Protein 7E7L (pdb70)

Sequence (1536 aa):
WSRLNPLRHTAKMSMARAQLITDGYKEYEGYSLYRKRGLSVRKIMREIPIFIDDDQLLVGDFSATQMSPEWYPDLAASWVEDYIDKYEFTGPEQAEQARAIAQYWHNIGGKEMWIKYMGPEQEEYLTNTVSEMYAEKAWNVPDCARMITTGARGFIEEIDNKLANLTVLTDEDYRAHEFYLALRYELEGVIDYAHRYAALAREKAAVERDPQRKVELEEIARVCDRVPEYPAETFQEALQSFFFAVLMVYWDTRTYGMGMGRMDQFLYPTFKKDIERGYIDEKYAQDLLECFRCKIMEKRQFWPDVMVPSVSAESHFHNVVLGGVDPKTGKDATNRLSYLFLDAATKVRTPHPTLSVRWHANIDEKFMDRALEVVAMGMGFPAFFGDDTTIQYLLERGYTLEEARNYAIGGCVLHQVPGKQSSVWPIVQNYGKMLEMTLNNGFNWYSQEQIGPKTGNFLEMKTYDEFIEAYRKQCEYWAQIAANSNRQCRIEHLESFPDIAMSCFVDDCIDRGKVCSLGGAAHNDNTQYIVPVGVQDLGNNLYVLKNQIFVDNPICSKETLLDAIHKNWEGYEDLQAKMIAMPKFGNDIPEVDELVNWGYKFIEDIWFKIPSAYGSHFEVAPHSIGFHAGTGAKCSALPDGRVAWTAMSDGAVSPRQGTDTNGPAAVMCSAGCVDQVDLFGVLFNMRFTPQSLADKSGRDKLKALIETYFHDMGGKHVQFNVMSKKQMIEAKEHPLEHQDLIVRVAGYSAYWADLSTTIQDELIARSELTRLNPLRHTAKMSMARAQLITDGYKEYEGYSLYRKRGLSVRKIMREIPIFIDDDQLLVGDFSATQMSPEWYPDLAASWVEDYIDKFTGPEQAEQARAIAQYWHNIGGKEMWIKYMGPEQEEFYLTNTVSEMYAEKAWNVPDCARMITTGARGFIEEIDNKLANLTVLTDEDYRAHEFYLALRYELEGVIDYAHRYAALAREKAAVERDPQRKVELEEIARVCDRVPEYPAETFQEALQSFFFAVLMVYWDTRTYGMGMGRMDQFLYPTFKKDIERGYIDEKYAQDLLECFRCKIMEKRQFWPDVMVPSVSAESHFHNVVLGGVDPKTGKDATNRLSYLFLDAATKVRTPHPTLSVRWHANIDEKFMDRALEVVAMMGFPAFFGDDTTIQYLLERGYTLEEARNYAIGGCVLHQVPGKQSSVWPIVQNYGKMLEMTLNNGFNWYSQEQIGPKTGNFLEMKTYDEFIEAYRKQCEYWAQIAANSNRQCRIEHLESFPDIAMSCFVDDCIDRGKVCSLGGAAHNDNTQYIVPVGVQDLGNNLYVLKNQIFVDNPICSKETLLDAIHKNWEGYEDLQAKMIAMPKFGNDIPEVDELVNWGYKFIEDIWFKIPSAYGSHFEVAPHSIGFHAGTGAKCSALPDGRVAWTAMSDGAVSPRQGTDTNGPAAVMCSAGCVDQVDLFGVLFNMRFTPQSLADKSGRDKLKALIETYFHDMGGKHVQFNVMSKKQMIEAKEHPLEHQDLIVRVAGYSAYWADLSTTIQDELIARSELT

Radius of gyration: 36.06 Å; Cα contacts (8 Å, |Δi|>4): 3265; chains: 2; bounding box: 91×74×110 Å

InterPro domains:
  IPR001150 Glycine radical domain [PF01228] (687-787)
  IPR001150 Glycine radical domain [PS51149] (686-806)
  IPR004184 Pyruvate formate lyase domain [PF02901] (26-666)
  IPR004184 Pyruvate formate lyase domain [PS51554] (11-678)
  IPR019777 Formate C-acetyltransferase glycine radical, conserved site [PS00850] (777-785)
  IPR051215 Glycyl Radical Enzyme [PTHR43641] (25-804)

Secondary structure (DSSP, 8-state):
--S------------TTHHHHHHHHHHTTTS-HHHHHHHHHHHHHHHS-----SS------SSSSTT-----TTT--TT--S-S-------SSTHHHHHHHHHHSTTSSHHHHHHHHHSS------S-SHHHHSSPP-----STTTS-SSHHHHHHHHHHHHHTTS---SSS-HHHHHHHHHHHHTTTHHHHHHHHHHHHHHHHHHT---HHHHHHHHHHHHHHTTTTTSPP-SHHHHHHHHHHHHHHHHHHS---S-----HHHHSHHHHHHHTTTTSS-HHHHHHHHHHHHHHTTT------GGGHHHH-SS------EES-B-TTT-SB---HHHHHHHHHHHHS--SSS--EEEE-TT--SHHHHHHHHHHHSSS----EEETTHHHHHHHTTT--HHHHHT-EEETTTEEE-TTTS---B--B--HHHHHHHHHTTS--TTT-S--S-----GGG--SHHHHHHHHHHHHHHHHHTTHHHHHHHHHHTTSS---SGGGGGSTTHHHHT--TTTT--S--STTB--B----HHHHHHHHHHHTTTSSS--TT-HHHHHHHHHTTTTT-HHHHHHHTTS--TTSS-HHHHSHHHHHHHHHHHHHHTSB-TTSSB-------SSHHHHHHTTS---TTT--SS----SSTTS--SS---S-HHHHHHHHHSS-TTSSS----EEEE-HHHHTSTTIIIIIHHHHHHHTTTS---EEEEEE--HHHHHHHHS-TTT-SS-EEE-SSSEEEGGGS-HHHHHHHHHS--B-/-----------B-HHHHHHHHHHHHSTTS-HHHHHHHHHHHHHHHSPP---SSSS----SSTTSS-PBP-TTS-SSTT--SS------S-SSHHHHHTTTSTTTSHHHHH--SSBTB-S----S-THHHHS-----S-----HHHHTHHHHHHHHHHHHHTT--SSTTTTTTTHHHHHHHHHHHHHHHHHHHHHHHHHHHHHTT---HHHHHHHHHHHHHTTSSSSSPP-SHHHHHHHHHHHHHHHHHHS---S-----HHHHSTTHHHHHHTTTS--HHHHHHHHHHHHHHGGG------TTSHHHHTSS----S-EEE-B-TTT-SB---HHHHHHHHHHHHS---S---EEEE-TT--HHHHHHHHHHHT-----EEEEHHHHHHHHHHHT--HHHHSS-B--SSS--B-GGG-------EE-HHHHHHHHHTTTB-SSS-SB-S-----TTS---HHHHHHHHHHHHHHHHHHHHHHHHHHHHHTTTS---TTGGGGSSSSTTTTS-GGGS--S-GGGS-EEEE---HHHHHHHHHHHSSSSSSS-SS-HHHHHHHHHTTTTT-HHHHHHHHSSS-TTS--HHHHHHHHHHHHHHHHHHTTSB-TTSSB-EE----TTHHHHHHTTS---TTT--SSS-----TTPPPTT---S-HHHHHHHHHTS-GGG-S----EEEB-GGGSSSHHHHHTHHHHHHHHHHTS---EEEEE-S-HHHHHHHHH-TTGGGG-EE-TTTS-EESTTS-HHHHHHHHHS--B-

B-factor: mean 53.83, std 13.01, range [18.46, 118.5]

Foldseek 3Di:
DLLDDFDDDPAAAAALQLVQLLVLCVVPPPQAPLQSLLLSLLSSLLPGAWDADPPFLATDFQGNDQQYAYDDPLLPQLQLDDDQADPPHGHDRVSVVSVVSSVRSACRHQLNVQVVVPPPDDDDPFKPPVCQSFPFFALAAFPLQVQPLAALQNLLVLLVVPLPVPCPPPCLPPPLNSLSVSLNSCSVSLLSNLQVLLVVLLVVQVVDDPNVVSVSSPVSSVLSNDQHGGRDQALSSVVSNSVSLVNSLCSLTVRAQHEHEDCLPRSVVRVVVCVVVVNADLVRLLSVLLSVLRSVQSNFDDTDPLCCLAQFRGFGHHEYEAKFAQLVPGHTSRDVNLVSNLVSCVSDVHFHHQQAYEDDDRYDLVVVLVVLVSQLDAFFHHWYWYQPLQLLQAVVLPDDSSQSRQWDGTGFFFIGGHAFAFGAREMEGQLQLLVVCLLPQCQLLLVRHNNFHRLDHNLPQLALVSSVVSSLVRVLVCVCVRQVSSQVSLVVCVSTRDRSSSLSRHPQCSVSSHHNSAPRGNRNAARYAYANQFLQLVLLQSLVVHPCAPDDPCVCHSVVQSVCLSVFVVVPVVQLVVLLVPQGFQAADCSRLVSSQVSVVSVCVSFQPDAGNPGGTHAYAQFGNSNQQVNQQSRQGGRSSDGTRAGRALTFLQGRFLSHPDAPLRRLNSSLSHSCSRHSGTFYEAEEASVCSVDVNVSPVVCVRVVCSPPVSPDTIYIYHHDDLVVLVVCVVPVVPQQPHFDDRTSITDGPNSGDPSSSVRVSRGDYHD/DLDFDDDLEAADCQLVVLLVVLCVVLPPAALLLSLLLSLLSCLQPRAFDADDDAFFGDFPDSDLAHAYDDQLAPLCLLVDDDCPVHHPPPSVCSVVSCVVSQCQHQLSVLPPPPPPQDDPLPFKVSVPLRDDQFFLEFFQLQQQLPAFLQSLLVLLCVQVVDDDDPCCPSVFSPSLSNSLNSLSVRLLSSLLVLLVVLQVVLVPDPPVVVSVSSNVSNVLSNPQRHHHDQALCSRVSNSSSLVVSQCSFRNYAQFEHFACLASSPVRNVCCVVVPHADLVRVLVVLLVVLSRVVSHWDDDDPSCCLQQLQTAGEYHAEYWFAQQPPRHTSHDVSSLSNLVSCLSHVSQWHAYEYEDEPPGDVVSVLSVLVSCLRNFHHWYFDLVLQLLQACVQPNPRSQSRRWDGRGFQFIGGHQFEFIEQEMEGELLQLVLCLAVLCWFDFPTGRDFHRLDHLQPDAAVVSSVVSSLVRVLVSPCVSQVSSLVSLVSCVSRRASSSSLSRNVQRSVFRHGRSADRGHRNQRHYAYAYFALLVVLLQVLLVHPLCNDPRNPQDSVRLSVCLVVQNVVPVVVLVVLLADDGLLFLDCSRLVSSLVSQVSVCVRFQVDAHHPGHTHAYAHQSNSNQLVCQCRGWSGSSNTGSRASHALIFLEGRQQHNPDAPLRSLSSCLVRPCSRHGGRFYEEEAESVCDPDSVSVVVVVVSVVCSCPVSPHTIYGYWHYDLVVLVVCVVPVPVQQSPWTCLRRITDGPVSGDPSSSVRVSRHDHHD

Structure (mmCIF, N/CA/C/O backbone):
data_7E7L
#
_entry.id   7E7L
#
_cell.length_a   85.946
_cell.length_b   225.548
_cell.length_c   234.679
_cell.angle_alpha   90.000
_cell.angle_beta   90.000
_cell.angle_gamma   90.000
#
_symmetry.space_group_name_H-M   'C 2 2 21'
#
loop_
_entity.id
_entity.type
_entity.pdbx_description
1 polymer 'Hydroxyphenylacetic acid decarboxylase'
2 non-polymer 4-HYDROXYPHENYLACETATE
#
loop_
_atom_site.group_PDB
_atom_site.id
_atom_site.type_symbol
_atom_site.label_atom_id
_atom_site.label_alt_id
_atom_site.label_comp_id
_atom_site.label_asym_id
_atom_site.label_entity_id
_atom_site.label_seq_id
_atom_site.pdbx_PDB_ins_code
_atom_site.Cartn_x
_atom_site.Cartn_y
_atom_site.Cartn_z
_atom_site.occupancy
_atom_site.B_iso_or_equiv
_atom_site.auth_seq_id
_atom_site.auth_comp_id
_atom_site.auth_asym_id
_atom_site.auth_atom_id
_atom_site.pdbx_PDB_model_num
ATOM 1 N N . TRP A 1 19 ? 47.344 57.045 -30.502 1.00 52.28 17 TRP A N 1
ATOM 2 C CA . TRP A 1 19 ? 48.588 57.300 -29.784 1.00 66.77 17 TRP A CA 1
ATOM 3 C C . TRP A 1 19 ? 48.539 56.732 -28.369 1.00 67.23 17 TRP A C 1
ATOM 4 O O . TRP A 1 19 ? 49.568 56.344 -27.814 1.00 64.81 17 TRP A O 1
ATOM 15 N N . SER A 1 20 ? 47.338 56.682 -27.792 1.00 69.29 18 SER A N 1
ATOM 16 C CA . SER A 1 20 ? 47.165 56.247 -26.410 1.00 70.86 18 SER A CA 1
ATOM 17 C C . SER A 1 20 ? 47.628 54.808 -26.211 1.00 71.56 18 SER A C 1
ATOM 18 O O . SER A 1 20 ? 46.807 53.908 -26.008 1.00 65.02 18 SER A O 1
ATOM 21 N N . ARG A 1 21 ? 48.944 54.592 -26.274 1.00 70.80 19 ARG A N 1
ATOM 22 C CA . ARG A 1 21 ? 49.571 53.297 -26.022 1.00 61.31 19 ARG A CA 1
ATOM 23 C C . ARG A 1 21 ? 49.108 52.220 -26.998 1.00 48.58 19 ARG A C 1
ATOM 24 O O . ARG A 1 21 ? 49.892 51.753 -27.830 1.00 30.64 19 ARG A O 1
ATOM 26 N N . LEU A 1 22 ? 47.846 51.815 -26.903 1.00 52.24 20 LEU A N 1
ATOM 27 C CA . LEU A 1 22 ? 47.312 50.706 -27.681 1.00 41.74 20 LEU A CA 1
ATOM 28 C C . LEU A 1 22 ? 46.453 51.219 -28.830 1.00 47.80 20 LEU A C 1
ATOM 29 O O . LEU A 1 22 ? 46.101 52.400 -28.904 1.00 40.84 20 LEU A O 1
ATOM 31 N N . ASN A 1 23 ? 46.111 50.302 -29.734 1.00 58.95 21 ASN A N 1
ATOM 32 C CA . ASN A 1 23 ? 45.338 50.644 -30.927 1.00 56.34 21 ASN A CA 1
ATOM 33 C C . ASN A 1 23 ? 44.510 49.443 -31.359 1.00 55.41 21 ASN A C 1
ATOM 34 O O . ASN A 1 23 ? 44.950 48.626 -32.179 1.00 55.10 21 ASN A O 1
ATOM 36 N N . PRO A 1 24 ? 43.299 49.301 -30.825 1.00 55.28 22 PRO A N 1
ATOM 37 C CA . PRO A 1 24 ? 42.354 48.332 -31.388 1.00 51.79 22 PRO A CA 1
ATOM 38 C C . PRO A 1 24 ? 41.802 48.843 -32.710 1.00 46.38 22 PRO A C 1
ATOM 39 O O . PRO A 1 24 ? 41.942 50.016 -33.063 1.00 41.38 22 PRO A O 1
ATOM 43 N N . LEU A 1 25 ? 41.172 47.945 -33.460 1.00 47.56 23 LEU A N 1
ATOM 44 C CA . LEU A 1 25 ? 40.722 48.278 -34.807 1.00 48.05 23 LEU A CA 1
ATOM 45 C C . LEU A 1 25 ? 39.291 47.796 -35.040 1.00 50.86 23 LEU A C 1
ATOM 46 O O . LEU A 1 25 ? 38.510 47.577 -34.105 1.00 41.80 23 LEU A O 1
ATOM 51 N N . ARG A 1 26 ? 38.938 47.624 -36.311 1.00 52.45 24 ARG A N 1
ATOM 52 C CA . ARG A 1 26 ? 37.553 47.539 -36.747 1.00 48.66 24 ARG A CA 1
ATOM 53 C C . ARG A 1 26 ? 37.126 46.104 -37.036 1.00 57.55 24 ARG A C 1
ATOM 54 O O . ARG A 1 26 ? 37.944 45.188 -37.159 1.00 55.03 24 ARG A O 1
ATOM 56 N N . HIS A 1 27 ? 35.813 45.933 -37.158 1.00 55.52 25 HIS A N 1
ATOM 57 C CA . HIS A 1 27 ? 35.168 44.642 -37.392 1.00 45.62 25 HIS A CA 1
ATOM 58 C C . HIS A 1 27 ? 34.981 44.359 -38.881 1.00 57.15 25 HIS A C 1
ATOM 59 O O . HIS A 1 27 ? 33.894 43.999 -39.334 1.00 57.02 25 HIS A O 1
ATOM 66 N N . THR A 1 28 ? 36.049 44.513 -39.661 1.00 60.28 26 THR A N 1
ATOM 67 C CA . THR A 1 28 ? 35.984 44.228 -41.089 1.00 59.88 26 THR A CA 1
ATOM 68 C C . THR A 1 28 ? 36.158 42.728 -41.301 1.00 67.40 26 THR A C 1
ATOM 69 O O . THR A 1 28 ? 37.002 42.290 -42.091 1.00 68.53 26 THR A O 1
ATOM 73 N N . ALA A 1 29 ? 35.361 41.934 -40.595 1.00 67.70 27 ALA A N 1
ATOM 74 C CA . ALA A 1 29 ? 35.555 40.496 -40.499 1.00 53.61 27 ALA A CA 1
ATOM 75 C C . ALA A 1 29 ? 34.642 39.743 -41.459 1.00 46.88 27 ALA A C 1
ATOM 76 O O . ALA A 1 29 ? 33.585 40.228 -41.868 1.00 49.46 27 ALA A O 1
ATOM 78 N N . LYS A 1 30 ? 35.072 38.534 -41.808 1.00 46.49 28 LYS A N 1
ATOM 79 C CA . LYS A 1 30 ? 34.306 37.623 -42.641 1.00 50.21 28 LYS A CA 1
ATOM 80 C C . LYS A 1 30 ? 34.314 36.244 -41.995 1.00 56.44 28 LYS A C 1
ATOM 81 O O . LYS A 1 30 ? 35.073 35.981 -41.061 1.00 63.35 28 LYS A O 1
ATOM 83 N N . MET A 1 31 ? 33.453 35.358 -42.487 1.00 50.98 29 MET A N 1
ATOM 84 C CA . MET A 1 31 ? 33.435 33.994 -41.973 1.00 50.88 29 MET A CA 1
ATOM 85 C C . MET A 1 31 ? 34.764 33.307 -42.262 1.00 60.42 29 MET A C 1
ATOM 86 O O . MET A 1 31 ? 35.371 33.512 -43.316 1.00 59.34 29 MET A O 1
ATOM 91 N N . SER A 1 32 ? 35.221 32.494 -41.313 1.00 58.70 30 SER A N 1
ATOM 92 C CA . SER A 1 32 ? 36.491 31.793 -41.431 1.00 58.82 30 SER A CA 1
ATOM 93 C C . SER A 1 32 ? 36.266 30.291 -41.324 1.00 60.18 30 SER A C 1
ATOM 94 O O . SER A 1 32 ? 35.465 29.830 -40.505 1.00 54.94 30 SER A O 1
ATOM 97 N N . MET A 1 33 ? 36.983 29.536 -42.152 1.00 61.68 31 MET A N 1
ATOM 98 C CA . MET A 1 33 ? 36.864 28.085 -42.223 1.00 60.46 31 MET A CA 1
ATOM 99 C C . MET A 1 33 ? 38.201 27.415 -41.929 1.00 53.18 31 MET A C 1
ATOM 100 O O . MET A 1 33 ? 38.589 26.445 -42.583 1.00 44.70 31 MET A O 1
ATOM 105 N N . ALA A 1 34 ? 38.927 27.931 -40.938 1.00 56.89 32 ALA A N 1
ATOM 106 C CA . ALA A 1 34 ? 40.246 27.410 -40.604 1.00 58.60 32 ALA A CA 1
ATOM 107 C C . ALA A 1 34 ? 40.213 26.327 -39.538 1.00 57.10 32 ALA A C 1
ATOM 108 O O . ALA A 1 34 ? 41.231 25.662 -39.324 1.00 58.75 32 ALA A O 1
ATOM 110 N N . ARG A 1 35 ? 39.088 26.154 -38.849 1.00 49.32 33 ARG A N 1
ATOM 111 C CA . ARG A 1 35 ? 38.875 24.997 -37.993 1.00 49.22 33 ARG A CA 1
ATOM 112 C C . ARG A 1 35 ? 37.928 23.996 -38.638 1.00 53.40 33 ARG A C 1
ATOM 113 O O . ARG A 1 35 ? 38.228 22.801 -38.687 1.00 54.66 33 ARG A O 1
ATOM 115 N N . ALA A 1 36 ? 36.798 24.478 -39.163 1.00 50.58 34 ALA A N 1
ATOM 116 C CA . ALA A 1 36 ? 35.819 23.601 -39.796 1.00 50.16 34 ALA A CA 1
ATOM 117 C C . ALA A 1 36 ? 36.454 22.755 -40.889 1.00 51.05 34 ALA A C 1
ATOM 118 O O . ALA A 1 36 ? 36.331 21.526 -40.891 1.00 47.56 34 ALA A O 1
ATOM 120 N N . GLN A 1 37 ? 37.146 23.401 -41.830 1.00 58.65 35 GLN A N 1
ATOM 121 C CA . GLN A 1 37 ? 37.828 22.649 -42.876 1.00 59.02 35 GLN A CA 1
ATOM 122 C C . GLN A 1 37 ? 39.004 21.858 -42.319 1.00 51.64 35 GLN A C 1
ATOM 123 O O . GLN A 1 37 ? 39.334 20.791 -42.845 1.00 53.21 35 GLN A O 1
ATOM 129 N N . LEU A 1 38 ? 39.635 22.351 -41.250 1.00 44.25 36 LEU A N 1
ATOM 130 C CA . LEU A 1 38 ? 40.794 21.666 -40.688 1.00 46.53 36 LEU A CA 1
ATOM 131 C C . LEU A 1 38 ? 40.392 20.528 -39.757 1.00 49.99 36 LEU A C 1
ATOM 132 O O . LEU A 1 38 ? 41.160 19.574 -39.587 1.00 47.60 36 LEU A O 1
ATOM 137 N N . ILE A 1 39 ? 39.212 20.610 -39.142 1.00 50.00 37 ILE A N 1
ATOM 138 C CA . ILE A 1 39 ? 38.709 19.478 -38.371 1.00 47.54 37 ILE A CA 1
ATOM 139 C C . ILE A 1 39 ? 38.078 18.446 -39.297 1.00 44.08 37 ILE A C 1
ATOM 140 O O . ILE A 1 39 ? 38.151 17.240 -39.032 1.00 42.59 37 ILE A O 1
ATOM 145 N N . THR A 1 40 ? 37.471 18.899 -40.397 1.00 48.59 38 THR A N 1
ATOM 146 C CA . THR A 1 40 ? 36.821 17.987 -41.333 1.00 45.12 38 THR A CA 1
ATOM 147 C C . THR A 1 40 ? 37.801 16.954 -41.874 1.00 46.68 38 THR A C 1
ATOM 148 O O . THR A 1 40 ? 37.528 15.749 -41.846 1.00 53.87 38 THR A O 1
ATOM 152 N N . ASP A 1 41 ? 38.953 17.405 -42.374 1.00 46.47 39 ASP A N 1
ATOM 153 C CA . ASP A 1 41 ? 39.956 16.466 -42.860 1.00 54.30 39 ASP A CA 1
ATOM 154 C C . ASP A 1 41 ? 40.754 15.825 -41.734 1.00 50.86 39 ASP A C 1
ATOM 155 O O . ASP A 1 41 ? 41.482 14.858 -41.986 1.00 45.39 39 ASP A O 1
ATOM 160 N N . GLY A 1 42 ? 40.645 16.337 -40.508 1.00 49.60 40 GLY A N 1
ATOM 161 C CA . GLY A 1 42 ? 41.206 15.623 -39.374 1.00 47.35 40 GLY A CA 1
ATOM 162 C C . GLY A 1 42 ? 40.381 14.404 -39.010 1.00 42.12 40 GLY A C 1
ATOM 163 O O . GLY A 1 42 ? 40.927 13.340 -38.708 1.00 40.56 40 GLY A O 1
ATOM 164 N N . TYR A 1 43 ? 39.054 14.541 -39.042 1.00 45.48 41 TYR A N 1
ATOM 165 C CA . TYR A 1 43 ? 38.174 13.402 -38.808 1.00 44.22 41 TYR A CA 1
ATOM 166 C C . TYR A 1 43 ? 38.308 12.355 -39.906 1.00 43.45 41 TYR A C 1
ATOM 167 O O . TYR A 1 43 ? 38.098 11.163 -39.654 1.00 43.98 41 TYR A O 1
ATOM 176 N N . LYS A 1 44 ? 38.660 12.777 -41.122 1.00 39.15 42 LYS A N 1
ATOM 177 C CA . LYS A 1 44 ? 38.760 11.841 -42.236 1.00 41.34 42 LYS A CA 1
ATOM 178 C C . LYS A 1 44 ? 40.129 11.173 -42.290 1.00 43.65 42 LYS A C 1
ATOM 179 O O . LYS A 1 44 ? 40.224 9.971 -42.562 1.00 39.95 42 LYS A O 1
ATOM 181 N N . GLU A 1 45 ? 41.199 11.933 -42.044 1.00 45.43 43 GLU A N 1
ATOM 182 C CA . GLU A 1 45 ? 42.534 11.343 -42.040 1.00 44.66 43 GLU A CA 1
ATOM 183 C C . GLU A 1 45 ? 42.754 10.476 -40.807 1.00 43.77 43 GLU A C 1
ATOM 184 O O . GLU A 1 45 ? 43.454 9.459 -40.880 1.00 45.90 43 GLU A O 1
ATOM 190 N N . TYR A 1 46 ? 42.157 10.848 -39.676 1.00 42.05 44 TYR A N 1
ATOM 191 C CA . TYR A 1 46 ? 42.258 10.074 -38.440 1.00 33.82 44 TYR A CA 1
ATOM 192 C C . TYR A 1 46 ? 40.998 9.261 -38.184 1.00 35.03 44 TYR A C 1
ATOM 193 O O . TYR A 1 46 ? 40.571 9.100 -37.037 1.00 35.48 44 TYR A O 1
ATOM 202 N N . GLU A 1 47 ? 40.378 8.746 -39.241 1.00 40.97 45 GLU A N 1
ATOM 203 C CA . GLU A 1 47 ? 39.174 7.945 -39.086 1.00 42.03 45 GLU A CA 1
ATOM 204 C C . GLU A 1 47 ? 39.521 6.585 -38.493 1.00 45.73 45 GLU A C 1
ATOM 205 O O . GLU A 1 47 ? 40.561 6.000 -38.808 1.00 47.91 45 GLU A O 1
ATOM 211 N N . GLY A 1 48 ? 38.650 6.087 -37.621 1.00 41.07 46 GLY A N 1
ATOM 212 C CA . GLY A 1 48 ? 38.880 4.802 -36.991 1.00 41.82 46 GLY A CA 1
ATOM 213 C C . GLY A 1 48 ? 39.374 4.910 -35.564 1.00 39.80 46 GLY A C 1
ATOM 214 O O . GLY A 1 48 ? 38.936 4.154 -34.691 1.00 36.17 46 GLY A O 1
ATOM 215 N N . TYR A 1 49 ? 40.303 5.833 -35.320 1.00 34.43 47 TYR A N 1
ATOM 216 C CA . TYR A 1 49 ? 40.702 6.139 -33.954 1.00 32.04 47 TYR A CA 1
ATOM 217 C C . TYR A 1 49 ? 39.480 6.571 -33.155 1.00 41.36 47 TYR A C 1
ATOM 218 O O . TYR A 1 49 ? 38.576 7.225 -33.683 1.00 44.15 47 TYR A O 1
ATOM 227 N N . SER A 1 50 ? 39.445 6.191 -31.879 1.00 37.66 48 SER A N 1
ATOM 228 C CA . SER A 1 50 ? 38.302 6.530 -31.043 1.00 34.11 48 SER A CA 1
ATOM 229 C C . SER A 1 50 ? 38.133 8.045 -30.966 1.00 36.29 48 SER A C 1
ATOM 230 O O . SER A 1 50 ? 39.068 8.814 -31.206 1.00 39.19 48 SER A O 1
ATOM 232 N N . LEU A 1 51 ? 36.908 8.468 -30.637 1.00 37.06 49 LEU A N 1
ATOM 233 C CA . LEU A 1 51 ? 36.585 9.892 -30.655 1.00 33.58 49 LEU A CA 1
ATOM 234 C C . LEU A 1 51 ? 37.529 10.693 -29.772 1.00 32.55 49 LEU A C 1
ATOM 235 O O . LEU A 1 51 ? 37.949 11.795 -30.142 1.00 30.26 49 LEU A O 1
ATOM 240 N N . TYR A 1 52 ? 37.869 10.161 -28.596 1.00 37.06 50 TYR A N 1
ATOM 241 C CA . TYR A 1 52 ? 38.822 10.848 -27.733 1.00 44.57 50 TYR A CA 1
ATOM 242 C C . TYR A 1 52 ? 40.147 11.077 -28.448 1.00 42.10 50 TYR A C 1
ATOM 243 O O . TYR A 1 52 ? 40.785 12.116 -28.254 1.00 43.47 50 TYR A O 1
ATOM 252 N N . ARG A 1 53 ? 40.554 10.143 -29.307 1.00 38.86 51 ARG A N 1
ATOM 253 C CA . ARG A 1 53 ? 41.807 10.262 -30.041 1.00 37.38 51 ARG A CA 1
ATOM 254 C C . ARG A 1 53 ? 41.625 10.945 -31.390 1.00 36.56 51 ARG A C 1
ATOM 255 O O . ARG A 1 53 ? 42.476 11.741 -31.797 1.00 40.15 51 ARG A O 1
ATOM 263 N N . LYS A 1 54 ? 40.531 10.645 -32.095 1.00 37.22 52 LYS A N 1
ATOM 264 C CA . LYS A 1 54 ? 40.268 11.314 -33.365 1.00 41.46 52 LYS A CA 1
ATOM 265 C C . LYS A 1 54 ? 40.087 12.815 -33.169 1.00 44.03 52 LYS A C 1
ATOM 266 O O . LYS A 1 54 ? 40.361 13.602 -34.083 1.00 47.02 52 LYS A O 1
ATOM 272 N N . ARG A 1 55 ? 39.659 13.232 -31.976 1.00 40.02 53 ARG A N 1
ATOM 273 C CA . ARG A 1 55 ? 39.635 14.652 -31.639 1.00 43.87 53 ARG A CA 1
ATOM 274 C C . ARG A 1 55 ? 41.034 15.170 -31.324 1.00 42.95 53 ARG A C 1
ATOM 275 O O . ARG A 1 55 ? 41.516 16.112 -31.962 1.00 50.27 53 ARG A O 1
ATOM 283 N N . GLY A 1 56 ? 41.700 14.561 -30.338 1.00 33.16 54 GLY A N 1
ATOM 284 C CA . GLY A 1 56 ? 43.013 15.042 -29.934 1.00 39.81 54 GLY A CA 1
ATOM 285 C C . GLY A 1 56 ? 44.020 15.041 -31.069 1.00 46.24 54 GLY A C 1
ATOM 286 O O . GLY A 1 56 ? 44.861 15.937 -31.167 1.00 46.60 54 GLY A O 1
ATOM 287 N N . LEU A 1 57 ? 43.946 14.035 -31.943 1.00 42.51 55 LEU A N 1
ATOM 288 C CA . LEU A 1 57 ? 44.826 13.995 -33.105 1.00 37.05 55 LEU A CA 1
ATOM 289 C C . LEU A 1 57 ? 44.487 15.095 -34.102 1.00 34.56 55 LEU A C 1
ATOM 290 O O . LEU A 1 57 ? 45.382 15.610 -34.783 1.00 33.83 55 LEU A O 1
ATOM 295 N N . SER A 1 58 ? 43.213 15.481 -34.189 1.00 31.32 56 SER A N 1
ATOM 296 C CA . SER A 1 58 ? 42.813 16.530 -35.119 1.00 35.48 56 SER A CA 1
ATOM 297 C C . SER A 1 58 ? 43.142 17.923 -34.596 1.00 36.65 56 SER A C 1
ATOM 298 O O . SER A 1 58 ? 43.449 18.818 -35.391 1.00 40.32 56 SER A O 1
ATOM 301 N N . VAL A 1 59 ? 43.086 18.129 -33.278 1.00 33.24 57 VAL A N 1
ATOM 302 C CA . VAL A 1 59 ? 43.320 19.462 -32.731 1.00 38.01 57 VAL A CA 1
ATOM 303 C C . VAL A 1 59 ? 44.792 19.840 -32.841 1.00 42.57 57 VAL A C 1
ATOM 304 O O . VAL A 1 59 ? 45.127 20.984 -33.172 1.00 45.59 57 VAL A O 1
ATOM 308 N N . ARG A 1 60 ? 45.697 18.898 -32.563 1.00 41.31 58 ARG A N 1
ATOM 309 C CA . ARG A 1 60 ? 47.110 19.185 -32.785 1.00 45.24 58 ARG A CA 1
ATOM 310 C C . ARG A 1 60 ? 47.397 19.392 -34.264 1.00 41.45 58 ARG A C 1
ATOM 311 O O . ARG A 1 60 ? 48.327 20.125 -34.620 1.00 41.18 58 ARG A O 1
ATOM 319 N N . LYS A 1 61 ? 46.610 18.760 -35.138 1.00 34.49 59 LYS A N 1
ATOM 320 C CA . LYS A 1 61 ? 46.699 19.072 -36.557 1.00 40.52 59 LYS A CA 1
ATOM 321 C C . LYS A 1 61 ? 46.305 20.518 -36.814 1.00 42.61 59 LYS A C 1
ATOM 322 O O . LYS A 1 61 ? 46.899 21.188 -37.662 1.00 51.55 59 LYS A O 1
ATOM 328 N N . ILE A 1 62 ? 45.315 21.022 -36.079 1.00 33.94 60 ILE A N 1
ATOM 329 C CA . ILE A 1 62 ? 44.903 22.416 -36.197 1.00 32.11 60 ILE A CA 1
ATOM 330 C C . ILE A 1 62 ? 46.062 23.324 -35.813 1.00 38.11 60 ILE A C 1
ATOM 331 O O . ILE A 1 62 ? 46.608 24.045 -36.654 1.00 48.85 60 ILE A O 1
ATOM 336 N N . MET A 1 63 ? 46.449 23.278 -34.535 1.00 36.38 61 MET A N 1
ATOM 337 C CA . MET A 1 63 ? 47.383 24.263 -34.000 1.00 41.69 61 MET A CA 1
ATOM 338 C C . MET A 1 63 ? 48.742 24.196 -34.684 1.00 44.70 61 MET A C 1
ATOM 339 O O . MET A 1 63 ? 49.414 25.224 -34.827 1.00 52.65 61 MET A O 1
ATOM 344 N N . ARG A 1 64 ? 49.163 23.010 -35.123 1.00 40.75 62 ARG A N 1
ATOM 345 C CA . ARG A 1 64 ? 50.441 22.884 -35.811 1.00 46.43 62 ARG A CA 1
ATOM 346 C C . ARG A 1 64 ? 50.360 23.234 -37.291 1.00 50.67 62 ARG A C 1
ATOM 347 O O . ARG A 1 64 ? 51.402 23.282 -37.955 1.00 62.11 62 ARG A O 1
ATOM 349 N N . GLU A 1 65 ? 49.162 23.492 -37.819 1.00 46.15 63 GLU A N 1
ATOM 350 C CA . GLU A 1 65 ? 48.971 23.703 -39.248 1.00 41.75 63 GLU A CA 1
ATOM 351 C C . GLU A 1 65 ? 48.117 24.921 -39.578 1.00 42.10 63 GLU A C 1
ATOM 352 O O . GLU A 1 65 ? 48.140 25.369 -40.730 1.00 46.48 63 GLU A O 1
ATOM 358 N N . ILE A 1 66 ? 47.386 25.476 -38.616 1.00 43.80 64 ILE A N 1
ATOM 359 C CA . ILE A 1 66 ? 46.470 26.587 -38.866 1.00 45.68 64 ILE A CA 1
ATOM 360 C C . ILE A 1 66 ? 47.269 27.821 -39.275 1.00 52.14 64 ILE A C 1
ATOM 361 O O . ILE A 1 66 ? 48.458 27.927 -38.934 1.00 51.20 64 ILE A O 1
ATOM 366 N N . PRO A 1 67 ? 46.683 28.749 -40.034 1.00 45.37 65 PRO A N 1
ATOM 367 C CA . PRO A 1 67 ? 47.388 29.998 -40.345 1.00 43.14 65 PRO A CA 1
ATOM 368 C C . PRO A 1 67 ? 47.820 30.737 -39.088 1.00 50.11 65 PRO A C 1
ATOM 369 O O . PRO A 1 67 ? 47.082 30.822 -38.104 1.00 53.77 65 PRO A O 1
ATOM 373 N N . ILE A 1 68 ? 49.036 31.273 -39.133 1.00 52.90 66 ILE A N 1
ATOM 374 C CA . ILE A 1 68 ? 49.594 32.056 -38.043 1.00 48.48 66 ILE A CA 1
ATOM 375 C C . ILE A 1 68 ? 50.093 33.378 -38.603 1.00 50.96 66 ILE A C 1
ATOM 376 O O . ILE A 1 68 ? 50.506 33.469 -39.764 1.00 52.66 66 ILE A O 1
ATOM 378 N N . PHE A 1 69 ? 50.041 34.412 -37.769 1.00 51.98 67 PHE A N 1
ATOM 379 C CA . PHE A 1 69 ? 50.586 35.714 -38.122 1.00 46.24 67 PHE A CA 1
ATOM 380 C C . PHE A 1 69 ? 50.790 36.505 -36.841 1.00 43.27 67 PHE A C 1
ATOM 381 O O . PHE A 1 69 ? 50.141 36.254 -35.823 1.00 47.09 67 PHE A O 1
ATOM 389 N N . ILE A 1 70 ? 51.704 37.466 -36.907 1.00 42.74 68 ILE A N 1
ATOM 390 C CA . ILE A 1 70 ? 51.955 38.394 -35.813 1.00 46.17 68 ILE A CA 1
ATOM 391 C C . ILE A 1 70 ? 51.553 39.784 -36.280 1.00 44.56 68 ILE A C 1
ATOM 392 O O . ILE A 1 70 ? 52.018 40.253 -37.326 1.00 48.81 68 ILE A O 1
ATOM 397 N N . ASP A 1 71 ? 50.687 40.435 -35.512 1.00 45.54 69 ASP A N 1
ATOM 398 C CA . ASP A 1 71 ? 50.191 41.758 -35.867 1.00 50.14 69 ASP A CA 1
ATOM 399 C C . ASP A 1 71 ? 51.324 42.778 -35.740 1.00 53.33 69 ASP A C 1
ATOM 400 O O . ASP A 1 71 ? 52.481 42.443 -35.471 1.00 53.15 69 ASP A O 1
ATOM 405 N N . ASP A 1 72 ? 50.993 44.049 -35.935 1.00 51.01 70 ASP A N 1
ATOM 406 C CA . ASP A 1 72 ? 51.981 45.116 -35.936 1.00 53.46 70 ASP A CA 1
ATOM 407 C C . ASP A 1 72 ? 51.975 45.840 -34.597 1.00 53.56 70 ASP A C 1
ATOM 408 O O . ASP A 1 72 ? 50.912 46.139 -34.045 1.00 55.31 70 ASP A O 1
ATOM 413 N N . ASP A 1 73 ? 53.173 46.107 -34.078 1.00 57.96 71 ASP A N 1
ATOM 414 C CA . ASP A 1 73 ? 53.402 46.780 -32.801 1.00 52.09 71 ASP A CA 1
ATOM 415 C C . ASP A 1 73 ? 52.832 46.011 -31.615 1.00 48.47 71 ASP A C 1
ATOM 416 O O . ASP A 1 73 ? 52.704 46.573 -30.521 1.00 47.66 71 ASP A O 1
ATOM 421 N N . GLN A 1 74 ? 52.488 44.741 -31.802 1.00 53.91 72 GLN A N 1
ATOM 422 C CA . GLN A 1 74 ? 52.051 43.867 -30.725 1.00 60.68 72 GLN A CA 1
ATOM 423 C C . GLN A 1 74 ? 53.199 42.954 -30.315 1.00 59.48 72 GLN A C 1
ATOM 424 O O . GLN A 1 74 ? 54.065 42.615 -31.126 1.00 48.64 72 GLN A O 1
ATOM 430 N N . LEU A 1 75 ? 53.206 42.562 -29.042 1.00 59.21 73 LEU A N 1
ATOM 431 C CA . LEU A 1 75 ? 54.206 41.634 -28.528 1.00 57.00 73 LEU A CA 1
ATOM 432 C C . LEU A 1 75 ? 53.560 40.387 -27.929 1.00 57.54 73 LEU A C 1
ATOM 433 O O . LEU A 1 75 ? 54.125 39.751 -27.039 1.00 51.40 73 LEU A O 1
ATOM 438 N N . LEU A 1 76 ? 52.369 40.035 -28.409 1.00 56.33 74 LEU A N 1
ATOM 439 C CA . LEU A 1 76 ? 51.763 38.730 -28.179 1.00 48.03 74 LEU A CA 1
ATOM 440 C C . LEU A 1 76 ? 51.437 38.106 -29.529 1.00 52.69 74 LEU A C 1
ATOM 441 O O . LEU A 1 76 ? 51.018 38.803 -30.459 1.00 46.06 74 LEU A O 1
ATOM 446 N N . VAL A 1 77 ? 51.628 36.791 -29.632 1.00 55.56 75 VAL A N 1
ATOM 447 C CA . VAL A 1 77 ? 51.705 36.133 -30.933 1.00 50.77 75 VAL A CA 1
ATOM 448 C C . VAL A 1 77 ? 50.429 35.369 -31.262 1.00 46.86 75 VAL A C 1
ATOM 449 O O . VAL A 1 77 ? 49.821 35.585 -32.316 1.00 43.69 75 VAL A O 1
ATOM 451 N N . GLY A 1 78 ? 50.022 34.465 -30.375 1.00 41.31 76 GLY A N 1
ATOM 452 C CA . GLY A 1 78 ? 48.889 33.601 -30.670 1.00 40.24 76 GLY A CA 1
ATOM 453 C C . GLY A 1 78 ? 47.593 34.388 -30.720 1.00 44.12 76 GLY A C 1
ATOM 454 O O . GLY A 1 78 ? 47.324 35.227 -29.853 1.00 53.68 76 GLY A O 1
ATOM 455 N N . ASP A 1 79 ? 46.780 34.119 -31.737 1.00 40.29 77 ASP A N 1
ATOM 456 C CA . ASP A 1 79 ? 45.513 34.804 -31.933 1.00 45.88 77 ASP A CA 1
ATOM 457 C C . ASP A 1 79 ? 44.379 33.788 -32.006 1.00 44.22 77 ASP A C 1
ATOM 458 O O . ASP A 1 79 ? 44.599 32.578 -32.109 1.00 40.62 77 ASP A O 1
ATOM 463 N N . PHE A 1 80 ? 43.150 34.299 -31.958 1.00 46.42 78 PHE A N 1
ATOM 464 C CA . PHE A 1 80 ? 41.955 33.472 -31.861 1.00 43.06 78 PHE A CA 1
ATOM 465 C C . PHE A 1 80 ? 41.323 33.164 -33.212 1.00 46.08 78 PHE A C 1
ATOM 466 O O . PHE A 1 80 ? 40.183 32.690 -33.251 1.00 40.70 78 PHE A O 1
ATOM 474 N N . SER A 1 81 ? 42.022 33.420 -34.312 1.00 57.66 79 SER A N 1
ATOM 475 C CA . SER A 1 81 ? 41.454 33.220 -35.639 1.00 55.69 79 SER A CA 1
ATOM 476 C C . SER A 1 81 ? 42.593 33.063 -36.636 1.00 55.34 79 SER A C 1
ATOM 477 O O . SER A 1 81 ? 43.772 33.159 -36.284 1.00 55.17 79 SER A O 1
ATOM 479 N N . ALA A 1 82 ? 42.229 32.821 -37.895 1.00 56.02 80 ALA A N 1
ATOM 480 C CA . ALA A 1 82 ? 43.202 32.712 -38.972 1.00 58.17 80 ALA A CA 1
ATOM 481 C C . ALA A 1 82 ? 43.276 33.957 -39.841 1.00 67.40 80 ALA A C 1
ATOM 482 O O . ALA A 1 82 ? 44.138 34.018 -40.724 1.00 63.17 80 ALA A O 1
ATOM 484 N N . THR A 1 83 ? 42.388 34.932 -39.630 1.00 63.23 81 THR A N 1
ATOM 485 C CA . THR A 1 83 ? 42.433 36.213 -40.341 1.00 53.83 81 THR A CA 1
ATOM 486 C C . THR A 1 83 ? 41.909 37.285 -39.389 1.00 50.17 81 THR A C 1
ATOM 487 O O . THR A 1 83 ? 40.693 37.458 -39.260 1.00 46.41 81 THR A O 1
ATOM 491 N N . GLN A 1 84 ? 42.833 37.992 -38.730 1.00 55.58 82 GLN A N 1
ATOM 492 C CA . GLN A 1 84 ? 42.540 39.130 -37.859 1.00 47.83 82 GLN A CA 1
ATOM 493 C C . GLN A 1 84 ? 41.350 38.892 -36.934 1.00 49.35 82 GLN A C 1
ATOM 494 O O . GLN A 1 84 ? 41.490 38.258 -35.884 1.00 53.16 82 GLN A O 1
ATOM 496 N N . MET A 1 85 ? 40.176 39.398 -37.316 1.00 48.72 83 MET A N 1
ATOM 497 C CA . MET A 1 85 ? 38.978 39.329 -36.487 1.00 49.65 83 MET A CA 1
ATOM 498 C C . MET A 1 85 ? 37.920 38.383 -37.046 1.00 54.23 83 MET A C 1
ATOM 499 O O . MET A 1 85 ? 36.748 38.489 -36.674 1.00 49.95 83 MET A O 1
ATOM 504 N N . SER A 1 86 ? 38.300 37.459 -37.921 1.00 57.95 84 SER A N 1
ATOM 505 C CA . SER A 1 86 ? 37.312 36.587 -38.544 1.00 54.64 84 SER A CA 1
ATOM 506 C C . SER A 1 86 ? 36.977 35.410 -37.638 1.00 56.12 84 SER A C 1
ATOM 507 O O . SER A 1 86 ? 37.812 34.517 -37.449 1.00 53.45 84 SER A O 1
ATOM 509 N N . PRO A 1 87 ? 35.763 35.356 -37.089 1.00 54.43 85 PRO A N 1
ATOM 510 C CA . PRO A 1 87 ? 35.439 34.313 -36.104 1.00 56.25 85 PRO A CA 1
ATOM 511 C C . PRO A 1 87 ? 35.428 32.929 -36.738 1.00 51.21 85 PRO A C 1
ATOM 512 O O . PRO A 1 87 ? 34.754 32.693 -37.744 1.00 42.69 85 PRO A O 1
ATOM 516 N N . GLU A 1 88 ? 36.187 32.014 -36.139 1.00 53.12 86 GLU A N 1
ATOM 517 C CA . GLU A 1 88 ? 36.228 30.638 -36.607 1.00 46.52 86 GLU A CA 1
ATOM 518 C C . GLU A 1 88 ? 34.888 29.948 -36.367 1.00 45.64 86 GLU A C 1
ATOM 519 O O . GLU A 1 88 ? 34.059 30.395 -35.569 1.00 44.08 86 GLU A O 1
ATOM 525 N N . TRP A 1 89 ? 34.685 28.838 -37.072 1.00 51.52 87 TRP A N 1
ATOM 526 C CA . TRP A 1 89 ? 33.460 28.054 -36.985 1.00 49.98 87 TRP A CA 1
ATOM 527 C C . TRP A 1 89 ? 33.801 26.639 -36.543 1.00 46.35 87 TRP A C 1
ATOM 528 O O . TRP A 1 89 ? 34.669 25.991 -37.138 1.00 50.04 87 TRP A O 1
ATOM 539 N N . TYR A 1 90 ? 33.116 26.161 -35.504 1.00 38.16 88 TYR A N 1
ATOM 540 C CA . TYR A 1 90 ? 33.323 24.807 -35.018 1.00 37.59 88 TYR A CA 1
ATOM 541 C C . TYR A 1 90 ? 32.164 23.924 -35.450 1.00 42.56 88 TYR A C 1
ATOM 542 O O . TYR A 1 90 ? 31.053 24.073 -34.920 1.00 45.17 88 TYR A O 1
ATOM 551 N N . PRO A 1 91 ? 32.364 23.008 -36.402 1.00 43.59 89 PRO A N 1
ATOM 552 C CA . PRO A 1 91 ? 31.280 22.104 -36.806 1.00 46.59 89 PRO A CA 1
ATOM 553 C C . PRO A 1 91 ? 31.121 20.895 -35.901 1.00 47.02 89 PRO A C 1
ATOM 554 O O . PRO A 1 91 ? 30.120 20.177 -36.030 1.00 44.05 89 PRO A O 1
ATOM 558 N N . ASP A 1 92 ? 32.079 20.645 -35.004 1.00 40.58 90 ASP A N 1
ATOM 559 C CA . ASP A 1 92 ? 31.975 19.510 -34.093 1.00 38.38 90 ASP A CA 1
ATOM 560 C C . ASP A 1 92 ? 30.741 19.619 -33.212 1.00 42.71 90 ASP A C 1
ATOM 561 O O . ASP A 1 92 ? 30.159 18.599 -32.824 1.00 44.38 90 ASP A O 1
ATOM 566 N N . LEU A 1 93 ? 30.328 20.843 -32.894 1.00 39.88 91 LEU A N 1
ATOM 567 C CA . LEU A 1 93 ? 29.194 21.088 -32.017 1.00 37.19 91 LEU A CA 1
ATOM 568 C C . LEU A 1 93 ? 27.876 21.224 -32.771 1.00 42.34 91 LEU A C 1
ATOM 569 O O . LEU A 1 93 ? 26.830 20.823 -32.247 1.00 40.33 91 LEU A O 1
ATOM 574 N N . ALA A 1 94 ? 27.899 21.777 -33.983 1.00 41.06 92 ALA A N 1
ATOM 575 C CA . ALA A 1 94 ? 26.713 21.918 -34.823 1.00 40.58 92 ALA A CA 1
ATOM 576 C C . ALA A 1 94 ? 27.162 22.388 -36.198 1.00 44.05 92 ALA A C 1
ATOM 577 O O . ALA A 1 94 ? 28.236 22.977 -36.343 1.00 47.01 92 ALA A O 1
ATOM 579 N N . ALA A 1 95 ? 26.325 22.132 -37.209 1.00 49.64 93 ALA A N 1
ATOM 580 C CA . ALA A 1 95 ? 26.733 22.461 -38.572 1.00 52.77 93 ALA A CA 1
ATOM 581 C C . ALA A 1 95 ? 25.582 22.677 -39.552 1.00 56.14 93 ALA A C 1
ATOM 582 O O . ALA A 1 95 ? 25.779 23.305 -40.598 1.00 56.44 93 ALA A O 1
ATOM 584 N N . SER A 1 96 ? 24.385 22.169 -39.252 1.00 59.11 94 SER A N 1
ATOM 585 C CA . SER A 1 96 ? 23.264 22.267 -40.183 1.00 53.04 94 SER A CA 1
ATOM 586 C C . SER A 1 96 ? 22.464 23.554 -40.017 1.00 57.98 94 SER A C 1
ATOM 587 O O . SER A 1 96 ? 21.263 23.573 -40.317 1.00 68.28 94 SER A O 1
ATOM 589 N N . TRP A 1 97 ? 23.092 24.632 -39.553 1.00 57.35 95 TRP A N 1
ATOM 590 C CA . TRP A 1 97 ? 22.415 25.912 -39.401 1.00 62.59 95 TRP A CA 1
ATOM 591 C C . TRP A 1 97 ? 22.837 26.934 -40.448 1.00 59.69 95 TRP A C 1
ATOM 592 O O . TRP A 1 97 ? 22.369 28.077 -40.401 1.00 60.95 95 TRP A O 1
ATOM 603 N N . VAL A 1 98 ? 23.698 26.559 -41.388 1.00 57.12 96 VAL A N 1
ATOM 604 C CA . VAL A 1 98 ? 24.152 27.449 -42.451 1.00 59.78 96 VAL A CA 1
ATOM 605 C C . VAL A 1 98 ? 23.322 27.148 -43.696 1.00 62.93 96 VAL A C 1
ATOM 606 O O . VAL A 1 98 ? 23.406 26.053 -44.263 1.00 49.14 96 VAL A O 1
ATOM 610 N N . GLU A 1 99 ? 22.514 28.120 -44.126 1.00 61.91 97 GLU A N 1
ATOM 611 C CA . GLU A 1 99 ? 21.518 27.861 -45.162 1.00 60.91 97 GLU A CA 1
ATOM 612 C C . GLU A 1 99 ? 21.641 28.797 -46.361 1.00 57.13 97 GLU A C 1
ATOM 613 O O . GLU A 1 99 ? 22.741 29.010 -46.882 1.00 41.84 97 GLU A O 1
ATOM 619 N N . ASP A 1 100 ? 20.515 29.358 -46.806 1.00 61.63 98 ASP A N 1
ATOM 620 C CA . ASP A 1 100 ? 20.407 30.011 -48.108 1.00 58.08 98 ASP A CA 1
ATOM 621 C C . ASP A 1 100 ? 20.357 31.526 -47.942 1.00 71.92 98 ASP A C 1
ATOM 622 O O . ASP A 1 100 ? 19.375 32.069 -47.423 1.00 59.09 98 ASP A O 1
ATOM 624 N N . TYR A 1 101 ? 21.413 32.200 -48.404 1.00 76.79 99 TYR A N 1
ATOM 625 C CA . TYR A 1 101 ? 21.490 33.656 -48.476 1.00 61.11 99 TYR A CA 1
ATOM 626 C C . TYR A 1 101 ? 22.760 34.050 -49.220 1.00 67.23 99 TYR A C 1
ATOM 627 O O . TYR A 1 101 ? 22.795 35.078 -49.906 1.00 70.27 99 TYR A O 1
ATOM 629 N N . ILE A 1 102 ? 23.810 33.240 -49.053 1.00 64.57 100 ILE A N 1
ATOM 630 C CA . ILE A 1 102 ? 25.072 33.316 -49.790 1.00 55.87 100 ILE A CA 1
ATOM 631 C C . ILE A 1 102 ? 25.939 34.478 -49.315 1.00 63.20 100 ILE A C 1
ATOM 632 O O . ILE A 1 102 ? 27.136 34.527 -49.620 1.00 60.78 100 ILE A O 1
ATOM 634 N N . ASP A 1 103 ? 25.355 35.414 -48.565 1.00 70.30 101 ASP A N 1
ATOM 635 C CA . ASP A 1 103 ? 26.113 36.550 -48.052 1.00 62.15 101 ASP A CA 1
ATOM 636 C C . ASP A 1 103 ? 25.353 37.282 -46.953 1.00 58.08 101 ASP A C 1
ATOM 637 O O . ASP A 1 103 ? 25.957 37.985 -46.136 1.00 57.98 101 ASP A O 1
ATOM 639 N N . LYS A 1 104 ? 24.034 37.128 -46.925 1.00 62.30 102 LYS A N 1
ATOM 640 C CA . LYS A 1 104 ? 23.203 37.842 -45.963 1.00 69.34 102 LYS A CA 1
ATOM 641 C C . LYS A 1 104 ? 22.586 36.897 -44.938 1.00 67.85 102 LYS A C 1
ATOM 642 O O . LYS A 1 104 ? 21.760 37.307 -44.121 1.00 65.53 102 LYS A O 1
ATOM 644 N N . TYR A 1 114 ? 22.245 41.493 -39.407 1.00 43.05 112 TYR A N 1
ATOM 645 C CA . TYR A 1 114 ? 22.550 40.251 -40.106 1.00 65.10 112 TYR A CA 1
ATOM 646 C C . TYR A 1 114 ? 24.030 39.902 -39.988 1.00 66.51 112 TYR A C 1
ATOM 647 O O . TYR A 1 114 ? 24.544 39.102 -40.767 1.00 68.48 112 TYR A O 1
ATOM 649 N N . GLU A 1 115 ? 24.692 40.503 -38.995 1.00 62.37 113 GLU A N 1
ATOM 650 C CA . GLU A 1 115 ? 26.138 40.413 -38.797 1.00 67.41 113 GLU A CA 1
ATOM 651 C C . GLU A 1 115 ? 26.686 39.003 -38.991 1.00 69.15 113 GLU A C 1
ATOM 652 O O . GLU A 1 115 ? 26.831 38.241 -38.028 1.00 73.60 113 GLU A O 1
ATOM 654 N N . PHE A 1 116 ? 27.012 38.676 -40.244 1.00 62.89 114 PHE A N 1
ATOM 655 C CA . PHE A 1 116 ? 27.462 37.363 -40.690 1.00 59.30 114 PHE A CA 1
ATOM 656 C C . PHE A 1 116 ? 27.872 37.565 -42.146 1.00 65.48 114 PHE A C 1
ATOM 657 O O . PHE A 1 116 ? 27.049 38.060 -42.923 1.00 75.76 114 PHE A O 1
ATOM 665 N N . THR A 1 117 ? 29.091 37.212 -42.564 1.00 63.49 115 THR A N 1
ATOM 666 C CA . THR A 1 117 ? 29.457 37.515 -43.949 1.00 65.56 115 THR A CA 1
ATOM 667 C C . THR A 1 117 ? 30.630 36.674 -44.438 1.00 60.87 115 THR A C 1
ATOM 668 O O . THR A 1 117 ? 31.634 36.538 -43.734 1.00 62.50 115 THR A O 1
ATOM 670 N N . GLY A 1 118 ? 30.514 36.153 -45.665 1.00 50.73 116 GLY A N 1
ATOM 671 C CA . GLY A 1 118 ? 31.600 35.461 -46.329 1.00 47.30 116 GLY A CA 1
ATOM 672 C C . GLY A 1 118 ? 31.942 36.089 -47.670 1.00 56.18 116 GLY A C 1
ATOM 673 O O . GLY A 1 118 ? 31.282 37.028 -48.122 1.00 68.39 116 GLY A O 1
ATOM 674 N N . PRO A 1 119 ? 33.000 35.595 -48.324 1.00 52.26 117 PRO A N 1
ATOM 675 C CA . PRO A 1 119 ? 33.411 36.165 -49.618 1.00 56.40 117 PRO A CA 1
ATOM 676 C C . PRO A 1 119 ? 32.623 35.614 -50.798 1.00 57.12 117 PRO A C 1
ATOM 677 O O . PRO A 1 119 ? 31.949 36.365 -51.511 1.00 64.90 117 PRO A O 1
ATOM 681 N N . GLU A 1 120 ? 32.722 34.302 -51.018 1.00 48.09 118 GLU A N 1
ATOM 682 C CA . GLU A 1 120 ? 32.036 33.617 -52.109 1.00 44.96 118 GLU A CA 1
ATOM 683 C C . GLU A 1 120 ? 32.155 32.113 -51.907 1.00 60.71 118 GLU A C 1
ATOM 684 O O . GLU A 1 120 ? 31.763 31.323 -52.773 1.00 52.33 118 GLU A O 1
ATOM 686 N N . GLN A 1 121 ? 32.693 31.717 -50.754 1.00 70.79 119 GLN A N 1
ATOM 687 C CA . GLN A 1 121 ? 33.010 30.331 -50.443 1.00 56.26 119 GLN A CA 1
ATOM 688 C C . GLN A 1 121 ? 31.828 29.568 -49.857 1.00 55.55 119 GLN A C 1
ATOM 689 O O . GLN A 1 121 ? 32.038 28.547 -49.191 1.00 51.49 119 GLN A O 1
ATOM 695 N N . ALA A 1 122 ? 30.597 30.037 -50.083 1.00 63.24 120 ALA A N 1
ATOM 696 C CA . ALA A 1 122 ? 29.431 29.368 -49.513 1.00 57.20 120 ALA A CA 1
ATOM 697 C C . ALA A 1 122 ? 29.373 27.898 -49.904 1.00 62.77 120 ALA A C 1
ATOM 698 O O . ALA A 1 122 ? 28.857 27.071 -49.142 1.00 61.87 120 ALA A O 1
ATOM 700 N N . GLU A 1 123 ? 29.907 27.550 -51.077 1.00 71.27 121 GLU A N 1
ATOM 701 C CA . GLU A 1 123 ? 29.991 26.155 -51.492 1.00 70.11 121 GLU A CA 1
ATOM 702 C C . GLU A 1 123 ? 30.959 25.343 -50.640 1.00 61.78 121 GLU A C 1
ATOM 703 O O . GLU A 1 123 ? 30.971 24.113 -50.752 1.00 63.95 121 GLU A O 1
ATOM 705 N N . GLN A 1 124 ? 31.771 25.994 -49.806 1.00 55.77 122 GLN A N 1
ATOM 706 C CA . GLN A 1 124 ? 32.630 25.290 -48.862 1.00 56.37 122 GLN A CA 1
ATOM 707 C C . GLN A 1 124 ? 31.914 24.998 -47.550 1.00 58.54 122 GLN A C 1
ATOM 708 O O . GLN A 1 124 ? 32.080 23.913 -46.983 1.00 60.69 122 GLN A O 1
ATOM 714 N N . ALA A 1 125 ? 31.122 25.953 -47.055 1.00 56.58 123 ALA A N 1
ATOM 715 C CA . ALA A 1 125 ? 30.328 25.707 -45.856 1.00 54.48 123 ALA A CA 1
ATOM 716 C C . ALA A 1 125 ? 29.300 24.610 -46.100 1.00 60.69 123 ALA A C 1
ATOM 717 O O . ALA A 1 125 ? 29.089 23.744 -45.243 1.00 58.52 123 ALA A O 1
ATOM 719 N N . ARG A 1 126 ? 28.653 24.630 -47.268 1.00 58.69 124 ARG A N 1
ATOM 720 C CA . ARG A 1 126 ? 27.714 23.572 -47.620 1.00 57.58 124 ARG A CA 1
ATOM 721 C C . ARG A 1 126 ? 28.410 22.237 -47.841 1.00 57.76 124 ARG A C 1
ATOM 722 O O . ARG A 1 126 ? 27.755 21.192 -47.764 1.00 61.73 124 ARG A O 1
ATOM 724 N N . ALA A 1 127 ? 29.715 22.247 -48.118 1.00 54.67 125 ALA A N 1
ATOM 725 C CA . ALA A 1 127 ? 30.469 21.002 -48.209 1.00 53.43 125 ALA A CA 1
ATOM 726 C C . ALA A 1 127 ? 30.743 20.428 -46.825 1.00 53.80 125 ALA A C 1
ATOM 727 O O . ALA A 1 127 ? 30.570 19.226 -46.596 1.00 49.32 125 ALA A O 1
ATOM 729 N N . ILE A 1 128 ? 31.174 21.279 -45.891 1.00 56.23 126 ILE A N 1
ATOM 730 C CA . ILE A 1 128 ? 31.375 20.839 -44.515 1.00 47.81 126 ILE A CA 1
ATOM 731 C C . ILE A 1 128 ? 30.045 20.459 -43.877 1.00 47.29 126 ILE A C 1
ATOM 732 O O . ILE A 1 128 ? 29.938 19.433 -43.194 1.00 47.94 126 ILE A O 1
ATOM 737 N N . ALA A 1 129 ? 29.007 21.272 -44.098 1.00 47.88 127 ALA A N 1
ATOM 738 C CA . ALA A 1 129 ? 27.685 20.938 -43.578 1.00 50.04 127 ALA A CA 1
ATOM 739 C C . ALA A 1 129 ? 27.157 19.646 -44.186 1.00 48.85 127 ALA A C 1
ATOM 740 O O . ALA A 1 129 ? 26.384 18.929 -43.541 1.00 49.97 127 ALA A O 1
ATOM 742 N N . GLN A 1 130 ? 27.554 19.334 -45.422 1.00 51.89 128 GLN A N 1
ATOM 743 C CA . GLN A 1 130 ? 27.199 18.043 -46.001 1.00 51.24 128 GLN A CA 1
ATOM 744 C C . GLN A 1 130 ? 27.971 16.915 -45.331 1.00 47.67 128 GLN A C 1
ATOM 745 O O . GLN A 1 130 ? 27.419 15.836 -45.084 1.00 46.50 128 GLN A O 1
ATOM 747 N N . TYR A 1 131 ? 29.250 17.145 -45.030 1.00 46.15 129 TYR A N 1
ATOM 748 C CA . TYR A 1 131 ? 30.029 16.147 -44.307 1.00 42.64 129 TYR A CA 1
ATOM 749 C C . TYR A 1 131 ? 29.590 16.065 -42.852 1.00 46.40 129 TYR A C 1
ATOM 750 O O . TYR A 1 131 ? 29.231 14.989 -42.360 1.00 44.56 129 TYR A O 1
ATOM 759 N N . TRP A 1 132 ? 29.598 17.197 -42.150 1.00 49.87 130 TRP A N 1
ATOM 760 C CA . TRP A 1 132 ? 29.307 17.220 -40.723 1.00 47.95 130 TRP A CA 1
ATOM 761 C C . TRP A 1 132 ? 27.825 17.104 -40.402 1.00 51.97 130 TRP A C 1
ATOM 762 O O . TRP A 1 132 ? 27.458 17.213 -39.227 1.00 52.45 130 TRP A O 1
ATOM 773 N N . HIS A 1 133 ? 26.968 16.889 -41.396 1.00 51.83 131 HIS A N 1
ATOM 774 C CA . HIS A 1 133 ? 25.592 16.538 -41.090 1.00 49.59 131 HIS A CA 1
ATOM 775 C C . HIS A 1 133 ? 25.559 15.177 -40.406 1.00 48.29 131 HIS A C 1
ATOM 776 O O . HIS A 1 133 ? 26.457 14.351 -40.583 1.00 45.93 131 HIS A O 1
ATOM 783 N N . ASN A 1 134 ? 24.514 14.967 -39.604 1.00 50.89 132 ASN A N 1
ATOM 784 C CA . ASN A 1 134 ? 24.323 13.827 -38.708 1.00 50.06 132 ASN A CA 1
ATOM 785 C C . ASN A 1 134 ? 25.614 13.264 -38.114 1.00 48.12 132 ASN A C 1
ATOM 786 O O . ASN A 1 134 ? 25.706 12.054 -37.888 1.00 53.99 132 ASN A O 1
ATOM 791 N N . ILE A 1 135 ? 26.608 14.119 -37.852 1.00 44.15 133 ILE A N 1
ATOM 792 C CA . ILE A 1 135 ? 27.758 13.754 -37.025 1.00 46.19 133 ILE A CA 1
ATOM 793 C C . ILE A 1 135 ? 28.216 14.966 -36.222 1.00 46.94 133 ILE A C 1
ATOM 794 O O . ILE A 1 135 ? 29.378 15.045 -35.808 1.00 51.24 133 ILE A O 1
ATOM 799 N N . GLY A 1 136 ? 27.316 15.919 -36.000 1.00 45.73 134 GLY A N 1
ATOM 800 C CA . GLY A 1 136 ? 27.642 17.087 -35.202 1.00 43.46 134 GLY A CA 1
ATOM 801 C C . GLY A 1 136 ? 26.947 17.058 -33.858 1.00 41.50 134 GLY A C 1
ATOM 802 O O . GLY A 1 136 ? 25.974 16.322 -33.692 1.00 43.01 134 GLY A O 1
ATOM 803 N N . GLY A 1 137 ? 27.432 17.845 -32.896 1.00 42.14 135 GLY A N 1
ATOM 804 C CA . GLY A 1 137 ? 26.874 17.869 -31.555 1.00 42.17 135 GLY A CA 1
ATOM 805 C C . GLY A 1 137 ? 25.363 17.921 -31.523 1.00 40.90 135 GLY A C 1
ATOM 806 O O . GLY A 1 137 ? 24.709 16.927 -31.192 1.00 44.45 135 GLY A O 1
ATOM 807 N N . LYS A 1 138 ? 24.798 19.072 -31.882 1.00 36.51 136 LYS A N 1
ATOM 808 C CA . LYS A 1 138 ? 23.352 19.155 -32.031 1.00 43.50 136 LYS A CA 1
ATOM 809 C C . LYS A 1 138 ? 22.860 18.152 -33.059 1.00 45.97 136 LYS A C 1
ATOM 810 O O . LYS A 1 138 ? 21.770 17.586 -32.917 1.00 46.01 136 LYS A O 1
ATOM 812 N N . GLU A 1 139 ? 23.661 17.916 -34.099 1.00 43.75 137 GLU A N 1
ATOM 813 C CA . GLU A 1 139 ? 23.247 17.023 -35.172 1.00 45.98 137 GLU A CA 1
ATOM 814 C C . GLU A 1 139 ? 23.100 15.599 -34.654 1.00 47.48 137 GLU A C 1
ATOM 815 O O . GLU A 1 139 ? 22.129 14.902 -34.979 1.00 50.86 137 GLU A O 1
ATOM 821 N N . MET A 1 140 ? 24.063 15.145 -33.842 1.00 48.92 138 MET A N 1
ATOM 822 C CA . MET A 1 140 ? 23.885 13.875 -33.148 1.00 42.24 138 MET A CA 1
ATOM 823 C C . MET A 1 140 ? 22.857 14.009 -32.034 1.00 45.37 138 MET A C 1
ATOM 824 O O . MET A 1 140 ? 22.079 13.079 -31.789 1.00 47.68 138 MET A O 1
ATOM 829 N N . TRP A 1 141 ? 22.838 15.163 -31.354 1.00 46.53 139 TRP A N 1
ATOM 830 C CA . TRP A 1 141 ? 21.943 15.338 -30.213 1.00 43.57 139 TRP A CA 1
ATOM 831 C C . TRP A 1 141 ? 20.482 15.236 -30.632 1.00 48.37 139 TRP A C 1
ATOM 832 O O . TRP A 1 141 ? 19.694 14.531 -29.991 1.00 52.75 139 TRP A O 1
ATOM 843 N N . ILE A 1 142 ? 20.104 15.918 -31.717 1.00 41.48 140 ILE A N 1
ATOM 844 C CA . ILE A 1 142 ? 18.698 16.021 -32.098 1.00 36.77 140 ILE A CA 1
ATOM 845 C C . ILE A 1 142 ? 18.110 14.712 -32.600 1.00 43.81 140 ILE A C 1
ATOM 846 O O . ILE A 1 142 ? 16.885 14.600 -32.709 1.00 47.72 140 ILE A O 1
ATOM 848 N N . LYS A 1 143 ? 18.944 13.727 -32.932 1.00 45.40 141 LYS A N 1
ATOM 849 C CA . LYS A 1 143 ? 18.420 12.406 -33.256 1.00 39.00 141 LYS A CA 1
ATOM 850 C C . LYS A 1 143 ? 18.081 11.638 -31.989 1.00 41.16 141 LYS A C 1
ATOM 851 O O . LYS A 1 143 ? 16.977 11.102 -31.855 1.00 44.33 141 LYS A O 1
ATOM 853 N N . TYR A 1 144 ? 19.040 11.571 -31.062 1.00 47.17 142 TYR A N 1
ATOM 854 C CA . TYR A 1 144 ? 18.941 10.915 -29.761 1.00 49.66 142 TYR A CA 1
ATOM 855 C C . TYR A 1 144 ? 17.557 10.986 -29.123 1.00 49.32 142 TYR A C 1
ATOM 856 O O . TYR A 1 144 ? 17.016 9.958 -28.702 1.00 43.22 142 TYR A O 1
ATOM 865 N N . MET A 1 145 ? 16.995 12.188 -29.016 1.00 49.71 143 MET A N 1
ATOM 866 C CA . MET A 1 145 ? 15.697 12.371 -28.376 1.00 53.56 143 MET A CA 1
ATOM 867 C C . MET A 1 145 ? 14.629 11.511 -29.035 1.00 54.68 143 MET A C 1
ATOM 868 O O . MET A 1 145 ? 14.150 10.536 -28.447 1.00 50.90 143 MET A O 1
ATOM 873 N N . GLY A 1 146 ? 14.248 11.879 -30.257 1.00 60.42 144 GLY A N 1
ATOM 874 C CA . GLY A 1 146 ? 13.165 11.227 -30.950 1.00 63.72 144 GLY A CA 1
ATOM 875 C C . GLY A 1 146 ? 12.111 12.198 -31.450 1.00 61.41 144 GLY A C 1
ATOM 876 O O . GLY A 1 146 ? 11.929 12.380 -32.659 1.00 34.38 144 GLY A O 1
ATOM 877 N N . PRO A 1 147 ? 11.384 12.842 -30.523 1.00 73.25 145 PRO A N 1
ATOM 878 C CA . PRO A 1 147 ? 10.270 13.707 -30.932 1.00 62.71 145 PRO A CA 1
ATOM 879 C C . PRO A 1 147 ? 10.641 15.170 -31.133 1.00 72.12 145 PRO A C 1
ATOM 880 O O . PRO A 1 147 ? 10.107 15.816 -32.039 1.00 72.31 145 PRO A O 1
ATOM 884 N N . GLU A 1 148 ? 11.536 15.698 -30.292 1.00 63.24 146 GLU A N 1
ATOM 885 C CA . GLU A 1 148 ? 12.005 17.082 -30.349 1.00 50.69 146 GLU A CA 1
ATOM 886 C C . GLU A 1 148 ? 10.886 18.083 -30.082 1.00 56.72 146 GLU A C 1
ATOM 887 O O . GLU A 1 148 ? 10.137 18.460 -30.991 1.00 42.07 146 GLU A O 1
ATOM 889 N N . GLN A 1 149 ? 10.774 18.521 -28.831 1.00 64.12 147 GLN A N 1
ATOM 890 C CA . GLN A 1 149 ? 9.847 19.580 -28.447 1.00 51.77 147 GLN A CA 1
ATOM 891 C C . GLN A 1 149 ? 10.570 20.918 -28.549 1.00 49.44 147 GLN A C 1
ATOM 892 O O . GLN A 1 149 ? 11.433 21.226 -27.719 1.00 28.04 147 GLN A O 1
ATOM 898 N N . GLU A 1 150 ? 10.216 21.714 -29.552 1.00 50.61 148 GLU A N 1
ATOM 899 C CA . GLU A 1 150 ? 10.759 23.057 -29.666 1.00 44.10 148 GLU A CA 1
ATOM 900 C C . GLU A 1 150 ? 10.050 23.969 -28.677 1.00 47.98 148 GLU A C 1
ATOM 901 O O . GLU A 1 150 ? 8.825 23.919 -28.537 1.00 34.84 148 GLU A O 1
ATOM 903 N N . GLU A 1 151 ? 10.829 24.783 -27.973 1.00 56.35 149 GLU A N 1
ATOM 904 C CA . GLU A 1 151 ? 10.277 25.672 -26.960 1.00 54.07 149 GLU A CA 1
ATOM 905 C C . GLU A 1 151 ? 10.557 27.133 -27.287 1.00 58.06 149 GLU A C 1
ATOM 906 O O . GLU A 1 151 ? 11.700 27.589 -27.221 1.00 39.81 149 GLU A O 1
ATOM 912 N N . TYR A 1 162 ? 8.679 29.224 -25.379 1.00 47.47 160 TYR A N 1
ATOM 913 C CA . TYR A 1 162 ? 9.762 29.598 -24.475 1.00 46.26 160 TYR A CA 1
ATOM 914 C C . TYR A 1 162 ? 9.433 29.395 -23.002 1.00 42.95 160 TYR A C 1
ATOM 915 O O . TYR A 1 162 ? 8.595 30.093 -22.430 1.00 56.25 160 TYR A O 1
ATOM 924 N N . LEU A 1 163 ? 10.124 28.432 -22.398 1.00 38.38 161 LEU A N 1
ATOM 925 C CA . LEU A 1 163 ? 10.098 28.230 -20.956 1.00 38.74 161 LEU A CA 1
ATOM 926 C C . LEU A 1 163 ? 11.439 27.655 -20.521 1.00 45.53 161 LEU A C 1
ATOM 927 O O . LEU A 1 163 ? 11.797 27.711 -19.341 1.00 53.24 161 LEU A O 1
ATOM 929 N N . THR A 1 164 ? 12.185 27.106 -21.479 1.00 43.63 162 THR A N 1
ATOM 930 C CA . THR A 1 164 ? 13.492 26.517 -21.227 1.00 47.12 162 THR A CA 1
ATOM 931 C C . THR A 1 164 ? 14.356 26.698 -22.468 1.00 47.05 162 THR A C 1
ATOM 932 O O . THR A 1 164 ? 13.852 26.700 -23.594 1.00 50.84 162 THR A O 1
ATOM 936 N N . ASN A 1 165 ? 15.665 26.850 -22.254 1.00 47.68 163 ASN A N 1
ATOM 937 C CA . ASN A 1 165 ? 16.616 27.034 -23.354 1.00 45.82 163 ASN A CA 1
ATOM 938 C C . ASN A 1 165 ? 17.047 25.679 -23.917 1.00 45.49 163 ASN A C 1
ATOM 939 O O . ASN A 1 165 ? 18.172 25.208 -23.742 1.00 44.72 163 ASN A O 1
ATOM 944 N N . THR A 1 166 ? 16.111 25.051 -24.629 1.00 39.65 164 THR A N 1
ATOM 945 C CA . THR A 1 166 ? 16.452 23.833 -25.354 1.00 39.62 164 THR A CA 1
ATOM 946 C C . THR A 1 166 ? 17.276 24.152 -26.595 1.00 38.23 164 THR A C 1
ATOM 947 O O . THR A 1 166 ? 18.173 23.386 -26.965 1.00 38.50 164 THR A O 1
ATOM 951 N N . VAL A 1 167 ? 16.993 25.284 -27.244 1.00 39.27 165 VAL A N 1
ATOM 952 C CA . VAL A 1 167 ? 17.749 25.670 -28.431 1.00 39.26 165 VAL A CA 1
ATOM 953 C C . VAL A 1 167 ? 19.175 26.055 -28.057 1.00 42.13 165 VAL A C 1
ATOM 954 O O . VAL A 1 167 ? 20.123 25.785 -28.805 1.00 42.16 165 VAL A O 1
ATOM 958 N N . SER A 1 168 ? 19.353 26.680 -26.896 1.00 46.67 166 SER A N 1
ATOM 959 C CA . SER A 1 168 ? 20.668 27.119 -26.452 1.00 44.94 166 SER A CA 1
ATOM 960 C C . SER A 1 168 ? 21.462 26.020 -25.762 1.00 46.72 166 SER A C 1
ATOM 961 O O . SER A 1 168 ? 22.558 26.295 -25.270 1.00 47.85 166 SER A O 1
ATOM 964 N N . GLU A 1 169 ? 20.949 24.790 -25.710 1.00 51.33 167 GLU A N 1
ATOM 965 C CA . GLU A 1 169 ? 21.663 23.703 -25.057 1.00 55.15 167 GLU A CA 1
ATOM 966 C C . GLU A 1 169 ? 22.248 22.688 -26.028 1.00 52.42 167 GLU A C 1
ATOM 967 O O . GLU A 1 169 ? 23.191 21.982 -25.659 1.00 48.12 167 GLU A O 1
ATOM 973 N N . MET A 1 170 ? 21.724 22.601 -27.249 1.00 44.66 168 MET A N 1
ATOM 974 C CA . MET A 1 170 ? 22.369 21.828 -28.299 1.00 41.31 168 MET A CA 1
ATOM 975 C C . MET A 1 170 ? 23.262 22.683 -29.187 1.00 47.11 168 MET A C 1
ATOM 976 O O . MET A 1 170 ? 24.066 22.131 -29.946 1.00 47.88 168 MET A O 1
ATOM 981 N N . TYR A 1 171 ? 23.151 24.010 -29.099 1.00 48.13 169 TYR A N 1
ATOM 982 C CA . TYR A 1 171 ? 23.862 24.931 -29.977 1.00 49.59 169 TYR A CA 1
ATOM 983 C C . TYR A 1 171 ? 24.963 25.733 -29.305 1.00 57.21 169 TYR A C 1
ATOM 984 O O . TYR A 1 171 ? 25.889 26.167 -29.990 1.00 64.54 169 TYR A O 1
ATOM 993 N N . ALA A 1 172 ? 24.879 25.982 -28.005 1.00 56.56 170 ALA A N 1
ATOM 994 C CA . ALA A 1 172 ? 25.826 26.879 -27.361 1.00 49.32 170 ALA A CA 1
ATOM 995 C C . ALA A 1 172 ? 26.996 26.100 -26.779 1.00 45.38 170 ALA A C 1
ATOM 996 O O . ALA A 1 172 ? 26.816 25.034 -26.185 1.00 49.81 170 ALA A O 1
ATOM 998 N N . GLU A 1 173 ? 28.197 26.639 -26.962 1.00 48.66 171 GLU A N 1
ATOM 999 C CA . GLU A 1 173 ? 29.387 26.016 -26.407 1.00 48.52 171 GLU A CA 1
ATOM 1000 C C . GLU A 1 173 ? 29.409 26.189 -24.894 1.00 51.58 171 GLU A C 1
ATOM 1001 O O . GLU A 1 173 ? 28.993 27.223 -24.367 1.00 52.95 171 GLU A O 1
ATOM 1003 N N . LYS A 1 174 ? 29.916 25.171 -24.195 1.00 51.06 172 LYS A N 1
ATOM 1004 C CA . LYS A 1 174 ? 29.920 25.147 -22.736 1.00 48.36 172 LYS A CA 1
ATOM 1005 C C . LYS A 1 174 ? 31.282 25.579 -22.211 1.00 50.05 172 LYS A C 1
ATOM 1006 O O . LYS A 1 174 ? 32.321 25.122 -22.699 1.00 44.87 172 LYS A O 1
ATOM 1008 N N . ALA A 1 175 ? 31.262 26.484 -21.238 1.00 51.74 173 ALA A N 1
ATOM 1009 C CA . ALA A 1 175 ? 32.423 26.800 -20.422 1.00 47.48 173 ALA A CA 1
ATOM 1010 C C . ALA A 1 175 ? 31.929 27.358 -19.099 1.00 50.75 173 ALA A C 1
ATOM 1011 O O . ALA A 1 175 ? 31.556 26.593 -18.203 1.00 49.79 173 ALA A O 1
ATOM 1013 N N . TRP A 1 176 ? 31.921 28.685 -18.966 1.00 47.92 174 TRP A N 1
ATOM 1014 C CA . TRP A 1 176 ? 31.393 29.341 -17.774 1.00 43.26 174 TRP A CA 1
ATOM 1015 C C . TRP A 1 176 ? 32.129 28.891 -16.515 1.00 42.05 174 TRP A C 1
ATOM 1016 O O . TRP A 1 176 ? 31.567 28.897 -15.417 1.00 36.08 174 TRP A O 1
ATOM 1027 N N . ASN A 1 177 ? 33.383 28.482 -16.667 1.00 42.73 175 ASN A N 1
ATOM 1028 C CA . ASN A 1 177 ? 34.209 28.081 -15.540 1.00 34.42 175 ASN A CA 1
ATOM 1029 C C . ASN A 1 177 ? 35.413 29.007 -15.435 1.00 35.02 175 ASN A C 1
ATOM 1030 O O . ASN A 1 177 ? 35.507 30.036 -16.110 1.00 38.42 175 ASN A O 1
ATOM 1035 N N . VAL A 1 178 ? 36.339 28.615 -14.571 1.00 34.11 176 VAL A N 1
ATOM 1036 C CA . VAL A 1 178 ? 37.677 29.187 -14.512 1.00 34.75 176 VAL A CA 1
ATOM 1037 C C . VAL A 1 178 ? 38.619 28.041 -14.164 1.00 33.29 176 VAL A C 1
ATOM 1038 O O . VAL A 1 178 ? 38.774 27.694 -12.986 1.00 33.79 176 VAL A O 1
ATOM 1042 N N . PRO A 1 179 ? 39.211 27.376 -15.149 1.00 27.90 177 PRO A N 1
ATOM 1043 C CA . PRO A 1 179 ? 40.163 26.304 -14.846 1.00 25.45 177 PRO A CA 1
ATOM 1044 C C . PRO A 1 179 ? 41.475 26.869 -14.323 1.00 26.10 177 PRO A C 1
ATOM 1045 O O . PRO A 1 179 ? 41.720 28.077 -14.327 1.00 31.22 177 PRO A O 1
ATOM 1049 N N . ASP A 1 180 ? 42.332 25.962 -13.860 1.00 28.66 178 ASP A N 1
ATOM 1050 C CA . ASP A 1 180 ? 43.622 26.340 -13.283 1.00 41.29 178 ASP A CA 1
ATOM 1051 C C . ASP A 1 180 ? 44.706 26.508 -14.337 1.00 49.63 178 ASP A C 1
ATOM 1052 O O . ASP A 1 180 ? 45.863 26.149 -14.101 1.00 54.32 178 ASP A O 1
ATOM 1054 N N . CYS A 1 181 ? 44.377 27.080 -15.498 1.00 44.79 179 CYS A N 1
ATOM 1055 C CA . CYS A 1 181 ? 45.364 27.327 -16.545 1.00 35.01 179 CYS A CA 1
ATOM 1056 C C . CYS A 1 181 ? 46.331 28.431 -16.136 1.00 38.18 179 CYS A C 1
ATOM 1057 O O . CYS A 1 181 ? 47.016 29.019 -16.979 1.00 43.44 179 CYS A O 1
ATOM 1060 N N . ALA A 1 182 ? 46.382 28.706 -14.835 1.00 44.61 180 ALA A N 1
ATOM 1061 C CA . ALA A 1 182 ? 47.262 29.687 -14.222 1.00 49.73 180 ALA A CA 1
ATOM 1062 C C . ALA A 1 182 ? 47.144 29.525 -12.714 1.00 70.29 180 ALA A C 1
ATOM 1063 O O . ALA A 1 182 ? 46.539 30.353 -12.027 1.00 75.08 180 ALA A O 1
ATOM 1065 N N . ARG A 1 183 ? 47.737 28.442 -12.216 1.00 77.67 181 ARG A N 1
ATOM 1066 C CA . ARG A 1 183 ? 47.546 27.851 -10.897 1.00 67.85 181 ARG A CA 1
ATOM 1067 C C . ARG A 1 183 ? 47.949 26.400 -11.086 1.00 74.28 181 ARG A C 1
ATOM 1068 O O . ARG A 1 183 ? 48.224 25.673 -10.127 1.00 87.25 181 ARG A O 1
ATOM 1070 N N . MET A 1 184 ? 47.968 25.992 -12.357 1.00 64.37 182 MET A N 1
ATOM 1071 C CA . MET A 1 184 ? 48.493 24.701 -12.779 1.00 62.15 182 MET A CA 1
ATOM 1072 C C . MET A 1 184 ? 49.166 24.846 -14.144 1.00 54.23 182 MET A C 1
ATOM 1073 O O . MET A 1 184 ? 48.965 24.027 -15.046 1.00 54.75 182 MET A O 1
ATOM 1075 N N . ILE A 1 185 ? 49.955 25.909 -14.314 1.00 50.58 183 ILE A N 1
ATOM 1076 C CA . ILE A 1 185 ? 50.730 26.106 -15.536 1.00 47.59 183 ILE A CA 1
ATOM 1077 C C . ILE A 1 185 ? 52.099 26.656 -15.152 1.00 51.14 183 ILE A C 1
ATOM 1078 O O . ILE A 1 185 ? 52.877 27.093 -16.009 1.00 43.07 183 ILE A O 1
ATOM 1083 N N . THR A 1 186 ? 52.405 26.638 -13.857 1.00 51.32 184 THR A N 1
ATOM 1084 C CA . THR A 1 186 ? 53.785 26.786 -13.417 1.00 43.28 184 THR A CA 1
ATOM 1085 C C . THR A 1 186 ? 54.581 25.505 -13.609 1.00 49.70 184 THR A C 1
ATOM 1086 O O . THR A 1 186 ? 55.755 25.454 -13.228 1.00 53.06 184 THR A O 1
ATOM 1090 N N . THR A 1 187 ? 53.961 24.475 -14.184 1.00 49.27 185 THR A N 1
ATOM 1091 C CA . THR A 1 187 ? 54.597 23.204 -14.502 1.00 41.69 185 THR A CA 1
ATOM 1092 C C . THR A 1 187 ? 54.994 23.098 -15.968 1.00 42.35 185 THR A C 1
ATOM 1093 O O . THR A 1 187 ? 56.020 22.489 -16.285 1.00 36.50 185 THR A O 1
ATOM 1097 N N . GLY A 1 188 ? 54.204 23.677 -16.866 1.00 49.01 186 GLY A N 1
ATOM 1098 C CA . GLY A 1 188 ? 54.475 23.619 -18.286 1.00 48.44 186 GLY A CA 1
ATOM 1099 C C . GLY A 1 188 ? 53.845 22.405 -18.949 1.00 36.63 186 GLY A C 1
ATOM 1100 O O . GLY A 1 188 ? 53.441 21.440 -18.302 1.00 37.98 186 GLY A O 1
ATOM 1101 N N . ALA A 1 189 ? 53.759 22.470 -20.280 1.00 39.51 187 ALA A N 1
ATOM 1102 C CA . ALA A 1 189 ? 53.220 21.344 -21.035 1.00 40.71 187 ALA A CA 1
ATOM 1103 C C . ALA A 1 189 ? 54.098 20.108 -20.898 1.00 44.74 187 ALA A C 1
ATOM 1104 O O . ALA A 1 189 ? 53.584 18.985 -20.868 1.00 46.95 187 ALA A O 1
ATOM 1106 N N . ARG A 1 190 ? 55.416 20.293 -20.805 1.00 45.05 188 ARG A N 1
ATOM 1107 C CA . ARG A 1 190 ? 56.315 19.154 -20.655 1.00 42.97 188 ARG A CA 1
ATOM 1108 C C . ARG A 1 190 ? 56.047 18.412 -19.352 1.00 37.93 188 ARG A C 1
ATOM 1109 O O . ARG A 1 190 ? 55.968 17.178 -19.333 1.00 40.15 188 ARG A O 1
ATOM 1117 N N . GLY A 1 191 ? 55.897 19.150 -18.249 1.00 36.08 189 GLY A N 1
ATOM 1118 C CA . GLY A 1 191 ? 55.567 18.515 -16.985 1.00 37.13 189 GLY A CA 1
ATOM 1119 C C . GLY A 1 191 ? 54.247 17.772 -17.025 1.00 32.69 189 GLY A C 1
ATOM 1120 O O . GLY A 1 191 ? 54.033 16.832 -16.254 1.00 38.25 189 GLY A O 1
ATOM 1121 N N . PHE A 1 192 ? 53.347 18.177 -17.922 1.00 27.65 190 PHE A N 1
ATOM 1122 C CA . PHE A 1 192 ? 52.090 17.459 -18.096 1.00 33.38 190 PHE A CA 1
ATOM 1123 C C . PHE A 1 192 ? 52.307 16.149 -18.840 1.00 35.17 190 PHE A C 1
ATOM 1124 O O . PHE A 1 192 ? 51.876 15.083 -18.384 1.00 40.73 190 PHE A O 1
ATOM 1132 N N . ILE A 1 193 ? 52.971 16.215 -19.998 1.00 35.64 191 ILE A N 1
ATOM 1133 C CA . ILE A 1 193 ? 53.189 15.030 -20.823 1.00 34.72 191 ILE A CA 1
ATOM 1134 C C . ILE A 1 193 ? 53.959 13.960 -20.061 1.00 38.82 191 ILE A C 1
ATOM 1135 O O . ILE A 1 193 ? 53.829 12.765 -20.353 1.00 42.70 191 ILE A O 1
ATOM 1140 N N . GLU A 1 194 ? 54.757 14.359 -19.069 1.00 38.56 192 GLU A N 1
ATOM 1141 C CA . GLU A 1 194 ? 55.431 13.376 -18.228 1.00 35.22 192 GLU A CA 1
ATOM 1142 C C . GLU A 1 194 ? 54.435 12.640 -17.340 1.00 39.58 192 GLU A C 1
ATOM 1143 O O . GLU A 1 194 ? 54.446 11.405 -17.271 1.00 42.47 192 GLU A O 1
ATOM 1149 N N . GLU A 1 195 ? 53.562 13.384 -16.653 1.00 45.76 193 GLU A N 1
ATOM 1150 C CA . GLU A 1 195 ? 52.553 12.752 -15.806 1.00 46.75 193 GLU A CA 1
ATOM 1151 C C . GLU A 1 195 ? 51.658 11.824 -16.616 1.00 36.93 193 GLU A C 1
ATOM 1152 O O . GLU A 1 195 ? 51.277 10.748 -16.143 1.00 39.17 193 GLU A O 1
ATOM 1158 N N . ILE A 1 196 ? 51.311 12.226 -17.841 1.00 36.10 194 ILE A N 1
ATOM 1159 C CA . ILE A 1 196 ? 50.569 11.339 -18.732 1.00 38.66 194 ILE A CA 1
ATOM 1160 C C . ILE A 1 196 ? 51.406 10.111 -19.069 1.00 40.89 194 ILE A C 1
ATOM 1161 O O . ILE A 1 196 ? 50.916 8.976 -19.042 1.00 39.40 194 ILE A O 1
ATOM 1166 N N . ASP A 1 197 ? 52.684 10.323 -19.390 1.00 42.84 195 ASP A N 1
ATOM 1167 C CA . ASP A 1 197 ? 53.568 9.200 -19.683 1.00 44.74 195 ASP A CA 1
ATOM 1168 C C . ASP A 1 197 ? 53.826 8.365 -18.436 1.00 44.18 195 ASP A C 1
ATOM 1169 O O . ASP A 1 197 ? 53.927 7.135 -18.515 1.00 46.44 195 ASP A O 1
ATOM 1174 N N . ASN A 1 198 ? 53.932 9.013 -17.273 1.00 44.83 196 ASN A N 1
ATOM 1175 C CA . ASN A 1 198 ? 54.025 8.283 -16.016 1.00 48.67 196 ASN A CA 1
ATOM 1176 C C . ASN A 1 198 ? 52.719 7.594 -15.648 1.00 49.23 196 ASN A C 1
ATOM 1177 O O . ASN A 1 198 ? 52.687 6.850 -14.662 1.00 55.12 196 ASN A O 1
ATOM 1179 N N . LYS A 1 199 ? 51.653 7.820 -16.413 1.00 49.48 197 LYS A N 1
ATOM 1180 C CA . LYS A 1 199 ? 50.343 7.240 -16.152 1.00 53.68 197 LYS A CA 1
ATOM 1181 C C . LYS A 1 199 ? 50.009 6.106 -17.113 1.00 53.53 197 LYS A C 1
ATOM 1182 O O . LYS A 1 199 ? 49.552 5.042 -16.684 1.00 49.55 197 LYS A O 1
ATOM 1188 N N . LEU A 1 200 ? 50.228 6.318 -18.413 1.00 47.77 198 LEU A N 1
ATOM 1189 C CA . LEU A 1 200 ? 49.983 5.271 -19.398 1.00 47.51 198 LEU A CA 1
ATOM 1190 C C . LEU A 1 200 ? 50.890 4.065 -19.204 1.00 51.33 198 LEU A C 1
ATOM 1191 O O . LEU A 1 200 ? 50.596 2.991 -19.738 1.00 67.88 198 LEU A O 1
ATOM 1196 N N . ALA A 1 201 ? 51.980 4.214 -18.457 1.00 42.17 199 ALA A N 1
ATOM 1197 C CA . ALA A 1 201 ? 52.982 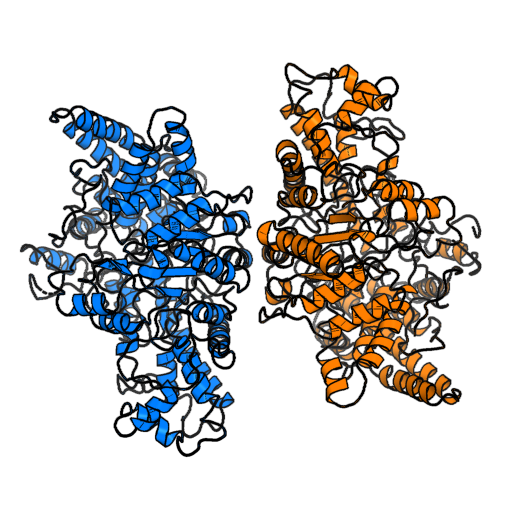3.165 -18.321 1.00 58.93 199 ALA A CA 1
ATOM 1198 C C . ALA A 1 201 ? 52.969 2.473 -16.968 1.00 60.61 199 ALA A C 1
ATOM 1199 O O . ALA A 1 201 ? 53.039 1.243 -16.913 1.00 59.24 199 ALA A O 1
ATOM 1201 N N . ASN A 1 202 ? 52.874 3.224 -15.873 1.00 62.48 200 ASN A N 1
ATOM 1202 C CA . ASN A 1 202 ? 53.026 2.668 -14.535 1.00 60.28 200 ASN A CA 1
ATOM 1203 C C . ASN A 1 202 ? 51.704 2.501 -13.798 1.00 55.84 200 ASN A C 1
ATOM 1204 O O . ASN A 1 202 ? 51.712 2.296 -12.580 1.00 62.73 200 ASN A O 1
ATOM 1206 N N . LEU A 1 203 ? 50.571 2.574 -14.497 1.00 55.18 201 LEU A N 1
ATOM 1207 C CA . LEU A 1 203 ? 49.284 2.477 -13.818 1.00 62.45 201 LEU A CA 1
ATOM 1208 C C . LEU A 1 203 ? 48.153 2.072 -14.757 1.00 69.57 201 LEU A C 1
ATOM 1209 O O . LEU A 1 203 ? 47.000 1.965 -14.328 1.00 86.65 201 LEU A O 1
ATOM 1211 N N . THR A 1 204 ? 48.465 1.837 -16.032 1.00 57.74 202 THR A N 1
ATOM 1212 C CA . THR A 1 204 ? 47.441 1.494 -17.013 1.00 56.83 202 THR A CA 1
ATOM 1213 C C . THR A 1 204 ? 46.799 0.146 -16.705 1.00 55.19 202 THR A C 1
ATOM 1214 O O . THR A 1 204 ? 45.686 0.096 -16.168 1.00 54.63 202 THR A O 1
ATOM 1216 N N . VAL A 1 205 ? 47.514 -0.941 -17.018 1.00 51.13 203 VAL A N 1
ATOM 1217 C CA . VAL A 1 205 ? 47.043 -2.325 -16.912 1.00 43.31 203 VAL A CA 1
ATOM 1218 C C . VAL A 1 205 ? 45.556 -2.425 -17.241 1.00 40.75 203 VAL A C 1
ATOM 1219 O O . VAL A 1 205 ? 44.715 -2.651 -16.363 1.00 40.57 203 VAL A O 1
ATOM 1223 N N . LEU A 1 206 ? 45.229 -2.281 -18.525 1.00 41.04 204 LEU A N 1
ATOM 1224 C CA . LEU A 1 206 ? 43.849 -2.114 -18.966 1.00 37.05 204 LEU A CA 1
ATOM 1225 C C . LEU A 1 206 ? 43.000 -3.349 -18.680 1.00 39.75 204 LEU A C 1
ATOM 1226 O O . LEU A 1 206 ? 42.931 -4.272 -19.499 1.00 36.24 204 LEU A O 1
ATOM 1231 N N . THR A 1 207 ? 42.349 -3.364 -17.516 1.00 38.47 205 THR A N 1
ATOM 1232 C CA . THR A 1 207 ? 41.393 -4.401 -17.146 1.00 41.56 205 THR A CA 1
ATOM 1233 C C . THR A 1 207 ? 39.992 -3.818 -17.283 1.00 40.98 205 THR A C 1
ATOM 1234 O O . THR A 1 207 ? 39.216 -3.789 -16.321 1.00 46.35 205 THR A O 1
ATOM 1238 N N . ASP A 1 208 ? 39.661 -3.377 -18.498 1.00 42.26 206 ASP A N 1
ATOM 1239 C CA . ASP A 1 208 ? 38.678 -2.323 -18.728 1.00 46.16 206 ASP A CA 1
ATOM 1240 C C . ASP A 1 208 ? 38.713 -1.304 -17.600 1.00 50.02 206 ASP A C 1
ATOM 1241 O O . ASP A 1 208 ? 37.683 -1.015 -16.980 1.00 43.19 206 ASP A O 1
ATOM 1246 N N . GLU A 1 209 ? 39.896 -0.761 -17.319 1.00 49.82 207 GLU A N 1
ATOM 1247 C CA . GLU A 1 209 ? 40.003 0.462 -16.530 1.00 42.68 207 GLU A CA 1
ATOM 1248 C C . GLU A 1 209 ? 39.667 1.652 -17.429 1.00 40.25 207 GLU A C 1
ATOM 1249 O O . GLU A 1 209 ? 40.450 2.581 -17.623 1.00 38.36 207 GLU A O 1
ATOM 1255 N N . ASP A 1 210 ? 38.458 1.580 -17.991 1.00 34.53 208 ASP A N 1
ATOM 1256 C CA . ASP A 1 210 ? 37.955 2.513 -18.988 1.00 39.60 208 ASP A CA 1
ATOM 1257 C C . ASP A 1 210 ? 38.908 2.631 -20.171 1.00 51.64 208 ASP A C 1
ATOM 1258 O O . ASP A 1 210 ? 39.877 3.396 -20.123 1.00 49.73 208 ASP A O 1
ATOM 1260 N N . TYR A 1 211 ? 38.646 1.867 -21.236 1.00 50.63 209 TYR A N 1
ATOM 1261 C CA . TYR A 1 211 ? 39.284 2.156 -22.516 1.00 41.96 209 TYR A CA 1
ATOM 1262 C C . TYR A 1 211 ? 39.073 3.614 -22.897 1.00 40.14 209 TYR A C 1
ATOM 1263 O O . TYR A 1 211 ? 39.908 4.207 -23.590 1.00 40.87 209 TYR A O 1
ATOM 1272 N N . ARG A 1 212 ? 37.965 4.205 -22.443 1.00 38.18 210 ARG A N 1
ATOM 1273 C CA . ARG A 1 212 ? 37.770 5.643 -22.576 1.00 52.30 210 ARG A CA 1
ATOM 1274 C C . ARG A 1 212 ? 38.870 6.419 -21.859 1.00 51.02 210 ARG A C 1
ATOM 1275 O O . ARG A 1 212 ? 39.297 7.480 -22.329 1.00 50.62 210 ARG A O 1
ATOM 1277 N N . ALA A 1 213 ? 39.345 5.906 -20.720 1.00 43.42 211 ALA A N 1
ATOM 1278 C CA . ALA A 1 213 ? 40.384 6.608 -19.972 1.00 38.41 211 ALA A CA 1
ATOM 1279 C C . ALA A 1 213 ? 41.751 6.461 -20.628 1.00 36.68 211 ALA A C 1
ATOM 1280 O O . ALA A 1 213 ? 42.530 7.421 -20.658 1.00 38.54 211 ALA A O 1
ATOM 1282 N N . HIS A 1 214 ? 42.066 5.271 -21.147 1.00 36.93 212 HIS A N 1
ATOM 1283 C CA . HIS A 1 214 ? 43.337 5.090 -21.841 1.00 41.69 212 HIS A CA 1
ATOM 1284 C C . HIS A 1 214 ? 43.427 5.972 -23.078 1.00 48.71 212 HIS A C 1
ATOM 1285 O O . HIS A 1 214 ? 44.519 6.429 -23.438 1.00 44.53 212 HIS A O 1
ATOM 1292 N N . GLU A 1 215 ? 42.296 6.228 -23.737 1.00 46.31 213 GLU A N 1
ATOM 1293 C CA . GLU A 1 215 ? 42.303 7.080 -24.918 1.00 36.50 213 GLU A CA 1
ATOM 1294 C C . GLU A 1 215 ? 42.292 8.558 -24.553 1.00 41.95 213 GLU A C 1
ATOM 1295 O O . GLU A 1 215 ? 42.840 9.378 -25.299 1.00 42.41 213 GLU A O 1
ATOM 1301 N N . PHE A 1 216 ? 41.677 8.917 -23.423 1.00 39.89 214 PHE A N 1
ATOM 1302 C CA . PHE A 1 216 ? 41.748 10.295 -22.949 1.00 31.92 214 PHE A CA 1
ATOM 1303 C C . PHE A 1 216 ? 43.183 10.693 -22.636 1.00 30.77 214 PHE A C 1
ATOM 1304 O O . PHE A 1 216 ? 43.610 11.810 -22.954 1.00 32.33 214 PHE A O 1
ATOM 1312 N N . TYR A 1 217 ? 43.941 9.790 -22.010 1.00 33.76 215 TYR A N 1
ATOM 1313 C CA . TYR A 1 217 ? 45.320 10.092 -21.642 1.00 38.60 215 TYR A CA 1
ATOM 1314 C C . TYR A 1 217 ? 46.161 10.394 -22.875 1.00 36.07 215 TYR A C 1
ATOM 1315 O O . TYR A 1 217 ? 46.842 11.425 -22.940 1.00 32.58 215 TYR A O 1
ATOM 1324 N N . LEU A 1 218 ? 46.126 9.500 -23.866 1.00 35.79 216 LEU A N 1
ATOM 1325 C CA . LEU A 1 218 ? 46.855 9.735 -25.108 1.00 35.23 216 LEU A CA 1
ATOM 1326 C C . LEU A 1 218 ? 46.395 11.021 -25.779 1.00 34.33 216 LEU A C 1
ATOM 1327 O O . LEU A 1 218 ? 47.216 11.796 -26.284 1.00 33.96 216 LEU A O 1
ATOM 1332 N N . ALA A 1 219 ? 45.082 11.261 -25.792 1.00 33.41 217 ALA A N 1
ATOM 1333 C CA . ALA A 1 219 ? 44.547 12.484 -26.379 1.00 28.61 217 ALA A CA 1
ATOM 1334 C C . ALA A 1 219 ? 45.128 13.717 -25.704 1.00 27.44 217 ALA A C 1
ATOM 1335 O O . ALA A 1 219 ? 45.533 14.675 -26.373 1.00 25.92 217 ALA A O 1
ATOM 1337 N N . LEU A 1 220 ? 45.179 13.706 -24.370 1.00 36.33 218 LEU A N 1
ATOM 1338 C CA . LEU A 1 220 ? 45.633 14.884 -23.642 1.00 39.10 218 LEU A CA 1
ATOM 1339 C C . LEU A 1 220 ? 47.078 15.220 -23.986 1.00 40.56 218 LEU A C 1
ATOM 1340 O O . LEU A 1 220 ? 47.438 16.398 -24.090 1.00 44.33 218 LEU A O 1
ATOM 1345 N N . ARG A 1 221 ? 47.922 14.201 -24.172 1.00 37.86 219 ARG A N 1
ATOM 1346 C CA . ARG A 1 221 ? 49.263 14.460 -24.683 1.00 37.54 219 ARG A CA 1
ATOM 1347 C C . ARG A 1 221 ? 49.213 15.049 -26.085 1.00 40.71 219 ARG A C 1
ATOM 1348 O O . ARG A 1 221 ? 49.947 15.994 -26.398 1.00 42.69 219 ARG A O 1
ATOM 1356 N N . TYR A 1 222 ? 48.345 14.503 -26.940 1.00 37.85 220 TYR A N 1
ATOM 1357 C CA . TYR A 1 222 ? 48.425 14.788 -28.368 1.00 37.40 220 TYR A CA 1
ATOM 1358 C C . TYR A 1 222 ? 48.218 16.264 -28.676 1.00 41.88 220 TYR A C 1
ATOM 1359 O O . TYR A 1 222 ? 48.804 16.778 -29.633 1.00 41.16 220 TYR A O 1
ATOM 1368 N N . GLU A 1 223 ? 47.426 16.971 -27.875 1.00 42.86 221 GLU A N 1
ATOM 1369 C CA . GLU A 1 223 ? 47.282 18.409 -28.047 1.00 46.79 221 GLU A CA 1
ATOM 1370 C C . GLU A 1 223 ? 48.110 19.214 -27.053 1.00 45.74 221 GLU A C 1
ATOM 1371 O O . GLU A 1 223 ? 48.081 20.448 -27.100 1.00 49.04 221 GLU A O 1
ATOM 1377 N N . LEU A 1 224 ? 48.845 18.552 -26.156 1.00 40.03 222 LEU A N 1
ATOM 1378 C CA . LEU A 1 224 ? 49.832 19.265 -25.353 1.00 38.28 222 LEU A CA 1
ATOM 1379 C C . LEU A 1 224 ? 51.087 19.555 -26.165 1.00 40.70 222 LEU A C 1
ATOM 1380 O O . LEU A 1 224 ? 51.719 20.601 -25.984 1.00 41.92 222 LEU A O 1
ATOM 1385 N N . GLU A 1 225 ? 51.466 18.642 -27.060 1.00 43.22 223 GLU A N 1
ATOM 1386 C CA . GLU A 1 225 ? 52.429 18.997 -28.092 1.00 42.19 223 GLU A CA 1
ATOM 1387 C C . GLU A 1 225 ? 51.813 19.929 -29.124 1.00 41.23 223 GLU A C 1
ATOM 1388 O O . GLU A 1 225 ? 52.547 20.621 -29.837 1.00 41.85 223 GLU A O 1
ATOM 1394 N N . GLY A 1 226 ? 50.481 19.959 -29.213 1.00 38.76 224 GLY A N 1
ATOM 1395 C CA . GLY A 1 226 ? 49.828 20.916 -30.091 1.00 40.88 224 GLY A CA 1
ATOM 1396 C C . GLY A 1 226 ? 50.085 22.349 -29.669 1.00 44.72 224 GLY A C 1
ATOM 1397 O O . GLY A 1 226 ? 50.408 23.205 -30.496 1.00 54.32 224 GLY A O 1
ATOM 1398 N N . VAL A 1 227 ? 49.951 22.631 -28.370 1.00 34.14 225 VAL A N 1
ATOM 1399 C CA . VAL A 1 227 ? 50.290 23.953 -27.855 1.00 37.42 225 VAL A CA 1
ATOM 1400 C C . VAL A 1 227 ? 51.791 24.193 -27.865 1.00 39.20 225 VAL A C 1
ATOM 1401 O O . VAL A 1 227 ? 52.235 25.331 -27.672 1.00 43.25 225 VAL A O 1
ATOM 1405 N N . ILE A 1 228 ? 52.585 23.147 -28.096 1.00 37.02 226 ILE A N 1
ATOM 1406 C CA . ILE A 1 228 ? 54.021 23.322 -28.283 1.00 39.52 226 ILE A CA 1
ATOM 1407 C C . ILE A 1 228 ? 54.324 23.719 -29.721 1.00 44.61 226 ILE A C 1
ATOM 1408 O O . ILE A 1 228 ? 55.039 24.696 -29.974 1.00 49.71 226 ILE A O 1
ATOM 1413 N N . ASP A 1 229 ? 53.781 22.966 -30.684 1.00 43.05 227 ASP A N 1
ATOM 1414 C CA . ASP A 1 229 ? 53.960 23.307 -32.092 1.00 41.07 227 ASP A CA 1
ATOM 1415 C C . ASP A 1 229 ? 53.388 24.684 -32.399 1.00 43.07 227 ASP A C 1
ATOM 1416 O O . ASP A 1 229 ? 53.981 25.456 -33.162 1.00 45.12 227 ASP A O 1
ATOM 1421 N N . TYR A 1 230 ? 52.226 24.999 -31.819 1.00 42.74 228 TYR A N 1
ATOM 1422 C CA . TYR A 1 230 ? 51.604 26.306 -32.004 1.00 42.16 228 TYR A CA 1
ATOM 1423 C C . TYR A 1 230 ? 52.576 27.435 -31.688 1.00 45.99 228 TYR A C 1
ATOM 1424 O O . TYR A 1 230 ? 52.703 28.397 -32.453 1.00 49.41 228 TYR A O 1
ATOM 1433 N N . ALA A 1 231 ? 53.279 27.329 -30.562 1.00 38.81 229 ALA A N 1
ATOM 1434 C CA . ALA A 1 231 ? 54.222 28.363 -30.163 1.00 35.39 229 ALA A CA 1
ATOM 1435 C C . ALA A 1 231 ? 55.616 28.157 -30.735 1.00 37.12 229 ALA A C 1
ATOM 1436 O O . ALA A 1 231 ? 56.419 29.095 -30.719 1.00 41.62 229 ALA A O 1
ATOM 1438 N N . HIS A 1 232 ? 55.931 26.960 -31.227 1.00 40.29 230 HIS A N 1
ATOM 1439 C CA . HIS A 1 232 ? 57.174 26.782 -31.963 1.00 43.55 230 HIS A CA 1
ATOM 1440 C C . HIS A 1 232 ? 57.043 27.217 -33.415 1.00 40.17 230 HIS A C 1
ATOM 1441 O O . HIS A 1 232 ? 58.062 27.412 -34.086 1.00 44.42 230 HIS A O 1
ATOM 1448 N N . ARG A 1 233 ? 55.813 27.375 -33.909 1.00 40.84 231 ARG A N 1
ATOM 1449 C CA . ARG A 1 233 ? 55.619 27.948 -35.236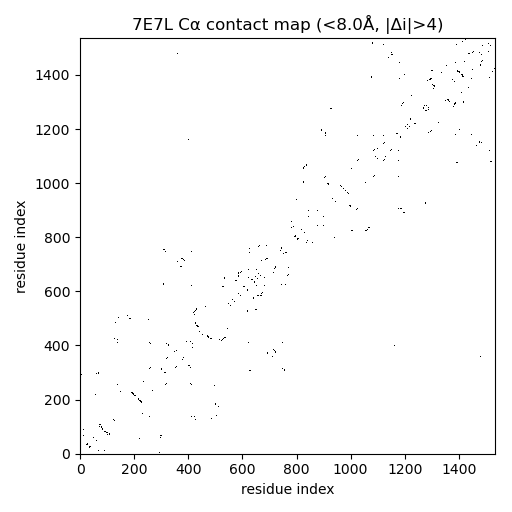 1.00 44.98 231 ARG A CA 1
ATOM 1450 C C . ARG A 1 233 ? 55.860 29.451 -35.219 1.00 45.92 231 ARG A C 1
ATOM 1451 O O . ARG A 1 233 ? 56.442 30.003 -36.161 1.00 47.49 231 ARG A O 1
ATOM 1453 N N . TYR A 1 234 ? 55.421 30.131 -34.156 1.00 41.20 232 TYR A N 1
ATOM 1454 C CA . TYR A 1 234 ? 55.668 31.565 -34.047 1.00 41.11 232 TYR A CA 1
ATOM 1455 C C . TYR A 1 234 ? 57.150 31.857 -33.857 1.00 44.86 232 TYR A C 1
ATOM 1456 O O . TYR A 1 234 ? 57.668 32.836 -34.405 1.00 49.53 232 TYR A O 1
ATOM 1465 N N . ALA A 1 235 ? 57.847 31.020 -33.081 1.00 45.90 233 ALA A N 1
ATOM 1466 C CA . ALA A 1 235 ? 59.276 31.226 -32.864 1.00 48.24 233 ALA A CA 1
ATOM 1467 C C . ALA A 1 235 ? 60.038 31.231 -34.183 1.00 53.27 233 ALA A C 1
ATOM 1468 O O . ALA A 1 235 ? 60.916 32.074 -34.398 1.00 60.47 233 ALA A O 1
ATOM 1470 N N . ALA A 1 236 ? 59.710 30.301 -35.082 1.00 53.19 234 ALA A N 1
ATOM 1471 C CA . ALA A 1 236 ? 60.343 30.295 -36.395 1.00 59.27 234 ALA A CA 1
ATOM 1472 C C . ALA A 1 236 ? 59.852 31.450 -37.259 1.00 61.78 234 ALA A C 1
ATOM 1473 O O . ALA A 1 236 ? 60.589 31.926 -38.130 1.00 64.50 234 ALA A O 1
ATOM 1475 N N . LEU A 1 237 ? 58.622 31.914 -37.035 1.00 56.76 235 LEU A N 1
ATOM 1476 C CA . LEU A 1 237 ? 58.080 33.023 -37.810 1.00 59.03 235 LEU A CA 1
ATOM 1477 C C . LEU A 1 237 ? 58.480 34.378 -37.238 1.00 56.68 235 LEU A C 1
ATOM 1478 O O . LEU A 1 237 ? 58.770 35.307 -37.999 1.00 62.79 235 LEU A O 1
ATOM 1483 N N . ALA A 1 238 ? 58.500 34.512 -35.909 1.00 54.04 236 ALA A N 1
ATOM 1484 C CA . ALA A 1 238 ? 58.963 35.757 -35.305 1.00 55.46 236 ALA A CA 1
ATOM 1485 C C . ALA A 1 238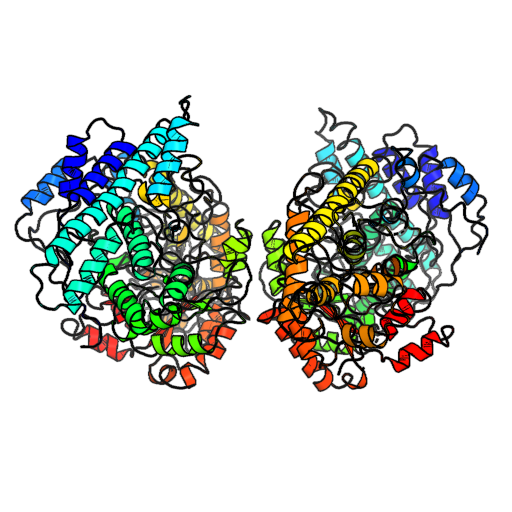 ? 60.440 35.989 -35.590 1.00 56.83 236 ALA A C 1
ATOM 1486 O O . ALA A 1 238 ? 60.848 37.111 -35.914 1.00 61.10 236 ALA A O 1
ATOM 1488 N N . ARG A 1 239 ? 61.258 34.939 -35.476 1.00 53.77 237 ARG A N 1
ATOM 1489 C CA . ARG A 1 239 ? 62.668 35.062 -35.830 1.00 54.49 237 ARG A CA 1
ATOM 1490 C C . ARG A 1 239 ? 62.842 35.393 -37.305 1.00 58.28 237 ARG A C 1
ATOM 1491 O O . ARG A 1 239 ? 63.821 36.045 -37.684 1.00 55.11 237 ARG A O 1
ATOM 1493 N N . GLU A 1 240 ? 61.908 34.952 -38.151 1.00 57.02 238 GLU A N 1
ATOM 1494 C CA . GLU A 1 240 ? 61.942 35.343 -39.556 1.00 58.55 238 GLU A CA 1
ATOM 1495 C C . GLU A 1 240 ? 61.539 36.802 -39.727 1.00 65.07 238 GLU A C 1
ATOM 1496 O O . GLU A 1 240 ? 62.072 37.503 -40.595 1.00 74.65 238 GLU A O 1
ATOM 1498 N N . LYS A 1 241 ? 60.607 37.278 -38.903 1.00 56.99 239 LYS A N 1
ATOM 1499 C CA . LYS A 1 241 ? 60.159 38.669 -38.902 1.00 56.78 239 LYS A CA 1
ATOM 1500 C C . LYS A 1 241 ? 61.185 39.622 -38.294 1.00 58.95 239 LYS A C 1
ATOM 1501 O O . LYS A 1 241 ? 60.881 40.813 -38.142 1.00 61.97 239 LYS A O 1
ATOM 1507 N N . ALA A 1 242 ? 62.378 39.137 -37.950 1.00 60.63 240 ALA A N 1
ATOM 1508 C CA . ALA A 1 242 ? 63.392 39.930 -37.264 1.00 62.96 240 ALA A CA 1
ATOM 1509 C C . ALA A 1 242 ? 64.432 40.515 -38.211 1.00 71.73 240 ALA A C 1
ATOM 1510 O O . ALA A 1 242 ? 64.736 41.709 -38.133 1.00 74.76 240 ALA A O 1
ATOM 1512 N N . ALA A 1 243 ? 64.991 39.693 -39.102 1.00 72.72 241 ALA A N 1
ATOM 1513 C CA . ALA A 1 243 ? 66.044 40.174 -39.991 1.00 69.91 241 ALA A CA 1
ATOM 1514 C C . ALA A 1 243 ? 65.519 41.228 -40.956 1.00 71.58 241 ALA A C 1
ATOM 1515 O O . ALA A 1 243 ? 66.222 42.194 -41.276 1.00 71.03 241 ALA A O 1
ATOM 1517 N N . VAL A 1 244 ? 64.280 41.070 -41.420 1.00 65.60 242 VAL A N 1
ATOM 1518 C CA . VAL A 1 244 ? 63.706 41.967 -42.416 1.00 62.86 242 VAL A CA 1
ATOM 1519 C C . VAL A 1 244 ? 63.138 43.211 -41.745 1.00 58.32 242 VAL A C 1
ATOM 1520 O O . VAL A 1 244 ? 62.509 44.049 -42.400 1.00 51.46 242 VAL A O 1
ATOM 1522 N N . GLU A 1 245 ? 63.356 43.345 -40.440 1.00 59.73 243 GLU A N 1
ATOM 1523 C CA . GLU A 1 245 ? 62.848 44.476 -39.675 1.00 60.07 243 GLU A CA 1
ATOM 1524 C C . GLU A 1 245 ? 63.930 45.539 -39.546 1.00 63.83 243 GLU A C 1
ATOM 1525 O O . GLU A 1 245 ? 65.086 45.224 -39.245 1.00 59.61 243 GLU A O 1
ATOM 1531 N N . ARG A 1 246 ? 63.548 46.796 -39.772 1.00 62.94 244 ARG A N 1
ATOM 1532 C CA . ARG A 1 246 ? 64.472 47.924 -39.723 1.00 59.73 244 ARG A CA 1
ATOM 1533 C C . ARG A 1 246 ? 64.491 48.622 -38.370 1.00 56.89 244 ARG A C 1
ATOM 1534 O O . ARG A 1 246 ? 65.557 49.051 -37.918 1.00 52.91 244 ARG A O 1
ATOM 1536 N N . ASP A 1 247 ? 63.344 48.756 -37.721 1.00 53.26 245 ASP A N 1
ATOM 1537 C CA . ASP A 1 247 ? 63.283 49.357 -36.395 1.00 53.40 245 ASP A CA 1
ATOM 1538 C C . ASP A 1 247 ? 63.952 48.427 -35.392 1.00 58.02 245 ASP A C 1
ATOM 1539 O O . ASP A 1 247 ? 63.394 47.364 -35.089 1.00 63.34 245 ASP A O 1
ATOM 1544 N N . PRO A 1 248 ? 65.126 48.772 -34.853 1.00 56.96 246 PRO A N 1
ATOM 1545 C CA . PRO A 1 248 ? 65.832 47.816 -33.987 1.00 52.57 246 PRO A CA 1
ATOM 1546 C C . PRO A 1 248 ? 65.122 47.552 -32.673 1.00 56.18 246 PRO A C 1
ATOM 1547 O O . PRO A 1 248 ? 65.292 46.469 -32.099 1.00 55.47 246 PRO A O 1
ATOM 1551 N N . GLN A 1 249 ? 64.330 48.505 -32.176 1.00 60.43 247 GLN A N 1
ATOM 1552 C CA . GLN A 1 249 ? 63.574 48.268 -30.951 1.00 63.72 247 GLN A CA 1
ATOM 1553 C C . GLN A 1 249 ? 62.416 47.311 -31.199 1.00 59.82 247 GLN A C 1
ATOM 1554 O O . GLN A 1 249 ? 62.147 46.426 -30.377 1.00 62.58 247 GLN A O 1
ATOM 1556 N N . ARG A 1 250 ? 61.713 47.473 -32.322 1.00 57.60 248 ARG A N 1
ATOM 1557 C CA . ARG A 1 250 ? 60.693 46.499 -32.693 1.00 57.41 248 ARG A CA 1
ATOM 1558 C C . ARG A 1 250 ? 61.320 45.178 -33.113 1.00 56.88 248 ARG A C 1
ATOM 1559 O O . ARG A 1 250 ? 60.687 44.123 -32.986 1.00 55.97 248 ARG A O 1
ATOM 1561 N N . LYS A 1 251 ? 62.558 45.214 -33.612 1.00 58.50 249 LYS A N 1
ATOM 1562 C CA . LYS A 1 251 ? 63.268 43.980 -33.926 1.00 59.11 249 LYS A CA 1
ATOM 1563 C C . LYS A 1 251 ? 63.578 43.196 -32.657 1.00 58.55 249 LYS A C 1
ATOM 1564 O O . LYS A 1 251 ? 63.298 41.995 -32.573 1.00 61.80 249 LYS A O 1
ATOM 1566 N N . VAL A 1 252 ? 64.149 43.865 -31.651 1.00 56.32 250 VAL A N 1
ATOM 1567 C CA . VAL A 1 252 ? 64.449 43.197 -30.391 1.00 62.89 250 VAL A CA 1
ATOM 1568 C C . VAL A 1 252 ? 63.179 42.854 -29.624 1.00 58.63 250 VAL A C 1
ATOM 1569 O O . VAL A 1 252 ? 63.202 41.972 -28.757 1.00 59.85 250 VAL A O 1
ATOM 1573 N N . GLU A 1 253 ? 62.063 43.521 -29.928 1.00 59.72 251 GLU A N 1
ATOM 1574 C CA . GLU A 1 253 ? 60.811 43.228 -29.237 1.00 68.71 251 GLU A CA 1
ATOM 1575 C C . GLU A 1 253 ? 60.319 41.825 -29.567 1.00 69.89 251 GLU A C 1
ATOM 1576 O O . GLU A 1 253 ? 59.923 41.068 -28.672 1.00 62.42 251 GLU A O 1
ATOM 1578 N N . LEU A 1 254 ? 60.337 41.458 -30.848 1.00 65.51 252 LEU A N 1
ATOM 1579 C CA . LEU A 1 254 ? 59.927 40.123 -31.261 1.00 63.91 252 LEU A CA 1
ATOM 1580 C C . LEU A 1 254 ? 61.068 39.116 -31.226 1.00 64.64 252 LEU A C 1
ATOM 1581 O O . LEU A 1 254 ? 60.808 37.914 -31.100 1.00 57.79 252 LEU A O 1
ATOM 1586 N N . GLU A 1 255 ? 62.319 39.573 -31.337 1.00 65.03 253 GLU A N 1
ATOM 1587 C CA . GLU A 1 255 ? 63.452 38.672 -31.168 1.00 64.46 253 GLU A CA 1
ATOM 1588 C C . GLU A 1 255 ? 63.483 38.062 -29.775 1.00 63.52 253 GLU A C 1
ATOM 1589 O O . GLU A 1 255 ? 64.047 36.977 -29.596 1.00 62.18 253 GLU A O 1
ATOM 1591 N N . GLU A 1 256 ? 62.896 38.738 -28.785 1.00 64.07 254 GLU A N 1
ATOM 1592 C CA . GLU A 1 256 ? 62.711 38.133 -27.473 1.00 63.61 254 GLU A CA 1
ATOM 1593 C C . GLU A 1 256 ? 61.458 37.269 -27.427 1.00 57.77 254 GLU A C 1
ATOM 1594 O O . GLU A 1 256 ? 61.419 36.283 -26.683 1.00 58.65 254 GLU A O 1
ATOM 1596 N N . ILE A 1 257 ? 60.438 37.617 -28.215 1.00 58.16 255 ILE A N 1
ATOM 1597 C CA . ILE A 1 257 ? 59.214 36.822 -28.246 1.00 62.90 255 ILE A CA 1
ATOM 1598 C C . ILE A 1 257 ? 59.492 35.437 -28.814 1.00 59.91 255 ILE A C 1
ATOM 1599 O O . ILE A 1 257 ? 58.997 34.428 -28.297 1.00 58.74 255 ILE A O 1
ATOM 1604 N N . ALA A 1 258 ? 60.289 35.362 -29.883 1.00 58.65 256 ALA A N 1
ATOM 1605 C CA . ALA A 1 258 ? 60.716 34.061 -30.386 1.00 57.94 256 ALA A CA 1
ATOM 1606 C C . ALA A 1 258 ? 61.513 33.299 -29.336 1.00 58.38 256 ALA A C 1
ATOM 1607 O O . ALA A 1 258 ? 61.427 32.068 -29.262 1.00 60.83 256 ALA A O 1
ATOM 1609 N N . ARG A 1 259 ? 62.284 34.012 -28.511 1.00 56.49 257 ARG A N 1
ATOM 1610 C CA . ARG A 1 259 ? 62.978 33.366 -27.403 1.00 56.35 257 ARG A CA 1
ATOM 1611 C C . ARG A 1 259 ? 62.013 33.011 -26.279 1.00 55.29 257 ARG A C 1
ATOM 1612 O O . ARG A 1 259 ? 62.276 32.083 -25.507 1.00 69.32 257 ARG A O 1
ATOM 1620 N N . VAL A 1 260 ? 60.899 33.737 -26.172 1.00 50.20 258 VAL A N 1
ATOM 1621 C CA . VAL A 1 260 ? 59.849 33.368 -25.226 1.00 51.26 258 VAL A CA 1
ATOM 1622 C C . VAL A 1 260 ? 59.143 32.100 -25.690 1.00 47.69 258 VAL A C 1
ATOM 1623 O O . VAL A 1 260 ? 59.142 31.078 -24.995 1.00 48.74 258 VAL A O 1
ATOM 1627 N N . CYS A 1 261 ? 58.545 32.146 -26.884 1.00 45.95 259 CYS A N 1
ATOM 1628 C CA . CYS A 1 261 ? 57.812 31.003 -27.415 1.00 44.77 259 CYS A CA 1
ATOM 1629 C C . CYS A 1 261 ? 58.691 29.775 -27.618 1.00 51.71 259 CYS A C 1
ATOM 1630 O O . CYS A 1 261 ? 58.158 28.691 -27.882 1.00 58.72 259 CYS A O 1
ATOM 1633 N N . ASP A 1 262 ? 60.011 29.913 -27.507 1.00 49.15 260 ASP A N 1
ATOM 1634 C CA . ASP A 1 262 ? 60.906 28.764 -27.515 1.00 50.42 260 ASP A CA 1
ATOM 1635 C C . ASP A 1 262 ? 60.960 28.051 -26.170 1.00 49.57 260 ASP A C 1
ATOM 1636 O O . ASP A 1 262 ? 61.620 27.011 -26.067 1.00 56.79 260 ASP A O 1
ATOM 1641 N N . ARG A 1 263 ? 60.285 28.573 -25.145 1.00 48.34 261 ARG A N 1
ATOM 1642 C CA . ARG A 1 263 ? 60.345 27.974 -23.817 1.00 54.09 261 ARG A CA 1
ATOM 1643 C C . ARG A 1 263 ? 59.076 28.238 -23.015 1.00 53.40 261 ARG A C 1
ATOM 1644 O O . ARG A 1 263 ? 58.892 27.671 -21.933 1.00 57.06 261 ARG A O 1
ATOM 1646 N N . VAL A 1 264 ? 58.196 29.089 -23.534 1.00 46.19 262 VAL A N 1
ATOM 1647 C CA . VAL A 1 264 ? 56.991 29.496 -22.811 1.00 40.43 262 VAL A CA 1
ATOM 1648 C C . VAL A 1 264 ? 56.001 28.342 -22.664 1.00 43.25 262 VAL A C 1
ATOM 1649 O O . VAL A 1 264 ? 55.614 28.023 -21.530 1.00 51.87 262 VAL A O 1
ATOM 1651 N N . PRO A 1 265 ? 55.549 27.683 -23.752 1.00 41.07 263 PRO A N 1
ATOM 1652 C CA . PRO A 1 265 ? 54.451 26.719 -23.598 1.00 38.65 263 PRO A CA 1
ATOM 1653 C C . PRO A 1 265 ? 54.893 25.365 -23.066 1.00 36.00 263 PRO A C 1
ATOM 1654 O O . PRO A 1 265 ? 54.117 24.678 -22.396 1.00 34.15 263 PRO A O 1
ATOM 1658 N N . GLU A 1 266 ? 56.134 24.972 -23.356 1.00 40.95 264 GLU A N 1
ATOM 1659 C CA . GLU A 1 266 ? 56.602 23.634 -23.010 1.00 44.67 264 GLU A CA 1
ATOM 1660 C C . GLU A 1 266 ? 57.107 23.575 -21.573 1.00 42.26 264 GLU A C 1
ATOM 1661 O O . GLU A 1 266 ? 56.576 22.827 -20.744 1.00 41.34 264 GLU A O 1
ATOM 1667 N N . TYR A 1 267 ? 58.130 24.353 -21.265 1.00 41.93 265 TYR A N 1
ATOM 1668 C CA . TYR A 1 267 ? 58.729 24.367 -19.942 1.00 44.41 265 TYR A CA 1
ATOM 1669 C C . TYR A 1 267 ? 58.059 25.417 -19.067 1.00 46.30 265 TYR A C 1
ATOM 1670 O O . TYR A 1 267 ? 57.396 26.329 -19.570 1.00 41.65 265 TYR A O 1
ATOM 1679 N N . PRO A 1 268 ? 58.193 25.302 -17.743 1.00 50.03 266 PRO A N 1
ATOM 1680 C CA . PRO A 1 268 ? 57.622 26.324 -16.858 1.00 46.60 266 PRO A CA 1
ATOM 1681 C C . PRO A 1 268 ? 58.188 27.703 -17.160 1.00 53.94 266 PRO A C 1
ATOM 1682 O O . PRO A 1 268 ? 59.357 27.858 -17.521 1.00 57.10 266 PRO A O 1
ATOM 1686 N N . ALA A 1 269 ? 57.334 28.710 -17.010 1.00 49.49 267 ALA A N 1
ATOM 1687 C CA . ALA A 1 269 ? 57.729 30.077 -17.301 1.00 40.69 267 ALA A CA 1
ATOM 1688 C C . ALA A 1 269 ? 58.627 30.627 -16.197 1.00 41.01 267 ALA A C 1
ATOM 1689 O O . ALA A 1 269 ? 58.638 30.141 -15.062 1.00 43.49 267 ALA A O 1
ATOM 1691 N N . GLU A 1 270 ? 59.389 31.663 -16.547 1.00 43.58 268 GLU A N 1
ATOM 1692 C CA . GLU A 1 270 ? 60.322 32.284 -15.616 1.00 47.19 268 GLU A CA 1
ATOM 1693 C C . GLU A 1 270 ? 60.220 33.799 -15.538 1.00 41.85 268 GLU A C 1
ATOM 1694 O O . GLU A 1 270 ? 60.639 34.368 -14.523 1.00 51.97 268 GLU A O 1
ATOM 1700 N N . THR A 1 271 ? 59.690 34.472 -16.557 1.00 40.48 269 THR A N 1
ATOM 1701 C CA . THR A 1 271 ? 59.622 35.926 -16.578 1.00 49.66 269 THR A CA 1
ATOM 1702 C C . THR A 1 271 ? 58.185 36.374 -16.809 1.00 50.05 269 THR A C 1
ATOM 1703 O O . THR A 1 271 ? 57.325 35.591 -17.218 1.00 47.77 269 THR A O 1
ATOM 1707 N N . PHE A 1 272 ? 57.938 37.659 -16.536 1.00 50.99 270 PHE A N 1
ATOM 1708 C CA . PHE A 1 272 ? 56.593 38.207 -16.680 1.00 46.76 270 PHE A CA 1
ATOM 1709 C C . PHE A 1 272 ? 56.134 38.194 -18.132 1.00 45.95 270 PHE A C 1
ATOM 1710 O O . PHE A 1 272 ? 54.938 38.027 -18.400 1.00 46.91 270 PHE A O 1
ATOM 1718 N N . GLN A 1 273 ? 57.059 38.366 -19.077 1.00 46.73 271 GLN A N 1
ATOM 1719 C CA . GLN A 1 273 ? 56.704 38.330 -20.489 1.00 55.68 271 GLN A CA 1
ATOM 1720 C C . GLN A 1 273 ? 56.468 36.915 -20.998 1.00 46.32 271 GLN A C 1
ATOM 1721 O O . GLN A 1 273 ? 55.750 36.740 -21.988 1.00 44.49 271 GLN A O 1
ATOM 1723 N N . GLU A 1 274 ? 57.049 35.907 -20.350 1.00 41.22 272 GLU A N 1
ATOM 1724 C CA . GLU A 1 274 ? 56.861 34.521 -20.751 1.00 40.01 272 GLU A CA 1
ATOM 1725 C C . GLU A 1 274 ? 55.938 33.753 -19.815 1.00 43.65 272 GLU A C 1
ATOM 1726 O O . GLU A 1 274 ? 55.623 32.592 -20.096 1.00 50.72 272 GLU A O 1
ATOM 1732 N N . ALA A 1 275 ? 55.491 34.367 -18.717 1.00 41.18 273 ALA A N 1
ATOM 1733 C CA . ALA A 1 275 ? 54.436 33.765 -17.909 1.00 35.85 273 ALA A CA 1
ATOM 1734 C C . ALA A 1 275 ? 53.060 34.101 -18.467 1.00 42.38 273 ALA A C 1
ATOM 1735 O O . ALA A 1 275 ? 52.166 33.248 -18.480 1.00 41.69 273 ALA A O 1
ATOM 1737 N N . LEU A 1 276 ? 52.879 35.339 -18.930 1.00 45.21 274 LEU A N 1
ATOM 1738 C CA . LEU A 1 276 ? 51.625 35.724 -19.570 1.00 37.07 274 LEU A CA 1
ATOM 1739 C C . LEU A 1 276 ? 51.403 34.938 -20.855 1.00 42.67 274 LEU A C 1
ATOM 1740 O O . LEU A 1 276 ? 50.326 34.370 -21.071 1.00 43.27 274 LEU A O 1
ATOM 1745 N N . GLN A 1 277 ? 52.417 34.896 -21.724 1.00 46.68 275 GLN A N 1
ATOM 1746 C CA . GLN A 1 277 ? 52.294 34.154 -22.975 1.00 45.00 275 GLN A CA 1
ATOM 1747 C C . GLN A 1 277 ? 52.073 32.668 -22.716 1.00 43.92 275 GLN A C 1
ATOM 1748 O O . GLN A 1 277 ? 51.353 32.000 -23.467 1.00 39.72 275 GLN A O 1
ATOM 1754 N N . SER A 1 278 ? 52.684 32.134 -21.655 1.00 41.08 276 SER A N 1
ATOM 1755 C CA . SER A 1 278 ? 52.445 30.743 -21.284 1.00 34.73 276 SER A CA 1
ATOM 1756 C C . SER A 1 278 ? 50.986 30.526 -20.905 1.00 36.24 276 SER A C 1
ATOM 1757 O O . SER A 1 278 ? 50.326 29.616 -21.421 1.00 37.89 276 SER A O 1
ATOM 1760 N N . PHE A 1 279 ? 50.470 31.356 -19.995 1.00 38.15 277 PHE A N 1
ATOM 1761 C CA . PHE A 1 279 ? 49.067 31.260 -19.603 1.00 38.12 277 PHE A CA 1
ATOM 1762 C C . PHE A 1 279 ? 48.141 31.416 -20.801 1.00 35.29 277 PHE A C 1
ATOM 1763 O O . PHE A 1 279 ? 47.150 30.688 -20.927 1.00 31.99 277 PHE A O 1
ATOM 1771 N N . PHE A 1 280 ? 48.446 32.365 -21.688 1.00 37.71 278 PHE A N 1
ATOM 1772 C CA . PHE A 1 280 ? 47.571 32.625 -22.826 1.00 38.53 278 PHE A CA 1
ATOM 1773 C C . PHE A 1 280 ? 47.479 31.415 -23.746 1.00 38.56 278 PHE A C 1
ATOM 1774 O O . PHE A 1 280 ? 46.388 31.061 -24.210 1.00 37.32 278 PHE A O 1
ATOM 1782 N N . PHE A 1 281 ? 48.614 30.770 -24.024 1.00 35.49 279 PHE A N 1
ATOM 1783 C CA . PHE A 1 281 ? 48.602 29.588 -24.879 1.00 33.57 279 PHE A CA 1
ATOM 1784 C C . PHE A 1 281 ? 47.752 28.475 -24.281 1.00 33.40 279 PHE A C 1
ATOM 1785 O O . PHE A 1 281 ? 47.226 27.632 -25.016 1.00 32.89 279 PHE A O 1
ATOM 1793 N N . ALA A 1 282 ? 47.601 28.458 -22.954 1.00 34.90 280 ALA A N 1
ATOM 1794 C CA . ALA A 1 282 ? 46.690 27.509 -22.327 1.00 34.23 280 ALA A CA 1
ATOM 1795 C C . ALA A 1 282 ? 45.235 27.912 -22.534 1.00 37.24 280 ALA A C 1
ATOM 1796 O O . ALA A 1 282 ? 44.353 27.047 -22.567 1.00 43.30 280 ALA A O 1
ATOM 1798 N N . VAL A 1 283 ? 44.965 29.212 -22.668 1.00 37.23 281 VAL A N 1
ATOM 1799 C CA . VAL A 1 283 ? 43.612 29.657 -22.983 1.00 37.68 281 VAL A CA 1
ATOM 1800 C C . VAL A 1 283 ? 43.257 29.304 -24.420 1.00 37.34 281 VAL A C 1
ATOM 1801 O O . VAL A 1 283 ? 42.083 29.082 -24.744 1.00 37.93 281 VAL A O 1
ATOM 1805 N N . LEU A 1 284 ? 44.257 29.236 -25.300 1.00 33.66 282 LEU A N 1
ATOM 1806 C CA . LEU A 1 284 ? 44.006 28.985 -26.714 1.00 33.59 282 LEU A CA 1
ATOM 1807 C C . LEU A 1 284 ? 43.871 27.496 -27.007 1.00 34.71 282 LEU A C 1
ATOM 1808 O O . LEU A 1 284 ? 42.986 27.091 -27.770 1.00 38.62 282 LEU A O 1
ATOM 1813 N N . MET A 1 285 ? 44.740 26.672 -26.414 1.00 32.79 283 MET A N 1
ATOM 1814 C CA . MET A 1 285 ? 44.627 25.223 -26.558 1.00 38.56 283 MET A CA 1
ATOM 1815 C C . MET A 1 285 ? 43.233 24.733 -26.186 1.00 35.51 283 MET A C 1
ATOM 1816 O O . MET A 1 285 ? 42.720 23.786 -26.796 1.00 38.20 283 MET A O 1
ATOM 1821 N N . VAL A 1 286 ? 42.599 25.375 -25.203 1.00 31.68 284 VAL A N 1
ATOM 1822 C CA . VAL A 1 286 ? 41.197 25.093 -24.911 1.00 33.98 284 VAL A CA 1
ATOM 1823 C C . VAL A 1 286 ? 40.312 25.574 -26.053 1.00 40.30 284 VAL A C 1
ATOM 1824 O O . VAL A 1 286 ? 39.424 24.851 -26.520 1.00 46.53 284 VAL A O 1
ATOM 1828 N N . TYR A 1 287 ? 40.546 26.804 -26.523 1.00 39.36 285 TYR A N 1
ATOM 1829 C CA . TYR A 1 287 ? 39.733 27.365 -27.597 1.00 42.15 285 TYR A CA 1
ATOM 1830 C C . TYR A 1 287 ? 39.803 26.519 -28.861 1.00 43.09 285 TYR A C 1
ATOM 1831 O O . TYR A 1 287 ? 38.849 26.501 -29.646 1.00 46.57 285 TYR A O 1
ATOM 1840 N N . TRP A 1 288 ? 40.910 25.803 -29.071 1.00 38.90 286 TRP A N 1
ATOM 1841 C CA . TRP A 1 288 ? 41.033 24.980 -30.266 1.00 37.77 286 TRP A CA 1
ATOM 1842 C C . TRP A 1 288 ? 40.306 23.648 -30.140 1.00 43.92 286 TRP A C 1
ATOM 1843 O O . TRP A 1 288 ? 39.990 23.032 -31.164 1.00 48.13 286 TRP A O 1
ATOM 1854 N N . ASP A 1 289 ? 40.030 23.193 -28.918 1.00 41.95 287 ASP A N 1
ATOM 1855 C CA . ASP A 1 289 ? 39.241 21.985 -28.717 1.00 42.66 287 ASP A CA 1
ATOM 1856 C C . ASP A 1 289 ? 37.761 22.293 -28.540 1.00 42.34 287 ASP A C 1
ATOM 1857 O O . ASP A 1 289 ? 36.912 21.496 -28.955 1.00 48.78 287 ASP A O 1
ATOM 1862 N N . THR A 1 290 ? 37.439 23.436 -27.941 1.00 39.01 288 THR A N 1
ATOM 1863 C CA . THR A 1 290 ? 36.058 23.869 -27.781 1.00 45.01 288 THR A CA 1
ATOM 1864 C C . THR A 1 290 ? 36.042 25.383 -27.657 1.00 46.10 288 THR A C 1
ATOM 1865 O O . THR A 1 290 ? 36.831 25.951 -26.896 1.00 45.33 288 THR A O 1
ATOM 1869 N N . ARG A 1 291 ? 35.158 26.032 -28.414 1.00 45.00 289 ARG A N 1
ATOM 1870 C CA . ARG A 1 291 ? 35.007 27.478 -28.315 1.00 44.73 289 ARG A CA 1
ATOM 1871 C C . ARG A 1 291 ? 34.606 27.850 -26.894 1.00 46.80 289 ARG A C 1
ATOM 1872 O O . ARG A 1 291 ? 33.436 28.146 -26.632 1.00 51.37 289 ARG A O 1
ATOM 1874 N N . THR A 1 292 ? 35.576 27.821 -25.976 1.00 40.23 290 THR A N 1
ATOM 1875 C CA . THR A 1 292 ? 35.332 28.040 -24.555 1.00 36.07 290 THR A CA 1
ATOM 1876 C C . THR A 1 292 ? 34.542 29.321 -24.330 1.00 40.96 290 THR A C 1
ATOM 1877 O O . THR A 1 292 ? 35.066 30.424 -24.516 1.00 46.44 290 THR A O 1
ATOM 1879 N N . TYR A 1 293 ? 33.276 29.173 -23.944 1.00 46.48 291 TYR A N 1
ATOM 1880 C CA . TYR A 1 293 ? 32.374 30.301 -23.757 1.00 50.98 291 TYR A CA 1
ATOM 1881 C C . TYR A 1 293 ? 32.802 31.187 -22.593 1.00 55.01 291 TYR A C 1
ATOM 1882 O O . TYR A 1 293 ? 33.771 31.946 -22.698 1.00 56.75 291 TYR A O 1
ATOM 1891 N N . GLY A 1 294 ? 32.076 31.102 -21.481 1.00 48.47 292 GLY A N 1
ATOM 1892 C CA . GLY A 1 294 ? 32.305 31.990 -20.360 1.00 50.21 292 GLY A CA 1
ATOM 1893 C C . GLY A 1 294 ? 33.487 31.610 -19.494 1.00 46.83 292 GLY A C 1
ATOM 1894 O O . GLY A 1 294 ? 33.426 31.739 -18.268 1.00 42.74 292 GLY A O 1
ATOM 1895 N N . MET A 1 295 ? 34.568 31.145 -20.116 1.00 41.55 293 MET A N 1
ATOM 1896 C CA . MET A 1 295 ? 35.767 30.796 -19.367 1.00 40.71 293 MET A CA 1
ATOM 1897 C C . MET A 1 295 ? 36.324 32.019 -18.657 1.00 39.48 293 MET A C 1
ATOM 1898 O O . MET A 1 295 ? 36.632 33.033 -19.292 1.00 42.81 293 MET A O 1
ATOM 1903 N N . GLY A 1 296 ? 36.445 31.923 -17.338 1.00 38.14 294 GLY A N 1
ATOM 1904 C CA . GLY A 1 296 ? 37.104 32.950 -16.565 1.00 34.97 294 GLY A CA 1
ATOM 1905 C C . GLY A 1 296 ? 38.593 32.680 -16.444 1.00 36.66 294 GLY A C 1
ATOM 1906 O O . GLY A 1 296 ? 39.045 31.540 -16.502 1.00 40.93 294 GLY A O 1
ATOM 1907 N N . MET A 1 297 ? 39.356 33.756 -16.288 1.00 30.77 295 MET A N 1
ATOM 1908 C CA . MET A 1 297 ? 40.807 33.699 -16.156 1.00 34.65 295 MET A CA 1
ATOM 1909 C C . MET A 1 297 ? 41.238 34.457 -14.912 1.00 37.56 295 MET A C 1
ATOM 1910 O O . MET A 1 297 ? 42.163 35.273 -14.929 1.00 43.41 295 MET A O 1
ATOM 1915 N N . GLY A 1 298 ? 40.558 34.180 -13.803 1.00 35.28 296 GLY A N 1
ATOM 1916 C CA . GLY A 1 298 ? 40.669 35.028 -12.637 1.00 38.35 296 GLY A CA 1
ATOM 1917 C C . GLY A 1 298 ? 42.031 34.971 -11.976 1.00 34.90 296 GLY A C 1
ATOM 1918 O O . GLY A 1 298 ? 42.796 34.018 -12.124 1.00 35.87 296 GLY A O 1
ATOM 1919 N N . ARG A 1 299 ? 42.329 36.057 -11.257 1.00 39.90 297 ARG A N 1
ATOM 1920 C CA . ARG A 1 299 ? 43.457 36.169 -10.333 1.00 40.88 297 ARG A CA 1
ATOM 1921 C C . ARG A 1 299 ? 44.790 36.352 -11.052 1.00 43.43 297 ARG A C 1
ATOM 1922 O O . ARG A 1 299 ? 45.833 35.931 -10.547 1.00 44.89 297 ARG A O 1
ATOM 1930 N N . MET A 1 300 ? 44.779 36.996 -12.224 1.00 40.47 298 MET A N 1
ATOM 1931 C CA . MET A 1 300 ? 46.033 37.323 -12.896 1.00 40.59 298 MET A CA 1
ATOM 1932 C C . MET A 1 300 ? 46.898 38.266 -12.075 1.00 46.62 298 MET A C 1
ATOM 1933 O O . MET A 1 300 ? 48.117 38.305 -12.276 1.00 40.76 298 MET A O 1
ATOM 1938 N N . ASP A 1 301 ? 46.302 39.020 -11.151 1.00 48.84 299 ASP A N 1
ATOM 1939 C CA . ASP A 1 301 ? 47.087 39.824 -10.226 1.00 43.29 299 ASP A CA 1
ATOM 1940 C C . ASP A 1 301 ? 47.744 38.985 -9.138 1.00 41.76 299 ASP A C 1
ATOM 1941 O O . ASP A 1 301 ? 48.563 39.517 -8.381 1.00 41.82 299 ASP A O 1
ATOM 1943 N N . GLN A 1 302 ? 47.411 37.698 -9.044 1.00 43.53 300 GLN A N 1
ATOM 1944 C CA . GLN A 1 302 ? 47.931 36.827 -7.996 1.00 47.15 300 GLN A CA 1
ATOM 1945 C C . GLN A 1 302 ? 49.016 35.873 -8.481 1.00 49.50 300 GLN A C 1
ATOM 1946 O O . GLN A 1 302 ? 49.974 35.617 -7.746 1.00 50.94 300 GLN A O 1
ATOM 1952 N N . PHE A 1 303 ? 48.895 35.333 -9.696 1.00 43.63 301 PHE A N 1
ATOM 1953 C CA . PHE A 1 303 ? 49.830 34.320 -10.170 1.00 45.54 301 PHE A CA 1
ATOM 1954 C C . PHE A 1 303 ? 50.842 34.812 -11.197 1.00 46.20 301 PHE A C 1
ATOM 1955 O O . PHE A 1 303 ? 51.845 34.127 -11.419 1.00 48.21 301 PHE A O 1
ATOM 1963 N N . LEU A 1 304 ? 50.618 35.966 -11.825 1.00 47.86 302 LEU A N 1
ATOM 1964 C CA . LEU A 1 304 ? 51.659 36.651 -12.586 1.00 52.09 302 LEU A CA 1
ATOM 1965 C C . LEU A 1 304 ? 52.522 37.569 -11.730 1.00 51.49 302 LEU A C 1
ATOM 1966 O O . LEU A 1 304 ? 53.351 38.302 -12.278 1.00 44.50 302 LEU A O 1
ATOM 1971 N N . TYR A 1 305 ? 52.357 37.545 -10.408 1.00 53.01 303 TYR A N 1
ATOM 1972 C CA . TYR A 1 305 ? 53.146 38.389 -9.515 1.00 49.37 303 TYR A CA 1
ATOM 1973 C C . TYR A 1 305 ? 54.579 37.901 -9.295 1.00 45.96 303 TYR A C 1
ATOM 1974 O O . TYR A 1 305 ? 55.499 38.729 -9.306 1.00 47.15 303 TYR A O 1
ATOM 1983 N N . PRO A 1 306 ? 54.828 36.600 -9.071 1.00 41.87 304 PRO A N 1
ATOM 1984 C CA . PRO A 1 306 ? 56.219 36.181 -8.810 1.00 40.91 304 PRO A CA 1
ATOM 1985 C C . PRO A 1 306 ? 57.180 36.544 -9.928 1.00 43.98 304 PRO A C 1
ATOM 1986 O O . PRO A 1 306 ? 58.331 36.904 -9.655 1.00 43.26 304 PRO A O 1
ATOM 1990 N N . THR A 1 307 ? 56.736 36.466 -11.183 1.00 50.36 305 THR A N 1
ATOM 1991 C CA . THR A 1 307 ? 57.568 36.915 -12.293 1.00 48.31 305 THR A CA 1
ATOM 1992 C C . THR A 1 307 ? 57.539 38.433 -12.425 1.00 43.79 305 THR A C 1
ATOM 1993 O O . THR A 1 307 ? 58.550 39.049 -12.779 1.00 44.46 305 THR A O 1
ATOM 1997 N N . PHE A 1 308 ? 56.382 39.043 -12.156 1.00 41.09 306 PHE A N 1
ATOM 1998 C CA . PHE A 1 308 ? 56.298 40.498 -12.060 1.00 40.61 306 PHE A CA 1
ATOM 1999 C C . PHE A 1 308 ? 57.284 41.030 -11.029 1.00 42.85 306 PHE A C 1
ATOM 2000 O O . PHE A 1 308 ? 58.062 41.949 -11.308 1.00 43.97 306 PHE A O 1
ATOM 2008 N N . LYS A 1 309 ? 57.271 40.452 -9.826 1.00 42.46 307 LYS A N 1
ATOM 2009 C CA . LYS A 1 309 ? 58.241 40.813 -8.802 1.00 40.83 307 LYS A CA 1
ATOM 2010 C C . LYS A 1 309 ? 59.649 40.341 -9.137 1.00 43.70 307 LYS A C 1
ATOM 2011 O O . LYS A 1 309 ? 60.603 40.795 -8.497 1.00 49.90 307 LYS A O 1
ATOM 2013 N N . LYS A 1 310 ? 59.802 39.449 -10.117 1.00 46.29 308 LYS A N 1
ATOM 2014 C CA . LYS A 1 310 ? 61.131 38.983 -10.497 1.00 48.75 308 LYS A CA 1
ATOM 2015 C C . LYS A 1 310 ? 61.817 39.966 -11.437 1.00 54.83 308 LYS A C 1
ATOM 2016 O O . LYS A 1 310 ? 62.944 40.399 -11.177 1.00 59.38 308 LYS A O 1
ATOM 2018 N N . ASP A 1 311 ? 61.146 40.339 -12.529 1.00 58.55 309 ASP A N 1
ATOM 2019 C CA . ASP A 1 311 ? 61.793 41.159 -13.549 1.00 55.90 309 ASP A CA 1
ATOM 2020 C C . ASP A 1 311 ? 61.961 42.604 -13.093 1.00 56.48 309 ASP A C 1
ATOM 2021 O O . ASP A 1 311 ? 62.984 43.234 -13.388 1.00 64.03 309 ASP A O 1
ATOM 2026 N N . ILE A 1 312 ? 60.972 43.149 -12.381 1.00 49.85 310 ILE A N 1
ATOM 2027 C CA . ILE A 1 312 ? 61.023 44.560 -11.994 1.00 56.02 310 ILE A CA 1
ATOM 2028 C C . ILE A 1 312 ? 62.190 44.814 -11.050 1.00 55.90 310 ILE A C 1
ATOM 2029 O O . ILE A 1 312 ? 63.096 45.601 -11.349 1.00 59.74 310 ILE A O 1
ATOM 2034 N N . GLU A 1 313 ? 62.185 44.151 -9.891 1.00 53.29 311 GLU A N 1
ATOM 2035 C CA . GLU A 1 313 ? 63.276 44.307 -8.935 1.00 58.31 311 GLU A CA 1
ATOM 2036 C C . GLU A 1 313 ? 64.620 43.870 -9.504 1.00 55.90 311 GLU A C 1
ATOM 2037 O O . GLU A 1 313 ? 65.656 44.180 -8.905 1.00 56.98 311 GLU A O 1
ATOM 2039 N N . ARG A 1 314 ? 64.629 43.158 -10.629 1.00 59.03 312 ARG A N 1
ATOM 2040 C CA . ARG A 1 314 ? 65.848 42.853 -11.363 1.00 61.36 312 ARG A CA 1
ATOM 2041 C C . ARG A 1 314 ? 66.042 43.767 -12.566 1.00 62.09 312 ARG A C 1
ATOM 2042 O O . ARG A 1 314 ? 66.878 43.474 -13.427 1.00 61.57 312 ARG A O 1
ATOM 2044 N N . GLY A 1 315 ? 65.278 44.855 -12.652 1.00 62.47 313 GLY A N 1
ATOM 2045 C CA . GLY A 1 315 ? 65.447 45.847 -13.698 1.00 61.20 313 GLY A CA 1
ATOM 2046 C C . GLY A 1 315 ? 65.185 45.360 -15.110 1.00 65.60 313 GLY A C 1
ATOM 2047 O O . GLY A 1 315 ? 65.368 46.114 -16.071 1.00 75.43 313 GLY A O 1
ATOM 2048 N N . TYR A 1 316 ? 64.745 44.108 -15.253 1.00 59.08 314 TYR A N 1
ATOM 2049 C CA . TYR A 1 316 ? 64.581 43.536 -16.585 1.00 55.12 314 TYR A CA 1
ATOM 2050 C C . TYR A 1 316 ? 63.376 44.129 -17.304 1.00 57.66 314 TYR A C 1
ATOM 2051 O O . TYR A 1 316 ? 63.410 44.325 -18.525 1.00 63.46 314 TYR A O 1
ATOM 2060 N N . ILE A 1 317 ? 62.304 44.421 -16.572 1.00 53.75 315 ILE A N 1
ATOM 2061 C CA . ILE A 1 317 ? 61.090 44.979 -17.152 1.00 51.80 315 ILE A CA 1
ATOM 2062 C C . ILE A 1 317 ? 60.649 46.175 -16.321 1.00 56.60 315 ILE A C 1
ATOM 2063 O O . ILE A 1 317 ? 60.826 46.209 -15.099 1.00 52.91 315 ILE A O 1
ATOM 2065 N N . ASP A 1 318 ? 60.071 47.162 -16.996 1.00 55.97 316 ASP A N 1
ATOM 2066 C CA . ASP A 1 318 ? 59.565 48.364 -16.354 1.00 52.92 316 ASP A CA 1
ATOM 2067 C C . ASP A 1 318 ? 58.057 48.264 -16.155 1.00 51.64 316 ASP A C 1
ATOM 2068 O O . ASP A 1 318 ? 57.376 47.452 -16.787 1.00 54.08 316 ASP A O 1
ATOM 2073 N N . GLU A 1 319 ? 57.542 49.106 -15.255 1.00 51.76 317 GLU A N 1
ATOM 2074 C CA . GLU A 1 319 ? 56.106 49.115 -14.990 1.00 51.20 317 GLU A CA 1
ATOM 2075 C C . GLU A 1 319 ? 55.318 49.480 -16.242 1.00 59.34 317 GLU A C 1
ATOM 2076 O O . GLU A 1 319 ? 54.256 48.905 -16.506 1.00 53.79 317 GLU A O 1
ATOM 2078 N N . LYS A 1 320 ? 55.824 50.436 -17.026 1.00 68.46 318 LYS A N 1
ATOM 2079 C CA . LYS A 1 320 ? 55.178 50.770 -18.291 1.00 61.10 318 LYS A CA 1
ATOM 2080 C C . LYS A 1 320 ? 55.219 49.591 -19.253 1.00 52.00 318 LYS A C 1
ATOM 2081 O O . LYS A 1 320 ? 54.242 49.325 -19.963 1.00 53.12 318 LYS A O 1
ATOM 2083 N N . TYR A 1 321 ? 56.344 48.872 -19.289 1.00 51.06 319 TYR A N 1
ATOM 2084 C CA . TYR A 1 321 ? 56.437 47.674 -20.117 1.00 52.12 319 TYR A CA 1
ATOM 2085 C C . TYR A 1 321 ? 55.401 46.640 -19.694 1.00 52.94 319 TYR A C 1
ATOM 2086 O O . TYR A 1 321 ? 54.707 46.061 -20.536 1.00 51.54 319 TYR A O 1
ATOM 2095 N N . ALA A 1 322 ? 55.278 46.400 -18.387 1.00 57.02 320 ALA A N 1
ATOM 2096 C CA . ALA A 1 322 ? 54.242 45.494 -17.904 1.00 52.47 320 ALA A CA 1
ATOM 2097 C C . ALA A 1 322 ? 52.850 46.021 -18.222 1.00 51.81 320 ALA A C 1
ATOM 2098 O O . ALA A 1 322 ? 51.934 45.236 -18.492 1.00 48.45 320 ALA A O 1
ATOM 2100 N N . GLN A 1 323 ? 52.672 47.344 -18.199 1.00 51.95 321 GLN A N 1
ATOM 2101 C CA . GLN A 1 323 ? 51.408 47.933 -18.623 1.00 55.67 321 GLN A CA 1
ATOM 2102 C C . GLN A 1 323 ? 51.201 47.806 -20.127 1.00 59.72 321 GLN A C 1
ATOM 2103 O O . GLN A 1 323 ? 50.061 47.894 -20.596 1.00 55.24 321 GLN A O 1
ATOM 2109 N N . ASP A 1 324 ? 52.275 47.589 -20.891 1.00 65.02 322 ASP A N 1
ATOM 2110 C CA . ASP A 1 324 ? 52.132 47.356 -22.324 1.00 61.69 322 ASP A CA 1
ATOM 2111 C C . ASP A 1 324 ? 51.524 45.986 -22.596 1.00 59.56 322 ASP A C 1
ATOM 2112 O O . ASP A 1 324 ? 50.608 45.855 -23.417 1.00 59.82 322 ASP A O 1
ATOM 2117 N N . LEU A 1 325 ? 52.017 44.949 -21.912 1.00 57.16 323 LEU A N 1
ATOM 2118 C CA . LEU A 1 325 ? 51.512 43.598 -22.149 1.00 63.44 323 LEU A CA 1
ATOM 2119 C C . LEU A 1 325 ? 50.058 43.469 -21.717 1.00 61.63 323 LEU A C 1
ATOM 2120 O O . LEU A 1 325 ? 49.235 42.895 -22.441 1.00 58.29 323 LEU A O 1
ATOM 2125 N N . LEU A 1 326 ? 49.723 43.986 -20.532 1.00 54.54 324 LEU A N 1
ATOM 2126 C CA . LEU A 1 326 ? 48.330 43.973 -20.098 1.00 52.01 324 LEU A CA 1
ATOM 2127 C C . LEU A 1 326 ? 47.446 44.756 -21.057 1.00 56.02 324 LEU A C 1
ATOM 2128 O O . LEU A 1 326 ? 46.282 44.394 -21.263 1.00 53.69 324 LEU A O 1
ATOM 2133 N N . GLU A 1 327 ? 47.980 45.822 -21.657 1.00 61.28 325 GLU A N 1
ATOM 2134 C CA . GLU A 1 327 ? 47.261 46.503 -22.729 1.00 66.49 325 GLU A CA 1
ATOM 2135 C C . GLU A 1 327 ? 47.147 45.606 -23.955 1.00 61.72 325 GLU A C 1
ATOM 2136 O O . GLU A 1 327 ? 46.053 45.416 -24.498 1.00 53.55 325 GLU A O 1
ATOM 2138 N N . CYS A 1 328 ? 48.269 45.031 -24.398 1.00 57.93 326 CYS A N 1
ATOM 2139 C CA . CYS A 1 328 ? 48.244 44.075 -25.500 1.00 59.14 326 CYS A CA 1
ATOM 2140 C C . CYS A 1 328 ? 47.482 42.803 -25.156 1.00 55.66 326 CYS A C 1
ATOM 2141 O O . CYS A 1 328 ? 47.245 41.983 -26.050 1.00 49.56 326 CYS A O 1
ATOM 2144 N N . PHE A 1 329 ? 47.101 42.616 -23.893 1.00 53.39 327 PHE A N 1
ATOM 2145 C CA . PHE A 1 329 ? 46.295 41.469 -23.500 1.00 49.69 327 PHE A CA 1
ATOM 2146 C C . PHE A 1 329 ? 44.807 41.722 -23.705 1.00 52.03 327 PHE A C 1
ATOM 2147 O O . PHE A 1 329 ? 44.074 40.812 -24.108 1.00 59.29 327 PHE A O 1
ATOM 2155 N N . ARG A 1 330 ? 44.345 42.947 -23.433 1.00 48.81 328 ARG A N 1
ATOM 2156 C CA . ARG A 1 330 ? 42.940 43.276 -23.647 1.00 49.86 328 ARG A CA 1
ATOM 2157 C C . ARG A 1 330 ? 42.569 43.216 -25.123 1.00 55.37 328 ARG A C 1
ATOM 2158 O O . ARG A 1 330 ? 41.431 42.873 -25.463 1.00 51.73 328 ARG A O 1
ATOM 2166 N N . CYS A 1 331 ? 43.511 43.541 -26.010 1.00 62.66 329 CYS A N 1
ATOM 2167 C CA . CYS A 1 331 ? 43.220 43.563 -27.440 1.00 59.28 329 CYS A CA 1
ATOM 2168 C C . CYS A 1 331 ? 43.172 42.155 -28.024 1.00 57.77 329 CYS A C 1
ATOM 2169 O O . CYS A 1 331 ? 42.181 41.766 -28.652 1.00 69.04 329 CYS A O 1
ATOM 2172 N N . LYS A 1 332 ? 44.240 41.376 -27.825 1.00 58.24 330 LYS A N 1
ATOM 2173 C CA . LYS A 1 332 ? 44.345 40.077 -28.483 1.00 56.50 330 LYS A CA 1
ATOM 2174 C C . LYS A 1 332 ? 43.250 39.119 -28.033 1.00 51.97 330 LYS A C 1
ATOM 2175 O O . LYS A 1 332 ? 42.892 38.195 -28.772 1.00 53.20 330 LYS A O 1
ATOM 2177 N N . ILE A 1 333 ? 42.709 39.319 -26.829 1.00 42.04 331 ILE A N 1
ATOM 2178 C CA . ILE A 1 333 ? 41.648 38.459 -26.319 1.00 49.68 331 ILE A CA 1
ATOM 2179 C C . ILE A 1 333 ? 40.311 38.707 -27.002 1.00 51.76 331 ILE A C 1
ATOM 2180 O O . ILE A 1 333 ? 39.385 37.900 -26.851 1.00 52.67 331 ILE A O 1
ATOM 2185 N N . MET A 1 334 ? 40.199 39.792 -27.771 1.00 47.33 332 MET A N 1
ATOM 2186 C CA . MET A 1 334 ? 38.914 40.192 -28.336 1.00 48.71 332 MET A CA 1
ATOM 2187 C C . MET A 1 334 ? 38.494 39.296 -29.492 1.00 49.92 332 MET A C 1
ATOM 2188 O O . MET A 1 334 ? 37.323 38.908 -29.588 1.00 52.45 332 MET A O 1
ATOM 2193 N N . GLU A 1 335 ? 39.434 38.966 -30.378 1.00 48.34 333 GLU A N 1
ATOM 2194 C CA . GLU A 1 335 ? 39.183 38.271 -31.639 1.00 54.20 333 GLU A CA 1
ATOM 2195 C C . GLU A 1 335 ? 38.241 37.079 -31.509 1.00 54.40 333 GLU A C 1
ATOM 2196 O O . GLU A 1 335 ? 37.599 36.681 -32.488 1.00 55.51 333 GLU A O 1
ATOM 2202 N N . LYS A 1 336 ? 38.144 36.509 -30.310 1.00 49.52 334 LYS A N 1
ATOM 2203 C CA . LYS A 1 336 ? 37.228 35.404 -30.058 1.00 52.40 334 LYS A CA 1
ATOM 2204 C C . LYS A 1 336 ? 35.777 35.868 -30.072 1.00 51.20 334 LYS A C 1
ATOM 2205 O O . LYS A 1 336 ? 35.117 35.870 -29.029 1.00 54.41 334 LYS A O 1
ATOM 2207 N N . ARG A 1 337 ? 35.270 36.263 -31.237 1.00 56.74 335 ARG A N 1
ATOM 2208 C CA . ARG A 1 337 ? 33.864 36.616 -31.333 1.00 61.98 335 ARG A CA 1
ATOM 2209 C C . ARG A 1 337 ? 33.003 35.354 -31.363 1.00 63.57 335 ARG A C 1
ATOM 2210 O O . ARG A 1 337 ? 33.492 34.236 -31.546 1.00 54.73 335 ARG A O 1
ATOM 2218 N N . GLN A 1 338 ? 31.701 35.543 -31.169 1.00 70.33 336 GLN A N 1
ATOM 2219 C CA . GLN A 1 338 ? 30.762 34.432 -31.174 1.00 63.69 336 GLN A CA 1
ATOM 2220 C C . GLN A 1 338 ? 30.156 34.255 -32.560 1.00 48.42 336 GLN A C 1
ATOM 2221 O O . GLN A 1 338 ? 30.039 35.206 -33.337 1.00 52.59 336 GLN A O 1
ATOM 2227 N N . PHE A 1 339 ? 29.778 33.006 -32.869 1.00 37.31 337 PHE A N 1
ATOM 2228 C CA . PHE A 1 339 ? 29.187 32.654 -34.162 1.00 46.28 337 PHE A CA 1
ATOM 2229 C C . PHE A 1 339 ? 28.138 31.567 -33.911 1.00 47.33 337 PHE A C 1
ATOM 2230 O O . PHE A 1 339 ? 28.387 30.373 -34.088 1.00 50.33 337 PHE A O 1
ATOM 2232 N N . TRP A 1 340 ? 26.955 31.996 -33.490 1.00 51.46 338 TRP A N 1
ATOM 2233 C CA . TRP A 1 340 ? 25.811 31.137 -33.239 1.00 51.66 338 TRP A CA 1
ATOM 2234 C C . TRP A 1 340 ? 24.637 31.575 -34.105 1.00 55.55 338 TRP A C 1
ATOM 2235 O O . TRP A 1 340 ? 24.604 32.714 -34.586 1.00 53.71 338 TRP A O 1
ATOM 2246 N N . PRO A 1 341 ? 23.656 30.698 -34.331 1.00 58.70 339 PRO A N 1
ATOM 2247 C CA . PRO A 1 341 ? 22.506 31.084 -35.157 1.00 60.77 339 PRO A CA 1
ATOM 2248 C C . PRO A 1 341 ? 21.741 32.257 -34.561 1.00 62.40 339 PRO A C 1
ATOM 2249 O O . PRO A 1 341 ? 21.745 32.483 -33.348 1.00 50.84 339 PRO A O 1
ATOM 2253 N N . ASP A 1 342 ? 21.077 33.007 -35.445 1.00 72.76 340 ASP A N 1
ATOM 2254 C CA . ASP A 1 342 ? 20.323 34.186 -35.035 1.00 64.40 340 ASP A CA 1
ATOM 2255 C C . ASP A 1 342 ? 19.186 33.849 -34.079 1.00 60.71 340 ASP A C 1
ATOM 2256 O O . ASP A 1 342 ? 18.752 34.722 -33.319 1.00 60.07 340 ASP A O 1
ATOM 2261 N N . VAL A 1 343 ? 18.711 32.601 -34.078 1.00 56.67 341 VAL A N 1
ATOM 2262 C CA . VAL A 1 343 ? 17.601 32.191 -33.227 1.00 53.50 341 VAL A CA 1
ATOM 2263 C C . VAL A 1 343 ? 17.897 32.347 -31.740 1.00 46.95 341 VAL A C 1
ATOM 2264 O O . VAL A 1 343 ? 17.004 32.139 -30.916 1.00 41.26 341 VAL A O 1
ATOM 2266 N N . MET A 1 344 ? 19.127 32.713 -31.376 1.00 49.20 342 MET A N 1
ATOM 2267 C CA . MET A 1 344 ? 19.502 32.898 -29.983 1.00 48.86 342 MET A CA 1
ATOM 2268 C C . MET A 1 344 ? 19.952 34.313 -29.661 1.00 51.57 342 MET A C 1
ATOM 2269 O O . MET A 1 344 ? 20.068 34.650 -28.477 1.00 51.81 342 MET A O 1
ATOM 2274 N N . VAL A 1 345 ? 20.204 35.142 -30.670 1.00 53.61 343 VAL A N 1
ATOM 2275 C CA . VAL A 1 345 ? 20.584 36.543 -30.497 1.00 44.01 343 VAL A CA 1
ATOM 2276 C C . VAL A 1 345 ? 19.573 37.292 -29.631 1.00 46.87 343 VAL A C 1
ATOM 2277 O O . VAL A 1 345 ? 19.975 38.198 -28.886 1.00 44.52 343 VAL A O 1
ATOM 2279 N N . PRO A 1 346 ? 18.267 36.993 -29.699 1.00 51.55 344 PRO A N 1
ATOM 2280 C CA . PRO A 1 346 ? 17.356 37.586 -28.704 1.00 48.64 344 PRO A CA 1
ATOM 2281 C C . PRO A 1 346 ? 17.744 37.290 -27.264 1.00 46.49 344 PRO A C 1
ATOM 2282 O O . PRO A 1 346 ? 17.552 38.146 -26.391 1.00 50.55 344 PRO A O 1
ATOM 2286 N N . SER A 1 347 ? 18.294 36.106 -26.989 1.00 48.04 345 SER A N 1
ATOM 2287 C CA . SER A 1 347 ? 18.573 35.695 -25.619 1.00 47.30 345 SER A CA 1
ATOM 2288 C C . SER A 1 347 ? 20.046 35.763 -25.239 1.00 46.69 345 SER A C 1
ATOM 2289 O O . SER A 1 347 ? 20.354 35.863 -24.047 1.00 45.71 345 SER A O 1
ATOM 2292 N N . VAL A 1 348 ? 20.960 35.705 -26.205 1.00 47.48 346 VAL A N 1
ATOM 2293 C CA . VAL A 1 348 ? 22.387 35.726 -25.917 1.00 44.76 346 VAL A CA 1
ATOM 2294 C C . VAL A 1 348 ? 23.065 36.954 -26.524 1.00 50.33 346 VAL A C 1
ATOM 2295 O O . VAL A 1 348 ? 24.288 37.002 -26.623 1.00 54.49 346 VAL A O 1
ATOM 2299 N N . SER A 1 349 ? 22.274 37.957 -26.918 1.00 50.39 347 SER A N 1
ATOM 2300 C CA . SER A 1 349 ? 22.770 39.124 -27.644 1.00 47.53 347 SER A CA 1
ATOM 2301 C C . SER A 1 349 ? 23.496 38.682 -28.910 1.00 53.18 347 SER A C 1
ATOM 2302 O O . SER A 1 349 ? 23.333 37.543 -29.358 1.00 54.66 347 SER A O 1
ATOM 2305 N N . ALA A 1 350 ? 24.292 39.568 -29.502 1.00 47.98 348 ALA A N 1
ATOM 2306 C CA . ALA A 1 350 ? 25.056 39.230 -30.695 1.00 45.21 348 ALA A CA 1
ATOM 2307 C C . ALA A 1 350 ? 26.552 39.146 -30.435 1.00 45.27 348 ALA A C 1
ATOM 2308 O O . ALA A 1 350 ? 27.312 38.845 -31.362 1.00 54.95 348 ALA A O 1
ATOM 2310 N N . GLU A 1 351 ? 26.993 39.400 -29.203 1.00 43.21 349 GLU A N 1
ATOM 2311 C CA . GLU A 1 351 ? 28.400 39.305 -28.834 1.00 48.00 349 GLU A CA 1
ATOM 2312 C C . GLU A 1 351 ? 28.538 39.324 -27.317 1.00 56.93 349 GLU A C 1
ATOM 2313 O O . GLU A 1 351 ? 29.024 40.305 -26.744 1.00 59.49 349 GLU A O 1
ATOM 2315 N N . SER A 1 352 ? 28.109 38.248 -26.660 1.00 57.40 350 SER A N 1
ATOM 2316 C CA . SER A 1 352 ? 28.092 38.164 -25.200 1.00 55.11 350 SER A CA 1
ATOM 2317 C C . SER A 1 352 ? 29.273 37.308 -24.758 1.00 51.17 350 SER A C 1
ATOM 2318 O O . SER A 1 352 ? 29.185 36.083 -24.686 1.00 55.90 350 SER A O 1
ATOM 2321 N N . HIS A 1 353 ? 30.386 37.964 -24.447 1.00 47.41 351 HIS A N 1
ATOM 2322 C CA . HIS A 1 353 ? 31.602 37.284 -24.031 1.00 53.22 351 HIS A CA 1
ATOM 2323 C C . HIS A 1 353 ? 31.951 37.637 -22.594 1.00 51.30 351 HIS A C 1
ATOM 2324 O O . HIS A 1 353 ? 31.898 38.805 -22.195 1.00 52.21 351 HIS A O 1
ATOM 2331 N N . PHE A 1 354 ? 32.310 36.613 -21.826 1.00 49.75 352 PHE A N 1
ATOM 2332 C CA . PHE A 1 354 ? 32.628 36.733 -20.408 1.00 54.15 352 PHE A CA 1
ATOM 2333 C C . PHE A 1 354 ? 34.065 36.263 -20.221 1.00 51.11 352 PHE A C 1
ATOM 2334 O O . PHE A 1 354 ? 34.312 35.102 -19.885 1.00 56.30 352 PHE A O 1
ATOM 2342 N N . HIS A 1 355 ? 35.009 37.164 -20.452 1.00 43.85 353 HIS A N 1
ATOM 2343 C CA . HIS A 1 355 ? 36.425 36.882 -20.219 1.00 43.17 353 HIS A CA 1
ATOM 2344 C C . HIS A 1 355 ? 36.883 37.515 -18.914 1.00 38.00 353 HIS A C 1
ATOM 2345 O O . HIS A 1 355 ? 37.851 38.273 -18.867 1.00 37.97 353 HIS A O 1
ATOM 2352 N N . ASN A 1 356 ? 36.172 37.202 -17.835 1.00 42.81 354 ASN A N 1
ATOM 2353 C CA . ASN A 1 356 ? 36.371 37.902 -16.576 1.00 42.76 354 ASN A CA 1
ATOM 2354 C C . ASN A 1 356 ? 37.712 37.552 -15.945 1.00 40.20 354 ASN A C 1
ATOM 2355 O O . ASN A 1 356 ? 38.211 36.428 -16.052 1.00 47.59 354 ASN A O 1
ATOM 2360 N N . VAL A 1 357 ? 38.290 38.545 -15.279 1.00 35.38 355 VAL A N 1
ATOM 2361 C CA . VAL A 1 357 ? 39.497 38.393 -14.478 1.00 36.62 355 VAL A CA 1
ATOM 2362 C C . VAL A 1 357 ? 39.287 39.139 -13.169 1.00 40.01 355 VAL A C 1
ATOM 2363 O O . VAL A 1 357 ? 38.829 40.287 -13.168 1.00 42.75 355 VAL A O 1
ATOM 2367 N N . VAL A 1 358 ? 39.589 38.484 -12.054 1.00 38.25 356 VAL A N 1
ATOM 2368 C CA . VAL A 1 358 ? 39.399 39.078 -10.738 1.00 44.15 356 VAL A CA 1
ATOM 2369 C C . VAL A 1 358 ? 40.724 39.686 -10.289 1.00 49.56 356 VAL A C 1
ATOM 2370 O O . VAL A 1 358 ? 41.720 38.981 -10.091 1.00 46.10 356 VAL A O 1
ATOM 2374 N N . LEU A 1 359 ? 40.740 41.008 -10.167 1.00 56.60 357 LEU A N 1
ATOM 2375 C CA . LEU A 1 359 ? 41.850 41.721 -9.561 1.00 53.65 357 LEU A CA 1
ATOM 2376 C C . LEU A 1 359 ? 41.598 41.873 -8.065 1.00 49.72 357 LEU A C 1
ATOM 2377 O O . LEU A 1 359 ? 40.463 41.793 -7.591 1.00 39.49 357 LEU A O 1
ATOM 2379 N N . GLY A 1 360 ? 42.678 42.086 -7.322 1.00 45.39 358 GLY A N 1
ATOM 2380 C CA . GLY A 1 360 ? 42.565 42.126 -5.882 1.00 41.20 358 GLY A CA 1
ATOM 2381 C C . GLY A 1 360 ? 42.200 40.760 -5.319 1.00 49.14 358 GLY A C 1
ATOM 2382 O O . GLY A 1 360 ? 42.226 39.735 -6.002 1.00 60.02 358 GLY A O 1
ATOM 2383 N N . GLY A 1 361 ? 41.849 40.767 -4.037 1.00 45.47 359 GLY A N 1
ATOM 2384 C CA . GLY A 1 361 ? 41.474 39.541 -3.362 1.00 45.56 359 GLY A CA 1
ATOM 2385 C C . GLY A 1 361 ? 42.140 39.370 -2.013 1.00 49.02 359 GLY A C 1
ATOM 2386 O O . GLY A 1 361 ? 42.294 40.338 -1.263 1.00 49.68 359 GLY A O 1
ATOM 2387 N N . VAL A 1 362 ? 42.540 38.140 -1.698 1.00 57.58 360 VAL A N 1
ATOM 2388 C CA . VAL A 1 362 ? 43.139 37.804 -0.409 1.00 53.24 360 VAL A CA 1
ATOM 2389 C C . VAL A 1 362 ? 44.136 36.674 -0.626 1.00 50.04 360 VAL A C 1
ATOM 2390 O O . VAL A 1 362 ? 43.842 35.707 -1.335 1.00 54.39 360 VAL A O 1
ATOM 2394 N N . ASP A 1 363 ? 45.318 36.797 -0.028 1.00 46.17 361 ASP A N 1
ATOM 2395 C CA . ASP A 1 363 ? 46.281 35.705 -0.055 1.00 48.00 361 ASP A CA 1
ATOM 2396 C C . ASP A 1 363 ? 45.704 34.502 0.682 1.00 50.55 361 ASP A C 1
ATOM 2397 O O . ASP A 1 363 ? 45.371 34.616 1.871 1.00 49.92 361 ASP A O 1
ATOM 2402 N N . PRO A 1 364 ? 45.568 33.348 0.031 1.00 49.63 362 PRO A N 1
ATOM 2403 C CA . PRO A 1 364 ? 44.888 32.211 0.667 1.00 45.04 362 PRO A CA 1
ATOM 2404 C C . PRO A 1 364 ? 45.656 31.633 1.845 1.00 48.95 362 PRO A C 1
ATOM 2405 O O . PRO A 1 364 ? 45.072 31.352 2.896 1.00 52.96 362 PRO A O 1
ATOM 2409 N N . LYS A 1 365 ? 46.968 31.453 1.680 1.00 51.13 363 LYS A N 1
ATOM 2410 C CA . LYS A 1 365 ? 47.765 30.798 2.710 1.00 50.26 363 LYS A CA 1
ATOM 2411 C C . LYS A 1 365 ? 47.938 31.655 3.958 1.00 53.78 363 LYS A C 1
ATOM 2412 O O . LYS A 1 365 ? 48.242 31.112 5.025 1.00 64.26 363 LYS A O 1
ATOM 2414 N N . THR A 1 366 ? 47.749 32.972 3.856 1.00 47.10 364 THR A N 1
ATOM 2415 C CA . THR A 1 366 ? 47.983 33.868 4.980 1.00 49.53 364 THR A CA 1
ATOM 2416 C C . THR A 1 366 ? 46.778 34.706 5.380 1.00 53.03 364 THR A C 1
ATOM 2417 O O . THR A 1 366 ? 46.710 35.133 6.537 1.00 53.26 364 THR A O 1
ATOM 2421 N N . GLY A 1 367 ? 45.836 34.959 4.472 1.00 53.34 365 GLY A N 1
ATOM 2422 C CA . GLY A 1 367 ? 44.649 35.720 4.785 1.00 50.17 365 GLY A CA 1
ATOM 2423 C C . GLY A 1 367 ? 44.767 37.215 4.576 1.00 46.35 365 GLY A C 1
ATOM 2424 O O . GLY A 1 367 ? 43.740 37.902 4.540 1.00 42.93 365 GLY A O 1
ATOM 2425 N N . LYS A 1 368 ? 45.982 37.739 4.438 1.00 45.34 366 LYS A N 1
ATOM 2426 C CA . LYS A 1 368 ? 46.170 39.166 4.225 1.00 48.39 366 LYS A CA 1
ATOM 2427 C C . LYS A 1 368 ? 45.734 39.550 2.811 1.00 52.36 366 LYS A C 1
ATOM 2428 O O . LYS A 1 368 ? 45.312 38.715 2.006 1.00 60.14 366 LYS A O 1
ATOM 2430 N N . ASP A 1 369 ? 45.840 40.840 2.505 1.00 45.65 367 ASP A N 1
ATOM 2431 C CA . ASP A 1 369 ? 45.431 41.339 1.202 1.00 44.49 367 ASP A CA 1
ATOM 2432 C C . ASP A 1 369 ? 46.478 40.998 0.148 1.00 46.94 367 ASP A C 1
ATOM 2433 O O . ASP A 1 369 ? 47.683 40.976 0.417 1.00 45.76 367 ASP A O 1
ATOM 2438 N N . ALA A 1 370 ? 46.000 40.732 -1.067 1.00 49.99 368 ALA A N 1
ATOM 2439 C CA . ALA A 1 370 ? 46.858 40.485 -2.217 1.00 51.05 368 ALA A CA 1
ATOM 2440 C C . ALA A 1 370 ? 46.722 41.565 -3.283 1.00 50.69 368 ALA A C 1
ATOM 2441 O O . ALA A 1 370 ? 47.279 41.416 -4.376 1.00 55.16 368 ALA A O 1
ATOM 2443 N N . THR A 1 371 ? 45.984 42.639 -2.997 1.00 49.02 369 THR A N 1
ATOM 2444 C CA . THR A 1 371 ? 45.896 43.772 -3.910 1.00 46.73 369 THR A CA 1
ATOM 2445 C C . THR A 1 371 ? 47.278 44.377 -4.103 1.00 47.09 369 THR A C 1
ATOM 2446 O O . THR A 1 371 ? 47.833 44.982 -3.180 1.00 51.01 369 THR A O 1
ATOM 2450 N N . ASN A 1 372 ? 47.843 44.214 -5.294 1.00 46.95 370 ASN A N 1
ATOM 2451 C CA . ASN A 1 372 ? 49.216 44.605 -5.570 1.00 47.20 370 ASN A CA 1
ATOM 2452 C C . ASN A 1 372 ? 49.261 45.468 -6.827 1.00 49.14 370 ASN A C 1
ATOM 2453 O O . ASN A 1 372 ? 48.232 45.784 -7.431 1.00 51.96 370 ASN A O 1
ATOM 2458 N N . ARG A 1 373 ? 50.481 45.851 -7.217 1.00 52.64 371 ARG A N 1
ATOM 2459 C CA . ARG A 1 373 ? 50.653 46.765 -8.342 1.00 46.12 371 ARG A CA 1
ATOM 2460 C C . ARG A 1 373 ? 50.161 46.160 -9.649 1.00 43.21 371 ARG A C 1
ATOM 2461 O O . ARG A 1 373 ? 49.679 46.888 -10.525 1.00 44.27 371 ARG A O 1
ATOM 2463 N N . LEU A 1 374 ? 50.274 44.839 -9.805 1.00 40.53 372 LEU A N 1
ATOM 2464 C CA . LEU A 1 374 ? 49.780 44.198 -11.018 1.00 39.29 372 LEU A CA 1
ATOM 2465 C C . LEU A 1 374 ? 48.271 44.351 -11.155 1.00 40.71 372 LEU A C 1
ATOM 2466 O O . LEU A 1 374 ? 47.754 44.329 -12.277 1.00 46.06 372 LEU A O 1
ATOM 2471 N N . SER A 1 375 ? 47.555 44.517 -10.041 1.00 38.34 373 SER A N 1
ATOM 2472 C CA . SER A 1 375 ? 46.152 44.904 -10.123 1.00 38.58 373 SER A CA 1
ATOM 2473 C C . SER A 1 375 ? 46.016 46.352 -10.573 1.00 43.23 373 SER A C 1
ATOM 2474 O O . SER A 1 375 ? 45.108 46.686 -11.342 1.00 44.48 373 SER A O 1
ATOM 2477 N N . TYR A 1 376 ? 46.915 47.223 -10.105 1.00 46.70 374 TYR A N 1
ATOM 2478 C CA . TYR A 1 376 ? 46.866 48.629 -10.492 1.00 44.38 374 TYR A CA 1
ATOM 2479 C C . TYR A 1 376 ? 47.083 48.801 -11.989 1.00 46.68 374 TYR A C 1
ATOM 2480 O O . TYR A 1 376 ? 46.435 49.640 -12.624 1.00 41.82 374 TYR A O 1
ATOM 2482 N N . LEU A 1 377 ? 47.994 48.020 -12.571 1.00 43.72 375 LEU A N 1
ATOM 2483 C CA . LEU A 1 377 ? 48.233 48.116 -14.005 1.00 45.16 375 LEU A CA 1
ATOM 2484 C C . LEU A 1 377 ? 47.087 47.538 -14.825 1.00 47.51 375 LEU A C 1
ATOM 2485 O O . LEU A 1 377 ? 46.928 47.914 -15.992 1.00 51.63 375 LEU A O 1
ATOM 2490 N N . PHE A 1 378 ? 46.289 46.635 -14.250 1.00 40.51 376 PHE A N 1
ATOM 2491 C CA . PHE A 1 378 ? 45.175 46.051 -14.990 1.00 40.23 376 PHE A CA 1
ATOM 2492 C C . PHE A 1 378 ? 44.110 47.096 -15.298 1.00 43.88 376 PHE A C 1
ATOM 2493 O O . PHE A 1 378 ? 43.762 47.322 -16.463 1.00 45.12 376 PHE A O 1
ATOM 2501 N N . LEU A 1 379 ? 43.568 47.738 -14.264 1.00 46.84 377 LEU A N 1
ATOM 2502 C CA . LEU A 1 379 ? 42.600 48.800 -14.496 1.00 46.78 377 LEU A CA 1
ATOM 2503 C C . LEU A 1 379 ? 43.256 50.088 -14.977 1.00 51.06 377 LEU A C 1
ATOM 2504 O O . LEU A 1 379 ? 42.552 50.976 -15.470 1.00 54.32 377 LEU A O 1
ATOM 2509 N N . ASP A 1 380 ? 44.582 50.205 -14.856 1.00 49.72 378 ASP A N 1
ATOM 2510 C CA . ASP A 1 380 ? 45.299 51.231 -15.604 1.00 50.98 378 ASP A CA 1
ATOM 2511 C C . ASP A 1 380 ? 45.269 50.939 -17.097 1.00 48.15 378 ASP A C 1
ATOM 2512 O O . ASP A 1 380 ? 45.278 51.868 -17.912 1.00 48.72 378 ASP A O 1
ATOM 2517 N N . ALA A 1 381 ? 45.237 49.657 -17.471 1.00 44.98 379 ALA A N 1
ATOM 2518 C CA . ALA A 1 381 ? 45.165 49.300 -18.882 1.00 48.63 379 ALA A CA 1
ATOM 2519 C C . ALA A 1 381 ? 43.791 49.610 -19.458 1.00 48.15 379 ALA A C 1
ATOM 2520 O O . ALA A 1 381 ? 43.682 50.064 -20.602 1.00 46.49 379 ALA A O 1
ATOM 2522 N N . ALA A 1 382 ? 42.730 49.392 -18.676 1.00 50.08 380 ALA A N 1
ATOM 2523 C CA . ALA A 1 382 ? 41.382 49.723 -19.124 1.00 57.20 380 ALA A CA 1
ATOM 2524 C C . ALA A 1 382 ? 41.222 51.199 -19.466 1.00 63.58 380 ALA A C 1
ATOM 2525 O O . ALA A 1 382 ? 40.210 51.572 -20.070 1.00 66.74 380 ALA A O 1
ATOM 2527 N N . THR A 1 383 ? 42.189 52.041 -19.100 1.00 57.03 381 THR A N 1
ATOM 2528 C CA . THR A 1 383 ? 42.146 53.450 -19.470 1.00 54.96 381 THR A CA 1
ATOM 2529 C C . THR A 1 383 ? 42.580 53.655 -20.918 1.00 57.10 381 THR A C 1
ATOM 2530 O O . THR A 1 383 ? 41.802 54.134 -21.750 1.00 59.18 381 THR A O 1
ATOM 2532 N N . LYS A 1 384 ? 43.822 53.281 -21.240 1.00 52.33 382 LYS A N 1
ATOM 2533 C CA . LYS A 1 384 ? 44.371 53.604 -22.555 1.00 60.64 382 LYS A CA 1
ATOM 2534 C C . LYS A 1 384 ? 43.757 52.753 -23.662 1.00 56.86 382 LYS A C 1
ATOM 2535 O O . LYS A 1 384 ? 43.706 53.193 -24.816 1.00 48.39 382 LYS A O 1
ATOM 2541 N N . VAL A 1 385 ? 43.298 51.545 -23.347 1.00 60.49 383 VAL A N 1
ATOM 2542 C CA . VAL A 1 385 ? 42.509 50.738 -24.272 1.00 58.90 383 VAL A CA 1
ATOM 2543 C C . VAL A 1 385 ? 41.128 50.547 -23.660 1.00 62.00 383 VAL A C 1
ATOM 2544 O O . VAL A 1 385 ? 41.008 50.189 -22.482 1.00 56.99 383 VAL A O 1
ATOM 2548 N N . ARG A 1 386 ? 40.090 50.803 -24.455 1.00 63.23 384 ARG A N 1
ATOM 2549 C CA . ARG A 1 386 ? 38.727 50.837 -23.941 1.00 59.85 384 ARG A CA 1
ATOM 2550 C C . ARG A 1 386 ? 37.895 49.683 -24.487 1.00 59.96 384 ARG A C 1
ATOM 2551 O O . ARG A 1 386 ? 36.814 49.898 -25.045 1.00 62.87 384 ARG A O 1
ATOM 2559 N N . THR A 1 387 ? 38.389 48.456 -24.325 1.00 50.31 385 THR A N 1
ATOM 2560 C CA . THR A 1 387 ? 37.657 47.278 -24.771 1.00 47.28 385 THR A CA 1
ATOM 2561 C C . THR A 1 387 ? 36.631 46.861 -23.716 1.00 53.18 385 THR A C 1
ATOM 2562 O O . THR A 1 387 ? 36.892 46.978 -22.516 1.00 53.09 385 THR A O 1
ATOM 2564 N N . PRO A 1 388 ? 35.455 46.394 -24.132 1.00 57.75 386 PRO A N 1
ATOM 2565 C CA . PRO A 1 388 ? 34.407 46.010 -23.169 1.00 55.99 386 PRO A CA 1
ATOM 2566 C C . PRO A 1 388 ? 34.288 44.530 -22.814 1.00 58.93 386 PRO A C 1
ATOM 2567 O O . PRO A 1 388 ? 33.442 44.205 -21.975 1.00 60.78 386 PRO A O 1
ATOM 2571 N N . HIS A 1 389 ? 35.082 43.628 -23.397 1.00 62.12 387 HIS A N 1
ATOM 2572 C CA . HIS A 1 389 ? 34.871 42.214 -23.085 1.00 60.03 387 HIS A CA 1
ATOM 2573 C C . HIS A 1 389 ? 35.598 41.781 -21.812 1.00 63.60 387 HIS A C 1
ATOM 2574 O O . HIS A 1 389 ? 34.943 41.270 -20.894 1.00 68.93 387 HIS A O 1
ATOM 2576 N N . PRO A 1 390 ? 36.944 41.948 -21.697 1.00 59.65 388 PRO A N 1
ATOM 2577 C CA . PRO A 1 390 ? 37.615 41.502 -20.466 1.00 57.86 388 PRO A CA 1
ATOM 2578 C C . PRO A 1 390 ? 37.069 42.226 -19.247 1.00 51.23 388 PRO A C 1
ATOM 2579 O O . PRO A 1 390 ? 37.362 43.405 -19.024 1.00 52.56 388 PRO A O 1
ATOM 2583 N N . THR A 1 391 ? 36.272 41.509 -18.451 1.00 43.31 389 THR A N 1
ATOM 2584 C CA . THR A 1 391 ? 35.405 42.160 -17.474 1.00 45.04 389 THR A CA 1
ATOM 2585 C C . THR A 1 391 ? 36.200 42.937 -16.432 1.00 55.81 389 THR A C 1
ATOM 2586 O O . THR A 1 391 ? 35.797 44.038 -16.038 1.00 68.62 389 THR A O 1
ATOM 2588 N N . LEU A 1 392 ? 37.327 42.384 -15.974 1.00 49.04 390 LEU A N 1
ATOM 2589 C CA . LEU A 1 392 ? 38.161 43.032 -14.964 1.00 45.68 390 LEU A CA 1
ATOM 2590 C C . LEU A 1 392 ? 37.364 43.318 -13.696 1.00 47.95 390 LEU A C 1
ATOM 2591 O O . LEU A 1 392 ? 36.847 44.426 -13.521 1.00 43.79 390 LEU A O 1
ATOM 2596 N N . SER A 1 393 ? 37.265 42.337 -12.805 1.00 51.27 391 SER A N 1
ATOM 2597 C CA . SER A 1 393 ? 36.421 42.428 -11.622 1.00 51.80 391 SER A CA 1
ATOM 2598 C C . SER A 1 393 ? 37.273 42.526 -10.362 1.00 50.06 391 SER A C 1
ATOM 2599 O O . SER A 1 393 ? 38.298 41.851 -10.240 1.00 48.51 391 SER A O 1
ATOM 2602 N N . VAL A 1 394 ? 36.848 43.371 -9.428 1.00 45.98 392 VAL A N 1
ATOM 2603 C CA . VAL A 1 394 ? 37.536 43.535 -8.153 1.00 41.32 392 VAL A CA 1
ATOM 2604 C C . VAL A 1 394 ? 36.817 42.710 -7.097 1.00 42.97 392 VAL A C 1
ATOM 2605 O O . VAL A 1 394 ? 35.617 42.433 -7.203 1.00 47.38 392 VAL A O 1
ATOM 2607 N N . ARG A 1 395 ? 37.558 42.311 -6.066 1.00 38.42 393 ARG A N 1
ATOM 2608 C CA . ARG A 1 395 ? 37.029 41.493 -4.974 1.00 34.29 393 ARG A CA 1
ATOM 2609 C C . ARG A 1 395 ? 37.292 42.222 -3.660 1.00 35.88 393 ARG A C 1
ATOM 2610 O O . ARG A 1 395 ? 38.419 42.219 -3.155 1.00 42.98 393 ARG A O 1
ATOM 2612 N N . TRP A 1 396 ? 36.251 42.838 -3.105 1.00 36.04 394 TRP A N 1
ATOM 2613 C CA . TRP A 1 396 ? 36.385 43.602 -1.875 1.00 45.80 394 TRP A CA 1
ATOM 2614 C C . TRP A 1 396 ? 36.460 42.672 -0.666 1.00 49.36 394 TRP A C 1
ATOM 2615 O O . TRP A 1 396 ? 35.998 41.528 -0.696 1.00 50.98 394 TRP A O 1
ATOM 2626 N N . HIS A 1 397 ? 37.054 43.186 0.410 1.00 45.25 395 HIS A N 1
ATOM 2627 C CA . HIS A 1 397 ? 37.162 42.466 1.672 1.00 40.19 395 HIS A CA 1
ATOM 2628 C C . HIS A 1 397 ? 37.586 43.439 2.762 1.00 43.05 395 HIS A C 1
ATOM 2629 O O . HIS A 1 397 ? 38.403 44.328 2.516 1.00 42.98 395 HIS A O 1
ATOM 2636 N N . ALA A 1 398 ? 37.018 43.253 3.959 1.00 43.52 396 ALA A N 1
ATOM 2637 C CA . ALA A 1 398 ? 37.204 44.086 5.147 1.00 45.07 396 ALA A CA 1
ATOM 2638 C C . ALA A 1 398 ? 38.458 44.955 5.143 1.00 44.82 396 ALA A C 1
ATOM 2639 O O . ALA A 1 398 ? 38.365 46.186 5.209 1.00 54.80 396 ALA A O 1
ATOM 2641 N N . ASN A 1 399 ? 39.632 44.331 5.068 1.00 45.24 397 ASN A N 1
ATOM 2642 C CA . ASN A 1 399 ? 40.910 45.037 5.149 1.00 46.85 397 ASN A CA 1
ATOM 2643 C C . ASN A 1 399 ? 41.552 45.226 3.781 1.00 50.29 397 ASN A C 1
ATOM 2644 O O . ASN A 1 399 ? 42.771 45.089 3.637 1.00 48.24 397 ASN A O 1
ATOM 2646 N N . ILE A 1 400 ? 40.760 45.555 2.761 1.00 44.88 398 ILE A N 1
ATOM 2647 C CA . ILE A 1 400 ? 41.280 45.723 1.407 1.00 42.72 398 ILE A CA 1
ATOM 2648 C C . ILE A 1 400 ? 42.092 47.007 1.318 1.00 52.70 398 ILE A C 1
ATOM 2649 O O . ILE A 1 400 ? 42.107 47.816 2.253 1.00 61.05 398 ILE A O 1
ATOM 2651 N N . ASP A 1 401 ? 42.770 47.199 0.191 1.00 48.19 399 ASP A N 1
ATOM 2652 C CA . ASP A 1 401 ? 43.548 48.409 -0.046 1.00 44.69 399 ASP A CA 1
ATOM 2653 C C . ASP A 1 401 ? 42.586 49.515 -0.463 1.00 51.97 399 ASP A C 1
ATOM 2654 O O . ASP A 1 401 ? 42.039 49.488 -1.570 1.00 49.56 399 ASP A O 1
ATOM 2659 N N . GLU A 1 402 ? 42.374 50.489 0.427 1.00 56.45 400 GLU A N 1
ATOM 2660 C CA . GLU A 1 402 ? 41.462 51.589 0.134 1.00 49.74 400 GLU A CA 1
ATOM 2661 C C . GLU A 1 402 ? 41.940 52.452 -1.027 1.00 47.49 400 GLU A C 1
ATOM 2662 O O . GLU A 1 402 ? 41.112 53.084 -1.691 1.00 44.75 400 GLU A O 1
ATOM 2664 N N . LYS A 1 403 ? 43.248 52.488 -1.293 1.00 50.31 401 LYS A N 1
ATOM 2665 C CA . LYS A 1 403 ? 43.756 53.318 -2.381 1.00 48.32 401 LYS A CA 1
ATOM 2666 C C . LYS A 1 403 ? 43.421 52.713 -3.738 1.00 46.42 401 LYS A C 1
ATOM 2667 O O . LYS A 1 403 ? 42.946 53.413 -4.640 1.00 39.64 401 LYS A O 1
ATOM 2669 N N . PHE A 1 404 ? 43.668 51.416 -3.908 1.00 50.18 402 PHE A N 1
ATOM 2670 C CA . PHE A 1 404 ? 43.366 50.735 -5.159 1.00 52.30 402 PHE A CA 1
ATOM 2671 C C . PHE A 1 404 ? 41.926 50.246 -5.228 1.00 48.53 402 PHE A C 1
ATOM 2672 O O . PHE A 1 404 ? 41.595 49.441 -6.105 1.00 45.18 402 PHE A O 1
ATOM 2680 N N . MET A 1 405 ? 41.072 50.705 -4.317 1.00 46.24 403 MET A N 1
ATOM 2681 C CA . MET A 1 405 ? 39.625 50.616 -4.463 1.00 45.53 403 MET A CA 1
ATOM 2682 C C . MET A 1 405 ? 39.000 51.956 -4.810 1.00 46.07 403 MET A C 1
ATOM 2683 O O . MET A 1 405 ? 38.056 52.007 -5.602 1.00 43.87 403 MET A O 1
ATOM 2688 N N . ASP A 1 406 ? 39.513 53.047 -4.234 1.00 52.07 404 ASP A N 1
ATOM 2689 C CA . ASP A 1 406 ? 39.188 54.376 -4.741 1.00 52.75 404 ASP A CA 1
ATOM 2690 C C . ASP A 1 406 ? 39.543 54.485 -6.218 1.00 47.58 404 ASP A C 1
ATOM 2691 O O . ASP A 1 406 ? 38.720 54.905 -7.040 1.00 45.39 404 ASP A O 1
ATOM 2696 N N . ARG A 1 407 ? 40.772 54.096 -6.572 1.00 46.45 405 ARG A N 1
ATOM 2697 C CA . ARG A 1 407 ? 41.190 54.088 -7.969 1.00 49.68 405 ARG A CA 1
ATOM 2698 C C . ARG A 1 407 ? 40.355 53.135 -8.811 1.00 48.08 405 ARG A C 1
ATOM 2699 O O . ARG A 1 407 ? 40.309 53.285 -10.036 1.00 46.09 405 ARG A O 1
ATOM 2701 N N . ALA A 1 408 ? 39.701 52.155 -8.184 1.00 46.81 406 ALA A N 1
ATOM 2702 C CA . ALA A 1 408 ? 38.771 51.301 -8.912 1.00 45.96 406 ALA A CA 1
ATOM 2703 C C . ALA A 1 408 ? 37.457 52.014 -9.196 1.00 54.19 406 ALA A C 1
ATOM 2704 O O . ALA A 1 408 ? 36.806 51.726 -10.206 1.00 57.34 406 ALA A O 1
ATOM 2706 N N . LEU A 1 409 ? 37.059 52.945 -8.329 1.00 52.20 407 LEU A N 1
ATOM 2707 C CA . LEU A 1 409 ? 35.808 53.665 -8.520 1.00 53.38 407 LEU A CA 1
ATOM 2708 C C . LEU A 1 409 ? 35.899 54.715 -9.618 1.00 55.20 407 LEU A C 1
ATOM 2709 O O . LEU A 1 409 ? 34.862 55.122 -10.152 1.00 55.63 407 LEU A O 1
ATOM 2714 N N . GLU A 1 410 ? 37.107 55.162 -9.965 1.00 51.98 408 GLU A N 1
ATOM 2715 C CA . GLU A 1 410 ? 37.268 56.037 -11.119 1.00 46.10 408 GLU A CA 1
ATOM 2716 C C . GLU A 1 410 ? 37.179 55.262 -12.426 1.00 50.24 408 GLU A C 1
ATOM 2717 O O . GLU A 1 410 ? 36.800 55.830 -13.457 1.00 51.24 408 GLU A O 1
ATOM 2719 N N . VAL A 1 411 ? 37.515 53.970 -12.399 1.00 49.97 409 VAL A N 1
ATOM 2720 C CA . VAL A 1 411 ? 37.483 53.159 -13.611 1.00 52.90 409 VAL A CA 1
ATOM 2721 C C . VAL A 1 411 ? 36.051 52.950 -14.085 1.00 59.55 409 VAL A C 1
ATOM 2722 O O . VAL A 1 411 ? 35.793 52.879 -15.294 1.00 70.37 409 VAL A O 1
ATOM 2726 N N . VAL A 1 412 ? 35.094 52.864 -13.157 1.00 53.92 410 VAL A N 1
ATOM 2727 C CA . VAL A 1 412 ? 33.685 52.872 -13.542 1.00 61.68 410 VAL A CA 1
ATOM 2728 C C . VAL A 1 412 ? 33.117 54.283 -13.583 1.00 69.00 410 VAL A C 1
ATOM 2729 O O . VAL A 1 412 ? 32.021 54.483 -14.129 1.00 69.77 410 VAL A O 1
ATOM 2733 N N . ALA A 1 413 ? 33.828 55.272 -13.033 1.00 66.21 411 ALA A N 1
ATOM 2734 C CA . ALA A 1 413 ? 33.362 56.653 -13.116 1.00 63.84 411 ALA A CA 1
ATOM 2735 C C . ALA A 1 413 ? 33.449 57.188 -14.537 1.00 63.09 411 ALA A C 1
ATOM 2736 O O . ALA A 1 413 ? 32.610 57.998 -14.946 1.00 63.28 411 ALA A O 1
ATOM 2738 N N . MET A 1 414 ? 34.451 56.754 -15.302 1.00 62.13 412 MET A N 1
ATOM 2739 C CA . MET A 1 414 ? 34.505 57.068 -16.724 1.00 66.86 412 MET A CA 1
ATOM 2740 C C . MET A 1 414 ? 33.491 56.207 -17.468 1.00 60.58 412 MET A C 1
ATOM 2741 O O . MET A 1 414 ? 32.558 55.677 -16.856 1.00 58.84 412 MET A O 1
ATOM 2746 N N . GLY A 1 415 ? 33.655 56.058 -18.779 1.00 58.29 413 GLY A N 1
ATOM 2747 C CA . GLY A 1 415 ? 32.785 55.177 -19.534 1.00 64.56 413 GLY A CA 1
ATOM 2748 C C . GLY A 1 415 ? 32.892 53.736 -19.077 1.00 69.05 413 GLY A C 1
ATOM 2749 O O . GLY A 1 415 ? 33.656 53.437 -18.156 1.00 67.42 413 GLY A O 1
ATOM 2750 N N . MET A 1 416 ? 32.119 52.850 -19.710 1.00 68.16 414 MET A N 1
ATOM 2751 C CA . MET A 1 416 ? 32.111 51.404 -19.482 1.00 57.66 414 MET A CA 1
ATOM 2752 C C . MET A 1 416 ? 31.720 51.038 -18.050 1.00 61.42 414 MET A C 1
ATOM 2753 O O . MET A 1 416 ? 32.305 51.525 -17.078 1.00 61.92 414 MET A O 1
ATOM 2758 N N . GLY A 1 417 ? 30.704 50.192 -17.913 1.00 60.12 415 GLY A N 1
ATOM 2759 C CA . GLY A 1 417 ? 30.271 49.755 -16.601 1.00 62.93 415 GLY A CA 1
ATOM 2760 C C . GLY A 1 417 ? 31.061 48.557 -16.119 1.00 65.16 415 GLY A C 1
ATOM 2761 O O . GLY A 1 417 ? 30.616 47.415 -16.267 1.00 72.25 415 GLY A O 1
ATOM 2762 N N . PHE A 1 418 ? 32.230 48.802 -15.528 1.00 63.99 416 PHE A N 1
ATOM 2763 C CA . PHE A 1 418 ? 33.179 47.711 -15.354 1.00 53.61 416 PHE A CA 1
ATOM 2764 C C . PHE A 1 418 ? 33.339 47.238 -13.912 1.00 55.65 416 PHE A C 1
ATOM 2765 O O . PHE A 1 418 ? 32.431 46.574 -13.397 1.00 70.17 416 PHE A O 1
ATOM 2773 N N . PRO A 1 419 ? 34.440 47.597 -13.205 1.00 52.49 417 PRO A N 1
ATOM 2774 C CA . PRO A 1 419 ? 35.043 46.641 -12.261 1.00 49.56 417 PRO A CA 1
ATOM 2775 C C . PRO A 1 419 ? 34.062 46.038 -11.269 1.00 51.04 417 PRO A C 1
ATOM 2776 O O . PRO A 1 419 ? 34.024 46.419 -10.094 1.00 56.14 417 PRO A O 1
ATOM 2780 N N . ALA A 1 420 ? 33.269 45.082 -11.762 1.00 49.87 418 ALA A N 1
ATOM 2781 C CA . ALA A 1 420 ? 32.204 44.437 -11.003 1.00 45.62 418 ALA A CA 1
ATOM 2782 C C . ALA A 1 420 ? 32.699 43.980 -9.641 1.00 48.46 418 ALA A C 1
ATOM 2783 O O . ALA A 1 420 ? 33.279 42.898 -9.508 1.00 56.27 418 ALA A O 1
ATOM 2785 N N . PHE A 1 421 ? 32.483 44.814 -8.629 1.00 48.25 419 PHE A N 1
ATOM 2786 C CA . PHE A 1 421 ? 32.946 44.512 -7.283 1.00 42.15 419 PHE A CA 1
ATOM 2787 C C . PHE A 1 421 ? 32.208 43.295 -6.743 1.00 43.63 419 PHE A C 1
ATOM 2788 O O . PHE A 1 421 ? 30.977 43.299 -6.641 1.00 40.32 419 PHE A O 1
ATOM 2796 N N . PHE A 1 422 ? 32.958 42.251 -6.414 1.00 43.37 420 PHE A N 1
ATOM 2797 C CA . PHE A 1 422 ? 32.424 41.099 -5.708 1.00 40.04 420 PHE A CA 1
ATOM 2798 C C . PHE A 1 422 ? 32.783 41.193 -4.235 1.00 41.41 420 PHE A C 1
ATOM 2799 O O . PHE A 1 422 ? 33.908 41.554 -3.878 1.00 40.57 420 PHE A O 1
ATOM 2807 N N . GLY A 1 423 ? 31.813 40.872 -3.380 1.00 44.63 421 GLY A N 1
ATOM 2808 C CA . GLY A 1 423 ? 32.055 40.800 -1.957 1.00 48.68 421 GLY A CA 1
ATOM 2809 C C . GLY A 1 423 ? 32.370 39.375 -1.551 1.00 48.42 421 GLY A C 1
ATOM 2810 O O . GLY A 1 423 ? 31.618 38.451 -1.867 1.00 52.06 421 GLY A O 1
ATOM 2811 N N . ASP A 1 424 ? 33.498 39.201 -0.863 1.00 50.58 422 ASP A N 1
ATOM 2812 C CA . ASP A 1 424 ? 33.884 37.893 -0.348 1.00 53.31 422 ASP A CA 1
ATOM 2813 C C . ASP A 1 424 ? 32.976 37.499 0.812 1.00 53.23 422 ASP A C 1
ATOM 2814 O O . ASP A 1 424 ? 31.767 37.349 0.617 1.00 59.59 422 ASP A O 1
ATOM 2819 N N . ASP A 1 425 ? 33.548 37.345 2.014 1.00 55.62 423 ASP A N 1
ATOM 2820 C CA . ASP A 1 425 ? 32.854 37.017 3.265 1.00 61.01 423 ASP A CA 1
ATOM 2821 C C . ASP A 1 425 ? 31.596 36.163 3.104 1.00 55.20 423 ASP A C 1
ATOM 2822 O O . ASP A 1 425 ? 31.480 35.104 3.728 1.00 55.52 423 ASP A O 1
ATOM 2827 N N . THR A 1 426 ? 30.634 36.628 2.301 1.00 54.03 424 THR A N 1
ATOM 2828 C CA . THR A 1 426 ? 29.439 35.836 2.024 1.00 48.68 424 THR A CA 1
ATOM 2829 C C . THR A 1 426 ? 29.718 34.736 1.004 1.00 42.71 424 THR A C 1
ATOM 2830 O O . THR A 1 426 ? 29.250 33.604 1.170 1.00 44.22 424 THR A O 1
ATOM 2834 N N . THR A 1 427 ? 30.469 35.048 -0.058 1.00 44.51 425 THR A N 1
ATOM 2835 C CA . THR A 1 427 ? 30.805 34.025 -1.046 1.00 47.46 425 THR A CA 1
ATOM 2836 C C . THR A 1 427 ? 31.662 32.922 -0.442 1.00 42.83 425 THR A C 1
ATOM 2837 O O . THR A 1 427 ? 31.583 31.767 -0.877 1.00 40.09 425 THR A O 1
ATOM 2841 N N . ILE A 1 428 ? 32.488 33.258 0.551 1.00 40.65 426 ILE A N 1
ATOM 2842 C CA . ILE A 1 428 ? 33.320 32.250 1.201 1.00 40.38 426 ILE A CA 1
ATOM 2843 C C . ILE A 1 428 ? 32.450 31.224 1.914 1.00 35.97 426 ILE A C 1
ATOM 2844 O O . ILE A 1 428 ? 32.697 30.014 1.834 1.00 33.94 426 ILE A O 1
ATOM 2849 N N . GLN A 1 429 ? 31.414 31.691 2.617 1.00 39.32 427 GLN A N 1
ATOM 2850 C CA . GLN A 1 429 ? 30.511 30.779 3.312 1.00 46.09 427 GLN A CA 1
ATOM 2851 C C . GLN A 1 429 ? 29.845 29.806 2.349 1.00 43.45 427 GLN A C 1
ATOM 2852 O O . GLN A 1 429 ? 29.576 28.655 2.714 1.00 41.86 427 GLN A O 1
ATOM 2858 N N . TYR A 1 430 ? 29.575 30.246 1.120 1.00 41.30 428 TYR A N 1
ATOM 2859 C CA . TYR A 1 430 ? 28.961 29.365 0.134 1.00 34.12 428 TYR A CA 1
ATOM 2860 C C . TYR A 1 430 ? 29.935 28.293 -0.335 1.00 38.01 428 TYR A C 1
ATOM 2861 O O . TYR A 1 430 ? 29.556 27.126 -0.490 1.00 46.43 428 TYR A O 1
ATOM 2870 N N . LEU A 1 431 ? 31.193 28.669 -0.576 1.00 38.94 429 LEU A N 1
ATOM 2871 C CA . LEU A 1 431 ? 32.182 27.691 -1.016 1.00 36.91 429 LEU A CA 1
ATOM 2872 C C . LEU A 1 431 ? 32.574 26.752 0.117 1.00 35.79 429 LEU A C 1
ATOM 2873 O O . LEU A 1 431 ? 32.717 25.542 -0.094 1.00 34.92 429 LEU A O 1
ATOM 2878 N N . LEU A 1 432 ? 32.757 27.292 1.325 1.00 32.63 430 LEU A N 1
ATOM 2879 C CA . LEU A 1 432 ? 33.136 26.456 2.458 1.00 33.14 430 LEU A CA 1
ATOM 2880 C C . LEU A 1 432 ? 32.073 25.415 2.775 1.00 32.34 430 LEU A C 1
ATOM 2881 O O . LEU A 1 432 ? 32.400 24.316 3.237 1.00 33.70 430 LEU A O 1
ATOM 2886 N N . GLU A 1 433 ? 30.804 25.731 2.536 1.00 29.58 431 GLU A N 1
ATOM 2887 C CA . GLU A 1 433 ? 29.739 24.781 2.817 1.00 30.91 431 GLU A CA 1
ATOM 2888 C C . GLU A 1 433 ? 29.500 23.821 1.661 1.00 34.91 431 GLU A C 1
ATOM 2889 O O . GLU A 1 433 ? 28.653 22.929 1.778 1.00 37.51 431 GLU A O 1
ATOM 2895 N N . ARG A 1 434 ? 30.221 23.986 0.549 1.00 39.95 432 ARG A N 1
ATOM 2896 C CA . ARG A 1 434 ? 30.210 22.975 -0.502 1.00 37.97 432 ARG A CA 1
ATOM 2897 C C . ARG A 1 434 ? 31.177 21.843 -0.181 1.00 31.34 432 ARG A C 1
ATOM 2898 O O . ARG A 1 434 ? 30.862 20.671 -0.408 1.00 30.08 432 ARG A O 1
ATOM 2900 N N . GLY A 1 435 ? 32.350 22.175 0.356 1.00 26.41 433 GLY A N 1
ATOM 2901 C CA . GLY A 1 435 ? 33.324 21.170 0.731 1.00 27.83 433 GLY A CA 1
ATOM 2902 C C . GLY A 1 435 ? 34.759 21.617 0.539 1.00 33.79 433 GLY A C 1
ATOM 2903 O O . GLY A 1 435 ? 35.680 21.023 1.107 1.00 41.45 433 GLY A O 1
ATOM 2904 N N . TYR A 1 436 ? 34.957 22.662 -0.263 1.00 35.95 434 TYR A N 1
ATOM 2905 C CA . TYR A 1 436 ? 36.295 23.175 -0.527 1.00 34.38 434 TYR A CA 1
ATOM 2906 C C . TYR A 1 436 ? 36.969 23.607 0.771 1.00 30.47 434 TYR A C 1
ATOM 2907 O O . TYR A 1 436 ? 36.316 24.050 1.719 1.00 26.82 434 TYR A O 1
ATOM 2916 N N . THR A 1 437 ? 38.292 23.472 0.812 1.00 28.69 435 THR A N 1
ATOM 2917 C CA . THR A 1 437 ? 39.022 23.914 1.988 1.00 30.12 435 THR A CA 1
ATOM 2918 C C . THR A 1 437 ? 39.125 25.436 2.002 1.00 33.86 435 THR A C 1
ATOM 2919 O O . THR A 1 437 ? 38.938 26.109 0.983 1.00 36.20 435 THR A O 1
ATOM 2923 N N . LEU A 1 438 ? 39.423 25.975 3.187 1.00 34.04 436 LEU A N 1
ATOM 2924 C CA . LEU A 1 438 ? 39.465 27.424 3.357 1.00 32.15 436 LEU A CA 1
ATOM 2925 C C . LEU A 1 438 ? 40.472 28.065 2.411 1.00 33.22 436 LEU A C 1
ATOM 2926 O O . LEU A 1 438 ? 40.245 29.171 1.908 1.00 36.82 436 LEU A O 1
ATOM 2931 N N . GLU A 1 439 ? 41.591 27.385 2.152 1.00 35.09 437 GLU A N 1
ATOM 2932 C CA . GLU A 1 439 ? 42.541 27.891 1.169 1.00 33.79 437 GLU A CA 1
ATOM 2933 C C . GLU A 1 439 ? 41.943 27.867 -0.232 1.00 37.93 437 GLU A C 1
ATOM 2934 O O . GLU A 1 439 ? 42.115 28.819 -1.002 1.00 46.33 437 GLU A O 1
ATOM 2940 N N . GLU A 1 440 ? 41.231 26.790 -0.579 1.00 38.84 438 GLU A N 1
ATOM 2941 C CA . GLU A 1 440 ? 40.539 26.747 -1.863 1.00 37.88 438 GLU A CA 1
ATOM 2942 C C . GLU A 1 440 ? 39.476 27.835 -1.948 1.00 39.40 438 GLU A C 1
ATOM 2943 O O . GLU A 1 440 ? 39.266 28.427 -3.013 1.00 43.83 438 GLU A O 1
ATOM 2949 N N . ALA A 1 441 ? 38.803 28.121 -0.831 1.00 36.86 439 ALA A N 1
ATOM 2950 C CA . ALA A 1 441 ? 37.750 29.131 -0.836 1.00 34.35 439 ALA A CA 1
ATOM 2951 C C . ALA A 1 441 ? 38.332 30.537 -0.926 1.00 34.24 439 ALA A C 1
ATOM 2952 O O . ALA A 1 441 ? 37.862 31.361 -1.719 1.00 33.57 439 ALA A O 1
ATOM 2954 N N . ARG A 1 442 ? 39.350 30.833 -0.110 1.00 34.80 440 ARG A N 1
ATOM 2955 C CA . ARG A 1 442 ? 40.030 32.123 -0.205 1.00 31.23 440 ARG A CA 1
ATOM 2956 C C . ARG A 1 442 ? 40.548 32.370 -1.615 1.00 32.70 440 ARG A C 1
ATOM 2957 O O . ARG A 1 442 ? 40.484 33.495 -2.124 1.00 37.63 440 ARG A O 1
ATOM 2965 N N . ASN A 1 443 ? 41.061 31.325 -2.262 1.00 33.53 441 ASN A N 1
ATOM 2966 C CA . ASN A 1 443 ? 41.662 31.409 -3.586 1.00 40.34 441 ASN A CA 1
ATOM 2967 C C . ASN A 1 443 ? 40.624 31.388 -4.708 1.00 37.51 441 ASN A C 1
ATOM 2968 O O . ASN A 1 443 ? 40.967 31.074 -5.854 1.00 39.02 441 ASN A O 1
ATOM 2973 N N . TYR A 1 444 ? 39.366 31.711 -4.424 1.00 34.45 442 TYR A N 1
ATOM 2974 C CA . TYR A 1 444 ? 38.356 31.583 -5.459 1.00 34.08 442 TYR A CA 1
ATOM 2975 C C . TYR A 1 444 ? 38.516 32.690 -6.494 1.00 31.97 442 TYR A C 1
ATOM 2976 O O . TYR A 1 444 ? 39.089 33.752 -6.235 1.00 29.20 442 TYR A O 1
ATOM 2985 N N . ALA A 1 445 ? 38.007 32.413 -7.691 1.00 40.17 443 ALA A N 1
ATOM 2986 C CA . ALA A 1 445 ? 37.822 33.427 -8.717 1.00 36.96 443 ALA A CA 1
ATOM 2987 C C . ALA A 1 445 ? 36.379 33.347 -9.187 1.00 40.01 443 ALA A C 1
ATOM 2988 O O . ALA A 1 445 ? 35.554 32.693 -8.540 1.00 41.70 443 ALA A O 1
ATOM 2990 N N . ILE A 1 446 ? 36.047 33.995 -10.298 1.00 38.57 444 ILE A N 1
ATOM 2991 C CA . ILE A 1 446 ? 34.712 33.847 -10.854 1.00 35.25 444 ILE A CA 1
ATOM 2992 C C . ILE A 1 446 ? 34.834 33.375 -12.295 1.00 33.62 444 ILE A C 1
ATOM 2993 O O . ILE A 1 446 ? 35.849 33.581 -12.966 1.00 34.42 444 ILE A O 1
ATOM 2998 N N . GLY A 1 447 ? 33.779 32.714 -12.760 1.00 31.50 445 GLY A N 1
ATOM 2999 C CA . GLY A 1 447 ? 33.714 32.244 -14.126 1.00 34.49 445 GLY A CA 1
ATOM 3000 C C . GLY A 1 447 ? 32.477 32.754 -14.831 1.00 36.88 445 GLY A C 1
ATOM 3001 O O . GLY A 1 447 ? 31.354 32.532 -14.367 1.00 32.98 445 GLY A O 1
ATOM 3002 N N . GLY A 1 448 ? 32.666 33.449 -15.942 1.00 43.89 446 GLY A N 1
ATOM 3003 C CA . GLY A 1 448 ? 31.531 33.985 -16.672 1.00 39.63 446 GLY A CA 1
ATOM 3004 C C . GLY A 1 448 ? 31.039 35.273 -16.052 1.00 45.48 446 GLY A C 1
ATOM 3005 O O . GLY A 1 448 ? 31.823 36.182 -15.765 1.00 46.81 446 GLY A O 1
ATOM 3006 N N . CYS A 1 449 ? 29.727 35.350 -15.840 1.00 47.88 447 CYS A N 1
ATOM 3007 C CA . CYS A 1 449 ? 29.068 36.543 -15.321 1.00 53.11 447 CYS A CA 1
ATOM 3008 C C . CYS A 1 449 ? 29.381 36.760 -13.847 1.00 51.98 447 CYS A C 1
ATOM 3009 O O . CYS A 1 449 ? 30.239 37.578 -13.502 1.00 51.92 447 CYS A O 1
ATOM 3012 N N . VAL A 1 450 ? 28.677 36.041 -12.971 1.00 50.55 448 VAL A N 1
ATOM 3013 C CA . VAL A 1 450 ? 28.842 36.185 -11.531 1.00 52.96 448 VAL A CA 1
ATOM 3014 C C . VAL A 1 450 ? 29.134 34.865 -10.835 1.00 53.91 448 VAL A C 1
ATOM 3015 O O . VAL A 1 450 ? 29.283 34.846 -9.612 1.00 52.56 448 VAL A O 1
ATOM 3019 N N . LEU A 1 451 ? 29.214 33.756 -11.572 1.00 45.77 449 LEU A N 1
ATOM 3020 C CA . LEU A 1 451 ? 29.487 32.454 -10.975 1.00 31.89 449 LEU A CA 1
ATOM 3021 C C . LEU A 1 451 ? 30.838 32.449 -10.275 1.00 36.20 449 LEU A C 1
ATOM 3022 O O . LEU A 1 451 ? 31.881 32.526 -10.932 1.00 40.28 449 LEU A O 1
ATOM 3027 N N . HIS A 1 452 ? 30.832 32.359 -8.949 1.00 38.94 450 HIS A N 1
ATOM 3028 C CA . HIS A 1 452 ? 32.055 32.310 -8.161 1.00 40.18 450 HIS A CA 1
ATOM 3029 C C . HIS A 1 452 ? 32.380 30.862 -7.822 1.00 41.60 450 HIS A C 1
ATOM 3030 O O . HIS A 1 452 ? 31.499 30.104 -7.402 1.00 43.05 450 HIS A O 1
ATOM 3037 N N . GLN A 1 453 ? 33.641 30.484 -8.008 1.00 36.01 451 GLN A N 1
ATOM 3038 C CA . GLN A 1 453 ? 34.069 29.105 -7.823 1.00 32.83 451 GLN A CA 1
ATOM 3039 C C . GLN A 1 453 ? 35.589 29.075 -7.791 1.00 36.40 451 GLN A C 1
ATOM 3040 O O . GLN A 1 453 ? 36.254 29.993 -8.278 1.00 42.41 451 GLN A O 1
ATOM 3046 N N . VAL A 1 454 ? 36.129 28.011 -7.205 1.00 35.16 452 VAL A N 1
ATOM 3047 C CA . VAL A 1 454 ? 37.576 27.825 -7.144 1.00 36.90 452 VAL A CA 1
ATOM 3048 C C . VAL A 1 454 ? 38.053 27.462 -8.545 1.00 39.36 452 VAL A C 1
ATOM 3049 O O . VAL A 1 454 ? 37.235 27.053 -9.382 1.00 44.40 452 VAL A O 1
ATOM 3053 N N . PRO A 1 455 ? 39.346 27.620 -8.859 1.00 33.63 453 PRO A N 1
ATOM 3054 C CA . PRO A 1 455 ? 39.823 27.304 -10.213 1.00 34.76 453 PRO A CA 1
ATOM 3055 C C . PRO A 1 455 ? 39.605 25.862 -10.656 1.00 35.58 453 PRO A C 1
ATOM 3056 O O . PRO A 1 455 ? 38.521 25.507 -11.130 1.00 37.99 453 PRO A O 1
ATOM 3060 N N . GLY A 1 456 ? 40.631 25.027 -10.529 1.00 31.23 454 GLY A N 1
ATOM 3061 C CA . GLY A 1 456 ? 40.585 23.703 -11.118 1.00 34.00 454 GLY A CA 1
ATOM 3062 C C . GLY A 1 456 ? 39.797 22.666 -10.344 1.00 40.92 454 GLY A C 1
ATOM 3063 O O . GLY A 1 456 ? 40.378 21.706 -9.832 1.00 44.65 454 GLY A O 1
ATOM 3064 N N . LYS A 1 457 ? 38.477 22.830 -10.257 1.00 36.67 455 LYS A N 1
ATOM 3065 C CA . LYS A 1 457 ? 37.649 21.837 -9.582 1.00 31.39 455 LYS A CA 1
ATOM 3066 C C . LYS A 1 457 ? 36.322 21.631 -10.302 1.00 28.98 455 LYS A C 1
ATOM 3067 O O . LYS A 1 457 ? 35.962 20.496 -10.631 1.00 38.12 455 LYS A O 1
ATOM 3069 N N . GLN A 1 458 ? 35.583 22.712 -10.541 1.00 30.98 456 GLN A N 1
ATOM 3070 C CA . GLN A 1 458 ? 34.328 22.594 -11.266 1.00 34.14 456 GLN A CA 1
ATOM 3071 C C . GLN A 1 458 ? 34.598 22.253 -12.730 1.00 30.04 456 GLN A C 1
ATOM 3072 O O . GLN A 1 458 ? 35.720 22.375 -13.231 1.00 25.09 456 GLN A O 1
ATOM 3074 N N . SER A 1 459 ? 33.543 21.831 -13.429 1.00 35.82 457 SER A N 1
ATOM 3075 C CA . SER A 1 459 ? 33.710 21.085 -14.679 1.00 42.94 457 SER A CA 1
ATOM 3076 C C . SER A 1 459 ? 32.629 21.455 -15.694 1.00 41.37 457 SER A C 1
ATOM 3077 O O . SER A 1 459 ? 31.601 20.779 -15.778 1.00 37.63 457 SER A O 1
ATOM 3080 N N . SER A 1 460 ? 32.887 22.510 -16.474 1.00 43.02 458 SER A N 1
ATOM 3081 C CA . SER A 1 460 ? 32.099 22.850 -17.658 1.00 47.36 458 SER A CA 1
ATOM 3082 C C . SER A 1 460 ? 30.599 22.838 -17.389 1.00 44.59 458 SER A C 1
ATOM 3083 O O . SER A 1 460 ? 29.937 21.820 -17.612 1.00 44.99 458 SER A O 1
ATOM 3086 N N . VAL A 1 461 ? 30.047 23.964 -16.936 1.00 42.57 459 VAL A N 1
ATOM 3087 C CA . VAL A 1 461 ? 28.680 23.949 -16.436 1.00 50.50 459 VAL A CA 1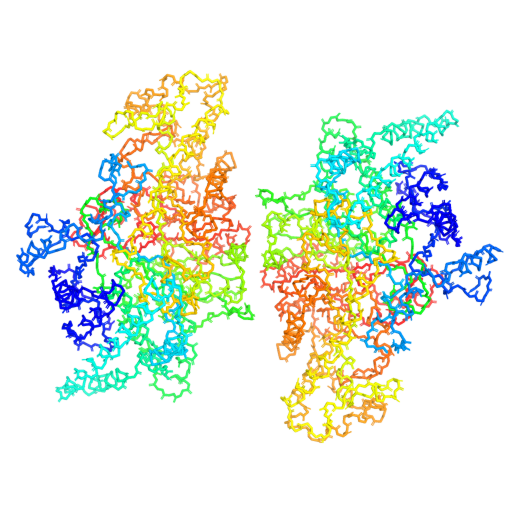
ATOM 3088 C C . VAL A 1 461 ? 27.691 23.836 -17.592 1.00 50.25 459 VAL A C 1
ATOM 3089 O O . VAL A 1 461 ? 27.971 24.231 -18.733 1.00 53.64 459 VAL A O 1
ATOM 3093 N N . TRP A 1 462 ? 26.524 23.276 -17.286 1.00 51.28 460 TRP A N 1
ATOM 3094 C CA . TRP A 1 462 ? 25.405 23.159 -18.222 1.00 50.61 460 TRP A CA 1
ATOM 3095 C C . TRP A 1 462 ? 24.191 23.832 -17.600 1.00 49.29 460 TRP A C 1
ATOM 3096 O O . TRP A 1 462 ? 23.549 23.257 -16.702 1.00 47.06 460 TRP A O 1
ATOM 3107 N N . PRO A 1 463 ? 23.839 25.037 -18.031 1.00 43.43 461 PRO A N 1
ATOM 3108 C CA . PRO A 1 463 ? 22.798 25.812 -17.357 1.00 40.84 461 PRO A CA 1
ATOM 3109 C C . PRO A 1 463 ? 21.400 25.564 -17.915 1.00 39.09 461 PRO A C 1
ATOM 3110 O O . PRO A 1 463 ? 21.210 24.920 -18.948 1.00 42.56 461 PRO A O 1
ATOM 3114 N N . ILE A 1 464 ? 20.418 26.109 -17.199 1.00 36.76 462 ILE A N 1
ATOM 3115 C CA . ILE A 1 464 ? 19.003 25.984 -17.533 1.00 35.13 462 ILE A CA 1
ATOM 3116 C C . ILE A 1 464 ? 18.332 27.315 -17.228 1.00 42.27 462 ILE A C 1
ATOM 3117 O O . ILE A 1 464 ? 18.495 27.855 -16.129 1.00 43.58 462 ILE A O 1
ATOM 3122 N N . VAL A 1 465 ? 17.578 27.848 -18.189 1.00 42.85 463 VAL A N 1
ATOM 3123 C CA . VAL A 1 465 ? 16.862 29.103 -18.001 1.00 40.35 463 VAL A CA 1
ATOM 3124 C C . VAL A 1 465 ? 15.385 28.770 -17.842 1.00 40.54 463 VAL A C 1
ATOM 3125 O O . VAL A 1 465 ? 14.848 27.926 -18.569 1.00 38.97 463 VAL A O 1
ATOM 3129 N N . GLN A 1 466 ? 14.738 29.415 -16.875 1.00 38.11 464 GLN A N 1
ATOM 3130 C CA . GLN A 1 466 ? 13.290 29.315 -16.709 1.00 41.62 464 GLN A CA 1
ATOM 3131 C C . GLN A 1 466 ? 12.798 30.605 -16.078 1.00 46.78 464 GLN A C 1
ATOM 3132 O O . GLN A 1 466 ? 13.152 30.910 -14.935 1.00 53.87 464 GLN A O 1
ATOM 3138 N N . ASN A 1 467 ? 11.992 31.360 -16.820 1.00 50.77 465 ASN A N 1
ATOM 3139 C CA . ASN A 1 467 ? 11.447 32.621 -16.324 1.00 52.62 465 ASN A CA 1
ATOM 3140 C C . ASN A 1 467 ? 10.353 32.297 -15.318 1.00 54.37 465 ASN A C 1
ATOM 3141 O O . ASN A 1 467 ? 9.227 31.964 -15.693 1.00 50.03 465 ASN A O 1
ATOM 3146 N N . TYR A 1 468 ? 10.680 32.393 -14.031 1.00 55.62 466 TYR A N 1
ATOM 3147 C CA . TYR A 1 468 ? 9.691 32.085 -13.006 1.00 54.27 466 TYR A CA 1
ATOM 3148 C C . TYR A 1 468 ? 8.582 33.123 -12.926 1.00 50.37 466 TYR A C 1
ATOM 3149 O O . TYR A 1 468 ? 7.660 32.960 -12.120 1.00 52.69 466 TYR A O 1
ATOM 3158 N N . GLY A 1 469 ? 8.651 34.182 -13.736 1.00 48.76 467 GLY A N 1
ATOM 3159 C CA . GLY A 1 469 ? 7.471 34.984 -13.996 1.00 57.52 467 GLY A CA 1
ATOM 3160 C C . GLY A 1 469 ? 6.610 34.402 -15.094 1.00 59.10 467 GLY A C 1
ATOM 3161 O O . GLY A 1 469 ? 5.385 34.550 -15.067 1.00 61.29 467 GLY A O 1
ATOM 3162 N N . LYS A 1 470 ? 7.230 33.730 -16.070 1.00 57.72 468 LYS A N 1
ATOM 3163 C CA . LYS A 1 470 ? 6.460 33.041 -17.101 1.00 56.26 468 LYS A CA 1
ATOM 3164 C C . LYS A 1 470 ? 5.730 31.836 -16.524 1.00 55.42 468 LYS A C 1
ATOM 3165 O O . LYS A 1 470 ? 4.622 31.507 -16.963 1.00 55.41 468 LYS A O 1
ATOM 3167 N N . MET A 1 471 ? 6.340 31.159 -15.548 1.00 53.85 469 MET A N 1
ATOM 3168 C CA . MET A 1 471 ? 5.631 30.113 -14.819 1.00 52.25 469 MET A CA 1
ATOM 3169 C C . MET A 1 471 ? 4.373 30.670 -14.171 1.00 55.35 469 MET A C 1
ATOM 3170 O O . MET A 1 471 ? 3.292 30.079 -14.272 1.00 59.36 469 MET A O 1
ATOM 3175 N N . LEU A 1 472 ? 4.502 31.819 -13.502 1.00 52.43 470 LEU A N 1
ATOM 3176 C CA . LEU A 1 472 ? 3.343 32.505 -12.944 1.00 53.62 470 LEU A CA 1
ATOM 3177 C C . LEU A 1 472 ? 2.275 32.740 -14.002 1.00 56.45 470 LEU A C 1
ATOM 3178 O O . LEU A 1 472 ? 1.079 32.581 -13.735 1.00 54.27 470 LEU A O 1
ATOM 3183 N N . GLU A 1 473 ? 2.690 33.122 -15.213 1.00 58.91 471 GLU A N 1
ATOM 3184 C CA . GLU A 1 473 ? 1.741 33.264 -16.312 1.00 57.13 471 GLU A CA 1
ATOM 3185 C C . GLU A 1 473 ? 1.037 31.944 -16.603 1.00 57.02 471 GLU A C 1
ATOM 3186 O O . GLU A 1 473 ? -0.171 31.920 -16.865 1.00 58.37 471 GLU A O 1
ATOM 3192 N N . MET A 1 474 ? 1.772 30.833 -16.538 1.00 51.48 472 MET A N 1
ATOM 3193 C CA . MET A 1 474 ? 1.207 29.545 -16.923 1.00 51.13 472 MET A CA 1
ATOM 3194 C C . MET A 1 474 ? 0.257 28.999 -15.863 1.00 53.55 472 MET A C 1
ATOM 3195 O O . MET A 1 474 ? -0.758 28.381 -16.202 1.00 61.94 472 MET A O 1
ATOM 3200 N N . THR A 1 475 ? 0.557 29.216 -14.579 1.00 51.66 473 THR A N 1
ATOM 3201 C CA . THR A 1 475 ? -0.329 28.713 -13.534 1.00 56.32 473 THR A CA 1
ATOM 3202 C C . THR A 1 475 ? -1.486 29.665 -13.258 1.00 54.75 473 THR A C 1
ATOM 3203 O O . THR A 1 475 ? -2.589 29.208 -12.940 1.00 51.21 473 THR A O 1
ATOM 3207 N N . LEU A 1 476 ? -1.260 30.980 -13.361 1.00 58.96 474 LEU A N 1
ATOM 3208 C CA . LEU A 1 476 ? -2.382 31.913 -13.329 1.00 57.70 474 LEU A CA 1
ATOM 3209 C C . LEU A 1 476 ? -3.343 31.636 -14.475 1.00 66.54 474 LEU A C 1
ATOM 3210 O O . LEU A 1 476 ? -4.559 31.801 -14.323 1.00 70.82 474 LEU A O 1
ATOM 3212 N N . ASN A 1 477 ? -2.815 31.218 -15.624 1.00 60.37 475 ASN A N 1
ATOM 3213 C CA . ASN A 1 477 ? -3.630 30.591 -16.655 1.00 54.41 475 ASN A CA 1
ATOM 3214 C C . ASN A 1 477 ? -3.997 29.192 -16.178 1.00 62.85 475 ASN A C 1
ATOM 3215 O O . ASN A 1 477 ? -4.714 29.040 -15.183 1.00 70.80 475 ASN A O 1
ATOM 3220 N N . ASN A 1 478 ? -3.497 28.167 -16.869 1.00 55.71 476 ASN A N 1
ATOM 3221 C CA . ASN A 1 478 ? -3.628 26.787 -16.414 1.00 56.55 476 ASN A CA 1
ATOM 3222 C C . ASN A 1 478 ? -2.725 25.883 -17.241 1.00 56.42 476 ASN A C 1
ATOM 3223 O O . ASN A 1 478 ? -3.159 24.831 -17.721 1.00 53.70 476 ASN A O 1
ATOM 3228 N N . GLY A 1 479 ? -1.468 26.280 -17.407 1.00 61.02 477 GLY A N 1
ATOM 3229 C CA . GLY A 1 479 ? -0.591 25.578 -18.326 1.00 57.56 477 GLY A CA 1
ATOM 3230 C C . GLY A 1 479 ? -0.971 25.807 -19.772 1.00 62.89 477 GLY A C 1
ATOM 3231 O O . GLY A 1 479 ? -0.980 24.858 -20.566 1.00 61.45 477 GLY A O 1
ATOM 3232 N N . PHE A 1 480 ? -1.295 27.051 -20.132 1.00 61.46 478 PHE A N 1
ATOM 3233 C CA . PHE A 1 480 ? -1.787 27.374 -21.462 1.00 64.06 478 PHE A CA 1
ATOM 3234 C C . PHE A 1 480 ? -0.761 28.065 -22.346 1.00 65.17 478 PHE A C 1
ATOM 3235 O O . PHE A 1 480 ? -0.926 28.056 -23.570 1.00 68.00 478 PHE A O 1
ATOM 3243 N N . ASN A 1 481 ? 0.286 28.652 -21.765 1.00 58.64 479 ASN A N 1
ATOM 3244 C CA . ASN A 1 481 ? 1.328 29.357 -22.511 1.00 59.43 479 ASN A CA 1
ATOM 3245 C C . ASN A 1 481 ? 0.703 30.361 -23.484 1.00 59.18 479 ASN A C 1
ATOM 3246 O O . ASN A 1 481 ? 0.674 30.166 -24.699 1.00 60.68 479 ASN A O 1
ATOM 3251 N N . TRP A 1 482 ? 0.193 31.445 -22.887 1.00 63.19 480 TRP A N 1
ATOM 3252 C CA . TRP A 1 482 ? -0.586 32.453 -23.604 1.00 61.46 480 TRP A CA 1
ATOM 3253 C C . TRP A 1 482 ? -0.010 32.813 -24.967 1.00 62.47 480 TRP A C 1
ATOM 3254 O O . TRP A 1 482 ? -0.735 32.864 -25.966 1.00 64.10 480 TRP A O 1
ATOM 3265 N N . TYR A 1 483 ? 1.298 33.074 -25.023 1.00 65.38 481 TYR A N 1
ATOM 3266 C CA . TYR A 1 483 ? 1.926 33.447 -26.287 1.00 68.72 481 TYR A CA 1
ATOM 3267 C C . TYR A 1 483 ? 1.743 32.363 -27.342 1.00 63.96 481 TYR A C 1
ATOM 3268 O O . TYR A 1 483 ? 1.551 32.664 -28.526 1.00 61.84 481 TYR A O 1
ATOM 3277 N N . SER A 1 484 ? 1.793 31.096 -26.933 1.00 62.21 482 SER A N 1
ATOM 3278 C CA . SER A 1 484 ? 1.650 29.989 -27.867 1.00 53.54 482 SER A CA 1
ATOM 3279 C C . SER A 1 484 ? 0.210 29.522 -28.033 1.00 48.40 482 SER A C 1
ATOM 3280 O O . SER A 1 484 ? -0.115 28.934 -29.071 1.00 56.29 482 SER A O 1
ATOM 3282 N N . GLN A 1 485 ? -0.650 29.773 -27.047 1.00 50.61 483 GLN A N 1
ATOM 3283 C CA . GLN A 1 485 ? -2.046 29.331 -27.063 1.00 57.25 483 GLN A CA 1
ATOM 3284 C C . GLN A 1 485 ? -2.146 27.821 -27.285 1.00 65.80 483 GLN A C 1
ATOM 3285 O O . GLN A 1 485 ? -2.821 27.339 -28.195 1.00 69.06 483 GLN A O 1
ATOM 3291 N N . GLU A 1 486 ? -1.456 27.074 -26.424 1.00 68.90 484 GLU A N 1
ATOM 3292 C CA . GLU A 1 486 ? -1.467 25.619 -26.495 1.00 66.27 484 GLU A CA 1
ATOM 3293 C C . GLU A 1 486 ? -1.386 25.046 -25.090 1.00 60.87 484 GLU A C 1
ATOM 3294 O O . GLU A 1 486 ? -0.541 25.468 -24.296 1.00 60.06 484 GLU A O 1
ATOM 3300 N N . GLN A 1 487 ? -2.253 24.079 -24.792 1.00 63.07 485 GLN A N 1
ATOM 3301 C CA . GLN A 1 487 ? -2.205 23.399 -23.503 1.00 62.11 485 GLN A CA 1
ATOM 3302 C C . GLN A 1 487 ? -0.943 22.551 -23.414 1.00 59.93 485 GLN A C 1
ATOM 3303 O O . GLN A 1 487 ? -1.004 21.317 -23.458 1.00 61.62 485 GLN A O 1
ATOM 3309 N N . ILE A 1 488 ? 0.212 23.214 -23.297 1.00 54.31 486 ILE A N 1
ATOM 3310 C CA . ILE A 1 488 ? 1.498 22.525 -23.245 1.00 47.46 486 ILE A CA 1
ATOM 3311 C C . ILE A 1 488 ? 1.922 22.186 -21.823 1.00 50.16 486 ILE A C 1
ATOM 3312 O O . ILE A 1 488 ? 2.920 21.472 -21.636 1.00 56.44 486 ILE A O 1
ATOM 3317 N N . GLY A 1 489 ? 1.194 22.660 -20.816 1.00 49.41 487 GLY A N 1
ATOM 3318 C CA . GLY A 1 489 ? 1.567 22.435 -19.441 1.00 51.90 487 GLY A CA 1
ATOM 3319 C C . GLY A 1 489 ? 0.603 21.528 -18.704 1.00 53.83 487 GLY A C 1
ATOM 3320 O O . GLY A 1 489 ? -0.299 20.923 -19.292 1.00 47.11 487 GLY A O 1
ATOM 3321 N N . PRO A 1 490 ? 0.792 21.406 -17.389 1.00 51.38 488 PRO A N 1
ATOM 3322 C CA . PRO A 1 490 ? -0.115 20.580 -16.584 1.00 46.70 488 PRO A CA 1
ATOM 3323 C C . PRO A 1 490 ? -1.255 21.382 -15.975 1.00 44.35 488 PRO A C 1
ATOM 3324 O O . PRO A 1 490 ? -1.029 22.417 -15.340 1.00 43.54 488 PRO A O 1
ATOM 3328 N N . LYS A 1 491 ? -2.489 20.911 -16.164 1.00 46.77 489 LYS A N 1
ATOM 3329 C CA . LYS A 1 491 ? -3.668 21.563 -15.593 1.00 44.28 489 LYS A CA 1
ATOM 3330 C C . LYS A 1 491 ? -3.617 21.405 -14.075 1.00 43.35 489 LYS A C 1
ATOM 3331 O O . LYS A 1 491 ? -4.289 20.563 -13.475 1.00 45.75 489 LYS A O 1
ATOM 3333 N N . THR A 1 492 ? -2.794 22.245 -13.444 1.00 44.05 490 THR A N 1
ATOM 3334 C CA . THR A 1 492 ? -2.582 22.131 -12.005 1.00 44.70 490 THR A CA 1
ATOM 3335 C C . THR A 1 492 ? -3.810 22.582 -11.222 1.00 50.74 490 THR A C 1
ATOM 3336 O O . THR A 1 492 ? -4.132 22.004 -10.177 1.00 53.55 490 THR A O 1
ATOM 3340 N N . GLY A 1 493 ? -4.507 23.605 -11.708 1.00 49.93 491 GLY A N 1
ATOM 3341 C CA . GLY A 1 493 ? -5.679 24.107 -11.020 1.00 56.80 491 GLY A CA 1
ATOM 3342 C C . GLY A 1 493 ? -6.294 25.317 -11.690 1.00 64.08 491 GLY A C 1
ATOM 3343 O O . GLY A 1 493 ? -5.596 26.099 -12.342 1.00 62.34 491 GLY A O 1
ATOM 3344 N N . ASN A 1 494 ? -7.605 25.480 -11.535 1.00 66.81 492 ASN A N 1
ATOM 3345 C CA . ASN A 1 494 ? -8.316 26.603 -12.132 1.00 60.23 492 ASN A CA 1
ATOM 3346 C C . ASN A 1 494 ? -8.145 27.832 -11.246 1.00 57.07 492 ASN A C 1
ATOM 3347 O O . ASN A 1 494 ? -8.449 27.787 -10.049 1.00 53.73 492 ASN A O 1
ATOM 3352 N N . PHE A 1 495 ? -7.657 28.929 -11.833 1.00 55.29 493 PHE A N 1
ATOM 3353 C CA . PHE A 1 495 ? -7.418 30.138 -11.050 1.00 51.61 493 PHE A CA 1
ATOM 3354 C C . PHE A 1 495 ? -8.716 30.703 -10.489 1.00 51.67 493 PHE A C 1
ATOM 3355 O O . PHE A 1 495 ? -8.746 31.209 -9.361 1.00 55.55 493 PHE A O 1
ATOM 3363 N N . LEU A 1 496 ? -9.800 30.622 -11.255 1.00 52.81 494 LEU A N 1
ATOM 3364 C CA . LEU A 1 496 ? -11.102 31.059 -10.756 1.00 55.76 494 LEU A CA 1
ATOM 3365 C C . LEU A 1 496 ? -11.677 30.117 -9.697 1.00 57.72 494 LEU A C 1
ATOM 3366 O O . LEU A 1 496 ? -12.841 30.279 -9.305 1.00 58.18 494 LEU A O 1
ATOM 3368 N N . GLU A 1 497 ? -10.884 29.143 -9.236 1.00 50.22 495 GLU A N 1
ATOM 3369 C CA . GLU A 1 497 ? -11.313 28.222 -8.191 1.00 51.46 495 GLU A CA 1
ATOM 3370 C C . GLU A 1 497 ? -10.223 28.002 -7.144 1.00 58.00 495 GLU A C 1
ATOM 3371 O O . GLU A 1 497 ? -10.219 26.959 -6.478 1.00 73.29 495 GLU A O 1
ATOM 3373 N N . MET A 1 498 ? -9.304 28.958 -6.979 1.00 53.86 496 MET A N 1
ATOM 3374 C CA . MET A 1 498 ? -8.175 28.764 -6.073 1.00 60.82 496 MET A CA 1
ATOM 3375 C C . MET A 1 498 ? -8.617 28.756 -4.615 1.00 65.60 496 MET A C 1
ATOM 3376 O O . MET A 1 498 ? -8.116 27.954 -3.817 1.00 56.84 496 MET A O 1
ATOM 3381 N N . LYS A 1 499 ? -9.528 29.664 -4.251 1.00 63.65 497 LYS A N 1
ATOM 3382 C CA . LYS A 1 499 ? -10.090 29.821 -2.910 1.00 58.37 497 LYS A CA 1
ATOM 3383 C C . LYS A 1 499 ? -9.139 30.529 -1.946 1.00 56.74 497 LYS A C 1
ATOM 3384 O O . LYS A 1 499 ? -9.589 31.343 -1.134 1.00 62.46 497 LYS A O 1
ATOM 3386 N N . THR A 1 500 ? -7.838 30.248 -2.014 1.00 59.03 498 THR A N 1
ATOM 3387 C CA . THR A 1 500 ? -6.921 30.860 -1.059 1.00 59.58 498 THR A CA 1
ATOM 3388 C C . THR A 1 500 ? -5.509 30.911 -1.629 1.00 58.39 498 THR A C 1
ATOM 3389 O O . THR A 1 500 ? -5.165 30.184 -2.565 1.00 58.47 498 THR A O 1
ATOM 3393 N N . TYR A 1 501 ? -4.696 31.788 -1.030 1.00 59.42 499 TYR A N 1
ATOM 3394 C CA . TYR A 1 501 ? -3.314 31.975 -1.469 1.00 54.27 499 TYR A CA 1
ATOM 3395 C C . TYR A 1 501 ? -2.481 30.718 -1.252 1.00 57.92 499 TYR A C 1
ATOM 3396 O O . TYR A 1 501 ? -1.638 30.373 -2.088 1.00 56.28 499 TYR A O 1
ATOM 3405 N N . ASP A 1 502 ? -2.695 30.025 -0.131 1.00 63.93 500 ASP A N 1
ATOM 3406 C CA . ASP A 1 502 ? -1.974 28.782 0.118 1.00 66.64 500 ASP A CA 1
ATOM 3407 C C . ASP A 1 502 ? -2.332 27.700 -0.891 1.00 64.97 500 ASP A C 1
ATOM 3408 O O . ASP A 1 502 ? -1.556 26.755 -1.073 1.00 65.55 500 ASP A O 1
ATOM 3413 N N . GLU A 1 503 ? -3.487 27.815 -1.550 1.00 60.63 501 GLU A N 1
ATOM 3414 C CA . GLU A 1 503 ? -3.826 26.881 -2.617 1.00 58.22 501 GLU A CA 1
ATOM 3415 C C . GLU A 1 503 ? -3.120 27.247 -3.917 1.00 61.30 501 GLU A C 1
ATOM 3416 O O . GLU A 1 503 ? -2.731 26.360 -4.685 1.00 70.54 501 GLU A O 1
ATOM 3418 N N . PHE A 1 504 ? -2.950 28.545 -4.178 1.00 57.31 502 PHE A N 1
ATOM 3419 C CA . PHE A 1 504 ? -2.216 28.975 -5.365 1.00 59.35 502 PHE A CA 1
ATOM 3420 C C . PHE A 1 504 ? -0.764 28.521 -5.310 1.00 60.58 502 PHE A C 1
ATOM 3421 O O . PHE A 1 504 ? -0.236 27.971 -6.283 1.00 57.92 502 PHE A O 1
ATOM 3429 N N . ILE A 1 505 ? -0.099 28.751 -4.176 1.00 64.14 503 ILE A N 1
ATOM 3430 C CA . ILE A 1 505 ? 1.336 28.516 -4.102 1.00 60.62 503 ILE A CA 1
ATOM 3431 C C . ILE A 1 505 ? 1.680 27.035 -4.194 1.00 58.75 503 ILE A C 1
ATOM 3432 O O . ILE A 1 505 ? 2.832 26.688 -4.478 1.00 62.22 503 ILE A O 1
ATOM 3437 N N . GLU A 1 506 ? 0.711 26.147 -3.966 1.00 57.26 504 GLU A N 1
ATOM 3438 C CA . GLU A 1 506 ? 0.922 24.742 -4.288 1.00 54.81 504 GLU A CA 1
ATOM 3439 C C . GLU A 1 506 ? 0.671 24.470 -5.764 1.00 56.96 504 GLU A C 1
ATOM 3440 O O . GLU A 1 506 ? 1.336 23.611 -6.355 1.00 60.82 504 GLU A O 1
ATOM 3446 N N . ALA A 1 507 ? -0.274 25.191 -6.373 1.00 53.67 505 ALA A N 1
ATOM 3447 C CA . ALA A 1 507 ? -0.449 25.125 -7.818 1.00 54.56 505 ALA A CA 1
ATOM 3448 C C . ALA A 1 507 ? 0.689 25.811 -8.559 1.00 55.81 505 ALA A C 1
ATOM 3449 O O . ALA A 1 507 ? 0.898 25.535 -9.746 1.00 55.92 505 ALA A O 1
ATOM 3451 N N . TYR A 1 508 ? 1.418 26.707 -7.891 1.00 61.11 506 TYR A N 1
ATOM 3452 C CA . TYR A 1 508 ? 2.649 27.242 -8.458 1.00 64.46 506 TYR A CA 1
ATOM 3453 C C . TYR A 1 508 ? 3.819 26.296 -8.233 1.00 65.69 506 TYR A C 1
ATOM 3454 O O . TYR A 1 508 ? 4.733 26.237 -9.063 1.00 64.75 506 TYR A O 1
ATOM 3463 N N . ARG A 1 509 ? 3.807 25.553 -7.123 1.00 62.29 507 ARG A N 1
ATOM 3464 C CA . ARG A 1 509 ? 4.848 24.559 -6.887 1.00 55.75 507 ARG A CA 1
ATOM 3465 C C . ARG A 1 509 ? 4.679 23.359 -7.808 1.00 57.25 507 ARG A C 1
ATOM 3466 O O . ARG A 1 509 ? 5.659 22.862 -8.374 1.00 59.56 507 ARG A O 1
ATOM 3468 N N . LYS A 1 510 ? 3.442 22.885 -7.978 1.00 57.83 508 LYS A N 1
ATOM 3469 C CA . LYS A 1 510 ? 3.201 21.742 -8.852 1.00 63.18 508 LYS A CA 1
ATOM 3470 C C . LYS A 1 510 ? 3.528 22.065 -10.305 1.00 57.89 508 LYS A C 1
ATOM 3471 O O . LYS A 1 510 ? 3.952 21.178 -11.054 1.00 51.40 508 LYS A O 1
ATOM 3473 N N . GLN A 1 511 ? 3.342 23.320 -10.719 1.00 56.74 509 GLN A N 1
ATOM 3474 C CA . GLN A 1 511 ? 3.677 23.704 -12.086 1.00 57.60 509 GLN A CA 1
ATOM 3475 C C . GLN A 1 511 ? 5.178 23.895 -12.261 1.00 56.26 509 GLN A C 1
ATOM 3476 O O . GLN A 1 511 ? 5.743 23.490 -13.284 1.00 57.16 509 GLN A O 1
ATOM 3482 N N . CYS A 1 512 ? 5.840 24.506 -11.274 1.00 54.03 510 CYS A N 1
ATOM 3483 C CA . CYS A 1 512 ? 7.282 24.710 -11.367 1.00 54.55 510 CYS A CA 1
ATOM 3484 C C . CYS A 1 512 ? 8.031 23.383 -11.370 1.00 52.62 510 CYS A C 1
ATOM 3485 O O . CYS A 1 512 ? 9.003 23.212 -12.115 1.00 45.63 510 CYS A O 1
ATOM 3488 N N . GLU A 1 513 ? 7.590 22.429 -10.544 1.00 51.39 511 GLU A N 1
ATOM 3489 C CA . GLU A 1 513 ? 8.286 21.149 -10.448 1.00 52.67 511 GLU A CA 1
ATOM 3490 C C . GLU A 1 513 ? 8.222 20.368 -11.753 1.00 55.72 511 GLU A C 1
ATOM 3491 O O . GLU A 1 513 ? 9.138 19.593 -12.055 1.00 51.02 511 GLU A O 1
ATOM 3497 N N . TYR A 1 514 ? 7.151 20.542 -12.531 1.00 59.43 512 TYR A N 1
ATOM 3498 C CA . TYR A 1 514 ? 7.061 19.866 -13.821 1.00 51.87 512 TYR A CA 1
ATOM 3499 C C . TYR A 1 514 ? 8.193 20.298 -14.741 1.00 45.64 512 TYR A C 1
ATOM 3500 O O . TYR A 1 514 ? 8.927 19.463 -15.281 1.00 46.64 512 TYR A O 1
ATOM 3509 N N . TRP A 1 515 ? 8.355 21.607 -14.924 1.00 47.64 513 TRP A N 1
ATOM 3510 C CA . TRP A 1 515 ? 9.434 22.124 -15.751 1.00 51.28 513 TRP A CA 1
ATOM 3511 C C . TRP A 1 515 ? 10.800 21.962 -15.102 1.00 47.58 513 TRP A C 1
ATOM 3512 O O . TRP A 1 515 ? 11.790 22.449 -15.656 1.00 47.83 513 TRP A O 1
ATOM 3523 N N . ALA A 1 516 ? 10.878 21.298 -13.950 1.00 46.60 514 ALA A N 1
ATOM 3524 C CA . ALA A 1 516 ? 12.167 20.975 -13.330 1.00 49.05 514 ALA A CA 1
ATOM 3525 C C . ALA A 1 516 ? 12.664 19.630 -13.849 1.00 48.44 514 ALA A C 1
ATOM 3526 O O . ALA A 1 516 ? 13.652 19.563 -14.585 1.00 51.62 514 ALA A O 1
ATOM 3528 N N . GLN A 1 517 ? 11.973 18.553 -13.484 1.00 44.21 515 GLN A N 1
ATOM 3529 C CA . GLN A 1 517 ? 12.322 17.207 -13.930 1.00 46.20 515 GLN A CA 1
ATOM 3530 C C . GLN A 1 517 ? 12.077 16.990 -15.425 1.00 49.31 515 GLN A C 1
ATOM 3531 O O . GLN A 1 517 ? 12.222 15.857 -15.904 1.00 62.10 515 GLN A O 1
ATOM 3537 N N . ILE A 1 518 ? 11.704 18.039 -16.158 1.00 45.19 516 ILE A N 1
ATOM 3538 C CA . ILE A 1 518 ? 11.633 17.993 -17.614 1.00 41.16 516 ILE A CA 1
ATOM 3539 C C . ILE A 1 518 ? 12.661 18.896 -18.275 1.00 35.59 516 ILE A C 1
ATOM 3540 O O . ILE A 1 518 ? 12.876 18.777 -19.492 1.00 31.11 516 ILE A O 1
ATOM 3542 N N . ALA A 1 519 ? 13.295 19.797 -17.524 1.00 45.73 517 ALA A N 1
ATOM 3543 C CA . ALA A 1 519 ? 14.392 20.616 -18.026 1.00 48.37 517 ALA A CA 1
ATOM 3544 C C . ALA A 1 519 ? 15.750 20.046 -17.644 1.00 44.00 517 ALA A C 1
ATOM 3545 O O . ALA A 1 519 ? 16.629 19.908 -18.500 1.00 42.65 517 ALA A O 1
ATOM 3547 N N . ALA A 1 520 ? 15.938 19.726 -16.361 1.00 45.10 518 ALA A N 1
ATOM 3548 C CA . ALA A 1 520 ? 17.150 19.036 -15.933 1.00 44.57 518 ALA A CA 1
ATOM 3549 C C . ALA A 1 520 ? 17.339 17.748 -16.718 1.00 48.51 518 ALA A C 1
ATOM 3550 O O . ALA A 1 520 ? 18.401 17.511 -17.300 1.00 50.49 518 ALA A O 1
ATOM 3552 N N . ASN A 1 521 ? 16.289 16.926 -16.780 1.00 44.76 519 ASN A N 1
ATOM 3553 C CA . ASN A 1 521 ? 16.339 15.648 -17.481 1.00 42.24 519 ASN A CA 1
ATOM 3554 C C . ASN A 1 521 ? 16.805 15.784 -18.927 1.00 41.67 519 ASN A C 1
ATOM 3555 O O . ASN A 1 521 ? 17.215 14.787 -19.531 1.00 40.68 519 ASN A O 1
ATOM 3560 N N . SER A 1 522 ? 16.768 16.991 -19.492 1.00 44.21 520 SER A N 1
ATOM 3561 C CA . SER A 1 522 ? 17.199 17.206 -20.870 1.00 43.57 520 SER A CA 1
ATOM 3562 C C . SER A 1 522 ? 18.708 17.426 -20.966 1.00 43.36 520 SER A C 1
ATOM 3563 O O . SER A 1 522 ? 19.414 16.641 -21.605 1.00 51.86 520 SER A O 1
ATOM 3566 N N . ASN A 1 523 ? 19.214 18.491 -20.341 1.00 46.63 521 ASN A N 1
ATOM 3567 C CA . ASN A 1 523 ? 20.637 18.797 -20.434 1.00 53.86 521 ASN A CA 1
ATOM 3568 C C . ASN A 1 523 ? 21.483 18.015 -19.438 1.00 47.16 521 ASN A C 1
ATOM 3569 O O . ASN A 1 523 ? 22.715 18.072 -19.520 1.00 47.50 521 ASN A O 1
ATOM 3574 N N . ARG A 1 524 ? 20.861 17.300 -18.498 1.00 42.26 522 ARG A N 1
ATOM 3575 C CA . ARG A 1 524 ? 21.600 16.331 -17.695 1.00 38.89 522 ARG A CA 1
ATOM 3576 C C . ARG A 1 524 ? 22.165 15.231 -18.583 1.00 42.30 522 ARG A C 1
ATOM 3577 O O . ARG A 1 524 ? 23.381 15.013 -18.633 1.00 40.93 522 ARG A O 1
ATOM 3585 N N . GLN A 1 525 ? 21.290 14.537 -19.307 1.00 40.80 523 GLN A N 1
ATOM 3586 C CA . GLN A 1 525 ? 21.703 13.502 -20.243 1.00 33.74 523 GLN A CA 1
ATOM 3587 C C . GLN A 1 525 ? 22.201 14.069 -21.565 1.00 36.38 523 GLN A C 1
ATOM 3588 O O . GLN A 1 525 ? 22.454 13.297 -22.494 1.00 46.93 523 GLN A O 1
ATOM 3594 N N . CYS A 1 526 ? 22.331 15.391 -21.678 1.00 38.82 524 CYS A N 1
ATOM 3595 C CA . CYS A 1 526 ? 22.990 15.990 -22.832 1.00 42.87 524 CYS A CA 1
ATOM 3596 C C . CYS A 1 526 ? 24.471 16.223 -22.566 1.00 42.78 524 CYS A C 1
ATOM 3597 O O . CYS A 1 526 ? 25.296 16.064 -23.473 1.00 41.05 524 CYS A O 1
ATOM 3600 N N . ARG A 1 527 ? 24.820 16.604 -21.335 1.00 39.55 525 ARG A N 1
ATOM 3601 C CA . ARG A 1 527 ? 26.223 16.609 -20.936 1.00 34.58 525 ARG A CA 1
ATOM 3602 C C . ARG A 1 527 ? 26.817 15.213 -21.049 1.00 35.61 525 ARG A C 1
ATOM 3603 O O . ARG A 1 527 ? 27.941 15.042 -21.536 1.00 31.43 525 ARG A O 1
ATOM 3605 N N . ILE A 1 528 ? 26.067 14.200 -20.611 1.00 36.22 526 ILE A N 1
ATOM 3606 C CA . ILE A 1 528 ? 26.518 12.823 -20.759 1.00 36.38 526 ILE A CA 1
ATOM 3607 C C . ILE A 1 528 ? 26.572 12.435 -22.231 1.00 37.22 526 ILE A C 1
ATOM 3608 O O . ILE A 1 528 ? 27.515 11.771 -22.674 1.00 40.30 526 ILE A O 1
ATOM 3610 N N . GLU A 1 529 ? 25.573 12.854 -23.015 1.00 30.90 527 GLU A N 1
ATOM 3611 C CA . GLU A 1 529 ? 25.545 12.497 -24.431 1.00 31.50 527 GLU A CA 1
ATOM 3612 C C . GLU A 1 529 ? 26.718 13.107 -25.185 1.00 35.24 527 GLU A C 1
ATOM 3613 O O . GLU A 1 529 ? 27.209 12.514 -26.152 1.00 37.40 527 GLU A O 1
ATOM 3619 N N . HIS A 1 530 ? 27.197 14.273 -24.751 1.00 34.58 528 HIS A N 1
ATOM 3620 C CA . HIS A 1 530 ? 28.301 14.940 -25.430 1.00 32.12 528 HIS A CA 1
ATOM 3621 C C . HIS A 1 530 ? 29.623 14.211 -25.208 1.00 33.40 528 HIS A C 1
ATOM 3622 O O . HIS A 1 530 ? 30.694 14.824 -25.267 1.00 29.86 528 HIS A O 1
ATOM 3629 N N . LEU A 1 531 ? 29.558 12.906 -24.943 1.00 32.75 529 LEU A N 1
ATOM 3630 C CA . LEU A 1 531 ? 30.746 12.067 -24.909 1.00 31.37 529 LEU A CA 1
ATOM 3631 C C . LEU A 1 531 ? 31.014 11.400 -26.250 1.00 27.46 529 LEU A C 1
ATOM 3632 O O . LEU A 1 531 ? 32.125 10.907 -26.473 1.00 25.42 529 LEU A O 1
ATOM 3637 N N . GLU A 1 532 ? 30.017 11.366 -27.134 1.00 29.91 530 GLU A N 1
ATOM 3638 C CA . GLU A 1 532 ? 30.192 10.944 -28.516 1.00 35.35 530 GLU A CA 1
ATOM 3639 C C . GLU A 1 532 ? 30.571 12.095 -29.435 1.00 37.77 530 GLU A C 1
ATOM 3640 O O . GLU A 1 532 ? 30.854 11.859 -30.615 1.00 35.21 530 GLU A O 1
ATOM 3646 N N . SER A 1 533 ? 30.590 13.324 -28.923 1.00 42.41 531 SER A N 1
ATOM 3647 C CA . SER A 1 533 ? 30.906 14.498 -29.723 1.00 35.54 531 SER A CA 1
ATOM 3648 C C . SER A 1 533 ? 31.169 15.670 -28.793 1.00 35.60 531 SER A C 1
ATOM 3649 O O . SER A 1 533 ? 30.446 15.860 -27.812 1.00 43.31 531 SER A O 1
ATOM 3652 N N . PHE A 1 534 ? 32.205 16.443 -29.107 1.00 31.43 532 PHE A N 1
ATOM 3653 C CA . PHE A 1 534 ? 32.514 17.691 -28.418 1.00 34.23 532 PHE A CA 1
ATOM 3654 C C . PHE A 1 534 ? 32.710 17.551 -26.908 1.00 34.26 532 PHE A C 1
ATOM 3655 O O . PHE A 1 534 ? 32.036 18.252 -26.143 1.00 33.32 532 PHE A O 1
ATOM 3663 N N . PRO A 1 535 ? 33.602 16.685 -26.428 1.00 36.86 533 PRO A N 1
ATOM 3664 C CA . PRO A 1 535 ? 34.069 16.813 -25.046 1.00 38.65 533 PRO A CA 1
ATOM 3665 C C . PRO A 1 535 ? 35.205 17.826 -24.975 1.00 43.71 533 PRO A C 1
ATOM 3666 O O . PRO A 1 535 ? 35.800 18.208 -25.983 1.00 41.99 533 PRO A O 1
ATOM 3670 N N . ASP A 1 536 ? 35.497 18.263 -23.757 1.00 40.87 534 ASP A N 1
ATOM 3671 C CA . ASP A 1 536 ? 36.567 19.227 -23.513 1.00 44.24 534 ASP A CA 1
ATOM 3672 C C . ASP A 1 536 ? 37.753 18.469 -22.918 1.00 40.88 534 ASP A C 1
ATOM 3673 O O . ASP A 1 536 ? 37.863 18.301 -21.703 1.00 42.34 534 ASP A O 1
ATOM 3678 N N . ILE A 1 537 ? 38.639 18.007 -23.800 1.00 36.45 535 ILE A N 1
ATOM 3679 C CA . ILE A 1 537 ? 39.812 17.253 -23.374 1.00 26.68 535 ILE A CA 1
ATOM 3680 C C . ILE A 1 537 ? 40.905 18.193 -22.885 1.00 33.53 535 ILE A C 1
ATOM 3681 O O . ILE A 1 537 ? 41.493 17.984 -21.818 1.00 36.13 535 ILE A O 1
ATOM 3686 N N . ALA A 1 538 ? 41.193 19.243 -23.661 1.00 39.60 536 ALA A N 1
ATOM 3687 C CA . ALA A 1 538 ? 42.254 20.175 -23.294 1.00 40.85 536 ALA A CA 1
ATOM 3688 C C . ALA A 1 538 ? 41.943 20.904 -21.996 1.00 43.66 536 ALA A C 1
ATOM 3689 O O . ALA A 1 538 ? 42.855 21.198 -21.215 1.00 46.66 536 ALA A O 1
ATOM 3691 N N . MET A 1 539 ? 40.668 21.211 -21.752 1.00 40.08 537 MET A N 1
ATOM 3692 C CA . MET A 1 539 ? 40.286 21.876 -20.515 1.00 35.80 537 MET A CA 1
ATOM 3693 C C . MET A 1 539 ? 40.534 20.997 -19.294 1.00 37.53 537 MET A C 1
ATOM 3694 O O . MET A 1 539 ? 40.681 21.520 -18.184 1.00 40.64 537 MET A O 1
ATOM 3699 N N . SER A 1 540 ? 40.609 19.675 -19.479 1.00 37.24 538 SER A N 1
ATOM 3700 C CA . SER A 1 540 ? 40.872 18.775 -18.362 1.00 37.43 538 SER A CA 1
ATOM 3701 C C . SER A 1 540 ? 42.307 18.872 -17.861 1.00 39.61 538 SER A C 1
ATOM 3702 O O . SER A 1 540 ? 42.596 18.397 -16.758 1.00 46.16 538 SER A O 1
ATOM 3705 N N . CYS A 1 541 ? 43.211 19.472 -18.641 1.00 33.56 539 CYS A N 1
ATOM 3706 C CA . CYS A 1 541 ? 44.541 19.795 -18.139 1.00 32.13 539 CYS A CA 1
ATOM 3707 C C . CYS A 1 541 ? 44.500 20.716 -16.931 1.00 34.67 539 CYS A C 1
ATOM 3708 O O . CYS A 1 541 ? 45.514 20.854 -16.239 1.00 33.89 539 CYS A O 1
ATOM 3711 N N . PHE A 1 542 ? 43.362 21.349 -16.659 1.00 37.74 540 PHE A N 1
ATOM 3712 C CA . PHE A 1 542 ? 43.283 22.377 -15.633 1.00 38.36 540 PHE A CA 1
ATOM 3713 C C . PHE A 1 542 ? 42.086 22.144 -14.719 1.00 35.14 540 PHE A C 1
ATOM 3714 O O . PHE A 1 542 ? 41.491 23.094 -14.203 1.00 39.31 540 PHE A O 1
ATOM 3722 N N . VAL A 1 543 ? 41.719 20.880 -14.524 1.00 31.02 541 VAL A N 1
ATOM 3723 C CA . VAL A 1 543 ? 40.717 20.473 -13.548 1.00 36.27 541 VAL A CA 1
ATOM 3724 C C . VAL A 1 543 ? 41.340 19.382 -12.690 1.00 42.72 541 VAL A C 1
ATOM 3725 O O . VAL A 1 543 ? 41.963 18.454 -13.218 1.00 43.40 541 VAL A O 1
ATOM 3729 N N . ASP A 1 544 ? 41.188 19.499 -11.373 1.00 41.08 542 ASP A N 1
ATOM 3730 C CA . ASP A 1 544 ? 41.844 18.566 -10.469 1.00 47.18 542 ASP A CA 1
ATOM 3731 C C . ASP A 1 544 ? 41.219 17.179 -10.571 1.00 55.27 542 ASP A C 1
ATOM 3732 O O . ASP A 1 544 ? 40.042 17.025 -10.911 1.00 44.20 542 ASP A O 1
ATOM 3737 N N . ASP A 1 545 ? 42.043 16.163 -10.302 1.00 54.47 543 ASP A N 1
ATOM 3738 C CA . ASP A 1 545 ? 41.651 14.755 -10.328 1.00 46.78 543 ASP A CA 1
ATOM 3739 C C . ASP A 1 545 ? 41.275 14.272 -11.727 1.00 44.14 543 ASP A C 1
ATOM 3740 O O . ASP A 1 545 ? 41.180 13.062 -11.957 1.00 43.23 543 ASP A O 1
ATOM 3745 N N . CYS A 1 546 ? 41.061 15.198 -12.666 1.00 36.93 544 CYS A N 1
ATOM 3746 C CA . CYS A 1 546 ? 40.842 14.814 -14.057 1.00 37.93 544 CYS A CA 1
ATOM 3747 C C . CYS A 1 546 ? 41.990 13.958 -14.571 1.00 38.01 544 CYS A C 1
ATOM 3748 O O . CYS A 1 546 ? 41.777 12.898 -15.171 1.00 39.46 544 CYS A O 1
ATOM 3751 N N . ILE A 1 547 ? 43.222 14.409 -14.338 1.00 40.58 545 ILE A N 1
ATOM 3752 C CA . ILE A 1 547 ? 44.388 13.644 -14.762 1.00 44.97 545 ILE A CA 1
ATOM 3753 C C . ILE A 1 547 ? 44.477 12.337 -13.986 1.00 45.14 545 ILE A C 1
ATOM 3754 O O . ILE A 1 547 ? 44.879 11.302 -14.530 1.00 43.76 545 ILE A O 1
ATOM 3759 N N . ASP A 1 548 ? 44.083 12.353 -12.712 1.00 46.91 546 ASP A N 1
ATOM 3760 C CA . ASP A 1 548 ? 44.311 11.195 -11.854 1.00 47.18 546 ASP A CA 1
ATOM 3761 C C . ASP A 1 548 ? 43.337 10.061 -12.157 1.00 44.98 546 ASP A C 1
ATOM 3762 O O . ASP A 1 548 ? 43.762 8.932 -12.427 1.00 54.58 546 ASP A O 1
ATOM 3767 N N . ARG A 1 549 ? 42.031 10.330 -12.121 1.00 36.62 547 ARG A N 1
ATOM 3768 C CA . ARG A 1 549 ? 41.084 9.298 -12.530 1.00 37.05 547 ARG A CA 1
ATOM 3769 C C . ARG A 1 549 ? 41.026 9.119 -14.041 1.00 37.50 547 ARG A C 1
ATOM 3770 O O . ARG A 1 549 ? 40.335 8.209 -14.512 1.00 36.15 547 ARG A O 1
ATOM 3778 N N . GLY A 1 550 ? 41.730 9.951 -14.805 1.00 38.97 548 GLY A N 1
ATOM 3779 C CA . GLY A 1 550 ? 41.803 9.774 -16.243 1.00 35.35 548 GLY A CA 1
ATOM 3780 C C . GLY A 1 550 ? 40.495 9.961 -16.975 1.00 30.61 548 GLY A C 1
ATOM 3781 O O . GLY A 1 550 ? 40.264 9.300 -17.992 1.00 30.09 548 GLY A O 1
ATOM 3782 N N . LYS A 1 551 ? 39.629 10.844 -16.487 1.00 29.07 549 LYS A N 1
ATOM 3783 C CA . LYS A 1 551 ? 38.348 11.111 -17.121 1.00 27.30 549 LYS A CA 1
ATOM 3784 C C . LYS A 1 551 ? 38.163 12.613 -17.270 1.00 24.88 549 LYS A C 1
ATOM 3785 O O . LYS A 1 551 ? 38.603 13.395 -16.423 1.00 23.83 549 LYS A O 1
ATOM 3791 N N . VAL A 1 552 ? 37.510 13.009 -18.365 1.00 34.75 550 VAL A N 1
ATOM 3792 C CA . VAL A 1 552 ? 37.337 14.429 -18.648 1.00 39.66 550 VAL A CA 1
ATOM 3793 C C . VAL A 1 552 ? 36.452 15.073 -17.585 1.00 40.34 550 VAL A C 1
ATOM 3794 O O . VAL A 1 552 ? 35.735 14.406 -16.830 1.00 38.68 550 VAL A O 1
ATOM 3798 N N . CYS A 1 553 ? 36.509 16.404 -17.532 1.00 41.63 551 CYS A N 1
ATOM 3799 C CA . CYS A 1 553 ? 35.744 17.135 -16.529 1.00 45.95 551 CYS A CA 1
ATOM 3800 C C . CYS A 1 553 ? 34.248 17.070 -16.813 1.00 40.96 551 CYS A C 1
ATOM 3801 O O . CYS A 1 553 ? 33.441 16.947 -15.884 1.00 35.79 551 CYS A O 1
ATOM 3804 N N . SER A 1 554 ? 33.861 17.131 -18.089 1.00 41.42 552 SER A N 1
ATOM 3805 C CA . SER A 1 554 ? 32.443 17.089 -18.438 1.00 44.59 552 SER A CA 1
ATOM 3806 C C . SER A 1 554 ? 31.787 15.811 -17.932 1.00 47.41 552 SER A C 1
ATOM 3807 O O . SER A 1 554 ? 30.732 15.853 -17.287 1.00 46.83 552 SER A O 1
ATOM 3810 N N . LEU A 1 555 ? 32.403 14.664 -18.204 1.00 43.37 553 LEU A N 1
ATOM 3811 C CA . LEU A 1 555 ? 31.809 13.360 -17.924 1.00 39.75 553 LEU A CA 1
ATOM 3812 C C . LEU A 1 555 ? 32.747 12.555 -17.027 1.00 39.20 553 LEU A C 1
ATOM 3813 O O . LEU A 1 555 ? 33.555 11.760 -17.512 1.00 43.68 553 LEU A O 1
ATOM 3815 N N . GLY A 1 556 ? 32.636 12.761 -15.716 1.00 33.96 554 GLY A N 1
ATOM 3816 C CA . GLY A 1 556 ? 33.328 11.909 -14.769 1.00 35.83 554 GLY A CA 1
ATOM 3817 C C . GLY A 1 556 ? 34.397 12.570 -13.924 1.00 32.01 554 GLY A C 1
ATOM 3818 O O . GLY A 1 556 ? 34.133 12.990 -12.793 1.00 28.51 554 GLY A O 1
ATOM 3819 N N . GLY A 1 557 ? 35.609 12.679 -14.468 1.00 36.32 555 GLY A N 1
ATOM 3820 C CA . GLY A 1 557 ? 36.786 13.053 -13.702 1.00 37.89 555 GLY A CA 1
ATOM 3821 C C . GLY A 1 557 ? 36.783 14.417 -13.040 1.00 38.93 555 GLY A C 1
ATOM 3822 O O . GLY A 1 557 ? 37.849 14.962 -12.739 1.00 41.92 555 GLY A O 1
ATOM 3823 N N . ALA A 1 558 ? 35.603 14.978 -12.799 1.00 35.96 556 ALA A N 1
ATOM 3824 C CA . ALA A 1 558 ? 35.512 16.228 -12.060 1.00 33.76 556 ALA A CA 1
ATOM 3825 C C . ALA A 1 558 ? 35.887 16.001 -10.602 1.00 39.12 556 ALA A C 1
ATOM 3826 O O . ALA A 1 558 ? 35.429 15.041 -9.974 1.00 47.13 556 ALA A O 1
ATOM 3828 N N . ALA A 1 559 ? 36.733 16.881 -10.063 1.00 34.96 557 ALA A N 1
ATOM 3829 C CA . ALA A 1 559 ? 37.074 16.787 -8.648 1.00 40.30 557 ALA A CA 1
ATOM 3830 C C . ALA A 1 559 ? 35.878 17.141 -7.775 1.00 32.53 557 ALA A C 1
ATOM 3831 O O . ALA A 1 559 ? 35.679 16.546 -6.710 1.00 30.39 557 ALA A O 1
ATOM 3833 N N . HIS A 1 560 ? 35.070 18.104 -8.215 1.00 33.84 558 HIS A N 1
ATOM 3834 C CA . HIS A 1 560 ? 33.877 18.529 -7.485 1.00 35.90 558 HIS A CA 1
ATOM 3835 C C . HIS A 1 560 ? 32.742 18.668 -8.493 1.00 40.10 558 HIS A C 1
ATOM 3836 O O . HIS A 1 560 ? 32.698 19.636 -9.257 1.00 39.89 558 HIS A O 1
ATOM 3843 N N . ASN A 1 561 ? 31.825 17.702 -8.488 1.00 40.47 559 ASN A N 1
ATOM 3844 C CA . ASN A 1 561 ? 30.612 17.809 -9.287 1.00 39.40 559 ASN A CA 1
ATOM 3845 C C . ASN A 1 561 ? 29.573 18.649 -8.553 1.00 42.08 559 ASN A C 1
ATOM 3846 O O . ASN A 1 561 ? 28.367 18.445 -8.720 1.00 41.12 559 ASN A O 1
ATOM 3851 N N . ASP A 1 562 ? 30.039 19.596 -7.738 1.00 46.58 560 ASP A N 1
ATOM 3852 C CA . ASP A 1 562 ? 29.161 20.475 -6.978 1.00 36.35 560 ASP A CA 1
ATOM 3853 C C . ASP A 1 562 ? 28.593 21.566 -7.875 1.00 36.72 560 ASP A C 1
ATOM 3854 O O . ASP A 1 562 ? 27.711 21.303 -8.699 1.00 40.19 560 ASP A O 1
ATOM 3856 N N . ASN A 1 563 ? 29.098 22.792 -7.729 1.00 36.97 561 ASN A N 1
ATOM 3857 C CA . ASN A 1 563 ? 28.636 23.914 -8.537 1.00 33.01 561 ASN A CA 1
ATOM 3858 C C . ASN A 1 563 ? 28.982 23.708 -10.007 1.00 40.12 561 ASN A C 1
ATOM 3859 O O . ASN A 1 563 ? 29.792 24.450 -10.572 1.00 40.90 561 ASN A O 1
ATOM 3861 N N . THR A 1 564 ? 28.370 22.699 -10.631 1.00 39.55 562 THR A N 1
ATOM 3862 C CA . THR A 1 564 ? 28.617 22.374 -12.027 1.00 31.74 562 THR A CA 1
ATOM 3863 C C . THR A 1 564 ? 27.368 22.392 -12.892 1.00 32.01 562 THR A C 1
ATOM 3864 O O . THR A 1 564 ? 27.495 22.416 -14.119 1.00 36.33 562 THR A O 1
ATOM 3866 N N . GLN A 1 565 ? 26.177 22.350 -12.301 1.00 35.03 563 GLN A N 1
ATOM 3867 C CA . GLN A 1 565 ? 24.929 22.536 -13.027 1.00 35.08 563 GLN A CA 1
ATOM 3868 C C . GLN A 1 565 ? 24.006 23.377 -12.160 1.00 38.14 563 GLN A C 1
ATOM 3869 O O . GLN A 1 565 ? 24.013 23.257 -10.932 1.00 40.50 563 GLN A O 1
ATOM 3875 N N . TYR A 1 566 ? 23.218 24.235 -12.797 1.00 41.02 564 TYR A N 1
ATOM 3876 C CA . TYR A 1 566 ? 22.465 25.230 -12.045 1.00 38.51 564 TYR A CA 1
ATOM 3877 C C . TYR A 1 566 ? 21.241 25.658 -12.847 1.00 35.20 564 TYR A C 1
ATOM 3878 O O . TYR A 1 566 ? 20.938 25.100 -13.907 1.00 35.53 564 TYR A O 1
ATOM 3887 N N . ILE A 1 567 ? 20.531 26.653 -12.318 1.00 34.84 565 ILE A N 1
ATOM 3888 C CA . ILE A 1 567 ? 19.351 27.239 -12.937 1.00 34.62 565 ILE A CA 1
ATOM 3889 C C . ILE A 1 567 ? 19.505 28.748 -12.844 1.00 36.41 565 ILE A C 1
ATOM 3890 O O . ILE A 1 567 ? 20.129 29.269 -11.914 1.00 40.80 565 ILE A O 1
ATOM 3895 N N . VAL A 1 568 ? 18.947 29.451 -13.819 1.00 33.68 566 VAL A N 1
ATOM 3896 C CA . VAL A 1 568 ? 18.896 30.906 -13.751 1.00 41.53 566 VAL A CA 1
ATOM 3897 C C . VAL A 1 568 ? 17.442 31.369 -13.798 1.00 41.73 566 VAL A C 1
ATOM 3898 O O . VAL A 1 568 ? 16.743 31.176 -14.804 1.00 45.22 566 VAL A O 1
ATOM 3902 N N . PRO A 1 569 ? 16.931 31.931 -12.704 1.00 40.71 567 PRO A N 1
ATOM 3903 C CA . PRO A 1 569 ? 15.541 32.400 -12.666 1.00 48.39 567 PRO A CA 1
ATOM 3904 C C . PRO A 1 569 ? 15.334 33.813 -13.191 1.00 53.22 567 PRO A C 1
ATOM 3905 O O . PRO A 1 569 ? 14.183 34.262 -13.250 1.00 49.05 567 PRO A O 1
ATOM 3909 N N . VAL A 1 570 ? 16.414 34.491 -13.592 1.00 65.04 568 VAL A N 1
ATOM 3910 C CA . VAL A 1 570 ? 16.454 35.884 -14.043 1.00 75.02 568 VAL A CA 1
ATOM 3911 C C . VAL A 1 570 ? 15.408 36.759 -13.353 1.00 72.33 568 VAL A C 1
ATOM 3912 O O . VAL A 1 570 ? 15.744 37.553 -12.466 1.00 61.16 568 VAL A O 1
ATOM 3916 N N . GLY A 1 571 ? 14.140 36.619 -13.736 1.00 68.40 569 GLY A N 1
ATOM 3917 C CA . GLY A 1 571 ? 13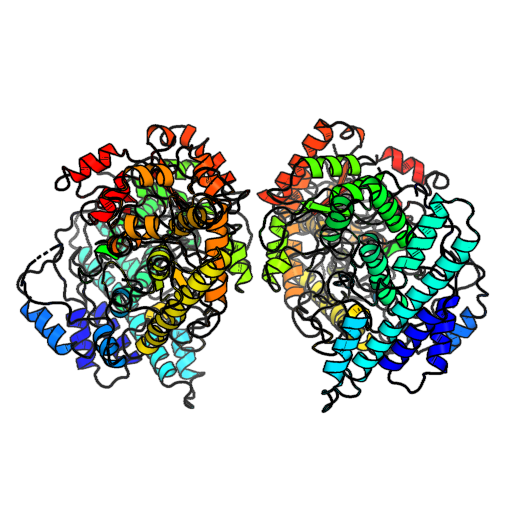.111 37.525 -13.266 1.00 52.23 569 GLY A CA 1
ATOM 3918 C C . GLY A 1 571 ? 12.276 36.999 -12.118 1.00 55.00 569 GLY A C 1
ATOM 3919 O O . GLY A 1 571 ? 11.102 36.663 -12.300 1.00 58.98 569 GLY A O 1
ATOM 3920 N N . VAL A 1 572 ? 12.870 36.925 -10.925 1.00 54.49 570 VAL A N 1
ATOM 3921 C CA . VAL A 1 572 ? 12.130 36.550 -9.723 1.00 55.14 570 VAL A CA 1
ATOM 3922 C C . VAL A 1 572 ? 11.715 37.749 -8.886 1.00 53.92 570 VAL A C 1
ATOM 3923 O O . VAL A 1 572 ? 10.942 37.580 -7.929 1.00 59.59 570 VAL A O 1
ATOM 3927 N N . GLN A 1 573 ? 12.210 38.948 -9.197 1.00 43.60 571 GLN A N 1
ATOM 3928 C CA . GLN A 1 573 ? 11.628 40.148 -8.609 1.00 42.83 571 GLN A CA 1
ATOM 3929 C C . GLN A 1 573 ? 10.169 40.276 -9.015 1.00 48.37 571 GLN A C 1
ATOM 3930 O O . GLN A 1 573 ? 9.289 40.487 -8.172 1.00 51.64 571 GLN A O 1
ATOM 3936 N N . ASP A 1 574 ? 9.896 40.136 -10.316 1.00 51.88 572 ASP A N 1
ATOM 3937 C CA . ASP A 1 574 ? 8.525 40.147 -10.810 1.00 53.39 572 ASP A CA 1
ATOM 3938 C C . ASP A 1 574 ? 7.684 39.047 -10.182 1.00 51.89 572 ASP A C 1
ATOM 3939 O O . ASP A 1 574 ? 6.456 39.165 -10.148 1.00 51.78 572 ASP A O 1
ATOM 3944 N N . LEU A 1 575 ? 8.314 37.979 -9.690 1.00 48.35 573 LEU A N 1
ATOM 3945 C CA . LEU A 1 575 ? 7.576 36.988 -8.918 1.00 45.18 573 LEU A CA 1
ATOM 3946 C C . LEU A 1 575 ? 7.103 37.577 -7.596 1.00 47.14 573 LEU A C 1
ATOM 3947 O O . LEU A 1 575 ? 5.918 37.489 -7.255 1.00 46.52 573 LEU A O 1
ATOM 3952 N N . GLY A 1 576 ? 8.014 38.201 -6.846 1.00 50.55 574 GLY A N 1
ATOM 3953 C CA . GLY A 1 576 ? 7.636 38.782 -5.568 1.00 53.18 574 GLY A CA 1
ATOM 3954 C C . GLY A 1 576 ? 6.681 39.953 -5.709 1.00 56.47 574 GLY A C 1
ATOM 3955 O O . GLY A 1 576 ? 5.751 40.104 -4.911 1.00 60.36 574 GLY A O 1
ATOM 3956 N N . ASN A 1 577 ? 6.899 40.800 -6.719 1.00 53.48 575 ASN A N 1
ATOM 3957 C CA . ASN A 1 577 ? 5.991 41.919 -6.953 1.00 55.26 575 ASN A CA 1
ATOM 3958 C C . ASN A 1 577 ? 4.581 41.429 -7.257 1.00 60.70 575 ASN A C 1
ATOM 3959 O O . ASN A 1 577 ? 3.598 42.000 -6.772 1.00 66.98 575 ASN A O 1
ATOM 3964 N N . ASN A 1 578 ? 4.463 40.367 -8.056 1.00 57.73 576 ASN A N 1
ATOM 3965 C CA . ASN A 1 578 ? 3.151 39.805 -8.351 1.00 55.08 576 ASN A CA 1
ATOM 3966 C C . ASN A 1 578 ? 2.624 38.967 -7.193 1.00 48.43 576 ASN A C 1
ATOM 3967 O O . ASN A 1 578 ? 1.430 39.029 -6.878 1.00 49.10 576 ASN A O 1
ATOM 3972 N N . LEU A 1 579 ? 3.493 38.175 -6.553 1.00 52.42 577 LEU A N 1
ATOM 3973 C CA . LEU A 1 579 ? 3.076 37.420 -5.374 1.00 58.35 577 LEU A CA 1
ATOM 3974 C C . LEU A 1 579 ? 2.485 38.338 -4.316 1.00 59.31 577 LEU A C 1
ATOM 3975 O O . LEU A 1 579 ? 1.542 37.962 -3.611 1.00 63.51 577 LEU A O 1
ATOM 3980 N N . TYR A 1 580 ? 3.029 39.551 -4.192 1.00 55.70 578 TYR A N 1
ATOM 3981 C CA . TYR A 1 580 ? 2.442 40.533 -3.287 1.00 57.33 578 TYR A CA 1
ATOM 3982 C C . TYR A 1 580 ? 1.016 40.866 -3.700 1.00 59.11 578 TYR A C 1
ATOM 3983 O O . TYR A 1 580 ? 0.105 40.890 -2.865 1.00 61.61 578 TYR A O 1
ATOM 3992 N N . VAL A 1 581 ? 0.805 41.131 -4.992 1.00 60.31 579 VAL A N 1
ATOM 3993 C CA . VAL A 1 581 ? -0.545 41.378 -5.489 1.00 54.73 579 VAL A CA 1
ATOM 3994 C C . VAL A 1 581 ? -1.432 40.168 -5.230 1.00 60.26 579 VAL A C 1
ATOM 3995 O O . VAL A 1 581 ? -2.605 40.304 -4.861 1.00 63.39 579 VAL A O 1
ATOM 3999 N N . LEU A 1 582 ? -0.884 38.963 -5.400 1.00 59.01 580 LEU A N 1
ATOM 4000 C CA . LEU A 1 582 ? -1.633 37.758 -5.061 1.00 54.79 580 LEU A CA 1
ATOM 4001 C C . LEU A 1 582 ? -1.892 37.678 -3.561 1.00 58.04 580 LEU A C 1
ATOM 4002 O O . LEU A 1 582 ? -3.032 37.483 -3.128 1.00 60.24 580 LEU A O 1
ATOM 4007 N N . LYS A 1 583 ? -0.843 37.836 -2.751 1.00 58.81 581 LYS A N 1
ATOM 4008 C CA . LYS A 1 583 ? -1.010 37.759 -1.303 1.00 59.40 581 LYS A CA 1
ATOM 4009 C C . LYS A 1 583 ? -1.835 38.929 -0.779 1.00 61.53 581 LYS A C 1
ATOM 4010 O O . LYS A 1 583 ? -2.810 38.735 -0.044 1.00 57.86 581 LYS A O 1
ATOM 4012 N N . ASN A 1 584 ? -1.463 40.151 -1.150 1.00 66.08 582 ASN A N 1
ATOM 4013 C CA . ASN A 1 584 ? -2.124 41.357 -0.671 1.00 69.31 582 ASN A CA 1
ATOM 4014 C C . ASN A 1 584 ? -2.941 41.983 -1.793 1.00 73.72 582 ASN A C 1
ATOM 4015 O O . ASN A 1 584 ? -2.421 42.210 -2.891 1.00 75.67 582 ASN A O 1
ATOM 4017 N N . GLN A 1 585 ? -4.223 42.239 -1.511 1.00 68.59 583 GLN A N 1
ATOM 4018 C CA . GLN A 1 585 ? -5.150 43.016 -2.337 1.00 69.44 583 GLN A CA 1
ATOM 4019 C C . GLN A 1 585 ? -5.754 42.232 -3.498 1.00 74.36 583 GLN A C 1
ATOM 4020 O O . GLN A 1 585 ? -6.181 42.837 -4.487 1.00 71.52 583 GLN A O 1
ATOM 4022 N N . ILE A 1 586 ? -5.808 40.903 -3.415 1.00 72.21 584 ILE A N 1
ATOM 4023 C CA . ILE A 1 586 ? -6.660 40.112 -4.299 1.00 65.63 584 ILE A CA 1
ATOM 4024 C C . ILE A 1 586 ? -7.480 39.171 -3.427 1.00 68.35 584 ILE A C 1
ATOM 4025 O O . ILE A 1 586 ? -8.699 39.334 -3.297 1.00 75.18 584 ILE A O 1
ATOM 4030 N N . PHE A 1 587 ? -6.821 38.185 -2.823 1.00 70.76 585 PHE A N 1
ATOM 4031 C CA . PHE A 1 587 ? -7.461 37.408 -1.773 1.00 70.02 585 PHE A CA 1
ATOM 4032 C C . PHE A 1 587 ? -7.607 38.269 -0.526 1.00 73.29 585 PHE A C 1
ATOM 4033 O O . PHE A 1 587 ? -6.673 38.974 -0.132 1.00 66.88 585 PHE A O 1
ATOM 4041 N N . VAL A 1 588 ? -8.792 38.208 0.088 1.00 82.29 586 VAL A N 1
ATOM 4042 C CA . VAL A 1 588 ? -9.187 39.072 1.200 1.00 79.38 586 VAL A CA 1
ATOM 4043 C C . VAL A 1 588 ? -9.257 40.515 0.713 1.00 78.18 586 VAL A C 1
ATOM 4044 O O . VAL A 1 588 ? -8.243 41.098 0.311 1.00 77.25 586 VAL A O 1
ATOM 4046 N N . ASP A 1 589 ? -10.462 41.090 0.742 1.00 78.38 587 ASP A N 1
ATOM 4047 C CA . ASP A 1 589 ? -10.744 42.428 0.228 1.00 85.81 587 ASP A CA 1
ATOM 4048 C C . ASP A 1 589 ? -10.532 42.500 -1.281 1.00 83.25 587 ASP A C 1
ATOM 4049 O O . ASP A 1 589 ? -9.976 41.577 -1.885 1.00 83.23 587 ASP A O 1
ATOM 4051 N N . ASN A 1 590 ? -10.981 43.596 -1.892 1.00 78.06 588 ASN A N 1
ATOM 4052 C CA . ASN A 1 590 ? -10.949 43.801 -3.337 1.00 82.48 588 ASN A CA 1
ATOM 4053 C C . ASN A 1 590 ? -11.588 42.641 -4.093 1.00 87.63 588 ASN A C 1
ATOM 4054 O O . ASN A 1 590 ? -10.880 41.874 -4.760 1.00 78.39 588 ASN A O 1
ATOM 4059 N N . PRO A 1 591 ? -12.911 42.468 -4.015 1.00 101.10 589 PRO A N 1
ATOM 4060 C CA . PRO A 1 591 ? -13.590 41.543 -4.928 1.00 93.93 589 PRO A CA 1
ATOM 4061 C C . PRO A 1 591 ? -13.955 42.172 -6.262 1.00 85.62 589 PRO A C 1
ATOM 4062 O O . PRO A 1 591 ? -14.349 41.443 -7.183 1.00 81.26 589 PRO A O 1
ATOM 4066 N N . ILE A 1 592 ? -13.844 43.498 -6.384 1.00 83.37 590 ILE A N 1
ATOM 4067 C CA . ILE A 1 592 ? -14.037 44.149 -7.677 1.00 75.51 590 ILE A CA 1
ATOM 4068 C C . ILE A 1 592 ? -12.960 43.699 -8.654 1.00 83.80 590 ILE A C 1
ATOM 4069 O O . ILE A 1 592 ? -13.249 43.293 -9.786 1.00 87.30 590 ILE A O 1
ATOM 4071 N N . CYS A 1 593 ? -11.698 43.756 -8.225 1.00 77.21 591 CYS A N 1
ATOM 4072 C CA . CYS A 1 593 ? -10.595 43.161 -8.978 1.00 70.91 591 CYS A CA 1
ATOM 4073 C C . CYS A 1 593 ? -10.586 41.646 -8.756 1.00 73.42 591 CYS A C 1
ATOM 4074 O O . CYS A 1 593 ? -9.633 41.056 -8.249 1.00 75.81 591 CYS A O 1
ATOM 4077 N N . SER A 1 594 ? -11.697 41.024 -9.143 1.00 76.30 592 SER A N 1
ATOM 4078 C CA . SER A 1 594 ? -11.879 39.596 -8.954 1.00 78.05 592 SER A CA 1
ATOM 4079 C C . SER A 1 594 ? -10.881 38.813 -9.803 1.00 80.07 592 SER A C 1
ATOM 4080 O O . SER A 1 594 ? -10.212 39.351 -10.690 1.00 81.75 592 SER A O 1
ATOM 4083 N N . LYS A 1 595 ? -10.786 37.513 -9.512 1.00 84.07 593 LYS A N 1
ATOM 4084 C CA . LYS A 1 595 ? -9.958 36.633 -10.328 1.00 79.64 593 LYS A CA 1
ATOM 4085 C C . LYS A 1 595 ? -10.406 36.643 -11.783 1.00 71.73 593 LYS A C 1
ATOM 4086 O O . LYS A 1 595 ? -9.596 36.402 -12.685 1.00 62.62 593 LYS A O 1
ATOM 4088 N N . GLU A 1 596 ? -11.687 36.924 -12.029 1.00 73.97 594 GLU A N 1
ATOM 4089 C CA . GLU A 1 596 ? -12.184 37.044 -13.395 1.00 70.86 594 GLU A CA 1
ATOM 4090 C C . GLU A 1 596 ? -11.768 38.371 -14.020 1.00 67.29 594 GLU A C 1
ATOM 4091 O O . GLU A 1 596 ? -11.293 38.405 -15.161 1.00 64.56 594 GLU A O 1
ATOM 4093 N N . THR A 1 597 ? -11.937 39.475 -13.286 1.00 72.51 595 THR A N 1
ATOM 4094 C CA . THR A 1 597 ? -11.558 40.780 -13.819 1.00 72.34 595 THR A CA 1
ATOM 4095 C C . THR A 1 597 ? -10.049 40.903 -13.988 1.00 67.72 595 THR A C 1
ATOM 4096 O O . THR A 1 597 ? -9.584 41.692 -14.819 1.00 67.00 595 THR A O 1
ATOM 4100 N N . LEU A 1 598 ? -9.273 40.139 -13.218 1.00 69.82 596 LEU A N 1
ATOM 4101 C CA . LEU A 1 598 ? -7.820 40.193 -13.338 1.00 69.50 596 LEU A CA 1
ATOM 4102 C C . LEU A 1 598 ? -7.341 39.474 -14.592 1.00 67.46 596 LEU A C 1
ATOM 4103 O O . LEU A 1 598 ? -6.749 40.088 -15.486 1.00 66.51 596 LEU A O 1
ATOM 4108 N N . LEU A 1 599 ? -7.588 38.161 -14.666 1.00 67.87 597 LEU A N 1
ATOM 4109 C CA . LEU A 1 599 ? -7.035 37.349 -15.746 1.00 61.05 597 LEU A CA 1
ATOM 4110 C C . LEU A 1 599 ? -7.424 37.882 -17.118 1.00 60.46 597 LEU A C 1
ATOM 4111 O O . LEU A 1 599 ? -6.628 37.805 -18.059 1.00 60.26 597 LEU A O 1
ATOM 4113 N N . ASP A 1 600 ? -8.631 38.437 -17.252 1.00 56.67 598 ASP A N 1
ATOM 4114 C CA . ASP A 1 600 ? -9.038 38.999 -18.535 1.00 57.59 598 ASP A CA 1
ATOM 4115 C C . ASP A 1 600 ? -8.329 40.318 -18.814 1.00 55.87 598 ASP A C 1
ATOM 4116 O O . ASP A 1 600 ? -8.016 40.619 -19.972 1.00 61.32 598 ASP A O 1
ATOM 4121 N N . ALA A 1 601 ? -8.062 41.112 -17.772 1.00 56.71 599 ALA A N 1
ATOM 4122 C CA . ALA A 1 601 ? -7.340 42.365 -17.964 1.00 61.67 599 ALA A CA 1
ATOM 4123 C C . ALA A 1 601 ? -5.949 42.118 -18.533 1.00 59.80 599 ALA A C 1
ATOM 4124 O O . ALA A 1 601 ? -5.499 42.840 -19.430 1.00 61.85 599 ALA A O 1
ATOM 4126 N N . ILE A 1 602 ? -5.252 41.102 -18.022 1.00 63.77 600 ILE A N 1
ATOM 4127 C CA . ILE A 1 602 ? -3.944 40.761 -18.570 1.00 67.42 600 ILE A CA 1
ATOM 4128 C C . ILE A 1 602 ? -4.087 39.967 -19.863 1.00 60.39 600 ILE A C 1
ATOM 4129 O O . ILE A 1 602 ? -3.207 40.030 -20.731 1.00 60.50 600 ILE A O 1
ATOM 4134 N N . HIS A 1 603 ? -5.176 39.205 -20.010 1.00 53.53 601 HIS A N 1
ATOM 4135 C CA . HIS A 1 603 ? -5.465 38.542 -21.278 1.00 52.97 601 HIS A CA 1
ATOM 4136 C C . HIS A 1 603 ? -5.478 39.549 -22.421 1.00 58.63 601 HIS A C 1
ATOM 4137 O O . HIS A 1 603 ? -4.889 39.316 -23.483 1.00 62.69 601 HIS A O 1
ATOM 4144 N N . LYS A 1 604 ? -6.143 40.684 -22.212 1.00 64.95 602 LYS A N 1
ATOM 4145 C CA . LYS A 1 604 ? -6.177 41.773 -23.177 1.00 59.49 602 LYS A CA 1
ATOM 4146 C C . LYS A 1 604 ? -5.130 42.841 -22.887 1.00 53.59 602 LYS A C 1
ATOM 4147 O O . LYS A 1 604 ? -5.141 43.895 -23.531 1.00 58.93 602 LYS A O 1
ATOM 4149 N N . ASN A 1 605 ? -4.237 42.594 -21.926 1.00 50.79 603 ASN A N 1
ATOM 4150 C CA . ASN A 1 605 ? -3.116 43.480 -21.610 1.00 50.14 603 ASN A CA 1
ATOM 4151 C C . ASN A 1 605 ? -3.610 44.883 -21.243 1.00 56.42 603 ASN A C 1
ATOM 4152 O O . ASN A 1 605 ? -3.310 45.879 -21.906 1.00 51.00 603 ASN A O 1
ATOM 4157 N N . TRP A 1 606 ? -4.410 44.934 -20.175 1.00 65.54 604 TRP A N 1
ATOM 4158 C CA . TRP A 1 606 ? -4.898 46.176 -19.579 1.00 63.87 604 TRP A CA 1
ATOM 4159 C C . TRP A 1 606 ? -5.753 47.019 -20.519 1.00 63.46 604 TRP A C 1
ATOM 4160 O O . TRP A 1 606 ? -6.297 48.044 -20.098 1.00 70.89 604 TRP A O 1
ATOM 4171 N N . GLU A 1 607 ? -5.879 46.617 -21.783 1.00 58.72 605 GLU A N 1
ATOM 4172 C CA . GLU A 1 607 ? -6.731 47.345 -22.715 1.00 59.57 605 GLU A CA 1
ATOM 4173 C C . GLU A 1 607 ? -8.174 47.302 -22.230 1.00 71.58 605 GLU A C 1
ATOM 4174 O O . GLU A 1 607 ? -8.774 46.228 -22.132 1.00 73.52 605 GLU A O 1
ATOM 4176 N N . GLY A 1 608 ? -8.728 48.474 -21.923 1.00 70.89 606 GLY A N 1
ATOM 4177 C CA . GLY A 1 608 ? -9.998 48.562 -21.240 1.00 64.93 606 GLY A CA 1
ATOM 4178 C C . GLY A 1 608 ? -9.896 48.525 -19.732 1.00 64.63 606 GLY A C 1
ATOM 4179 O O . GLY A 1 608 ? -10.911 48.722 -19.051 1.00 60.76 606 GLY A O 1
ATOM 4180 N N . TYR A 1 609 ? -8.701 48.268 -19.191 1.00 68.49 607 TYR A N 1
ATOM 4181 C CA . TYR A 1 609 ? -8.447 48.309 -17.756 1.00 67.90 607 TYR A CA 1
ATOM 4182 C C . TYR A 1 609 ? -7.261 49.209 -17.430 1.00 67.83 607 TYR A C 1
ATOM 4183 O O . TYR A 1 609 ? -6.664 49.067 -16.357 1.00 59.55 607 TYR A O 1
ATOM 4192 N N . GLU A 1 610 ? -6.906 50.126 -18.337 1.00 72.54 608 GLU A N 1
ATOM 4193 C CA . GLU A 1 610 ? -5.729 50.969 -18.146 1.00 64.64 608 GLU A CA 1
ATOM 4194 C C . GLU A 1 610 ? -5.783 51.745 -16.838 1.00 70.40 608 GLU A C 1
ATOM 4195 O O . GLU A 1 610 ? -4.743 52.216 -16.365 1.00 70.03 608 GLU A O 1
ATOM 4201 N N . ASP A 1 611 ? -6.971 51.887 -16.248 1.00 79.42 609 ASP A N 1
ATOM 4202 C CA . ASP A 1 611 ? -7.082 52.478 -14.922 1.00 80.32 609 ASP A CA 1
ATOM 4203 C C . ASP A 1 611 ? -6.490 51.567 -13.854 1.00 74.74 609 ASP A C 1
ATOM 4204 O O . ASP A 1 611 ? -5.925 52.055 -12.869 1.00 70.16 609 ASP A O 1
ATOM 4209 N N . LEU A 1 612 ? -6.603 50.249 -14.035 1.00 70.09 610 LEU A N 1
ATOM 4210 C CA . LEU A 1 612 ? -6.194 49.306 -12.999 1.00 61.89 610 LEU A CA 1
ATOM 4211 C C . LEU A 1 612 ? -4.679 49.162 -12.927 1.00 60.90 610 LEU A C 1
ATOM 4212 O O . LEU A 1 612 ? -4.099 49.200 -11.836 1.00 56.19 610 LEU A O 1
ATOM 4217 N N . GLN A 1 613 ? -4.025 48.979 -14.079 1.00 65.06 611 GLN A N 1
ATOM 4218 C CA . GLN A 1 613 ? -2.582 48.748 -14.094 1.00 59.63 611 GLN A CA 1
ATOM 4219 C C . GLN A 1 613 ? -1.831 49.865 -13.383 1.00 58.34 611 GLN A C 1
ATOM 4220 O O . GLN A 1 613 ? -0.823 49.616 -12.710 1.00 58.28 611 GLN A O 1
ATOM 4222 N N . ALA A 1 614 ? -2.312 51.104 -13.514 1.00 56.91 612 ALA A N 1
ATOM 4223 C CA . ALA A 1 614 ? -1.690 52.220 -12.812 1.00 59.91 612 ALA A CA 1
ATOM 4224 C C . ALA A 1 614 ? -1.739 52.030 -11.301 1.00 61.49 612 ALA A C 1
ATOM 4225 O O . ALA A 1 614 ? -0.835 52.483 -10.589 1.00 64.50 612 ALA A O 1
ATOM 4227 N N . LYS A 1 615 ? -2.778 51.365 -10.794 1.00 55.52 613 LYS A N 1
ATOM 4228 C CA . LYS A 1 615 ? -2.848 51.089 -9.364 1.00 57.60 613 LYS A CA 1
ATOM 4229 C C . LYS A 1 615 ? -1.897 49.965 -8.970 1.00 60.12 613 LYS A C 1
ATOM 4230 O O . LYS A 1 615 ? -1.238 50.043 -7.927 1.00 60.45 613 LYS A O 1
ATOM 4236 N N . MET A 1 616 ? -1.811 48.915 -9.792 1.00 59.47 614 MET A N 1
ATOM 4237 C CA . MET A 1 616 ? -0.876 47.830 -9.513 1.00 55.04 614 MET A CA 1
ATOM 4238 C C . MET A 1 616 ? 0.566 48.289 -9.680 1.00 54.15 614 MET A C 1
ATOM 4239 O O . MET A 1 616 ? 1.439 47.913 -8.888 1.00 51.89 614 MET A O 1
ATOM 4244 N N . ILE A 1 617 ? 0.838 49.103 -10.704 1.00 57.29 615 ILE A N 1
ATOM 4245 C CA . ILE A 1 617 ? 2.167 49.676 -10.879 1.00 55.27 615 ILE A CA 1
ATOM 4246 C C . ILE A 1 617 ? 2.520 50.654 -9.770 1.00 54.46 615 ILE A C 1
ATOM 4247 O O . ILE A 1 617 ? 3.693 51.016 -9.621 1.00 52.43 615 ILE A O 1
ATOM 4252 N N . ALA A 1 618 ? 1.533 51.088 -8.986 1.00 59.65 616 ALA A N 1
ATOM 4253 C CA . ALA A 1 618 ? 1.764 51.913 -7.810 1.00 64.85 616 ALA A CA 1
ATOM 4254 C C . ALA A 1 618 ? 1.809 51.105 -6.520 1.00 63.66 616 ALA A C 1
ATOM 4255 O O . ALA A 1 618 ? 2.181 51.654 -5.477 1.00 69.07 616 ALA A O 1
ATOM 4257 N N . MET A 1 619 ? 1.440 49.828 -6.566 1.00 61.70 617 MET A N 1
ATOM 4258 C CA . MET A 1 619 ? 1.492 48.980 -5.391 1.00 58.07 617 MET A CA 1
ATOM 4259 C C . MET A 1 619 ? 2.946 48.758 -4.976 1.00 60.67 617 MET A C 1
ATOM 4260 O O . MET A 1 619 ? 3.863 48.951 -5.779 1.00 55.66 617 MET A O 1
ATOM 4265 N N . PRO A 1 620 ? 3.183 48.379 -3.719 1.00 68.13 618 PRO A N 1
ATOM 4266 C CA . PRO A 1 620 ? 4.563 48.177 -3.253 1.00 68.02 618 PRO A CA 1
ATOM 4267 C C . PRO A 1 620 ? 5.347 47.242 -4.162 1.00 72.57 618 PRO A C 1
ATOM 4268 O O . PRO A 1 620 ? 4.933 46.112 -4.432 1.00 71.05 618 PRO A O 1
ATOM 4272 N N . LYS A 1 621 ? 6.490 47.728 -4.640 1.00 75.72 619 LYS A N 1
ATOM 4273 C CA . LYS A 1 621 ? 7.329 46.989 -5.569 1.00 68.28 619 LYS A CA 1
ATOM 4274 C C . LYS A 1 621 ? 8.743 46.883 -5.018 1.00 66.72 619 LYS A C 1
ATOM 4275 O O . LYS A 1 621 ? 9.214 47.763 -4.292 1.00 72.53 619 LYS A O 1
ATOM 4277 N N . PHE A 1 622 ? 9.411 45.788 -5.375 1.00 63.31 620 PHE A N 1
ATOM 4278 C CA . PHE A 1 622 ? 10.789 45.564 -4.961 1.00 60.67 620 PHE A CA 1
ATOM 4279 C C . PHE A 1 622 ? 11.687 46.685 -5.474 1.00 62.74 620 PHE A C 1
ATOM 4280 O O . PHE A 1 622 ? 11.434 47.289 -6.519 1.00 60.65 620 PHE A O 1
ATOM 4288 N N . GLY A 1 623 ? 12.744 46.969 -4.715 1.00 62.78 621 GLY A N 1
ATOM 4289 C CA . GLY A 1 623 ? 13.741 47.947 -5.090 1.00 67.36 621 GLY A CA 1
ATOM 4290 C C . GLY A 1 623 ? 13.799 49.159 -4.187 1.00 68.76 621 GLY A C 1
ATOM 4291 O O . GLY A 1 623 ? 14.847 49.812 -4.116 1.00 71.28 621 GLY A O 1
ATOM 4292 N N . ASN A 1 624 ? 12.705 49.484 -3.501 1.00 67.64 622 ASN A N 1
ATOM 4293 C CA . ASN A 1 624 ? 12.707 50.608 -2.576 1.00 72.49 622 ASN A CA 1
ATOM 4294 C C . ASN A 1 624 ? 13.231 50.158 -1.219 1.00 69.52 622 ASN A C 1
ATOM 4295 O O . ASN A 1 624 ? 14.433 49.928 -1.057 1.00 71.90 622 ASN A O 1
ATOM 4300 N N . ASP A 1 625 ? 12.337 50.021 -0.243 1.00 65.92 623 ASP A N 1
ATOM 4301 C CA . ASP A 1 625 ? 12.714 49.515 1.070 1.00 70.65 623 ASP A CA 1
ATOM 4302 C C . ASP A 1 625 ? 11.459 49.044 1.793 1.00 67.72 623 ASP A C 1
ATOM 4303 O O . ASP A 1 625 ? 11.224 49.410 2.949 1.00 65.61 623 ASP A O 1
ATOM 4308 N N . ILE A 1 626 ? 10.644 48.245 1.111 1.00 67.06 624 ILE A N 1
ATOM 4309 C CA . ILE A 1 626 ? 9.376 47.770 1.658 1.00 66.29 624 ILE A CA 1
ATOM 4310 C C . ILE A 1 626 ? 9.529 46.315 2.082 1.00 62.15 624 ILE A C 1
ATOM 4311 O O . ILE A 1 626 ? 9.498 45.417 1.227 1.00 64.62 624 ILE A O 1
ATOM 4313 N N . PRO A 1 627 ? 9.697 46.034 3.377 1.00 59.27 625 PRO A N 1
ATOM 4314 C CA . PRO A 1 627 ? 9.814 44.632 3.812 1.00 58.05 625 PRO A CA 1
ATOM 4315 C C . PRO A 1 627 ? 8.618 43.783 3.426 1.00 56.75 625 PRO A C 1
ATOM 4316 O O . PRO A 1 627 ? 8.769 42.575 3.212 1.00 51.48 625 PRO A O 1
ATOM 4320 N N . GLU A 1 628 ? 7.429 44.382 3.324 1.00 55.28 626 GLU A N 1
ATOM 4321 C CA . GLU A 1 628 ? 6.252 43.635 2.899 1.00 56.40 626 GLU A CA 1
ATOM 4322 C C . GLU A 1 628 ? 6.317 43.244 1.429 1.00 64.59 626 GLU A C 1
ATOM 4323 O O . GLU A 1 628 ? 5.562 42.365 1.001 1.00 69.75 626 GLU A O 1
ATOM 4329 N N . VAL A 1 629 ? 7.196 43.872 0.651 1.00 68.22 627 VAL A N 1
ATOM 4330 C CA . VAL A 1 629 ? 7.364 43.525 -0.754 1.00 67.68 627 VAL A CA 1
ATOM 4331 C C . VAL A 1 629 ? 8.773 43.057 -1.087 1.00 59.16 627 VAL A C 1
ATOM 4332 O O . VAL A 1 629 ? 8.956 42.375 -2.109 1.00 56.99 627 VAL A O 1
ATOM 4334 N N . ASP A 1 630 ? 9.778 43.389 -0.278 1.00 58.36 628 ASP A N 1
ATOM 4335 C CA . ASP A 1 630 ? 11.139 42.931 -0.513 1.00 54.42 628 ASP A CA 1
ATOM 4336 C C . ASP A 1 630 ? 11.436 41.587 0.139 1.00 54.80 628 ASP A C 1
ATOM 4337 O O . ASP A 1 630 ? 12.496 41.010 -0.125 1.00 56.71 628 ASP A O 1
ATOM 4342 N N . GLU A 1 631 ? 10.536 41.080 0.981 1.00 55.24 629 GLU A N 1
ATOM 4343 C CA . GLU A 1 631 ? 10.725 39.775 1.599 1.00 55.92 629 GLU A CA 1
ATOM 4344 C C . GLU A 1 631 ? 10.129 38.640 0.780 1.00 50.93 629 GLU A C 1
ATOM 4345 O O . GLU A 1 631 ? 10.517 37.483 0.977 1.00 49.37 629 GLU A O 1
ATOM 4347 N N . LEU A 1 632 ? 9.198 38.939 -0.129 1.00 49.95 630 LEU A N 1
ATOM 4348 C CA . LEU A 1 632 ? 8.625 37.888 -0.963 1.00 55.99 630 LEU A CA 1
ATOM 4349 C C . LEU A 1 632 ? 9.599 37.435 -2.042 1.00 52.53 630 LEU A C 1
ATOM 4350 O O . LEU A 1 632 ? 9.519 36.291 -2.504 1.00 53.79 630 LEU A O 1
ATOM 4355 N N . VAL A 1 633 ? 10.518 38.308 -2.459 1.00 51.96 631 VAL A N 1
ATOM 4356 C CA . VAL A 1 633 ? 11.570 37.873 -3.370 1.00 51.85 631 VAL A CA 1
ATOM 4357 C C . VAL A 1 633 ? 12.629 37.054 -2.643 1.00 53.70 631 VAL A C 1
ATOM 4358 O O . VAL A 1 633 ? 13.310 36.238 -3.276 1.00 50.70 631 VAL A O 1
ATOM 4362 N N . ASN A 1 634 ? 12.783 37.241 -1.329 1.00 52.66 632 ASN A N 1
ATOM 4363 C CA . ASN A 1 634 ? 13.643 36.355 -0.552 1.00 47.85 632 ASN A CA 1
ATOM 4364 C C . ASN A 1 634 ? 13.009 34.979 -0.411 1.00 44.86 632 ASN A C 1
ATOM 4365 O O . ASN A 1 634 ? 13.648 33.957 -0.686 1.00 46.34 632 ASN A O 1
ATOM 4370 N N . TRP A 1 635 ? 11.746 34.937 0.022 1.00 45.75 633 TRP A N 1
ATOM 4371 C CA . TRP A 1 635 ? 11.006 33.681 0.030 1.00 47.59 633 TRP A CA 1
ATOM 4372 C C . TRP A 1 635 ? 10.921 33.085 -1.369 1.00 41.78 633 TRP A C 1
ATOM 4373 O O . TRP A 1 635 ? 10.823 31.862 -1.519 1.00 42.42 633 TRP A O 1
ATOM 4384 N N . GLY A 1 636 ? 10.962 33.930 -2.398 1.00 40.20 634 GLY A N 1
ATOM 4385 C CA . GLY A 1 636 ? 10.993 33.472 -3.773 1.00 45.18 634 GLY A CA 1
ATOM 4386 C C . GLY A 1 636 ? 12.174 32.570 -4.059 1.00 43.53 634 GLY A C 1
ATOM 4387 O O . GLY A 1 636 ? 11.996 31.443 -4.530 1.00 40.23 634 GLY A O 1
ATOM 4388 N N . TYR A 1 637 ? 13.390 33.051 -3.778 1.00 43.29 635 TYR A N 1
ATOM 4389 C CA . TYR A 1 637 ? 14.564 32.194 -3.913 1.00 39.92 635 TYR A CA 1
ATOM 4390 C C . TYR A 1 637 ? 14.479 31.003 -2.969 1.00 42.15 635 TYR A C 1
ATOM 4391 O O . TYR A 1 637 ? 14.882 29.889 -3.323 1.00 38.58 635 TYR A O 1
ATOM 4400 N N . LYS A 1 638 ? 13.959 31.221 -1.758 1.00 45.86 636 LYS A N 1
ATOM 4401 C CA . LYS A 1 638 ? 13.772 30.125 -0.816 1.00 40.05 636 LYS A CA 1
ATOM 4402 C C . LYS A 1 638 ? 12.712 29.140 -1.288 1.00 40.72 636 LYS A C 1
ATOM 4403 O O . LYS A 1 638 ? 12.646 28.021 -0.767 1.00 50.49 636 LYS A O 1
ATOM 4405 N N . PHE A 1 639 ? 11.876 29.534 -2.251 1.00 36.54 637 PHE A N 1
ATOM 4406 C CA . PHE A 1 639 ? 10.960 28.589 -2.876 1.00 42.56 637 PHE A CA 1
ATOM 4407 C C . PHE A 1 639 ? 11.656 27.800 -3.978 1.00 38.99 637 PHE A C 1
ATOM 4408 O O . PHE A 1 639 ? 11.370 26.613 -4.174 1.00 38.91 637 PHE A O 1
ATOM 4416 N N . ILE A 1 640 ? 12.576 28.443 -4.698 1.00 40.18 638 ILE A N 1
ATOM 4417 C CA . ILE A 1 640 ? 13.332 27.763 -5.744 1.00 42.15 638 ILE A CA 1
ATOM 4418 C C . ILE A 1 640 ? 14.436 26.902 -5.143 1.00 48.32 638 ILE A C 1
ATOM 4419 O O . ILE A 1 640 ? 14.684 25.782 -5.603 1.00 52.51 638 ILE A O 1
ATOM 4424 N N . GLU A 1 641 ? 15.111 27.404 -4.106 1.00 46.02 639 GLU A N 1
ATOM 4425 C CA . GLU A 1 641 ? 16.181 26.651 -3.463 1.00 44.50 639 GLU A CA 1
ATOM 4426 C C . GLU A 1 641 ? 15.686 25.384 -2.780 1.00 51.28 639 GLU A C 1
ATOM 4427 O O . GLU A 1 641 ? 16.506 24.527 -2.439 1.00 56.55 639 GLU A O 1
ATOM 4429 N N . ASP A 1 642 ? 14.377 25.241 -2.572 1.00 50.19 640 ASP A N 1
ATOM 4430 C CA . ASP A 1 642 ? 13.868 24.037 -1.926 1.00 52.78 640 ASP A CA 1
ATOM 4431 C C . ASP A 1 642 ? 13.699 22.894 -2.918 1.00 51.08 640 ASP A C 1
ATOM 4432 O O . ASP A 1 642 ? 14.052 21.751 -2.610 1.00 51.73 640 ASP A O 1
ATOM 4437 N N . ILE A 1 643 ? 13.176 23.178 -4.111 1.00 44.78 641 ILE A N 1
ATOM 4438 C CA . ILE A 1 643 ? 12.891 22.113 -5.067 1.00 46.58 641 ILE A CA 1
ATOM 4439 C C . ILE A 1 643 ? 14.161 21.656 -5.775 1.00 47.48 641 ILE A C 1
ATOM 4440 O O . ILE A 1 643 ? 14.412 20.453 -5.912 1.00 50.77 641 ILE A O 1
ATOM 4445 N N . TRP A 1 644 ? 14.983 22.598 -6.237 1.00 44.98 642 TRP A N 1
ATOM 4446 C CA . TRP A 1 644 ? 16.127 22.217 -7.057 1.00 45.81 642 TRP A CA 1
ATOM 4447 C C . TRP A 1 644 ? 17.272 21.640 -6.235 1.00 46.19 642 TRP A C 1
ATOM 4448 O O . TRP A 1 644 ? 18.001 20.772 -6.729 1.00 45.10 642 TRP A O 1
ATOM 4459 N N . PHE A 1 645 ? 17.458 22.103 -4.996 1.00 44.96 643 PHE A N 1
ATOM 4460 C CA . PHE A 1 645 ? 18.546 21.579 -4.178 1.00 40.87 643 PHE A CA 1
ATOM 4461 C C . PHE A 1 645 ? 18.333 20.121 -3.794 1.00 40.63 643 PHE A C 1
ATOM 4462 O O . PHE A 1 645 ? 19.302 19.440 -3.445 1.00 43.22 643 PHE A O 1
ATOM 4470 N N . LYS A 1 646 ? 17.096 19.626 -3.843 1.00 40.88 644 LYS A N 1
ATOM 4471 C CA . LYS A 1 646 ? 16.825 18.209 -3.641 1.00 49.29 644 LYS A CA 1
ATOM 4472 C C . LYS A 1 646 ? 16.701 17.456 -4.961 1.00 47.65 644 LYS A C 1
ATOM 4473 O O . LYS A 1 646 ? 16.083 16.387 -5.004 1.00 56.36 644 LYS A O 1
ATOM 4479 N N . ILE A 1 647 ? 17.272 17.992 -6.031 1.00 37.92 645 ILE A N 1
ATOM 4480 C CA . ILE A 1 647 ? 17.290 17.360 -7.346 1.00 32.87 645 ILE A CA 1
ATOM 4481 C C . ILE A 1 647 ? 18.732 16.962 -7.651 1.00 34.14 645 ILE A C 1
ATOM 4482 O O . ILE A 1 647 ? 19.613 17.831 -7.672 1.00 32.92 645 ILE A O 1
ATOM 4487 N N . PRO A 1 648 ? 19.018 15.684 -7.886 1.00 33.21 646 PRO A N 1
ATOM 4488 C CA . PRO A 1 648 ? 20.397 15.276 -8.174 1.00 27.61 646 PRO A CA 1
ATOM 4489 C C . PRO A 1 648 ? 20.871 15.820 -9.513 1.00 31.36 646 PRO A C 1
ATOM 4490 O O . PRO A 1 648 ? 20.079 16.193 -10.382 1.00 29.13 646 PRO A O 1
ATOM 4494 N N . SER A 1 649 ? 22.193 15.859 -9.673 1.00 39.61 647 SER A N 1
ATOM 4495 C CA . SER A 1 649 ? 22.801 16.517 -10.820 1.00 37.78 647 SER A CA 1
ATOM 4496 C C . SER A 1 649 ? 23.983 15.718 -11.340 1.00 36.69 647 SER A C 1
ATOM 4497 O O . SER A 1 649 ? 24.706 15.078 -10.573 1.00 36.85 647 SER A O 1
ATOM 4500 N N . ALA A 1 650 ? 24.169 15.784 -12.662 1.00 37.42 648 ALA A N 1
ATOM 4501 C CA . ALA A 1 650 ? 25.352 15.281 -13.352 1.00 36.03 648 ALA A CA 1
ATOM 4502 C C . ALA A 1 650 ? 25.807 13.929 -12.823 1.00 34.99 648 ALA A C 1
ATOM 4503 O O . ALA A 1 650 ? 25.255 12.888 -13.190 1.00 40.75 648 ALA A O 1
ATOM 4505 N N . TYR A 1 651 ? 26.824 13.944 -11.963 1.00 33.90 649 TYR A N 1
ATOM 4506 C CA . TYR A 1 651 ? 27.361 12.731 -11.369 1.00 42.26 649 TYR A CA 1
ATOM 4507 C C . TYR A 1 651 ? 27.234 12.733 -9.853 1.00 38.51 649 TYR A C 1
ATOM 4508 O O . TYR A 1 651 ? 27.612 11.747 -9.209 1.00 36.37 649 TYR A O 1
ATOM 4517 N N . GLY A 1 652 ? 26.710 13.806 -9.274 1.00 41.73 650 GLY A N 1
ATOM 4518 C CA . GLY A 1 652 ? 26.532 13.887 -7.840 1.00 51.17 650 GLY A CA 1
ATOM 4519 C C . GLY A 1 652 ? 26.098 15.284 -7.447 1.00 45.14 650 GLY A C 1
ATOM 4520 O O . GLY A 1 652 ? 25.864 16.144 -8.301 1.00 41.97 650 GLY A O 1
ATOM 4521 N N . SER A 1 653 ? 26.003 15.493 -6.138 1.00 52.43 651 SER A N 1
ATOM 4522 C CA . SER A 1 653 ? 25.588 16.781 -5.566 1.00 47.49 651 SER A CA 1
ATOM 4523 C C . SER A 1 653 ? 24.198 17.123 -6.115 1.00 41.29 651 SER A C 1
ATOM 4524 O O . SER A 1 653 ? 23.398 16.227 -6.415 1.00 37.65 651 SER A O 1
ATOM 4527 N N . HIS A 1 654 ? 23.897 18.412 -6.263 1.00 41.13 652 HIS A N 1
ATOM 4528 C CA . HIS A 1 654 ? 22.576 18.849 -6.687 1.00 36.20 652 HIS A CA 1
ATOM 4529 C C . HIS A 1 654 ? 22.705 20.055 -7.605 1.00 36.38 652 HIS A C 1
ATOM 4530 O O . HIS A 1 654 ? 23.780 20.642 -7.754 1.00 34.23 652 HIS A O 1
ATOM 4537 N N . PHE A 1 655 ? 21.586 20.417 -8.228 1.00 37.89 653 PHE A N 1
ATOM 4538 C CA . PHE A 1 655 ? 21.526 21.651 -8.995 1.00 39.93 653 PHE A CA 1
ATOM 4539 C C . PHE A 1 655 ? 21.666 22.853 -8.071 1.00 42.80 653 PHE A C 1
ATOM 4540 O O . PHE A 1 655 ? 21.246 22.828 -6.911 1.00 44.97 653 PHE A O 1
ATOM 4548 N N . GLU A 1 656 ? 22.265 23.911 -8.597 1.00 40.48 654 GLU A N 1
ATOM 4549 C CA . GLU A 1 656 ? 22.422 25.149 -7.860 1.00 41.68 654 GLU A CA 1
ATOM 4550 C C . GLU A 1 656 ? 21.309 26.113 -8.259 1.00 43.41 654 GLU A C 1
ATOM 4551 O O . GLU A 1 656 ? 20.346 25.741 -8.933 1.00 39.73 654 GLU A O 1
ATOM 4557 N N . VAL A 1 657 ? 21.428 27.364 -7.827 1.00 47.12 655 VAL A N 1
ATOM 4558 C CA . VAL A 1 657 ? 20.528 28.431 -8.248 1.00 42.46 655 VAL A CA 1
ATOM 4559 C C . VAL A 1 657 ? 21.400 29.648 -8.523 1.00 46.04 655 VAL A C 1
ATOM 4560 O O . VAL A 1 657 ? 21.905 30.276 -7.586 1.00 47.61 655 VAL A O 1
ATOM 4564 N N . ALA A 1 658 ? 21.602 29.966 -9.804 1.00 41.44 656 ALA A N 1
ATOM 4565 C CA . ALA A 1 658 ? 22.422 31.103 -10.196 1.00 40.66 656 ALA A CA 1
ATOM 4566 C C . ALA A 1 658 ? 21.515 32.234 -10.656 1.00 44.28 656 ALA A C 1
ATOM 4567 O O . ALA A 1 658 ? 21.070 32.234 -11.813 1.00 47.29 656 ALA A O 1
ATOM 4569 N N . PRO A 1 659 ? 21.218 33.217 -9.807 1.00 50.11 657 PRO A N 1
ATOM 4570 C CA . PRO A 1 659 ? 20.240 34.250 -10.174 1.00 53.87 657 PRO A CA 1
ATOM 4571 C C . PRO A 1 659 ? 20.723 35.229 -11.233 1.00 59.89 657 PRO A C 1
ATOM 4572 O O . PRO A 1 659 ? 20.044 36.226 -11.490 1.00 75.00 657 PRO A O 1
ATOM 4576 N N . HIS A 1 660 ? 21.872 34.967 -11.858 1.00 55.06 658 HIS A N 1
ATOM 4577 C CA . HIS A 1 660 ? 22.466 35.912 -12.800 1.00 58.98 658 HIS A CA 1
ATOM 4578 C C . HIS A 1 660 ? 21.613 36.125 -14.046 1.00 57.93 658 HIS A C 1
ATOM 4579 O O . HIS A 1 660 ? 20.426 35.789 -14.065 1.00 54.99 658 HIS A O 1
ATOM 4586 N N . SER A 1 661 ? 22.199 36.730 -15.073 1.00 59.26 659 SER A N 1
ATOM 4587 C CA . SER A 1 661 ? 21.590 36.778 -16.395 1.00 64.31 659 SER A CA 1
ATOM 4588 C C . SER A 1 661 ? 22.652 37.258 -17.372 1.00 67.64 659 SER A C 1
ATOM 4589 O O . SER A 1 661 ? 23.734 37.703 -16.981 1.00 61.35 659 SER A O 1
ATOM 4592 N N . ILE A 1 662 ? 22.316 37.167 -18.653 1.00 66.57 660 ILE A N 1
ATOM 4593 C CA . ILE A 1 662 ? 23.251 37.391 -19.747 1.00 64.81 660 ILE A CA 1
ATOM 4594 C C . ILE A 1 662 ? 22.514 38.123 -20.858 1.00 62.53 660 ILE A C 1
ATOM 4595 O O . ILE A 1 662 ? 23.108 38.891 -21.623 1.00 62.08 660 ILE A O 1
ATOM 4600 N N . GLY A 1 663 ? 21.207 37.908 -20.926 1.00 54.26 661 GLY A N 1
ATOM 4601 C CA . GLY A 1 663 ? 20.368 38.504 -21.942 1.00 47.33 661 GLY A CA 1
ATOM 4602 C C . GLY A 1 663 ? 19.101 37.694 -22.096 1.00 47.35 661 GLY A C 1
ATOM 4603 O O . GLY A 1 663 ? 18.342 37.878 -23.051 1.00 47.47 661 GLY A O 1
ATOM 4604 N N . PHE A 1 664 ? 18.873 36.782 -21.152 1.00 46.86 662 PHE A N 1
ATOM 4605 C CA . PHE A 1 664 ? 17.721 35.893 -21.202 1.00 51.00 662 PHE A CA 1
ATOM 4606 C C . PHE A 1 664 ? 16.448 36.531 -20.668 1.00 51.80 662 PHE A C 1
ATOM 4607 O O . PHE A 1 664 ? 15.393 35.896 -20.725 1.00 53.33 662 PHE A O 1
ATOM 4615 N N . HIS A 1 665 ? 16.511 37.756 -20.142 1.00 46.57 663 HIS A N 1
ATOM 4616 C CA . HIS A 1 665 ? 15.278 38.431 -19.753 1.00 49.09 663 HIS A CA 1
ATOM 4617 C C . HIS A 1 665 ? 14.497 38.883 -20.980 1.00 56.12 663 HIS A C 1
ATOM 4618 O O . HIS A 1 665 ? 13.261 38.851 -20.985 1.00 61.66 663 HIS A O 1
ATOM 4625 N N . ALA A 1 666 ? 15.203 39.297 -22.031 1.00 49.79 664 ALA A N 1
ATOM 4626 C CA . ALA A 1 666 ? 14.567 39.782 -23.249 1.00 46.80 664 ALA A CA 1
ATOM 4627 C C . ALA A 1 666 ? 13.937 38.641 -24.035 1.00 49.90 664 ALA A C 1
ATOM 4628 O O . ALA A 1 666 ? 12.711 38.587 -24.185 1.00 52.19 664 ALA A O 1
ATOM 4630 N N . GLY A 1 667 ? 14.768 37.721 -24.533 1.00 48.66 665 GLY A N 1
ATOM 4631 C CA . GLY A 1 667 ? 14.280 36.615 -25.341 1.00 47.09 665 GLY A CA 1
ATOM 4632 C C . GLY A 1 667 ? 13.241 35.756 -24.652 1.00 44.17 665 GLY A C 1
ATOM 4633 O O . GLY A 1 667 ? 12.514 35.017 -25.325 1.00 52.05 665 GLY A O 1
ATOM 4634 N N . THR A 1 668 ? 13.152 35.833 -23.327 1.00 41.93 666 THR A N 1
ATOM 4635 C CA . THR A 1 668 ? 12.131 35.119 -22.572 1.00 43.29 666 THR A CA 1
ATOM 4636 C C . THR A 1 668 ? 10.966 36.012 -22.176 1.00 46.08 666 THR A C 1
ATOM 4637 O O . THR A 1 668 ? 9.815 35.569 -22.202 1.00 48.56 666 THR A O 1
ATOM 4641 N N . GLY A 1 669 ? 11.243 37.264 -21.806 1.00 45.13 667 GLY A N 1
ATOM 4642 C CA . GLY A 1 669 ? 10.168 38.170 -21.441 1.00 50.10 667 GLY A CA 1
ATOM 4643 C C . GLY A 1 669 ? 9.335 38.598 -22.633 1.00 51.63 667 GLY A C 1
ATOM 4644 O O . GLY A 1 669 ? 8.116 38.757 -22.523 1.00 52.99 667 GLY A O 1
ATOM 4645 N N . ALA A 1 670 ? 9.979 38.797 -23.787 1.00 51.98 668 ALA A N 1
ATOM 4646 C CA . ALA A 1 670 ? 9.247 39.134 -25.003 1.00 53.27 668 ALA A CA 1
ATOM 4647 C C . ALA A 1 670 ? 8.236 38.061 -25.379 1.00 54.44 668 ALA A C 1
ATOM 4648 O O . ALA A 1 670 ? 7.250 38.365 -26.059 1.00 62.98 668 ALA A O 1
ATOM 4650 N N . LYS A 1 671 ? 8.456 36.818 -24.954 1.00 54.73 669 LYS A N 1
ATOM 4651 C CA . LYS A 1 671 ? 7.497 35.739 -25.135 1.00 51.78 669 LYS A CA 1
ATOM 4652 C C . LYS A 1 671 ? 6.720 35.434 -23.861 1.00 50.64 669 LYS A C 1
ATOM 4653 O O . LYS A 1 671 ? 5.953 34.467 -23.831 1.00 46.68 669 LYS A O 1
ATOM 4655 N N . CYS A 1 672 ? 6.905 36.233 -22.809 1.00 55.12 670 CYS A N 1
ATOM 4656 C CA . CYS A 1 672 ? 6.167 36.090 -21.558 1.00 57.43 670 CYS A CA 1
ATOM 4657 C C . CYS A 1 672 ? 5.108 37.186 -21.511 1.00 58.19 670 CYS A C 1
ATOM 4658 O O . CYS A 1 672 ? 5.425 38.356 -21.276 1.00 53.25 670 CYS A O 1
ATOM 4661 N N . SER A 1 673 ? 3.852 36.803 -21.728 1.00 64.28 671 SER A N 1
ATOM 4662 C CA . SER A 1 673 ? 2.772 37.753 -21.978 1.00 68.39 671 SER A CA 1
ATOM 4663 C C . SER A 1 673 ? 2.126 38.179 -20.663 1.00 55.36 671 SER A C 1
ATOM 4664 O O . SER A 1 673 ? 1.428 37.386 -20.023 1.00 46.03 671 SER A O 1
ATOM 4667 N N . ALA A 1 674 ? 2.364 39.433 -20.269 1.00 54.41 672 ALA A N 1
ATOM 4668 C CA . ALA A 1 674 ? 1.609 40.131 -19.229 1.00 51.50 672 ALA A CA 1
ATOM 4669 C C . ALA A 1 674 ? 1.822 39.573 -17.825 1.00 53.90 672 ALA A C 1
ATOM 4670 O O . ALA A 1 674 ? 1.995 38.364 -17.638 1.00 56.75 672 ALA A O 1
ATOM 4672 N N . LEU A 1 675 ? 1.800 40.456 -16.832 1.00 57.28 673 LEU A N 1
ATOM 4673 C CA . LEU A 1 675 ? 1.935 40.100 -15.428 1.00 58.36 673 LEU A CA 1
ATOM 4674 C C . LEU A 1 675 ? 1.031 41.001 -14.603 1.00 56.53 673 LEU A C 1
ATOM 4675 O O . LEU A 1 675 ? 0.728 42.127 -15.017 1.00 62.18 673 LEU A O 1
ATOM 4677 N N . PRO A 1 676 ? 0.575 40.533 -13.438 1.00 51.51 674 PRO A N 1
ATOM 4678 C CA . PRO A 1 676 ? -0.357 41.345 -12.636 1.00 54.35 674 PRO A CA 1
ATOM 4679 C C . PRO A 1 676 ? 0.221 42.657 -12.123 1.00 60.35 674 PRO A C 1
ATOM 4680 O O . PRO A 1 676 ? -0.534 43.625 -11.972 1.00 60.19 674 PRO A O 1
ATOM 4684 N N . ASP A 1 677 ? 1.525 42.732 -11.850 1.00 61.72 675 ASP A N 1
ATOM 4685 C CA . ASP A 1 677 ? 2.099 43.944 -11.270 1.00 52.07 675 ASP A CA 1
ATOM 4686 C C . ASP A 1 677 ? 2.170 45.089 -12.278 1.00 58.63 675 ASP A C 1
ATOM 4687 O O . ASP A 1 677 ? 3.219 45.722 -12.438 1.00 60.44 675 ASP A O 1
ATOM 4692 N N . GLY A 1 678 ? 1.055 45.377 -12.949 1.00 61.49 676 GLY A N 1
ATOM 4693 C CA . GLY A 1 678 ? 1.004 46.452 -13.920 1.00 67.42 676 GLY A CA 1
ATOM 4694 C C . GLY A 1 678 ? 1.893 46.278 -15.130 1.00 71.15 676 GLY A C 1
ATOM 4695 O O . GLY A 1 678 ? 2.041 47.224 -15.908 1.00 78.46 676 GLY A O 1
ATOM 4696 N N . ARG A 1 679 ? 2.489 45.103 -15.313 1.00 60.43 677 ARG A N 1
ATOM 4697 C CA . ARG A 1 679 ? 3.380 44.870 -16.438 1.00 64.95 677 ARG A CA 1
ATOM 4698 C C . ARG A 1 679 ? 2.622 44.925 -17.761 1.00 67.54 677 ARG A C 1
ATOM 4699 O O . ARG A 1 679 ? 1.403 44.748 -17.822 1.00 63.88 677 ARG A O 1
ATOM 4707 N N . VAL A 1 680 ? 3.369 45.167 -18.837 1.00 66.01 678 VAL A N 1
ATOM 4708 C CA . VAL A 1 680 ? 2.810 45.087 -20.180 1.00 61.25 678 VAL A CA 1
ATOM 4709 C C . VAL A 1 680 ? 3.048 43.678 -20.705 1.00 56.80 678 VAL A C 1
ATOM 4710 O O . VAL A 1 680 ? 3.720 42.871 -20.054 1.00 60.70 678 VAL A O 1
ATOM 4714 N N . ALA A 1 681 ? 2.501 43.373 -21.881 1.00 58.81 679 ALA A N 1
ATOM 4715 C CA . ALA A 1 681 ? 2.540 42.014 -22.410 1.00 60.03 679 ALA A CA 1
ATOM 4716 C C . ALA A 1 681 ? 3.958 41.562 -22.736 1.00 58.43 679 ALA A C 1
ATOM 4717 O O . ALA A 1 681 ? 4.596 40.875 -21.933 1.00 63.96 679 ALA A O 1
ATOM 4719 N N . TRP A 1 682 ? 4.462 41.948 -23.906 1.00 52.66 680 TRP A N 1
ATOM 4720 C CA . TRP A 1 682 ? 5.718 41.406 -24.423 1.00 49.72 680 TRP A CA 1
ATOM 4721 C C . TRP A 1 682 ? 6.871 42.366 -24.129 1.00 57.90 680 TRP A C 1
ATOM 4722 O O . TRP A 1 682 ? 7.383 43.070 -24.999 1.00 63.08 680 TRP A O 1
ATOM 4733 N N . THR A 1 683 ? 7.282 42.371 -22.863 1.00 59.49 681 THR A N 1
ATOM 4734 C CA . THR A 1 683 ? 8.440 43.130 -22.416 1.00 56.13 681 THR A CA 1
ATOM 4735 C C . THR A 1 683 ? 9.349 42.224 -21.598 1.00 54.44 681 THR A C 1
ATOM 4736 O O . THR A 1 683 ? 8.958 41.133 -21.175 1.00 50.68 681 THR A O 1
ATOM 4738 N N . ALA A 1 684 ? 10.569 42.700 -21.364 1.00 54.99 682 ALA A N 1
ATOM 4739 C CA . ALA A 1 684 ? 11.575 41.912 -20.670 1.00 55.19 682 ALA A CA 1
ATOM 4740 C C . ALA A 1 684 ? 11.126 41.583 -19.245 1.00 55.17 682 ALA A C 1
ATOM 4741 O O . ALA A 1 684 ? 10.180 42.162 -18.705 1.00 55.09 682 ALA A O 1
ATOM 4743 N N . MET A 1 685 ? 11.825 40.624 -18.639 1.00 48.20 683 MET A N 1
ATOM 4744 C CA . MET A 1 685 ? 11.561 40.244 -17.258 1.00 47.26 683 MET A CA 1
ATOM 4745 C C . MET A 1 685 ? 12.120 41.298 -16.311 1.00 61.13 683 MET A C 1
ATOM 4746 O O . MET A 1 685 ? 11.536 42.375 -16.156 1.00 72.99 683 MET A O 1
ATOM 4748 N N . SER A 1 686 ? 13.250 40.996 -15.676 1.00 58.08 684 SER A N 1
ATOM 4749 C CA . SER A 1 686 ? 13.949 41.944 -14.823 1.00 49.58 684 SER A CA 1
ATOM 4750 C C . SER A 1 686 ? 15.438 41.897 -15.130 1.00 54.87 684 SER A C 1
ATOM 4751 O O . SER A 1 686 ? 15.937 40.951 -15.746 1.00 67.27 684 SER A O 1
ATOM 4754 N N . ASP A 1 687 ? 16.148 42.930 -14.682 1.00 49.36 685 ASP A N 1
ATOM 4755 C CA . ASP A 1 687 ? 17.582 43.061 -14.939 1.00 48.70 685 ASP A CA 1
ATOM 4756 C C . ASP A 1 687 ? 18.433 42.143 -14.069 1.00 59.40 685 ASP A C 1
ATOM 4757 O O . ASP A 1 687 ? 19.476 42.558 -13.558 1.00 55.61 685 ASP A O 1
ATOM 4759 N N . GLY A 1 688 ? 18.005 40.898 -13.876 1.00 66.84 686 GLY A N 1
ATOM 4760 C CA . GLY A 1 688 ? 18.829 39.896 -13.230 1.00 57.57 686 GLY A CA 1
ATOM 4761 C C . GLY A 1 688 ? 18.836 39.909 -11.714 1.00 56.86 686 GLY A C 1
ATOM 4762 O O . GLY A 1 688 ? 19.024 40.957 -11.089 1.00 61.33 686 GLY A O 1
ATOM 4763 N N . ALA A 1 689 ? 18.619 38.732 -11.123 1.00 57.89 687 ALA A N 1
ATOM 4764 C CA . ALA A 1 689 ? 18.825 38.476 -9.700 1.00 53.69 687 ALA A CA 1
ATOM 4765 C C . ALA A 1 689 ? 18.042 39.407 -8.784 1.00 54.74 687 ALA A C 1
ATOM 4766 O O . ALA A 1 689 ? 16.828 39.254 -8.621 1.00 49.47 687 ALA A O 1
ATOM 4768 N N . VAL A 1 690 ? 18.739 40.356 -8.162 1.00 56.82 688 VAL A N 1
ATOM 4769 C CA . VAL A 1 690 ? 18.166 41.217 -7.137 1.00 52.76 688 VAL A CA 1
ATOM 4770 C C . VAL A 1 690 ? 18.194 42.688 -7.553 1.00 55.07 688 VAL A C 1
ATOM 4771 O O . VAL A 1 690 ? 18.009 43.572 -6.723 1.00 57.78 688 VAL A O 1
ATOM 4775 N N . SER A 1 691 ? 18.416 42.960 -8.834 1.00 52.38 689 SER A N 1
ATOM 4776 C CA . SER A 1 691 ? 18.344 44.330 -9.314 1.00 46.99 689 SER A CA 1
ATOM 4777 C C . SER A 1 691 ? 16.887 44.785 -9.361 1.00 51.73 689 SER A C 1
ATOM 4778 O O . SER A 1 691 ? 16.007 44.008 -9.744 1.00 49.94 689 SER A O 1
ATOM 4780 N N . PRO A 1 692 ? 16.598 46.024 -8.959 1.00 54.74 690 PRO A N 1
ATOM 4781 C CA . PRO A 1 692 ? 15.221 46.523 -9.045 1.00 49.02 690 PRO A CA 1
ATOM 4782 C C . PRO A 1 692 ? 14.701 46.446 -10.472 1.00 49.80 690 PRO A C 1
ATOM 4783 O O . PRO A 1 692 ? 15.435 46.697 -11.430 1.00 52.38 690 PRO A O 1
ATOM 4787 N N . ARG A 1 693 ? 13.420 46.088 -10.598 1.00 47.55 691 ARG A N 1
ATOM 4788 C CA . ARG A 1 693 ? 12.778 45.777 -11.874 1.00 51.75 691 ARG A CA 1
ATOM 4789 C C . ARG A 1 693 ? 13.105 46.788 -12.969 1.00 60.67 691 ARG A C 1
ATOM 4790 O O . ARG A 1 693 ? 14.025 46.568 -13.763 1.00 57.24 691 ARG A O 1
ATOM 4792 N N . GLN A 1 694 ? 12.354 47.888 -13.023 1.00 67.60 692 GLN A N 1
ATOM 4793 C CA . GLN A 1 694 ? 12.585 48.942 -14.006 1.00 74.32 692 GLN A CA 1
ATOM 4794 C C . GLN A 1 694 ? 11.747 50.165 -13.660 1.00 73.90 692 GLN A C 1
ATOM 4795 O O . GLN A 1 694 ? 10.517 50.126 -13.764 1.00 73.83 692 GLN A O 1
ATOM 4797 N N . GLY A 1 695 ? 12.395 51.251 -13.247 1.00 73.95 693 GLY A N 1
ATOM 4798 C CA . GLY A 1 695 ? 11.661 52.409 -12.781 1.00 68.28 693 GLY A CA 1
ATOM 4799 C C . GLY A 1 695 ? 10.853 52.188 -11.524 1.00 63.47 693 GLY A C 1
ATOM 4800 O O . GLY A 1 695 ? 10.021 53.035 -11.189 1.00 73.06 693 GLY A O 1
ATOM 4801 N N . THR A 1 696 ? 11.065 51.072 -10.820 1.00 54.34 694 THR A N 1
ATOM 4802 C CA . THR A 1 696 ? 10.331 50.794 -9.592 1.00 56.99 694 THR A CA 1
ATOM 4803 C C . THR A 1 696 ? 10.951 51.455 -8.370 1.00 56.89 694 THR A C 1
ATOM 4804 O O . THR A 1 696 ? 10.292 51.535 -7.329 1.00 54.80 694 THR A O 1
ATOM 4806 N N . ASP A 1 697 ? 12.195 51.921 -8.469 1.00 59.15 695 ASP A N 1
ATOM 4807 C CA . ASP A 1 697 ? 12.887 52.536 -7.338 1.00 60.28 695 ASP A CA 1
ATOM 4808 C C . ASP A 1 697 ? 12.564 54.023 -7.324 1.00 66.01 695 ASP A C 1
ATOM 4809 O O . ASP A 1 697 ? 13.284 54.847 -7.891 1.00 62.92 695 ASP A O 1
ATOM 4814 N N . THR A 1 698 ? 11.457 54.371 -6.672 1.00 65.28 696 THR A N 1
ATOM 4815 C CA . THR A 1 698 ? 11.140 55.761 -6.377 1.00 57.53 696 THR A CA 1
ATOM 4816 C C . THR A 1 698 ? 11.981 56.314 -5.235 1.00 57.22 696 THR A C 1
ATOM 4817 O O . THR A 1 698 ? 11.718 57.426 -4.765 1.00 64.79 696 THR A O 1
ATOM 4821 N N . ASN A 1 699 ? 12.979 55.558 -4.783 1.00 53.35 697 ASN A N 1
ATOM 4822 C CA . ASN A 1 699 ? 13.844 55.945 -3.682 1.00 55.26 697 ASN A CA 1
ATOM 4823 C C . ASN A 1 699 ? 15.297 55.826 -4.127 1.00 54.31 697 ASN A C 1
ATOM 4824 O O . ASN A 1 699 ? 15.611 55.213 -5.151 1.00 45.92 697 ASN A O 1
ATOM 4829 N N . GLY A 1 700 ? 16.189 56.415 -3.333 1.00 61.49 698 GLY A N 1
ATOM 4830 C CA . GLY A 1 700 ? 17.574 56.578 -3.710 1.00 65.22 698 GLY A CA 1
ATOM 4831 C C . GLY A 1 700 ? 18.357 55.287 -3.845 1.00 53.48 698 GLY A C 1
ATOM 4832 O O . GLY A 1 700 ? 17.818 54.181 -3.736 1.00 53.12 698 GLY A O 1
ATOM 4833 N N . PRO A 1 701 ? 19.667 55.414 -4.086 1.00 53.58 699 PRO A N 1
ATOM 4834 C CA . PRO A 1 701 ? 20.486 54.207 -4.288 1.00 58.48 699 PRO A CA 1
ATOM 4835 C C . PRO A 1 701 ? 20.666 53.386 -3.025 1.00 59.49 699 PRO A C 1
ATOM 4836 O O . PRO A 1 701 ? 20.736 52.152 -3.102 1.00 61.91 699 PRO A O 1
ATOM 4840 N N . ALA A 1 702 ? 20.751 54.036 -1.861 1.00 53.60 700 ALA A N 1
ATOM 4841 C CA . ALA A 1 702 ? 20.913 53.299 -0.611 1.00 47.17 700 ALA A CA 1
ATOM 4842 C C . ALA A 1 702 ? 19.742 52.354 -0.374 1.00 52.96 700 ALA A C 1
ATOM 4843 O O . ALA A 1 702 ? 19.919 51.257 0.167 1.00 56.26 700 ALA A O 1
ATOM 4845 N N . ALA A 1 703 ? 18.538 52.762 -0.778 1.00 50.03 701 ALA A N 1
ATOM 4846 C CA . ALA A 1 703 ? 17.382 51.883 -0.648 1.00 52.13 701 ALA A CA 1
ATOM 4847 C C . ALA A 1 703 ? 17.468 50.712 -1.618 1.00 57.27 701 ALA A C 1
ATOM 4848 O O . ALA A 1 703 ? 17.140 49.575 -1.257 1.00 58.58 701 ALA A O 1
ATOM 4850 N N . VAL A 1 704 ? 17.922 50.967 -2.849 1.00 60.92 702 VAL A N 1
ATOM 4851 C CA . VAL A 1 704 ? 17.998 49.922 -3.864 1.00 66.10 702 VAL A CA 1
ATOM 4852 C C . VAL A 1 704 ? 18.937 48.797 -3.456 1.00 67.48 702 VAL A C 1
ATOM 4853 O O . VAL A 1 704 ? 18.788 47.666 -3.930 1.00 74.33 702 VAL A O 1
ATOM 4855 N N . MET A 1 705 ? 19.906 49.077 -2.586 1.00 58.66 703 MET A N 1
ATOM 4856 C CA . MET A 1 705 ? 20.791 48.047 -2.057 1.00 57.21 703 MET A CA 1
ATOM 4857 C C . MET A 1 705 ? 20.328 47.513 -0.710 1.00 65.14 703 MET A C 1
ATOM 4858 O O . MET A 1 705 ? 20.506 46.324 -0.428 1.00 74.05 703 MET A O 1
ATOM 4863 N N . CYS A 1 706 ? 19.742 48.370 0.132 1.00 58.57 704 CYS A N 1
ATOM 4864 C CA . CYS A 1 706 ? 19.146 47.890 1.375 1.00 58.08 704 CYS A CA 1
ATOM 4865 C C . CYS A 1 706 ? 18.043 46.881 1.090 1.00 63.05 704 CYS A C 1
ATOM 4866 O O . CYS A 1 706 ? 17.915 45.871 1.793 1.00 69.09 704 CYS A O 1
ATOM 4868 N N . SER A 1 707 ? 17.236 47.140 0.060 1.00 59.79 705 SER A N 1
ATOM 4869 C CA . SER A 1 707 ? 16.265 46.154 -0.403 1.00 58.30 705 SER A CA 1
ATOM 4870 C C . SER A 1 707 ? 16.961 44.877 -0.853 1.00 56.96 705 SER A C 1
ATOM 4871 O O . SER A 1 707 ? 16.702 43.789 -0.324 1.00 55.02 705 SER A O 1
ATOM 4874 N N . ALA A 1 708 ? 17.864 44.997 -1.829 1.00 61.81 706 ALA A N 1
ATOM 4875 C CA . ALA A 1 708 ? 18.606 43.849 -2.335 1.00 64.94 706 ALA A CA 1
ATOM 4876 C C . ALA A 1 708 ? 19.442 43.166 -1.262 1.00 61.51 706 ALA A C 1
ATOM 4877 O O . ALA A 1 708 ? 19.912 42.045 -1.488 1.00 66.61 706 ALA A O 1
ATOM 4879 N N . GLY A 1 709 ? 19.648 43.811 -0.111 1.00 58.87 707 GLY A N 1
ATOM 4880 C CA . GLY A 1 709 ? 20.314 43.155 0.999 1.00 61.65 707 GLY A CA 1
ATOM 4881 C C . GLY A 1 709 ? 19.426 42.227 1.795 1.00 57.04 707 GLY A C 1
ATOM 4882 O O . GLY A 1 709 ? 19.936 41.322 2.464 1.00 59.99 707 GLY A O 1
ATOM 4883 N N . CYS A 1 710 ? 18.107 42.415 1.725 1.00 52.03 708 CYS A N 1
ATOM 4884 C CA . CYS A 1 710 ? 17.165 41.591 2.474 1.00 58.20 708 CYS A CA 1
ATOM 4885 C C . CYS A 1 710 ? 16.963 40.233 1.812 1.00 58.37 708 CYS A C 1
ATOM 4886 O O . CYS A 1 710 ? 15.867 39.666 1.864 1.00 61.21 708 CYS A O 1
ATOM 4888 N N . VAL A 1 711 ? 18.014 39.707 1.189 1.00 58.31 709 VAL A N 1
ATOM 4889 C CA . VAL A 1 711 ? 17.988 38.405 0.537 1.00 57.77 709 VAL A CA 1
ATOM 4890 C C . VAL A 1 711 ? 19.063 37.545 1.184 1.00 58.95 709 VAL A C 1
ATOM 4891 O O . VAL A 1 711 ? 20.239 37.930 1.210 1.00 56.38 709 VAL A O 1
ATOM 4895 N N . ASP A 1 712 ? 18.663 36.390 1.713 1.00 54.73 710 ASP A N 1
ATOM 4896 C CA . ASP A 1 712 ? 19.623 35.447 2.274 1.00 50.77 710 ASP A CA 1
ATOM 4897 C C . ASP A 1 712 ? 20.461 34.846 1.153 1.00 53.80 710 ASP A C 1
ATOM 4898 O O . ASP A 1 712 ? 20.351 33.653 0.855 1.00 56.70 710 ASP A O 1
ATOM 4903 N N . GLN A 1 713 ? 21.300 35.670 0.527 1.00 52.29 711 GLN A N 1
ATOM 4904 C CA . GLN A 1 713 ? 22.050 35.273 -0.664 1.00 53.53 711 GLN A CA 1
ATOM 4905 C C . GLN A 1 713 ? 23.337 34.531 -0.339 1.00 54.25 711 GLN A C 1
ATOM 4906 O O . GLN A 1 713 ? 24.367 34.774 -0.969 1.00 60.75 711 GLN A O 1
ATOM 4912 N N . VAL A 1 714 ? 23.313 33.628 0.640 1.00 50.15 712 VAL A N 1
ATOM 4913 C CA . VAL A 1 714 ? 24.494 32.819 0.914 1.00 45.59 712 VAL A CA 1
ATOM 4914 C C . VAL A 1 714 ? 24.530 31.599 0.003 1.00 50.30 712 VAL A C 1
ATOM 4915 O O . VAL A 1 714 ? 25.585 31.243 -0.532 1.00 49.06 712 VAL A O 1
ATOM 4919 N N . ASP A 1 715 ? 23.383 30.949 -0.199 1.00 53.22 713 ASP A N 1
ATOM 4920 C CA . ASP A 1 715 ? 23.285 29.756 -1.032 1.00 49.44 713 ASP A CA 1
ATOM 4921 C C . ASP A 1 715 ? 22.814 30.062 -2.448 1.00 46.96 713 ASP A C 1
ATOM 4922 O O . ASP A 1 715 ? 22.220 29.200 -3.104 1.00 56.50 713 ASP A O 1
ATOM 4927 N N . LEU A 1 716 ? 23.079 31.265 -2.939 1.00 52.62 714 LEU A N 1
ATOM 4928 C CA . LEU A 1 716 ? 22.690 31.668 -4.284 1.00 51.24 714 LEU A CA 1
ATOM 4929 C C . LEU A 1 716 ? 23.953 31.755 -5.132 1.00 48.24 714 LEU A C 1
ATOM 4930 O O . LEU A 1 716 ? 24.813 32.610 -4.889 1.00 47.02 714 LEU A O 1
ATOM 4935 N N . PHE A 1 717 ? 24.064 30.864 -6.116 1.00 45.39 715 PHE A N 1
ATOM 4936 C CA . PHE A 1 717 ? 25.247 30.778 -6.965 1.00 46.79 715 PHE A CA 1
ATOM 4937 C C . PHE A 1 717 ? 25.482 32.074 -7.733 1.00 48.29 715 PHE A C 1
ATOM 4938 O O . PHE A 1 717 ? 25.237 32.141 -8.942 1.00 44.40 715 PHE A O 1
ATOM 4946 N N . GLY A 1 718 ? 25.960 33.103 -7.038 1.00 52.16 716 GLY A N 1
ATOM 4947 C CA . GLY A 1 718 ? 26.265 34.376 -7.661 1.00 52.41 716 GLY A CA 1
ATOM 4948 C C . GLY A 1 718 ? 25.040 35.184 -8.037 1.00 54.53 716 GLY A C 1
ATOM 4949 O O . GLY A 1 718 ? 24.213 34.736 -8.834 1.00 47.58 716 GLY A O 1
ATOM 4950 N N . VAL A 1 719 ? 24.926 36.391 -7.489 1.00 61.42 717 VAL A N 1
ATOM 4951 C CA . VAL A 1 719 ? 23.802 37.282 -7.754 1.00 59.64 717 VAL A CA 1
ATOM 4952 C C . VAL A 1 719 ? 24.269 38.383 -8.696 1.00 60.59 717 VAL A C 1
ATOM 4953 O O . VAL A 1 719 ? 25.324 38.992 -8.479 1.00 64.44 717 VAL A O 1
ATOM 4957 N N . LEU A 1 720 ? 23.491 38.631 -9.747 1.00 58.51 718 LEU A N 1
ATOM 4958 C CA . LEU A 1 720 ? 23.792 39.693 -10.706 1.00 58.88 718 LEU A CA 1
ATOM 4959 C C . LEU A 1 720 ? 23.029 40.944 -10.288 1.00 61.16 718 LEU A C 1
ATOM 4960 O O . LEU A 1 720 ? 21.826 41.066 -10.529 1.00 64.85 718 LEU A O 1
ATOM 4965 N N . PHE A 1 721 ? 23.737 41.880 -9.666 1.00 56.33 719 PHE A N 1
ATOM 4966 C CA . PHE A 1 721 ? 23.160 43.124 -9.170 1.00 58.28 719 PHE A CA 1
ATOM 4967 C C . PHE A 1 721 ? 23.852 44.295 -9.854 1.00 59.96 719 PHE A C 1
ATOM 4968 O O . PHE A 1 721 ? 25.012 44.597 -9.554 1.00 63.86 719 PHE A O 1
ATOM 4976 N N . ASN A 1 722 ? 23.144 44.954 -10.768 1.00 58.13 720 ASN A N 1
ATOM 4977 C CA . ASN A 1 722 ? 23.660 46.141 -11.430 1.00 58.00 720 ASN A CA 1
ATOM 4978 C C . ASN A 1 722 ? 22.658 47.281 -11.311 1.00 50.89 720 ASN A C 1
ATOM 4979 O O . ASN A 1 722 ? 21.449 47.063 -11.199 1.00 50.54 720 ASN A O 1
ATOM 4984 N N . MET A 1 723 ? 23.183 48.503 -11.324 1.00 49.04 721 MET A N 1
ATOM 4985 C CA . MET A 1 723 ? 22.361 49.702 -11.251 1.00 51.05 721 MET A CA 1
ATOM 4986 C C . MET A 1 723 ? 23.136 50.855 -11.869 1.00 51.26 721 MET A C 1
ATOM 4987 O O . MET A 1 723 ? 24.366 50.820 -11.962 1.00 50.30 721 MET A O 1
ATOM 4992 N N . ARG A 1 724 ? 22.400 51.881 -12.283 1.00 51.16 722 ARG A N 1
ATOM 4993 C CA . ARG A 1 724 ? 22.940 52.971 -13.084 1.00 55.99 722 ARG A CA 1
ATOM 4994 C C . ARG A 1 724 ? 23.038 54.242 -12.252 1.00 60.77 722 ARG A C 1
ATOM 4995 O O . ARG A 1 724 ? 22.075 54.625 -11.579 1.00 64.22 722 ARG A O 1
ATOM 5003 N N . PHE A 1 725 ? 24.197 54.892 -12.305 1.00 59.83 723 PHE A N 1
ATOM 5004 C CA . PHE A 1 725 ? 24.420 56.189 -11.685 1.00 56.83 723 PHE A CA 1
ATOM 5005 C C . PHE A 1 725 ? 24.594 57.255 -12.760 1.00 62.42 723 PHE A C 1
ATOM 5006 O O . PHE A 1 725 ? 24.770 56.958 -13.944 1.00 63.74 723 PHE A O 1
ATOM 5014 N N . THR A 1 726 ? 24.540 58.514 -12.330 1.00 74.65 724 THR A N 1
ATOM 5015 C CA . THR A 1 726 ? 24.799 59.588 -13.279 1.00 67.64 724 THR A CA 1
ATOM 5016 C C . THR A 1 726 ? 26.222 60.112 -13.111 1.00 64.82 724 THR A C 1
ATOM 5017 O O . THR A 1 726 ? 26.714 60.221 -11.980 1.00 65.86 724 THR A O 1
ATOM 5021 N N . PRO A 1 727 ? 26.910 60.423 -14.215 1.00 58.38 725 PRO A N 1
ATOM 5022 C CA . PRO A 1 727 ? 28.352 60.718 -14.128 1.00 58.49 725 PRO A CA 1
ATOM 5023 C C . PRO A 1 727 ? 28.707 61.888 -13.225 1.00 63.14 725 PRO A C 1
ATOM 5024 O O . PRO A 1 727 ? 29.868 61.991 -12.810 1.00 63.83 725 PRO A O 1
ATOM 5028 N N . GLN A 1 728 ? 27.761 62.773 -12.905 1.00 62.81 726 GLN A N 1
ATOM 5029 C CA . GLN A 1 728 ? 28.050 63.838 -11.952 1.00 68.39 726 GLN A CA 1
ATOM 5030 C C . GLN A 1 728 ? 28.307 63.298 -10.550 1.00 72.54 726 GLN A C 1
ATOM 5031 O O . GLN A 1 728 ? 29.002 63.950 -9.763 1.00 76.42 726 GLN A O 1
ATOM 5037 N N . SER A 1 729 ? 27.782 62.114 -10.230 1.00 71.38 727 SER A N 1
ATOM 5038 C CA . SER A 1 729 ? 27.922 61.565 -8.886 1.00 64.27 727 SER A CA 1
ATOM 5039 C C . SER A 1 729 ? 29.250 60.837 -8.708 1.00 62.84 727 SER A C 1
ATOM 5040 O O . SER A 1 729 ? 29.933 61.018 -7.694 1.00 64.47 727 SER A O 1
ATOM 5043 N N . LEU A 1 730 ? 29.632 60.012 -9.682 1.00 61.25 728 LEU A N 1
ATOM 5044 C CA . LEU A 1 730 ? 30.807 59.160 -9.545 1.00 55.31 728 LEU A CA 1
ATOM 5045 C C . LEU A 1 730 ? 32.108 59.843 -9.945 1.00 65.18 728 LEU A C 1
ATOM 5046 O O . LEU A 1 730 ? 33.176 59.417 -9.488 1.00 60.91 728 LEU A O 1
ATOM 5048 N N . ALA A 1 731 ? 32.054 60.883 -10.781 1.00 71.87 729 ALA A N 1
ATOM 5049 C CA . ALA A 1 731 ? 33.253 61.573 -11.243 1.00 70.80 729 ALA A CA 1
ATOM 5050 C C . ALA A 1 731 ? 33.696 62.685 -10.300 1.00 73.01 729 ALA A C 1
ATOM 5051 O O . ALA A 1 731 ? 34.285 63.677 -10.748 1.00 69.54 729 ALA A O 1
ATOM 5053 N N . ASP A 1 732 ? 33.427 62.548 -9.005 1.00 73.75 730 ASP A N 1
ATOM 5054 C CA . ASP A 1 732 ? 33.863 63.517 -8.011 1.00 62.23 730 ASP A CA 1
ATOM 5055 C C . ASP A 1 732 ? 34.303 62.748 -6.771 1.00 63.13 730 ASP A C 1
ATOM 5056 O O . ASP A 1 732 ? 34.355 61.514 -6.768 1.00 64.24 730 ASP A O 1
ATOM 5058 N N . LYS A 1 733 ? 34.630 63.485 -5.706 1.00 69.30 731 LYS A N 1
ATOM 5059 C CA . LYS A 1 733 ? 34.946 62.835 -4.439 1.00 65.84 731 LYS A CA 1
ATOM 5060 C C . LYS A 1 733 ? 33.745 62.078 -3.893 1.00 66.07 731 LYS A C 1
ATOM 5061 O O . LYS A 1 733 ? 33.911 61.088 -3.171 1.00 69.96 731 LYS A O 1
ATOM 5063 N N . SER A 1 734 ? 32.531 62.523 -4.232 1.00 68.14 732 SER A N 1
ATOM 5064 C CA . SER A 1 734 ? 31.325 61.823 -3.800 1.00 69.39 732 SER A CA 1
ATOM 5065 C C . SER A 1 734 ? 31.300 60.384 -4.297 1.00 61.72 732 SER A C 1
ATOM 5066 O O . SER A 1 734 ? 30.772 59.501 -3.612 1.00 56.59 732 SER A O 1
ATOM 5069 N N . GLY A 1 735 ? 31.861 60.129 -5.481 1.00 59.23 733 GLY A N 1
ATOM 5070 C CA . GLY A 1 735 ? 31.926 58.764 -5.975 1.00 59.83 733 GLY A CA 1
ATOM 5071 C C . GLY A 1 735 ? 32.786 57.874 -5.099 1.00 58.27 733 GLY A C 1
ATOM 5072 O O . GLY A 1 735 ? 32.412 56.744 -4.780 1.00 56.61 733 GLY A O 1
ATOM 5073 N N . ARG A 1 736 ? 33.954 58.375 -4.694 1.00 64.36 734 ARG A N 1
ATOM 5074 C CA . ARG A 1 736 ? 34.845 57.651 -3.796 1.00 69.33 734 ARG A CA 1
ATOM 5075 C C . ARG A 1 736 ? 34.628 58.021 -2.333 1.00 67.10 734 ARG A C 1
ATOM 5076 O O . ARG A 1 736 ? 35.586 58.032 -1.549 1.00 69.75 734 ARG A O 1
ATOM 5078 N N . ASP A 1 737 ? 33.391 58.335 -1.947 1.00 57.87 735 ASP A N 1
ATOM 5079 C CA . ASP A 1 737 ? 33.071 58.638 -0.557 1.00 66.76 735 ASP A CA 1
ATOM 5080 C C . ASP A 1 737 ? 31.678 58.129 -0.217 1.00 64.70 735 ASP A C 1
ATOM 5081 O O . ASP A 1 737 ? 31.497 57.401 0.765 1.00 68.09 735 ASP A O 1
ATOM 5083 N N . LYS A 1 738 ? 30.685 58.507 -1.024 1.00 59.69 736 LYS A N 1
ATOM 5084 C CA . LYS A 1 738 ? 29.327 58.023 -0.801 1.00 61.14 736 LYS A CA 1
ATOM 5085 C C . LYS A 1 738 ? 29.190 56.566 -1.224 1.00 61.30 736 LYS A C 1
ATOM 5086 O O . LYS A 1 738 ? 28.675 55.735 -0.466 1.00 54.42 736 LYS A O 1
ATOM 5088 N N . LEU A 1 739 ? 29.650 56.239 -2.435 1.00 66.60 737 LEU A N 1
ATOM 5089 C CA . LEU A 1 739 ? 29.519 54.877 -2.945 1.00 61.95 737 LEU A CA 1
ATOM 5090 C C . LEU A 1 739 ? 30.256 53.882 -2.060 1.00 58.69 737 LEU A C 1
ATOM 5091 O O . LEU A 1 739 ? 29.674 52.888 -1.612 1.00 52.60 737 LEU A O 1
ATOM 5096 N N . LYS A 1 740 ? 31.544 54.135 -1.802 1.00 55.77 738 LYS A N 1
ATOM 5097 C CA . LYS A 1 740 ? 32.336 53.234 -0.970 1.00 51.41 738 LYS A CA 1
ATOM 5098 C C . LYS A 1 740 ? 31.646 52.967 0.361 1.00 58.39 738 LYS A C 1
ATOM 5099 O O . LYS A 1 740 ? 31.463 51.812 0.760 1.00 59.64 738 LYS A O 1
ATOM 5101 N N . ALA A 1 741 ? 31.224 54.029 1.050 1.00 61.39 739 ALA A N 1
ATOM 5102 C CA . ALA A 1 741 ? 30.494 53.857 2.300 1.00 62.84 739 ALA A CA 1
ATOM 5103 C C . ALA A 1 741 ? 29.177 53.117 2.103 1.00 57.00 739 ALA A C 1
ATOM 5104 O O . ALA A 1 741 ? 28.648 52.551 3.065 1.00 55.26 739 ALA A O 1
ATOM 5106 N N . LEU A 1 742 ? 28.639 53.105 0.883 1.00 55.34 740 LEU A N 1
ATOM 5107 C CA . LEU A 1 742 ? 27.390 52.414 0.592 1.00 57.38 740 LEU A CA 1
ATOM 5108 C C . LEU A 1 742 ? 27.590 51.009 0.044 1.00 56.06 740 LEU A C 1
ATOM 5109 O O . LEU A 1 742 ? 26.779 50.125 0.338 1.00 57.03 740 LEU A O 1
ATOM 5111 N N . ILE A 1 743 ? 28.642 50.776 -0.746 1.00 57.84 741 ILE A N 1
ATOM 5112 C CA . ILE A 1 743 ? 28.884 49.429 -1.254 1.00 55.43 741 ILE A CA 1
ATOM 5113 C C . ILE A 1 743 ? 29.534 48.562 -0.181 1.00 50.96 741 ILE A C 1
ATOM 5114 O O . ILE A 1 743 ? 29.216 47.375 -0.052 1.00 48.60 741 ILE A O 1
ATOM 5119 N N . GLU A 1 744 ? 30.441 49.140 0.614 1.00 48.60 742 GLU A N 1
ATOM 5120 C CA . GLU A 1 744 ? 31.019 48.400 1.732 1.00 41.34 742 GLU A CA 1
ATOM 5121 C C . GLU A 1 744 ? 29.953 48.043 2.758 1.00 41.92 742 GLU A C 1
ATOM 5122 O O . GLU A 1 744 ? 29.967 46.945 3.324 1.00 38.45 742 GLU A O 1
ATOM 5128 N N . THR A 1 745 ? 29.023 48.964 3.018 1.00 52.02 743 THR A N 1
ATOM 5129 C CA . THR A 1 745 ? 27.927 48.662 3.930 1.00 52.76 743 THR A CA 1
ATOM 5130 C C . THR A 1 745 ? 26.991 47.615 3.340 1.00 49.57 743 THR A C 1
ATOM 5131 O O . THR A 1 745 ? 26.454 46.778 4.076 1.00 50.19 743 THR A O 1
ATOM 5135 N N . TYR A 1 746 ? 26.803 47.630 2.017 1.00 51.86 744 TYR A N 1
ATOM 5136 C CA . TYR A 1 746 ? 25.948 46.632 1.383 1.00 58.90 744 TYR A CA 1
ATOM 5137 C C . TYR A 1 746 ? 26.515 45.228 1.533 1.00 57.10 744 TYR A C 1
ATOM 5138 O O . TYR A 1 746 ? 25.753 44.261 1.646 1.00 60.83 744 TYR A O 1
ATOM 5147 N N . PHE A 1 747 ? 27.838 45.090 1.532 1.00 56.13 745 PHE A N 1
ATOM 5148 C CA . PHE A 1 747 ? 28.484 43.797 1.739 1.00 58.18 745 PHE A CA 1
ATOM 5149 C C . PHE A 1 747 ? 29.336 43.877 3.003 1.00 55.58 745 PHE A C 1
ATOM 5150 O O . PHE A 1 747 ? 30.479 44.346 2.960 1.00 49.14 745 PHE A O 1
ATOM 5158 N N . HIS A 1 748 ? 28.753 43.416 4.113 1.00 57.71 746 HIS A N 1
ATOM 5159 C CA . HIS A 1 748 ? 29.355 43.277 5.437 1.00 55.48 746 HIS A CA 1
ATOM 5160 C C . HIS A 1 748 ? 28.209 43.297 6.435 1.00 55.22 746 HIS A C 1
ATOM 5161 O O . HIS A 1 748 ? 28.117 42.441 7.320 1.00 62.22 746 HIS A O 1
ATOM 5168 N N . ASP A 1 749 ? 27.326 44.282 6.277 1.00 47.74 747 ASP A N 1
ATOM 5169 C CA . ASP A 1 749 ? 26.130 44.417 7.096 1.00 56.47 747 ASP A CA 1
ATOM 5170 C C . ASP A 1 749 ? 24.947 43.651 6.518 1.00 58.21 747 ASP A C 1
ATOM 5171 O O . ASP A 1 749 ? 24.178 43.045 7.271 1.00 64.46 747 ASP A O 1
ATOM 5173 N N . MET A 1 750 ? 24.786 43.659 5.195 1.00 53.71 748 MET A N 1
ATOM 5174 C CA . MET A 1 750 ? 23.648 43.015 4.552 1.00 64.53 748 MET A CA 1
ATOM 5175 C C . MET A 1 750 ? 23.978 41.651 3.959 1.00 65.28 748 MET A C 1
ATOM 5176 O O . MET A 1 750 ? 23.054 40.908 3.610 1.00 62.43 748 MET A O 1
ATOM 5178 N N . GLY A 1 751 ? 25.256 41.306 3.834 1.00 63.15 749 GLY A N 1
ATOM 5179 C CA . GLY A 1 751 ? 25.625 40.010 3.301 1.00 66.12 749 GLY A CA 1
ATOM 5180 C C . GLY A 1 751 ? 25.462 39.864 1.806 1.00 67.10 749 GLY A C 1
ATOM 5181 O O . GLY A 1 751 ? 25.156 38.766 1.329 1.00 68.62 749 GLY A O 1
ATOM 5182 N N . GLY A 1 752 ? 25.653 40.939 1.049 1.00 63.28 750 GLY A N 1
ATOM 5183 C CA . GLY A 1 752 ? 25.588 40.867 -0.394 1.00 59.37 750 GLY A CA 1
ATOM 5184 C C . GLY A 1 752 ? 26.768 40.109 -0.975 1.00 54.89 750 GLY A C 1
ATOM 5185 O O . GLY A 1 752 ? 27.667 39.641 -0.275 1.00 58.50 750 GLY A O 1
ATOM 5186 N N . LYS A 1 753 ? 26.758 39.988 -2.302 1.00 51.37 751 LYS A N 1
ATOM 5187 C CA . LYS A 1 753 ? 27.830 39.280 -2.990 1.00 55.30 751 LYS A CA 1
ATOM 5188 C C . LYS A 1 753 ? 28.455 40.121 -4.094 1.00 52.81 751 LYS A C 1
ATOM 5189 O O . LYS A 1 753 ? 29.671 40.335 -4.103 1.00 53.27 751 LYS A O 1
ATOM 5195 N N . HIS A 1 754 ? 27.642 40.596 -5.033 1.00 51.63 752 HIS A N 1
ATOM 5196 C CA . HIS A 1 754 ? 28.147 41.257 -6.226 1.00 54.87 752 HIS A CA 1
ATOM 5197 C C . HIS A 1 754 ? 27.425 42.577 -6.439 1.00 56.77 752 HIS A C 1
ATOM 5198 O O . HIS A 1 754 ? 26.212 42.676 -6.233 1.00 63.41 752 HIS A O 1
ATOM 5205 N N . VAL A 1 755 ? 28.184 43.590 -6.848 1.00 42.52 753 VAL A N 1
ATOM 5206 C CA . VAL A 1 755 ? 27.646 44.894 -7.213 1.00 41.07 753 VAL A CA 1
ATOM 5207 C C . VAL A 1 755 ? 28.404 45.390 -8.435 1.00 52.10 753 VAL A C 1
ATOM 5208 O O . VAL A 1 755 ? 29.633 45.281 -8.503 1.00 61.12 753 VAL A O 1
ATOM 5210 N N . GLN A 1 756 ? 27.669 45.923 -9.408 1.00 54.65 754 GLN A N 1
ATOM 5211 C CA . GLN A 1 756 ? 28.264 46.414 -10.642 1.00 53.99 754 GLN A CA 1
ATOM 5212 C C . GLN A 1 756 ? 27.510 47.657 -11.086 1.00 59.21 754 GLN A C 1
ATOM 5213 O O . GLN A 1 756 ? 26.280 47.694 -11.033 1.00 59.67 754 GLN A O 1
ATOM 5215 N N . PHE A 1 757 ? 28.250 48.673 -11.520 1.00 62.45 755 PHE A N 1
ATOM 5216 C CA . PHE A 1 757 ? 27.669 49.958 -11.869 1.00 59.39 755 PHE A CA 1
ATOM 5217 C C . PHE A 1 757 ? 27.911 50.264 -13.340 1.00 60.20 755 PHE A C 1
ATOM 5218 O O . PHE A 1 757 ? 28.754 49.646 -13.994 1.00 56.35 755 PHE A O 1
ATOM 5226 N N . ASN A 1 758 ? 27.144 51.225 -13.852 1.00 67.46 756 ASN A N 1
ATOM 5227 C CA . ASN A 1 758 ? 27.414 51.854 -15.137 1.00 70.26 756 ASN A CA 1
ATOM 5228 C C . ASN A 1 758 ? 26.849 53.266 -15.086 1.00 63.68 756 ASN A C 1
ATOM 5229 O O . ASN A 1 758 ? 25.780 53.491 -14.514 1.00 64.83 756 ASN A O 1
ATOM 5234 N N . VAL A 1 759 ? 27.582 54.215 -15.660 1.00 55.42 757 VAL A N 1
ATOM 5235 C CA . VAL A 1 759 ? 27.214 55.626 -15.617 1.00 52.07 757 VAL A CA 1
ATOM 5236 C C . VAL A 1 759 ? 26.969 56.101 -17.042 1.00 62.70 757 VAL A C 1
ATOM 5237 O O . VAL A 1 759 ? 27.880 56.076 -17.880 1.00 71.72 757 VAL A O 1
ATOM 5241 N N . MET A 1 760 ? 25.738 56.530 -17.314 1.00 57.00 758 MET A N 1
ATOM 5242 C CA . MET A 1 760 ? 25.333 56.921 -18.656 1.00 53.05 758 MET A CA 1
ATOM 5243 C C . MET A 1 760 ? 23.930 57.499 -18.585 1.00 56.25 758 MET A C 1
ATOM 5244 O O . MET A 1 760 ? 23.054 56.930 -17.928 1.00 53.12 758 MET A O 1
ATOM 5249 N N . SER A 1 761 ? 23.726 58.624 -19.263 1.00 57.68 759 SER A N 1
ATOM 5250 C CA . SER A 1 761 ? 22.428 59.278 -19.254 1.00 61.22 759 SER A CA 1
ATOM 5251 C C . SER A 1 761 ? 21.417 58.494 -20.082 1.00 65.35 759 SER A C 1
ATOM 5252 O O . SER A 1 761 ? 21.759 57.839 -21.070 1.00 74.75 759 SER A O 1
ATOM 5255 N N . LYS A 1 762 ? 20.150 58.572 -19.666 1.00 55.94 760 LYS A N 1
ATOM 5256 C CA . LYS A 1 762 ? 19.085 57.918 -20.418 1.00 60.08 760 LYS A CA 1
ATOM 5257 C C . LYS A 1 762 ? 18.908 58.546 -21.794 1.00 68.63 760 LYS A C 1
ATOM 5258 O O . LYS A 1 762 ? 18.564 57.847 -22.755 1.00 67.17 760 LYS A O 1
ATOM 5260 N N . LYS A 1 763 ? 19.137 59.856 -21.909 1.00 68.43 761 LYS A N 1
ATOM 5261 C CA . LYS A 1 763 ? 19.098 60.498 -23.218 1.00 70.54 761 LYS A CA 1
ATOM 5262 C C . LYS A 1 763 ? 20.226 59.994 -24.108 1.00 71.28 761 LYS A C 1
ATOM 5263 O O . LYS A 1 763 ? 20.047 59.844 -25.321 1.00 72.72 761 LYS A O 1
ATOM 5265 N N . GLN A 1 764 ? 21.395 59.722 -23.518 1.00 68.07 762 GLN A N 1
ATOM 5266 C CA . GLN A 1 764 ? 22.519 59.200 -24.288 1.00 74.05 762 GLN A CA 1
ATOM 5267 C C . GLN A 1 764 ? 22.185 57.860 -24.930 1.00 77.09 762 GLN A C 1
ATOM 5268 O O . GLN A 1 764 ? 22.699 57.543 -26.009 1.00 79.94 762 GLN A O 1
ATOM 5274 N N . MET A 1 765 ? 21.333 57.062 -24.286 1.00 65.13 763 MET A N 1
ATOM 5275 C CA . MET A 1 765 ? 20.895 55.810 -24.892 1.00 64.48 763 MET A CA 1
ATOM 5276 C C . MET A 1 765 ? 19.837 56.056 -25.962 1.00 73.06 763 MET A C 1
ATOM 5277 O O . MET A 1 765 ? 19.870 55.425 -27.025 1.00 77.58 763 MET A O 1
ATOM 5279 N N . ILE A 1 766 ? 18.894 56.965 -25.699 1.00 69.61 764 ILE A N 1
ATOM 5280 C CA . ILE A 1 766 ? 17.959 57.383 -26.741 1.00 67.64 764 ILE A CA 1
ATOM 5281 C C . ILE A 1 766 ? 18.713 58.039 -27.890 1.00 66.72 764 ILE A C 1
ATOM 5282 O O . ILE A 1 766 ? 18.410 57.806 -29.067 1.00 73.78 764 ILE A O 1
ATOM 5287 N N . GLU A 1 767 ? 19.717 58.860 -27.569 1.00 61.24 765 GLU A N 1
ATOM 5288 C CA . GLU A 1 767 ? 20.571 59.429 -28.605 1.00 74.73 765 GLU A CA 1
ATOM 5289 C C . GLU A 1 767 ? 21.365 58.359 -29.340 1.00 74.61 765 GLU A C 1
ATOM 5290 O O . GLU A 1 767 ? 21.818 58.599 -30.465 1.00 73.92 765 GLU A O 1
ATOM 5292 N N . ALA A 1 768 ? 21.551 57.189 -28.729 1.00 68.31 766 ALA A N 1
ATOM 5293 C CA . ALA A 1 768 ? 22.159 56.056 -29.411 1.00 66.54 766 ALA A CA 1
ATOM 5294 C C . ALA A 1 768 ? 21.143 55.212 -30.166 1.00 72.96 766 ALA A C 1
ATOM 5295 O O . ALA A 1 768 ? 21.526 54.483 -31.088 1.00 76.99 766 ALA A O 1
ATOM 5297 N N . LYS A 1 769 ? 19.862 55.295 -29.799 1.00 72.01 767 LYS A N 1
ATOM 5298 C CA . LYS A 1 769 ? 18.828 54.554 -30.512 1.00 66.61 767 LYS A CA 1
ATOM 5299 C C . LYS A 1 769 ? 18.438 55.233 -31.818 1.00 70.12 767 LYS A C 1
ATOM 5300 O O . LYS A 1 769 ? 18.100 54.548 -32.790 1.00 75.48 767 LYS A O 1
ATOM 5302 N N . GLU A 1 770 ? 18.472 56.565 -31.862 1.00 66.61 768 GLU A N 1
ATOM 5303 C CA . GLU A 1 770 ? 18.180 57.305 -33.082 1.00 79.35 768 GLU A CA 1
ATOM 5304 C C . GLU A 1 770 ? 19.416 57.573 -33.928 1.00 81.65 768 GLU A C 1
ATOM 5305 O O . GLU A 1 770 ? 19.283 58.081 -35.047 1.00 88.51 768 GLU A O 1
ATOM 5311 N N . HIS A 1 771 ? 20.610 57.249 -33.428 1.00 76.96 769 HIS A N 1
ATOM 5312 C CA . HIS A 1 771 ? 21.834 57.310 -34.231 1.00 78.77 769 HIS A CA 1
ATOM 5313 C C . HIS A 1 771 ? 22.650 56.028 -34.071 1.00 74.22 769 HIS A C 1
ATOM 5314 O O . HIS A 1 771 ? 23.833 56.068 -33.732 1.00 74.82 769 HIS A O 1
ATOM 5316 N N . PRO A 1 772 ? 22.046 54.859 -34.323 1.00 71.31 770 PRO A N 1
ATOM 5317 C CA . PRO A 1 772 ? 22.791 53.608 -34.129 1.00 80.44 770 PRO A CA 1
ATOM 5318 C C . PRO A 1 772 ? 23.857 53.379 -35.182 1.00 81.06 770 PRO A C 1
ATOM 5319 O O . PRO A 1 772 ? 24.749 52.548 -34.966 1.00 84.42 770 PRO A O 1
ATOM 5323 N N . LEU A 1 773 ? 23.793 54.083 -36.314 1.00 68.31 771 LEU A N 1
ATOM 5324 C CA . LEU A 1 773 ? 24.877 54.016 -37.285 1.00 64.46 771 LEU A CA 1
ATOM 5325 C C . LEU A 1 773 ? 26.124 54.721 -36.771 1.00 70.40 771 LEU A C 1
ATOM 5326 O O . LEU A 1 773 ? 27.245 54.313 -37.095 1.00 80.60 771 LEU A O 1
ATOM 5328 N N . GLU A 1 774 ? 25.951 55.770 -35.967 1.00 70.23 772 GLU A N 1
ATOM 5329 C CA . GLU A 1 774 ? 27.079 56.491 -35.394 1.00 75.40 772 GLU A CA 1
ATOM 5330 C C . GLU A 1 774 ? 27.695 55.701 -34.247 1.00 73.23 772 GLU A C 1
ATOM 5331 O O . GLU A 1 774 ? 28.755 55.087 -34.406 1.00 68.11 772 GLU A O 1
ATOM 5333 N N . HIS A 1 775 ? 27.031 55.704 -33.090 1.00 75.43 773 HIS A N 1
ATOM 5334 C CA . HIS A 1 775 ? 27.549 55.035 -31.903 1.00 72.55 773 HIS A CA 1
ATOM 5335 C C . HIS A 1 775 ? 27.576 53.522 -32.080 1.00 79.04 773 HIS A C 1
ATOM 5336 O O . HIS A 1 775 ? 26.820 52.799 -31.422 1.00 70.09 773 HIS A O 1
ATOM 5343 N N . GLN A 1 776 ? 28.444 53.035 -32.964 1.00 84.49 774 GLN A N 1
ATOM 5344 C CA . GLN A 1 776 ? 28.639 51.607 -33.171 1.00 75.53 774 GLN A CA 1
ATOM 5345 C C . GLN A 1 776 ? 29.794 51.052 -32.347 1.00 64.70 774 GLN A C 1
ATOM 5346 O O . GLN A 1 776 ? 30.148 49.879 -32.506 1.00 58.04 774 GLN A O 1
ATOM 5348 N N . ASP A 1 777 ? 30.388 51.869 -31.477 1.00 64.95 775 ASP A N 1
ATOM 5349 C CA . ASP A 1 777 ? 31.465 51.444 -30.591 1.00 63.41 775 ASP A CA 1
ATOM 5350 C C . ASP A 1 777 ? 31.206 51.910 -29.163 1.00 67.83 775 ASP A C 1
ATOM 5351 O O . ASP A 1 777 ? 32.145 52.127 -28.392 1.00 69.51 775 ASP A O 1
ATOM 5353 N N . LEU A 1 778 ? 29.936 52.069 -28.800 1.00 65.19 776 LEU A N 1
ATOM 5354 C CA . LEU A 1 778 ? 29.573 52.542 -27.472 1.00 64.20 776 LEU A CA 1
ATOM 5355 C C . LEU A 1 778 ? 29.611 51.399 -26.468 1.00 67.80 776 LEU A C 1
ATOM 5356 O O . LEU A 1 778 ? 29.110 50.303 -26.731 1.00 60.56 776 LEU A O 1
ATOM 5361 N N . ILE A 1 779 ? 30.204 51.664 -25.308 1.00 74.77 777 ILE A N 1
ATOM 5362 C CA . ILE A 1 779 ? 30.351 50.660 -24.261 1.00 68.50 777 ILE A CA 1
ATOM 5363 C C . ILE A 1 779 ? 29.155 50.774 -23.322 1.00 67.49 777 ILE A C 1
ATOM 5364 O O . ILE A 1 779 ? 29.066 51.712 -22.525 1.00 62.51 777 ILE A O 1
ATOM 5369 N N . VAL A 1 780 ? 28.240 49.814 -23.409 1.00 60.23 778 VAL A N 1
ATOM 5370 C CA . VAL A 1 780 ? 27.054 49.770 -22.564 1.00 56.95 778 VAL A CA 1
ATOM 5371 C C . VAL A 1 780 ? 27.036 48.438 -21.830 1.00 60.37 778 VAL A C 1
ATOM 5372 O O . VAL A 1 780 ? 27.128 47.376 -22.458 1.00 60.76 778 VAL A O 1
ATOM 5374 N N . ARG A 1 781 ? 26.927 48.495 -20.506 1.00 66.05 779 ARG A N 1
ATOM 5375 C CA . ARG A 1 781 ? 26.763 47.282 -19.721 1.00 63.29 779 ARG A CA 1
ATOM 5376 C C . ARG A 1 781 ? 25.361 46.717 -19.920 1.00 70.22 779 ARG A C 1
ATOM 5377 O O . ARG A 1 781 ? 24.415 47.440 -20.243 1.00 82.54 779 ARG A O 1
ATOM 5379 N N . VAL A 1 782 ? 25.235 45.404 -19.739 1.00 58.88 780 VAL A N 1
ATOM 5380 C CA . VAL A 1 782 ? 23.946 44.737 -19.891 1.00 57.29 780 VAL A CA 1
ATOM 5381 C C . VAL A 1 782 ? 23.699 43.822 -18.701 1.00 63.74 780 VAL A C 1
ATOM 5382 O O . VAL A 1 782 ? 22.746 44.019 -17.938 1.00 67.94 780 VAL A O 1
ATOM 5386 N N . ALA A 1 783 ? 24.558 42.815 -18.532 1.00 66.91 781 ALA A N 1
ATOM 5387 C CA . ALA A 1 783 ? 24.352 41.809 -17.488 1.00 65.77 781 ALA A CA 1
ATOM 5388 C C . ALA A 1 783 ? 25.679 41.068 -17.288 1.00 64.30 781 ALA A C 1
ATOM 5389 O O . ALA A 1 783 ? 25.912 40.025 -17.899 1.00 66.89 781 ALA A O 1
ATOM 5391 N N . GLY A 1 784 ? 26.529 41.615 -16.420 1.00 62.18 782 GLY A N 1
ATOM 5392 C CA . GLY A 1 784 ? 27.830 41.024 -16.186 1.00 59.01 782 GLY A CA 1
ATOM 5393 C C . GLY A 1 784 ? 28.822 41.203 -17.309 1.00 62.26 782 GLY A C 1
ATOM 5394 O O . GLY A 1 784 ? 29.874 40.556 -17.298 1.00 62.68 782 GLY A O 1
ATOM 5395 N N . TYR A 1 785 ? 28.518 42.055 -18.285 1.00 63.35 783 TYR A N 1
ATOM 5396 C CA . TYR A 1 785 ? 29.444 42.349 -19.367 1.00 65.08 783 TYR A CA 1
ATOM 5397 C C . TYR A 1 785 ? 29.040 43.670 -19.998 1.00 68.04 783 TYR A C 1
ATOM 5398 O O . TYR A 1 785 ? 27.918 44.152 -19.817 1.00 72.25 783 TYR A O 1
ATOM 5407 N N . SER A 1 786 ? 29.975 44.250 -20.742 1.00 62.49 784 SER A N 1
ATOM 5408 C CA . SER A 1 786 ? 29.718 45.420 -21.566 1.00 61.77 784 SER A CA 1
ATOM 5409 C C . SER A 1 786 ? 29.950 45.034 -23.018 1.00 65.29 784 SER A C 1
ATOM 5410 O O . SER A 1 786 ? 30.938 44.363 -23.334 1.00 65.96 784 SER A O 1
ATOM 5413 N N . ALA A 1 787 ? 29.032 45.434 -23.892 1.00 66.31 785 ALA A N 1
ATOM 5414 C CA . ALA A 1 787 ? 29.122 45.102 -25.304 1.00 68.49 785 ALA A CA 1
ATOM 5415 C C . ALA A 1 787 ? 28.736 46.318 -26.129 1.00 63.21 785 ALA A C 1
ATOM 5416 O O . ALA A 1 787 ? 27.974 47.177 -25.677 1.00 70.62 785 ALA A O 1
ATOM 5418 N N . TYR A 1 788 ? 29.278 46.384 -27.344 1.00 53.11 786 TYR A N 1
ATOM 5419 C CA . TYR A 1 788 ? 28.985 47.496 -28.236 1.00 55.87 786 TYR A CA 1
ATOM 5420 C C . TYR A 1 788 ? 27.486 47.597 -28.489 1.00 57.65 786 TYR A C 1
ATOM 5421 O O . TYR A 1 788 ? 26.783 46.587 -28.581 1.00 54.51 786 TYR A O 1
ATOM 5430 N N . TRP A 1 789 ? 26.994 48.833 -28.586 1.00 61.43 787 TRP A N 1
ATOM 5431 C CA . TRP A 1 789 ? 25.561 49.058 -28.732 1.00 60.67 787 TRP A CA 1
ATOM 5432 C C . TRP A 1 789 ? 25.033 48.561 -30.072 1.00 61.25 787 TRP A C 1
ATOM 5433 O O . TRP A 1 789 ? 23.836 48.276 -30.185 1.00 64.06 787 TRP A O 1
ATOM 5444 N N . ALA A 1 790 ? 25.899 48.433 -31.081 1.00 72.49 788 ALA A N 1
ATOM 5445 C CA . ALA A 1 790 ? 25.447 47.986 -32.394 1.00 78.06 788 ALA A CA 1
ATOM 5446 C C . ALA A 1 790 ? 25.054 46.514 -32.392 1.00 71.78 788 ALA A C 1
ATOM 5447 O O . ALA A 1 790 ? 24.128 46.124 -33.111 1.00 75.78 788 ALA A O 1
ATOM 5449 N N . ASP A 1 791 ? 25.738 45.683 -31.603 1.00 65.51 789 ASP A N 1
ATOM 5450 C CA . ASP A 1 791 ? 25.423 44.264 -31.521 1.00 53.53 789 ASP A CA 1
ATOM 5451 C C . ASP A 1 791 ? 24.443 43.947 -30.397 1.00 52.93 789 ASP A C 1
ATOM 5452 O O . ASP A 1 791 ? 24.322 42.783 -30.000 1.00 56.58 789 ASP A O 1
ATOM 5457 N N . LEU A 1 792 ? 23.747 44.951 -29.876 1.00 53.67 790 LEU A N 1
ATOM 5458 C CA . LEU A 1 792 ? 22.764 44.757 -28.821 1.00 52.30 790 LEU A CA 1
ATOM 5459 C C . LEU A 1 792 ? 21.371 44.663 -29.428 1.00 57.15 790 LEU A C 1
ATOM 5460 O O . LEU A 1 792 ? 21.050 45.374 -30.385 1.00 61.11 790 LEU A O 1
ATOM 5465 N N . SER A 1 793 ? 20.548 43.779 -28.869 1.00 59.36 791 SER A N 1
ATOM 5466 C CA . SER A 1 793 ? 19.201 43.579 -29.376 1.00 60.43 791 SER A CA 1
ATOM 5467 C C . SER A 1 793 ? 18.345 44.819 -29.126 1.00 57.95 791 SER A C 1
ATOM 5468 O O . SER A 1 793 ? 18.691 45.705 -28.340 1.00 53.56 791 SER A O 1
ATOM 5471 N N . THR A 1 794 ? 17.201 44.872 -29.811 1.00 64.73 792 THR A N 1
ATOM 5472 C CA . THR A 1 794 ? 16.297 46.007 -29.656 1.00 67.50 792 THR A CA 1
ATOM 5473 C C . THR A 1 794 ? 15.587 45.962 -28.308 1.00 63.09 792 THR A C 1
ATOM 5474 O O . THR A 1 794 ? 15.509 46.975 -27.602 1.00 65.15 792 THR A O 1
ATOM 5478 N N . THR A 1 795 ? 15.070 44.789 -27.930 1.00 60.45 793 THR A N 1
ATOM 5479 C CA . THR A 1 795 ? 14.371 44.658 -26.655 1.00 57.43 793 THR A CA 1
ATOM 5480 C C . THR A 1 795 ? 15.286 44.958 -25.475 1.00 55.87 793 THR A C 1
ATOM 5481 O O . THR A 1 795 ? 14.809 45.350 -24.404 1.00 59.21 793 THR A O 1
ATOM 5485 N N . ILE A 1 796 ? 16.597 44.781 -25.647 1.00 52.15 794 ILE A N 1
ATOM 5486 C CA . ILE A 1 796 ? 17.529 45.113 -24.577 1.00 51.19 794 ILE A CA 1
ATOM 5487 C C . ILE A 1 796 ? 17.824 46.611 -24.564 1.00 65.31 794 ILE A C 1
ATOM 5488 O O . ILE A 1 796 ? 18.017 47.199 -23.492 1.00 61.75 794 ILE A O 1
ATOM 5493 N N . GLN A 1 797 ? 17.852 47.251 -25.737 1.00 72.15 795 GLN A N 1
ATOM 5494 C CA . GLN A 1 797 ? 18.014 48.701 -25.800 1.00 64.28 795 GLN A CA 1
ATOM 5495 C C . GLN A 1 797 ? 16.875 49.408 -25.078 1.00 64.34 795 GLN A C 1
ATOM 5496 O O . GLN A 1 797 ? 17.093 50.127 -24.096 1.00 64.22 795 GLN A O 1
ATOM 5502 N N . ASP A 1 798 ? 15.644 49.212 -25.562 1.00 65.69 796 ASP A N 1
ATOM 5503 C CA . ASP A 1 798 ? 14.491 49.900 -24.990 1.00 69.66 796 ASP A CA 1
ATOM 5504 C C . ASP A 1 798 ? 14.319 49.580 -23.512 1.00 71.28 796 ASP A C 1
ATOM 5505 O O . ASP A 1 798 ? 13.759 50.389 -22.764 1.00 80.65 796 ASP A O 1
ATOM 5510 N N . GLU A 1 799 ? 14.791 48.411 -23.072 1.00 67.04 797 GLU A N 1
ATOM 5511 C CA . GLU A 1 799 ? 14.748 48.090 -21.649 1.00 62.83 797 GLU A CA 1
ATOM 5512 C C . GLU A 1 799 ? 15.791 48.886 -20.875 1.00 63.58 797 GLU A C 1
ATOM 5513 O O . GLU A 1 799 ? 15.538 49.314 -19.743 1.00 69.34 797 GLU A O 1
ATOM 5515 N N . LEU A 1 800 ? 16.970 49.095 -21.468 1.00 65.40 798 LEU A N 1
ATOM 5516 C CA . LEU A 1 800 ? 18.001 49.896 -20.819 1.00 71.99 798 LEU A CA 1
ATOM 5517 C C . LEU A 1 800 ? 17.614 51.366 -20.729 1.00 77.12 798 LEU A C 1
ATOM 5518 O O . LEU A 1 800 ? 18.187 52.096 -19.912 1.00 70.64 798 LEU A O 1
ATOM 5520 N N . ILE A 1 801 ? 16.666 51.817 -21.554 1.00 77.27 799 ILE A N 1
ATOM 5521 C CA . ILE A 1 801 ? 16.111 53.157 -21.392 1.00 69.30 799 ILE A CA 1
ATOM 5522 C C . ILE A 1 801 ? 15.386 53.268 -20.057 1.00 75.78 799 ILE A C 1
ATOM 5523 O O . ILE A 1 801 ? 15.452 54.299 -19.377 1.00 78.64 799 ILE A O 1
ATOM 5528 N N . ALA A 1 802 ? 14.696 52.197 -19.655 1.00 76.78 800 ALA A N 1
ATOM 5529 C CA . ALA A 1 802 ? 13.776 52.242 -18.525 1.00 78.16 800 ALA A CA 1
ATOM 5530 C C . ALA A 1 802 ? 14.472 52.207 -17.172 1.00 73.54 800 ALA A C 1
ATOM 5531 O O . ALA A 1 802 ? 13.878 52.650 -16.182 1.00 70.76 800 ALA A O 1
ATOM 5533 N N . ARG A 1 803 ? 15.697 51.689 -17.099 1.00 66.12 801 ARG A N 1
ATOM 5534 C CA . ARG A 1 803 ? 16.408 51.640 -15.827 1.00 63.94 801 ARG A CA 1
ATOM 5535 C C . ARG A 1 803 ? 16.582 53.046 -15.270 1.00 73.11 801 ARG A C 1
ATOM 5536 O O . ARG A 1 803 ? 17.000 53.963 -15.983 1.00 76.58 801 ARG A O 1
ATOM 5538 N N . SER A 1 804 ? 16.263 53.208 -13.988 1.00 67.86 802 SER A N 1
ATOM 5539 C CA . SER A 1 804 ? 16.214 54.522 -13.366 1.00 65.62 802 SER A CA 1
ATOM 5540 C C . SER A 1 804 ? 17.613 55.138 -13.281 1.00 66.09 802 SER A C 1
ATOM 5541 O O . SER A 1 804 ? 18.627 54.520 -13.619 1.00 63.70 802 SER A O 1
ATOM 5544 N N . GLU A 1 805 ? 17.655 56.382 -12.811 1.00 66.18 803 GLU A N 1
ATOM 5545 C CA . GLU A 1 805 ? 18.894 57.103 -12.568 1.00 65.37 803 GLU A CA 1
ATOM 5546 C C . GLU A 1 805 ? 19.022 57.390 -11.078 1.00 71.59 803 GLU A C 1
ATOM 5547 O O . GLU A 1 805 ? 18.024 57.591 -10.381 1.00 78.63 803 GLU A O 1
ATOM 5549 N N . LEU A 1 806 ? 20.263 57.406 -10.592 1.00 57.97 804 LEU A N 1
ATOM 5550 C CA . LEU A 1 806 ? 20.537 57.508 -9.167 1.00 53.79 804 LEU A CA 1
ATOM 5551 C C . LEU A 1 806 ? 21.535 58.627 -8.899 1.00 62.27 804 LEU A C 1
ATOM 5552 O O . LEU A 1 806 ? 22.233 59.099 -9.800 1.00 71.81 804 LEU A O 1
ATOM 5557 N N . THR A 1 807 ? 21.594 59.042 -7.636 1.00 59.89 805 THR A N 1
ATOM 5558 C CA . THR A 1 807 ? 22.505 60.098 -7.201 1.00 60.58 805 THR A CA 1
ATOM 5559 C C . THR A 1 807 ? 23.044 59.821 -5.800 1.00 63.61 805 THR A C 1
ATOM 5560 O O . THR A 1 807 ? 24.214 60.068 -5.507 1.00 51.65 805 THR A O 1
ATOM 5564 N N . ARG B 1 21 ? 14.808 33.978 45.442 1.00 56.51 19 ARG B N 1
ATOM 5565 C CA . ARG B 1 21 ? 14.576 35.127 44.576 1.00 48.55 19 ARG B CA 1
ATOM 5566 C C . ARG B 1 21 ? 15.846 35.957 44.406 1.00 51.49 19 ARG B C 1
ATOM 5567 O O . ARG B 1 21 ? 16.579 35.790 43.432 1.00 47.94 19 ARG B O 1
ATOM 5569 N N . LEU B 1 22 ? 16.108 36.849 45.360 1.00 58.74 20 LEU B N 1
ATOM 5570 C CA . LEU B 1 22 ? 17.247 37.764 45.294 1.00 65.03 20 LEU B CA 1
ATOM 5571 C C . LEU B 1 22 ? 18.387 37.336 46.208 1.00 52.19 20 LEU B C 1
ATOM 5572 O O . LEU B 1 22 ? 19.061 38.190 46.793 1.00 50.84 20 LEU B O 1
ATOM 5577 N N . ASN B 1 23 ? 18.644 36.032 46.346 1.00 55.61 21 ASN B N 1
ATOM 5578 C CA . ASN B 1 23 ? 19.660 35.599 47.299 1.00 63.07 21 ASN B CA 1
ATOM 5579 C C . ASN B 1 23 ? 20.076 34.143 47.119 1.00 60.52 21 ASN B C 1
ATOM 5580 O O . ASN B 1 23 ? 19.290 33.230 47.404 1.00 55.91 21 ASN B O 1
ATOM 5585 N N . PRO B 1 24 ? 21.293 33.886 46.650 1.00 56.55 22 PRO B N 1
ATOM 5586 C CA . PRO B 1 24 ? 21.900 32.567 46.842 1.00 64.45 22 PRO B CA 1
ATOM 5587 C C . PRO B 1 24 ? 22.447 32.462 48.259 1.00 72.06 22 PRO B C 1
ATOM 5588 O O . PRO B 1 24 ? 22.616 33.459 48.961 1.00 80.73 22 PRO B O 1
ATOM 5592 N N . LEU B 1 25 ? 22.736 31.231 48.675 1.00 64.94 23 LEU B N 1
ATOM 5593 C CA . LEU B 1 25 ? 23.244 31.058 50.031 1.00 62.84 23 LEU B CA 1
ATOM 5594 C C . LEU B 1 25 ? 24.549 30.268 50.123 1.00 64.66 23 LEU B C 1
ATOM 5595 O O . LEU B 1 25 ? 25.628 30.864 50.049 1.00 58.16 23 LEU B O 1
ATOM 5600 N N . ARG B 1 26 ? 24.487 28.948 50.277 1.00 72.21 24 ARG B N 1
ATOM 5601 C CA . ARG B 1 26 ? 25.546 28.308 51.047 1.00 72.59 24 ARG B CA 1
ATOM 5602 C C . ARG B 1 26 ? 26.767 27.824 50.275 1.00 75.27 24 ARG B C 1
ATOM 5603 O O . ARG B 1 26 ? 26.761 27.590 49.065 1.00 69.01 24 ARG B O 1
ATOM 5611 N N . HIS B 1 27 ? 27.843 27.714 51.061 1.00 73.57 25 HIS B N 1
ATOM 5612 C CA . HIS B 1 27 ? 29.183 27.293 50.668 1.00 76.76 25 HIS B CA 1
ATOM 5613 C C . HIS B 1 27 ? 29.890 26.688 51.878 1.00 78.28 25 HIS B C 1
ATOM 5614 O O . HIS B 1 27 ? 31.120 26.560 51.86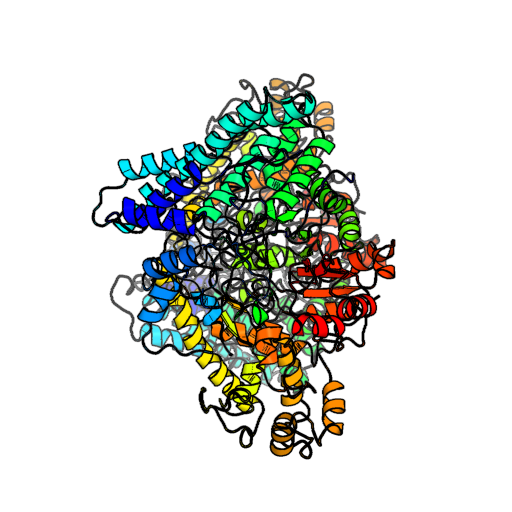7 1.00 71.64 25 HIS B O 1
ATOM 5621 N N . THR B 1 28 ? 29.137 26.337 52.924 1.00 78.73 26 THR B N 1
ATOM 5622 C CA . THR B 1 28 ? 29.632 25.654 54.114 1.00 74.63 26 THR B CA 1
ATOM 5623 C C . THR B 1 28 ? 29.126 24.216 54.122 1.00 70.43 26 THR B C 1
ATOM 5624 O O . THR B 1 28 ? 28.395 23.803 55.029 1.00 62.76 26 THR B O 1
ATOM 5628 N N . ALA B 1 29 ? 29.513 23.450 53.111 1.00 60.92 27 ALA B N 1
ATOM 5629 C CA . ALA B 1 29 ? 28.922 22.152 52.833 1.00 49.31 27 ALA B CA 1
ATOM 5630 C C . ALA B 1 29 ? 29.701 21.024 53.495 1.00 53.59 27 ALA B C 1
ATOM 5631 O O . ALA B 1 29 ? 30.871 21.163 53.860 1.00 48.26 27 ALA B O 1
ATOM 5633 N N . LYS B 1 30 ? 29.019 19.894 53.646 1.00 59.12 28 LYS B N 1
ATOM 5634 C CA . LYS B 1 30 ? 29.617 18.653 54.105 1.00 55.76 28 LYS B CA 1
ATOM 5635 C C . LYS B 1 30 ? 29.449 17.605 53.017 1.00 52.40 28 LYS B C 1
ATOM 5636 O O . LYS B 1 30 ? 28.504 17.663 52.223 1.00 48.60 28 LYS B O 1
ATOM 5638 N N . MET B 1 31 ? 30.375 16.648 52.983 1.00 50.05 29 MET B N 1
ATOM 5639 C CA . MET B 1 31 ? 30.329 15.593 51.980 1.00 53.59 29 MET B CA 1
ATOM 5640 C C . MET B 1 31 ? 28.963 14.915 51.976 1.00 55.52 29 MET B C 1
ATOM 5641 O O . MET B 1 31 ? 28.203 14.988 52.947 1.00 56.05 29 MET B O 1
ATOM 5646 N N . SER B 1 32 ? 28.638 14.268 50.862 1.00 52.47 30 SER B N 1
ATOM 5647 C CA . SER B 1 32 ? 27.378 13.553 50.727 1.00 43.01 30 SER B CA 1
ATOM 5648 C C . SER B 1 32 ? 27.648 12.203 50.088 1.00 44.12 30 SER B C 1
ATOM 5649 O O . SER B 1 32 ? 28.249 12.131 49.012 1.00 53.73 30 SER B O 1
ATOM 5652 N N . MET B 1 33 ? 27.213 11.140 50.756 1.00 39.75 31 MET B N 1
ATOM 5653 C CA . MET B 1 33 ? 27.358 9.786 50.249 1.00 39.50 31 MET B CA 1
ATOM 5654 C C . MET B 1 33 ? 26.054 9.225 49.704 1.00 44.32 31 MET B C 1
ATOM 5655 O O . MET B 1 33 ? 26.015 8.052 49.318 1.00 42.74 31 MET B O 1
ATOM 5660 N N . ALA B 1 34 ? 24.991 10.035 49.665 1.00 53.13 32 ALA B N 1
ATOM 5661 C CA . ALA B 1 34 ? 23.676 9.537 49.271 1.00 49.23 32 ALA B CA 1
ATOM 5662 C C . ALA B 1 34 ? 23.712 8.911 47.883 1.00 50.65 32 ALA B C 1
ATOM 5663 O O . ALA B 1 34 ? 23.300 7.761 47.698 1.00 55.21 32 ALA B O 1
ATOM 5665 N N . ARG B 1 35 ? 24.212 9.653 46.893 1.00 50.56 33 ARG B N 1
ATOM 5666 C CA . ARG B 1 35 ? 24.296 9.108 45.542 1.00 52.07 33 ARG B CA 1
ATOM 5667 C C . ARG B 1 35 ? 25.321 7.983 45.461 1.00 50.74 33 ARG B C 1
ATOM 5668 O O . ARG B 1 35 ? 25.127 7.013 44.719 1.00 45.96 33 ARG B O 1
ATOM 5670 N N . ALA B 1 36 ? 26.412 8.092 46.222 1.00 52.59 34 ALA B N 1
ATOM 5671 C CA . ALA B 1 36 ? 27.483 7.103 46.139 1.00 45.30 34 ALA B CA 1
ATOM 5672 C C . ALA B 1 36 ? 27.004 5.726 46.585 1.00 46.95 34 ALA B C 1
ATOM 5673 O O . ALA B 1 36 ? 27.292 4.715 45.933 1.00 45.41 34 ALA B O 1
ATOM 5675 N N . GLN B 1 37 ? 26.269 5.667 47.698 1.00 47.62 35 GLN B N 1
ATOM 5676 C CA . GLN B 1 37 ? 25.794 4.381 48.198 1.00 47.62 35 GLN B CA 1
ATOM 5677 C C . GLN B 1 37 ? 24.775 3.750 47.258 1.00 51.22 35 GLN B C 1
ATOM 5678 O O . GLN B 1 37 ? 24.698 2.520 47.167 1.00 54.76 35 GLN B O 1
ATOM 5684 N N . LEU B 1 38 ? 23.990 4.569 46.552 1.00 52.08 36 LEU B N 1
ATOM 5685 C CA . LEU B 1 38 ? 22.999 4.024 45.629 1.00 60.56 36 LEU B CA 1
ATOM 5686 C C . LEU B 1 38 ? 23.658 3.440 44.386 1.00 54.54 36 LEU B C 1
ATOM 5687 O O . LEU B 1 38 ? 23.243 2.382 43.898 1.00 48.13 36 LEU B O 1
ATOM 5692 N N . ILE B 1 39 ? 24.681 4.116 43.856 1.00 47.04 37 ILE B N 1
ATOM 5693 C CA . ILE B 1 39 ? 25.445 3.554 42.747 1.00 42.44 37 ILE B CA 1
ATOM 5694 C C . ILE B 1 39 ? 26.037 2.210 43.140 1.00 44.55 37 ILE B C 1
ATOM 5695 O O . ILE B 1 39 ? 26.168 1.309 42.302 1.00 47.60 37 ILE B O 1
ATOM 5697 N N . THR B 1 40 ? 26.393 2.047 44.415 1.00 47.23 38 THR B N 1
ATOM 5698 C CA . THR B 1 40 ? 26.853 0.752 44.902 1.00 45.11 38 THR B CA 1
ATOM 5699 C C . THR B 1 40 ? 25.704 -0.247 44.968 1.00 44.44 38 THR B C 1
ATOM 5700 O O . THR B 1 40 ? 25.809 -1.364 44.446 1.00 50.41 38 THR B O 1
ATOM 5704 N N . ASP B 1 41 ? 24.596 0.141 45.608 1.00 41.68 39 ASP B N 1
ATOM 5705 C CA . ASP B 1 41 ? 23.474 -0.776 45.790 1.00 48.86 39 ASP B CA 1
ATOM 5706 C C . ASP B 1 41 ? 22.939 -1.274 44.453 1.00 45.49 39 ASP B C 1
ATOM 5707 O O . ASP B 1 41 ? 22.640 -2.464 44.300 1.00 41.98 39 ASP B O 1
ATOM 5712 N N . GLY B 1 42 ? 22.807 -0.377 43.474 1.00 44.53 40 GLY B N 1
ATOM 5713 C CA . GLY B 1 42 ? 22.399 -0.809 42.147 1.00 48.98 40 GLY B CA 1
ATOM 5714 C C . GLY B 1 42 ? 23.408 -1.748 41.516 1.00 41.74 40 GLY B C 1
ATOM 5715 O O . GLY B 1 42 ? 23.049 -2.794 40.971 1.00 36.84 40 GLY B O 1
ATOM 5716 N N . TYR B 1 43 ? 24.692 -1.392 41.598 1.00 42.23 41 TYR B N 1
ATOM 5717 C CA . TYR B 1 43 ? 25.757 -2.258 41.105 1.00 41.23 41 TYR B CA 1
ATOM 5718 C C . TYR B 1 43 ? 25.834 -3.581 41.855 1.00 43.15 41 TYR B C 1
ATOM 5719 O O . TYR B 1 43 ? 26.553 -4.483 41.410 1.00 47.09 41 TYR B O 1
ATOM 5728 N N . LYS B 1 44 ? 25.126 -3.718 42.975 1.00 40.85 42 LYS B N 1
ATOM 5729 C CA . LYS B 1 44 ? 25.138 -4.937 43.774 1.00 42.27 42 LYS B CA 1
ATOM 5730 C C . LYS B 1 44 ? 23.994 -5.882 43.436 1.00 43.80 42 LYS B C 1
ATOM 5731 O O . LYS B 1 44 ? 24.199 -7.099 43.388 1.00 45.27 42 LYS B O 1
ATOM 5733 N N . GLU B 1 45 ? 22.792 -5.356 43.202 1.00 41.59 43 GLU B N 1
ATOM 5734 C CA . GLU B 1 45 ? 21.651 -6.186 42.843 1.00 42.69 43 GLU B CA 1
ATOM 5735 C C . GLU B 1 45 ? 21.478 -6.341 41.339 1.00 40.88 43 GLU B C 1
ATOM 5736 O O . GLU B 1 45 ? 20.709 -7.206 40.905 1.00 44.92 43 GLU B O 1
ATOM 5742 N N . TYR B 1 46 ? 22.171 -5.532 40.537 1.00 45.60 44 TYR B N 1
ATOM 5743 C CA . TYR B 1 46 ? 22.083 -5.602 39.084 1.00 42.39 44 TYR B CA 1
ATOM 5744 C C . TYR B 1 46 ? 23.380 -6.093 38.449 1.00 33.68 44 TYR B C 1
ATOM 5745 O O . TYR B 1 46 ? 23.595 -5.883 37.251 1.00 35.05 44 TYR B O 1
ATOM 5754 N N . GLU B 1 47 ? 24.254 -6.731 39.224 1.00 34.33 45 GLU B N 1
ATOM 5755 C CA . GLU B 1 47 ? 25.467 -7.281 38.644 1.00 37.03 45 GLU B CA 1
ATOM 5756 C C . GLU B 1 47 ? 25.133 -8.491 37.776 1.00 42.66 45 GLU B C 1
ATOM 5757 O O . GLU B 1 47 ? 24.090 -9.134 37.929 1.00 43.49 45 GLU B O 1
ATOM 5763 N N . GLY B 1 48 ? 26.040 -8.798 36.851 1.00 43.19 46 GLY B N 1
ATOM 5764 C CA . GLY B 1 48 ? 25.791 -9.783 35.827 1.00 38.22 46 GLY B CA 1
ATOM 5765 C C . GLY B 1 48 ? 25.098 -9.242 34.598 1.00 37.34 46 GLY B C 1
ATOM 5766 O O . GLY B 1 48 ? 25.234 -9.826 33.517 1.00 43.36 46 GLY B O 1
ATOM 5767 N N . TYR B 1 49 ? 24.352 -8.150 34.734 1.00 33.24 47 TYR B N 1
ATOM 5768 C CA . TYR B 1 49 ? 23.844 -7.441 33.576 1.00 30.78 47 TYR B CA 1
ATOM 5769 C C . TYR B 1 49 ? 25.000 -6.816 32.802 1.00 35.77 47 TYR B C 1
ATOM 5770 O O . TYR B 1 49 ? 26.081 -6.566 33.344 1.00 37.52 47 TYR B O 1
ATOM 5779 N N . SER B 1 50 ? 24.766 -6.573 31.515 1.00 32.45 48 SER B N 1
ATOM 5780 C CA . SER B 1 50 ? 25.721 -5.809 30.728 1.00 24.78 48 SER B CA 1
ATOM 5781 C C . SER B 1 50 ? 25.923 -4.438 31.361 1.00 27.69 48 SER B C 1
ATOM 5782 O O . SER B 1 50 ? 25.014 -3.882 31.982 1.00 32.53 48 SER B O 1
ATOM 5785 N N . LEU B 1 51 ? 27.134 -3.895 31.201 1.00 27.10 49 LEU B N 1
ATOM 5786 C CA . LEU B 1 51 ? 27.477 -2.644 31.874 1.00 32.83 49 LEU B CA 1
ATOM 5787 C C . LEU B 1 51 ? 26.468 -1.546 31.565 1.00 30.83 49 LEU B C 1
ATOM 5788 O O . LEU B 1 51 ? 26.081 -0.778 32.454 1.00 31.07 49 LEU B O 1
ATOM 5793 N N . TYR B 1 52 ? 26.030 -1.458 30.307 1.00 30.76 50 TYR B N 1
ATOM 5794 C CA . TYR B 1 52 ? 24.999 -0.492 29.945 1.00 32.22 50 TYR B CA 1
ATOM 5795 C C . TYR B 1 52 ? 23.747 -0.700 30.787 1.00 34.75 50 TYR B C 1
ATOM 5796 O O . TYR B 1 52 ? 23.340 0.182 31.551 1.00 36.35 50 TYR B O 1
ATOM 5805 N N . ARG B 1 53 ? 23.134 -1.881 30.669 1.00 31.72 51 ARG B N 1
ATOM 5806 C CA . ARG B 1 53 ? 21.914 -2.163 31.416 1.00 34.33 51 ARG B CA 1
ATOM 5807 C C . ARG B 1 53 ? 22.162 -2.118 32.919 1.00 33.18 51 ARG B C 1
ATOM 5808 O O . ARG B 1 53 ? 21.295 -1.682 33.685 1.00 32.49 51 ARG B O 1
ATOM 5816 N N . LYS B 1 54 ? 23.342 -2.564 33.360 1.00 28.54 52 LYS B N 1
ATOM 5817 C CA . LYS B 1 54 ? 23.685 -2.465 34.775 1.00 28.99 52 LYS B CA 1
ATOM 5818 C C . LYS B 1 54 ? 23.683 -1.015 35.239 1.00 33.53 52 LYS B C 1
ATOM 5819 O O . LYS B 1 54 ? 23.178 -0.701 36.324 1.00 33.09 52 LYS B O 1
ATOM 5825 N N . ARG B 1 55 ? 24.239 -0.114 34.427 1.00 38.19 53 ARG B N 1
ATOM 5826 C CA . ARG B 1 55 ? 24.213 1.304 34.765 1.00 37.66 53 ARG B CA 1
ATOM 5827 C C . ARG B 1 55 ? 22.806 1.873 34.630 1.00 34.10 53 ARG B C 1
ATOM 5828 O O . ARG B 1 55 ? 22.288 2.499 35.561 1.00 34.75 53 ARG B O 1
ATOM 5836 N N . GLY B 1 56 ? 22.172 1.658 33.474 1.00 30.38 54 GLY B N 1
ATOM 5837 C CA . GLY B 1 56 ? 20.847 2.215 33.246 1.00 31.69 54 GLY B CA 1
ATOM 5838 C C . GLY B 1 56 ? 19.839 1.802 34.301 1.00 36.24 54 GLY B C 1
ATOM 5839 O O . GLY B 1 56 ? 19.042 2.621 34.765 1.00 39.50 54 GLY B O 1
ATOM 5840 N N . LEU B 1 57 ? 19.859 0.526 34.696 1.00 35.13 55 LEU B N 1
ATOM 5841 C CA . LEU B 1 57 ? 19.005 0.085 35.794 1.00 36.23 55 LEU B CA 1
ATOM 5842 C C . LEU B 1 57 ? 19.370 0.787 37.094 1.00 38.82 55 LEU B C 1
ATOM 5843 O O . LEU B 1 57 ? 18.492 1.063 37.920 1.00 34.36 55 LEU B O 1
ATOM 5848 N N . SER B 1 58 ? 20.656 1.084 37.292 1.00 34.73 56 SER B N 1
ATOM 5849 C CA . SER B 1 58 ? 21.096 1.748 38.513 1.00 29.73 56 SER B CA 1
ATOM 5850 C C . SER B 1 58 ? 20.729 3.227 38.506 1.00 29.82 56 SER B C 1
ATOM 5851 O O . SER B 1 58 ? 20.087 3.714 39.441 1.00 35.07 56 SER B O 1
ATOM 5854 N N . VAL B 1 59 ? 21.123 3.955 37.455 1.00 31.22 57 VAL B N 1
ATOM 5855 C CA . VAL B 1 59 ? 20.823 5.385 37.379 1.00 37.87 57 VAL B CA 1
ATOM 5856 C C . VAL B 1 59 ? 19.324 5.639 37.485 1.00 40.85 57 VAL B C 1
ATOM 5857 O O . VAL B 1 59 ? 18.898 6.706 37.945 1.00 41.00 57 VAL B O 1
ATOM 5861 N N . ARG B 1 60 ? 18.501 4.673 37.072 1.00 37.97 58 ARG B N 1
ATOM 5862 C CA . ARG B 1 60 ? 17.076 4.752 37.368 1.00 34.32 58 ARG B CA 1
ATOM 5863 C C . ARG B 1 60 ? 16.831 4.643 38.868 1.00 38.00 58 ARG B C 1
ATOM 5864 O O . ARG B 1 60 ? 16.070 5.430 39.443 1.00 40.04 58 ARG B O 1
ATOM 5872 N N . LYS B 1 61 ? 17.478 3.670 39.518 1.00 35.48 59 LYS B N 1
ATOM 5873 C CA . LYS B 1 61 ? 17.325 3.495 40.960 1.00 35.18 59 LYS B CA 1
ATOM 5874 C C . LYS B 1 61 ? 17.733 4.750 41.722 1.00 35.61 59 LYS B C 1
ATOM 5875 O O . LYS B 1 61 ? 17.068 5.139 42.689 1.00 45.35 59 LYS B O 1
ATOM 5881 N N . ILE B 1 62 ? 18.825 5.397 41.306 1.00 35.73 60 ILE B N 1
ATOM 5882 C CA . ILE B 1 62 ? 19.265 6.614 41.982 1.00 37.81 60 ILE B CA 1
ATOM 5883 C C . ILE B 1 62 ? 18.234 7.723 41.812 1.00 32.18 60 ILE B C 1
ATOM 5884 O O . ILE B 1 62 ? 17.773 8.316 42.793 1.00 31.62 60 ILE B O 1
ATOM 5889 N N . MET B 1 63 ? 17.842 8.011 40.567 1.00 38.31 61 MET B N 1
ATOM 5890 C CA . MET B 1 63 ? 16.816 9.023 40.336 1.00 40.49 61 MET B CA 1
ATOM 5891 C C . MET B 1 63 ? 15.484 8.655 40.977 1.00 35.15 61 MET B C 1
ATOM 5892 O O . MET B 1 63 ? 14.620 9.526 41.127 1.00 34.82 61 MET B O 1
ATOM 5897 N N . ARG B 1 64 ? 15.296 7.391 41.357 1.00 30.72 62 ARG B N 1
ATOM 5898 C CA . ARG B 1 64 ? 14.056 6.956 41.983 1.00 40.78 62 ARG B CA 1
ATOM 5899 C C . ARG B 1 64 ? 14.163 6.792 43.494 1.00 41.84 62 ARG B C 1
ATOM 5900 O O . ARG B 1 64 ? 13.128 6.789 44.170 1.00 38.86 62 ARG B O 1
ATOM 5902 N N . GLU B 1 65 ? 15.373 6.657 44.041 1.00 36.49 63 GLU B N 1
ATOM 5903 C CA . GLU B 1 65 ? 15.548 6.459 45.472 1.00 34.03 63 GLU B CA 1
ATOM 5904 C C . GLU B 1 65 ? 16.368 7.538 46.163 1.00 40.02 63 GLU B C 1
ATOM 5905 O O . GLU B 1 65 ? 16.391 7.566 47.399 1.00 47.82 63 GLU B O 1
ATOM 5911 N N . ILE B 1 66 ? 17.043 8.414 45.421 1.00 41.15 64 ILE B N 1
ATOM 5912 C CA . ILE B 1 66 ? 17.813 9.476 46.080 1.00 41.97 64 ILE B CA 1
ATOM 5913 C C . ILE B 1 66 ? 16.853 10.389 46.831 1.00 43.11 64 ILE B C 1
ATOM 5914 O O . ILE B 1 66 ? 15.715 10.608 46.366 1.00 43.85 64 ILE B O 1
ATOM 5919 N N . PRO B 1 67 ? 17.211 10.903 48.006 1.00 42.52 65 PRO B N 1
ATOM 5920 C CA . PRO B 1 67 ? 16.314 11.838 48.693 1.00 42.25 65 PRO B CA 1
ATOM 5921 C C . PRO B 1 67 ? 16.148 13.128 47.905 1.00 41.02 65 PRO B C 1
ATOM 5922 O O . PRO B 1 67 ? 17.090 13.629 47.287 1.00 35.61 65 PRO B O 1
ATOM 5926 N N . ILE B 1 68 ? 14.926 13.655 47.925 1.00 45.96 66 ILE B N 1
ATOM 5927 C CA . ILE B 1 68 ? 14.578 14.885 47.226 1.00 46.59 66 ILE B CA 1
ATOM 5928 C C . ILE B 1 68 ? 14.526 16.017 48.242 1.00 53.13 66 ILE B C 1
ATOM 5929 O O . ILE B 1 68 ? 13.914 15.877 49.308 1.00 54.57 66 ILE B O 1
ATOM 5931 N N . PHE B 1 69 ? 15.162 17.140 47.911 1.00 62.18 67 PHE B N 1
ATOM 5932 C CA . PHE B 1 69 ? 15.301 18.250 48.848 1.00 60.80 67 PHE B CA 1
ATOM 5933 C C . PHE B 1 69 ? 14.101 19.191 48.830 1.00 56.46 67 PHE B C 1
ATOM 5934 O O . PHE B 1 69 ? 13.590 19.548 49.895 1.00 55.46 67 PHE B O 1
ATOM 5936 N N . ILE B 1 70 ? 13.631 19.559 47.632 1.00 62.08 68 ILE B N 1
ATOM 5937 C CA . ILE B 1 70 ? 12.693 20.653 47.360 1.00 66.48 68 ILE B CA 1
ATOM 5938 C C . ILE B 1 70 ? 12.945 21.857 48.267 1.00 65.40 68 ILE B C 1
ATOM 5939 O O . ILE B 1 70 ? 12.600 21.857 49.454 1.00 68.86 68 ILE B O 1
ATOM 5944 N N . ASP B 1 71 ? 13.534 22.907 47.695 1.00 63.42 69 ASP B N 1
ATOM 5945 C CA . ASP B 1 71 ? 13.873 24.097 48.458 1.00 66.44 69 ASP B CA 1
ATOM 5946 C C . ASP B 1 71 ? 12.615 24.741 49.044 1.00 67.68 69 ASP B C 1
ATOM 5947 O O . ASP B 1 71 ? 11.482 24.352 48.751 1.00 60.50 69 ASP B O 1
ATOM 5949 N N . ASP B 1 72 ? 12.834 25.754 49.878 1.00 73.29 70 ASP B N 1
ATOM 5950 C CA . ASP B 1 72 ? 11.778 26.304 50.717 1.00 74.89 70 ASP B CA 1
ATOM 5951 C C . ASP B 1 72 ? 11.102 27.533 50.121 1.00 74.53 70 ASP B C 1
ATOM 5952 O O . ASP B 1 72 ? 9.910 27.747 50.368 1.00 77.61 70 ASP B O 1
ATOM 5957 N N . ASP B 1 73 ? 11.806 28.324 49.313 1.00 68.28 71 ASP B N 1
ATOM 5958 C CA . ASP B 1 73 ? 11.350 29.675 49.009 1.00 74.14 71 ASP B CA 1
ATOM 5959 C C . ASP B 1 73 ? 10.644 29.812 47.663 1.00 77.31 71 ASP B C 1
ATOM 5960 O O . ASP B 1 73 ? 9.542 30.363 47.607 1.00 81.87 71 ASP B O 1
ATOM 5965 N N . GLN B 1 74 ? 11.247 29.347 46.570 1.00 81.66 72 GLN B N 1
ATOM 5966 C CA . GLN B 1 74 ? 10.807 29.776 45.247 1.00 83.58 72 GLN B CA 1
ATOM 5967 C C . GLN B 1 74 ? 10.480 28.581 44.357 1.00 76.23 72 GLN B C 1
ATOM 5968 O O . GLN B 1 74 ? 10.544 27.420 44.774 1.00 70.18 72 GLN B O 1
ATOM 5970 N N . LEU B 1 75 ? 10.141 28.894 43.109 1.00 70.65 73 LEU B N 1
ATOM 5971 C CA . LEU B 1 75 ? 9.700 27.906 42.133 1.00 64.20 73 LEU B CA 1
ATOM 5972 C C . LEU B 1 75 ? 10.884 27.036 41.710 1.00 63.66 73 LEU B C 1
ATOM 5973 O O . LEU B 1 75 ? 11.970 27.087 42.294 1.00 68.77 73 LEU B O 1
ATOM 5975 N N . LEU B 1 76 ? 10.664 26.210 40.683 1.00 56.31 74 LEU B N 1
ATOM 5976 C CA . LEU B 1 76 ? 11.700 25.401 40.045 1.00 49.47 74 LEU B CA 1
ATOM 5977 C C . LEU B 1 76 ? 12.325 24.397 41.009 1.00 49.70 74 LEU B C 1
ATOM 5978 O O . LEU B 1 76 ? 13.064 24.775 41.922 1.00 57.83 74 LEU B O 1
ATOM 5983 N N . VAL B 1 77 ? 12.054 23.108 40.807 1.00 49.10 75 VAL B N 1
ATOM 5984 C CA . VAL B 1 77 ? 12.531 22.079 41.717 1.00 50.37 75 VAL B CA 1
ATOM 5985 C C . VAL B 1 77 ? 13.324 21.037 40.937 1.00 60.90 75 VAL B C 1
ATOM 5986 O O . VAL B 1 77 ? 13.170 20.879 39.723 1.00 65.00 75 VAL B O 1
ATOM 5990 N N . GLY B 1 78 ? 14.192 20.332 41.657 1.00 57.23 76 GLY B N 1
ATOM 5991 C CA . GLY B 1 78 ? 15.154 19.434 41.051 1.00 54.86 76 GLY B CA 1
ATOM 5992 C C . GLY B 1 78 ? 16.564 19.933 41.281 1.00 54.06 76 GLY B C 1
ATOM 5993 O O . GLY B 1 78 ? 17.119 20.651 40.446 1.00 53.07 76 GLY B O 1
ATOM 5994 N N . ASP B 1 79 ? 17.153 19.563 42.413 1.00 58.33 77 ASP B N 1
ATOM 5995 C CA . ASP B 1 79 ? 18.424 20.114 42.855 1.00 53.58 77 ASP B CA 1
ATOM 5996 C C . ASP B 1 79 ? 19.590 19.218 42.451 1.00 56.70 77 ASP B C 1
ATOM 5997 O O . ASP B 1 79 ? 19.425 18.036 42.139 1.00 48.85 77 ASP B O 1
ATOM 6002 N N . PHE B 1 80 ? 20.787 19.809 42.460 1.00 61.29 78 PHE B N 1
ATOM 6003 C CA . PHE B 1 80 ? 22.012 19.103 42.107 1.00 55.03 78 PHE B CA 1
ATOM 6004 C C . PHE B 1 80 ? 22.586 18.292 43.259 1.00 53.55 78 PHE B C 1
ATOM 6005 O O . PHE B 1 80 ? 23.515 17.507 43.038 1.00 44.30 78 PHE B O 1
ATOM 6013 N N . SER B 1 81 ? 22.065 18.460 44.472 1.00 67.31 79 SER B N 1
ATOM 6014 C CA . SER B 1 81 ? 22.600 17.791 45.647 1.00 64.41 79 SER B CA 1
ATOM 6015 C C . SER B 1 81 ? 21.455 17.302 46.520 1.00 64.49 79 SER B C 1
ATOM 6016 O O . SER B 1 81 ? 20.330 17.804 46.446 1.00 64.70 79 SER B O 1
ATOM 6018 N N . ALA B 1 82 ? 21.760 16.313 47.360 1.00 54.46 80 ALA B N 1
ATOM 6019 C CA . ALA B 1 82 ? 20.786 15.794 48.310 1.00 57.56 80 ALA B CA 1
ATOM 6020 C C . ALA B 1 82 ? 20.591 16.705 49.514 1.00 58.13 80 ALA B C 1
ATOM 6021 O O . ALA B 1 82 ? 19.642 16.498 50.278 1.00 61.65 80 ALA B O 1
ATOM 6023 N N . THR B 1 83 ? 21.455 17.699 49.701 1.00 54.31 81 THR B N 1
ATOM 6024 C CA . THR B 1 83 ? 21.376 18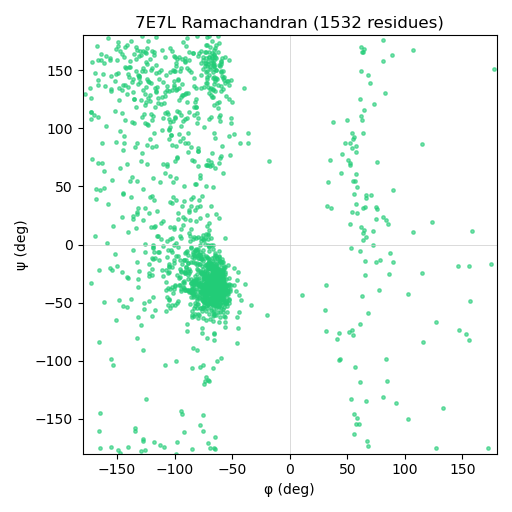.616 50.833 1.00 52.04 81 THR B CA 1
ATOM 6025 C C . THR B 1 83 ? 21.670 20.039 50.369 1.00 49.02 81 THR B C 1
ATOM 6026 O O . THR B 1 83 ? 22.553 20.720 50.893 1.00 44.85 81 THR B O 1
ATOM 6030 N N . GLN B 1 84 ? 20.914 20.498 49.368 1.00 51.29 82 GLN B N 1
ATOM 6031 C CA . GLN B 1 84 ? 21.090 21.819 48.772 1.00 46.19 82 GLN B CA 1
ATOM 6032 C C . GLN B 1 84 ? 22.524 22.022 48.300 1.00 52.47 82 GLN B C 1
ATOM 6033 O O . GLN B 1 84 ? 22.808 21.932 47.102 1.00 67.01 82 GLN B O 1
ATOM 6035 N N . MET B 1 85 ? 23.431 22.297 49.233 1.00 42.33 83 MET B N 1
ATOM 6036 C CA . MET B 1 85 ? 24.843 22.497 48.927 1.00 45.65 83 MET B CA 1
ATOM 6037 C C . MET B 1 85 ? 25.632 21.320 49.485 1.00 51.83 83 MET B C 1
ATOM 6038 O O . MET B 1 85 ? 25.778 21.184 50.705 1.00 64.94 83 MET B O 1
ATOM 6043 N N . SER B 1 86 ? 26.128 20.474 48.584 1.00 49.45 84 SER B N 1
ATOM 6044 C CA . SER B 1 86 ? 26.966 19.321 48.888 1.00 47.31 84 SER B CA 1
ATOM 6045 C C . SER B 1 86 ? 27.367 18.661 47.576 1.00 49.17 84 SER B C 1
ATOM 6046 O O . SER B 1 86 ? 26.508 18.394 46.728 1.00 56.45 84 SER B O 1
ATOM 6049 N N . PRO B 1 87 ? 28.655 18.395 47.361 1.00 46.42 85 PRO B N 1
ATOM 6050 C CA . PRO B 1 87 ? 29.088 17.771 46.101 1.00 54.37 85 PRO B CA 1
ATOM 6051 C C . PRO B 1 87 ? 28.892 16.267 46.179 1.00 55.46 85 PRO B C 1
ATOM 6052 O O . PRO B 1 87 ? 29.423 15.603 47.073 1.00 48.53 85 PRO B O 1
ATOM 6056 N N . GLU B 1 88 ? 28.129 15.725 45.243 1.00 52.24 86 GLU B N 1
ATOM 6057 C CA . GLU B 1 88 ? 27.893 14.294 45.255 1.00 45.63 86 GLU B CA 1
ATOM 6058 C C . GLU B 1 88 ? 29.137 13.564 44.761 1.00 42.49 86 GLU B C 1
ATOM 6059 O O . GLU B 1 88 ? 29.931 14.098 43.982 1.00 39.58 86 GLU B O 1
ATOM 6065 N N . TRP B 1 89 ? 29.315 12.341 45.243 1.00 44.07 87 TRP B N 1
ATOM 6066 C CA . TRP B 1 89 ? 30.461 11.525 44.877 1.00 42.10 87 TRP B CA 1
ATOM 6067 C C . TRP B 1 89 ? 30.066 10.518 43.806 1.00 46.32 87 TRP B C 1
ATOM 6068 O O . TRP B 1 89 ? 28.921 10.062 43.746 1.00 53.24 87 TRP B O 1
ATOM 6070 N N . TYR B 1 90 ? 31.031 10.174 42.955 1.00 48.97 88 TYR B N 1
ATOM 6071 C CA . TYR B 1 90 ? 30.814 9.233 41.858 1.00 57.03 88 TYR B CA 1
ATOM 6072 C C . TYR B 1 90 ? 31.942 8.212 41.841 1.00 54.94 88 TYR B C 1
ATOM 6073 O O . TYR B 1 90 ? 32.953 8.394 41.149 1.00 50.52 88 TYR B O 1
ATOM 6082 N N . PRO B 1 91 ? 31.803 7.119 42.599 1.00 51.89 89 PRO B N 1
ATOM 6083 C CA . PRO B 1 91 ? 32.794 6.034 42.521 1.00 46.06 89 PRO B CA 1
ATOM 6084 C C . PRO B 1 91 ? 32.893 5.398 41.146 1.00 49.75 89 PRO B C 1
ATOM 6085 O O . PRO B 1 91 ? 33.825 4.616 40.916 1.00 51.02 89 PRO B O 1
ATOM 6089 N N . ASP B 1 92 ? 31.959 5.701 40.238 1.00 47.10 90 ASP B N 1
ATOM 6090 C CA . ASP B 1 92 ? 32.061 5.231 38.861 1.00 43.11 90 ASP B CA 1
ATOM 6091 C C . ASP B 1 92 ? 33.408 5.584 38.253 1.00 48.89 90 ASP B C 1
ATOM 6092 O O . ASP B 1 92 ? 33.946 4.823 37.441 1.00 47.92 90 ASP B O 1
ATOM 6097 N N . LEU B 1 93 ? 33.966 6.729 38.636 1.00 49.86 91 LEU B N 1
ATOM 6098 C CA . LEU B 1 93 ? 35.236 7.217 38.110 1.00 43.01 91 LEU B CA 1
ATOM 6099 C C . LEU B 1 93 ? 36.150 7.485 39.302 1.00 52.51 91 LEU B C 1
ATOM 6100 O O . LEU B 1 93 ? 35.964 8.473 40.019 1.00 59.90 91 LEU B O 1
ATOM 6105 N N . ALA B 1 94 ? 37.119 6.592 39.516 1.00 52.04 92 ALA B N 1
ATOM 6106 C CA . ALA B 1 94 ? 38.108 6.717 40.583 1.00 53.99 92 ALA B CA 1
ATOM 6107 C C . ALA B 1 94 ? 37.463 6.859 41.957 1.00 51.53 92 ALA B C 1
ATOM 6108 O O . ALA B 1 94 ? 37.145 7.970 42.392 1.00 50.20 92 ALA B O 1
ATOM 6110 N N . ALA B 1 95 ? 37.274 5.741 42.651 1.00 49.54 93 ALA B N 1
ATOM 6111 C CA . ALA B 1 95 ? 36.762 5.755 44.013 1.00 54.10 93 ALA B CA 1
ATOM 6112 C C . ALA B 1 95 ? 37.860 5.628 45.056 1.00 51.29 93 ALA B C 1
ATOM 6113 O O . ALA B 1 95 ? 37.557 5.604 46.250 1.00 53.32 93 ALA B O 1
ATOM 6115 N N . SER B 1 96 ? 39.123 5.541 44.640 1.00 44.76 94 SER B N 1
ATOM 6116 C CA . SER B 1 96 ? 40.209 5.324 45.583 1.00 47.80 94 SER B CA 1
ATOM 6117 C C . SER B 1 96 ? 40.880 6.610 46.037 1.00 47.94 94 SER B C 1
ATOM 6118 O O . SER B 1 96 ? 41.500 6.619 47.105 1.00 59.19 94 SER B O 1
ATOM 6121 N N . TRP B 1 97 ? 40.784 7.693 45.263 1.00 48.33 95 TRP B N 1
ATOM 6122 C CA . TRP B 1 97 ? 41.376 8.946 45.714 1.00 55.42 95 TRP B CA 1
ATOM 6123 C C . TRP B 1 97 ? 40.669 9.489 46.947 1.00 53.63 95 TRP B C 1
ATOM 6124 O O . TRP B 1 97 ? 41.279 10.240 47.716 1.00 57.89 95 TRP B O 1
ATOM 6135 N N . VAL B 1 98 ? 39.398 9.127 47.153 1.00 47.28 96 VAL B N 1
ATOM 6136 C CA . VAL B 1 98 ? 38.697 9.532 48.365 1.00 42.75 96 VAL B CA 1
ATOM 6137 C C . VAL B 1 98 ? 39.241 8.812 49.585 1.00 44.86 96 VAL B C 1
ATOM 6138 O O . VAL B 1 98 ? 38.951 9.220 50.716 1.00 51.75 96 VAL B O 1
ATOM 6142 N N . GLU B 1 99 ? 40.060 7.772 49.396 1.00 40.68 97 GLU B N 1
ATOM 6143 C CA . GLU B 1 99 ? 40.905 7.296 50.486 1.00 36.89 97 GLU B CA 1
ATOM 6144 C C . GLU B 1 99 ? 41.778 8.461 50.928 1.00 40.84 97 GLU B C 1
ATOM 6145 O O . GLU B 1 99 ? 43.009 8.421 50.824 1.00 40.89 97 GLU B O 1
ATOM 6147 N N . ASP B 1 100 ? 41.114 9.508 51.397 1.00 47.98 98 ASP B N 1
ATOM 6148 C CA . ASP B 1 100 ? 41.697 10.765 51.807 1.00 48.85 98 ASP B CA 1
ATOM 6149 C C . ASP B 1 100 ? 41.797 10.754 53.320 1.00 52.73 98 ASP B C 1
ATOM 6150 O O . ASP B 1 100 ? 40.989 10.130 54.015 1.00 42.04 98 ASP B O 1
ATOM 6155 N N . TYR B 1 101 ? 42.806 11.443 53.823 1.00 61.94 99 TYR B N 1
ATOM 6156 C CA . TYR B 1 101 ? 43.150 11.359 55.234 1.00 62.28 99 TYR B CA 1
ATOM 6157 C C . TYR B 1 101 ? 42.424 12.413 56.058 1.00 68.20 99 TYR B C 1
ATOM 6158 O O . TYR B 1 101 ? 42.880 13.538 56.266 1.00 59.01 99 TYR B O 1
ATOM 6167 N N . ILE B 1 102 ? 41.224 12.006 56.477 1.00 68.25 100 ILE B N 1
ATOM 6168 C CA . ILE B 1 102 ? 40.443 12.571 57.572 1.00 58.95 100 ILE B CA 1
ATOM 6169 C C . ILE B 1 102 ? 39.892 13.953 57.266 1.00 60.54 100 ILE B C 1
ATOM 6170 O O . ILE B 1 102 ? 40.585 14.805 56.700 1.00 64.10 100 ILE B O 1
ATOM 6172 N N . ASP B 1 103 ? 38.639 14.173 57.672 1.00 49.30 101 ASP B N 1
ATOM 6173 C CA . ASP B 1 103 ? 37.893 15.412 57.475 1.00 55.68 101 ASP B CA 1
ATOM 6174 C C . ASP B 1 103 ? 38.761 16.659 57.596 1.00 56.10 101 ASP B C 1
ATOM 6175 O O . ASP B 1 103 ? 38.880 17.245 58.679 1.00 43.27 101 ASP B O 1
ATOM 6177 N N . LYS B 1 104 ? 39.366 17.065 56.485 1.00 58.40 102 LYS B N 1
ATOM 6178 C CA . LYS B 1 104 ? 40.214 18.250 56.454 1.00 50.78 102 LYS B CA 1
ATOM 6179 C C . LYS B 1 104 ? 40.276 18.860 55.061 1.00 55.16 102 LYS B C 1
ATOM 6180 O O . LYS B 1 104 ? 40.243 18.144 54.063 1.00 63.24 102 LYS B O 1
ATOM 6182 N N . PHE B 1 116 ? 38.120 20.651 51.312 1.00 32.25 114 PHE B N 1
ATOM 6183 C CA . PHE B 1 116 ? 36.832 20.817 51.953 1.00 49.51 114 PHE B CA 1
ATOM 6184 C C . PHE B 1 116 ? 36.271 19.423 52.174 1.00 53.76 114 PHE B C 1
ATOM 6185 O O . PHE B 1 116 ? 36.283 18.599 51.253 1.00 66.75 114 PHE B O 1
ATOM 6193 N N . THR B 1 117 ? 35.809 19.129 53.382 1.00 54.77 115 THR B N 1
ATOM 6194 C CA . THR B 1 117 ? 35.349 17.778 53.666 1.00 53.75 115 THR B CA 1
ATOM 6195 C C . THR B 1 117 ? 34.510 17.797 54.938 1.00 48.12 115 THR B C 1
ATOM 6196 O O . THR B 1 117 ? 34.628 18.724 55.738 1.00 50.37 115 THR B O 1
ATOM 6198 N N . GLY B 1 118 ? 33.730 16.726 55.182 1.00 44.38 116 GLY B N 1
ATOM 6199 C CA . GLY B 1 118 ? 32.893 16.728 56.363 1.00 44.15 116 GLY B CA 1
ATOM 6200 C C . GLY B 1 118 ? 32.307 15.394 56.773 1.00 49.68 116 GLY B C 1
ATOM 6201 O O . GLY B 1 118 ? 32.780 14.304 56.412 1.00 42.85 116 GLY B O 1
ATOM 6202 N N . PRO B 1 119 ? 31.285 15.465 57.561 1.00 59.74 117 PRO B N 1
ATOM 6203 C CA . PRO B 1 119 ? 30.762 14.245 58.151 1.00 59.80 117 PRO B CA 1
ATOM 6204 C C . PRO B 1 119 ? 29.566 13.685 57.400 1.00 59.94 117 PRO B C 1
ATOM 6205 O O . PRO B 1 119 ? 28.429 13.879 57.836 1.00 42.95 117 PRO B O 1
ATOM 6209 N N . GLU B 1 120 ? 29.810 13.077 56.222 1.00 61.39 118 GLU B N 1
ATOM 6210 C CA . GLU B 1 120 ? 28.951 11.987 55.718 1.00 49.20 118 GLU B CA 1
ATOM 6211 C C . GLU B 1 120 ? 29.722 10.700 55.959 1.00 52.60 118 GLU B C 1
ATOM 6212 O O . GLU B 1 120 ? 30.513 10.242 55.109 1.00 56.81 118 GLU B O 1
ATOM 6214 N N . GLN B 1 121 ? 29.400 10.098 57.104 1.00 57.74 119 GLN B N 1
ATOM 6215 C CA . GLN B 1 121 ? 30.250 9.168 57.839 1.00 62.37 119 GLN B CA 1
ATOM 6216 C C . GLN B 1 121 ? 31.698 9.026 57.413 1.00 64.94 119 GLN B C 1
ATOM 6217 O O . GLN B 1 121 ? 32.556 8.975 58.301 1.00 77.74 119 GLN B O 1
ATOM 6223 N N . ALA B 1 122 ? 32.018 8.939 56.133 1.00 59.84 120 ALA B N 1
ATOM 6224 C CA . ALA B 1 122 ? 33.419 8.721 55.766 1.00 61.55 120 ALA B CA 1
ATOM 6225 C C . ALA B 1 122 ? 33.987 7.488 56.478 1.00 60.87 120 ALA B C 1
ATOM 6226 O O . ALA B 1 122 ? 35.170 7.420 56.804 1.00 60.20 120 ALA B O 1
ATOM 6228 N N . GLU B 1 123 ? 33.097 6.523 56.788 1.00 54.78 121 GLU B N 1
ATOM 6229 C CA . GLU B 1 123 ? 33.458 5.113 56.955 1.00 54.99 121 GLU B CA 1
ATOM 6230 C C . GLU B 1 123 ? 32.693 4.192 56.014 1.00 64.59 121 GLU B C 1
ATOM 6231 O O . GLU B 1 123 ? 33.210 3.113 55.691 1.00 67.67 121 GLU B O 1
ATOM 6233 N N . GLN B 1 124 ? 31.483 4.587 55.580 1.00 67.43 122 GLN B N 1
ATOM 6234 C CA . GLN B 1 124 ? 31.002 4.259 54.240 1.00 65.14 122 GLN B CA 1
ATOM 6235 C C . GLN B 1 124 ? 32.092 4.470 53.193 1.00 59.82 122 GLN B C 1
ATOM 6236 O O . GLN B 1 124 ? 32.474 3.528 52.478 1.00 53.97 122 GLN B O 1
ATOM 6238 N N . ALA B 1 125 ? 32.617 5.701 53.106 1.00 55.61 123 ALA B N 1
ATOM 6239 C CA . ALA B 1 125 ? 33.574 6.076 52.067 1.00 53.42 123 ALA B CA 1
ATOM 6240 C C . ALA B 1 125 ? 34.675 5.037 51.874 1.00 55.63 123 ALA B C 1
ATOM 6241 O O . ALA B 1 125 ? 34.906 4.521 50.775 1.00 52.21 123 ALA B O 1
ATOM 6243 N N . ARG B 1 126 ? 35.452 4.832 52.924 1.00 51.72 124 ARG B N 1
ATOM 6244 C CA . ARG B 1 126 ? 36.479 3.789 52.948 1.00 50.06 124 ARG B CA 1
ATOM 6245 C C . ARG B 1 126 ? 35.986 2.375 52.662 1.00 54.28 124 ARG B C 1
ATOM 6246 O O . ARG B 1 126 ? 36.731 1.554 52.102 1.00 50.52 124 ARG B O 1
ATOM 6254 N N . ALA B 1 127 ? 34.795 2.048 53.114 1.00 63.20 125 ALA B N 1
ATOM 6255 C CA . ALA B 1 127 ? 34.194 0.767 52.794 1.00 60.17 125 ALA B CA 1
ATOM 6256 C C . ALA B 1 127 ? 33.478 0.779 51.445 1.00 53.07 125 ALA B C 1
ATOM 6257 O O . ALA B 1 127 ? 33.028 -0.280 50.990 1.00 52.83 125 ALA B O 1
ATOM 6259 N N . ILE B 1 128 ? 33.344 1.952 50.811 1.00 50.46 126 ILE B N 1
ATOM 6260 C CA . ILE B 1 128 ? 32.849 2.075 49.441 1.00 49.46 126 ILE B CA 1
ATOM 6261 C C . ILE B 1 128 ? 34.045 1.810 48.533 1.00 47.25 126 ILE B C 1
ATOM 6262 O O . ILE B 1 128 ? 34.056 0.874 47.722 1.00 49.65 126 ILE B O 1
ATOM 6267 N N . ALA B 1 129 ? 35.074 2.647 48.698 1.00 43.77 127 ALA B N 1
ATOM 6268 C CA . ALA B 1 129 ? 36.340 2.549 47.973 1.00 49.88 127 ALA B CA 1
ATOM 6269 C C . ALA B 1 129 ? 36.939 1.144 47.970 1.00 53.51 127 ALA B C 1
ATOM 6270 O O . ALA B 1 129 ? 37.801 0.850 47.133 1.00 55.55 127 ALA B O 1
ATOM 6272 N N . GLN B 1 130 ? 36.541 0.285 48.912 1.00 46.87 128 GLN B N 1
ATOM 6273 C CA . GLN B 1 130 ? 36.909 -1.125 48.857 1.00 40.74 128 GLN B CA 1
ATOM 6274 C C . GLN B 1 130 ? 36.049 -1.902 47.866 1.00 40.69 128 GLN B C 1
ATOM 6275 O O . GLN B 1 130 ? 36.539 -2.847 47.239 1.00 44.72 128 GLN B O 1
ATOM 6277 N N . TYR B 1 131 ? 34.766 -1.549 47.733 1.00 39.32 129 TYR B N 1
ATOM 6278 C CA . TYR B 1 131 ? 33.922 -2.190 46.727 1.00 38.65 129 TYR B CA 1
ATOM 6279 C C . TYR B 1 131 ? 34.350 -1.782 45.324 1.00 41.47 129 TYR B C 1
ATOM 6280 O O . TYR B 1 131 ? 34.514 -2.632 44.441 1.00 37.61 129 TYR B O 1
ATOM 6289 N N . TRP B 1 132 ? 34.531 -0.482 45.099 1.00 47.74 130 TRP B N 1
ATOM 6290 C CA . TRP B 1 132 ? 34.920 0.045 43.798 1.00 42.73 130 TRP B CA 1
ATOM 6291 C C . TRP B 1 132 ? 36.427 0.078 43.599 1.00 38.03 130 TRP B C 1
ATOM 6292 O O . TRP B 1 132 ? 36.900 0.689 42.634 1.00 37.59 130 TRP B O 1
ATOM 6303 N N . HIS B 1 133 ? 37.189 -0.545 44.496 1.00 40.94 131 HIS B N 1
ATOM 6304 C CA . HIS B 1 133 ? 38.604 -0.764 44.247 1.00 38.11 131 HIS B CA 1
ATOM 6305 C C . HIS B 1 133 ? 38.785 -1.495 42.924 1.00 37.97 131 HIS B C 1
ATOM 6306 O O . HIS B 1 133 ? 37.988 -2.366 42.567 1.00 42.55 131 HIS B O 1
ATOM 6313 N N . ASN B 1 134 ? 39.813 -1.091 42.178 1.00 38.25 132 ASN B N 1
ATOM 6314 C CA . ASN B 1 134 ? 40.237 -1.714 40.923 1.00 54.23 132 ASN B CA 1
ATOM 6315 C C . ASN B 1 134 ? 39.138 -1.866 39.868 1.00 52.24 132 ASN B C 1
ATOM 6316 O O . ASN B 1 134 ? 39.424 -2.315 38.755 1.00 49.03 132 ASN B O 1
ATOM 6321 N N . ILE B 1 135 ? 37.895 -1.491 40.175 1.00 42.07 133 ILE B N 1
ATOM 6322 C CA . ILE B 1 135 ? 36.833 -1.453 39.175 1.00 34.60 133 ILE B CA 1
ATOM 6323 C C . ILE B 1 135 ? 36.254 -0.060 38.984 1.00 41.62 133 ILE B C 1
ATOM 6324 O O . ILE B 1 135 ? 35.354 0.115 38.155 1.00 44.59 133 ILE B O 1
ATOM 6329 N N . GLY B 1 136 ? 36.742 0.936 39.712 1.00 44.44 134 GLY B N 1
ATOM 6330 C CA . GLY B 1 136 ? 36.396 2.310 39.408 1.00 38.43 134 GLY B CA 1
ATOM 6331 C C . GLY B 1 136 ? 36.916 2.721 38.042 1.00 37.73 134 GLY B C 1
ATOM 6332 O O . GLY B 1 136 ? 37.669 2.009 37.379 1.00 40.66 134 GLY B O 1
ATOM 6333 N N . GLY B 1 137 ? 36.492 3.908 37.615 1.00 38.85 135 GLY B N 1
ATOM 6334 C CA . GLY B 1 137 ? 36.875 4.421 36.314 1.00 43.24 135 GLY B CA 1
ATOM 6335 C C . GLY B 1 137 ? 38.373 4.489 36.103 1.00 41.72 135 GLY B C 1
ATOM 6336 O O . GLY B 1 137 ? 38.923 3.761 35.271 1.00 39.17 135 GLY B O 1
ATOM 6337 N N . LYS B 1 138 ? 39.047 5.356 36.862 1.00 46.44 136 LYS B N 1
ATOM 6338 C CA . LYS B 1 138 ? 40.490 5.506 36.710 1.00 48.63 136 LYS B CA 1
ATOM 6339 C C . LYS B 1 138 ? 41.243 4.260 37.159 1.00 44.65 136 LYS B C 1
ATOM 6340 O O . LYS B 1 138 ? 42.349 3.999 36.674 1.00 47.78 136 LYS B O 1
ATOM 6342 N N . GLU B 1 139 ? 40.667 3.481 38.078 1.00 42.48 137 GLU B N 1
ATOM 6343 C CA . GLU B 1 139 ? 41.364 2.298 38.571 1.00 46.32 137 GLU B CA 1
ATOM 6344 C C . GLU B 1 139 ? 41.400 1.189 37.527 1.00 46.74 137 GLU B C 1
ATOM 6345 O O . GLU B 1 139 ? 42.374 0.430 37.467 1.00 46.26 137 GLU B O 1
ATOM 6351 N N . MET B 1 140 ? 40.356 1.076 36.700 1.00 49.24 138 MET B N 1
ATOM 6352 C CA . MET B 1 140 ? 40.416 0.156 35.568 1.00 44.89 138 MET B CA 1
ATOM 6353 C C . MET B 1 140 ? 41.294 0.703 34.454 1.00 43.52 138 MET B C 1
ATOM 6354 O O . MET B 1 140 ? 41.900 -0.076 33.708 1.00 41.49 138 MET B O 1
ATOM 6359 N N . TRP B 1 141 ? 41.354 2.033 34.319 1.00 43.84 139 TRP B N 1
ATOM 6360 C CA . TRP B 1 141 ? 42.215 2.663 33.325 1.00 40.43 139 TRP B CA 1
ATOM 6361 C C . TRP B 1 141 ? 43.624 2.093 33.360 1.00 45.95 139 TRP B C 1
ATOM 6362 O O . TRP B 1 141 ? 44.251 1.931 32.309 1.00 53.57 139 TRP B O 1
ATOM 6373 N N . ILE B 1 142 ? 44.123 1.733 34.543 1.00 43.80 140 ILE B N 1
ATOM 6374 C CA . ILE B 1 142 ? 45.433 1.099 34.629 1.00 48.24 140 ILE B CA 1
ATOM 6375 C C . ILE B 1 142 ? 45.292 -0.314 34.068 1.00 53.28 140 ILE B C 1
ATOM 6376 O O . ILE B 1 142 ? 45.325 -1.313 34.798 1.00 46.44 140 ILE B O 1
ATOM 6381 N N . LYS B 1 143 ? 45.053 -0.388 32.761 1.00 47.96 141 LYS B N 1
ATOM 6382 C CA . LYS B 1 143 ? 45.229 -1.592 31.957 1.00 40.24 141 LYS B CA 1
ATOM 6383 C C . LYS B 1 143 ? 46.566 -1.548 31.228 1.00 46.42 141 LYS B C 1
ATOM 6384 O O . LYS B 1 143 ? 46.684 -1.938 30.065 1.00 47.75 141 LYS B O 1
ATOM 6390 N N . TYR B 1 144 ? 47.592 -1.037 31.908 1.00 49.62 142 TYR B N 1
ATOM 6391 C CA . TYR B 1 144 ? 48.936 -0.977 31.344 1.00 50.29 142 TYR B CA 1
ATOM 6392 C C . TYR B 1 144 ? 50.056 -1.288 32.334 1.00 63.87 142 TYR B C 1
ATOM 6393 O O . TYR B 1 144 ? 51.096 -1.792 31.897 1.00 69.66 142 TYR B O 1
ATOM 6402 N N . MET B 1 145 ? 49.887 -1.030 33.635 1.00 65.69 143 MET B N 1
ATOM 6403 C CA . MET B 1 145 ? 50.776 -1.530 34.685 1.00 59.97 143 MET B CA 1
ATOM 6404 C C . MET B 1 145 ? 52.262 -1.380 34.370 1.00 57.54 143 MET B C 1
ATOM 6405 O O . MET B 1 145 ? 52.925 -2.357 34.008 1.00 66.00 143 MET B O 1
ATOM 6407 N N . GLY B 1 146 ? 52.800 -0.177 34.530 1.00 55.83 144 GLY B N 1
ATOM 6408 C CA . GLY B 1 146 ? 54.178 0.085 34.191 1.00 58.30 144 GLY B CA 1
ATOM 6409 C C . GLY B 1 146 ? 54.336 1.503 33.698 1.00 63.91 144 GLY B C 1
ATOM 6410 O O . GLY B 1 146 ? 54.872 2.372 34.395 1.00 72.72 144 GLY B O 1
ATOM 6411 N N . PRO B 1 147 ? 53.872 1.769 32.481 1.00 64.39 145 PRO B N 1
ATOM 6412 C CA . PRO B 1 147 ? 53.657 3.159 32.083 1.00 70.18 145 PRO B CA 1
ATOM 6413 C C . PRO B 1 147 ? 52.733 3.828 33.085 1.00 65.52 145 PRO B C 1
ATOM 6414 O O . PRO B 1 147 ? 51.696 3.291 33.455 1.00 52.66 145 PRO B O 1
ATOM 6418 N N . GLU B 1 148 ? 53.180 4.962 33.598 1.00 69.26 146 GLU B N 1
ATOM 6419 C CA . GLU B 1 148 ? 52.456 5.801 34.539 1.00 65.42 146 GLU B CA 1
ATOM 6420 C C . GLU B 1 148 ? 53.176 7.124 34.398 1.00 71.00 146 GLU B C 1
ATOM 6421 O O . GLU B 1 148 ? 52.566 8.181 34.200 1.00 63.07 146 GLU B O 1
ATOM 6427 N N . GLN B 1 149 ? 54.504 7.026 34.472 1.00 63.62 147 GLN B N 1
ATOM 6428 C CA . GLN B 1 149 ? 55.457 8.070 34.125 1.00 60.13 147 GLN B CA 1
ATOM 6429 C C . GLN B 1 149 ? 55.309 9.296 35.014 1.00 63.17 147 GLN B C 1
ATOM 6430 O O . GLN B 1 149 ? 54.327 9.436 35.751 1.00 58.70 147 GLN B O 1
ATOM 6436 N N . GLU B 1 150 ? 56.304 10.178 34.972 1.00 56.29 148 GLU B N 1
ATOM 6437 C CA . GLU B 1 150 ? 56.357 11.331 35.864 1.00 44.06 148 GLU B CA 1
ATOM 6438 C C . GLU B 1 150 ? 55.919 12.561 35.077 1.00 43.01 148 GLU B C 1
ATOM 6439 O O . GLU B 1 150 ? 56.727 13.302 34.518 1.00 48.31 148 GLU B O 1
ATOM 6441 N N . GLU B 1 151 ? 54.598 12.773 35.036 1.00 54.51 149 GLU B N 1
ATOM 6442 C CA . GLU B 1 151 ? 54.003 13.880 34.302 1.00 57.62 149 GLU B CA 1
ATOM 6443 C C . GLU B 1 151 ? 52.831 14.428 35.123 1.00 58.14 149 GLU B C 1
ATOM 6444 O O . GLU B 1 151 ? 51.661 14.287 34.766 1.00 40.83 149 GLU B O 1
ATOM 6450 N N . PHE B 1 152 ? 53.170 15.063 36.244 1.00 64.46 150 PHE B N 1
ATOM 6451 C CA . PHE B 1 152 ? 52.201 15.657 37.162 1.00 44.80 150 PHE B CA 1
ATOM 6452 C C . PHE B 1 152 ? 51.224 16.581 36.447 1.00 39.94 150 PHE B C 1
ATOM 6453 O O . PHE B 1 152 ? 50.075 16.216 36.217 1.00 35.76 150 PHE B O 1
ATOM 6455 N N . TYR B 1 162 ? 55.041 18.139 33.821 1.00 47.93 160 TYR B N 1
ATOM 6456 C CA . TYR B 1 162 ? 53.813 18.645 33.216 1.00 51.93 160 TYR B CA 1
ATOM 6457 C C . TYR B 1 162 ? 53.932 18.762 31.709 1.00 50.82 160 TYR B C 1
ATOM 6458 O O . TYR B 1 162 ? 53.885 19.860 31.155 1.00 54.06 160 TYR B O 1
ATOM 6467 N N . LEU B 1 163 ? 54.072 17.622 31.043 1.00 45.90 161 LEU B N 1
ATOM 6468 C CA . LEU B 1 163 ? 54.244 17.610 29.600 1.00 50.70 161 LEU B CA 1
ATOM 6469 C C . LEU B 1 163 ? 52.949 17.306 28.866 1.00 53.80 161 LEU B C 1
ATOM 6470 O O . LEU B 1 163 ? 52.705 17.860 27.791 1.00 60.12 161 LEU B O 1
ATOM 6475 N N . THR B 1 164 ? 52.114 16.440 29.430 1.00 44.97 162 THR B N 1
ATOM 6476 C CA . THR B 1 164 ? 50.709 16.335 29.071 1.00 50.39 162 THR B CA 1
ATOM 6477 C C . THR B 1 164 ? 49.887 16.417 30.353 1.00 42.87 162 THR B C 1
ATOM 6478 O O . THR B 1 164 ? 50.427 16.554 31.454 1.00 38.59 162 THR B O 1
ATOM 6482 N N . ASN B 1 165 ? 48.564 16.346 30.209 1.00 44.39 163 ASN B N 1
ATOM 6483 C CA . ASN B 1 165 ? 47.700 16.459 31.380 1.00 45.75 163 ASN B CA 1
ATOM 6484 C C . ASN B 1 165 ? 47.721 15.182 32.214 1.00 50.82 163 ASN B C 1
ATOM 6485 O O . ASN B 1 165 ? 47.719 15.247 33.449 1.00 48.86 163 ASN B O 1
ATOM 6490 N N . THR B 1 166 ? 47.758 14.019 31.557 1.00 52.35 164 THR B N 1
ATOM 6491 C CA . THR B 1 166 ? 47.803 12.704 32.198 1.00 43.04 164 THR B CA 1
ATOM 6492 C C . THR B 1 166 ? 46.853 12.574 33.383 1.00 44.35 164 THR B C 1
ATOM 6493 O O . THR B 1 166 ? 45.805 11.931 33.275 1.00 47.07 164 THR B O 1
ATOM 6497 N N . VAL B 1 167 ? 47.221 13.167 34.523 1.00 48.73 165 VAL B N 1
ATOM 6498 C CA . VAL B 1 167 ? 46.421 13.000 35.734 1.00 50.13 165 VAL B CA 1
ATOM 6499 C C . VAL B 1 167 ? 45.025 13.562 35.531 1.00 53.53 165 VAL B C 1
ATOM 6500 O O . VAL B 1 167 ? 44.062 13.100 36.156 1.00 50.08 165 VAL B O 1
ATOM 6504 N N . SER B 1 168 ? 44.885 14.558 34.656 1.00 55.64 166 SER B N 1
ATOM 6505 C CA . SER B 1 168 ? 43.601 15.209 34.456 1.00 49.92 166 SER B CA 1
ATOM 6506 C C . SER B 1 168 ? 42.660 14.406 33.570 1.00 53.86 166 SER B C 1
ATOM 6507 O O . SER B 1 168 ? 41.461 14.685 33.571 1.00 55.29 166 SER B O 1
ATOM 6510 N N . GLU B 1 169 ? 43.159 13.425 32.816 1.00 54.09 167 GLU B N 1
ATOM 6511 C CA . GLU B 1 169 ? 42.279 12.592 32.008 1.00 54.53 167 GLU B CA 1
ATOM 6512 C C . GLU B 1 169 ? 41.876 11.302 32.707 1.00 59.90 167 GLU B C 1
ATOM 6513 O O . GLU B 1 169 ? 40.832 10.733 32.368 1.00 64.42 167 GLU B O 1
ATOM 6519 N N . MET B 1 170 ? 42.673 10.830 33.669 1.00 59.41 168 MET B N 1
ATOM 6520 C CA . MET B 1 170 ? 42.265 9.670 34.453 1.00 55.44 168 MET B CA 1
ATOM 6521 C C . MET B 1 170 ? 41.079 10.014 35.339 1.00 56.29 168 MET B C 1
ATOM 6522 O O . MET B 1 170 ? 40.038 9.351 35.288 1.00 49.55 168 MET B O 1
ATOM 6527 N N . TYR B 1 171 ? 41.217 11.055 36.154 1.00 59.24 169 TYR B N 1
ATOM 6528 C CA . TYR B 1 171 ? 40.171 11.504 37.066 1.00 54.97 169 TYR B CA 1
ATOM 6529 C C . TYR B 1 171 ? 39.654 12.851 36.576 1.00 61.05 169 TYR B C 1
ATOM 6530 O O . TYR B 1 171 ? 40.267 13.892 36.831 1.00 68.68 169 TYR B O 1
ATOM 6532 N N . ALA B 1 172 ? 38.529 12.819 35.862 1.00 60.06 170 ALA B N 1
ATOM 6533 C CA . ALA B 1 172 ? 37.800 14.023 35.484 1.00 62.30 170 ALA B CA 1
ATOM 6534 C C . ALA B 1 172 ? 36.474 13.664 34.835 1.00 57.51 170 ALA B C 1
ATOM 6535 O O . ALA B 1 172 ? 36.446 13.161 33.706 1.00 41.45 170 ALA B O 1
ATOM 6537 N N . GLU B 1 173 ? 35.377 13.901 35.551 1.00 64.55 171 GLU B N 1
ATOM 6538 C CA . GLU B 1 173 ? 34.070 13.905 34.916 1.00 56.61 171 GLU B CA 1
ATOM 6539 C C . GLU B 1 173 ? 34.135 14.821 33.702 1.00 51.04 171 GLU B C 1
ATOM 6540 O O . GLU B 1 173 ? 34.811 15.853 33.724 1.00 54.57 171 GLU B O 1
ATOM 6546 N N . LYS B 1 174 ? 33.472 14.433 32.619 1.00 43.85 172 LYS B N 1
ATOM 6547 C CA . LYS B 1 174 ? 33.727 15.119 31.364 1.00 51.51 172 LYS B CA 1
ATOM 6548 C C . LYS B 1 174 ? 32.444 15.341 30.581 1.00 57.08 172 LYS B C 1
ATOM 6549 O O . LYS B 1 174 ? 31.463 14.603 30.705 1.00 44.78 172 LYS B O 1
ATOM 6551 N N . ALA B 1 175 ? 32.490 16.395 29.770 1.00 63.94 173 ALA B N 1
ATOM 6552 C CA . ALA B 1 175 ? 31.490 16.742 28.774 1.00 48.72 173 ALA B CA 1
ATOM 6553 C C . ALA B 1 175 ? 32.118 17.786 27.865 1.00 47.00 173 ALA B C 1
ATOM 6554 O O . ALA B 1 175 ? 32.692 17.448 26.825 1.00 52.99 173 ALA B O 1
ATOM 6556 N N . TRP B 1 176 ? 32.059 19.052 28.283 1.00 50.64 174 TRP B N 1
ATOM 6557 C CA . TRP B 1 176 ? 32.656 20.158 27.537 1.00 53.11 174 TRP B CA 1
ATOM 6558 C C . TRP B 1 176 ? 32.119 20.210 26.111 1.00 45.21 174 TRP B C 1
ATOM 6559 O O . TRP B 1 176 ? 32.864 20.387 25.144 1.00 35.40 174 TRP B O 1
ATOM 6570 N N . ASN B 1 177 ? 30.808 20.041 25.987 1.00 46.42 175 ASN B N 1
ATOM 6571 C CA . ASN B 1 177 ? 30.117 20.109 24.712 1.00 36.73 175 ASN B CA 1
ATOM 6572 C C . ASN B 1 177 ? 28.727 20.667 24.977 1.00 40.07 175 ASN B C 1
ATOM 6573 O O . ASN B 1 177 ? 28.372 20.987 26.115 1.00 43.96 175 ASN B O 1
ATOM 6578 N N . VAL B 1 178 ? 27.936 20.792 23.918 1.00 44.85 176 VAL B N 1
ATOM 6579 C CA . VAL B 1 178 ? 26.578 21.304 24.062 1.00 43.34 176 VAL B CA 1
ATOM 6580 C C . VAL B 1 178 ? 25.603 20.250 23.552 1.00 39.08 176 VAL B C 1
ATOM 6581 O O . VAL B 1 178 ? 25.298 20.224 22.353 1.00 46.48 176 VAL B O 1
ATOM 6585 N N . PRO B 1 179 ? 25.110 19.354 24.403 1.00 32.75 177 PRO B N 1
ATOM 6586 C CA . PRO B 1 179 ? 24.049 18.443 23.968 1.00 37.52 177 PRO B CA 1
ATOM 6587 C C . PRO B 1 179 ? 22.791 19.225 23.623 1.00 39.26 177 PRO B C 1
ATOM 6588 O O . PRO B 1 179 ? 22.611 20.376 24.027 1.00 41.14 177 PRO B O 1
ATOM 6592 N N . ASP B 1 180 ? 21.910 18.588 22.852 1.00 40.09 178 ASP B N 1
ATOM 6593 C CA . ASP B 1 180 ? 20.629 19.203 22.508 1.00 49.08 178 ASP B CA 1
ATOM 6594 C C . ASP B 1 180 ? 19.627 18.849 23.601 1.00 53.02 178 ASP B C 1
ATOM 6595 O O . ASP B 1 180 ? 18.794 17.950 23.468 1.00 48.11 178 ASP B O 1
ATOM 6600 N N . CYS B 1 181 ? 19.713 19.588 24.708 1.00 57.27 179 CYS B N 1
ATOM 6601 C CA . CYS B 1 181 ? 18.818 19.376 25.839 1.00 45.45 179 CYS B CA 1
ATOM 6602 C C . CYS B 1 181 ? 17.452 19.988 25.560 1.00 48.32 179 CYS B C 1
ATOM 6603 O O . CYS B 1 181 ? 16.705 20.308 26.491 1.00 52.54 179 CYS B O 1
ATOM 6606 N N . ALA B 1 182 ? 17.119 20.160 24.281 1.00 54.87 180 ALA B N 1
ATOM 6607 C CA . ALA B 1 182 ? 15.802 20.639 23.887 1.00 54.78 180 ALA B CA 1
ATOM 6608 C C . ALA B 1 182 ? 14.805 19.486 23.896 1.00 49.46 180 ALA B C 1
ATOM 6609 O O . ALA B 1 182 ? 14.105 19.250 22.906 1.00 52.30 180 ALA B O 1
ATOM 6611 N N . ARG B 1 183 ? 14.748 18.757 25.012 1.00 48.91 181 ARG B N 1
ATOM 6612 C CA . ARG B 1 183 ? 13.823 17.635 25.133 1.00 54.96 181 ARG B CA 1
ATOM 6613 C C . ARG B 1 183 ? 12.380 18.119 25.208 1.00 57.33 181 ARG B C 1
ATOM 6614 O O . ARG B 1 183 ? 11.502 17.603 24.506 1.00 59.70 181 ARG B O 1
ATOM 6622 N N . MET B 1 184 ? 12.122 19.117 26.055 1.00 55.82 182 MET B N 1
ATOM 6623 C CA . MET B 1 184 ? 10.759 19.579 26.288 1.00 61.47 182 MET B CA 1
ATOM 6624 C C . MET B 1 184 ? 10.147 20.208 25.044 1.00 59.55 182 MET B C 1
ATOM 6625 O O . MET B 1 184 ? 8.927 20.147 24.858 1.00 58.63 182 MET B O 1
ATOM 6630 N N . ILE B 1 185 ? 10.970 20.813 24.187 1.00 60.94 183 ILE B N 1
ATOM 6631 C CA . ILE B 1 185 ? 10.437 21.570 23.061 1.00 79.57 183 ILE B CA 1
ATOM 6632 C C . ILE B 1 185 ? 9.889 20.634 21.993 1.00 71.64 183 ILE B C 1
ATOM 6633 O O . ILE B 1 185 ? 8.815 20.876 21.428 1.00 79.61 183 ILE B O 1
ATOM 6635 N N . THR B 1 186 ? 10.603 19.550 21.703 1.00 54.93 184 THR B N 1
ATOM 6636 C CA . THR B 1 186 ? 10.281 18.688 20.575 1.00 61.19 184 THR B CA 1
ATOM 6637 C C . THR B 1 186 ? 9.647 17.365 20.978 1.00 64.48 184 THR B C 1
ATOM 6638 O O . THR B 1 186 ? 8.581 17.012 20.464 1.00 77.55 184 THR B O 1
ATOM 6640 N N . THR B 1 187 ? 10.268 16.619 21.890 1.00 52.93 185 THR B N 1
ATOM 6641 C CA . THR B 1 187 ? 9.933 15.210 22.066 1.00 57.09 185 THR B CA 1
ATOM 6642 C C . THR B 1 187 ? 9.429 14.884 23.467 1.00 52.78 185 THR B C 1
ATOM 6643 O O . THR B 1 187 ? 8.290 14.429 23.611 1.00 50.98 185 THR B O 1
ATOM 6647 N N . GLY B 1 188 ? 10.238 15.083 24.498 1.00 51.24 186 GLY B N 1
ATOM 6648 C CA . GLY B 1 188 ? 9.889 14.624 25.824 1.00 51.39 186 GLY B CA 1
ATOM 6649 C C . GLY B 1 188 ? 10.179 13.144 26.010 1.00 48.23 186 GLY B C 1
ATOM 6650 O O . GLY B 1 188 ? 10.258 12.368 25.059 1.00 52.36 186 GLY B O 1
ATOM 6651 N N . ALA B 1 189 ? 10.322 12.751 27.281 1.00 49.49 187 ALA B N 1
ATOM 6652 C CA . ALA B 1 189 ? 10.797 11.406 27.603 1.00 48.67 187 ALA B CA 1
ATOM 6653 C C . ALA B 1 189 ? 9.895 10.327 27.018 1.00 50.12 187 ALA B C 1
ATOM 6654 O O . ALA B 1 189 ? 10.383 9.302 26.528 1.00 46.75 187 ALA B O 1
ATOM 6656 N N . ARG B 1 190 ? 8.576 10.533 27.063 1.00 48.35 188 ARG B N 1
ATOM 6657 C CA . ARG B 1 190 ? 7.661 9.547 26.498 1.00 47.96 188 ARG B CA 1
ATOM 6658 C C . ARG B 1 190 ? 7.884 9.388 25.000 1.00 54.64 188 ARG B C 1
ATOM 6659 O O . ARG B 1 190 ? 7.896 8.266 24.480 1.00 51.60 188 ARG B O 1
ATOM 6661 N N . GLY B 1 191 ? 8.070 10.502 24.289 1.00 59.47 189 GLY B N 1
ATOM 6662 C CA . GLY B 1 191 ? 8.379 10.434 22.873 1.00 53.49 189 GLY B CA 1
ATOM 6663 C C . GLY B 1 191 ? 9.730 9.824 22.569 1.00 50.13 189 GLY B C 1
ATOM 6664 O O . GLY B 1 191 ? 9.954 9.375 21.440 1.00 57.54 189 GLY B O 1
ATOM 6665 N N . PHE B 1 192 ? 10.639 9.804 23.547 1.00 49.29 190 PHE B N 1
ATOM 6666 C CA . PHE B 1 192 ? 11.940 9.179 23.337 1.00 49.32 190 PHE B CA 1
ATOM 6667 C C . PHE B 1 192 ? 11.869 7.671 23.545 1.00 47.49 190 PHE B C 1
ATOM 6668 O O . PHE B 1 192 ? 12.257 6.900 22.661 1.00 48.47 190 PHE B O 1
ATOM 6676 N N . ILE B 1 193 ? 11.371 7.233 24.706 1.00 46.83 191 ILE B N 1
ATOM 6677 C CA . ILE B 1 193 ? 11.211 5.805 24.962 1.00 47.54 191 ILE B CA 1
ATOM 6678 C C . ILE B 1 193 ? 10.315 5.154 23.920 1.00 53.40 191 ILE B C 1
ATOM 6679 O O . ILE B 1 193 ? 10.381 3.936 23.720 1.00 58.64 191 ILE B O 1
ATOM 6684 N N . GLU B 1 194 ? 9.471 5.940 23.248 1.00 50.47 192 GLU B N 1
ATOM 6685 C CA . GLU B 1 194 ? 8.743 5.429 22.093 1.00 57.01 192 GLU B CA 1
ATOM 6686 C C . GLU B 1 194 ? 9.697 5.130 20.944 1.00 49.59 192 GLU B C 1
ATOM 6687 O O . GLU B 1 194 ? 9.674 4.033 20.373 1.00 53.22 192 GLU B O 1
ATOM 6689 N N . GLU B 1 195 ? 10.550 6.098 20.592 1.00 42.94 193 GLU B N 1
ATOM 6690 C CA . GLU B 1 195 ? 11.558 5.864 19.562 1.00 47.19 193 GLU B CA 1
ATOM 6691 C C . GLU B 1 195 ? 12.468 4.701 19.927 1.00 45.47 193 GLU B C 1
ATOM 6692 O O . GLU B 1 195 ? 12.917 3.962 19.044 1.00 47.79 193 GLU B O 1
ATOM 6698 N N . ILE B 1 196 ? 12.754 4.526 21.220 1.00 42.89 194 ILE B N 1
ATOM 6699 C CA . ILE B 1 196 ? 13.546 3.381 21.654 1.00 41.23 194 ILE B CA 1
ATOM 6700 C C . ILE B 1 196 ? 12.812 2.080 21.365 1.00 46.47 194 ILE B C 1
ATOM 6701 O O . ILE B 1 196 ? 13.442 1.057 21.075 1.00 51.74 194 ILE B O 1
ATOM 6706 N N . ASP B 1 197 ? 11.477 2.094 21.423 1.00 43.09 195 ASP B N 1
ATOM 6707 C CA . ASP B 1 197 ? 10.711 0.891 21.111 1.00 50.45 195 ASP B CA 1
ATOM 6708 C C . ASP B 1 197 ? 10.850 0.511 19.641 1.00 48.25 195 ASP B C 1
ATOM 6709 O O . ASP B 1 197 ? 11.187 -0.633 19.317 1.00 44.48 195 ASP B O 1
ATOM 6714 N N . ASN B 1 198 ? 10.591 1.461 18.737 1.00 45.05 196 ASN B N 1
ATOM 6715 C CA . ASN B 1 198 ? 10.624 1.163 17.308 1.00 44.33 196 ASN B CA 1
ATOM 6716 C C . ASN B 1 198 ? 11.991 0.637 16.885 1.00 48.95 196 ASN B C 1
ATOM 6717 O O . ASN B 1 198 ? 12.088 -0.363 16.164 1.00 59.75 196 ASN B O 1
ATOM 6722 N N . LYS B 1 199 ? 13.062 1.302 17.324 1.00 44.75 197 LYS B N 1
ATOM 6723 C CA . LYS B 1 199 ? 14.403 0.798 17.048 1.00 47.00 197 LYS B CA 1
ATOM 6724 C C . LYS B 1 199 ? 14.610 -0.578 17.672 1.00 53.69 197 LYS B C 1
ATOM 6725 O O . LYS B 1 199 ? 15.157 -1.483 17.032 1.00 59.00 197 LYS B O 1
ATOM 6731 N N . LEU B 1 200 ? 14.167 -0.756 18.921 1.00 49.08 198 LEU B N 1
ATOM 6732 C CA . LEU B 1 200 ? 14.265 -2.061 19.568 1.00 41.98 198 LEU B CA 1
ATOM 6733 C C . LEU B 1 200 ? 13.359 -3.089 18.907 1.00 46.86 198 LEU B C 1
ATOM 6734 O O . LEU B 1 200 ? 13.665 -4.287 18.930 1.00 53.68 198 LEU B O 1
ATOM 6739 N N . ALA B 1 201 ? 12.248 -2.647 18.316 1.00 48.53 199 ALA B N 1
ATOM 6740 C CA . ALA B 1 201 ? 11.267 -3.572 17.763 1.00 55.62 199 ALA B CA 1
ATOM 6741 C C . ALA B 1 201 ? 11.800 -4.380 16.587 1.00 58.79 199 ALA B C 1
ATOM 6742 O O . ALA B 1 201 ? 11.108 -5.298 16.133 1.00 64.31 199 ALA B O 1
ATOM 6744 N N . ASN B 1 202 ? 13.002 -4.080 16.092 1.00 54.33 200 ASN B N 1
ATOM 6745 C CA . ASN B 1 202 ? 13.484 -4.737 14.884 1.00 61.83 200 ASN B CA 1
ATOM 6746 C C . ASN B 1 202 ? 14.982 -4.564 14.655 1.00 70.12 200 ASN B C 1
ATOM 6747 O O . ASN B 1 202 ? 15.399 -4.245 13.537 1.00 84.40 200 ASN B O 1
ATOM 6752 N N . LEU B 1 203 ? 15.807 -4.780 15.679 1.00 69.46 201 LEU B N 1
ATOM 6753 C CA . LEU B 1 203 ? 17.257 -4.685 15.514 1.00 81.02 201 LEU B CA 1
ATOM 6754 C C . LEU B 1 203 ? 17.944 -5.746 16.362 1.00 82.65 201 LEU B C 1
ATOM 6755 O O . LEU B 1 203 ? 18.002 -5.617 17.589 1.00 76.89 201 LEU B O 1
ATOM 6760 N N . THR B 1 204 ? 18.470 -6.783 15.699 1.00 78.87 202 THR B N 1
ATOM 6761 C CA . THR B 1 204 ? 19.317 -7.801 16.318 1.00 72.91 202 THR B CA 1
ATOM 6762 C C . THR B 1 204 ? 19.894 -8.747 15.267 1.00 70.79 202 THR B C 1
ATOM 6763 O O . THR B 1 204 ? 19.149 -9.495 14.627 1.00 77.49 202 THR B O 1
ATOM 6767 N N . VAL B 1 205 ? 21.219 -8.719 15.082 1.00 76.48 203 VAL B N 1
ATOM 6768 C CA . VAL B 1 205 ? 21.920 -9.627 14.172 1.00 76.21 203 VAL B CA 1
ATOM 6769 C C . VAL B 1 205 ? 23.353 -9.885 14.637 1.00 62.45 203 VAL B C 1
ATOM 6770 O O . VAL B 1 205 ? 23.707 -11.019 14.981 1.00 57.04 203 VAL B O 1
ATOM 6774 N N . LEU B 1 206 ? 24.188 -8.844 14.644 1.00 65.24 204 LEU B N 1
ATOM 6775 C CA . LEU B 1 206 ? 25.621 -8.988 14.893 1.00 51.51 204 LEU B CA 1
ATOM 6776 C C . LEU B 1 206 ? 25.975 -8.797 16.360 1.00 58.81 204 LEU B C 1
ATOM 6777 O O . LEU B 1 206 ? 25.203 -9.164 17.253 1.00 69.36 204 LEU B O 1
ATOM 6782 N N . THR B 1 207 ? 27.158 -8.225 16.610 1.00 56.16 205 THR B N 1
ATOM 6783 C CA . THR B 1 207 ? 27.448 -7.673 17.926 1.00 51.37 205 THR B CA 1
ATOM 6784 C C . THR B 1 207 ? 26.450 -6.590 18.305 1.00 55.38 205 THR B C 1
ATOM 6785 O O . THR B 1 207 ? 26.199 -6.387 19.496 1.00 53.55 205 THR B O 1
ATOM 6789 N N . ASP B 1 208 ? 25.823 -5.939 17.321 1.00 59.71 206 ASP B N 1
ATOM 6790 C CA . ASP B 1 208 ? 24.781 -4.949 17.577 1.00 56.58 206 ASP B CA 1
ATOM 6791 C C . ASP B 1 208 ? 23.641 -5.520 18.419 1.00 55.16 206 ASP B C 1
ATOM 6792 O O . ASP B 1 208 ? 22.617 -4.860 18.619 1.00 52.23 206 ASP B O 1
ATOM 6797 N N . GLU B 1 209 ? 23.800 -6.756 18.890 1.00 62.11 207 GLU B N 1
ATOM 6798 C CA . GLU B 1 209 ? 22.953 -7.318 19.929 1.00 66.03 207 GLU B CA 1
ATOM 6799 C C . GLU B 1 209 ? 23.420 -6.812 21.288 1.00 55.76 207 GLU B C 1
ATOM 6800 O O . GLU B 1 209 ? 22.989 -5.749 21.739 1.00 48.40 207 GLU B O 1
ATOM 6802 N N . ASP B 1 210 ? 24.324 -7.547 21.939 1.00 46.52 208 ASP B N 1
ATOM 6803 C CA . ASP B 1 210 ? 24.770 -7.145 23.270 1.00 51.24 208 ASP B CA 1
ATOM 6804 C C . ASP B 1 210 ? 25.688 -5.927 23.207 1.00 66.83 208 ASP B C 1
ATOM 6805 O O . ASP B 1 210 ? 25.479 -4.948 23.934 1.00 81.51 208 ASP B O 1
ATOM 6810 N N . TYR B 1 211 ? 26.710 -5.970 22.342 1.00 65.75 209 TYR B N 1
ATOM 6811 C CA . TYR B 1 211 ? 27.718 -4.917 22.190 1.00 59.79 209 TYR B CA 1
ATOM 6812 C C . TYR B 1 211 ? 27.194 -3.490 22.289 1.00 46.58 209 TYR B C 1
ATOM 6813 O O . TYR B 1 211 ? 27.904 -2.598 22.764 1.00 47.11 209 TYR B O 1
ATOM 6822 N N . ARG B 1 212 ? 25.972 -3.261 21.822 1.00 42.62 210 ARG B N 1
ATOM 6823 C CA . ARG B 1 212 ? 25.373 -1.935 21.860 1.00 47.42 210 ARG B CA 1
ATOM 6824 C C . ARG B 1 212 ? 23.880 -2.062 21.609 1.00 46.80 210 ARG B C 1
ATOM 6825 O O . ARG B 1 212 ? 23.263 -3.042 22.038 1.00 37.82 210 ARG B O 1
ATOM 6827 N N . ALA B 1 213 ? 23.308 -1.078 20.912 1.00 53.45 211 ALA B N 1
ATOM 6828 C CA . ALA B 1 213 ? 21.915 -1.096 20.479 1.00 51.81 211 ALA B CA 1
ATOM 6829 C C . ALA B 1 213 ? 20.984 -1.648 21.550 1.00 42.10 211 ALA B C 1
ATOM 6830 O O . ALA B 1 213 ? 20.371 -0.884 22.298 1.00 38.94 211 ALA B O 1
ATOM 6832 N N . HIS B 1 214 ? 20.901 -2.978 21.644 1.00 40.07 212 HIS B N 1
ATOM 6833 C CA . HIS B 1 214 ? 19.982 -3.623 22.579 1.00 41.12 212 HIS B CA 1
ATOM 6834 C C . HIS B 1 214 ? 20.217 -3.150 24.009 1.00 44.25 212 HIS B C 1
ATOM 6835 O O . HIS B 1 214 ? 19.334 -2.549 24.631 1.00 55.16 212 HIS B O 1
ATOM 6842 N N . GLU B 1 215 ? 21.408 -3.415 24.549 1.00 39.53 213 GLU B N 1
ATOM 6843 C CA . GLU B 1 215 ? 21.684 -3.029 25.929 1.00 35.39 213 GLU B CA 1
ATOM 6844 C C . GLU B 1 215 ? 21.725 -1.517 26.094 1.00 34.99 213 GLU B C 1
ATOM 6845 O O . GLU B 1 215 ? 21.410 -1.006 27.174 1.00 35.84 213 GLU B O 1
ATOM 6851 N N . PHE B 1 216 ? 22.098 -0.787 25.042 1.00 32.69 214 PHE B N 1
ATOM 6852 C CA . PHE B 1 216 ? 22.072 0.670 25.110 1.00 30.47 214 PHE B CA 1
ATOM 6853 C C . PHE B 1 216 ? 20.644 1.200 25.081 1.00 32.93 214 PHE B C 1
ATOM 6854 O O . PHE B 1 216 ? 20.254 1.997 25.941 1.00 36.68 214 PHE B O 1
ATOM 6862 N N . TYR B 1 217 ? 19.858 0.779 24.085 1.00 30.63 215 TYR B N 1
ATOM 6863 C CA . TYR B 1 217 ? 18.466 1.208 23.990 1.00 30.62 215 TYR B CA 1
ATOM 6864 C C . TYR B 1 217 ? 17.733 0.949 25.299 1.00 31.79 215 TYR B C 1
ATOM 6865 O O . TYR B 1 217 ? 17.043 1.827 25.829 1.00 35.37 215 TYR B O 1
ATOM 6874 N N . LEU B 1 218 ? 17.888 -0.262 25.838 1.00 32.51 216 LEU B N 1
ATOM 6875 C CA . LEU B 1 218 ? 17.209 -0.629 27.076 1.00 32.62 216 LEU B CA 1
ATOM 6876 C C . LEU B 1 218 ? 17.696 0.223 28.241 1.00 35.19 216 LEU B C 1
ATOM 6877 O O . LEU B 1 218 ? 16.892 0.797 28.984 1.00 35.56 216 LEU B O 1
ATOM 6882 N N . ALA B 1 219 ? 19.018 0.314 28.417 1.00 34.28 217 ALA B N 1
ATOM 6883 C CA . ALA B 1 219 ? 19.565 1.155 29.476 1.00 32.05 217 ALA B CA 1
ATOM 6884 C C . ALA B 1 219 ? 19.162 2.611 29.297 1.00 31.95 217 ALA B C 1
ATOM 6885 O O . ALA B 1 219 ? 18.972 3.326 30.287 1.00 39.12 217 ALA B O 1
ATOM 6887 N N . LEU B 1 220 ? 19.031 3.068 28.050 1.00 28.71 218 LEU B N 1
ATOM 6888 C CA . LEU B 1 220 ? 18.529 4.416 27.808 1.00 30.98 218 LEU B CA 1
ATOM 6889 C C . LEU B 1 220 ? 17.104 4.569 28.320 1.00 32.92 218 LEU B C 1
ATOM 6890 O O . LEU B 1 220 ? 16.766 5.572 28.959 1.00 34.76 218 LEU B O 1
ATOM 6895 N N . ARG B 1 221 ? 16.248 3.583 28.038 1.00 32.42 219 ARG B N 1
ATOM 6896 C CA . ARG B 1 221 ? 14.870 3.647 28.511 1.00 35.05 219 ARG B CA 1
ATOM 6897 C C . ARG B 1 221 ? 14.811 3.679 30.031 1.00 39.01 219 ARG B C 1
ATOM 6898 O O . ARG B 1 221 ? 13.995 4.404 30.613 1.00 46.25 219 ARG B O 1
ATOM 6906 N N . TYR B 1 222 ? 15.671 2.900 30.691 1.00 33.79 220 TYR B N 1
ATOM 6907 C CA . TYR B 1 222 ? 15.668 2.859 32.149 1.00 38.00 220 TYR B CA 1
ATOM 6908 C C . TYR B 1 222 ? 16.005 4.224 32.737 1.00 37.46 220 TYR B C 1
ATOM 6909 O O . TYR B 1 222 ? 15.336 4.696 33.663 1.00 40.76 220 TYR B O 1
ATOM 6918 N N . GLU B 1 223 ? 17.041 4.877 32.205 1.00 33.75 221 GLU B N 1
ATOM 6919 C CA . GLU B 1 223 ? 17.371 6.222 32.660 1.00 37.76 221 GLU B CA 1
ATOM 6920 C C . GLU B 1 223 ? 16.280 7.217 32.291 1.00 34.47 221 GLU B C 1
ATOM 6921 O O . GLU B 1 223 ? 16.069 8.201 33.009 1.00 34.78 221 GLU B O 1
ATOM 6927 N N . LEU B 1 224 ? 15.582 6.981 31.179 1.00 37.44 222 LEU B N 1
ATOM 6928 C CA . LEU B 1 224 ? 14.446 7.825 30.826 1.00 40.38 222 LEU B CA 1
ATOM 6929 C C . LEU B 1 224 ? 13.242 7.517 31.705 1.00 38.25 222 LEU B C 1
ATOM 6930 O O . LEU B 1 224 ? 12.499 8.426 32.092 1.00 40.90 222 LEU B O 1
ATOM 6935 N N . GLU B 1 225 ? 13.035 6.239 32.032 1.00 41.38 223 GLU B N 1
ATOM 6936 C CA . GLU B 1 225 ? 11.970 5.859 32.954 1.00 44.93 223 GLU B CA 1
ATOM 6937 C C . GLU B 1 225 ? 12.165 6.476 34.333 1.00 46.97 223 GLU B C 1
ATOM 6938 O O . GLU B 1 225 ? 11.188 6.641 35.073 1.00 47.62 223 GLU B O 1
ATOM 6944 N N . GLY B 1 226 ? 13.397 6.836 34.686 1.00 43.12 224 GLY B N 1
ATOM 6945 C CA . GLY B 1 226 ? 13.687 7.401 35.988 1.00 44.56 224 GLY B CA 1
ATOM 6946 C C . GLY B 1 226 ? 13.367 8.876 36.114 1.00 39.83 224 GLY B C 1
ATOM 6947 O O . GLY B 1 226 ? 12.675 9.282 37.053 1.00 43.83 224 GLY B O 1
ATOM 6948 N N . VAL B 1 227 ? 13.859 9.689 35.173 1.00 35.49 225 VAL B N 1
ATOM 6949 C CA . VAL B 1 227 ? 13.661 11.134 35.241 1.00 39.87 225 VAL B CA 1
ATOM 6950 C C . VAL B 1 227 ? 12.182 11.499 35.263 1.00 42.81 225 VAL B C 1
ATOM 6951 O O . VAL B 1 227 ? 11.817 12.576 35.746 1.00 47.23 225 VAL B O 1
ATOM 6955 N N . ILE B 1 228 ? 11.315 10.617 34.763 1.00 42.50 226 ILE B N 1
ATOM 6956 C CA . ILE B 1 228 ? 9.878 10.835 34.896 1.00 48.38 226 ILE B CA 1
ATOM 6957 C C . ILE B 1 228 ? 9.440 10.609 36.338 1.00 50.09 226 ILE B C 1
ATOM 6958 O O . ILE B 1 228 ? 8.745 11.443 36.931 1.00 48.36 226 ILE B O 1
ATOM 6963 N N . ASP B 1 229 ? 9.834 9.472 36.920 1.00 49.54 227 ASP B N 1
ATOM 6964 C CA . ASP B 1 229 ? 9.557 9.229 38.332 1.00 45.37 227 ASP B CA 1
ATOM 6965 C C . ASP B 1 229 ? 10.239 10.273 39.203 1.00 39.68 227 ASP B C 1
ATOM 6966 O O . ASP B 1 229 ? 9.641 10.788 40.155 1.00 38.18 227 ASP B O 1
ATOM 6971 N N . TYR B 1 230 ? 11.495 10.597 38.886 1.00 38.06 228 TYR B N 1
ATOM 6972 C CA . TYR B 1 230 ? 12.205 11.664 39.581 1.00 40.27 228 TYR B CA 1
ATOM 6973 C C . TYR B 1 230 ? 11.457 12.987 39.478 1.00 44.92 228 TYR B C 1
ATOM 6974 O O . TYR B 1 230 ? 11.545 13.824 40.383 1.00 45.96 228 TYR B O 1
ATOM 6983 N N . ALA B 1 231 ? 10.707 13.188 38.392 1.00 45.10 229 ALA B N 1
ATOM 6984 C CA . ALA B 1 231 ? 9.873 14.379 38.271 1.00 41.76 229 ALA B CA 1
ATOM 6985 C C . ALA B 1 231 ? 8.627 14.262 39.142 1.00 45.54 229 ALA B C 1
ATOM 6986 O O . ALA B 1 231 ? 8.354 15.133 39.976 1.00 48.29 229 ALA B O 1
ATOM 6988 N N . HIS B 1 232 ? 7.855 13.184 38.962 1.00 42.21 230 HIS B N 1
ATOM 6989 C CA . HIS B 1 232 ? 6.651 12.989 39.766 1.00 41.67 230 HIS B CA 1
ATOM 6990 C C . HIS B 1 232 ? 6.970 12.894 41.252 1.00 46.14 230 HIS B C 1
ATOM 6991 O O . HIS B 1 232 ? 6.132 13.252 42.088 1.00 51.63 230 HIS B O 1
ATOM 6998 N N . ARG B 1 233 ? 8.165 12.413 41.603 1.00 46.67 231 ARG B N 1
ATOM 6999 C CA . ARG B 1 233 ? 8.575 12.411 43.002 1.00 51.29 231 ARG B CA 1
ATOM 7000 C C . ARG B 1 233 ? 8.673 13.822 43.563 1.00 57.51 231 ARG B C 1
ATOM 7001 O O . ARG B 1 233 ? 8.650 13.996 44.787 1.00 72.68 231 ARG B O 1
ATOM 7009 N N . TYR B 1 234 ? 8.784 14.828 42.698 1.00 51.46 232 TYR B N 1
ATOM 7010 C CA . TYR B 1 234 ? 8.683 16.215 43.122 1.00 55.92 232 TYR B CA 1
ATOM 7011 C C . TYR B 1 234 ? 7.261 16.750 43.045 1.00 53.65 232 TYR B C 1
ATOM 7012 O O . TYR B 1 234 ? 6.932 17.702 43.761 1.00 58.09 232 TYR B O 1
ATOM 7021 N N . ALA B 1 235 ? 6.416 16.165 42.194 1.00 51.50 233 ALA B N 1
ATOM 7022 C CA . ALA B 1 235 ? 5.010 16.541 42.132 1.00 52.05 233 ALA B CA 1
ATOM 7023 C C . ALA B 1 235 ? 4.198 15.968 43.284 1.00 58.17 233 ALA B C 1
ATOM 7024 O O . ALA B 1 235 ? 3.049 16.381 43.476 1.00 60.47 233 ALA B O 1
ATOM 7026 N N . ALA B 1 236 ? 4.756 15.022 44.038 1.00 56.97 234 ALA B N 1
ATOM 7027 C CA . ALA B 1 236 ? 4.129 14.546 45.263 1.00 62.30 234 ALA B CA 1
ATOM 7028 C C . ALA B 1 236 ? 4.502 15.414 46.457 1.00 66.42 234 ALA B C 1
ATOM 7029 O O . ALA B 1 236 ? 3.648 15.715 47.298 1.00 72.91 234 ALA B O 1
ATOM 7031 N N . LEU B 1 237 ? 5.769 15.826 46.537 1.00 63.59 235 LEU B N 1
ATOM 7032 C CA . LEU B 1 237 ? 6.196 16.736 47.594 1.00 67.32 235 LEU B CA 1
ATOM 7033 C C . LEU B 1 237 ? 5.563 18.111 47.424 1.00 65.97 235 LEU B C 1
ATOM 7034 O O . LEU B 1 237 ? 5.010 18.673 48.376 1.00 70.42 235 LEU B O 1
ATOM 7039 N N . ALA B 1 238 ? 5.626 18.664 46.208 1.00 60.30 236 ALA B N 1
ATOM 7040 C CA . ALA B 1 238 ? 5.088 20.000 45.968 1.00 63.43 236 ALA B CA 1
ATOM 7041 C C . ALA B 1 238 ? 3.588 20.064 46.229 1.00 69.70 236 ALA B C 1
ATOM 7042 O O . ALA B 1 238 ? 3.058 21.138 46.534 1.00 70.82 236 ALA B O 1
ATOM 7044 N N . ARG B 1 239 ? 2.889 18.934 46.112 1.00 66.54 237 ARG B N 1
ATOM 7045 C CA . ARG B 1 239 ? 1.466 18.907 46.429 1.00 69.72 237 ARG B CA 1
ATOM 7046 C C . ARG B 1 239 ? 1.240 18.801 47.933 1.00 77.77 237 ARG B C 1
ATOM 7047 O O . ARG B 1 239 ? 0.412 19.524 48.497 1.00 85.28 237 ARG B O 1
ATOM 7049 N N . GLU B 1 240 ? 1.972 17.903 48.597 1.00 76.06 238 GLU B N 1
ATOM 7050 C CA . GLU B 1 240 ? 1.834 17.759 50.043 1.00 77.15 238 GLU B CA 1
ATOM 7051 C C . GLU B 1 240 ? 2.311 19.009 50.771 1.00 75.22 238 GLU B C 1
ATOM 7052 O O . GLU B 1 240 ? 1.688 19.439 51.750 1.00 77.46 238 GLU B O 1
ATOM 7054 N N . LYS B 1 241 ? 3.410 19.607 50.307 1.00 69.50 239 LYS B N 1
ATOM 7055 C CA . LYS B 1 241 ? 3.929 20.809 50.951 1.00 66.81 239 LYS B CA 1
ATOM 7056 C C . LYS B 1 241 ? 2.959 21.975 50.816 1.00 69.56 239 LYS B C 1
ATOM 7057 O O . LYS B 1 241 ? 2.806 22.776 51.746 1.00 70.42 239 LYS B O 1
ATOM 7063 N N . ALA B 1 242 ? 2.294 22.087 49.662 1.00 67.34 240 ALA B N 1
ATOM 7064 C CA . ALA B 1 242 ? 1.361 23.189 49.449 1.00 70.20 240 ALA B CA 1
ATOM 7065 C C . ALA B 1 242 ? 0.178 23.120 50.405 1.00 79.86 240 ALA B C 1
ATOM 7066 O O . ALA B 1 242 ? -0.361 24.161 50.799 1.00 75.55 240 ALA B O 1
ATOM 7068 N N . ALA B 1 243 ? -0.232 21.911 50.797 1.00 84.45 241 ALA B N 1
ATOM 7069 C CA . ALA B 1 243 ? -1.364 21.747 51.701 1.00 84.63 241 ALA B CA 1
ATOM 7070 C C . ALA B 1 243 ? -1.120 22.356 53.076 1.00 79.90 241 ALA B C 1
ATOM 7071 O O . ALA B 1 243 ? -2.068 22.469 53.861 1.00 85.82 241 ALA B O 1
ATOM 7073 N N . VAL B 1 244 ? 0.116 22.745 53.386 1.00 68.23 242 VAL B N 1
ATOM 7074 C CA . VAL B 1 244 ? 0.430 23.401 54.651 1.00 70.63 242 VAL B CA 1
ATOM 7075 C C . VAL B 1 244 ? 0.877 24.842 54.471 1.00 73.62 242 VAL B C 1
ATOM 7076 O O . VAL B 1 244 ? 1.048 25.550 55.478 1.00 73.72 242 VAL B O 1
ATOM 7078 N N . GLU B 1 245 ? 1.064 25.304 53.237 1.00 74.02 243 GLU B N 1
ATOM 7079 C CA . GLU B 1 245 ? 1.603 26.637 52.979 1.00 75.36 243 GLU B CA 1
ATOM 7080 C C . GLU B 1 245 ? 0.480 27.656 53.117 1.00 68.11 243 GLU B C 1
ATOM 7081 O O . GLU B 1 245 ? -0.375 27.783 52.237 1.00 60.14 243 GLU B O 1
ATOM 7087 N N . ARG B 1 246 ? 0.483 28.391 54.232 1.00 75.78 244 ARG B N 1
ATOM 7088 C CA . ARG B 1 246 ? -0.548 29.397 54.464 1.00 79.34 244 ARG B CA 1
ATOM 7089 C C . ARG B 1 246 ? -0.469 30.513 53.429 1.00 73.85 244 ARG B C 1
ATOM 7090 O O . ARG B 1 246 ? -1.493 30.945 52.888 1.00 68.19 244 ARG B O 1
ATOM 7092 N N . ASP B 1 247 ? 0.747 30.991 53.144 1.00 72.71 245 ASP B N 1
ATOM 7093 C CA . ASP B 1 247 ? 1.027 32.050 52.179 1.00 68.79 245 ASP B CA 1
ATOM 7094 C C . ASP B 1 247 ? 0.367 31.732 50.842 1.00 60.07 245 ASP B C 1
ATOM 7095 O O . ASP B 1 247 ? 0.861 30.878 50.094 1.00 61.32 245 ASP B O 1
ATOM 7100 N N . PRO B 1 248 ? -0.744 32.398 50.506 1.00 61.08 246 PRO B N 1
ATOM 7101 C CA . PRO B 1 248 ? -1.509 31.972 49.321 1.00 61.26 246 PRO B CA 1
ATOM 7102 C C . PRO B 1 248 ? -0.760 32.179 48.019 1.00 58.11 246 PRO B C 1
ATOM 7103 O O . PRO B 1 248 ? -0.907 31.369 47.095 1.00 60.04 246 PRO B O 1
ATOM 7107 N N . GLN B 1 249 ? 0.033 33.247 47.913 1.00 58.91 247 GLN B N 1
ATOM 7108 C CA . GLN B 1 249 ? 0.855 33.435 46.723 1.00 58.35 247 GLN B CA 1
ATOM 7109 C C . GLN B 1 249 ? 1.865 32.305 46.578 1.00 57.48 247 GLN B C 1
ATOM 7110 O O . GLN B 1 249 ? 2.150 31.853 45.463 1.00 59.43 247 GLN B O 1
ATOM 7112 N N . ARG B 1 250 ? 2.406 31.826 47.700 1.00 58.26 248 ARG B N 1
ATOM 7113 C CA . ARG B 1 250 ? 3.357 30.721 47.665 1.00 58.87 248 ARG B CA 1
ATOM 7114 C C . ARG B 1 250 ? 2.649 29.382 47.500 1.00 60.83 248 ARG B C 1
ATOM 7115 O O . ARG B 1 250 ? 3.177 28.476 46.846 1.00 61.40 248 ARG B O 1
ATOM 7123 N N . LYS B 1 251 ? 1.460 29.239 48.092 1.00 59.79 249 LYS B N 1
ATOM 7124 C CA . LYS B 1 251 ? 0.680 28.020 47.898 1.00 54.04 249 LYS B CA 1
ATOM 7125 C C . LYS B 1 251 ? 0.350 27.813 46.426 1.00 55.98 249 LYS B C 1
ATOM 7126 O O . LYS B 1 251 ? 0.445 26.692 45.912 1.00 55.87 249 LYS B O 1
ATOM 7128 N N . VAL B 1 252 ? -0.034 28.887 45.732 1.00 60.14 250 VAL B N 1
ATOM 7129 C CA . VAL B 1 252 ? -0.257 28.807 44.290 1.00 58.34 250 VAL B CA 1
ATOM 7130 C C . VAL B 1 252 ? 1.030 28.412 43.579 1.00 64.21 250 VAL B C 1
ATOM 7131 O O . VAL B 1 252 ? 1.050 27.483 42.762 1.00 70.09 250 VAL B O 1
ATOM 7135 N N . GLU B 1 253 ? 2.125 29.117 43.882 1.00 62.28 251 GLU B N 1
ATOM 7136 C CA . GLU B 1 253 ? 3.419 28.786 43.293 1.00 59.36 251 GLU B CA 1
ATOM 7137 C C . GLU B 1 253 ? 3.777 27.325 43.530 1.00 58.48 251 GLU B C 1
ATOM 7138 O O . GLU B 1 253 ? 4.261 26.640 42.623 1.00 63.76 251 GLU B O 1
ATOM 7144 N N . LEU B 1 254 ? 3.536 26.829 44.745 1.00 53.80 252 LEU B N 1
ATOM 7145 C CA . LEU B 1 254 ? 3.806 25.425 45.035 1.00 53.39 252 LEU B CA 1
ATOM 7146 C C . LEU B 1 254 ? 2.848 24.512 44.281 1.00 54.41 252 LEU B C 1
ATOM 7147 O O . LEU B 1 254 ? 3.262 23.477 43.745 1.00 55.08 252 LEU B O 1
ATOM 7152 N N . GLU B 1 255 ? 1.565 24.880 44.228 1.00 56.90 253 GLU B N 1
ATOM 7153 C CA . GLU B 1 255 ? 0.577 24.031 43.570 1.00 65.68 253 GLU B CA 1
ATOM 7154 C C . GLU B 1 255 ? 0.877 23.879 42.084 1.00 66.44 253 GLU B C 1
ATOM 7155 O O . GLU B 1 255 ? 0.745 22.782 41.527 1.00 63.17 253 GLU B O 1
ATOM 7157 N N . GLU B 1 256 ? 1.285 24.966 41.424 1.00 65.40 254 GLU B N 1
ATOM 7158 C CA . GLU B 1 256 ? 1.602 24.880 40.002 1.00 63.72 254 GLU B CA 1
ATOM 7159 C C . GLU B 1 256 ? 2.865 24.064 39.758 1.00 67.70 254 GLU B C 1
ATOM 7160 O O . GLU B 1 256 ? 2.978 23.395 38.724 1.00 65.29 254 GLU B O 1
ATOM 7166 N N . ILE B 1 257 ? 3.822 24.103 40.690 1.00 70.10 255 ILE B N 1
ATOM 7167 C CA . ILE B 1 257 ? 4.992 23.234 40.588 1.00 62.29 255 ILE B CA 1
ATOM 7168 C C . ILE B 1 257 ? 4.554 21.777 40.514 1.00 61.45 255 ILE B C 1
ATOM 7169 O O . ILE B 1 257 ? 5.008 21.014 39.653 1.00 63.05 255 ILE B O 1
ATOM 7174 N N . ALA B 1 258 ? 3.651 21.374 41.410 1.00 63.09 256 ALA B N 1
ATOM 7175 C CA . ALA B 1 258 ? 3.055 20.048 41.330 1.00 66.91 256 ALA B CA 1
ATOM 7176 C C . ALA B 1 258 ? 2.132 19.896 40.129 1.00 70.61 256 ALA B C 1
ATOM 7177 O O . ALA B 1 258 ? 1.788 18.763 39.774 1.00 77.49 256 ALA B O 1
ATOM 7179 N N . ARG B 1 259 ? 1.719 21.000 39.503 1.00 63.10 257 ARG B N 1
ATOM 7180 C CA . ARG B 1 259 ? 0.919 20.909 38.288 1.00 59.93 257 ARG B CA 1
ATOM 7181 C C . ARG B 1 259 ? 1.785 20.680 37.057 1.00 55.13 257 ARG B C 1
ATOM 7182 O O . ARG B 1 259 ? 1.340 20.030 36.105 1.00 63.10 257 ARG B O 1
ATOM 7184 N N . VAL B 1 260 ? 3.012 21.197 37.053 1.00 54.80 258 VAL B N 1
ATOM 7185 C CA . VAL B 1 260 ? 3.917 20.958 35.934 1.00 59.01 258 VAL B CA 1
ATOM 7186 C C . VAL B 1 260 ? 4.747 19.695 36.147 1.00 56.97 258 VAL B C 1
ATOM 7187 O O . VAL B 1 260 ? 4.946 18.919 35.212 1.00 55.24 258 VAL B O 1
ATOM 7191 N N . CYS B 1 261 ? 5.209 19.438 37.375 1.00 59.67 259 CYS B N 1
ATOM 7192 C CA . CYS B 1 261 ? 6.068 18.284 37.623 1.00 51.79 259 CYS B CA 1
ATOM 7193 C C . CYS B 1 261 ? 5.366 16.957 37.367 1.00 49.60 259 CYS B C 1
ATOM 7194 O O . CYS B 1 261 ? 6.031 15.916 37.363 1.00 52.21 259 CYS B O 1
ATOM 7197 N N . ASP B 1 262 ? 4.048 16.965 37.163 1.00 51.03 260 ASP B N 1
ATOM 7198 C CA . ASP B 1 262 ? 3.359 15.803 36.621 1.00 56.94 260 ASP B CA 1
ATOM 7199 C C . ASP B 1 262 ? 3.547 15.666 35.117 1.00 54.03 260 ASP B C 1
ATOM 7200 O O . ASP B 1 262 ? 3.164 14.635 34.553 1.00 57.42 260 ASP B O 1
ATOM 7205 N N . ARG B 1 263 ? 4.127 16.671 34.460 1.00 47.98 261 ARG B N 1
ATOM 7206 C CA . ARG B 1 263 ? 4.275 16.648 33.011 1.00 47.40 261 ARG B CA 1
ATOM 7207 C C . ARG B 1 263 ? 5.302 17.669 32.535 1.00 53.23 261 ARG B C 1
ATOM 7208 O O . ARG B 1 263 ? 4.934 18.673 31.917 1.00 50.97 261 ARG B O 1
ATOM 7210 N N . VAL B 1 264 ? 6.581 17.440 32.819 1.00 50.09 262 VAL B N 1
ATOM 7211 C CA . VAL B 1 264 ? 7.620 18.271 32.210 1.00 48.60 262 VAL B CA 1
ATOM 7212 C C . VAL B 1 264 ? 8.631 17.448 31.406 1.00 59.38 262 VAL B C 1
ATOM 7213 O O . VAL B 1 264 ? 8.876 17.807 30.244 1.00 69.11 262 VAL B O 1
ATOM 7217 N N . PRO B 1 265 ? 9.224 16.331 31.899 1.00 56.76 263 PRO B N 1
ATOM 7218 C CA . PRO B 1 265 ? 10.187 15.637 31.036 1.00 56.88 263 PRO B CA 1
ATOM 7219 C C . PRO B 1 265 ? 9.516 14.600 30.147 1.00 53.86 263 PRO B C 1
ATOM 7220 O O . PRO B 1 265 ? 10.013 14.283 29.062 1.00 53.69 263 PRO B O 1
ATOM 7224 N N . GLU B 1 266 ? 8.372 14.082 30.599 1.00 51.12 264 GLU B N 1
ATOM 7225 C CA . GLU B 1 266 ? 7.688 13.009 29.887 1.00 50.81 264 GLU B CA 1
ATOM 7226 C C . GLU B 1 266 ? 7.103 13.508 28.573 1.00 51.21 264 GLU B C 1
ATOM 7227 O O . GLU B 1 266 ? 7.497 13.060 27.490 1.00 54.51 264 GLU B O 1
ATOM 7233 N N . TYR B 1 267 ? 6.157 14.430 28.649 1.00 43.64 265 TYR B N 1
ATOM 7234 C CA . TYR B 1 267 ? 5.505 14.985 27.478 1.00 43.12 265 TYR B CA 1
ATOM 7235 C C . TYR B 1 267 ? 6.131 16.319 27.104 1.00 45.93 265 TYR B C 1
ATOM 7236 O O . TYR B 1 267 ? 6.792 16.959 27.927 1.00 49.88 265 TYR B O 1
ATOM 7245 N N . PRO B 1 268 ? 5.964 16.760 25.857 1.00 50.97 266 PRO B N 1
ATOM 7246 C CA . PRO B 1 268 ? 6.451 18.090 25.477 1.00 48.97 266 PRO B CA 1
ATOM 7247 C C . PRO B 1 268 ? 5.809 19.181 26.320 1.00 50.09 266 PRO B C 1
ATOM 7248 O O . PRO B 1 268 ? 4.756 18.999 26.937 1.00 46.53 266 PRO B O 1
ATOM 7252 N N . ALA B 1 269 ? 6.465 20.335 26.340 1.00 51.84 267 ALA B N 1
ATOM 7253 C CA . ALA B 1 269 ? 6.030 21.452 27.162 1.00 51.82 267 ALA B CA 1
ATOM 7254 C C . ALA B 1 269 ? 5.021 22.317 26.417 1.00 51.85 267 ALA B C 1
ATOM 7255 O O . ALA B 1 269 ? 5.043 22.420 25.188 1.00 47.91 267 ALA B O 1
ATOM 7257 N N . GLU B 1 270 ? 4.128 22.940 27.185 1.00 58.31 268 GLU B N 1
ATOM 7258 C CA . GLU B 1 270 ? 3.165 23.887 26.650 1.00 61.46 268 GLU B CA 1
ATOM 7259 C C . GLU B 1 270 ? 3.334 25.293 27.204 1.00 51.85 268 GLU B C 1
ATOM 7260 O O . GLU B 1 270 ? 2.730 26.227 26.663 1.00 39.04 268 GLU B O 1
ATOM 7262 N N . THR B 1 271 ? 4.136 25.476 28.252 1.00 48.93 269 THR B N 1
ATOM 7263 C CA . THR B 1 271 ? 4.255 26.771 28.902 1.00 53.50 269 THR B CA 1
ATOM 7264 C C . THR B 1 271 ? 5.681 26.975 29.402 1.00 57.42 269 THR B C 1
ATOM 7265 O O . THR B 1 271 ? 6.471 26.031 29.493 1.00 59.08 269 THR B O 1
ATOM 7269 N N . PHE B 1 272 ? 5.996 28.238 29.717 1.00 61.39 270 PHE B N 1
ATOM 7270 C CA . PHE B 1 272 ? 7.380 28.653 29.946 1.00 57.30 270 PHE B CA 1
ATOM 7271 C C . PHE B 1 272 ? 8.010 27.891 31.101 1.00 54.06 270 PHE B C 1
ATOM 7272 O O . PHE B 1 272 ? 9.156 27.435 31.008 1.00 51.68 270 PHE B O 1
ATOM 7280 N N . GLN B 1 273 ? 7.281 27.752 32.207 1.00 53.97 271 GLN B N 1
ATOM 7281 C CA . GLN B 1 273 ? 7.833 27.035 33.348 1.00 51.61 271 GLN B CA 1
ATOM 7282 C C . GLN B 1 273 ? 8.011 25.556 33.032 1.00 51.08 271 GLN B C 1
ATOM 7283 O O . GLN B 1 273 ? 8.994 24.942 33.460 1.00 54.92 271 GLN B O 1
ATOM 7289 N N . GLU B 1 274 ? 7.078 24.970 32.278 1.00 54.57 272 GLU B N 1
ATOM 7290 C CA . GLU B 1 274 ? 7.227 23.577 31.869 1.00 56.43 272 GLU B CA 1
ATOM 7291 C C . GLU B 1 274 ? 8.509 23.374 31.071 1.00 56.49 272 GLU B C 1
ATOM 7292 O O . GLU B 1 274 ? 9.259 22.425 31.315 1.00 59.11 272 GLU B O 1
ATOM 7298 N N . ALA B 1 275 ? 8.782 24.268 30.119 1.00 53.49 273 ALA B N 1
ATOM 7299 C CA . ALA B 1 275 ? 9.984 24.132 29.302 1.00 44.66 273 ALA B CA 1
ATOM 7300 C C . ALA B 1 275 ? 11.245 24.326 30.135 1.00 47.71 273 ALA B C 1
ATOM 7301 O O . ALA B 1 275 ? 12.171 23.508 30.078 1.00 50.35 273 ALA B O 1
ATOM 7303 N N . LEU B 1 276 ? 11.295 25.403 30.922 1.00 48.50 274 LEU B N 1
ATOM 7304 C CA . LEU B 1 276 ? 12.493 25.695 31.703 1.00 45.13 274 LEU B CA 1
ATOM 7305 C C . LEU B 1 276 ? 12.744 24.625 32.759 1.00 42.49 274 LEU B C 1
ATOM 7306 O O . LEU B 1 276 ? 13.887 24.196 32.958 1.00 41.78 274 LEU B O 1
ATOM 7308 N N . GLN B 1 277 ? 11.689 24.181 33.447 1.00 45.89 275 GLN B N 1
ATOM 7309 C CA . GLN B 1 277 ? 11.857 23.148 34.465 1.00 47.70 275 GLN B CA 1
ATOM 7310 C C . GLN B 1 277 ? 12.215 21.806 33.838 1.00 47.97 275 GLN B C 1
ATOM 7311 O O . GLN B 1 277 ? 13.061 21.075 34.366 1.00 46.99 275 GLN B O 1
ATOM 7317 N N . SER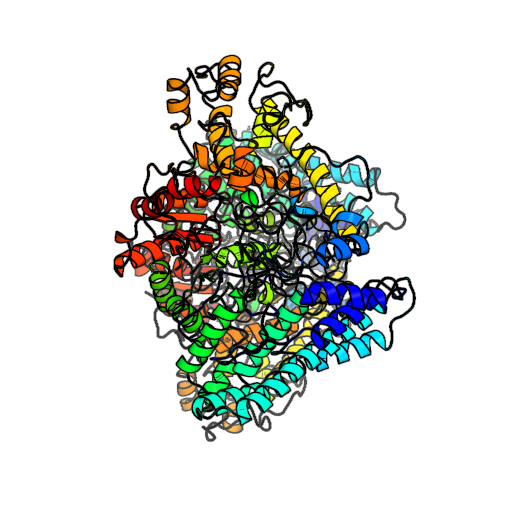 B 1 278 ? 11.585 21.465 32.710 1.00 45.84 276 SER B N 1
ATOM 7318 C CA . SER B 1 278 ? 11.920 20.218 32.031 1.00 47.84 276 SER B CA 1
ATOM 7319 C C . SER B 1 278 ? 13.338 20.241 31.483 1.00 47.20 276 SER B C 1
ATOM 7320 O O . SER B 1 278 ? 13.985 19.191 31.399 1.00 50.29 276 SER B O 1
ATOM 7323 N N . PHE B 1 279 ? 13.829 21.419 31.088 1.00 44.81 277 PHE B N 1
ATOM 7324 C CA . PHE B 1 279 ? 15.228 21.539 30.696 1.00 43.65 277 PHE B CA 1
ATOM 7325 C C . PHE B 1 279 ? 16.149 21.095 31.822 1.00 47.88 277 PHE B C 1
ATOM 7326 O O . PHE B 1 279 ? 17.133 20.382 31.586 1.00 42.74 277 PHE B O 1
ATOM 7334 N N . PHE B 1 280 ? 15.848 21.507 33.055 1.00 49.22 278 PHE B N 1
ATOM 7335 C CA . PHE B 1 280 ? 16.688 21.119 34.181 1.00 47.25 278 PHE B CA 1
ATOM 7336 C C . PHE B 1 280 ? 16.659 19.614 34.402 1.00 48.82 278 PHE B C 1
ATOM 7337 O O . PHE B 1 280 ? 17.650 19.037 34.861 1.00 47.72 278 PHE B O 1
ATOM 7345 N N . PHE B 1 281 ? 15.544 18.961 34.077 1.00 39.25 279 PHE B N 1
ATOM 7346 C CA . PHE B 1 281 ? 15.472 17.510 34.166 1.00 33.58 279 PHE B CA 1
ATOM 7347 C C . PHE B 1 281 ? 16.169 16.816 33.004 1.00 37.61 279 PHE B C 1
ATOM 7348 O O . PHE B 1 281 ? 16.358 15.596 33.056 1.00 41.49 279 PHE B O 1
ATOM 7356 N N . ALA B 1 282 ? 16.555 17.557 31.966 1.00 37.69 280 ALA B N 1
ATOM 7357 C CA . ALA B 1 282 ? 17.363 17.003 30.887 1.00 40.53 280 ALA B CA 1
ATOM 7358 C C . ALA B 1 282 ? 18.851 17.089 31.195 1.00 39.94 280 ALA B C 1
ATOM 7359 O O . ALA B 1 282 ? 19.598 16.144 30.917 1.00 37.24 280 ALA B O 1
ATOM 7361 N N . VAL B 1 283 ? 19.297 18.208 31.769 1.00 43.16 281 VAL B N 1
ATOM 7362 C CA . VAL B 1 283 ? 20.690 18.327 32.187 1.00 43.98 281 VAL B CA 1
ATOM 7363 C C . VAL B 1 283 ? 20.949 17.586 33.495 1.00 46.84 281 VAL B C 1
ATOM 7364 O O . VAL B 1 283 ? 22.109 17.315 33.829 1.00 46.18 281 VAL B O 1
ATOM 7368 N N . LEU B 1 284 ? 19.898 17.243 34.242 1.00 39.90 282 LEU B N 1
ATOM 7369 C CA . LEU B 1 284 ? 20.072 16.450 35.455 1.00 37.85 282 LEU B CA 1
ATOM 7370 C C . LEU B 1 284 ? 20.210 14.969 35.133 1.00 41.19 282 LEU B C 1
ATOM 7371 O O . LEU B 1 284 ? 21.065 14.281 35.701 1.00 43.49 282 LEU B O 1
ATOM 7376 N N . MET B 1 285 ? 19.365 14.465 34.228 1.00 43.03 283 MET B N 1
ATOM 7377 C CA . MET B 1 285 ? 19.445 13.065 33.821 1.00 45.59 283 MET B CA 1
ATOM 7378 C C . MET B 1 285 ? 20.850 12.708 33.354 1.00 48.91 283 MET B C 1
ATOM 7379 O O . MET B 1 285 ? 21.344 11.605 33.620 1.00 47.15 283 MET B O 1
ATOM 7384 N N . VAL B 1 286 ? 21.516 13.639 32.670 1.00 47.24 284 VAL B N 1
ATOM 7385 C CA . VAL B 1 286 ? 22.926 13.457 32.346 1.00 44.90 284 VAL B CA 1
ATOM 7386 C C . VAL B 1 286 ? 23.765 13.458 33.617 1.00 46.50 284 VAL B C 1
ATOM 7387 O O . VAL B 1 286 ? 24.591 12.564 33.836 1.00 44.87 284 VAL B O 1
ATOM 7391 N N . TYR B 1 287 ? 23.548 14.452 34.483 1.00 43.99 285 TYR B N 1
ATOM 7392 C CA . TYR B 1 287 ? 24.404 14.623 35.653 1.00 45.74 285 TYR B CA 1
ATOM 7393 C C . TYR B 1 287 ? 24.278 13.457 36.625 1.00 48.11 285 TYR B C 1
ATOM 7394 O O . TYR B 1 287 ? 25.240 13.135 37.332 1.00 49.11 285 TYR B O 1
ATOM 7403 N N . TRP B 1 288 ? 23.110 12.810 36.678 1.00 46.46 286 TRP B N 1
ATOM 7404 C CA . TRP B 1 288 ? 22.952 11.666 37.571 1.00 44.58 286 TRP B CA 1
ATOM 7405 C C . TRP B 1 288 ? 23.661 10.427 37.037 1.00 42.80 286 TRP B C 1
ATOM 7406 O O . TRP B 1 288 ? 24.094 9.578 37.824 1.00 43.75 286 TRP B O 1
ATOM 7417 N N . ASP B 1 289 ? 23.786 10.300 35.716 1.00 41.34 287 ASP B N 1
ATOM 7418 C CA . ASP B 1 289 ? 24.456 9.139 35.113 1.00 45.92 287 ASP B CA 1
ATOM 7419 C C . ASP B 1 289 ? 25.951 9.406 34.970 1.00 40.59 287 ASP B C 1
ATOM 7420 O O . ASP B 1 289 ? 26.765 8.859 35.719 1.00 37.05 287 ASP B O 1
ATOM 7425 N N . THR B 1 290 ? 26.321 10.234 34.000 1.00 43.07 288 THR B N 1
ATOM 7426 C CA . THR B 1 290 ? 27.696 10.688 33.839 1.00 41.93 288 THR B CA 1
ATOM 7427 C C . THR B 1 290 ? 27.794 12.101 34.404 1.00 45.36 288 THR B C 1
ATOM 7428 O O . THR B 1 290 ? 27.275 13.053 33.810 1.00 45.80 288 THR B O 1
ATOM 7432 N N . ARG B 1 291 ? 28.426 12.227 35.569 1.00 47.37 289 ARG B N 1
ATOM 7433 C CA . ARG B 1 291 ? 28.682 13.540 36.144 1.00 48.44 289 ARG B CA 1
ATOM 7434 C C . ARG B 1 291 ? 29.324 14.433 35.097 1.00 50.53 289 ARG B C 1
ATOM 7435 O O . ARG B 1 291 ? 30.353 14.083 34.516 1.00 59.57 289 ARG B O 1
ATOM 7437 N N . THR B 1 292 ? 28.686 15.560 34.819 1.00 44.96 290 THR B N 1
ATOM 7438 C CA . THR B 1 292 ? 29.106 16.435 33.738 1.00 48.21 290 THR B CA 1
ATOM 7439 C C . THR B 1 292 ? 29.759 17.689 34.301 1.00 55.26 290 THR B C 1
ATOM 7440 O O . THR B 1 292 ? 29.381 18.179 35.367 1.00 64.01 290 THR B O 1
ATOM 7444 N N . TYR B 1 293 ? 30.749 18.200 33.575 1.00 55.34 291 TYR B N 1
ATOM 7445 C CA . TYR B 1 293 ? 31.482 19.386 34.004 1.00 67.18 291 TYR B CA 1
ATOM 7446 C C . TYR B 1 293 ? 31.921 20.155 32.771 1.00 66.48 291 TYR B C 1
ATOM 7447 O O . TYR B 1 293 ? 32.585 19.594 31.894 1.00 55.37 291 TYR B O 1
ATOM 7456 N N . GLY B 1 294 ? 31.543 21.429 32.703 1.00 69.10 292 GLY B N 1
ATOM 7457 C CA . GLY B 1 294 ? 31.972 22.283 31.615 1.00 60.66 292 GLY B CA 1
ATOM 7458 C C . GLY B 1 294 ? 31.133 22.215 30.362 1.00 53.50 292 GLY B C 1
ATOM 7459 O O . GLY B 1 294 ? 31.595 22.647 29.302 1.00 53.74 292 GLY B O 1
ATOM 7460 N N . MET B 1 295 ? 29.911 21.694 30.441 1.00 46.03 293 MET B N 1
ATOM 7461 C CA . MET B 1 295 ? 29.054 21.586 29.268 1.00 43.56 293 MET B CA 1
ATOM 7462 C C . MET B 1 295 ? 28.242 22.864 29.099 1.00 43.49 293 MET B C 1
ATOM 7463 O O . MET B 1 295 ? 27.635 23.355 30.057 1.00 45.26 293 MET B O 1
ATOM 7468 N N . GLY B 1 296 ? 28.252 23.410 27.885 1.00 47.20 294 GLY B N 1
ATOM 7469 C CA . GLY B 1 296 ? 27.345 24.489 27.563 1.00 49.13 294 GLY B CA 1
ATOM 7470 C C . GLY B 1 296 ? 25.902 24.027 27.587 1.00 43.83 294 GLY B C 1
ATOM 7471 O O . GLY B 1 296 ? 25.599 22.834 27.578 1.00 39.36 294 GLY B O 1
ATOM 7472 N N . MET B 1 297 ? 24.983 24.994 27.632 1.00 43.74 295 MET B N 1
ATOM 7473 C CA . MET B 1 297 ? 23.570 24.664 27.778 1.00 49.11 295 MET B CA 1
ATOM 7474 C C . MET B 1 297 ? 22.705 25.430 26.780 1.00 38.55 295 MET B C 1
ATOM 7475 O O . MET B 1 297 ? 21.525 25.682 27.039 1.00 43.19 295 MET B O 1
ATOM 7480 N N . GLY B 1 298 ? 23.283 25.820 25.645 1.00 33.37 296 GLY B N 1
ATOM 7481 C CA . GLY B 1 298 ? 22.504 26.159 24.471 1.00 41.74 296 GLY B CA 1
ATOM 7482 C C . GLY B 1 298 ? 21.902 27.553 24.451 1.00 36.60 296 GLY B C 1
ATOM 7483 O O . GLY B 1 298 ? 21.986 28.341 25.395 1.00 36.55 296 GLY B O 1
ATOM 7484 N N . ARG B 1 299 ? 21.269 27.845 23.312 1.00 32.86 297 ARG B N 1
ATOM 7485 C CA . ARG B 1 299 ? 20.639 29.129 23.025 1.00 34.57 297 ARG B CA 1
ATOM 7486 C C . ARG B 1 299 ? 19.380 29.330 23.858 1.00 36.17 297 ARG B C 1
ATOM 7487 O O . ARG B 1 299 ? 18.267 29.273 23.325 1.00 35.97 297 ARG B O 1
ATOM 7495 N N . MET B 1 300 ? 19.544 29.575 25.161 1.00 40.07 298 MET B N 1
ATOM 7496 C CA . MET B 1 300 ? 18.387 29.690 26.044 1.00 42.42 298 MET B CA 1
ATOM 7497 C C . MET B 1 300 ? 17.464 30.823 25.614 1.00 41.90 298 MET B C 1
ATOM 7498 O O . MET B 1 300 ? 16.237 30.704 25.713 1.00 40.94 298 MET B O 1
ATOM 7503 N N . ASP B 1 301 ? 18.030 31.924 25.124 1.00 45.04 299 ASP B N 1
ATOM 7504 C CA . ASP B 1 301 ? 17.213 33.039 24.662 1.00 51.12 299 ASP B CA 1
ATOM 7505 C C . ASP B 1 301 ? 16.450 32.725 23.383 1.00 48.38 299 ASP B C 1
ATOM 7506 O O . ASP B 1 301 ? 15.706 33.589 22.903 1.00 52.85 299 ASP B O 1
ATOM 7511 N N . GLN B 1 302 ? 16.609 31.527 22.824 1.00 43.49 300 GLN B N 1
ATOM 7512 C CA . GLN B 1 302 ? 15.959 31.157 21.573 1.00 45.19 300 GLN B CA 1
ATOM 7513 C C . GLN B 1 302 ? 14.984 30.002 21.728 1.00 51.23 300 GLN B C 1
ATOM 7514 O O . GLN B 1 302 ? 13.807 30.146 21.374 1.00 57.77 300 GLN B O 1
ATOM 7520 N N . PHE B 1 303 ? 15.428 28.853 22.244 1.00 44.57 301 PHE B N 1
ATOM 7521 C CA . PHE B 1 303 ? 14.544 27.694 22.289 1.00 37.83 301 PHE B CA 1
ATOM 7522 C C . PHE B 1 303 ? 13.572 27.728 23.462 1.00 37.89 301 PHE B C 1
ATOM 7523 O O . PHE B 1 303 ? 12.599 26.966 23.457 1.00 39.64 301 PHE B O 1
ATOM 7531 N N . LEU B 1 304 ? 13.810 28.575 24.464 1.00 41.36 302 LEU B N 1
ATOM 7532 C CA . LEU B 1 304 ? 12.819 28.745 25.518 1.00 44.10 302 LEU B CA 1
ATOM 7533 C C . LEU B 1 304 ? 11.659 29.617 25.060 1.00 51.50 302 LEU B C 1
ATOM 7534 O O . LEU B 1 304 ? 10.551 29.496 25.594 1.00 52.43 302 LEU B O 1
ATOM 7539 N N . TYR B 1 305 ? 11.886 30.487 24.069 1.00 53.70 303 TYR B N 1
ATOM 7540 C CA . TYR B 1 305 ? 10.871 31.438 23.624 1.00 49.42 303 TYR B CA 1
ATOM 7541 C C . TYR B 1 305 ? 10.444 31.170 22.182 1.00 50.75 303 TYR B C 1
ATOM 7542 O O . TYR B 1 305 ? 11.092 31.628 21.233 1.00 62.51 303 TYR B O 1
ATOM 7551 N N . PRO B 1 306 ? 9.506 30.281 21.968 1.00 53.30 304 PRO B N 1
ATOM 7552 C CA . PRO B 1 306 ? 8.266 30.675 21.297 1.00 57.44 304 PRO B CA 1
ATOM 7553 C C . PRO B 1 306 ? 7.166 30.405 22.304 1.00 50.90 304 PRO B C 1
ATOM 7554 O O . PRO B 1 306 ? 5.980 30.691 22.110 1.00 55.67 304 PRO B O 1
ATOM 7558 N N . THR B 1 307 ? 7.624 29.844 23.424 1.00 50.54 305 THR B N 1
ATOM 7559 C CA . THR B 1 307 ? 6.781 29.424 24.530 1.00 58.35 305 THR B CA 1
ATOM 7560 C C . THR B 1 307 ? 6.538 30.578 25.493 1.00 55.97 305 THR B C 1
ATOM 7561 O O . THR B 1 307 ? 5.392 30.875 25.845 1.00 55.18 305 THR B O 1
ATOM 7565 N N . PHE B 1 308 ? 7.614 31.239 25.927 1.00 54.23 306 PHE B N 1
ATOM 7566 C CA . PHE B 1 308 ? 7.468 32.426 26.758 1.00 53.09 306 PHE B CA 1
ATOM 7567 C C . PHE B 1 308 ? 6.730 33.529 26.012 1.00 52.75 306 PHE B C 1
ATOM 7568 O O . PHE B 1 308 ? 6.100 34.378 26.648 1.00 50.75 306 PHE B O 1
ATOM 7576 N N . LYS B 1 309 ? 6.777 33.516 24.675 1.00 56.52 307 LYS B N 1
ATOM 7577 C CA . LYS B 1 309 ? 5.897 34.377 23.890 1.00 52.32 307 LYS B CA 1
ATOM 7578 C C . LYS B 1 309 ? 4.443 33.974 24.059 1.00 54.86 307 LYS B C 1
ATOM 7579 O O . LYS B 1 309 ? 3.561 34.834 24.132 1.00 61.61 307 LYS B O 1
ATOM 7581 N N . LYS B 1 310 ? 4.166 32.671 24.086 1.00 51.02 308 LYS B N 1
ATOM 7582 C CA . LYS B 1 310 ? 2.801 32.229 24.333 1.00 50.62 308 LYS B CA 1
ATOM 7583 C C . LYS B 1 310 ? 2.336 32.658 25.717 1.00 56.23 308 LYS B C 1
ATOM 7584 O O . LYS B 1 310 ? 1.208 33.131 25.880 1.00 58.56 308 LYS B O 1
ATOM 7586 N N . ASP B 1 311 ? 3.211 32.553 26.715 1.00 54.40 309 ASP B N 1
ATOM 7587 C CA . ASP B 1 311 ? 2.796 32.677 28.105 1.00 53.32 309 ASP B CA 1
ATOM 7588 C C . ASP B 1 311 ? 2.630 34.112 28.582 1.00 53.60 309 ASP B C 1
ATOM 7589 O O . ASP B 1 311 ? 2.184 34.312 29.715 1.00 63.14 309 ASP B O 1
ATOM 7594 N N . ILE B 1 312 ? 2.990 35.113 27.785 1.00 49.43 310 ILE B N 1
ATOM 7595 C CA . ILE B 1 312 ? 2.637 36.490 28.083 1.00 54.10 310 ILE B CA 1
ATOM 7596 C C . ILE B 1 312 ? 1.556 37.000 27.138 1.00 62.16 310 ILE B C 1
ATOM 7597 O O . ILE B 1 312 ? 0.690 37.779 27.541 1.00 62.34 310 ILE B O 1
ATOM 7602 N N . GLU B 1 313 ? 1.563 36.519 25.897 1.00 68.32 311 GLU B N 1
ATOM 7603 C CA . GLU B 1 313 ? 0.591 36.851 24.868 1.00 67.40 311 GLU B CA 1
ATOM 7604 C C . GLU B 1 313 ? -0.686 36.040 25.011 1.00 67.31 311 GLU B C 1
ATOM 7605 O O . GLU B 1 313 ? -1.564 36.105 24.144 1.00 65.29 311 GLU B O 1
ATOM 7611 N N . ARG B 1 314 ? -0.774 35.257 26.084 1.00 60.74 312 ARG B N 1
ATOM 7612 C CA . ARG B 1 314 ? -1.972 34.545 26.490 1.00 60.21 312 ARG B CA 1
ATOM 7613 C C . ARG B 1 314 ? -2.459 35.008 27.856 1.00 67.14 312 ARG B C 1
ATOM 7614 O O . ARG B 1 314 ? -3.570 34.646 28.261 1.00 72.10 312 ARG B O 1
ATOM 7622 N N . GLY B 1 315 ? -1.693 35.858 28.538 1.00 59.57 313 GLY B N 1
ATOM 7623 C CA . GLY B 1 315 ? -2.056 36.343 29.851 1.00 54.43 313 GLY B CA 1
ATOM 7624 C C . GLY B 1 315 ? -1.823 35.288 30.907 1.00 51.43 313 GLY B C 1
ATOM 7625 O O . GLY B 1 315 ? -2.777 34.724 31.451 1.00 50.87 313 GLY B O 1
ATOM 7626 N N . TYR B 1 316 ? -0.557 35.002 31.203 1.00 48.01 314 TYR B N 1
ATOM 7627 C CA . TYR B 1 316 ? -0.248 33.920 32.126 1.00 47.99 314 TYR B CA 1
ATOM 7628 C C . TYR B 1 316 ? 0.862 34.303 33.096 1.00 49.87 314 TYR B C 1
ATOM 7629 O O . TYR B 1 316 ? 0.739 34.073 34.303 1.00 64.39 314 TYR B O 1
ATOM 7638 N N . ILE B 1 317 ? 1.950 34.880 32.588 1.00 44.48 315 ILE B N 1
ATOM 7639 C CA . ILE B 1 317 ? 3.076 35.283 33.417 1.00 54.12 315 ILE B CA 1
ATOM 7640 C C . ILE B 1 317 ? 3.493 36.696 33.028 1.00 62.61 315 ILE B C 1
ATOM 7641 O O . ILE B 1 317 ? 3.026 37.257 32.037 1.00 57.48 315 ILE B O 1
ATOM 7646 N N . ASP B 1 318 ? 4.371 37.273 33.839 1.00 67.87 316 ASP B N 1
ATOM 7647 C CA . ASP B 1 318 ? 5.004 38.547 33.539 1.00 62.38 316 ASP B CA 1
ATOM 7648 C C . ASP B 1 318 ? 6.407 38.317 32.993 1.00 58.18 316 ASP B C 1
ATOM 7649 O O . ASP B 1 318 ? 6.989 37.239 33.139 1.00 55.80 316 ASP B O 1
ATOM 7654 N N . GLU B 1 319 ? 6.943 39.352 32.346 1.00 54.33 317 GLU B N 1
ATOM 7655 C CA . GLU B 1 319 ? 8.368 39.353 32.040 1.00 51.24 317 GLU B CA 1
ATOM 7656 C C . GLU B 1 319 ? 9.186 39.321 33.322 1.00 54.68 317 GLU B C 1
ATOM 7657 O O . GLU B 1 319 ? 10.183 38.595 33.418 1.00 52.10 317 GLU B O 1
ATOM 7663 N N . LYS B 1 320 ? 8.766 40.094 34.326 1.00 66.50 318 LYS B N 1
ATOM 7664 C CA . LYS B 1 320 ? 9.439 40.133 35.615 1.00 66.74 318 LYS B CA 1
ATOM 7665 C C . LYS B 1 320 ? 9.055 38.973 36.524 1.00 63.50 318 LYS B C 1
ATOM 7666 O O . LYS B 1 320 ? 9.685 38.802 37.572 1.00 59.31 318 LYS B O 1
ATOM 7668 N N . TYR B 1 321 ? 8.034 38.187 36.171 1.00 63.93 319 TYR B N 1
ATOM 7669 C CA . TYR B 1 321 ? 7.882 36.884 36.809 1.00 61.86 319 TYR B CA 1
ATOM 7670 C C . TYR B 1 321 ? 8.954 35.942 36.286 1.00 60.32 319 TYR B C 1
ATOM 7671 O O . TYR B 1 321 ? 9.751 35.391 37.055 1.00 63.06 319 TYR B O 1
ATOM 7680 N N . ALA B 1 322 ? 8.983 35.753 34.965 1.00 61.25 320 ALA B N 1
ATOM 7681 C CA . ALA B 1 322 ? 9.956 34.909 34.282 1.00 61.51 320 ALA B CA 1
ATOM 7682 C C . ALA B 1 322 ? 11.368 35.183 34.776 1.00 59.56 320 ALA B C 1
ATOM 7683 O O . ALA B 1 322 ? 12.157 34.251 34.953 1.00 60.47 320 ALA B O 1
ATOM 7685 N N . GLN B 1 323 ? 11.696 36.455 35.011 1.00 52.36 321 GLN B N 1
ATOM 7686 C CA . GLN B 1 323 ? 12.996 36.780 35.586 1.00 52.09 321 GLN B CA 1
ATOM 7687 C C . GLN B 1 323 ? 13.165 36.141 36.957 1.00 58.11 321 GLN B C 1
ATOM 7688 O O . GLN B 1 323 ? 14.170 35.472 37.222 1.00 54.45 321 GLN B O 1
ATOM 7694 N N . ASP B 1 324 ? 12.185 36.335 37.845 1.00 65.00 322 ASP B N 1
ATOM 7695 C CA . ASP B 1 324 ? 12.213 35.657 39.136 1.00 62.24 322 ASP B CA 1
ATOM 7696 C C . ASP B 1 324 ? 12.281 34.144 38.974 1.00 56.38 322 ASP B C 1
ATOM 7697 O O . ASP B 1 324 ? 12.671 33.445 39.915 1.00 66.16 322 ASP B O 1
ATOM 7702 N N . LEU B 1 325 ? 11.905 33.630 37.801 1.00 52.23 323 LEU B N 1
ATOM 7703 C CA . LEU B 1 325 ? 12.107 32.223 37.479 1.00 51.08 323 LEU B CA 1
ATOM 7704 C C . LEU B 1 325 ? 13.524 31.970 36.972 1.00 50.77 323 LEU B C 1
ATOM 7705 O O . LEU B 1 325 ? 14.126 30.941 37.299 1.00 42.95 323 LEU B O 1
ATOM 7710 N N . LEU B 1 326 ? 14.071 32.894 36.172 1.00 56.60 324 LEU B N 1
ATOM 7711 C CA . LEU B 1 326 ? 15.459 32.768 35.726 1.00 47.74 324 LEU B CA 1
ATOM 7712 C C . LEU B 1 326 ? 16.438 32.913 36.884 1.00 54.39 324 LEU B C 1
ATOM 7713 O O . LEU B 1 326 ? 17.433 32.181 36.952 1.00 50.82 324 LEU B O 1
ATOM 7718 N N . GLU B 1 327 ? 16.194 33.867 37.787 1.00 59.34 325 GLU B N 1
ATOM 7719 C CA . GLU B 1 327 ? 17.061 34.010 38.953 1.00 52.54 325 GLU B CA 1
ATOM 7720 C C . GLU B 1 327 ? 17.098 32.723 39.766 1.00 49.57 325 GLU B C 1
ATOM 7721 O O . GLU B 1 327 ? 18.169 32.285 40.201 1.00 43.33 325 GLU B O 1
ATOM 7727 N N . CYS B 1 328 ? 15.938 32.094 39.966 1.00 54.71 326 CYS B N 1
ATOM 7728 C CA . CYS B 1 328 ? 15.908 30.818 40.671 1.00 58.85 326 CYS B CA 1
ATOM 7729 C C . CYS B 1 328 ? 16.611 29.725 39.875 1.00 56.61 326 CYS B C 1
ATOM 7730 O O . CYS B 1 328 ? 17.192 28.806 40.465 1.00 55.61 326 CYS B O 1
ATOM 7733 N N . PHE B 1 329 ? 16.564 29.801 38.543 1.00 56.03 327 PHE B N 1
ATOM 7734 C CA . PHE B 1 329 ? 17.377 28.911 37.720 1.00 60.59 327 PHE B CA 1
ATOM 7735 C C . PHE B 1 329 ? 18.859 29.179 37.933 1.00 58.90 327 PHE B C 1
ATOM 7736 O O . PHE B 1 329 ? 19.654 28.249 38.117 1.00 61.37 327 PHE B O 1
ATOM 7744 N N . ARG B 1 330 ? 19.244 30.455 37.908 1.00 55.47 328 ARG B N 1
ATOM 7745 C CA . ARG B 1 330 ? 20.652 30.823 37.987 1.00 54.54 328 ARG B CA 1
ATOM 7746 C C . ARG B 1 330 ? 21.285 30.327 39.281 1.00 57.99 328 ARG B C 1
ATOM 7747 O O . ARG B 1 330 ? 22.460 29.942 39.300 1.00 53.39 328 ARG B O 1
ATOM 7755 N N . CYS B 1 331 ? 20.517 30.320 40.374 1.00 61.49 329 CYS B N 1
ATOM 7756 C CA . CYS B 1 331 ? 21.039 29.806 41.636 1.00 59.43 329 CYS B CA 1
ATOM 7757 C C . CYS B 1 331 ? 21.089 28.284 41.639 1.00 59.60 329 CYS B C 1
ATOM 7758 O O . CYS B 1 331 ? 22.016 27.691 42.202 1.00 66.04 329 CYS B O 1
ATOM 7761 N N . LYS B 1 332 ? 20.105 27.634 41.015 1.00 57.30 330 LYS B N 1
ATOM 7762 C CA . LYS B 1 332 ? 19.966 26.190 41.170 1.00 57.15 330 LYS B CA 1
ATOM 7763 C C . LYS B 1 332 ? 21.123 25.428 40.535 1.00 49.75 330 LYS B C 1
ATOM 7764 O O . LYS B 1 332 ? 21.470 24.337 41.002 1.00 56.16 330 LYS B O 1
ATOM 7770 N N . ILE B 1 333 ? 21.732 25.973 39.478 1.00 42.93 331 ILE B N 1
ATOM 7771 C CA . ILE B 1 333 ? 22.928 25.343 38.920 1.00 50.38 331 ILE B CA 1
ATOM 7772 C C . ILE B 1 333 ? 24.166 25.614 39.758 1.00 53.37 331 ILE B C 1
ATOM 7773 O O . ILE B 1 333 ? 25.197 24.962 39.550 1.00 54.44 331 ILE B O 1
ATOM 7778 N N . MET B 1 334 ? 24.096 26.558 40.698 1.00 54.85 332 MET B N 1
ATOM 7779 C CA . MET B 1 334 ? 25.187 26.790 41.635 1.00 54.90 332 MET B CA 1
ATOM 7780 C C . MET B 1 334 ? 25.204 25.776 42.774 1.00 51.95 332 MET B C 1
ATOM 7781 O O . MET B 1 334 ? 26.167 25.751 43.549 1.00 49.16 332 MET B O 1
ATOM 7786 N N . GLU B 1 335 ? 24.171 24.938 42.891 1.00 46.68 333 GLU B N 1
ATOM 7787 C CA . GLU B 1 335 ? 24.200 23.838 43.847 1.00 49.01 333 GLU B CA 1
ATOM 7788 C C . GLU B 1 335 ? 25.144 22.721 43.427 1.00 54.40 333 GLU B C 1
ATOM 7789 O O . GLU B 1 335 ? 25.402 21.817 44.229 1.00 53.37 333 GLU B O 1
ATOM 7795 N N . LYS B 1 336 ? 25.652 22.754 42.198 1.00 57.99 334 LYS B N 1
ATOM 7796 C CA . LYS B 1 336 ? 26.641 21.790 41.735 1.00 57.21 334 LYS B CA 1
ATOM 7797 C C . LYS B 1 336 ? 28.036 22.309 42.059 1.00 56.62 334 LYS B C 1
ATOM 7798 O O . LYS B 1 336 ? 28.413 23.402 41.622 1.00 61.84 334 LYS B O 1
ATOM 7804 N N . ARG B 1 337 ? 28.803 21.525 42.812 1.00 53.14 335 ARG B N 1
ATOM 7805 C CA . ARG B 1 337 ? 30.137 21.922 43.231 1.00 54.36 335 ARG B CA 1
ATOM 7806 C C . ARG B 1 337 ? 31.148 20.856 42.832 1.00 55.40 335 ARG B C 1
ATOM 7807 O O . ARG B 1 337 ? 30.797 19.724 42.490 1.00 49.32 335 ARG B O 1
ATOM 7815 N N . GLN B 1 338 ? 32.422 21.240 42.889 1.00 59.97 336 GLN B N 1
ATOM 7816 C CA . GLN B 1 338 ? 33.508 20.371 42.469 1.00 54.55 336 GLN B CA 1
ATOM 7817 C C . GLN B 1 338 ? 33.733 19.251 43.484 1.00 56.04 336 GLN B C 1
ATOM 7818 O O . GLN B 1 338 ? 33.246 19.286 44.618 1.00 67.67 336 GLN B O 1
ATOM 7824 N N . PHE B 1 339 ? 34.497 18.247 43.055 1.00 46.81 337 PHE B N 1
ATOM 7825 C CA . PHE B 1 339 ? 34.878 17.126 43.904 1.00 51.55 337 PHE B CA 1
ATOM 7826 C C . PHE B 1 339 ? 36.083 16.415 43.301 1.00 57.23 337 PHE B C 1
ATOM 7827 O O . PHE B 1 339 ? 35.998 15.242 42.922 1.00 60.77 337 PHE B O 1
ATOM 7835 N N . TRP B 1 340 ? 37.206 17.124 43.202 1.00 62.05 338 TRP B N 1
ATOM 7836 C CA . TRP B 1 340 ? 38.413 16.636 42.557 1.00 56.27 338 TRP B CA 1
ATOM 7837 C C . TRP B 1 340 ? 39.580 16.622 43.538 1.00 56.38 338 TRP B C 1
ATOM 7838 O O . TRP B 1 340 ? 39.627 17.437 44.466 1.00 66.34 338 TRP B O 1
ATOM 7849 N N . PRO B 1 341 ? 40.534 15.710 43.362 1.00 52.57 339 PRO B N 1
ATOM 7850 C CA . PRO B 1 341 ? 41.645 15.611 44.314 1.00 62.95 339 PRO B CA 1
ATOM 7851 C C . PRO B 1 341 ? 42.598 16.792 44.205 1.00 70.97 339 PRO B C 1
ATOM 7852 O O . PRO B 1 341 ? 42.718 17.448 43.168 1.00 67.64 339 PRO B O 1
ATOM 7856 N N . ASP B 1 342 ? 43.299 17.043 45.312 1.00 81.99 340 ASP B N 1
ATOM 7857 C CA . ASP B 1 342 ? 44.191 18.191 45.437 1.00 85.69 340 ASP B CA 1
ATOM 7858 C C . ASP B 1 342 ? 45.421 18.103 44.541 1.00 81.27 340 ASP B C 1
ATOM 7859 O O . ASP B 1 342 ? 46.246 19.024 44.568 1.00 89.16 340 ASP B O 1
ATOM 7861 N N . VAL B 1 343 ? 45.575 17.035 43.757 1.00 69.28 341 VAL B N 1
ATOM 7862 C CA . VAL B 1 343 ? 46.725 16.946 42.864 1.00 70.55 341 VAL B CA 1
ATOM 7863 C C . VAL B 1 343 ? 46.556 17.884 41.676 1.00 67.27 341 VAL B C 1
ATOM 7864 O O . VAL B 1 343 ? 47.546 18.344 41.093 1.00 72.44 341 VAL B O 1
ATOM 7868 N N . MET B 1 344 ? 45.313 18.199 41.306 1.00 65.45 342 MET B N 1
ATOM 7869 C CA . MET B 1 344 ? 45.034 19.007 40.124 1.00 72.98 342 MET B CA 1
ATOM 7870 C C . MET B 1 344 ? 44.274 20.288 40.454 1.00 71.28 342 MET B C 1
ATOM 7871 O O . MET B 1 344 ? 43.732 20.929 39.548 1.00 72.20 342 MET B O 1
ATOM 7876 N N . VAL B 1 345 ? 44.227 20.684 41.722 1.00 69.67 343 VAL B N 1
ATOM 7877 C CA . VAL B 1 345 ? 43.554 21.927 42.097 1.00 67.65 343 VAL B CA 1
ATOM 7878 C C . VAL B 1 345 ? 44.317 23.175 41.644 1.00 71.32 343 VAL B C 1
ATOM 7879 O O . VAL B 1 345 ? 43.672 24.212 41.433 1.00 67.27 343 VAL B O 1
ATOM 7883 N N . PRO B 1 346 ? 45.649 23.169 41.472 1.00 74.63 344 PRO B N 1
ATOM 7884 C CA . PRO B 1 346 ? 46.291 24.363 40.900 1.00 81.27 344 PRO B CA 1
ATOM 7885 C C . PRO B 1 346 ? 46.137 24.489 39.394 1.00 73.26 344 PRO B C 1
ATOM 7886 O O . PRO B 1 346 ? 46.542 25.518 38.835 1.00 67.54 344 PRO B O 1
ATOM 7890 N N . SER B 1 347 ? 45.568 23.485 38.721 1.00 71.14 345 SER B N 1
ATOM 7891 C CA . SER B 1 347 ? 45.427 23.502 37.272 1.00 64.57 345 SER B CA 1
ATOM 7892 C C . SER B 1 347 ? 43.991 23.647 36.792 1.00 57.88 345 SER B C 1
ATOM 7893 O O . SER B 1 347 ? 43.780 24.067 35.651 1.00 51.19 345 SER B O 1
ATOM 7896 N N . VAL B 1 348 ? 43.006 23.302 37.619 1.00 65.60 346 VAL B N 1
ATOM 7897 C CA . VAL B 1 348 ? 41.600 23.510 37.300 1.00 65.27 346 VAL B CA 1
ATOM 7898 C C . VAL B 1 348 ? 40.954 24.511 38.248 1.00 62.64 346 VAL B C 1
ATOM 7899 O O . VAL B 1 348 ? 39.731 24.695 38.214 1.00 59.27 346 VAL B O 1
ATOM 7903 N N . SER B 1 349 ? 41.752 25.155 39.106 1.00 59.27 347 SER B N 1
ATOM 7904 C CA . SER B 1 349 ? 41.298 26.222 40.001 1.00 58.93 347 SER B CA 1
ATOM 7905 C C . SER B 1 349 ? 40.319 25.706 41.056 1.00 69.44 347 SER B C 1
ATOM 7906 O O . SER B 1 349 ? 39.319 26.360 41.357 1.00 72.72 347 SER B O 1
ATOM 7909 N N . ALA B 1 350 ? 40.616 24.536 41.627 1.00 63.33 348 ALA B N 1
ATOM 7910 C CA . ALA B 1 350 ? 39.827 23.954 42.711 1.00 58.26 348 ALA B CA 1
ATOM 7911 C C . ALA B 1 350 ? 38.343 23.901 42.370 1.00 59.67 348 ALA B C 1
ATOM 7912 O O . ALA B 1 350 ? 37.808 22.832 42.060 1.00 57.89 348 ALA B O 1
ATOM 7914 N N . GLU B 1 351 ? 37.674 25.050 42.431 1.00 58.82 349 GLU B N 1
ATOM 7915 C CA . GLU B 1 351 ? 36.264 25.179 42.083 1.00 60.61 349 GLU B CA 1
ATOM 7916 C C . GLU B 1 351 ? 36.147 25.958 40.779 1.00 65.14 349 GLU B C 1
ATOM 7917 O O . GLU B 1 351 ? 36.618 27.097 40.689 1.00 59.64 349 GLU B O 1
ATOM 7923 N N . SER B 1 352 ? 35.518 25.347 39.776 1.00 69.09 350 SER B N 1
ATOM 7924 C CA . SER B 1 352 ? 35.341 25.986 38.478 1.00 63.72 350 SER B CA 1
ATOM 7925 C C . SER B 1 352 ? 34.130 25.381 37.784 1.00 59.82 350 SER B C 1
ATOM 7926 O O . SER B 1 352 ? 33.975 24.157 37.766 1.00 62.13 350 SER B O 1
ATOM 7929 N N . HIS B 1 353 ? 33.271 26.237 37.232 1.00 55.91 351 HIS B N 1
ATOM 7930 C CA . HIS B 1 353 ? 32.129 25.793 36.443 1.00 62.69 351 HIS B CA 1
ATOM 7931 C C . HIS B 1 353 ? 31.861 26.828 35.356 1.00 66.52 351 HIS B C 1
ATOM 7932 O O . HIS B 1 353 ? 32.379 27.947 35.396 1.00 65.60 351 HIS B O 1
ATOM 7939 N N . PHE B 1 354 ? 31.030 26.447 34.379 1.00 66.60 352 PHE B N 1
ATOM 7940 C CA . PHE B 1 354 ? 30.812 27.283 33.201 1.00 62.12 352 PHE B CA 1
ATOM 7941 C C . PHE B 1 354 ? 29.324 27.439 32.875 1.00 60.58 352 PHE B C 1
ATOM 7942 O O . PHE B 1 354 ? 28.726 28.471 33.196 1.00 63.00 352 PHE B O 1
ATOM 7950 N N . HIS B 1 355 ? 28.734 26.440 32.208 1.00 56.12 353 HIS B N 1
ATOM 7951 C CA . HIS B 1 355 ? 27.288 26.317 31.988 1.00 56.96 353 HIS B CA 1
ATOM 7952 C C . HIS B 1 355 ? 26.642 27.346 31.060 1.00 57.53 353 HIS B C 1
ATOM 7953 O O . HIS B 1 355 ? 27.326 28.166 30.442 1.00 54.18 353 HIS B O 1
ATOM 7960 N N . ASN B 1 356 ? 25.302 27.290 30.993 1.00 60.89 354 ASN B N 1
ATOM 7961 C CA . ASN B 1 356 ? 24.418 27.973 30.043 1.00 62.60 354 ASN B CA 1
ATOM 7962 C C . ASN B 1 356 ? 24.861 29.373 29.647 1.00 56.87 354 ASN B C 1
ATOM 7963 O O . ASN B 1 356 ? 24.514 30.353 30.313 1.00 66.18 354 ASN B O 1
ATOM 7965 N N . VAL B 1 357 ? 25.553 29.483 28.520 1.00 42.74 355 VAL B N 1
ATOM 7966 C CA . VAL B 1 357 ? 26.436 30.615 28.293 1.00 49.02 355 VAL B CA 1
ATOM 7967 C C . VAL B 1 357 ? 26.064 31.465 27.080 1.00 50.54 355 VAL B C 1
ATOM 7968 O O . VAL B 1 357 ? 26.347 32.674 27.086 1.00 48.23 355 VAL B O 1
ATOM 7972 N N . VAL B 1 358 ? 25.398 30.931 26.060 1.00 53.98 356 VAL B N 1
ATOM 7973 C CA . VAL B 1 358 ? 25.155 31.684 24.831 1.00 53.46 356 VAL B CA 1
ATOM 7974 C C . VAL B 1 358 ? 23.764 32.309 24.854 1.00 46.65 356 VAL B C 1
ATOM 7975 O O . VAL B 1 358 ? 22.803 31.719 25.367 1.00 39.73 356 VAL B O 1
ATOM 7979 N N . LEU B 1 359 ? 23.667 33.523 24.310 1.00 55.22 357 LEU B N 1
ATOM 7980 C CA . LEU B 1 359 ? 22.400 34.206 24.083 1.00 52.70 357 LEU B CA 1
ATOM 7981 C C . LEU B 1 359 ? 22.633 35.327 23.078 1.00 46.38 357 LEU B C 1
ATOM 7982 O O . LEU B 1 359 ? 23.706 35.935 23.044 1.00 37.87 357 LEU B O 1
ATOM 7987 N N . GLY B 1 360 ? 21.614 35.590 22.262 1.00 47.99 358 GLY B N 1
ATOM 7988 C CA . GLY B 1 360 ? 21.735 36.537 21.169 1.00 46.71 358 GLY B CA 1
ATOM 7989 C C . GLY B 1 360 ? 21.888 35.829 19.839 1.00 45.46 358 GLY B C 1
ATOM 7990 O O . GLY B 1 360 ? 21.368 34.724 19.660 1.00 47.68 358 GLY B O 1
ATOM 7991 N N . GLY B 1 361 ? 22.586 36.451 18.893 1.00 43.58 359 GLY B N 1
ATOM 7992 C CA . GLY B 1 361 ? 22.947 35.763 17.669 1.00 41.85 359 GLY B CA 1
ATOM 7993 C C . GLY B 1 361 ? 21.987 35.903 16.505 1.00 47.23 359 GLY B C 1
ATOM 7994 O O . GLY B 1 361 ? 21.490 36.996 16.217 1.00 58.18 359 GLY B O 1
ATOM 7995 N N . VAL B 1 362 ? 21.718 34.785 15.831 1.00 47.41 360 VAL B N 1
ATOM 7996 C CA . VAL B 1 362 ? 21.090 34.774 14.516 1.00 50.82 360 VAL B CA 1
ATOM 7997 C C . VAL B 1 362 ? 19.939 33.777 14.509 1.00 48.02 360 VAL B C 1
ATOM 7998 O O . VAL B 1 362 ? 20.014 32.723 15.151 1.00 47.72 360 VAL B O 1
ATOM 8002 N N . ASP B 1 363 ? 18.871 34.117 13.798 1.00 48.50 361 ASP B N 1
ATOM 8003 C CA . ASP B 1 363 ? 17.886 33.121 13.397 1.00 50.57 361 ASP B CA 1
ATOM 8004 C C . ASP B 1 363 ? 18.529 32.225 12.349 1.00 47.48 361 ASP B C 1
ATOM 8005 O O . ASP B 1 363 ? 18.729 32.673 11.212 1.00 57.43 361 ASP B O 1
ATOM 8010 N N . PRO B 1 364 ? 18.867 30.974 12.669 1.00 37.49 362 PRO B N 1
ATOM 8011 C CA . PRO B 1 364 ? 19.717 30.187 11.761 1.00 42.85 362 PRO B CA 1
ATOM 8012 C C . PRO B 1 364 ? 19.079 29.879 10.418 1.00 51.01 362 PRO B C 1
ATOM 8013 O O . PRO B 1 364 ? 19.800 29.526 9.478 1.00 52.63 362 PRO B O 1
ATOM 8017 N N . LYS B 1 365 ? 17.760 30.009 10.290 1.00 52.29 363 LYS B N 1
ATOM 8018 C CA . LYS B 1 365 ? 17.090 29.684 9.039 1.00 48.86 363 LYS B CA 1
ATOM 8019 C C . LYS B 1 365 ? 16.963 30.871 8.095 1.00 49.20 363 LYS B C 1
ATOM 8020 O O . LYS B 1 365 ? 16.850 30.667 6.881 1.00 53.36 363 LYS B O 1
ATOM 8022 N N . THR B 1 366 ? 16.983 32.104 8.612 1.00 46.01 364 THR B N 1
ATOM 8023 C CA . THR B 1 366 ? 16.742 33.278 7.781 1.00 49.56 364 THR B CA 1
ATOM 8024 C C . THR B 1 366 ? 17.758 34.390 8.023 1.00 50.82 364 THR B C 1
ATOM 8025 O O . THR B 1 366 ? 17.524 35.530 7.611 1.00 59.64 364 THR B O 1
ATOM 8029 N N . GLY B 1 367 ? 18.869 34.096 8.694 1.00 45.47 365 GLY B N 1
ATOM 8030 C CA . GLY B 1 367 ? 19.933 35.071 8.856 1.00 48.78 365 GLY B CA 1
ATOM 8031 C C . GLY B 1 367 ? 19.589 36.292 9.689 1.00 49.08 365 GLY B C 1
ATOM 8032 O O . GLY B 1 367 ? 20.481 36.912 10.278 1.00 46.24 365 GLY B O 1
ATOM 8033 N N . LYS B 1 368 ? 18.309 36.656 9.737 1.00 49.91 366 LYS B N 1
ATOM 8034 C CA . LYS B 1 368 ? 17.874 37.801 10.520 1.00 50.75 366 LYS B CA 1
ATOM 8035 C C . LYS B 1 368 ? 18.227 37.604 11.992 1.00 49.79 366 LYS B C 1
ATOM 8036 O O . LYS B 1 368 ? 18.412 36.482 12.472 1.00 45.71 366 LYS B O 1
ATOM 8038 N N . ASP B 1 369 ? 18.322 38.721 12.709 1.00 46.94 367 ASP B N 1
ATOM 8039 C CA . ASP B 1 369 ? 18.766 38.687 14.095 1.00 45.55 367 ASP B CA 1
ATOM 8040 C C . ASP B 1 369 ? 17.812 37.862 14.952 1.00 49.25 367 ASP B C 1
ATOM 8041 O O . ASP B 1 369 ? 16.627 37.711 14.641 1.00 42.47 367 ASP B O 1
ATOM 8046 N N . ALA B 1 370 ? 18.349 37.318 16.043 1.00 51.87 368 ALA B N 1
ATOM 8047 C CA . ALA B 1 370 ? 17.582 36.497 16.965 1.00 51.16 368 ALA B CA 1
ATOM 8048 C C . ALA B 1 370 ? 17.431 37.119 18.343 1.00 49.14 368 ALA B C 1
ATOM 8049 O O . ALA B 1 370 ? 16.697 36.568 19.172 1.00 51.71 368 ALA B O 1
ATOM 8051 N N . THR B 1 371 ? 18.103 38.237 18.610 1.00 42.98 369 THR B N 1
ATOM 8052 C CA . THR B 1 371 ? 18.012 38.877 19.914 1.00 42.38 369 THR B CA 1
ATOM 8053 C C . THR B 1 371 ? 16.571 39.265 20.222 1.00 46.27 369 THR B C 1
ATOM 8054 O O . THR B 1 371 ? 15.853 39.790 19.367 1.00 55.00 369 THR B O 1
ATOM 8058 N N . ASN B 1 372 ? 16.150 38.996 21.454 1.00 44.97 370 ASN B N 1
ATOM 8059 C CA . ASN B 1 372 ? 14.788 39.283 21.876 1.00 46.05 370 ASN B CA 1
ATOM 8060 C C . ASN B 1 372 ? 14.789 39.612 23.362 1.00 45.82 370 ASN B C 1
ATOM 8061 O O . ASN B 1 372 ? 15.810 39.501 24.045 1.00 44.85 370 ASN B O 1
ATOM 8066 N N . ARG B 1 373 ? 13.617 40.020 23.855 1.00 49.51 371 ARG B N 1
ATOM 8067 C CA . ARG B 1 373 ? 13.502 40.439 25.248 1.00 48.05 371 ARG B CA 1
ATOM 8068 C C . ARG B 1 373 ? 13.844 39.310 26.211 1.00 50.83 371 ARG B C 1
ATOM 8069 O O . ARG B 1 373 ? 14.283 39.571 27.337 1.00 52.55 371 ARG B O 1
ATOM 8071 N N . LEU B 1 374 ? 13.652 38.053 25.795 1.00 53.88 372 LEU B N 1
ATOM 8072 C CA . LEU B 1 374 ? 14.088 36.940 26.631 1.00 50.31 372 LEU B CA 1
ATOM 8073 C C . LEU B 1 374 ? 15.590 36.988 26.872 1.00 48.52 372 LEU B C 1
ATOM 8074 O O . LEU B 1 374 ? 16.056 36.631 27.959 1.00 48.30 372 LEU B O 1
ATOM 8079 N N . SER B 1 375 ? 16.362 37.428 25.874 1.00 48.86 373 SER B N 1
ATOM 8080 C CA . SER B 1 375 ? 17.798 37.585 26.070 1.00 45.80 373 SER B CA 1
ATOM 8081 C C . SER B 1 375 ? 18.111 38.749 27.000 1.00 49.03 373 SER B C 1
ATOM 8082 O O . SER B 1 375 ? 19.121 38.716 27.712 1.00 54.29 373 SER B O 1
ATOM 8085 N N . TYR B 1 376 ? 17.265 39.782 27.010 1.00 52.12 374 TYR B N 1
ATOM 8086 C CA . TYR B 1 376 ? 17.466 40.888 27.938 1.00 55.15 374 TYR B CA 1
ATOM 8087 C C . TYR B 1 376 ? 17.302 40.442 29.385 1.00 48.81 374 TYR B C 1
ATOM 8088 O O . TYR B 1 376 ? 17.961 40.985 30.279 1.00 47.32 374 TYR B O 1
ATOM 8097 N N . LEU B 1 377 ? 16.438 39.456 29.632 1.00 44.58 375 LEU B N 1
ATOM 8098 C CA . LEU B 1 377 ? 16.123 39.072 31.003 1.00 43.35 375 LEU B CA 1
ATOM 8099 C C . LEU B 1 377 ? 17.273 38.308 31.647 1.00 49.01 375 LEU B C 1
ATOM 8100 O O . LEU B 1 377 ? 17.636 38.581 32.797 1.00 56.65 375 LEU B O 1
ATOM 8105 N N . PHE B 1 378 ? 17.856 37.342 30.925 1.00 45.39 376 PHE B N 1
ATOM 8106 C CA . PHE B 1 378 ? 19.004 36.610 31.458 1.00 44.57 376 PHE B CA 1
ATOM 8107 C C . PHE B 1 378 ? 20.087 37.560 31.949 1.00 55.24 376 PHE B C 1
ATOM 8108 O O . PHE B 1 378 ? 20.724 37.309 32.978 1.00 63.36 376 PHE B O 1
ATOM 8116 N N . LEU B 1 379 ? 20.305 38.661 31.228 1.00 48.93 377 LEU B N 1
ATOM 8117 C CA . LEU B 1 379 ? 21.206 39.705 31.706 1.00 48.24 377 LEU B CA 1
ATOM 8118 C C . LEU B 1 379 ? 20.653 40.362 32.964 1.00 49.45 377 LEU B C 1
ATOM 8119 O O . LEU B 1 379 ? 21.311 40.389 34.011 1.00 47.59 377 LEU B O 1
ATOM 8124 N N . ASP B 1 380 ? 19.438 40.909 32.869 1.00 51.22 378 ASP B N 1
ATOM 8125 C CA . ASP B 1 380 ? 18.816 41.556 34.018 1.00 52.65 378 ASP B CA 1
ATOM 8126 C C . ASP B 1 380 ? 18.695 40.594 35.195 1.00 52.48 378 ASP B C 1
ATOM 8127 O O . ASP B 1 380 ? 18.897 40.986 36.350 1.00 57.59 378 ASP B O 1
ATOM 8132 N N . ALA B 1 381 ? 18.376 39.326 34.921 1.00 48.39 379 ALA B N 1
ATOM 8133 C CA . ALA B 1 381 ? 18.356 38.320 35.977 1.00 53.98 379 ALA B CA 1
ATOM 8134 C C . ALA B 1 381 ? 19.750 37.990 36.485 1.00 45.54 379 ALA B C 1
ATOM 8135 O O . ALA B 1 381 ? 19.879 37.443 37.585 1.00 50.42 379 ALA B O 1
ATOM 8137 N N . ALA B 1 382 ? 20.792 38.300 35.713 1.00 40.60 380 ALA B N 1
ATOM 8138 C CA . ALA B 1 382 ? 22.148 37.981 36.142 1.00 51.01 380 ALA B CA 1
ATOM 8139 C C . ALA B 1 382 ? 22.698 39.048 37.079 1.00 56.83 380 ALA B C 1
ATOM 8140 O O . ALA B 1 382 ? 23.310 38.728 38.102 1.00 60.77 380 ALA B O 1
ATOM 8142 N N . THR B 1 383 ? 22.494 40.324 36.744 1.00 58.35 381 THR B N 1
ATOM 8143 C CA . THR B 1 383 ? 23.027 41.394 37.581 1.00 52.94 381 THR B CA 1
ATOM 8144 C C . THR B 1 383 ? 22.269 41.517 38.899 1.00 47.68 381 THR B C 1
ATOM 8145 O O . THR B 1 383 ? 22.866 41.872 39.922 1.00 46.74 381 THR B O 1
ATOM 8149 N N . LYS B 1 384 ? 20.965 41.227 38.897 1.00 50.89 382 LYS B N 1
ATOM 8150 C CA . LYS B 1 384 ? 20.166 41.338 40.114 1.00 54.81 382 LYS B CA 1
ATOM 8151 C C . LYS B 1 384 ? 20.483 40.234 41.114 1.00 57.82 382 LYS B C 1
ATOM 8152 O O . LYS B 1 384 ? 20.327 40.435 42.324 1.00 58.36 382 LYS B O 1
ATOM 8154 N N . VAL B 1 385 ? 20.904 39.067 40.634 1.00 55.60 383 VAL B N 1
ATOM 8155 C CA . VAL B 1 385 ? 21.448 38.027 41.497 1.00 64.53 383 VAL B CA 1
ATOM 8156 C C . VAL B 1 385 ? 22.964 38.144 41.402 1.00 69.34 383 VAL B C 1
ATOM 8157 O O . VAL B 1 385 ? 23.479 39.032 40.715 1.00 64.17 383 VAL B O 1
ATOM 8161 N N . ARG B 1 386 ? 23.696 37.286 42.112 1.00 76.56 384 ARG B N 1
ATOM 8162 C CA . ARG B 1 386 ? 25.144 37.294 41.951 1.00 83.07 384 ARG B CA 1
ATOM 8163 C C . ARG B 1 386 ? 25.545 36.818 40.564 1.00 82.24 384 ARG B C 1
ATOM 8164 O O . ARG B 1 386 ? 26.529 37.318 40.004 1.00 86.12 384 ARG B O 1
ATOM 8166 N N . THR B 1 387 ? 24.778 35.896 39.983 1.00 78.91 385 THR B N 1
ATOM 8167 C CA . THR B 1 387 ? 25.160 35.192 38.771 1.00 85.18 385 THR B CA 1
ATOM 8168 C C . THR B 1 387 ? 26.635 34.774 38.919 1.00 85.14 385 THR B C 1
ATOM 8169 O O . THR B 1 387 ? 27.488 35.235 38.168 1.00 89.44 385 THR B O 1
ATOM 8171 N N . PRO B 1 388 ? 26.946 33.948 39.917 1.00 80.22 386 PRO B N 1
ATOM 8172 C CA . PRO B 1 388 ? 28.341 33.843 40.369 1.00 82.46 386 PRO B CA 1
ATOM 8173 C C . PRO B 1 388 ? 29.261 33.104 39.419 1.00 75.06 386 PRO B C 1
ATOM 8174 O O . PRO B 1 388 ? 30.486 33.235 39.547 1.00 64.21 386 PRO B O 1
ATOM 8178 N N . HIS B 1 389 ? 28.723 32.338 38.489 1.00 76.18 387 HIS B N 1
ATOM 8179 C CA . HIS B 1 389 ? 29.553 31.512 37.629 1.00 77.19 387 HIS B CA 1
ATOM 8180 C C . HIS B 1 389 ? 28.946 31.168 36.268 1.00 77.53 387 HIS B C 1
ATOM 8181 O O . HIS B 1 389 ? 29.713 30.818 35.361 1.00 71.14 387 HIS B O 1
ATOM 8188 N N . PRO B 1 390 ? 27.592 31.207 36.055 1.00 75.94 388 PRO B N 1
ATOM 8189 C CA . PRO B 1 390 ? 27.098 30.851 34.721 1.00 67.24 388 PRO B CA 1
ATOM 8190 C C . PRO B 1 390 ? 27.708 31.765 33.680 1.00 58.95 388 PRO B C 1
ATOM 8191 O O . PRO B 1 390 ? 27.116 32.799 33.350 1.00 49.24 388 PRO B O 1
ATOM 8195 N N . THR B 1 391 ? 28.913 31.420 33.218 1.00 61.55 389 THR B N 1
ATOM 8196 C CA . THR B 1 391 ? 29.579 32.155 32.152 1.00 53.34 389 THR B CA 1
ATOM 8197 C C . THR B 1 391 ? 28.551 32.548 31.106 1.00 48.75 389 THR B C 1
ATOM 8198 O O . THR B 1 391 ? 27.673 31.756 30.765 1.00 58.25 389 THR B O 1
ATOM 8202 N N . LEU B 1 392 ? 28.604 33.797 30.663 1.00 44.83 390 LEU B N 1
ATOM 8203 C CA . LEU B 1 392 ? 27.572 34.344 29.792 1.00 50.30 390 LEU B CA 1
ATOM 8204 C C . LEU B 1 392 ? 28.230 34.896 28.540 1.00 50.52 390 LEU B C 1
ATOM 8205 O O . LEU B 1 392 ? 29.062 35.805 28.623 1.00 46.34 390 LEU B O 1
ATOM 8210 N N . SER B 1 393 ? 27.854 34.351 27.387 1.00 48.30 391 SER B N 1
ATOM 8211 C CA . SER B 1 393 ? 28.407 34.762 26.104 1.00 54.76 391 SER B CA 1
ATOM 8212 C C . SER B 1 393 ? 27.322 35.410 25.259 1.00 49.73 391 SER B C 1
ATOM 8213 O O . SER B 1 393 ? 26.289 34.790 24.982 1.00 43.52 391 SER B O 1
ATOM 8216 N N . VAL B 1 394 ? 27.561 36.651 24.858 1.00 52.20 392 VAL B N 1
ATOM 8217 C CA . VAL B 1 394 ? 26.745 37.341 23.869 1.00 52.96 392 VAL B CA 1
ATOM 8218 C C . VAL B 1 394 ? 27.492 37.244 22.547 1.00 51.72 392 VAL B C 1
ATOM 8219 O O . VAL B 1 394 ? 28.537 37.878 22.368 1.00 56.98 392 VAL B O 1
ATOM 8223 N N . ARG B 1 395 ? 26.979 36.439 21.620 1.00 46.33 393 ARG B N 1
ATOM 8224 C CA . ARG B 1 395 ? 27.621 36.298 20.319 1.00 42.72 393 ARG B CA 1
ATOM 8225 C C . ARG B 1 395 ? 27.223 37.485 19.452 1.00 43.74 393 ARG B C 1
ATOM 8226 O O . ARG B 1 395 ? 26.052 37.635 19.088 1.00 48.81 393 ARG B O 1
ATOM 8234 N N . TRP B 1 396 ? 28.197 38.332 19.134 1.00 43.49 394 TRP B N 1
ATOM 8235 C CA . TRP B 1 396 ? 27.954 39.505 18.311 1.00 45.18 394 TRP B CA 1
ATOM 8236 C C . TRP B 1 396 ? 27.526 39.089 16.905 1.00 47.61 394 TRP B C 1
ATOM 8237 O O . TRP B 1 396 ? 27.729 37.951 16.475 1.00 54.73 394 TRP B O 1
ATOM 8248 N N . HIS B 1 397 ? 26.921 40.031 16.187 1.00 51.67 395 HIS B N 1
ATOM 8249 C CA . HIS B 1 397 ? 26.474 39.778 14.826 1.00 50.77 395 HIS B CA 1
ATOM 8250 C C . HIS B 1 397 ? 26.402 41.105 14.084 1.00 55.03 395 HIS B C 1
ATOM 8251 O O . HIS B 1 397 ? 26.064 42.133 14.677 1.00 61.57 395 HIS B O 1
ATOM 8258 N N . ALA B 1 398 ? 26.720 41.066 12.787 1.00 52.92 396 ALA B N 1
ATOM 8259 C CA . ALA B 1 398 ? 26.784 42.241 11.922 1.00 51.98 396 ALA B CA 1
ATOM 8260 C C . ALA B 1 398 ? 25.592 43.176 12.081 1.00 52.45 396 ALA B C 1
ATOM 8261 O O . ALA B 1 398 ? 25.719 44.390 11.890 1.00 48.87 396 ALA B O 1
ATOM 8263 N N . ASN B 1 399 ? 24.430 42.622 12.426 1.00 56.30 397 ASN B N 1
ATOM 8264 C CA . ASN B 1 399 ? 23.202 43.399 12.531 1.00 55.12 397 ASN B CA 1
ATOM 8265 C C . ASN B 1 399 ? 22.546 43.224 13.895 1.00 55.91 397 ASN B C 1
ATOM 8266 O O . ASN B 1 399 ? 21.319 43.287 14.011 1.00 57.24 397 ASN B O 1
ATOM 8271 N N . ILE B 1 400 ? 23.341 43.001 14.935 1.00 55.62 398 ILE B N 1
ATOM 8272 C CA . ILE B 1 400 ? 22.802 42.936 16.287 1.00 57.57 398 ILE B CA 1
ATOM 8273 C C . ILE B 1 400 ? 22.474 44.350 16.747 1.00 49.11 398 ILE B C 1
ATOM 8274 O O . ILE B 1 400 ? 23.237 45.295 16.507 1.00 43.45 398 ILE B O 1
ATOM 8279 N N . ASP B 1 401 ? 21.308 44.511 17.366 1.00 40.40 399 ASP B N 1
ATOM 8280 C CA . ASP B 1 401 ? 20.868 45.836 17.780 1.00 38.63 399 ASP B CA 1
ATOM 8281 C C . ASP B 1 401 ? 21.785 46.371 18.872 1.00 43.40 399 ASP B C 1
ATOM 8282 O O . ASP B 1 401 ? 22.126 45.657 19.820 1.00 46.28 399 ASP B O 1
ATOM 8287 N N . GLU B 1 402 ? 22.207 47.629 18.719 1.00 48.70 400 GLU B N 1
ATOM 8288 C CA . GLU B 1 402 ? 23.114 48.227 19.692 1.00 50.90 400 GLU B CA 1
ATOM 8289 C C . GLU B 1 402 ? 22.489 48.282 21.078 1.00 50.40 400 GLU B C 1
ATOM 8290 O O . GLU B 1 402 ? 23.210 48.269 22.082 1.00 51.66 400 GLU B O 1
ATOM 8292 N N . LYS B 1 403 ? 21.156 48.326 21.153 1.00 43.65 401 LYS B N 1
ATOM 8293 C CA . LYS B 1 403 ? 20.481 48.402 22.445 1.00 47.64 401 LYS B CA 1
ATOM 8294 C C . LYS B 1 403 ? 20.817 47.202 23.322 1.00 54.26 401 LYS B C 1
ATOM 8295 O O . LYS B 1 403 ? 21.054 47.353 24.526 1.00 58.39 401 LYS B O 1
ATOM 8297 N N . PHE B 1 404 ? 20.844 46.001 22.739 1.00 51.61 402 PHE B N 1
ATOM 8298 C CA . PHE B 1 404 ? 21.159 44.807 23.517 1.00 43.62 402 PHE B CA 1
ATOM 8299 C C . PHE B 1 404 ? 22.581 44.864 24.059 1.00 45.50 402 PHE B C 1
ATOM 8300 O O . PHE B 1 404 ? 22.806 44.716 25.265 1.00 51.93 402 PHE B O 1
ATOM 8308 N N . MET B 1 405 ? 23.559 45.064 23.171 1.00 42.40 403 MET B N 1
ATOM 8309 C CA . MET B 1 405 ? 24.945 45.159 23.616 1.00 51.67 403 MET B CA 1
ATOM 8310 C C . MET B 1 405 ? 25.131 46.278 24.630 1.00 55.31 403 MET B C 1
ATOM 8311 O O . MET B 1 405 ? 25.972 46.164 25.529 1.00 55.74 403 MET B O 1
ATOM 8316 N N . ASP B 1 406 ? 24.362 47.361 24.502 1.00 48.15 404 ASP B N 1
ATOM 8317 C CA . ASP B 1 406 ? 24.381 48.402 25.524 1.00 48.08 404 ASP B CA 1
ATOM 8318 C C . ASP B 1 406 ? 24.008 47.832 26.885 1.00 51.07 404 ASP B C 1
ATOM 8319 O O . ASP B 1 406 ? 24.682 48.094 27.886 1.00 58.76 404 ASP B O 1
ATOM 8324 N N . ARG B 1 407 ? 22.938 47.035 26.939 1.00 49.90 405 ARG B N 1
ATOM 8325 C CA . ARG B 1 407 ? 22.576 46.388 28.195 1.00 53.76 405 ARG B CA 1
ATOM 8326 C C . ARG B 1 407 ? 23.615 45.352 28.605 1.00 49.69 405 ARG B C 1
ATOM 8327 O O . ARG B 1 407 ? 23.834 45.135 29.802 1.00 49.05 405 ARG B O 1
ATOM 8335 N N . ALA B 1 408 ? 24.274 44.717 27.635 1.00 49.02 406 ALA B N 1
ATOM 8336 C CA . ALA B 1 408 ? 25.343 43.780 27.961 1.00 51.74 406 ALA B CA 1
ATOM 8337 C C . ALA B 1 408 ? 26.547 44.506 28.549 1.00 59.00 406 ALA B C 1
ATOM 8338 O O . ALA B 1 408 ? 27.093 44.092 29.578 1.00 59.50 406 ALA B O 1
ATOM 8340 N N . LEU B 1 409 ? 26.968 45.605 27.917 1.00 54.59 407 LEU B N 1
ATOM 8341 C CA . LEU B 1 409 ? 28.157 46.314 28.383 1.00 52.70 407 LEU B CA 1
ATOM 8342 C C . LEU B 1 409 ? 27.924 46.975 29.737 1.00 58.42 407 LEU B C 1
ATOM 8343 O O . LEU B 1 409 ? 28.846 47.058 30.557 1.00 58.92 407 LEU B O 1
ATOM 8348 N N . GLU B 1 410 ? 26.705 47.459 29.992 1.00 55.69 408 GLU B N 1
ATOM 8349 C CA . GLU B 1 410 ? 26.383 47.933 31.335 1.00 48.91 408 GLU B CA 1
ATOM 8350 C C . GLU B 1 410 ? 26.559 46.829 32.368 1.00 51.54 408 GLU B C 1
ATOM 8351 O O . GLU B 1 410 ? 26.841 47.110 33.538 1.00 56.97 408 GLU B O 1
ATOM 8357 N N . VAL B 1 411 ? 26.410 45.570 31.951 1.00 53.18 409 VAL B N 1
ATOM 8358 C CA . VAL B 1 411 ? 26.531 44.455 32.882 1.00 53.90 409 VAL B CA 1
ATOM 8359 C C . VAL B 1 411 ? 27.990 44.036 33.059 1.00 57.41 409 VAL B C 1
ATOM 8360 O O . VAL B 1 411 ? 28.385 43.609 34.151 1.00 58.31 409 VAL B O 1
ATOM 8364 N N . VAL B 1 412 ? 28.822 44.167 32.019 1.00 57.66 410 VAL B N 1
ATOM 8365 C CA . VAL B 1 412 ? 30.236 43.835 32.174 1.00 60.35 410 VAL B CA 1
ATOM 8366 C C . VAL B 1 412 ? 30.913 44.778 33.157 1.00 59.26 410 VAL B C 1
ATOM 8367 O O . VAL B 1 412 ? 31.954 44.435 33.726 1.00 57.61 410 VAL B O 1
ATOM 8371 N N . ALA B 1 413 ? 30.337 45.961 33.381 1.00 61.08 411 ALA B N 1
ATOM 8372 C CA . ALA B 1 413 ? 30.909 46.947 34.288 1.00 62.59 411 ALA B CA 1
ATOM 8373 C C . ALA B 1 413 ? 30.524 46.715 35.742 1.00 61.54 411 ALA B C 1
ATOM 8374 O O . ALA B 1 413 ? 31.048 47.408 36.620 1.00 60.30 411 ALA B O 1
ATOM 8376 N N . MET B 1 414 ? 29.632 45.770 36.017 1.00 53.90 412 MET B N 1
ATOM 8377 C CA . MET B 1 414 ? 29.143 45.552 37.372 1.00 52.78 412 MET B CA 1
ATOM 8378 C C . MET B 1 414 ? 30.095 44.665 38.166 1.00 50.88 412 MET B C 1
ATOM 8379 O O . MET B 1 414 ? 31.186 44.337 37.700 1.00 49.77 412 MET B O 1
ATOM 8384 N N . MET B 1 416 ? 30.539 40.707 38.793 1.00 59.76 414 MET B N 1
ATOM 8385 C CA . MET B 1 416 ? 30.185 39.821 37.691 1.00 42.99 414 MET B CA 1
ATOM 8386 C C . MET B 1 416 ? 31.336 39.691 36.699 1.00 48.86 414 MET B C 1
ATOM 8387 O O . MET B 1 416 ? 32.276 38.927 36.919 1.00 38.02 414 MET B O 1
ATOM 8389 N N . GLY B 1 417 ? 31.256 40.449 35.608 1.00 63.56 415 GLY B N 1
ATOM 8390 C CA . GLY B 1 417 ? 32.242 40.362 34.550 1.00 69.12 415 GLY B CA 1
ATOM 8391 C C . GLY B 1 417 ? 31.874 39.333 33.501 1.00 58.11 415 GLY B C 1
ATOM 8392 O O . GLY B 1 417 ? 32.711 38.514 33.106 1.00 41.03 415 GLY B O 1
ATOM 8393 N N . PHE B 1 418 ? 30.619 39.363 33.041 1.00 56.40 416 PHE B N 1
ATOM 8394 C CA . PHE B 1 418 ? 30.138 38.391 32.068 1.00 47.73 416 PHE B CA 1
ATOM 8395 C C . PHE B 1 418 ? 30.154 38.947 30.644 1.00 48.77 416 PHE B C 1
ATOM 8396 O O . PHE B 1 418 ? 31.233 39.042 30.045 1.00 43.16 416 PHE B O 1
ATOM 8404 N N . PRO B 1 419 ? 28.976 39.408 30.095 1.00 48.22 417 PRO B N 1
ATOM 8405 C CA . PRO B 1 419 ? 28.665 39.179 28.677 1.00 48.67 417 PRO B CA 1
ATOM 8406 C C . PRO B 1 419 ? 29.836 38.821 27.783 1.00 51.30 417 PRO B C 1
ATOM 8407 O O . PRO B 1 419 ? 30.247 39.668 26.991 1.00 62.47 417 PRO B O 1
ATOM 8411 N N . ALA B 1 420 ? 30.389 37.611 27.888 1.00 39.87 418 ALA B N 1
ATOM 8412 C CA . ALA B 1 420 ? 31.473 37.221 26.992 1.00 45.27 418 ALA B CA 1
ATOM 8413 C C . ALA B 1 420 ? 31.046 37.441 25.547 1.00 50.54 418 ALA B C 1
ATOM 8414 O O . ALA B 1 420 ? 29.905 37.165 25.172 1.00 51.41 418 ALA B O 1
ATOM 8416 N N . PHE B 1 421 ? 31.946 37.986 24.738 1.00 46.81 419 PHE B N 1
ATOM 8417 C CA . PHE B 1 421 ? 31.587 38.422 23.396 1.00 49.60 419 PHE B CA 1
ATOM 8418 C C . PHE B 1 421 ? 32.254 37.527 22.362 1.00 47.80 419 PHE B C 1
ATOM 8419 O O . PHE B 1 421 ? 33.473 37.331 22.395 1.00 49.79 419 PHE B O 1
ATOM 8427 N N . PHE B 1 422 ? 31.449 36.986 21.453 1.00 44.05 420 PHE B N 1
ATOM 8428 C CA . PHE B 1 422 ? 31.923 36.207 20.320 1.00 46.35 420 PHE B CA 1
ATOM 8429 C C . PHE B 1 422 ? 31.472 36.856 19.021 1.00 47.08 420 PHE B C 1
ATOM 8430 O O . PHE B 1 422 ? 30.337 37.328 18.911 1.00 44.50 420 PHE B O 1
ATOM 8438 N N . GLY B 1 423 ? 32.371 36.880 18.043 1.00 47.58 421 GLY B N 1
ATOM 8439 C CA . GLY B 1 423 ? 32.019 37.328 16.713 1.00 46.38 421 GLY B CA 1
ATOM 8440 C C . GLY B 1 423 ? 31.693 36.158 15.812 1.00 48.91 421 GLY B C 1
ATOM 8441 O O . GLY B 1 423 ? 32.593 35.553 15.223 1.00 50.70 421 GLY B O 1
ATOM 8442 N N . ASP B 1 424 ? 30.405 35.825 15.701 1.00 51.69 422 ASP B N 1
ATOM 8443 C CA . ASP B 1 424 ? 30.011 34.656 14.925 1.00 51.18 422 ASP B CA 1
ATOM 8444 C C . ASP B 1 424 ? 30.245 34.839 13.432 1.00 49.41 422 ASP B C 1
ATOM 8445 O O . ASP B 1 424 ? 30.266 33.846 12.699 1.00 53.76 422 ASP B O 1
ATOM 8450 N N . ASP B 1 425 ? 30.424 36.080 12.969 1.00 44.16 423 ASP B N 1
ATOM 8451 C CA . ASP B 1 425 ? 30.625 36.320 11.544 1.00 50.96 423 ASP B CA 1
ATOM 8452 C C . ASP B 1 425 ? 31.842 35.575 11.011 1.00 50.90 423 ASP B C 1
ATOM 8453 O O . ASP B 1 425 ? 31.843 35.134 9.856 1.00 61.18 423 ASP B O 1
ATOM 8458 N N . THR B 1 426 ? 32.882 35.420 11.832 1.00 43.08 424 THR B N 1
ATOM 8459 C CA . THR B 1 426 ? 34.067 34.670 11.444 1.00 46.58 424 THR B CA 1
ATOM 8460 C C . THR B 1 426 ? 34.167 33.309 12.119 1.00 46.39 424 THR B C 1
ATOM 8461 O O . THR B 1 426 ? 35.018 32.504 11.725 1.00 46.02 424 THR B O 1
ATOM 8465 N N . THR B 1 427 ? 33.332 33.033 13.123 1.00 51.89 425 THR B N 1
ATOM 8466 C CA . THR B 1 427 ? 33.301 31.701 13.717 1.00 48.39 425 THR B CA 1
ATOM 8467 C C . THR B 1 427 ? 32.584 30.712 12.805 1.00 40.73 425 THR B C 1
ATOM 8468 O O . THR B 1 427 ? 32.972 29.541 12.728 1.00 32.30 425 THR B O 1
ATOM 8472 N N . ILE B 1 428 ? 31.551 31.180 12.095 1.00 46.31 426 ILE B N 1
ATOM 8473 C CA . ILE B 1 428 ? 30.791 30.327 11.181 1.00 43.63 426 ILE B CA 1
ATOM 8474 C C . ILE B 1 428 ? 31.715 29.628 10.193 1.00 41.86 426 ILE B C 1
ATOM 8475 O O . ILE B 1 428 ? 31.565 28.430 9.919 1.00 37.82 426 ILE B O 1
ATOM 8480 N N . GLN B 1 429 ? 32.692 30.362 9.651 1.00 44.87 427 GLN B N 1
ATOM 8481 C CA . GLN B 1 429 ? 33.585 29.795 8.644 1.00 41.62 427 GLN B CA 1
ATOM 8482 C C . GLN B 1 429 ? 34.325 28.569 9.164 1.00 39.67 427 GLN B C 1
ATOM 8483 O O . GLN B 1 429 ? 34.717 27.702 8.375 1.00 40.35 427 GLN B O 1
ATOM 8489 N N . TYR B 1 430 ? 34.527 28.477 10.479 1.00 37.86 428 TYR B N 1
ATOM 8490 C CA . TYR B 1 430 ? 35.092 27.260 11.049 1.00 36.82 428 TYR B CA 1
ATOM 8491 C C . TYR B 1 430 ? 34.102 26.106 10.966 1.00 38.88 428 TYR B C 1
ATOM 8492 O O . TYR B 1 430 ? 34.460 24.994 10.564 1.00 44.14 428 TYR B O 1
ATOM 8501 N N . LEU B 1 431 ? 32.845 26.355 11.337 1.00 38.62 429 LEU B N 1
ATOM 8502 C CA . LEU B 1 431 ? 31.859 25.285 11.418 1.00 40.21 429 LEU B CA 1
ATOM 8503 C C . LEU B 1 431 ? 31.324 24.864 10.055 1.00 44.91 429 LEU B C 1
ATOM 8504 O O . LEU B 1 431 ? 30.860 23.727 9.914 1.00 48.21 429 LEU B O 1
ATOM 8509 N N . LEU B 1 432 ? 31.371 25.746 9.054 1.00 37.38 430 LEU B N 1
ATOM 8510 C CA . LEU B 1 432 ? 31.102 25.310 7.688 1.00 29.50 430 LEU B CA 1
ATOM 8511 C C . LEU B 1 432 ? 32.225 24.432 7.160 1.00 31.68 430 LEU B C 1
ATOM 8512 O O . LEU B 1 432 ? 31.984 23.534 6.346 1.00 36.41 430 LEU B O 1
ATOM 8517 N N . GLU B 1 433 ? 33.452 24.679 7.619 1.00 31.29 431 GLU B N 1
ATOM 8518 C CA . GLU B 1 433 ? 34.613 23.965 7.107 1.00 32.16 431 GLU B CA 1
ATOM 8519 C C . GLU B 1 433 ? 34.670 22.534 7.624 1.00 37.03 431 GLU B C 1
ATOM 8520 O O . GLU B 1 433 ? 35.243 21.660 6.963 1.00 32.51 431 GLU B O 1
ATOM 8526 N N . ARG B 1 434 ? 34.078 22.270 8.788 1.00 45.94 432 ARG B N 1
ATOM 8527 C CA . ARG B 1 434 ? 34.172 20.965 9.426 1.00 45.67 432 ARG B CA 1
ATOM 8528 C C . ARG B 1 434 ? 32.916 20.112 9.273 1.00 44.79 432 ARG B C 1
ATOM 8529 O O . ARG B 1 434 ? 32.927 18.957 9.701 1.00 61.13 432 ARG B O 1
ATOM 8537 N N . GLY B 1 435 ? 31.839 20.630 8.687 1.00 40.01 433 GLY B N 1
ATOM 8538 C CA . GLY B 1 435 ? 30.637 19.817 8.581 1.00 48.43 433 GLY B CA 1
ATOM 8539 C C . GLY B 1 435 ? 29.418 20.512 8.004 1.00 44.57 433 GLY B C 1
ATOM 8540 O O . GLY B 1 435 ? 28.447 19.857 7.607 1.00 36.53 433 GLY B O 1
ATOM 8541 N N . TYR B 1 436 ? 29.449 21.841 7.981 1.00 46.41 434 TYR B N 1
ATOM 8542 C CA . TYR B 1 436 ? 28.443 22.671 7.302 1.00 45.64 434 TYR B CA 1
ATOM 8543 C C . TYR B 1 436 ? 27.097 22.518 8.010 1.00 43.75 434 TYR B C 1
ATOM 8544 O O . TYR B 1 436 ? 27.062 22.549 9.247 1.00 44.47 434 TYR B O 1
ATOM 8546 N N . THR B 1 437 ? 25.992 22.328 7.284 1.00 42.17 435 THR B N 1
ATOM 8547 C CA . THR B 1 437 ? 24.641 22.566 7.790 1.00 41.55 435 THR B CA 1
ATOM 8548 C C . THR B 1 437 ? 24.573 23.997 8.318 1.00 54.69 435 THR B C 1
ATOM 8549 O O . THR B 1 437 ? 24.840 24.253 9.498 1.00 63.46 435 THR B O 1
ATOM 8553 N N . LEU B 1 438 ? 24.187 24.927 7.439 1.00 45.67 436 LEU B N 1
ATOM 8554 C CA . LEU B 1 438 ? 24.230 26.349 7.763 1.00 44.83 436 LEU B CA 1
ATOM 8555 C C . LEU B 1 438 ? 23.298 26.685 8.918 1.00 51.76 436 LEU B C 1
ATOM 8556 O O . LEU B 1 438 ? 23.715 27.296 9.909 1.00 51.36 436 LEU B O 1
ATOM 8561 N N . GLU B 1 439 ? 22.029 26.287 8.813 1.00 49.85 437 GLU B N 1
ATOM 8562 C CA . GLU B 1 439 ? 21.089 26.521 9.903 1.00 50.91 437 GLU B CA 1
ATOM 8563 C C . GLU B 1 439 ? 21.427 25.721 11.160 1.00 55.74 437 GLU B C 1
ATOM 8564 O O . GLU B 1 439 ? 20.698 25.828 12.151 1.00 66.25 437 GLU B O 1
ATOM 8570 N N . GLU B 1 440 ? 22.495 24.921 11.138 1.00 41.69 438 GLU B N 1
ATOM 8571 C CA . GLU B 1 440 ? 23.105 24.373 12.343 1.00 44.03 438 GLU B CA 1
ATOM 8572 C C . GLU B 1 440 ? 24.360 25.132 12.748 1.00 47.68 438 GLU B C 1
ATOM 8573 O O . GLU B 1 440 ? 24.564 25.392 13.937 1.00 57.66 438 GLU B O 1
ATOM 8575 N N . ALA B 1 441 ? 25.204 25.500 11.780 1.00 38.57 439 ALA B N 1
ATOM 8576 C CA . ALA B 1 441 ? 26.371 26.322 12.076 1.00 39.06 439 ALA B CA 1
ATOM 8577 C C . ALA B 1 441 ? 25.988 27.725 12.525 1.00 44.84 439 ALA B C 1
ATOM 8578 O O . ALA B 1 441 ? 26.815 28.416 13.129 1.00 48.87 439 ALA B O 1
ATOM 8580 N N . ARG B 1 442 ? 24.761 28.162 12.239 1.00 44.67 440 ARG B N 1
ATOM 8581 C CA . ARG B 1 442 ? 24.267 29.438 12.736 1.00 41.01 440 ARG B CA 1
ATOM 8582 C C . ARG B 1 442 ? 23.576 29.312 14.086 1.00 47.07 440 ARG B C 1
ATOM 8583 O O . ARG B 1 442 ? 23.429 30.318 14.790 1.00 49.85 440 ARG B O 1
ATOM 8591 N N . ASN B 1 443 ? 23.146 28.106 14.457 1.00 43.91 441 ASN B N 1
ATOM 8592 C CA . ASN B 1 443 ? 22.615 27.825 15.783 1.00 42.16 441 ASN B CA 1
ATOM 8593 C C . ASN B 1 443 ? 23.698 27.335 16.739 1.00 40.27 441 ASN B C 1
ATOM 8594 O O . ASN B 1 443 ? 23.391 26.654 17.724 1.00 42.90 441 ASN B O 1
ATOM 8599 N N . TYR B 1 444 ? 24.957 27.668 16.469 1.00 40.24 442 TYR B N 1
ATOM 8600 C CA . TYR B 1 444 ? 26.056 27.140 17.262 1.00 44.77 442 TYR B CA 1
ATOM 8601 C C . TYR B 1 444 ? 26.076 27.768 18.649 1.00 46.21 442 TYR B C 1
ATOM 8602 O O . TYR B 1 444 ? 25.837 28.968 18.815 1.00 45.36 442 TYR B O 1
ATOM 8611 N N . ALA B 1 445 ? 26.345 26.939 19.650 1.00 40.72 443 ALA B N 1
ATOM 8612 C CA . ALA B 1 445 ? 26.604 27.375 21.010 1.00 42.59 443 ALA B CA 1
ATOM 8613 C C . ALA B 1 445 ? 28.084 27.160 21.311 1.00 42.50 443 ALA B C 1
ATOM 8614 O O . ALA B 1 445 ? 28.871 26.791 20.432 1.00 39.81 443 ALA B O 1
ATOM 8616 N N . ILE B 1 446 ? 28.473 27.393 22.560 1.00 41.19 444 ILE B N 1
ATOM 8617 C CA . ILE B 1 446 ? 29.851 27.191 22.984 1.00 44.48 444 ILE B CA 1
ATOM 8618 C C . ILE B 1 446 ? 29.860 26.206 24.145 1.00 41.52 444 ILE B C 1
ATOM 8619 O O . ILE B 1 446 ? 28.968 26.226 25.001 1.00 39.46 444 ILE B O 1
ATOM 8624 N N . GLY B 1 447 ? 30.854 25.322 24.152 1.00 41.80 445 GLY B N 1
ATOM 8625 C CA . GLY B 1 447 ? 30.938 24.285 25.159 1.00 46.73 445 GLY B CA 1
ATOM 8626 C C . GLY B 1 447 ? 31.890 24.626 26.285 1.00 52.91 445 GLY B C 1
ATOM 8627 O O . GLY B 1 447 ? 33.059 24.231 26.263 1.00 53.13 445 GLY B O 1
ATOM 8628 N N . GLY B 1 448 ? 31.400 25.364 27.276 1.00 56.59 446 GLY B N 1
ATOM 8629 C CA . GLY B 1 448 ? 32.220 25.736 28.410 1.00 51.41 446 GLY B CA 1
ATOM 8630 C C . GLY B 1 448 ? 33.064 26.968 28.164 1.00 57.79 446 GLY B C 1
ATOM 8631 O O . GLY B 1 448 ? 32.533 28.057 27.928 1.00 63.64 446 GLY B O 1
ATOM 8632 N N . CYS B 1 449 ? 34.385 26.807 28.209 1.00 53.47 447 CYS B N 1
ATOM 8633 C CA . CYS B 1 449 ? 35.312 27.933 28.111 1.00 49.66 447 CYS B CA 1
ATOM 8634 C C . CYS B 1 449 ? 35.621 28.197 26.642 1.00 53.82 447 CYS B C 1
ATOM 8635 O O . CYS B 1 449 ? 36.479 27.542 26.046 1.00 62.50 447 CYS B O 1
ATOM 8638 N N . VAL B 1 450 ? 34.890 29.150 26.060 1.00 50.47 448 VAL B N 1
ATOM 8639 C CA . VAL B 1 450 ? 35.139 29.756 24.750 1.00 58.78 448 VAL B CA 1
ATOM 8640 C C . VAL B 1 450 ? 35.299 28.733 23.628 1.00 58.68 448 VAL B C 1
ATOM 8641 O O . VAL B 1 450 ? 35.778 29.067 22.538 1.00 53.93 448 VAL B O 1
ATOM 8645 N N . LEU B 1 451 ? 34.850 27.497 23.855 1.00 56.35 449 LEU B N 1
ATOM 8646 C CA . LEU B 1 451 ? 34.711 26.539 22.762 1.00 45.90 449 LEU B CA 1
ATOM 8647 C C . LEU B 1 451 ? 33.641 27.046 21.799 1.00 52.73 449 LEU B C 1
ATOM 8648 O O . LEU B 1 451 ? 33.129 28.152 21.986 1.00 59.85 449 LEU B O 1
ATOM 8653 N N . HIS B 1 452 ? 33.303 26.273 20.763 1.00 46.11 450 HIS B N 1
ATOM 8654 C CA . HIS B 1 452 ? 32.168 26.627 19.913 1.00 37.82 450 HIS B CA 1
ATOM 8655 C C . HIS B 1 452 ? 31.834 25.535 18.905 1.00 36.53 450 HIS B C 1
ATOM 8656 O O . HIS B 1 452 ? 32.615 25.263 17.989 1.00 38.02 450 HIS B O 1
ATOM 8663 N N . GLN B 1 453 ? 30.667 24.919 19.046 1.00 37.99 451 GLN B N 1
ATOM 8664 C CA . GLN B 1 453 ? 30.188 23.986 18.040 1.00 38.02 451 GLN B CA 1
ATOM 8665 C C . GLN B 1 453 ? 28.668 24.004 18.045 1.00 35.41 451 GLN B C 1
ATOM 8666 O O . GLN B 1 453 ? 28.034 24.572 18.937 1.00 41.06 451 GLN B O 1
ATOM 8668 N N . VAL B 1 454 ? 28.089 23.384 17.024 1.00 28.45 452 VAL B N 1
ATOM 8669 C CA . VAL B 1 454 ? 26.640 23.254 16.920 1.00 34.10 452 VAL B CA 1
ATOM 8670 C C . VAL B 1 454 ? 26.161 22.362 18.062 1.00 40.16 452 VAL B C 1
ATOM 8671 O O . VAL B 1 454 ? 26.951 21.568 18.593 1.00 42.81 452 VAL B O 1
ATOM 8675 N N . PRO B 1 455 ? 24.896 22.473 18.490 1.00 34.52 453 PRO B N 1
ATOM 8676 C CA . PRO B 1 455 ? 24.445 21.735 19.679 1.00 34.83 453 PRO B CA 1
ATOM 8677 C C . PRO B 1 455 ? 24.497 20.218 19.545 1.00 40.36 453 PRO B C 1
ATOM 8678 O O . PRO B 1 455 ? 25.560 19.607 19.694 1.00 46.05 453 PRO B O 1
ATOM 8682 N N . GLY B 1 456 ? 23.354 19.596 19.282 1.00 38.60 454 GLY B N 1
ATOM 8683 C CA . GLY B 1 456 ? 23.255 18.151 19.369 1.00 42.38 454 GLY B CA 1
ATOM 8684 C C . GLY B 1 456 ? 24.049 17.343 18.361 1.00 40.43 454 GLY B C 1
ATOM 8685 O O . GLY B 1 456 ? 23.500 16.432 17.741 1.00 47.52 454 GLY B O 1
ATOM 8686 N N . LYS B 1 457 ? 25.338 17.634 18.194 1.00 42.30 455 LYS B N 1
ATOM 8687 C CA . LYS B 1 457 ? 26.135 16.895 17.222 1.00 44.20 455 LYS B CA 1
ATOM 8688 C C . LYS B 1 457 ? 27.477 16.378 17.736 1.00 48.72 455 LYS B C 1
ATOM 8689 O O . LYS B 1 457 ? 27.949 15.350 17.242 1.00 42.12 455 LYS B O 1
ATOM 8695 N N . GLN B 1 458 ? 28.123 17.047 18.697 1.00 51.26 456 GLN B N 1
ATOM 8696 C CA . GLN B 1 458 ? 29.442 16.547 19.086 1.00 41.73 456 GLN B CA 1
ATOM 8697 C C . GLN B 1 458 ? 29.326 15.299 19.951 1.00 40.66 456 GLN B C 1
ATOM 8698 O O . GLN B 1 458 ? 28.422 14.487 19.752 1.00 44.23 456 GLN B O 1
ATOM 8704 N N . SER B 1 459 ? 30.245 15.118 20.897 1.00 38.19 457 SER B N 1
ATOM 8705 C CA . SER B 1 459 ? 30.307 13.847 21.608 1.00 37.90 457 SER B CA 1
ATOM 8706 C C . SER B 1 459 ? 31.205 13.895 22.834 1.00 44.56 457 SER B C 1
ATOM 8707 O O . SER B 1 459 ? 31.911 12.921 23.115 1.00 56.69 457 SER B O 1
ATOM 8710 N N . SER B 1 460 ? 31.175 15.008 23.571 1.00 42.04 458 SER B N 1
ATOM 8711 C CA . SER B 1 460 ? 32.111 15.279 24.661 1.00 47.16 458 SER B CA 1
ATOM 8712 C C . SER B 1 460 ? 33.540 15.336 24.131 1.00 48.25 458 SER B C 1
ATOM 8713 O O . SER B 1 460 ? 33.879 14.669 23.149 1.00 59.14 458 SER B O 1
ATOM 8716 N N . VAL B 1 461 ? 34.393 16.137 24.757 1.00 42.68 459 VAL B N 1
ATOM 8717 C CA . VAL B 1 461 ? 35.741 16.354 24.253 1.00 47.93 459 VAL B CA 1
ATOM 8718 C C . VAL B 1 461 ? 36.746 15.821 25.265 1.00 46.79 459 VAL B C 1
ATOM 8719 O O . VAL B 1 461 ? 36.620 16.062 26.472 1.00 48.59 459 VAL B O 1
ATOM 8723 N N . TRP B 1 462 ? 37.704 15.058 24.775 1.00 46.38 460 TRP B N 1
ATOM 8724 C CA . TRP B 1 462 ? 38.849 14.675 25.585 1.00 47.93 460 TRP B CA 1
ATOM 8725 C C . TRP B 1 462 ? 39.955 15.708 25.398 1.00 49.72 460 TRP B C 1
ATOM 8726 O O . TRP B 1 462 ? 40.296 16.040 24.257 1.00 53.24 460 TRP B O 1
ATOM 8737 N N . PRO B 1 463 ? 40.524 16.231 26.479 1.00 42.84 461 PRO B N 1
ATOM 8738 C CA . PRO B 1 463 ? 41.265 17.499 26.392 1.00 41.78 461 PRO B CA 1
ATOM 8739 C C . PRO B 1 463 ? 42.654 17.408 25.777 1.00 45.31 461 PRO B C 1
ATOM 8740 O O . PRO B 1 463 ? 42.866 17.883 24.657 1.00 48.69 461 PRO B O 1
ATOM 8744 N N . ILE B 1 464 ? 43.600 16.814 26.511 1.00 43.58 462 ILE B N 1
ATOM 8745 C CA . ILE B 1 464 ? 45.031 16.873 26.224 1.00 41.60 462 ILE B CA 1
ATOM 8746 C C . ILE B 1 464 ? 45.511 18.315 26.326 1.00 47.79 462 ILE B C 1
ATOM 8747 O O . ILE B 1 464 ? 45.209 19.146 25.462 1.00 49.25 462 ILE B O 1
ATOM 8752 N N . VAL B 1 465 ? 46.255 18.624 27.385 1.00 50.59 463 VAL B N 1
ATOM 8753 C CA . VAL B 1 465 ? 46.896 19.922 27.550 1.00 46.69 463 VAL B CA 1
ATOM 8754 C C . VAL B 1 465 ? 48.401 19.699 27.486 1.00 51.88 463 VAL B C 1
ATOM 8755 O O . VAL B 1 465 ? 48.906 18.677 27.965 1.00 58.42 463 VAL B O 1
ATOM 8759 N N . GLN B 1 466 ? 49.112 20.633 26.860 1.00 52.27 464 GLN B N 1
ATOM 8760 C CA . GLN B 1 466 ? 50.564 20.551 26.787 1.00 52.31 464 GLN B CA 1
ATOM 8761 C C . GLN B 1 466 ? 51.156 21.948 26.846 1.00 54.55 464 GLN B C 1
ATOM 8762 O O . GLN B 1 466 ? 50.653 22.872 26.202 1.00 49.65 464 GLN B O 1
ATOM 8768 N N . ASN B 1 467 ? 52.232 22.090 27.614 1.00 57.52 465 ASN B N 1
ATOM 8769 C CA . ASN B 1 467 ? 52.976 23.340 27.644 1.00 59.20 465 ASN B CA 1
ATOM 8770 C C . ASN B 1 467 ? 53.953 23.366 26.479 1.00 61.75 465 ASN B C 1
ATOM 8771 O O . ASN B 1 467 ? 54.852 22.523 26.398 1.00 66.59 465 ASN B O 1
ATOM 8776 N N . TYR B 1 468 ? 53.778 24.332 25.580 1.00 55.88 466 TYR B N 1
ATOM 8777 C CA . TYR B 1 468 ? 54.734 24.500 24.498 1.00 59.53 466 TYR B CA 1
ATOM 8778 C C . TYR B 1 468 ? 55.970 25.268 24.943 1.00 64.77 466 TYR B C 1
ATOM 8779 O O . TYR B 1 468 ? 56.998 25.211 24.260 1.00 67.66 466 TYR B O 1
ATOM 8788 N N . GLY B 1 469 ? 55.893 25.974 26.073 1.00 62.76 467 GLY B N 1
ATOM 8789 C CA . GLY B 1 469 ? 57.093 26.472 26.716 1.00 59.94 467 GLY B CA 1
ATOM 8790 C C . GLY B 1 469 ? 57.933 25.382 27.345 1.00 63.90 467 GLY B C 1
ATOM 8791 O O . GLY B 1 469 ? 59.145 25.560 27.503 1.00 64.64 467 GLY B O 1
ATOM 8792 N N . LYS B 1 470 ? 57.314 24.255 27.708 1.00 62.02 468 LYS B N 1
ATOM 8793 C CA . LYS B 1 470 ? 58.070 23.099 28.175 1.00 59.82 468 LYS B CA 1
ATOM 8794 C C . LYS B 1 470 ? 58.754 22.377 27.024 1.00 63.96 468 LYS B C 1
ATOM 8795 O O . LYS B 1 470 ? 59.857 21.847 27.199 1.00 65.75 468 LYS B O 1
ATOM 8797 N N . MET B 1 471 ? 58.116 22.340 25.851 1.00 61.16 469 MET B N 1
ATOM 8798 C CA . MET B 1 471 ? 58.790 21.829 24.664 1.00 61.16 469 MET B CA 1
ATOM 8799 C C . MET B 1 471 ? 59.995 22.687 24.307 1.00 66.38 469 MET B C 1
ATOM 8800 O O . MET B 1 471 ? 60.938 22.202 23.672 1.00 63.10 469 MET B O 1
ATOM 8805 N N . LEU B 1 472 ? 59.980 23.961 24.705 1.00 66.42 470 LEU B N 1
ATOM 8806 C CA . LEU B 1 472 ? 61.163 24.801 24.566 1.00 68.27 470 LEU B CA 1
ATOM 8807 C C . LEU B 1 472 ? 62.287 24.307 25.468 1.00 71.92 470 LEU B C 1
ATOM 8808 O O . LEU B 1 472 ? 63.368 23.943 24.991 1.00 77.67 470 LEU B O 1
ATOM 8813 N N . GLU B 1 473 ? 62.037 24.267 26.782 1.00 62.63 471 GLU B N 1
ATOM 8814 C CA . GLU B 1 473 ? 63.092 23.934 27.735 1.00 70.19 471 GLU B CA 1
ATOM 8815 C C . GLU B 1 473 ? 63.706 22.567 27.455 1.00 71.37 471 GLU B C 1
ATOM 8816 O O . GLU B 1 473 ? 64.904 22.369 27.689 1.00 71.88 471 GLU B O 1
ATOM 8822 N N . MET B 1 474 ? 62.920 21.620 26.940 1.00 68.24 472 MET B N 1
ATOM 8823 C CA . MET B 1 474 ? 63.486 20.323 26.585 1.00 69.23 472 MET B CA 1
ATOM 8824 C C . MET B 1 474 ? 64.336 20.420 25.325 1.00 66.55 472 MET B C 1
ATOM 8825 O O . MET B 1 474 ? 65.423 19.834 25.257 1.00 68.70 472 MET B O 1
ATOM 8830 N N . THR B 1 475 ? 63.863 21.162 24.320 1.00 62.87 473 THR B N 1
ATOM 8831 C CA . THR B 1 475 ? 64.645 21.332 23.099 1.00 70.54 473 THR B CA 1
ATOM 8832 C C . THR B 1 475 ? 65.958 22.047 23.383 1.00 69.58 473 THR B C 1
ATOM 8833 O O . THR B 1 475 ? 67.012 21.651 22.872 1.00 74.16 473 THR B O 1
ATOM 8837 N N . LEU B 1 476 ? 65.911 23.110 24.189 1.00 62.88 474 LEU B N 1
ATOM 8838 C CA . LEU B 1 476 ? 67.136 23.799 24.580 1.00 60.88 474 LEU B CA 1
ATOM 8839 C C . LEU B 1 476 ? 68.071 22.865 25.336 1.00 64.52 474 LEU B C 1
ATOM 8840 O O . LEU B 1 476 ? 69.272 22.801 25.048 1.00 61.41 474 LEU B O 1
ATOM 8845 N N . ASN B 1 477 ? 67.535 22.120 26.297 1.00 64.10 475 ASN B N 1
ATOM 8846 C CA . ASN B 1 477 ? 68.342 21.302 27.193 1.00 64.63 475 ASN B CA 1
ATOM 8847 C C . ASN B 1 477 ? 68.189 19.830 26.823 1.00 64.71 475 ASN B C 1
ATOM 8848 O O . ASN B 1 477 ? 67.609 19.042 27.567 1.00 65.61 475 ASN B O 1
ATOM 8853 N N . ASN B 1 478 ? 68.700 19.476 25.639 1.00 66.14 476 ASN B N 1
ATOM 8854 C CA . ASN B 1 478 ? 68.853 18.096 25.174 1.00 60.12 476 ASN B CA 1
ATOM 8855 C C . ASN B 1 478 ? 67.742 17.146 25.613 1.00 57.62 476 ASN B C 1
ATOM 8856 O O . ASN B 1 478 ? 67.989 15.953 25.812 1.00 60.21 476 ASN B O 1
ATOM 8858 N N . GLY B 1 479 ? 66.521 17.656 25.762 1.00 58.44 477 GLY B N 1
ATOM 8859 C CA . GLY B 1 479 ? 65.436 16.858 26.299 1.00 61.08 477 GLY B CA 1
ATOM 8860 C C . GLY B 1 479 ? 65.498 16.627 27.791 1.00 66.02 477 GLY B C 1
ATOM 8861 O O . GLY B 1 479 ? 64.893 15.670 28.284 1.00 60.43 477 GLY B O 1
ATOM 8862 N N . PHE B 1 480 ? 66.209 17.476 28.528 1.00 73.92 478 PHE B N 1
ATOM 8863 C CA . PHE B 1 480 ? 66.443 17.297 29.957 1.00 71.73 478 PHE B CA 1
ATOM 8864 C C . PHE B 1 480 ? 65.417 18.111 30.736 1.00 74.82 478 PHE B C 1
ATOM 8865 O O . PHE B 1 480 ? 65.298 19.324 30.532 1.00 83.17 478 PHE B O 1
ATOM 8873 N N . ASN B 1 481 ? 64.679 17.445 31.621 1.00 63.97 479 ASN B N 1
ATOM 8874 C CA . ASN B 1 481 ? 63.639 18.107 32.394 1.00 60.86 479 ASN B CA 1
ATOM 8875 C C . ASN B 1 481 ? 64.253 19.052 33.425 1.00 65.88 479 ASN B C 1
ATOM 8876 O O . ASN B 1 481 ? 65.431 18.951 33.777 1.00 71.10 479 ASN B O 1
ATOM 8881 N N . TRP B 1 482 ? 63.434 19.986 33.911 1.00 65.00 480 TRP B N 1
ATOM 8882 C CA . TRP B 1 482 ? 63.882 20.956 34.908 1.00 65.07 480 TRP B CA 1
ATOM 8883 C C . TRP B 1 482 ? 62.821 21.165 35.981 1.00 62.94 480 TRP B C 1
ATOM 8884 O O . TRP B 1 482 ? 62.572 22.290 36.427 1.00 70.68 480 TRP B O 1
ATOM 8895 N N . TYR B 1 483 ? 62.181 20.073 36.401 1.00 61.17 481 TYR B N 1
ATOM 8896 C CA . TYR B 1 483 ? 61.374 20.058 37.621 1.00 52.56 481 TYR B CA 1
ATOM 8897 C C . TYR B 1 483 ? 61.264 18.584 38.003 1.00 64.76 481 TYR B C 1
ATOM 8898 O O . TYR B 1 483 ? 60.466 17.853 37.408 1.00 73.14 481 TYR B O 1
ATOM 8907 N N . SER B 1 484 ? 62.061 18.167 38.990 1.00 67.06 482 SER B N 1
ATOM 8908 C CA . SER B 1 484 ? 62.396 16.758 39.160 1.00 73.27 482 SER B CA 1
ATOM 8909 C C . SER B 1 484 ? 62.967 16.273 37.834 1.00 64.85 482 SER B C 1
ATOM 8910 O O . SER B 1 484 ? 62.250 15.697 37.011 1.00 67.35 482 SER B O 1
ATOM 8913 N N . GLN B 1 485 ? 64.263 16.515 37.629 1.00 63.37 483 GLN B N 1
ATOM 8914 C CA . GLN B 1 485 ? 64.875 16.538 36.305 1.00 63.39 483 GLN B CA 1
ATOM 8915 C C . GLN B 1 485 ? 64.979 15.171 35.637 1.00 74.99 483 GLN B C 1
ATOM 8916 O O . GLN B 1 485 ? 63.961 14.543 35.329 1.00 80.58 483 GLN B O 1
ATOM 8922 N N . GLU B 1 486 ? 66.215 14.731 35.380 1.00 73.36 484 GLU B N 1
ATOM 8923 C CA . GLU B 1 486 ? 66.515 13.532 34.599 1.00 83.56 484 GLU B CA 1
ATOM 8924 C C . GLU B 1 486 ? 66.044 13.679 33.155 1.00 82.56 484 GLU B C 1
ATOM 8925 O O . GLU B 1 486 ? 65.275 14.590 32.830 1.00 78.89 484 GLU B O 1
ATOM 8927 N N . GLN B 1 487 ? 66.512 12.796 32.277 1.00 77.20 485 GLN B N 1
ATOM 8928 C CA . GLN B 1 487 ? 66.120 12.834 30.874 1.00 63.83 485 GLN B CA 1
ATOM 8929 C C . GLN B 1 487 ? 64.762 12.163 30.706 1.00 66.07 485 GLN B C 1
ATOM 8930 O O . GLN B 1 487 ? 64.612 10.971 30.997 1.00 69.57 485 GLN B O 1
ATOM 8936 N N . ILE B 1 488 ? 63.773 12.928 30.242 1.00 65.87 486 ILE B N 1
ATOM 8937 C CA . ILE B 1 488 ? 62.436 12.416 29.982 1.00 56.61 486 ILE B CA 1
ATOM 8938 C C . ILE B 1 488 ? 62.056 12.553 28.514 1.00 50.43 486 ILE B C 1
ATOM 8939 O O . ILE B 1 488 ? 61.524 11.612 27.914 1.00 41.80 486 ILE B O 1
ATOM 8944 N N . GLY B 1 489 ? 62.320 13.712 27.915 1.00 58.58 487 GLY B N 1
ATOM 8945 C CA . GLY B 1 489 ? 62.128 13.902 26.498 1.00 54.08 487 GLY B CA 1
ATOM 8946 C C . GLY B 1 489 ? 63.362 13.495 25.720 1.00 54.97 487 GLY B C 1
ATOM 8947 O O . GLY B 1 489 ? 64.470 13.432 26.263 1.00 55.72 487 GLY B O 1
ATOM 8948 N N . PRO B 1 490 ? 63.196 13.212 24.430 1.00 51.04 488 PRO B N 1
ATOM 8949 C CA . PRO B 1 490 ? 64.326 12.720 23.635 1.00 51.97 488 PRO B CA 1
ATOM 8950 C C . PRO B 1 490 ? 65.404 13.777 23.465 1.00 48.69 488 PRO B C 1
ATOM 8951 O O . PRO B 1 490 ? 65.148 14.982 23.534 1.00 55.03 488 PRO B O 1
ATOM 8955 N N . LYS B 1 491 ? 66.631 13.303 23.244 1.00 42.78 489 LYS B N 1
ATOM 8956 C CA . LYS B 1 491 ? 67.758 14.181 22.937 1.00 44.84 489 LYS B CA 1
ATOM 8957 C C . LYS B 1 491 ? 67.671 14.551 21.459 1.00 47.89 489 LYS B C 1
ATOM 8958 O O . LYS B 1 491 ? 68.337 13.978 20.593 1.00 46.03 489 LYS B O 1
ATOM 8960 N N . THR B 1 492 ? 66.813 15.532 21.171 1.00 54.17 490 THR B N 1
ATOM 8961 C CA . THR B 1 492 ? 66.610 15.953 19.789 1.00 52.93 490 THR B CA 1
ATOM 8962 C C . THR B 1 492 ? 67.823 16.702 19.255 1.00 51.47 490 THR B C 1
ATOM 8963 O O . THR B 1 492 ? 68.225 16.503 18.102 1.00 54.55 490 THR B O 1
ATOM 8967 N N . GLY B 1 493 ? 68.418 17.560 20.072 1.00 56.13 491 GLY B N 1
ATOM 8968 C CA . GLY B 1 493 ? 69.590 18.292 19.655 1.00 62.25 491 GLY B CA 1
ATOM 8969 C C . GLY B 1 493 ? 70.301 18.903 20.840 1.00 53.96 491 GLY B C 1
ATOM 8970 O O . GLY B 1 493 ? 69.937 18.674 21.996 1.00 52.11 491 GLY B O 1
ATOM 8971 N N . ASN B 1 494 ? 71.332 19.686 20.534 1.00 51.76 492 ASN B N 1
ATOM 8972 C CA . ASN B 1 494 ? 72.098 20.415 21.539 1.00 56.13 492 ASN B CA 1
ATOM 8973 C C . ASN B 1 494 ? 72.158 21.871 21.102 1.00 65.47 492 ASN B C 1
ATOM 8974 O O . ASN B 1 494 ? 72.830 22.198 20.119 1.00 63.75 492 ASN B O 1
ATOM 8979 N N . PHE B 1 495 ? 71.450 22.740 21.831 1.00 66.23 493 PHE B N 1
ATOM 8980 C CA . PHE B 1 495 ? 71.384 24.155 21.481 1.00 63.18 493 PHE B CA 1
ATOM 8981 C C . PHE B 1 495 ? 72.764 24.794 21.390 1.00 62.74 493 PHE B C 1
ATOM 8982 O O . PHE B 1 495 ? 72.925 25.805 20.698 1.00 59.93 493 PHE B O 1
ATOM 8990 N N . LEU B 1 496 ? 73.764 24.221 22.061 1.00 65.76 494 LEU B N 1
ATOM 8991 C CA . LEU B 1 496 ? 75.106 24.787 22.035 1.00 64.39 494 LEU B CA 1
ATOM 8992 C C . LEU B 1 496 ? 75.887 24.317 20.814 1.00 60.74 494 LEU B C 1
ATOM 8993 O O . LEU B 1 496 ? 76.687 25.076 20.256 1.00 71.01 494 LEU B O 1
ATOM 8998 N N . GLU B 1 497 ? 75.674 23.075 20.392 1.00 58.61 495 GLU B N 1
ATOM 8999 C CA . GLU B 1 497 ? 76.339 22.527 19.209 1.00 67.63 495 GLU B CA 1
ATOM 9000 C C . GLU B 1 497 ? 75.410 22.599 17.998 1.00 65.14 495 GLU B C 1
ATOM 9001 O O . GLU B 1 497 ? 75.096 21.600 17.349 1.00 70.19 495 GLU B O 1
ATOM 9003 N N . MET B 1 498 ? 74.971 23.815 17.700 1.00 63.65 496 MET B N 1
ATOM 9004 C CA . MET B 1 498 ? 74.019 24.082 16.632 1.00 61.31 496 MET B CA 1
ATOM 9005 C C . MET B 1 498 ? 74.673 24.942 15.557 1.00 61.46 496 MET B C 1
ATOM 9006 O O . MET B 1 498 ? 75.834 25.345 15.668 1.00 68.67 496 MET B O 1
ATOM 9011 N N . LYS B 1 499 ? 73.906 25.227 14.506 1.00 61.50 497 LYS B N 1
ATOM 9012 C CA . LYS B 1 499 ? 74.412 26.018 13.392 1.00 71.58 497 LYS B CA 1
ATOM 9013 C C . LYS B 1 499 ? 73.509 27.209 13.097 1.00 72.62 497 LYS B C 1
ATOM 9014 O O . LYS B 1 499 ? 73.991 28.341 12.985 1.00 67.46 497 LYS B O 1
ATOM 9016 N N . THR B 1 500 ? 72.204 26.974 12.962 1.00 69.42 498 THR B N 1
ATOM 9017 C CA . THR B 1 500 ? 71.285 28.038 12.580 1.00 61.30 498 THR B CA 1
ATOM 9018 C C . THR B 1 500 ? 69.916 27.775 13.199 1.00 65.22 498 THR B C 1
ATOM 9019 O O . THR B 1 500 ? 69.655 26.711 13.767 1.00 68.59 498 THR B O 1
ATOM 9023 N N . TYR B 1 501 ? 69.042 28.779 13.077 1.00 72.54 499 TYR B N 1
ATOM 9024 C CA . TYR B 1 501 ? 67.688 28.702 13.617 1.00 67.78 499 TYR B CA 1
ATOM 9025 C C . TYR B 1 501 ? 66.885 27.579 12.973 1.00 63.05 499 TYR B C 1
ATOM 9026 O O . TYR B 1 501 ? 66.067 26.931 13.637 1.00 60.66 499 TYR B O 1
ATOM 9035 N N . ASP B 1 502 ? 67.105 27.330 11.680 1.00 62.15 500 ASP B N 1
ATOM 9036 C CA . ASP B 1 502 ? 66.351 26.293 10.985 1.00 69.09 500 ASP B CA 1
ATOM 9037 C C . ASP B 1 502 ? 66.659 24.896 11.510 1.00 73.44 500 ASP B C 1
ATOM 9038 O O . ASP B 1 502 ? 65.847 23.984 11.319 1.00 74.92 500 ASP B O 1
ATOM 9043 N N . GLU B 1 503 ? 67.807 24.705 12.162 1.00 70.76 501 GLU B N 1
ATOM 9044 C CA . GLU B 1 503 ? 68.048 23.452 12.869 1.00 62.62 501 GLU B CA 1
ATOM 9045 C C . GLU B 1 503 ? 67.264 23.403 14.174 1.00 58.11 501 GLU B C 1
ATOM 9046 O O . GLU B 1 503 ? 66.743 22.348 14.552 1.00 65.44 501 GLU B O 1
ATOM 9052 N N . PHE B 1 504 ? 67.171 24.538 14.872 1.00 55.52 502 PHE B N 1
ATOM 9053 C CA . PHE B 1 504 ? 66.368 24.600 16.088 1.00 61.03 502 PHE B CA 1
ATOM 9054 C C . PHE B 1 504 ? 64.883 24.478 15.774 1.00 65.36 502 PHE B C 1
ATOM 9055 O O . PHE B 1 504 ? 64.151 23.769 16.475 1.00 67.85 502 PHE B O 1
ATOM 9063 N N . ILE B 1 505 ? 64.423 25.166 14.725 1.00 64.26 503 ILE B N 1
ATOM 9064 C CA . ILE B 1 505 ? 63.013 25.136 14.359 1.00 63.67 503 ILE B CA 1
ATOM 9065 C C . ILE B 1 505 ? 62.571 23.726 13.999 1.00 73.56 503 ILE B C 1
ATOM 9066 O O . ILE B 1 505 ? 61.382 23.404 14.096 1.00 84.59 503 ILE B O 1
ATOM 9071 N N . GLU B 1 506 ? 63.508 22.869 13.590 1.00 71.61 504 GLU B N 1
ATOM 9072 C CA . GLU B 1 506 ? 63.234 21.452 13.399 1.00 70.98 504 GLU B CA 1
ATOM 9073 C C . GLU B 1 506 ? 63.405 20.672 14.695 1.00 62.94 504 GLU B C 1
ATOM 9074 O O . GLU B 1 506 ? 62.618 19.763 14.978 1.00 63.56 504 GLU B O 1
ATOM 9076 N N . ALA B 1 507 ? 64.424 21.014 15.488 1.00 62.42 505 ALA B N 1
ATOM 9077 C CA . ALA B 1 507 ? 64.564 20.415 16.811 1.00 64.67 505 ALA B CA 1
ATOM 9078 C C . ALA B 1 507 ? 63.347 20.716 17.674 1.00 66.25 505 ALA B C 1
ATOM 9079 O O . ALA B 1 507 ? 62.902 19.865 18.454 1.00 59.15 505 ALA B O 1
ATOM 9081 N N . TYR B 1 508 ? 62.788 21.922 17.543 1.00 70.56 506 TYR B N 1
ATOM 9082 C CA . TYR B 1 508 ? 61.558 22.240 18.258 1.00 68.30 506 TYR B CA 1
ATOM 9083 C C . TYR B 1 508 ? 60.361 21.525 17.648 1.00 68.42 506 TYR B C 1
ATOM 9084 O O . TYR B 1 508 ? 59.431 21.151 18.370 1.00 71.05 506 TYR B O 1
ATOM 9093 N N . ARG B 1 509 ? 60.364 21.324 16.329 1.00 61.90 507 ARG B N 1
ATOM 9094 C CA . ARG B 1 509 ? 59.298 20.548 15.705 1.00 63.66 507 ARG B CA 1
ATOM 9095 C C . ARG B 1 509 ? 59.435 19.067 16.033 1.00 65.36 507 ARG B C 1
ATOM 9096 O O . ARG B 1 509 ? 58.432 18.381 16.262 1.00 62.32 507 ARG B O 1
ATOM 9104 N N . LYS B 1 510 ? 60.669 18.561 16.073 1.00 67.75 508 LYS B N 1
ATOM 9105 C CA . LYS B 1 510 ? 60.882 17.136 16.303 1.00 58.90 508 LYS B CA 1
ATOM 9106 C C . LYS B 1 510 ? 60.523 16.733 17.728 1.00 54.64 508 LYS B C 1
ATOM 9107 O O . LYS B 1 510 ? 60.085 15.600 17.957 1.00 53.70 508 LYS B O 1
ATOM 9113 N N . GLN B 1 511 ? 60.693 17.639 18.694 1.00 53.99 509 GLN B N 1
ATOM 9114 C CA . GLN B 1 511 ? 60.333 17.325 20.073 1.00 53.98 509 GLN B CA 1
ATOM 9115 C C . GLN B 1 511 ? 58.837 17.496 20.311 1.00 56.99 509 GLN B C 1
ATOM 9116 O O . GLN B 1 511 ? 58.230 16.705 21.042 1.00 56.71 509 GLN B O 1
ATOM 9122 N N . CYS B 1 512 ? 58.229 18.522 19.710 1.00 56.16 510 CYS B N 1
ATOM 9123 C CA . CYS B 1 512 ? 56.780 18.668 19.798 1.00 54.29 510 CYS B CA 1
ATOM 9124 C C . CYS B 1 512 ? 56.064 17.520 19.102 1.00 50.72 510 CYS B C 1
ATOM 9125 O O . CYS B 1 512 ? 54.983 17.108 19.537 1.00 46.29 510 CYS B O 1
ATOM 9128 N N . GLU B 1 513 ? 56.649 16.991 18.025 1.00 50.75 511 GLU B N 1
ATOM 9129 C CA . GLU B 1 513 ? 56.026 15.878 17.318 1.00 49.54 511 GLU B CA 1
ATOM 9130 C C . GLU B 1 513 ? 56.077 14.595 18.135 1.00 50.73 511 GLU B C 1
ATOM 9131 O O . GLU B 1 513 ? 55.218 13.721 17.964 1.00 59.76 511 GLU B O 1
ATOM 9137 N N . TYR B 1 514 ? 57.066 14.460 19.020 1.00 49.61 512 TYR B N 1
ATOM 9138 C CA . TYR B 1 514 ? 57.125 13.290 19.891 1.00 47.66 512 TYR B CA 1
ATOM 9139 C C . TYR B 1 514 ? 55.959 13.290 20.871 1.00 45.09 512 TYR B C 1
ATOM 9140 O O . TYR B 1 514 ? 55.115 12.386 20.856 1.00 44.87 512 TYR B O 1
ATOM 9149 N N . TRP B 1 515 ? 55.885 14.320 21.717 1.00 47.88 513 TRP B N 1
ATOM 9150 C CA . TRP B 1 515 ? 54.851 14.402 22.744 1.00 53.84 513 TRP B CA 1
ATOM 9151 C C . TRP B 1 515 ? 53.440 14.433 22.172 1.00 54.31 513 TRP B C 1
ATOM 9152 O O . TRP B 1 515 ? 52.481 14.222 22.920 1.00 57.66 513 TRP B O 1
ATOM 9163 N N . ALA B 1 516 ? 53.287 14.681 20.873 1.00 52.78 514 ALA B N 1
ATOM 9164 C CA . ALA B 1 516 ? 51.963 14.717 20.266 1.00 45.12 514 ALA B CA 1
ATOM 9165 C C . ALA B 1 516 ? 51.316 13.337 20.288 1.00 44.42 514 ALA B C 1
ATOM 9166 O O . ALA B 1 516 ? 50.305 13.129 20.969 1.00 43.33 514 ALA B O 1
ATOM 9168 N N . GLN B 1 517 ? 51.904 12.392 19.550 1.00 44.79 515 GLN B N 1
ATOM 9169 C CA . GLN B 1 517 ? 51.349 11.046 19.443 1.00 41.20 515 GLN B CA 1
ATOM 9170 C C . GLN B 1 517 ? 51.215 10.392 20.809 1.00 44.57 515 GLN B C 1
ATOM 9171 O O . GLN B 1 517 ? 50.124 9.976 21.215 1.00 48.77 515 GLN B O 1
ATOM 9177 N N . ILE B 1 518 ? 52.335 10.277 21.524 1.00 40.49 516 ILE B N 1
ATOM 9178 C CA . ILE B 1 518 ? 52.378 9.555 22.787 1.00 39.83 516 ILE B CA 1
ATOM 9179 C C . ILE B 1 518 ? 51.401 10.121 23.807 1.00 43.80 516 ILE B C 1
ATOM 9180 O O . ILE B 1 518 ? 50.990 9.408 24.727 1.00 47.26 516 ILE B O 1
ATOM 9185 N N . ALA B 1 519 ? 51.001 11.386 23.660 1.00 50.96 517 ALA B N 1
ATOM 9186 C CA . ALA B 1 519 ? 49.890 11.919 24.438 1.00 47.36 517 ALA B CA 1
ATOM 9187 C C . ALA B 1 519 ? 48.554 11.755 23.731 1.00 47.53 517 ALA B C 1
ATOM 9188 O O . ALA B 1 519 ? 47.512 11.763 24.396 1.00 52.50 517 ALA B O 1
ATOM 9190 N N . ALA B 1 520 ? 48.560 11.614 22.405 1.00 46.85 518 ALA B N 1
ATOM 9191 C CA . ALA B 1 520 ? 47.329 11.311 21.685 1.00 45.72 518 ALA B CA 1
ATOM 9192 C C . ALA B 1 520 ? 46.969 9.836 21.820 1.00 48.10 518 ALA B C 1
ATOM 9193 O O . ALA B 1 520 ? 45.869 9.499 22.267 1.00 44.25 518 ALA B O 1
ATOM 9195 N N . ASN B 1 521 ? 47.900 8.944 21.464 1.00 48.92 519 ASN B N 1
ATOM 9196 C CA . ASN B 1 521 ? 47.638 7.509 21.525 1.00 48.55 519 ASN B CA 1
ATOM 9197 C C . ASN B 1 521 ? 47.262 7.047 22.928 1.00 51.55 519 ASN B C 1
ATOM 9198 O O . ASN B 1 521 ? 46.636 5.992 23.071 1.00 54.33 519 ASN B O 1
ATOM 9203 N N . SER B 1 522 ? 47.633 7.802 23.962 1.00 42.99 520 SER B N 1
ATOM 9204 C CA . SER B 1 522 ? 47.201 7.474 25.316 1.00 47.27 520 SER B CA 1
ATOM 9205 C C . SER B 1 522 ? 45.776 7.955 25.565 1.00 46.12 520 SER B C 1
ATOM 9206 O O . SER B 1 522 ? 44.901 7.174 25.954 1.00 50.40 520 SER B O 1
ATOM 9209 N N . ASN B 1 523 ? 45.529 9.247 25.338 1.00 45.57 521 ASN B N 1
ATOM 9210 C CA . ASN B 1 523 ? 44.204 9.813 25.563 1.00 47.77 521 ASN B CA 1
ATOM 9211 C C . ASN B 1 523 ? 43.181 9.223 24.600 1.00 44.59 521 ASN B C 1
ATOM 9212 O O . ASN B 1 523 ? 42.074 8.849 25.008 1.00 43.22 521 ASN B O 1
ATOM 9217 N N . ARG B 1 524 ? 43.531 9.146 23.313 1.00 45.28 522 ARG B N 1
ATOM 9218 C CA . ARG B 1 524 ? 42.655 8.513 22.332 1.00 50.46 522 ARG B CA 1
ATOM 9219 C C . ARG B 1 524 ? 42.314 7.081 22.730 1.00 50.48 522 ARG B C 1
ATOM 9220 O O . ARG B 1 524 ? 41.262 6.560 22.344 1.00 50.24 522 ARG B O 1
ATOM 9228 N N . GLN B 1 525 ? 43.178 6.442 23.517 1.00 42.46 523 GLN B N 1
ATOM 9229 C CA . GLN B 1 525 ? 42.913 5.113 24.046 1.00 40.46 523 GLN B CA 1
ATOM 9230 C C . GLN B 1 525 ? 42.169 5.148 25.376 1.00 42.05 523 GLN B C 1
ATOM 9231 O O . GLN B 1 525 ? 41.512 4.162 25.730 1.00 47.67 523 GLN B O 1
ATOM 9237 N N . CYS B 1 526 ? 42.248 6.260 26.113 1.00 45.18 524 CYS B N 1
ATOM 9238 C CA . CYS B 1 526 ? 41.475 6.387 27.344 1.00 43.49 524 CYS B CA 1
ATOM 9239 C C . CYS B 1 526 ? 39.998 6.623 27.055 1.00 43.08 524 CYS B C 1
ATOM 9240 O O . CYS B 1 526 ? 39.142 6.255 27.868 1.00 35.68 524 CYS B O 1
ATOM 9243 N N . ARG B 1 527 ? 39.681 7.235 25.911 1.00 51.22 525 ARG B N 1
ATOM 9244 C CA . ARG B 1 527 ? 38.284 7.414 25.529 1.00 48.32 525 ARG B CA 1
ATOM 9245 C C . ARG B 1 527 ? 37.614 6.072 25.272 1.00 44.47 525 ARG B C 1
ATOM 9246 O O . ARG B 1 527 ? 36.460 5.859 25.664 1.00 41.62 525 ARG B O 1
ATOM 9254 N N . ILE B 1 528 ? 38.329 5.150 24.627 1.00 41.13 526 ILE B N 1
ATOM 9255 C CA . ILE B 1 528 ? 37.763 3.837 24.335 1.00 34.84 526 ILE B CA 1
ATOM 9256 C C . ILE B 1 528 ? 37.657 3.011 25.610 1.00 36.83 526 ILE B C 1
ATOM 9257 O O . ILE B 1 528 ? 36.631 2.375 25.872 1.00 33.63 526 ILE B O 1
ATOM 9262 N N . GLU B 1 529 ? 38.716 3.017 26.427 1.00 38.44 527 GLU B N 1
ATOM 9263 C CA . GLU B 1 529 ? 38.723 2.226 27.655 1.00 30.07 527 GLU B CA 1
ATOM 9264 C C . GLU B 1 529 ? 37.562 2.596 28.569 1.00 32.92 527 GLU B C 1
ATOM 9265 O O . GLU B 1 529 ? 37.043 1.736 29.290 1.00 32.91 527 GLU B O 1
ATOM 9271 N N . HIS B 1 530 ? 37.129 3.854 28.543 1.00 35.88 528 HIS B N 1
ATOM 9272 C CA . HIS B 1 530 ? 35.996 4.265 29.366 1.00 31.80 528 HIS B CA 1
ATOM 9273 C C . HIS B 1 530 ? 34.658 3.683 28.883 1.00 31.53 528 HIS B C 1
ATOM 9274 O O . HIS B 1 530 ? 33.607 4.152 29.344 1.00 31.09 528 HIS B O 1
ATOM 9281 N N . LEU B 1 531 ? 34.665 2.698 27.977 1.00 32.82 529 LEU B N 1
ATOM 9282 C CA . LEU B 1 531 ? 33.449 1.950 27.679 1.00 33.65 529 LEU B CA 1
ATOM 9283 C C . LEU B 1 531 ? 33.086 0.996 28.798 1.00 38.22 529 LEU B C 1
ATOM 9284 O O . LEU B 1 531 ? 31.924 0.593 28.897 1.00 35.62 529 LEU B O 1
ATOM 9289 N N . GLU B 1 532 ? 34.062 0.602 29.614 1.00 44.63 530 GLU B N 1
ATOM 9290 C CA . GLU B 1 532 ? 33.816 -0.224 30.784 1.00 38.61 530 GLU B CA 1
ATOM 9291 C C . GLU B 1 532 ? 33.670 0.592 32.059 1.00 34.02 530 GLU B C 1
ATOM 9292 O O . GLU B 1 532 ? 33.087 0.097 33.030 1.00 31.19 530 GLU B O 1
ATOM 9298 N N . SER B 1 533 ? 34.183 1.823 32.078 1.00 37.67 531 SER B N 1
ATOM 9299 C CA . SER B 1 533 ? 33.980 2.730 33.201 1.00 34.97 531 SER B CA 1
ATOM 9300 C C . SER B 1 533 ? 32.548 3.250 33.184 1.00 34.00 531 SER B C 1
ATOM 9301 O O . SER B 1 533 ? 31.601 2.466 33.304 1.00 39.60 531 SER B O 1
ATOM 9304 N N . PHE B 1 534 ? 32.369 4.556 33.030 1.00 36.81 532 PHE B N 1
ATOM 9305 C CA . PHE B 1 534 ? 31.026 5.118 32.886 1.00 42.32 532 PHE B CA 1
ATOM 9306 C C . PHE B 1 534 ? 30.879 5.810 31.534 1.00 40.59 532 PHE B C 1
ATOM 9307 O O . PHE B 1 534 ? 31.527 6.845 31.287 1.00 35.28 532 PHE B O 1
ATOM 9315 N N . PRO B 1 535 ? 30.088 5.257 30.619 1.00 40.20 533 PRO B N 1
ATOM 9316 C CA . PRO B 1 535 ? 29.877 5.897 29.320 1.00 37.33 533 PRO B CA 1
ATOM 9317 C C . PRO B 1 535 ? 28.734 6.902 29.357 1.00 38.82 533 PRO B C 1
ATOM 9318 O O . PRO B 1 535 ? 27.918 6.934 30.281 1.00 37.42 533 PRO B O 1
ATOM 9322 N N . ASP B 1 536 ? 28.689 7.731 28.314 1.00 34.01 534 ASP B N 1
ATOM 9323 C CA . ASP B 1 536 ? 27.678 8.782 28.201 1.00 34.36 534 ASP B CA 1
ATOM 9324 C C . ASP B 1 536 ? 26.389 8.189 27.630 1.00 31.96 534 ASP B C 1
ATOM 9325 O O . ASP B 1 536 ? 26.002 8.422 26.483 1.00 39.20 534 ASP B O 1
ATOM 9330 N N . ILE B 1 537 ? 25.716 7.400 28.469 1.00 27.21 535 ILE B N 1
ATOM 9331 C CA . ILE B 1 537 ? 24.440 6.819 28.066 1.00 26.52 535 ILE B CA 1
ATOM 9332 C C . ILE B 1 537 ? 23.355 7.889 28.037 1.00 23.33 535 ILE B C 1
ATOM 9333 O O . ILE B 1 537 ? 22.543 7.944 27.106 1.00 22.50 535 ILE B O 1
ATOM 9338 N N . ALA B 1 538 ? 23.336 8.766 29.042 1.00 30.26 536 ALA B N 1
ATOM 9339 C CA . ALA B 1 538 ? 22.297 9.786 29.125 1.00 28.94 536 ALA B CA 1
ATOM 9340 C C . ALA B 1 538 ? 22.521 10.911 28.121 1.00 34.44 536 ALA B C 1
ATOM 9341 O O . ALA B 1 538 ? 21.557 11.446 27.564 1.00 37.24 536 ALA B O 1
ATOM 9343 N N . MET B 1 539 ? 23.780 11.293 27.886 1.00 36.51 537 MET B N 1
ATOM 9344 C CA . MET B 1 539 ? 24.064 12.300 26.869 1.00 32.02 537 MET B CA 1
ATOM 9345 C C . MET B 1 539 ? 23.675 11.808 25.484 1.00 27.63 537 MET B C 1
ATOM 9346 O O . MET B 1 539 ? 23.365 12.614 24.599 1.00 27.18 537 MET B O 1
ATOM 9351 N N . SER B 1 540 ? 23.680 10.488 25.285 1.00 29.03 538 SER B N 1
ATOM 9352 C CA . SER B 1 540 ? 23.382 9.911 23.982 1.00 30.50 538 SER B CA 1
ATOM 9353 C C . SER B 1 540 ? 21.956 10.192 23.535 1.00 32.91 538 SER B C 1
ATOM 9354 O O . SER B 1 540 ? 21.669 10.126 22.336 1.00 41.77 538 SER B O 1
ATOM 9357 N N . CYS B 1 541 ? 21.061 10.518 24.461 1.00 29.78 539 CYS B N 1
ATOM 9358 C CA . CYS B 1 541 ? 19.715 10.885 24.053 1.00 32.14 539 CYS B CA 1
ATOM 9359 C C . CYS B 1 541 ? 19.662 12.274 23.427 1.00 27.25 539 CYS B C 1
ATOM 9360 O O . CYS B 1 541 ? 18.693 12.585 22.727 1.00 27.91 539 CYS B O 1
ATOM 9363 N N . PHE B 1 542 ? 20.691 13.100 23.636 1.00 27.73 540 PHE B N 1
ATOM 9364 C CA . PHE B 1 542 ? 20.743 14.474 23.137 1.00 42.07 540 PHE B CA 1
ATOM 9365 C C . PHE B 1 542 ? 21.928 14.692 22.202 1.00 41.45 540 PHE B C 1
ATOM 9366 O O . PHE B 1 542 ? 22.608 15.717 22.261 1.00 42.18 540 PHE B O 1
ATOM 9374 N N . VAL B 1 543 ? 22.192 13.729 21.325 1.00 37.10 541 VAL B N 1
ATOM 9375 C CA . VAL B 1 543 ? 23.363 13.839 20.473 1.00 38.02 541 VAL B CA 1
ATOM 9376 C C . VAL B 1 543 ? 22.957 13.224 19.128 1.00 48.32 541 VAL B C 1
ATOM 9377 O O . VAL B 1 543 ? 23.685 12.455 18.478 1.00 49.40 541 VAL B O 1
ATOM 9381 N N . ASP B 1 544 ? 21.733 13.616 18.728 1.00 60.61 542 ASP B N 1
ATOM 9382 C CA . ASP B 1 544 ? 21.040 13.492 17.426 1.00 72.07 542 ASP B CA 1
ATOM 9383 C C . ASP B 1 544 ? 21.308 12.307 16.514 1.00 71.88 542 ASP B C 1
ATOM 9384 O O . ASP B 1 544 ? 20.402 11.967 15.755 1.00 65.36 542 ASP B O 1
ATOM 9389 N N . ASP B 1 545 ? 22.512 11.767 16.431 1.00 66.41 543 ASP B N 1
ATOM 9390 C CA . ASP B 1 545 ? 22.731 10.570 15.602 1.00 53.40 543 ASP B CA 1
ATOM 9391 C C . ASP B 1 545 ? 23.221 9.456 16.510 1.00 50.14 543 ASP B C 1
ATOM 9392 O O . ASP B 1 545 ? 24.295 8.875 16.328 1.00 50.20 543 ASP B O 1
ATOM 9397 N N . CYS B 1 546 ? 22.400 9.168 17.515 1.00 48.61 544 CYS B N 1
ATOM 9398 C CA . CYS B 1 546 ? 22.784 8.253 18.578 1.00 48.52 544 CYS B CA 1
ATOM 9399 C C . CYS B 1 546 ? 21.682 7.225 18.842 1.00 42.06 544 CYS B C 1
ATOM 9400 O O . CYS B 1 546 ? 21.969 6.054 19.130 1.00 40.72 544 CYS B O 1
ATOM 9403 N N . ILE B 1 547 ? 20.417 7.651 18.747 1.00 40.31 545 ILE B N 1
ATOM 9404 C CA . ILE B 1 547 ? 19.300 6.708 18.821 1.00 43.67 545 ILE B CA 1
ATOM 9405 C C . ILE B 1 547 ? 19.217 5.908 17.518 1.00 47.55 545 ILE B C 1
ATOM 9406 O O . ILE B 1 547 ? 18.887 4.713 17.535 1.00 48.16 545 ILE B O 1
ATOM 9411 N N . ASP B 1 548 ? 19.535 6.552 16.385 1.00 44.83 546 ASP B N 1
ATOM 9412 C CA . ASP B 1 548 ? 19.544 5.907 15.075 1.00 43.96 546 ASP B CA 1
ATOM 9413 C C . ASP B 1 548 ? 20.641 4.857 14.983 1.00 42.06 546 ASP B C 1
ATOM 9414 O O . ASP B 1 548 ? 20.457 3.811 14.348 1.00 49.31 546 ASP B O 1
ATOM 9419 N N . ARG B 1 549 ? 21.780 5.116 15.617 1.00 33.92 547 ARG B N 1
ATOM 9420 C CA . ARG B 1 549 ? 22.900 4.188 15.630 1.00 32.79 547 ARG B CA 1
ATOM 9421 C C . ARG B 1 549 ? 22.865 3.235 16.817 1.00 36.20 547 ARG B C 1
ATOM 9422 O O . ARG B 1 549 ? 23.317 2.087 16.694 1.00 44.51 547 ARG B O 1
ATOM 9430 N N . GLY B 1 550 ? 22.334 3.672 17.955 1.00 36.74 548 GLY B N 1
ATOM 9431 C CA . GLY B 1 550 ? 22.356 2.839 19.146 1.00 35.66 548 GLY B CA 1
ATOM 9432 C C . GLY B 1 550 ? 23.759 2.605 19.653 1.00 37.25 548 GLY B C 1
ATOM 9433 O O . GLY B 1 550 ? 24.096 1.489 20.067 1.00 38.03 548 GLY B O 1
ATOM 9434 N N . LYS B 1 551 ? 24.585 3.640 19.610 1.00 35.57 549 LYS B N 1
ATOM 9435 C CA . LYS B 1 551 ? 25.976 3.615 20.024 1.00 34.38 549 LYS B CA 1
ATOM 9436 C C . LYS B 1 551 ? 26.218 4.861 20.853 1.00 39.61 549 LYS B C 1
ATOM 9437 O O . LYS B 1 551 ? 25.958 5.968 20.375 1.00 41.96 549 LYS B O 1
ATOM 9443 N N . VAL B 1 552 ? 26.725 4.690 22.076 1.00 42.33 550 VAL B N 1
ATOM 9444 C CA . VAL B 1 552 ? 26.897 5.851 22.935 1.00 36.84 550 VAL B CA 1
ATOM 9445 C C . VAL B 1 552 ? 27.885 6.805 22.264 1.00 40.97 550 VAL B C 1
ATOM 9446 O O . VAL B 1 552 ? 28.879 6.387 21.652 1.00 42.72 550 VAL B O 1
ATOM 9450 N N . CYS B 1 553 ? 27.547 8.099 22.307 1.00 38.99 551 CYS B N 1
ATOM 9451 C CA . CYS B 1 553 ? 28.276 9.186 21.663 1.00 43.73 551 CYS B CA 1
ATOM 9452 C C . CYS B 1 553 ? 29.786 9.105 21.835 1.00 48.15 551 CYS B C 1
ATOM 9453 O O . CYS B 1 553 ? 30.538 9.383 20.889 1.00 47.09 551 CYS B O 1
ATOM 9456 N N . SER B 1 554 ? 30.229 8.791 23.052 1.00 48.27 552 SER B N 1
ATOM 9457 C CA . SER B 1 554 ? 31.655 8.841 23.338 1.00 43.27 552 SER B CA 1
ATOM 9458 C C . SER B 1 554 ? 32.427 7.954 22.370 1.00 45.81 552 SER B C 1
ATOM 9459 O O . SER B 1 554 ? 33.509 8.325 21.905 1.00 51.40 552 SER B O 1
ATOM 9462 N N . LEU B 1 555 ? 31.864 6.791 22.023 1.00 44.39 553 LEU B N 1
ATOM 9463 C CA . LEU B 1 555 ? 32.560 5.780 21.231 1.00 44.25 553 LEU B CA 1
ATOM 9464 C C . LEU B 1 555 ? 31.658 5.176 20.160 1.00 43.70 553 LEU B C 1
ATOM 9465 O O . LEU B 1 555 ? 31.505 3.957 20.068 1.00 41.75 553 LEU B O 1
ATOM 9470 N N . GLY B 1 556 ? 31.123 6.021 19.287 1.00 44.95 554 GLY B N 1
ATOM 9471 C CA . GLY B 1 556 ? 30.422 5.474 18.140 1.00 49.03 554 GLY B CA 1
ATOM 9472 C C . GLY B 1 556 ? 29.371 6.338 17.483 1.00 49.80 554 GLY B C 1
ATOM 9473 O O . GLY B 1 556 ? 29.597 6.944 16.432 1.00 54.08 554 GLY B O 1
ATOM 9474 N N . GLY B 1 557 ? 28.179 6.326 18.055 1.00 45.66 555 GLY B N 1
ATOM 9475 C CA . GLY B 1 557 ? 27.073 7.039 17.460 1.00 46.37 555 GLY B CA 1
ATOM 9476 C C . GLY B 1 557 ? 27.087 8.526 17.744 1.00 50.13 555 GLY B C 1
ATOM 9477 O O . GLY B 1 557 ? 26.372 9.041 18.616 1.00 54.71 555 GLY B O 1
ATOM 9478 N N . ALA B 1 558 ? 27.871 9.225 16.936 1.00 43.17 556 ALA B N 1
ATOM 9479 C CA . ALA B 1 558 ? 27.858 10.677 16.905 1.00 36.07 556 ALA B CA 1
ATOM 9480 C C . ALA B 1 558 ? 28.122 11.141 15.487 1.00 39.89 556 ALA B C 1
ATOM 9481 O O . ALA B 1 558 ? 29.238 10.956 14.987 1.00 41.12 556 ALA B O 1
ATOM 9483 N N . ALA B 1 559 ? 27.133 11.764 14.850 1.00 48.28 557 ALA B N 1
ATOM 9484 C CA . ALA B 1 559 ? 27.425 12.440 13.591 1.00 50.70 557 ALA B CA 1
ATOM 9485 C C . ALA B 1 559 ? 28.404 13.582 13.839 1.00 54.84 557 ALA B C 1
ATOM 9486 O O . ALA B 1 559 ? 28.437 14.191 14.913 1.00 55.78 557 ALA B O 1
ATOM 9488 N N . HIS B 1 560 ? 29.211 13.863 12.825 1.00 57.02 558 HIS B N 1
ATOM 9489 C CA . HIS B 1 560 ? 30.265 14.866 12.909 1.00 64.60 558 HIS B CA 1
ATOM 9490 C C . HIS B 1 560 ? 31.151 14.616 14.136 1.00 63.05 558 HIS B C 1
ATOM 9491 O O . HIS B 1 560 ? 31.197 15.393 15.094 1.00 67.41 558 HIS B O 1
ATOM 9498 N N . ASN B 1 561 ? 31.903 13.513 14.058 1.00 56.62 559 ASN B N 1
ATOM 9499 C CA . ASN B 1 561 ? 32.992 13.269 14.998 1.00 53.39 559 ASN B CA 1
ATOM 9500 C C . ASN B 1 561 ? 34.174 14.183 14.740 1.00 48.39 559 ASN B C 1
ATOM 9501 O O . ASN B 1 561 ? 35.282 13.938 15.238 1.00 42.82 559 ASN B O 1
ATOM 9506 N N . ASP B 1 562 ? 33.920 15.242 13.972 1.00 57.86 560 ASP B N 1
ATOM 9507 C CA . ASP B 1 562 ? 34.966 16.149 13.534 1.00 55.59 560 ASP B CA 1
ATOM 9508 C C . ASP B 1 562 ? 35.605 16.869 14.707 1.00 48.78 560 ASP B C 1
ATOM 9509 O O . ASP B 1 562 ? 36.807 17.152 14.679 1.00 59.85 560 ASP B O 1
ATOM 9514 N N . ASN B 1 563 ? 34.834 17.153 15.750 1.00 47.69 561 ASN B N 1
ATOM 9515 C CA . ASN B 1 563 ? 35.308 17.941 16.876 1.00 50.61 561 ASN B CA 1
ATOM 9516 C C . ASN B 1 563 ? 35.286 17.120 18.160 1.00 46.56 561 ASN B C 1
ATOM 9517 O O . ASN B 1 563 ? 34.956 17.619 19.239 1.00 38.46 561 ASN B O 1
ATOM 9522 N N . THR B 1 564 ? 35.640 15.840 18.055 1.00 51.50 562 THR B N 1
ATOM 9523 C CA . THR B 1 564 ? 35.690 14.967 19.220 1.00 48.28 562 THR B CA 1
ATOM 9524 C C . THR B 1 564 ? 36.786 15.417 20.177 1.00 38.39 562 THR B C 1
ATOM 9525 O O . THR B 1 564 ? 36.500 16.027 21.212 1.00 30.75 562 THR B O 1
ATOM 9527 N N . GLN B 1 565 ? 38.040 15.136 19.838 1.00 44.77 563 GLN B N 1
ATOM 9528 C CA . GLN B 1 565 ? 39.174 15.456 20.689 1.00 39.86 563 GLN B CA 1
ATOM 9529 C C . GLN B 1 565 ? 40.054 16.510 20.030 1.00 39.95 563 GLN B C 1
ATOM 9530 O O . GLN B 1 565 ? 40.166 16.573 18.802 1.00 36.61 563 GLN B O 1
ATOM 9536 N N . TYR B 1 566 ? 40.679 17.336 20.861 1.00 42.54 564 TYR B N 1
ATOM 9537 C CA . TYR B 1 566 ? 41.564 18.392 20.385 1.00 42.70 564 TYR B CA 1
ATOM 9538 C C . TYR B 1 566 ? 42.836 18.370 21.231 1.00 43.07 564 TYR B C 1
ATOM 9539 O O . TYR B 1 566 ? 43.177 17.375 21.882 1.00 45.67 564 TYR B O 1
ATOM 9548 N N . ILE B 1 567 ? 43.559 19.486 21.213 1.00 48.45 565 ILE B N 1
ATOM 9549 C CA . ILE B 1 567 ? 44.539 19.819 22.239 1.00 47.43 565 ILE B CA 1
ATOM 9550 C C . ILE B 1 567 ? 44.351 21.287 22.592 1.00 51.28 565 ILE B C 1
ATOM 9551 O O . ILE B 1 567 ? 44.044 22.111 21.724 1.00 56.77 565 ILE B O 1
ATOM 9556 N N . VAL B 1 568 ? 44.505 21.611 23.870 1.00 43.06 566 VAL B N 1
ATOM 9557 C CA . VAL B 1 568 ? 44.601 23.008 24.277 1.00 42.72 566 VAL B CA 1
ATOM 9558 C C . VAL B 1 568 ? 46.052 23.323 24.621 1.00 43.78 566 VAL B C 1
ATOM 9559 O O . VAL B 1 568 ? 46.534 22.983 25.712 1.00 47.60 566 VAL B O 1
ATOM 9563 N N . PRO B 1 569 ? 46.793 23.936 23.704 1.00 48.88 567 PRO B N 1
ATOM 9564 C CA . PRO B 1 569 ? 48.120 24.442 24.050 1.00 45.64 567 PRO B CA 1
ATOM 9565 C C . PRO B 1 569 ? 47.999 25.574 25.051 1.00 49.86 567 PRO B C 1
ATOM 9566 O O . PRO B 1 569 ? 47.001 26.299 25.088 1.00 57.48 567 PRO B O 1
ATOM 9570 N N . VAL B 1 570 ? 49.031 25.722 25.874 1.00 53.94 568 VAL B N 1
ATOM 9571 C CA . VAL B 1 570 ? 49.043 26.774 26.881 1.00 59.77 568 VAL B CA 1
ATOM 9572 C C . VAL B 1 570 ? 49.388 28.096 26.210 1.00 67.08 568 VAL B C 1
ATOM 9573 O O . VAL B 1 570 ? 49.151 28.277 25.009 1.00 66.82 568 VAL B O 1
ATOM 9577 N N . GLY B 1 571 ? 49.935 29.030 26.983 1.00 67.18 569 GLY B N 1
ATOM 9578 C CA . GLY B 1 571 ? 50.435 30.271 26.434 1.00 64.36 569 GLY B CA 1
ATOM 9579 C C . GLY B 1 571 ? 51.411 30.068 25.294 1.00 56.18 569 GLY B C 1
ATOM 9580 O O . GLY B 1 571 ? 52.613 29.889 25.514 1.00 50.05 569 GLY B O 1
ATOM 9581 N N . VAL B 1 572 ? 50.897 30.081 24.064 1.00 53.39 570 VAL B N 1
ATOM 9582 C CA . VAL B 1 572 ? 51.750 29.940 22.891 1.00 50.62 570 VAL B CA 1
ATOM 9583 C C . VAL B 1 572 ? 52.267 31.289 22.398 1.00 54.02 570 VAL B C 1
ATOM 9584 O O . VAL B 1 572 ? 53.229 31.330 21.618 1.00 51.80 570 VAL B O 1
ATOM 9588 N N . GLN B 1 573 ? 51.670 32.400 22.838 1.00 53.88 571 GLN B N 1
ATOM 9589 C CA . GLN B 1 573 ? 52.264 33.694 22.525 1.00 46.65 571 GLN B CA 1
ATOM 9590 C C . GLN B 1 573 ? 53.599 33.867 23.238 1.00 53.17 571 GLN B C 1
ATOM 9591 O O . GLN B 1 573 ? 54.453 34.629 22.773 1.00 55.11 571 GLN B O 1
ATOM 9597 N N . ASP B 1 574 ? 53.798 33.162 24.358 1.00 60.57 572 ASP B N 1
ATOM 9598 C CA . ASP B 1 574 ? 55.121 33.102 24.969 1.00 55.59 572 ASP B CA 1
ATOM 9599 C C . ASP B 1 574 ? 56.145 32.518 24.008 1.00 51.32 572 ASP B C 1
ATOM 9600 O O . ASP B 1 574 ? 57.324 32.883 24.062 1.00 48.75 572 ASP B O 1
ATOM 9605 N N . LEU B 1 575 ? 55.717 31.611 23.129 1.00 49.88 573 LEU B N 1
ATOM 9606 C CA . LEU B 1 575 ? 56.626 31.065 22.128 1.00 51.30 573 LEU B CA 1
ATOM 9607 C C . LEU B 1 575 ? 57.114 32.161 21.190 1.00 58.91 573 LEU B C 1
ATOM 9608 O O . LEU B 1 575 ? 58.320 32.305 20.962 1.00 65.93 573 LEU B O 1
ATOM 9613 N N . GLY B 1 576 ? 56.187 32.962 20.657 1.00 50.86 574 GLY B N 1
ATOM 9614 C CA . GLY B 1 576 ? 56.569 34.010 19.722 1.00 55.64 574 GLY B CA 1
ATOM 9615 C C . GLY B 1 576 ? 57.538 35.010 20.322 1.00 55.56 574 GLY B C 1
ATOM 9616 O O . GLY B 1 576 ? 58.549 35.359 19.707 1.00 51.70 574 GLY B O 1
ATOM 9617 N N . ASN B 1 577 ? 57.241 35.490 21.533 1.00 55.85 575 ASN B N 1
ATOM 9618 C CA . ASN B 1 577 ? 58.174 36.375 22.223 1.00 58.60 575 ASN B CA 1
ATOM 9619 C C . ASN B 1 577 ? 59.500 35.673 22.484 1.00 60.25 575 ASN B C 1
ATOM 9620 O O . ASN B 1 577 ? 60.565 36.300 22.435 1.00 63.76 575 ASN B O 1
ATOM 9625 N N . ASN B 1 578 ? 59.456 34.368 22.759 1.00 52.95 576 ASN B N 1
ATOM 9626 C CA . ASN B 1 578 ? 60.686 33.597 22.894 1.00 49.72 576 ASN B CA 1
ATOM 9627 C C . ASN B 1 578 ? 61.318 33.320 21.536 1.00 54.33 576 ASN B C 1
ATOM 9628 O O . ASN B 1 578 ? 62.545 33.369 21.401 1.00 57.41 576 ASN B O 1
ATOM 9633 N N . LEU B 1 579 ? 60.497 33.026 20.522 1.00 53.97 577 LEU B N 1
ATOM 9634 C CA . LEU B 1 579 ? 61.026 32.824 19.176 1.00 60.34 577 LEU B CA 1
ATOM 9635 C C . LEU B 1 579 ? 61.760 34.063 18.684 1.00 61.94 577 LEU B C 1
ATOM 9636 O O . LEU B 1 579 ? 62.873 33.965 18.157 1.00 65.38 577 LEU B O 1
ATOM 9641 N N . TYR B 1 580 ? 61.153 35.243 18.854 1.00 57.06 578 TYR B N 1
ATOM 9642 C CA . TYR B 1 580 ? 61.805 36.481 18.436 1.00 63.30 578 TYR B CA 1
ATOM 9643 C C . TYR B 1 580 ? 63.190 36.607 19.057 1.00 66.11 578 TYR B C 1
ATOM 9644 O O . TYR B 1 580 ? 64.136 37.059 18.401 1.00 67.13 578 TYR B O 1
ATOM 9653 N N . VAL B 1 581 ? 63.325 36.210 20.321 1.00 62.06 579 VAL B N 1
ATOM 9654 C CA . VAL B 1 581 ? 64.642 36.148 20.948 1.00 57.73 579 VAL B CA 1
ATOM 9655 C C . VAL B 1 581 ? 65.500 35.087 20.272 1.00 62.36 579 VAL B C 1
ATOM 9656 O O . VAL B 1 581 ? 66.557 35.385 19.706 1.00 60.95 579 VAL B O 1
ATOM 9660 N N . LEU B 1 582 ? 65.054 33.833 20.314 1.00 68.29 580 LEU B N 1
ATOM 9661 C CA . LEU B 1 582 ? 65.822 32.727 19.744 1.00 69.15 580 LEU B CA 1
ATOM 9662 C C . LEU B 1 582 ? 65.820 32.708 18.212 1.00 67.19 580 LEU B C 1
ATOM 9663 O O . LEU B 1 582 ? 66.310 31.724 17.641 1.00 68.63 580 LEU B O 1
ATOM 9668 N N . LYS B 1 583 ? 65.308 33.733 17.531 1.00 61.87 581 LYS B N 1
ATOM 9669 C CA . LYS B 1 583 ? 65.478 33.882 16.091 1.00 58.78 581 LYS B CA 1
ATOM 9670 C C . LYS B 1 583 ? 66.451 35.005 15.757 1.00 60.20 581 LYS B C 1
ATOM 9671 O O . LYS B 1 583 ? 67.451 34.778 15.070 1.00 62.97 581 LYS B O 1
ATOM 9677 N N . ASN B 1 584 ? 66.181 36.219 16.228 1.00 64.90 582 ASN B N 1
ATOM 9678 C CA . ASN B 1 584 ? 67.034 37.371 15.982 1.00 74.30 582 ASN B CA 1
ATOM 9679 C C . ASN B 1 584 ? 67.604 37.881 17.299 1.00 76.12 582 ASN B C 1
ATOM 9680 O O . ASN B 1 584 ? 67.011 37.690 18.364 1.00 68.98 582 ASN B O 1
ATOM 9685 N N . GLN B 1 585 ? 68.760 38.545 17.206 1.00 81.39 583 GLN B N 1
ATOM 9686 C CA . GLN B 1 585 ? 69.553 38.953 18.368 1.00 85.78 583 GLN B CA 1
ATOM 9687 C C . GLN B 1 585 ? 70.048 37.743 19.157 1.00 86.81 583 GLN B C 1
ATOM 9688 O O . GLN B 1 585 ? 70.210 37.804 20.378 1.00 79.85 583 GLN B O 1
ATOM 9690 N N . ILE B 1 586 ? 70.297 36.635 18.457 1.00 85.85 584 ILE B N 1
ATOM 9691 C CA . ILE B 1 586 ? 70.820 35.418 19.067 1.00 73.82 584 ILE B CA 1
ATOM 9692 C C . ILE B 1 586 ? 71.738 34.727 18.068 1.00 75.35 584 ILE B C 1
ATOM 9693 O O . ILE B 1 586 ? 72.634 33.965 18.450 1.00 78.97 584 ILE B O 1
ATOM 9698 N N . PHE B 1 587 ? 71.532 35.002 16.778 1.00 75.30 585 PHE B N 1
ATOM 9699 C CA . PHE B 1 587 ? 72.193 34.255 15.719 1.00 82.24 585 PHE B CA 1
ATOM 9700 C C . PHE B 1 587 ? 72.951 35.127 14.729 1.00 84.32 585 PHE B C 1
ATOM 9701 O O . PHE B 1 587 ? 73.644 34.580 13.865 1.00 87.30 585 PHE B O 1
ATOM 9709 N N . VAL B 1 588 ? 72.849 36.452 14.825 1.00 77.91 586 VAL B N 1
ATOM 9710 C CA . VAL B 1 588 ? 73.495 37.352 13.876 1.00 84.06 586 VAL B CA 1
ATOM 9711 C C . VAL B 1 588 ? 74.874 37.744 14.389 1.00 81.39 586 VAL B C 1
ATOM 9712 O O . VAL B 1 588 ? 75.440 37.074 15.261 1.00 76.26 586 VAL B O 1
ATOM 9716 N N . ASP B 1 589 ? 75.426 38.829 13.845 1.00 89.72 587 ASP B N 1
ATOM 9717 C CA . ASP B 1 589 ? 76.716 39.346 14.285 1.00 93.96 587 ASP B CA 1
ATOM 9718 C C . ASP B 1 589 ? 76.617 40.191 15.546 1.00 93.19 587 ASP B C 1
ATOM 9719 O O . ASP B 1 589 ? 77.652 40.625 16.064 1.00 90.94 587 ASP B O 1
ATOM 9724 N N . ASN B 1 590 ? 75.408 40.435 16.053 1.00 93.36 588 ASN B N 1
ATOM 9725 C CA . ASN B 1 590 ? 75.196 41.042 17.365 1.00 89.87 588 ASN B CA 1
ATOM 9726 C C . ASN B 1 590 ? 74.309 40.104 18.179 1.00 81.25 588 ASN B C 1
ATOM 9727 O O . ASN B 1 590 ? 73.139 40.410 18.448 1.00 73.37 588 ASN B O 1
ATOM 9732 N N . PRO B 1 591 ? 74.828 38.931 18.570 1.00 82.52 589 PRO B N 1
ATOM 9733 C CA . PRO B 1 591 ? 74.017 38.014 19.373 1.00 83.10 589 PRO B CA 1
ATOM 9734 C C . PRO B 1 591 ? 74.246 38.221 20.859 1.00 83.55 589 PRO B C 1
ATOM 9735 O O . PRO B 1 591 ? 75.163 37.630 21.440 1.00 87.08 589 PRO B O 1
ATOM 9739 N N . ILE B 1 592 ? 73.429 39.079 21.477 1.00 76.25 590 ILE B N 1
ATOM 9740 C CA . ILE B 1 592 ? 73.515 39.277 22.917 1.00 76.18 590 ILE B CA 1
ATOM 9741 C C . ILE B 1 592 ? 73.405 37.926 23.606 1.00 84.21 590 ILE B C 1
ATOM 9742 O O . ILE B 1 592 ? 72.638 37.058 23.181 1.00 94.50 590 ILE B O 1
ATOM 9747 N N . CYS B 1 593 ? 74.207 37.746 24.659 1.00 84.83 591 CYS B N 1
ATOM 9748 C CA . CYS B 1 593 ? 74.388 36.493 25.389 1.00 82.98 591 CYS B CA 1
ATOM 9749 C C . CYS B 1 593 ? 74.678 35.314 24.462 1.00 83.51 591 CYS B C 1
ATOM 9750 O O . CYS B 1 593 ? 73.791 34.816 23.761 1.00 90.35 591 CYS B O 1
ATOM 9753 N N . SER B 1 594 ? 75.930 34.861 24.464 1.00 80.04 592 SER B N 1
ATOM 9754 C CA . SER B 1 594 ? 76.320 33.686 23.700 1.00 72.80 592 SER B CA 1
ATOM 9755 C C . SER B 1 594 ? 75.456 32.489 24.092 1.00 72.67 592 SER B C 1
ATOM 9756 O O . SER B 1 594 ? 74.818 32.468 25.149 1.00 73.37 592 SER B O 1
ATOM 9759 N N . LYS B 1 595 ? 75.440 31.480 23.216 1.00 69.23 593 LYS B N 1
ATOM 9760 C CA . LYS B 1 595 ? 74.611 30.302 23.457 1.00 72.20 593 LYS B CA 1
ATOM 9761 C C . LYS B 1 595 ? 74.935 29.651 24.795 1.00 77.80 593 LYS B C 1
ATOM 9762 O O . LYS B 1 595 ? 74.042 29.105 25.453 1.00 77.66 593 LYS B O 1
ATOM 9768 N N . GLU B 1 596 ? 76.199 29.709 25.220 1.00 78.89 594 GLU B N 1
ATOM 9769 C CA . GLU B 1 596 ? 76.551 29.215 26.546 1.00 75.18 594 GLU B CA 1
ATOM 9770 C C . GLU B 1 596 ? 75.968 30.102 27.638 1.00 72.23 594 GLU B C 1
ATOM 9771 O O . GLU B 1 596 ? 75.422 29.600 28.626 1.00 69.42 594 GLU B O 1
ATOM 9777 N N . THR B 1 597 ? 76.067 31.424 27.475 1.00 74.93 595 THR B N 1
ATOM 9778 C CA . THR B 1 597 ? 75.588 32.332 28.512 1.00 73.96 595 THR B CA 1
ATOM 9779 C C . THR B 1 597 ? 74.071 32.282 28.640 1.00 74.84 595 THR B C 1
ATOM 9780 O O . THR B 1 597 ? 73.541 32.262 29.756 1.00 73.95 595 THR B O 1
ATOM 9784 N N . LEU B 1 598 ? 73.355 32.259 27.512 1.00 74.41 596 LEU B N 1
ATOM 9785 C CA . LEU B 1 598 ? 71.898 32.169 27.559 1.00 69.76 596 LEU B CA 1
ATOM 9786 C C . LEU B 1 598 ? 71.457 30.864 28.210 1.00 73.56 596 LEU B C 1
ATOM 9787 O O . LEU B 1 598 ? 70.567 30.855 29.068 1.00 71.53 596 LEU B O 1
ATOM 9792 N N . LEU B 1 599 ? 72.069 29.748 27.804 1.00 77.54 597 LEU B N 1
ATOM 9793 C CA . LEU B 1 599 ? 71.746 28.456 28.400 1.00 75.21 597 LEU B CA 1
ATOM 9794 C C . LEU B 1 599 ? 71.915 28.493 29.913 1.00 77.91 597 LEU B C 1
ATOM 9795 O O . LEU B 1 599 ? 71.018 28.091 30.662 1.00 76.25 597 LEU B O 1
ATOM 9800 N N . ASP B 1 600 ? 73.064 28.985 30.380 1.00 77.15 598 ASP B N 1
ATOM 9801 C CA . ASP B 1 600 ? 73.287 29.090 31.818 1.00 73.38 598 ASP B CA 1
ATOM 9802 C C . ASP B 1 600 ? 72.369 30.130 32.447 1.00 74.07 598 ASP B C 1
ATOM 9803 O O . ASP B 1 600 ? 71.910 29.950 33.580 1.00 78.73 598 ASP B O 1
ATOM 9808 N N . ALA B 1 601 ? 72.081 31.218 31.725 1.00 69.22 599 ALA B N 1
ATOM 9809 C CA . ALA B 1 601 ? 71.258 32.290 32.281 1.00 73.86 599 ALA B CA 1
ATOM 9810 C C . ALA B 1 601 ? 69.896 31.770 32.721 1.00 73.04 599 ALA B C 1
ATOM 9811 O O . ALA B 1 601 ? 69.448 32.037 33.842 1.00 72.78 599 ALA B O 1
ATOM 9813 N N . ILE B 1 602 ? 69.223 31.023 31.846 1.00 70.97 600 ILE B N 1
ATOM 9814 C CA . ILE B 1 602 ? 67.917 30.470 32.190 1.00 71.18 600 ILE B CA 1
ATOM 9815 C C . ILE B 1 602 ? 68.040 29.484 33.344 1.00 72.84 600 ILE B C 1
ATOM 9816 O O . ILE B 1 602 ? 67.174 29.427 34.226 1.00 76.17 600 ILE B O 1
ATOM 9821 N N . HIS B 1 603 ? 69.113 28.689 33.354 1.00 65.60 601 HIS B N 1
ATOM 9822 C CA . HIS B 1 603 ? 69.313 27.722 34.429 1.00 68.27 601 HIS B CA 1
ATOM 9823 C C . HIS B 1 603 ? 69.451 28.422 35.774 1.00 69.16 601 HIS B C 1
ATOM 9824 O O . HIS B 1 603 ? 68.832 28.018 36.765 1.00 70.46 601 HIS B O 1
ATOM 9831 N N . LYS B 1 604 ? 70.257 29.480 35.825 1.00 66.46 602 LYS B N 1
ATOM 9832 C CA . LYS B 1 604 ? 70.488 30.208 37.065 1.00 73.97 602 LYS B CA 1
ATOM 9833 C C . LYS B 1 604 ? 69.315 31.096 37.460 1.00 74.32 602 LYS B C 1
ATOM 9834 O O . LYS B 1 604 ? 69.426 31.828 38.448 1.00 73.36 602 LYS B O 1
ATOM 9840 N N . ASN B 1 605 ? 68.203 31.047 36.723 1.00 69.62 603 ASN B N 1
ATOM 9841 C CA . ASN B 1 605 ? 67.020 31.859 37.010 1.00 73.17 603 ASN B CA 1
ATOM 9842 C C . ASN B 1 605 ? 67.344 33.350 37.007 1.00 78.86 603 ASN B C 1
ATOM 9843 O O . ASN B 1 605 ? 66.789 34.118 37.798 1.00 83.66 603 ASN B O 1
ATOM 9848 N N . TRP B 1 606 ? 68.260 33.755 36.128 1.00 80.68 604 TRP B N 1
ATOM 9849 C CA . TRP B 1 606 ? 68.644 35.134 35.837 1.00 82.23 604 TRP B CA 1
ATOM 9850 C C . TRP B 1 606 ? 69.462 35.790 36.943 1.00 84.93 604 TRP B C 1
ATOM 9851 O O . TRP B 1 606 ? 69.833 36.961 36.795 1.00 84.24 604 TRP B O 1
ATOM 9862 N N . GLU B 1 607 ? 69.755 35.095 38.043 1.00 87.35 605 GLU B N 1
ATOM 9863 C CA . GLU B 1 607 ? 70.579 35.694 39.085 1.00 85.42 605 GLU B CA 1
ATOM 9864 C C . GLU B 1 607 ? 71.980 35.957 38.544 1.00 81.21 605 GLU B C 1
ATOM 9865 O O . GLU B 1 607 ? 72.583 35.099 37.893 1.00 71.01 605 GLU B O 1
ATOM 9871 N N . GLY B 1 608 ? 72.484 37.166 38.788 1.00 81.15 606 GLY B N 1
ATOM 9872 C CA . GLY B 1 608 ? 73.690 37.632 38.142 1.00 83.07 606 GLY B CA 1
ATOM 9873 C C . GLY B 1 608 ? 73.501 38.107 36.719 1.00 83.76 606 GLY B C 1
ATOM 9874 O O . GLY B 1 608 ? 74.406 38.752 36.172 1.00 80.34 606 GLY B O 1
ATOM 9875 N N . TYR B 1 609 ? 72.356 37.814 36.099 1.00 80.32 607 TYR B N 1
ATOM 9876 C CA . TYR B 1 609 ? 72.043 38.241 34.741 1.00 77.63 607 TYR B CA 1
ATOM 9877 C C . TYR B 1 609 ? 70.854 39.196 34.725 1.00 74.84 607 TYR B C 1
ATOM 9878 O O . TYR B 1 609 ? 70.109 39.252 33.744 1.00 76.78 607 TYR B O 1
ATOM 9887 N N . GLU B 1 610 ? 70.661 39.948 35.813 1.00 74.73 608 GLU B N 1
ATOM 9888 C CA . GLU B 1 610 ? 69.501 40.829 35.914 1.00 70.86 608 GLU B CA 1
ATOM 9889 C C . GLU B 1 610 ? 69.494 41.868 34.800 1.00 73.76 608 GLU B C 1
ATOM 9890 O O . GLU B 1 610 ? 68.432 42.211 34.268 1.00 73.79 608 GLU B O 1
ATOM 9892 N N . ASP B 1 611 ? 70.671 42.379 34.431 1.00 80.74 609 ASP B N 1
ATOM 9893 C CA . ASP B 1 611 ? 70.750 43.319 33.318 1.00 79.20 609 ASP B CA 1
ATOM 9894 C C . ASP B 1 611 ? 70.356 42.649 32.007 1.00 73.79 609 ASP B C 1
ATOM 9895 O O . ASP B 1 611 ? 69.650 43.244 31.184 1.00 73.27 609 ASP B O 1
ATOM 9900 N N . LEU B 1 612 ? 70.800 41.408 31.798 1.00 69.59 610 LEU B N 1
ATOM 9901 C CA . LEU B 1 612 ? 70.428 40.681 30.589 1.00 66.67 610 LEU B CA 1
ATOM 9902 C C . LEU B 1 612 ? 68.937 40.365 30.578 1.00 69.15 610 LEU B C 1
ATOM 9903 O O . LEU B 1 612 ? 68.265 40.529 29.553 1.00 70.69 610 LEU B O 1
ATOM 9905 N N . GLN B 1 613 ? 68.403 39.910 31.714 1.00 75.00 611 GLN B N 1
ATOM 9906 C CA . GLN B 1 613 ? 66.976 39.618 31.804 1.00 72.77 611 GLN B CA 1
ATOM 9907 C C . GLN B 1 613 ? 66.143 40.871 31.570 1.00 77.06 611 GLN B C 1
ATOM 9908 O O . GLN B 1 613 ? 65.154 40.844 30.828 1.00 78.08 611 GLN B O 1
ATOM 9914 N N . ALA B 1 614 ? 66.529 41.983 32.206 1.00 79.74 612 ALA B N 1
ATOM 9915 C CA . ALA B 1 614 ? 65.803 43.236 32.025 1.00 71.39 612 ALA B CA 1
ATOM 9916 C C . ALA B 1 614 ? 65.742 43.639 30.559 1.00 75.02 612 ALA B C 1
ATOM 9917 O O . ALA B 1 614 ? 64.753 44.236 30.119 1.00 75.00 612 ALA B O 1
ATOM 9919 N N . LYS B 1 615 ? 66.784 43.321 29.790 1.00 72.07 613 LYS B N 1
ATOM 9920 C CA . LYS B 1 615 ? 66.715 43.508 28.346 1.00 69.75 613 LYS B CA 1
ATOM 9921 C C . LYS B 1 615 ? 65.741 42.517 27.720 1.00 72.01 613 LYS B C 1
ATOM 9922 O O . LYS B 1 615 ? 64.889 42.898 26.910 1.00 78.02 613 LYS B O 1
ATOM 9924 N N . MET B 1 616 ? 65.844 41.241 28.103 1.00 70.08 614 MET B N 1
ATOM 9925 C CA . MET B 1 616 ? 64.975 40.214 27.534 1.00 69.52 614 MET B CA 1
ATOM 9926 C C . MET B 1 616 ? 63.511 40.477 27.862 1.00 72.97 614 MET B C 1
ATOM 9927 O O . MET B 1 616 ? 62.637 40.314 27.002 1.00 67.87 614 MET B O 1
ATOM 9932 N N . ILE B 1 617 ? 63.225 40.877 29.105 1.00 76.12 615 ILE B N 1
ATOM 9933 C CA . ILE B 1 617 ? 61.847 41.151 29.505 1.00 73.73 615 ILE B CA 1
ATOM 9934 C C . ILE B 1 617 ? 61.249 42.248 28.635 1.00 74.11 615 ILE B C 1
ATOM 9935 O O . ILE B 1 617 ? 60.055 42.226 28.313 1.00 77.65 615 ILE B O 1
ATOM 9937 N N . ALA B 1 618 ? 62.069 43.221 28.237 1.00 77.95 616 ALA B N 1
ATOM 9938 C CA . ALA B 1 618 ? 61.640 44.235 27.285 1.00 86.63 616 ALA B CA 1
ATOM 9939 C C . ALA B 1 618 ? 61.576 43.638 25.886 1.00 86.79 616 ALA B C 1
ATOM 9940 O O . ALA B 1 618 ? 60.825 42.685 25.650 1.00 87.21 616 ALA B O 1
ATOM 9942 N N . MET B 1 619 ? 62.359 44.194 24.952 1.00 75.33 617 MET B N 1
ATOM 9943 C CA . MET B 1 619 ? 62.406 43.763 23.557 1.00 71.88 617 MET B CA 1
ATOM 9944 C C . MET B 1 619 ? 61.049 43.948 22.885 1.00 76.41 617 MET B C 1
ATOM 9945 O O . MET B 1 619 ? 60.056 44.260 23.554 1.00 76.35 617 MET B O 1
ATOM 9950 N N . PRO B 1 620 ? 60.969 43.805 21.564 1.00 78.69 618 PRO B N 1
ATOM 9951 C CA . PRO B 1 620 ? 59.656 43.650 20.930 1.00 73.69 618 PRO B CA 1
ATOM 9952 C C . PRO B 1 620 ? 58.936 42.436 21.499 1.00 73.84 618 PRO B C 1
ATOM 9953 O O . PRO B 1 620 ? 59.518 41.358 21.643 1.00 75.97 618 PRO B O 1
ATOM 9957 N N . LYS B 1 621 ? 57.661 42.619 21.840 1.00 69.22 619 LYS B N 1
ATOM 9958 C CA . LYS B 1 621 ? 56.891 41.584 22.515 1.00 63.98 619 LYS B CA 1
ATOM 9959 C C . LYS B 1 621 ? 55.490 41.511 21.922 1.00 71.26 619 LYS B C 1
ATOM 9960 O O . LYS B 1 621 ? 55.106 42.314 21.067 1.00 76.29 619 LYS B O 1
ATOM 9962 N N . PHE B 1 622 ? 54.721 40.528 22.399 1.00 70.47 620 PHE B N 1
ATOM 9963 C CA . PHE B 1 622 ? 53.385 40.288 21.859 1.00 67.91 620 PHE B CA 1
ATOM 9964 C C . PHE B 1 622 ? 52.454 41.462 22.132 1.00 75.49 620 PHE B C 1
ATOM 9965 O O . PHE B 1 622 ? 51.738 41.922 21.234 1.00 78.07 620 PHE B O 1
ATOM 9973 N N . GLY B 1 623 ? 52.457 41.970 23.363 1.00 84.42 621 GLY B N 1
ATOM 9974 C CA . GLY B 1 623 ? 51.555 43.038 23.757 1.00 84.82 621 GLY B CA 1
ATOM 9975 C C . GLY B 1 623 ? 51.766 44.355 23.035 1.00 81.72 621 GLY B C 1
ATOM 9976 O O . GLY B 1 623 ? 51.437 45.421 23.564 1.00 82.76 621 GLY B O 1
ATOM 9977 N N . ASN B 1 624 ? 52.316 44.292 21.825 1.00 82.46 622 ASN B N 1
ATOM 9978 C CA . ASN B 1 624 ? 52.537 45.449 20.973 1.00 88.02 622 ASN B CA 1
ATOM 9979 C C . ASN B 1 624 ? 52.016 45.128 19.581 1.00 82.50 622 ASN B C 1
ATOM 9980 O O . ASN B 1 624 ? 52.217 44.019 19.078 1.00 88.60 622 ASN B O 1
ATOM 9985 N N . ASP B 1 625 ? 51.346 46.097 18.959 1.00 71.50 623 ASP B N 1
ATOM 9986 C CA . ASP B 1 625 ? 50.855 45.903 17.600 1.00 75.57 623 ASP B CA 1
ATOM 9987 C C . ASP B 1 625 ? 52.025 45.942 16.625 1.00 83.17 623 ASP B C 1
ATOM 9988 O O . ASP B 1 625 ? 52.153 46.880 15.831 1.00 85.83 623 ASP B O 1
ATOM 9993 N N . ILE B 1 626 ? 52.888 44.933 16.684 1.00 79.54 624 ILE B N 1
ATOM 9994 C CA . ILE B 1 626 ? 54.111 44.907 15.886 1.00 81.49 624 ILE B CA 1
ATOM 9995 C C . ILE B 1 626 ? 54.167 43.614 15.080 1.00 79.28 624 ILE B C 1
ATOM 9996 O O . ILE B 1 626 ? 53.985 42.522 15.637 1.00 74.55 624 ILE B O 1
ATOM 10001 N N . PRO B 1 627 ? 54.411 43.684 13.769 1.00 85.89 625 PRO B N 1
ATOM 10002 C CA . PRO B 1 627 ? 54.379 42.461 12.957 1.00 87.86 625 PRO B CA 1
ATOM 10003 C C . PRO B 1 627 ? 55.603 41.582 13.131 1.00 81.42 625 PRO B C 1
ATOM 10004 O O . PRO B 1 627 ? 55.542 40.394 12.791 1.00 83.70 625 PRO B O 1
ATOM 10008 N N . GLU B 1 628 ? 56.707 42.121 13.653 1.00 75.63 626 GLU B N 1
ATOM 10009 C CA . GLU B 1 628 ? 57.920 41.325 13.805 1.00 73.57 626 GLU B CA 1
ATOM 10010 C C . GLU B 1 628 ? 57.745 40.227 14.846 1.00 71.42 626 GLU B C 1
ATOM 10011 O O . GLU B 1 628 ? 58.409 39.187 14.766 1.00 73.20 626 GLU B O 1
ATOM 10017 N N . VAL B 1 629 ? 56.862 40.434 15.818 1.00 69.91 627 VAL B N 1
ATOM 10018 C CA . VAL B 1 629 ? 56.623 39.474 16.883 1.00 65.28 627 VAL B CA 1
ATOM 10019 C C . VAL B 1 629 ? 55.283 38.770 16.717 1.00 65.43 627 VAL B C 1
ATOM 10020 O O . VAL B 1 629 ? 55.177 37.564 16.954 1.00 65.92 627 VAL B O 1
ATOM 10024 N N . ASP B 1 630 ? 54.255 39.503 16.286 1.00 63.43 628 ASP B N 1
ATOM 10025 C CA . ASP B 1 630 ? 52.907 38.947 16.254 1.00 63.67 628 ASP B CA 1
ATOM 10026 C C . ASP B 1 630 ? 52.732 37.925 15.137 1.00 63.96 628 ASP B C 1
ATOM 10027 O O . ASP B 1 630 ? 51.900 37.019 15.258 1.00 63.04 628 ASP B O 1
ATOM 10032 N N . GLU B 1 631 ? 53.491 38.050 14.046 1.00 68.72 629 GLU B N 1
ATOM 10033 C CA . GLU B 1 631 ? 53.433 37.039 12.998 1.00 69.33 629 GLU B CA 1
ATOM 10034 C C . GLU B 1 631 ? 54.208 35.780 13.361 1.00 67.05 629 GLU B C 1
ATOM 10035 O O . GLU B 1 631 ? 53.917 34.711 12.814 1.00 67.51 629 GLU B O 1
ATOM 10041 N N . LEU B 1 632 ? 55.187 35.881 14.264 1.00 62.37 630 LEU B N 1
ATOM 10042 C CA . LEU B 1 632 ? 55.787 34.676 14.824 1.00 59.24 630 LEU B CA 1
ATOM 10043 C C . LEU B 1 632 ? 54.805 33.947 15.729 1.00 51.71 630 LEU B C 1
ATOM 10044 O O . LEU B 1 632 ? 54.857 32.716 15.837 1.00 49.54 630 LEU B O 1
ATOM 10049 N N . VAL B 1 633 ? 53.906 34.686 16.381 1.00 43.25 631 VAL B N 1
ATOM 10050 C CA . VAL B 1 633 ? 52.835 34.058 17.149 1.00 39.49 631 VAL B CA 1
ATOM 10051 C C . VAL B 1 633 ? 51.838 33.391 16.212 1.00 43.78 631 VAL B C 1
ATOM 10052 O O . VAL B 1 633 ? 51.485 32.218 16.386 1.00 46.85 631 VAL B O 1
ATOM 10056 N N . ASN B 1 634 ? 51.369 34.131 15.202 1.00 47.69 632 ASN B N 1
ATOM 10057 C CA . ASN B 1 634 ? 50.484 33.548 14.199 1.00 47.51 632 ASN B CA 1
ATOM 10058 C C . ASN B 1 634 ? 51.148 32.374 13.491 1.00 45.58 632 ASN B C 1
ATOM 10059 O O . ASN B 1 634 ? 50.458 31.467 13.011 1.00 53.53 632 ASN B O 1
ATOM 10064 N N . TRP B 1 635 ? 52.480 32.370 13.420 1.00 46.99 633 TRP B N 1
ATOM 10065 C CA . TRP B 1 635 ? 53.188 31.201 12.915 1.00 55.21 633 TRP B CA 1
ATOM 10066 C C . TRP B 1 635 ? 53.186 30.065 13.931 1.00 49.00 633 TRP B C 1
ATOM 10067 O O . TRP B 1 635 ? 53.131 28.890 13.550 1.00 42.21 633 TRP B O 1
ATOM 10078 N N . GLY B 1 636 ? 53.251 30.394 15.223 1.00 49.87 634 GLY B N 1
ATOM 10079 C CA . GLY B 1 636 ? 53.207 29.362 16.245 1.00 45.14 634 GLY B CA 1
ATOM 10080 C C . GLY B 1 636 ? 51.923 28.560 16.220 1.00 42.87 634 GLY B C 1
ATOM 10081 O O . GLY B 1 636 ? 51.915 27.381 16.584 1.00 45.61 634 GLY B O 1
ATOM 10082 N N . TYR B 1 637 ? 50.823 29.179 15.789 1.00 43.89 635 TYR B N 1
ATOM 10083 C CA . TYR B 1 637 ? 49.564 28.456 15.653 1.00 45.92 635 TYR B CA 1
ATOM 10084 C C . TYR B 1 637 ? 49.574 27.556 14.424 1.00 56.22 635 TYR B C 1
ATOM 10085 O O . TYR B 1 637 ? 49.206 26.379 14.507 1.00 54.68 635 TYR B O 1
ATOM 10094 N N . LYS B 1 638 ? 49.985 28.096 13.273 1.00 56.23 636 LYS B N 1
ATOM 10095 C CA . LYS B 1 638 ? 50.108 27.275 12.073 1.00 50.42 636 LYS B CA 1
ATOM 10096 C C . LYS B 1 638 ? 51.104 26.143 12.282 1.00 50.71 636 LYS B C 1
ATOM 10097 O O . LYS B 1 638 ? 50.932 25.051 11.729 1.00 50.93 636 LYS B O 1
ATOM 10103 N N . PHE B 1 639 ? 52.152 26.391 13.072 1.00 52.46 637 PHE B N 1
ATOM 10104 C CA . PHE B 1 639 ? 53.054 25.329 13.501 1.00 51.09 637 PHE B CA 1
ATOM 10105 C C . PHE B 1 639 ? 52.289 24.199 14.178 1.00 53.13 637 PHE B C 1
ATOM 10106 O O . PHE B 1 639 ? 52.353 23.040 13.752 1.00 59.83 637 PHE B O 1
ATOM 10114 N N . ILE B 1 640 ? 51.559 24.525 15.247 1.00 52.51 638 ILE B N 1
ATOM 10115 C CA . ILE B 1 640 ? 50.782 23.517 15.961 1.00 50.08 638 ILE B CA 1
ATOM 10116 C C . ILE B 1 640 ? 49.712 22.918 15.058 1.00 50.60 638 ILE B C 1
ATOM 10117 O O . ILE B 1 640 ? 49.352 21.743 15.203 1.00 47.99 638 ILE B O 1
ATOM 10122 N N . GLU B 1 641 ? 49.201 23.698 14.103 1.00 50.56 639 GLU B N 1
ATOM 10123 C CA . GLU B 1 641 ? 48.192 23.171 13.189 1.00 54.85 639 GLU B CA 1
ATOM 10124 C C . GLU B 1 641 ? 48.768 22.082 12.291 1.00 56.06 639 GLU B C 1
ATOM 10125 O O . GLU B 1 641 ? 48.120 21.056 12.061 1.00 56.43 639 GLU B O 1
ATOM 10131 N N . ASP B 1 642 ? 49.986 22.278 11.784 1.00 50.31 640 ASP B N 1
ATOM 10132 C CA . ASP B 1 642 ? 50.589 21.296 10.889 1.00 51.04 640 ASP B CA 1
ATOM 10133 C C . ASP B 1 642 ? 50.988 20.008 11.605 1.00 53.16 640 ASP B C 1
ATOM 10134 O O . ASP B 1 642 ? 51.496 19.089 10.953 1.00 65.18 640 ASP B O 1
ATOM 10139 N N . ILE B 1 643 ? 50.768 19.914 12.911 1.00 49.80 641 ILE B N 1
ATOM 10140 C CA . ILE B 1 643 ? 51.078 18.713 13.679 1.00 50.69 641 ILE B CA 1
ATOM 10141 C C . ILE B 1 643 ? 49.825 17.901 13.973 1.00 45.94 641 ILE B C 1
ATOM 10142 O O . ILE B 1 643 ? 49.775 16.703 13.701 1.00 42.62 641 ILE B O 1
ATOM 10147 N N . TRP B 1 644 ? 48.798 18.546 14.526 1.00 50.33 642 TRP B N 1
ATOM 10148 C CA . TRP B 1 644 ? 47.584 17.853 14.940 1.00 51.23 642 TRP B CA 1
ATOM 10149 C C . TRP B 1 644 ? 46.580 17.682 13.811 1.00 43.23 642 TRP B C 1
ATOM 10150 O O . TRP B 1 644 ? 45.831 16.698 13.806 1.00 44.73 642 TRP B O 1
ATOM 10161 N N . PHE B 1 645 ? 46.552 18.602 12.847 1.00 38.33 643 PHE B N 1
ATOM 10162 C CA . PHE B 1 645 ? 45.747 18.381 11.651 1.00 45.59 643 PHE B CA 1
ATOM 10163 C C . PHE B 1 645 ? 46.276 17.233 10.803 1.00 51.95 643 PHE B C 1
ATOM 10164 O O . PHE B 1 645 ? 45.658 16.894 9.788 1.00 54.19 643 PHE B O 1
ATOM 10172 N N . LYS B 1 646 ? 47.404 16.640 11.193 1.00 50.89 644 LYS B N 1
ATOM 10173 C CA . LYS B 1 646 ? 47.945 15.458 10.539 1.00 53.20 644 LYS B CA 1
ATOM 10174 C C . LYS B 1 646 ? 47.587 14.165 11.254 1.00 45.00 644 LYS B C 1
ATOM 10175 O O . LYS B 1 646 ? 47.527 13.112 10.611 1.00 46.75 644 LYS B O 1
ATOM 10177 N N . ILE B 1 647 ? 47.335 14.216 12.559 1.00 44.36 645 ILE B N 1
ATOM 10178 C CA . ILE B 1 647 ? 47.165 12.999 13.348 1.00 48.65 645 ILE B CA 1
ATOM 10179 C C . ILE B 1 647 ? 45.681 12.803 13.642 1.00 47.04 645 ILE B C 1
ATOM 10180 O O . ILE B 1 647 ? 44.937 13.787 13.761 1.00 51.55 645 ILE B O 1
ATOM 10185 N N . PRO B 1 648 ? 45.204 11.559 13.761 1.00 42.84 646 PRO B N 1
ATOM 10186 C CA . PRO B 1 648 ? 43.756 11.329 13.789 1.00 37.02 646 PRO B CA 1
ATOM 10187 C C . PRO B 1 648 ? 43.159 11.226 15.183 1.00 40.59 646 PRO B C 1
ATOM 10188 O O . PRO B 1 648 ? 43.814 10.774 16.128 1.00 45.29 646 PRO B O 1
ATOM 10192 N N . SER B 1 649 ? 41.904 11.647 15.311 1.00 41.72 647 SER B N 1
ATOM 10193 C CA . SER B 1 649 ? 41.119 11.405 16.508 1.00 41.33 647 SER B CA 1
ATOM 10194 C C . SER B 1 649 ? 40.382 10.075 16.367 1.00 45.94 647 SER B C 1
ATOM 10195 O O . SER B 1 649 ? 40.464 9.397 15.340 1.00 51.33 647 SER B O 1
ATOM 10198 N N . ALA B 1 650 ? 39.649 9.695 17.409 1.00 43.18 648 ALA B N 1
ATOM 10199 C CA . ALA B 1 650 ? 38.898 8.448 17.370 1.00 38.19 648 ALA B CA 1
ATOM 10200 C C . ALA B 1 650 ? 37.789 8.523 16.329 1.00 45.89 648 ALA B C 1
ATOM 10201 O O . ALA B 1 650 ? 37.106 9.543 16.195 1.00 50.71 648 ALA B O 1
ATOM 10203 N N . TYR B 1 651 ? 37.627 7.433 15.576 1.00 44.89 649 TYR B N 1
ATOM 10204 C CA . TYR B 1 651 ? 36.583 7.240 14.570 1.00 46.51 649 TYR B CA 1
ATOM 10205 C C . TYR B 1 651 ? 36.706 8.166 13.368 1.00 48.92 649 TYR B C 1
ATOM 10206 O O . TYR B 1 651 ? 35.811 8.174 12.514 1.00 56.34 649 TYR B O 1
ATOM 10215 N N . GLY B 1 652 ? 37.776 8.945 13.267 1.00 46.10 650 GLY B N 1
ATOM 10216 C CA . GLY B 1 652 ? 38.004 9.779 12.110 1.00 48.41 650 GLY B CA 1
ATOM 10217 C C . GLY B 1 652 ? 38.257 11.219 12.490 1.00 39.78 650 GLY B C 1
ATOM 10218 O O . GLY B 1 652 ? 38.345 11.582 13.662 1.00 35.09 650 GLY B O 1
ATOM 10219 N N . SER B 1 653 ? 38.369 12.049 11.458 1.00 50.13 651 SER B N 1
ATOM 10220 C CA . SER B 1 653 ? 38.719 13.469 11.571 1.00 45.55 651 SER B CA 1
ATOM 10221 C C . SER B 1 653 ? 40.104 13.567 12.217 1.00 42.90 651 SER B C 1
ATOM 10222 O O . SER B 1 653 ? 40.914 12.635 12.124 1.00 49.29 651 SER B O 1
ATOM 10225 N N . HIS B 1 654 ? 40.387 14.683 12.882 1.00 39.37 652 HIS B N 1
ATOM 10226 C CA . HIS B 1 654 ? 41.729 14.980 13.352 1.00 37.33 652 HIS B CA 1
ATOM 10227 C C . HIS B 1 654 ? 41.655 15.631 14.723 1.00 39.00 652 HIS B C 1
ATOM 10228 O O . HIS B 1 654 ? 40.579 15.977 15.219 1.00 45.55 652 HIS B O 1
ATOM 10235 N N . PHE B 1 655 ? 42.823 15.793 15.336 1.00 38.35 653 PHE B N 1
ATOM 10236 C CA . PHE B 1 655 ? 42.939 16.549 16.574 1.00 39.79 653 PHE B CA 1
ATOM 10237 C C . PHE B 1 655 ? 42.989 18.031 16.238 1.00 41.44 653 PHE B C 1
ATOM 10238 O O . PHE B 1 655 ? 43.899 18.482 15.536 1.00 43.93 653 PHE B O 1
ATOM 10246 N N . GLU B 1 656 ? 42.011 18.788 16.719 1.00 42.23 654 GLU B N 1
ATOM 10247 C CA . GLU B 1 656 ? 42.056 20.226 16.540 1.00 46.55 654 GLU B CA 1
ATOM 10248 C C . GLU B 1 656 ? 42.885 20.865 17.648 1.00 52.18 654 GLU B C 1
ATOM 10249 O O . GLU B 1 656 ? 43.484 20.192 18.490 1.00 55.36 654 GLU B O 1
ATOM 10255 N N . VAL B 1 657 ? 42.922 22.191 17.638 1.00 50.57 655 VAL B N 1
ATOM 10256 C CA . VAL B 1 657 ? 43.696 22.974 18.588 1.00 43.97 655 VAL B CA 1
ATOM 10257 C C . VAL B 1 657 ? 42.768 24.025 19.185 1.00 50.89 655 VAL B C 1
ATOM 10258 O O . VAL B 1 657 ? 42.119 24.781 18.451 1.00 54.61 655 VAL B O 1
ATOM 10262 N N . ALA B 1 658 ? 42.660 24.036 20.512 1.00 53.44 656 ALA B N 1
ATOM 10263 C CA . ALA B 1 658 ? 41.637 24.805 21.219 1.00 60.10 656 ALA B CA 1
ATOM 10264 C C . ALA B 1 658 ? 42.278 25.646 22.314 1.00 61.81 656 ALA B C 1
ATOM 10265 O O . ALA B 1 658 ? 42.108 25.369 23.506 1.00 64.82 656 ALA B O 1
ATOM 10267 N N . PRO B 1 659 ? 43.000 26.705 21.943 1.00 57.28 657 PRO B N 1
ATOM 10268 C CA . PRO B 1 659 ? 43.668 27.528 22.961 1.00 53.49 657 PRO B CA 1
ATOM 10269 C C . PRO B 1 659 ? 42.682 28.255 23.863 1.00 54.39 657 PRO B C 1
ATOM 10270 O O . PRO B 1 659 ? 42.179 29.326 23.511 1.00 66.46 657 PRO B O 1
ATOM 10274 N N . HIS B 1 660 ? 42.385 27.670 25.027 1.00 52.80 658 HIS B N 1
ATOM 10275 C CA . HIS B 1 660 ? 41.523 28.308 26.011 1.00 59.36 658 HIS B CA 1
ATOM 10276 C C . HIS B 1 660 ? 42.044 28.188 27.437 1.00 63.70 658 HIS B C 1
ATOM 10277 O O . HIS B 1 660 ? 41.421 28.737 28.352 1.00 70.95 658 HIS B O 1
ATOM 10284 N N . SER B 1 661 ? 43.140 27.460 27.653 1.00 61.99 659 SER B N 1
ATOM 10285 C CA . SER B 1 661 ? 43.926 27.527 28.881 1.00 74.59 659 SER B CA 1
ATOM 10286 C C . SER B 1 661 ? 43.218 26.990 30.121 1.00 77.08 659 SER B C 1
ATOM 10287 O O . SER B 1 661 ? 43.718 26.056 30.755 1.00 74.04 659 SER B O 1
ATOM 10290 N N . ILE B 1 662 ? 42.062 27.561 30.472 1.00 76.36 660 ILE B N 1
ATOM 10291 C CA . ILE B 1 662 ? 41.475 27.417 31.805 1.00 69.71 660 ILE B CA 1
ATOM 10292 C C . ILE B 1 662 ? 42.527 27.881 32.805 1.00 70.10 660 ILE B C 1
ATOM 10293 O O . ILE B 1 662 ? 43.313 28.789 32.515 1.00 77.27 660 ILE B O 1
ATOM 10298 N N . GLY B 1 663 ? 42.565 27.258 33.980 1.00 53.76 661 GLY B N 1
ATOM 10299 C CA . GLY B 1 663 ? 43.582 27.574 34.962 1.00 55.48 661 GLY B CA 1
ATOM 10300 C C . GLY B 1 663 ? 44.811 26.701 34.818 1.00 60.42 661 GLY B C 1
ATOM 10301 O O . GLY B 1 663 ? 45.579 26.533 35.770 1.00 62.09 661 GLY B O 1
ATOM 10302 N N . PHE B 1 664 ? 45.002 26.131 33.629 1.00 62.06 662 PHE B N 1
ATOM 10303 C CA . PHE B 1 664 ? 46.124 25.238 33.372 1.00 59.26 662 PHE B CA 1
ATOM 10304 C C . PHE B 1 664 ? 47.423 25.980 33.095 1.00 60.76 662 PHE B C 1
ATOM 10305 O O . PHE B 1 664 ? 48.464 25.332 32.948 1.00 61.59 662 PHE B O 1
ATOM 10313 N N . HIS B 1 665 ? 47.393 27.311 33.012 1.00 62.96 663 HIS B N 1
ATOM 10314 C CA . HIS B 1 665 ? 48.625 28.056 32.774 1.00 65.88 663 HIS B CA 1
ATOM 10315 C C . HIS B 1 665 ? 49.491 28.091 34.027 1.00 71.72 663 HIS B C 1
ATOM 10316 O O . HIS B 1 665 ? 50.689 27.791 33.974 1.00 75.55 663 HIS B O 1
ATOM 10323 N N . ALA B 1 666 ? 48.899 28.455 35.167 1.00 61.36 664 ALA B N 1
ATOM 10324 C CA . ALA B 1 666 ? 49.652 28.466 36.416 1.00 54.87 664 ALA B CA 1
ATOM 10325 C C . ALA B 1 666 ? 49.937 27.051 36.899 1.00 57.93 664 ALA B C 1
ATOM 10326 O O . ALA B 1 666 ? 51.038 26.768 37.387 1.00 63.97 664 ALA B O 1
ATOM 10328 N N . GLY B 1 667 ? 48.956 26.152 36.778 1.00 55.08 665 GLY B N 1
ATOM 10329 C CA . GLY B 1 667 ? 49.183 24.765 37.146 1.00 63.35 665 GLY B CA 1
ATOM 10330 C C . GLY B 1 667 ? 50.334 24.137 36.389 1.00 62.56 665 GLY B C 1
ATOM 10331 O O . GLY B 1 667 ? 51.008 23.240 36.903 1.00 61.87 665 GLY B O 1
ATOM 10332 N N . THR B 1 668 ? 50.579 24.597 35.165 1.00 61.21 666 THR B N 1
ATOM 10333 C CA . THR B 1 668 ? 51.755 24.183 34.416 1.00 59.47 666 THR B CA 1
ATOM 10334 C C . THR B 1 668 ? 52.957 25.072 34.698 1.00 66.96 666 THR B C 1
ATOM 10335 O O . THR B 1 668 ? 54.099 24.596 34.653 1.00 73.07 666 THR B O 1
ATOM 10339 N N . GLY B 1 669 ? 52.718 26.345 35.018 1.00 65.99 667 GLY B N 1
ATOM 10340 C CA . GLY B 1 669 ? 53.812 27.298 35.104 1.00 68.69 667 GLY B CA 1
ATOM 10341 C C . GLY B 1 669 ? 54.838 26.951 36.164 1.00 75.96 667 GLY B C 1
ATOM 10342 O O . GLY B 1 669 ? 56.041 27.122 35.953 1.00 79.13 667 GLY B O 1
ATOM 10343 N N . ALA B 1 670 ? 54.382 26.469 37.320 1.00 73.78 668 ALA B N 1
ATOM 10344 C CA . ALA B 1 670 ? 55.314 26.099 38.377 1.00 73.15 668 ALA B CA 1
ATOM 10345 C C . ALA B 1 670 ? 56.167 24.896 38.000 1.00 76.29 668 ALA B C 1
ATOM 10346 O O . ALA B 1 670 ? 57.252 24.722 38.565 1.00 83.29 668 ALA B O 1
ATOM 10348 N N . LYS B 1 671 ? 55.711 24.071 37.057 1.00 74.54 669 LYS B N 1
ATOM 10349 C CA . LYS B 1 671 ? 56.421 22.865 36.653 1.00 69.74 669 LYS B CA 1
ATOM 10350 C C . LYS B 1 671 ? 57.204 23.052 35.358 1.00 74.01 669 LYS B C 1
ATOM 10351 O O . LYS B 1 671 ? 57.610 22.063 34.738 1.00 79.86 669 LYS B O 1
ATOM 10353 N N . CYS B 1 672 ? 57.417 24.295 34.935 1.00 72.50 670 CYS B N 1
ATOM 10354 C CA . CYS B 1 672 ? 58.239 24.575 33.765 1.00 75.67 670 CYS B CA 1
ATOM 10355 C C . CYS B 1 672 ? 58.845 25.965 33.881 1.00 83.67 670 CYS B C 1
ATOM 10356 O O . CYS B 1 672 ? 59.806 26.166 34.632 1.00 79.54 670 CYS B O 1
ATOM 10359 N N . SER B 1 673 ? 58.287 26.920 33.145 1.00 94.34 671 SER B N 1
ATOM 10360 C CA . SER B 1 673 ? 58.712 28.325 33.189 1.00 88.92 671 SER B CA 1
ATOM 10361 C C . SER B 1 673 ? 60.204 28.386 32.846 1.00 88.24 671 SER B C 1
ATOM 10362 O O . SER B 1 673 ? 60.724 27.491 32.167 1.00 86.47 671 SER B O 1
ATOM 10365 N N . ALA B 1 674 ? 60.893 29.427 33.321 1.00 83.70 672 ALA B N 1
ATOM 10366 C CA . ALA B 1 674 ? 62.305 29.647 33.025 1.00 70.59 672 ALA B CA 1
ATOM 10367 C C . ALA B 1 674 ? 62.549 29.609 31.521 1.00 63.28 672 ALA B C 1
ATOM 10368 O O . ALA B 1 674 ? 62.879 28.556 30.966 1.00 67.45 672 ALA B O 1
ATOM 10370 N N . LEU B 1 675 ? 62.395 30.746 30.859 1.00 64.85 673 LEU B N 1
ATOM 10371 C CA . LEU B 1 675 ? 62.441 30.846 29.410 1.00 72.06 673 LEU B CA 1
ATOM 10372 C C . LEU B 1 675 ? 63.328 32.011 28.997 1.00 65.58 673 LEU B C 1
ATOM 10373 O O . LEU B 1 675 ? 63.597 32.910 29.800 1.00 67.06 673 LEU B O 1
ATOM 10378 N N . PRO B 1 676 ? 63.814 32.015 27.749 1.00 62.19 674 PRO B N 1
ATOM 10379 C CA . PRO B 1 676 ? 64.742 33.082 27.330 1.00 64.22 674 PRO B CA 1
ATOM 10380 C C . PRO B 1 676 ? 64.115 34.465 27.226 1.00 60.76 674 PRO B C 1
ATOM 10381 O O . PRO B 1 676 ? 64.854 35.456 27.271 1.00 59.91 674 PRO B O 1
ATOM 10385 N N . ASP B 1 677 ? 62.793 34.575 27.087 1.00 51.00 675 ASP B N 1
ATOM 10386 C CA . ASP B 1 677 ? 62.183 35.882 26.848 1.00 49.10 675 ASP B CA 1
ATOM 10387 C C . ASP B 1 677 ? 62.144 36.765 28.087 1.00 52.31 675 ASP B C 1
ATOM 10388 O O . ASP B 1 677 ? 61.581 37.863 28.018 1.00 56.17 675 ASP B O 1
ATOM 10393 N N . GLY B 1 678 ? 62.714 36.329 29.205 1.00 55.94 676 GLY B N 1
ATOM 10394 C CA . GLY B 1 678 ? 62.652 37.077 30.440 1.00 55.92 676 GLY B CA 1
ATOM 10395 C C . GLY B 1 678 ? 61.741 36.500 31.500 1.00 45.01 676 GLY B C 1
ATOM 10396 O O . GLY B 1 678 ? 61.471 37.182 32.495 1.00 45.38 676 GLY B O 1
ATOM 10397 N N . ARG B 1 679 ? 61.248 35.279 31.318 1.00 43.83 677 ARG B N 1
ATOM 10398 C CA . ARG B 1 679 ? 60.459 34.624 32.346 1.00 47.67 677 ARG B CA 1
ATOM 10399 C C . ARG B 1 679 ? 61.375 34.040 33.417 1.00 66.90 677 ARG B C 1
ATOM 10400 O O . ARG B 1 679 ? 62.578 33.860 33.210 1.00 73.58 677 ARG B O 1
ATOM 10402 N N . VAL B 1 680 ? 60.794 33.753 34.579 1.00 70.83 678 VAL B N 1
ATOM 10403 C CA . VAL B 1 680 ? 61.513 33.103 35.664 1.00 76.41 678 VAL B CA 1
ATOM 10404 C C . VAL B 1 680 ? 60.849 31.758 35.943 1.00 74.44 678 VAL B C 1
ATOM 10405 O O . VAL B 1 680 ? 59.731 31.489 35.504 1.00 70.88 678 VAL B O 1
ATOM 10409 N N . ALA B 1 681 ? 61.559 30.913 36.693 1.00 80.01 679 ALA B N 1
ATOM 10410 C CA . ALA B 1 681 ? 61.203 29.503 36.817 1.00 96.41 679 ALA B CA 1
ATOM 10411 C C . ALA B 1 681 ? 59.961 29.251 37.664 1.00 86.43 679 ALA B C 1
ATOM 10412 O O . ALA B 1 681 ? 59.474 28.115 37.685 1.00 76.13 679 ALA B O 1
ATOM 10414 N N . TRP B 1 682 ? 59.438 30.263 38.361 1.00 84.42 680 TRP B N 1
ATOM 10415 C CA . TRP B 1 682 ? 58.248 30.113 39.205 1.00 89.02 680 TRP B CA 1
ATOM 10416 C C . TRP B 1 682 ? 57.252 31.202 38.809 1.00 93.10 680 TRP B C 1
ATOM 10417 O O . TRP B 1 682 ? 57.123 32.224 39.486 1.00 105.29 680 TRP B O 1
ATOM 10419 N N . THR B 1 683 ? 56.547 30.970 37.703 1.00 80.24 681 THR B N 1
ATOM 10420 C CA . THR B 1 683 ? 55.568 31.917 37.189 1.00 72.98 681 THR B CA 1
ATOM 10421 C C . THR B 1 683 ? 54.391 31.164 36.593 1.00 73.25 681 THR B C 1
ATOM 10422 O O . THR B 1 683 ? 54.488 29.982 36.260 1.00 82.12 681 THR B O 1
ATOM 10426 N N . ALA B 1 684 ? 53.275 31.879 36.444 1.00 61.75 682 ALA B N 1
ATOM 10427 C CA . ALA B 1 684 ? 52.016 31.304 35.988 1.00 62.81 682 ALA B CA 1
ATOM 10428 C C . ALA B 1 684 ? 51.900 31.247 34.466 1.00 67.06 682 ALA B C 1
ATOM 10429 O O . ALA B 1 684 ? 50.787 31.372 33.938 1.00 73.45 682 ALA B O 1
ATOM 10431 N N . MET B 1 685 ? 53.012 31.052 33.753 1.00 67.74 683 MET B N 1
ATOM 10432 C CA . MET B 1 685 ? 53.043 31.008 32.279 1.00 76.93 683 MET B CA 1
ATOM 10433 C C . MET B 1 685 ? 52.377 32.279 31.752 1.00 72.07 683 MET B C 1
ATOM 10434 O O . MET B 1 685 ? 52.701 33.376 32.226 1.00 65.28 683 MET B O 1
ATOM 10439 N N . SER B 1 686 ? 51.471 32.183 30.783 1.00 65.69 684 SER B N 1
ATOM 10440 C CA . SER B 1 686 ? 50.681 33.307 30.311 1.00 66.73 684 SER B CA 1
ATOM 10441 C C . SER B 1 686 ? 49.221 32.886 30.276 1.00 67.09 684 SER B C 1
ATOM 10442 O O . SER B 1 686 ? 48.902 31.695 30.284 1.00 62.43 684 SER B O 1
ATOM 10445 N N . ASP B 1 687 ? 48.330 33.880 30.226 1.00 73.48 685 ASP B N 1
ATOM 10446 C CA . ASP B 1 687 ? 46.902 33.590 30.312 1.00 68.77 685 ASP B CA 1
ATOM 10447 C C . ASP B 1 687 ? 46.447 32.653 29.197 1.00 70.45 685 ASP B C 1
ATOM 10448 O O . ASP B 1 687 ? 45.470 31.915 29.367 1.00 73.40 685 ASP B O 1
ATOM 10453 N N . GLY B 1 688 ? 47.134 32.664 28.063 1.00 68.87 686 GLY B N 1
ATOM 10454 C CA . GLY B 1 688 ? 46.904 31.705 27.003 1.00 65.40 686 GLY B CA 1
ATOM 10455 C C . GLY B 1 688 ? 46.201 32.323 25.806 1.00 62.44 686 GLY B C 1
ATOM 10456 O O . GLY B 1 688 ? 45.686 33.442 25.846 1.00 59.61 686 GLY B O 1
ATOM 10457 N N . ALA B 1 689 ? 46.203 31.550 24.718 1.00 70.47 687 ALA B N 1
ATOM 10458 C CA . ALA B 1 689 ? 45.494 31.873 23.475 1.00 64.82 687 ALA B CA 1
ATOM 10459 C C . ALA B 1 689 ? 46.055 33.173 22.914 1.00 63.82 687 ALA B C 1
ATOM 10460 O O . ALA B 1 689 ? 47.253 33.217 22.586 1.00 66.80 687 ALA B O 1
ATOM 10462 N N . VAL B 1 690 ? 45.258 34.229 22.772 1.00 61.17 688 VAL B N 1
ATOM 10463 C CA . VAL B 1 690 ? 45.694 35.471 22.153 1.00 57.26 688 VAL B CA 1
ATOM 10464 C C . VAL B 1 690 ? 45.781 36.606 23.161 1.00 61.45 688 VAL B C 1
ATOM 10465 O O . VAL B 1 690 ? 46.043 37.752 22.777 1.00 62.07 688 VAL B O 1
ATOM 10469 N N . SER B 1 691 ? 45.566 36.321 24.440 1.00 60.86 689 SER B N 1
ATOM 10470 C CA . SER B 1 691 ? 45.750 37.339 25.459 1.00 59.77 689 SER B CA 1
ATOM 10471 C C . SER B 1 691 ? 47.222 37.735 25.519 1.00 62.84 689 SER B C 1
ATOM 10472 O O . SER B 1 691 ? 48.102 36.877 25.379 1.00 65.21 689 SER B O 1
ATOM 10475 N N . PRO B 1 692 ? 47.530 39.014 25.701 1.00 64.75 690 PRO B N 1
ATOM 10476 C CA . PRO B 1 692 ? 48.930 39.412 25.851 1.00 62.08 690 PRO B CA 1
ATOM 10477 C C . PRO B 1 692 ? 49.482 38.942 27.184 1.00 63.06 690 PRO B C 1
ATOM 10478 O O . PRO B 1 692 ? 48.745 38.603 28.113 1.00 61.27 690 PRO B O 1
ATOM 10482 N N . ARG B 1 693 ? 50.808 38.911 27.262 1.00 63.04 691 ARG B N 1
ATOM 10483 C CA . ARG B 1 693 ? 51.452 38.511 28.501 1.00 63.30 691 ARG B CA 1
ATOM 10484 C C . ARG B 1 693 ? 51.127 39.509 29.604 1.00 69.83 691 ARG B C 1
ATOM 10485 O O . ARG B 1 693 ? 50.912 40.700 29.361 1.00 73.38 691 ARG B O 1
ATOM 10487 N N . GLN B 1 694 ? 51.093 39.000 30.827 1.00 65.30 692 GLN B N 1
ATOM 10488 C CA . GLN B 1 694 ? 50.623 39.763 31.971 1.00 60.94 692 GLN B CA 1
ATOM 10489 C C . GLN B 1 694 ? 51.590 40.897 32.275 1.00 66.67 692 GLN B C 1
ATOM 10490 O O . GLN B 1 694 ? 52.799 40.678 32.406 1.00 62.34 692 GLN B O 1
ATOM 10496 N N . GLY B 1 695 ? 51.060 42.114 32.365 1.00 76.24 693 GLY B N 1
ATOM 10497 C CA . GLY B 1 695 ? 51.897 43.286 32.536 1.00 78.46 693 GLY B CA 1
ATOM 10498 C C . GLY B 1 695 ? 52.902 43.456 31.414 1.00 82.55 693 GLY B C 1
ATOM 10499 O O . GLY B 1 695 ? 54.096 43.647 31.663 1.00 85.70 693 GLY B O 1
ATOM 10500 N N . THR B 1 696 ? 52.429 43.375 30.166 1.00 73.38 694 THR B N 1
ATOM 10501 C CA . THR B 1 696 ? 53.288 43.492 28.993 1.00 68.47 694 THR B CA 1
ATOM 10502 C C . THR B 1 696 ? 52.655 44.383 27.929 1.00 70.98 694 THR B C 1
ATOM 10503 O O . THR B 1 696 ? 53.004 44.285 26.748 1.00 66.24 694 THR B O 1
ATOM 10507 N N . ASP B 1 697 ? 51.733 45.252 28.322 1.00 71.03 695 ASP B N 1
ATOM 10508 C CA . ASP B 1 697 ? 51.017 46.109 27.390 1.00 68.59 695 ASP B CA 1
ATOM 10509 C C . ASP B 1 697 ? 51.535 47.537 27.519 1.00 71.62 695 ASP B C 1
ATOM 10510 O O . ASP B 1 697 ? 50.829 48.442 27.973 1.00 74.12 695 ASP B O 1
ATOM 10515 N N . THR B 1 698 ? 52.776 47.750 27.078 1.00 64.73 696 THR B N 1
ATOM 10516 C CA . THR B 1 698 ? 53.357 49.090 27.065 1.00 64.14 696 THR B CA 1
ATOM 10517 C C . THR B 1 698 ? 52.660 49.973 26.034 1.00 68.14 696 THR B C 1
ATOM 10518 O O . THR B 1 698 ? 53.284 50.853 25.433 1.00 67.74 696 THR B O 1
ATOM 10522 N N . ASN B 1 699 ? 51.363 49.748 25.835 1.00 69.19 697 ASN B N 1
ATOM 10523 C CA . ASN B 1 699 ? 50.584 50.415 24.806 1.00 67.84 697 ASN B CA 1
ATOM 10524 C C . ASN B 1 699 ? 49.148 50.538 25.301 1.00 63.42 697 ASN B C 1
ATOM 10525 O O . ASN B 1 699 ? 48.824 50.156 26.429 1.00 67.59 697 ASN B O 1
ATOM 10530 N N . GLY B 1 700 ? 48.281 51.072 24.443 1.00 62.28 698 GLY B N 1
ATOM 10531 C CA . GLY B 1 700 ? 46.881 51.188 24.770 1.00 67.59 698 GLY B CA 1
ATOM 10532 C C . GLY B 1 700 ? 46.138 49.888 24.557 1.00 52.09 698 GLY B C 1
ATOM 10533 O O . GLY B 1 700 ? 46.699 48.865 24.142 1.00 50.43 698 GLY B O 1
ATOM 10534 N N . PRO B 1 701 ? 44.834 49.916 24.847 1.00 47.01 699 PRO B N 1
ATOM 10535 C CA . PRO B 1 701 ? 44.023 48.709 24.633 1.00 47.26 699 PRO B CA 1
ATOM 10536 C C . PRO B 1 701 ? 43.761 48.419 23.168 1.00 56.55 699 PRO B C 1
ATOM 10537 O O . PRO B 1 701 ? 43.596 47.250 22.799 1.00 60.17 699 PRO B O 1
ATOM 10541 N N . ALA B 1 702 ? 43.718 49.448 22.320 1.00 56.59 700 ALA B N 1
ATOM 10542 C CA . ALA B 1 702 ? 43.497 49.225 20.896 1.00 55.34 700 ALA B CA 1
ATOM 10543 C C . ALA B 1 702 ? 44.701 48.548 20.254 1.00 55.85 700 ALA B C 1
ATOM 10544 O O . ALA B 1 702 ? 44.552 47.566 19.518 1.00 58.63 700 ALA B O 1
ATOM 10546 N N . ALA B 1 703 ? 45.905 49.055 20.534 1.00 60.93 701 ALA B N 1
ATOM 10547 C CA . ALA B 1 703 ? 47.112 48.512 19.916 1.00 68.45 701 ALA B CA 1
ATOM 10548 C C . ALA B 1 703 ? 47.271 47.027 20.219 1.00 65.79 701 ALA B C 1
ATOM 10549 O O . ALA B 1 703 ? 47.576 46.228 19.327 1.00 69.22 701 ALA B O 1
ATOM 10551 N N . VAL B 1 704 ? 47.059 46.635 21.478 1.00 61.47 702 VAL B N 1
ATOM 10552 C CA . VAL B 1 704 ? 47.180 45.227 21.836 1.00 63.26 702 VAL B CA 1
ATOM 10553 C C . VAL B 1 704 ? 46.022 44.404 21.287 1.00 61.35 702 VAL B C 1
ATOM 10554 O O . VAL B 1 704 ? 46.136 43.178 21.178 1.00 67.81 702 VAL B O 1
ATOM 10558 N N . MET B 1 705 ? 44.903 45.043 20.936 1.00 56.95 703 MET B N 1
ATOM 10559 C CA . MET B 1 705 ? 43.806 44.306 20.319 1.00 54.65 703 MET B CA 1
ATOM 10560 C C . MET B 1 705 ? 44.098 44.012 18.853 1.00 55.62 703 MET B C 1
ATOM 10561 O O . MET B 1 705 ? 43.735 42.944 18.346 1.00 55.69 703 MET B O 1
ATOM 10566 N N . CYS B 1 706 ? 44.761 44.942 18.159 1.00 58.38 704 CYS B N 1
ATOM 10567 C CA . CYS B 1 706 ? 45.229 44.664 16.806 1.00 56.88 704 CYS B CA 1
ATOM 10568 C C . CYS B 1 706 ? 46.269 43.554 16.784 1.00 55.17 704 CYS B C 1
ATOM 10569 O O . CYS B 1 706 ? 46.504 42.959 15.726 1.00 55.70 704 CYS B O 1
ATOM 10572 N N . SER B 1 707 ? 46.900 43.270 17.926 1.00 55.04 705 SER B N 1
ATOM 10573 C CA . SER B 1 707 ? 47.896 42.205 17.991 1.00 61.77 705 SER B CA 1
ATOM 10574 C C . SER B 1 707 ? 47.262 40.846 17.723 1.00 59.86 705 SER B C 1
ATOM 10575 O O . SER B 1 707 ? 47.730 40.088 16.866 1.00 66.04 705 SER B O 1
ATOM 10578 N N . ALA B 1 708 ? 46.193 40.519 18.452 1.00 58.08 706 ALA B N 1
ATOM 10579 C CA . ALA B 1 708 ? 45.458 39.291 18.182 1.00 59.05 706 ALA B CA 1
ATOM 10580 C C . ALA B 1 708 ? 44.768 39.321 16.826 1.00 63.33 706 ALA B C 1
ATOM 10581 O O . ALA B 1 708 ? 44.419 38.260 16.297 1.00 68.52 706 ALA B O 1
ATOM 10583 N N . GLY B 1 709 ? 44.572 40.510 16.251 1.00 65.17 707 GLY B N 1
ATOM 10584 C CA . GLY B 1 709 ? 43.890 40.631 14.975 1.00 63.37 707 GLY B CA 1
ATOM 10585 C C . GLY B 1 709 ? 44.667 40.088 13.795 1.00 62.40 707 GLY B C 1
ATOM 10586 O O . GLY B 1 709 ? 44.071 39.821 12.747 1.00 63.24 707 GLY B O 1
ATOM 10587 N N . CYS B 1 710 ? 45.983 39.925 13.934 1.00 56.38 708 CYS B N 1
ATOM 10588 C CA . CYS B 1 710 ? 46.781 39.343 12.864 1.00 60.57 708 CYS B CA 1
ATOM 10589 C C . CYS B 1 710 ? 46.809 37.823 12.912 1.00 59.45 708 CYS B C 1
ATOM 10590 O O . CYS B 1 710 ? 47.207 37.192 11.926 1.00 58.29 708 CYS B O 1
ATOM 10593 N N . VAL B 1 711 ? 46.406 37.225 14.033 1.00 58.13 709 VAL B N 1
ATOM 10594 C CA . VAL B 1 711 ? 46.312 35.774 14.120 1.00 52.45 709 VAL B CA 1
ATOM 10595 C C . VAL B 1 711 ? 45.177 35.293 13.228 1.00 51.11 709 VAL B C 1
ATOM 10596 O O . VAL B 1 711 ? 44.049 35.796 13.306 1.00 54.94 709 VAL B O 1
ATOM 10600 N N . ASP B 1 712 ? 45.474 34.323 12.364 1.00 45.36 710 ASP B N 1
ATOM 10601 C CA . ASP B 1 712 ? 44.456 33.719 11.505 1.00 46.15 710 ASP B CA 1
ATOM 10602 C C . ASP B 1 712 ? 43.686 32.710 12.354 1.00 49.49 710 ASP B C 1
ATOM 10603 O O . ASP B 1 712 ? 43.920 31.499 12.319 1.00 50.73 710 ASP B O 1
ATOM 10608 N N . GLN B 1 713 ? 42.745 33.235 13.139 1.00 54.45 711 GLN B N 1
ATOM 10609 C CA . GLN B 1 713 ? 42.019 32.456 14.135 1.00 52.75 711 GLN B CA 1
ATOM 10610 C C . GLN B 1 713 ? 40.923 31.582 13.543 1.00 52.60 711 GLN B C 1
ATOM 10611 O O . GLN B 1 713 ? 40.247 30.879 14.302 1.00 52.06 711 GLN B O 1
ATOM 10617 N N . VAL B 1 714 ? 40.723 31.609 12.223 1.00 52.45 712 VAL B N 1
ATOM 10618 C CA . VAL B 1 714 ? 39.570 30.932 11.634 1.00 51.70 712 VAL B CA 1
ATOM 10619 C C . VAL B 1 714 ? 39.646 29.429 11.872 1.00 51.11 712 VAL B C 1
ATOM 10620 O O . VAL B 1 714 ? 38.649 28.791 12.230 1.00 45.29 712 VAL B O 1
ATOM 10624 N N . ASP B 1 715 ? 40.827 28.841 11.684 1.00 56.39 713 ASP B N 1
ATOM 10625 C CA . ASP B 1 715 ? 40.997 27.406 11.869 1.00 59.64 713 ASP B CA 1
ATOM 10626 C C . ASP B 1 715 ? 41.130 27.006 13.331 1.00 54.34 713 ASP B C 1
ATOM 10627 O O . ASP B 1 715 ? 41.110 25.807 13.633 1.00 59.04 713 ASP B O 1
ATOM 10632 N N . LEU B 1 716 ? 41.262 27.967 14.238 1.00 49.66 714 LEU B N 1
ATOM 10633 C CA . LEU B 1 716 ? 41.464 27.681 15.648 1.00 48.68 714 LEU B CA 1
ATOM 10634 C C . LEU B 1 716 ? 40.121 27.487 16.342 1.00 53.00 714 LEU B C 1
ATOM 10635 O O . LEU B 1 716 ? 39.113 28.092 15.967 1.00 54.82 714 LEU B O 1
ATOM 10640 N N . PHE B 1 717 ? 40.117 26.638 17.364 1.00 56.96 715 PHE B N 1
ATOM 10641 C CA . PHE B 1 717 ? 38.887 26.200 18.018 1.00 52.61 715 PHE B CA 1
ATOM 10642 C C . PHE B 1 717 ? 38.791 26.782 19.426 1.00 58.44 715 PHE B C 1
ATOM 10643 O O . PHE B 1 717 ? 38.856 26.072 20.430 1.00 68.56 715 PHE B O 1
ATOM 10651 N N . GLY B 1 718 ? 38.597 28.094 19.498 1.00 51.92 716 GLY B N 1
ATOM 10652 C CA . GLY B 1 718 ? 38.404 28.728 20.786 1.00 48.51 716 GLY B CA 1
ATOM 10653 C C . GLY B 1 718 ? 38.826 30.180 20.815 1.00 55.78 716 GLY B C 1
ATOM 10654 O O . GLY B 1 718 ? 37.981 31.080 20.772 1.00 63.47 716 GLY B O 1
ATOM 10655 N N . VAL B 1 719 ? 40.138 30.410 20.894 1.00 54.85 717 VAL B N 1
ATOM 10656 C CA . VAL B 1 719 ? 40.719 31.749 20.899 1.00 52.93 717 VAL B CA 1
ATOM 10657 C C . VAL B 1 719 ? 40.142 32.560 22.052 1.00 48.89 717 VAL B C 1
ATOM 10658 O O . VAL B 1 719 ? 39.242 33.386 21.858 1.00 50.51 717 VAL B O 1
ATOM 10662 N N . LEU B 1 720 ? 40.651 32.329 23.260 1.00 46.04 718 LEU B N 1
ATOM 10663 C CA . LEU B 1 720 ? 40.191 33.042 24.446 1.00 53.10 718 LEU B CA 1
ATOM 10664 C C . LEU B 1 720 ? 41.003 34.327 24.576 1.00 64.92 718 LEU B C 1
ATOM 10665 O O . LEU B 1 720 ? 42.218 34.285 24.794 1.00 67.66 718 LEU B O 1
ATOM 10670 N N . PHE B 1 721 ? 40.335 35.467 24.430 1.00 62.99 719 PHE B N 1
ATOM 10671 C CA . PHE B 1 721 ? 40.970 36.780 24.487 1.00 56.13 719 PHE B CA 1
ATOM 10672 C C . PHE B 1 721 ? 40.601 37.438 25.810 1.00 61.06 719 PHE B C 1
ATOM 10673 O O . PHE B 1 721 ? 39.433 37.766 26.040 1.00 58.79 719 PHE B O 1
ATOM 10681 N N . ASN B 1 722 ? 41.594 37.632 26.673 1.00 65.10 720 ASN B N 1
ATOM 10682 C CA . ASN B 1 722 ? 41.389 38.198 27.999 1.00 62.77 720 ASN B CA 1
ATOM 10683 C C . ASN B 1 722 ? 41.910 39.627 28.033 1.00 68.87 720 ASN B C 1
ATOM 10684 O O . ASN B 1 722 ? 43.023 39.898 27.570 1.00 74.66 720 ASN B O 1
ATOM 10689 N N . MET B 1 723 ? 41.105 40.534 28.583 1.00 67.02 721 MET B N 1
ATOM 10690 C CA . MET B 1 723 ? 41.476 41.936 28.705 1.00 65.45 721 MET B CA 1
ATOM 10691 C C . MET B 1 723 ? 41.076 42.449 30.079 1.00 64.61 721 MET B C 1
ATOM 10692 O O . MET B 1 723 ? 40.003 42.113 30.588 1.00 66.87 721 MET B O 1
ATOM 10697 N N . ARG B 1 724 ? 41.945 43.261 30.675 1.00 67.58 722 ARG B N 1
ATOM 10698 C CA . ARG B 1 724 ? 41.654 43.964 31.917 1.00 64.77 722 ARG B CA 1
ATOM 10699 C C . ARG B 1 724 ? 41.874 45.455 31.714 1.00 67.60 722 ARG B C 1
ATOM 10700 O O . ARG B 1 724 ? 42.868 45.866 31.109 1.00 76.51 722 ARG B O 1
ATOM 10708 N N . PHE B 1 725 ? 40.943 46.264 32.215 1.00 55.09 723 PHE B N 1
ATOM 10709 C CA . PHE B 1 725 ? 41.081 47.711 32.161 1.00 58.09 723 PHE B CA 1
ATOM 10710 C C . PHE B 1 725 ? 40.364 48.318 33.358 1.00 69.17 723 PHE B C 1
ATOM 10711 O O . PHE B 1 725 ? 39.476 47.701 33.951 1.00 66.56 723 PHE B O 1
ATOM 10713 N N . THR B 1 726 ? 40.757 49.542 33.700 1.00 79.04 724 THR B N 1
ATOM 10714 C CA . THR B 1 726 ? 40.256 50.182 34.910 1.00 71.27 724 THR B CA 1
ATOM 10715 C C . THR B 1 726 ? 38.761 50.481 34.789 1.00 69.59 724 THR B C 1
ATOM 10716 O O . THR B 1 726 ? 38.282 50.844 33.710 1.00 75.47 724 THR B O 1
ATOM 10720 N N . PRO B 1 727 ? 37.998 50.338 35.880 1.00 62.86 725 PRO B N 1
ATOM 10721 C CA . PRO B 1 727 ? 36.546 50.563 35.795 1.00 59.57 725 PRO B CA 1
ATOM 10722 C C . PRO B 1 727 ? 36.165 52.025 35.669 1.00 59.53 725 PRO B C 1
ATOM 10723 O O . PRO B 1 727 ? 35.073 52.319 35.166 1.00 49.10 725 PRO B O 1
ATOM 10727 N N . GLN B 1 728 ? 37.022 52.948 36.115 1.00 61.98 726 GLN B N 1
ATOM 10728 C CA . GLN B 1 728 ? 36.747 54.369 35.938 1.00 62.03 726 GLN B CA 1
ATOM 10729 C C . GLN B 1 728 ? 36.635 54.748 34.468 1.00 72.04 726 GLN B C 1
ATOM 10730 O O . GLN B 1 728 ? 36.033 55.779 34.149 1.00 76.90 726 GLN B O 1
ATOM 10732 N N . SER B 1 729 ? 37.206 53.942 33.568 1.00 70.01 727 SER B N 1
ATOM 10733 C CA . SER B 1 729 ? 36.982 54.140 32.143 1.00 61.71 727 SER B CA 1
ATOM 10734 C C . SER B 1 729 ? 35.572 53.748 31.726 1.00 57.23 727 SER B C 1
ATOM 10735 O O . SER B 1 729 ? 35.078 54.248 30.710 1.00 51.63 727 SER B O 1
ATOM 10738 N N . LEU B 1 730 ? 34.918 52.865 32.479 1.00 58.09 728 LEU B N 1
ATOM 10739 C CA . LEU B 1 730 ? 33.543 52.494 32.175 1.00 59.36 728 LEU B CA 1
ATOM 10740 C C . LEU B 1 730 ? 32.583 53.346 32.995 1.00 61.69 728 LEU B C 1
ATOM 10741 O O . LEU B 1 730 ? 32.841 54.536 33.206 1.00 70.70 728 LEU B O 1
ATOM 10746 N N . ALA B 1 731 ? 31.471 52.755 33.441 1.00 66.86 729 ALA B N 1
ATOM 10747 C CA . ALA B 1 731 ? 30.401 53.460 34.146 1.00 74.05 729 ALA B CA 1
ATOM 10748 C C . ALA B 1 731 ? 29.747 54.519 33.261 1.00 68.33 729 ALA B C 1
ATOM 10749 O O . ALA B 1 731 ? 28.518 54.637 33.236 1.00 65.60 729 ALA B O 1
ATOM 10751 N N . ASP B 1 732 ? 30.552 55.293 32.539 1.00 65.75 730 ASP B N 1
ATOM 10752 C CA . ASP B 1 732 ? 30.019 56.263 31.596 1.00 63.38 730 ASP B CA 1
ATOM 10753 C C . ASP B 1 732 ? 29.435 55.559 30.375 1.00 64.09 730 ASP B C 1
ATOM 10754 O O . ASP B 1 732 ? 29.886 54.483 29.973 1.00 60.19 730 ASP B O 1
ATOM 10756 N N . LYS B 1 733 ? 28.412 56.182 29.787 1.00 64.39 731 LYS B N 1
ATOM 10757 C CA . LYS B 1 733 ? 27.824 55.645 28.564 1.00 49.17 731 LYS B CA 1
ATOM 10758 C C . LYS B 1 733 ? 28.806 55.740 27.404 1.00 44.71 731 LYS B C 1
ATOM 10759 O O . LYS B 1 733 ? 29.008 54.769 26.666 1.00 57.43 731 LYS B O 1
ATOM 10761 N N . SER B 1 734 ? 29.430 56.907 27.229 1.00 41.61 732 SER B N 1
ATOM 10762 C CA . SER B 1 734 ? 30.481 57.042 26.229 1.00 46.86 732 SER B CA 1
ATOM 10763 C C . SER B 1 734 ? 31.734 56.267 26.611 1.00 46.40 732 SER B C 1
ATOM 10764 O O . SER B 1 734 ? 32.583 56.020 25.749 1.00 46.07 732 SER B O 1
ATOM 10767 N N . GLY B 1 735 ? 31.869 55.884 27.883 1.00 49.85 733 GLY B N 1
ATOM 10768 C CA . GLY B 1 735 ? 32.981 55.034 28.272 1.00 54.24 733 GLY B CA 1
ATOM 10769 C C . GLY B 1 735 ? 32.903 53.658 27.639 1.00 55.03 733 GLY B C 1
ATOM 10770 O O . GLY B 1 735 ? 33.909 53.125 27.164 1.00 52.02 733 GLY B O 1
ATOM 10771 N N . ARG B 1 736 ? 31.708 53.066 27.619 1.00 54.60 734 ARG B N 1
ATOM 10772 C CA . ARG B 1 736 ? 31.513 51.779 26.965 1.00 46.15 734 ARG B CA 1
ATOM 10773 C C . ARG B 1 736 ? 31.221 51.919 25.478 1.00 50.15 734 ARG B C 1
ATOM 10774 O O . ARG B 1 736 ? 31.625 51.053 24.693 1.00 47.89 734 ARG B O 1
ATOM 10782 N N . ASP B 1 737 ? 30.537 52.993 25.072 1.00 56.95 735 ASP B N 1
ATOM 10783 C CA . ASP B 1 737 ? 30.328 53.247 23.651 1.00 47.62 735 ASP B CA 1
ATOM 10784 C C . ASP B 1 737 ? 31.641 53.495 22.925 1.00 45.17 735 ASP B C 1
ATOM 10785 O O . ASP B 1 737 ? 31.681 53.421 21.692 1.00 44.96 735 ASP B O 1
ATOM 10787 N N . LYS B 1 738 ? 32.711 53.795 23.663 1.00 48.79 736 LYS B N 1
ATOM 10788 C CA . LYS B 1 738 ? 34.041 53.837 23.072 1.00 54.06 736 LYS B CA 1
ATOM 10789 C C . LYS B 1 738 ? 34.638 52.442 22.933 1.00 57.23 736 LYS B C 1
ATOM 10790 O O . LYS B 1 738 ? 35.496 52.223 22.071 1.00 47.65 736 LYS B O 1
ATOM 10792 N N . LEU B 1 739 ? 34.196 51.491 23.760 1.00 54.84 737 LEU B N 1
ATOM 10793 C CA . LEU B 1 739 ? 34.713 50.128 23.713 1.00 53.29 737 LEU B CA 1
ATOM 10794 C C . LEU B 1 739 ? 33.912 49.234 22.775 1.00 55.78 737 LEU B C 1
ATOM 10795 O O . LEU B 1 739 ? 34.496 48.400 22.073 1.00 53.16 737 LEU B O 1
ATOM 10800 N N . LYS B 1 740 ? 32.583 49.384 22.756 1.00 53.09 738 LYS B N 1
ATOM 10801 C CA . LYS B 1 740 ? 31.758 48.625 21.821 1.00 50.35 738 LYS B CA 1
ATOM 10802 C C . LYS B 1 740 ? 32.278 48.751 20.396 1.00 52.40 738 LYS B C 1
ATOM 10803 O O . LYS B 1 740 ? 32.212 47.791 19.619 1.00 52.58 738 LYS B O 1
ATOM 10809 N N . ALA B 1 741 ? 32.818 49.920 20.043 1.00 57.65 739 ALA B N 1
ATOM 10810 C CA . ALA B 1 741 ? 33.462 50.084 18.745 1.00 60.44 739 ALA B CA 1
ATOM 10811 C C . ALA B 1 741 ? 34.697 49.200 18.630 1.00 57.30 739 ALA B C 1
ATOM 10812 O O . ALA B 1 741 ? 34.913 48.546 17.602 1.00 55.46 739 ALA B O 1
ATOM 10814 N N . LEU B 1 742 ? 35.526 49.170 19.681 1.00 54.65 740 LEU B N 1
ATOM 10815 C CA . LEU B 1 742 ? 36.712 48.317 19.669 1.00 50.81 740 LEU B CA 1
ATOM 10816 C C . LEU B 1 742 ? 36.346 46.858 19.435 1.00 49.48 740 LEU B C 1
ATOM 10817 O O . LEU B 1 742 ? 37.092 46.129 18.772 1.00 50.08 740 LEU B O 1
ATOM 10822 N N . ILE B 1 743 ? 35.201 46.419 19.959 1.00 53.66 741 ILE B N 1
ATOM 10823 C CA . ILE B 1 743 ? 34.746 45.052 19.723 1.00 58.04 741 ILE B CA 1
ATOM 10824 C C . ILE B 1 743 ? 34.262 44.893 18.288 1.00 53.82 741 ILE B C 1
ATOM 10825 O O . ILE B 1 743 ? 34.654 43.956 17.583 1.00 45.06 741 ILE B O 1
ATOM 10830 N N . GLU B 1 744 ? 33.394 45.806 17.839 1.00 58.29 742 GLU B N 1
ATOM 10831 C CA . GLU B 1 744 ? 32.839 45.723 16.491 1.00 56.35 742 GLU B CA 1
ATOM 10832 C C . GLU B 1 744 ? 33.938 45.714 15.437 1.00 52.80 742 GLU B C 1
ATOM 10833 O O . GLU B 1 744 ? 33.873 44.950 14.466 1.00 50.08 742 GLU B O 1
ATOM 10839 N N . THR B 1 745 ? 34.959 46.555 15.613 1.00 52.05 743 THR B N 1
ATOM 10840 C CA . THR B 1 745 ? 36.074 46.581 14.674 1.00 51.09 743 THR B CA 1
ATOM 10841 C C . THR B 1 745 ? 36.870 45.281 14.718 1.00 51.19 743 THR B C 1
ATOM 10842 O O . THR B 1 745 ? 37.464 44.882 13.709 1.00 51.27 743 THR B O 1
ATOM 10846 N N . TYR B 1 746 ? 36.870 44.596 15.863 1.00 56.93 744 TYR B N 1
ATOM 10847 C CA . TYR B 1 746 ? 37.682 43.395 16.023 1.00 57.59 744 TYR B CA 1
ATOM 10848 C C . TYR B 1 746 ? 37.061 42.187 15.330 1.00 54.36 744 TYR B C 1
ATOM 10849 O O . TYR B 1 746 ? 37.780 41.340 14.789 1.00 50.47 744 TYR B O 1
ATOM 10858 N N . PHE B 1 747 ? 35.733 42.082 15.343 1.00 54.14 745 PHE B N 1
ATOM 10859 C CA . PHE B 1 747 ? 35.081 40.902 14.786 1.00 50.65 745 PHE B CA 1
ATOM 10860 C C . PHE B 1 747 ? 34.955 40.992 13.271 1.00 54.23 745 PHE B C 1
ATOM 10861 O O . PHE B 1 747 ? 35.203 40.009 12.563 1.00 56.13 745 PHE B O 1
ATOM 10869 N N . HIS B 1 748 ? 34.574 42.162 12.762 1.00 50.74 746 HIS B N 1
ATOM 10870 C CA . HIS B 1 748 ? 34.346 42.344 11.332 1.00 49.97 746 HIS B CA 1
ATOM 10871 C C . HIS B 1 748 ? 35.648 42.528 10.562 1.00 45.68 746 HIS B C 1
ATOM 10872 O O . HIS B 1 748 ? 35.995 41.712 9.701 1.00 44.07 746 HIS B O 1
ATOM 10879 N N . ASP B 1 749 ? 36.380 43.601 10.857 1.00 45.67 747 ASP B N 1
ATOM 10880 C CA . ASP B 1 749 ? 37.564 43.931 10.074 1.00 48.95 747 ASP B CA 1
ATOM 10881 C C . ASP B 1 749 ? 38.759 43.054 10.428 1.00 55.40 747 ASP B C 1
ATOM 10882 O O . ASP B 1 749 ? 39.571 42.742 9.549 1.00 59.14 747 ASP B O 1
ATOM 10887 N N . MET B 1 750 ? 38.885 42.644 11.689 1.00 54.48 748 MET B N 1
ATOM 10888 C CA . MET B 1 750 ? 40.063 41.904 12.125 1.00 54.91 748 MET B CA 1
ATOM 10889 C C . MET B 1 750 ? 39.864 40.396 12.092 1.00 58.85 748 MET B C 1
ATOM 10890 O O . MET B 1 750 ? 40.840 39.655 11.925 1.00 69.52 748 MET B O 1
ATOM 10895 N N . GLY B 1 751 ? 38.631 39.923 12.249 1.00 57.99 749 GLY B N 1
ATOM 10896 C CA . GLY B 1 751 ? 38.374 38.498 12.213 1.00 54.05 749 GLY B CA 1
ATOM 10897 C C . GLY B 1 751 ? 38.607 37.772 13.516 1.00 51.50 749 GLY B C 1
ATOM 10898 O O . GLY B 1 751 ? 38.802 36.553 13.505 1.00 46.43 749 GLY B O 1
ATOM 10899 N N . GLY B 1 752 ? 38.601 38.483 14.641 1.00 52.37 750 GLY B N 1
ATOM 10900 C CA . GLY B 1 752 ? 38.733 37.824 15.924 1.00 52.18 750 GLY B CA 1
ATOM 10901 C C . GLY B 1 752 ? 37.503 37.006 16.266 1.00 51.46 750 GLY B C 1
ATOM 10902 O O . GLY B 1 752 ? 36.390 37.293 15.827 1.00 48.03 750 GLY B O 1
ATOM 10903 N N . LYS B 1 753 ? 37.711 35.967 17.073 1.00 47.25 751 LYS B N 1
ATOM 10904 C CA . LYS B 1 753 ? 36.647 35.031 17.404 1.00 43.84 751 LYS B CA 1
ATOM 10905 C C . LYS B 1 753 ? 36.015 35.280 18.767 1.00 43.38 751 LYS B C 1
ATOM 10906 O O . LYS B 1 753 ? 34.926 34.757 19.026 1.00 44.73 751 LYS B O 1
ATOM 10908 N N . HIS B 1 754 ? 36.652 36.064 19.633 1.00 48.57 752 HIS B N 1
ATOM 10909 C CA . HIS B 1 754 ? 36.184 36.196 21.006 1.00 55.40 752 HIS B CA 1
ATOM 10910 C C . HIS B 1 754 ? 36.922 37.349 21.673 1.00 62.75 752 HIS B C 1
ATOM 10911 O O . HIS B 1 754 ? 38.085 37.618 21.358 1.00 63.42 752 HIS B O 1
ATOM 10918 N N . VAL B 1 755 ? 36.228 38.034 22.585 1.00 56.04 753 VAL B N 1
ATOM 10919 C CA . VAL B 1 755 ? 36.827 39.055 23.436 1.00 47.84 753 VAL B CA 1
ATOM 10920 C C . VAL B 1 755 ? 36.197 38.957 24.821 1.00 47.48 753 VAL B C 1
ATOM 10921 O O . VAL B 1 755 ? 35.053 38.517 24.975 1.00 45.13 753 VAL B O 1
ATOM 10925 N N . GLN B 1 756 ? 36.962 39.356 25.836 1.00 54.55 754 GLN B N 1
ATOM 10926 C CA . GLN B 1 756 ? 36.538 39.231 27.225 1.00 52.17 754 GLN B CA 1
ATOM 10927 C C . GLN B 1 756 ? 37.198 40.338 28.034 1.00 54.09 754 GLN B C 1
ATOM 10928 O O . GLN B 1 756 ? 38.327 40.742 27.745 1.00 59.48 754 GLN B O 1
ATOM 10934 N N . PHE B 1 757 ? 36.490 40.823 29.053 1.00 50.57 755 PHE B N 1
ATOM 10935 C CA . PHE B 1 757 ? 36.857 42.067 29.720 1.00 56.87 755 PHE B CA 1
ATOM 10936 C C . PHE B 1 757 ? 36.827 41.901 31.232 1.00 57.48 755 PHE B C 1
ATOM 10937 O O . PHE B 1 757 ? 35.771 41.621 31.809 1.00 51.18 755 PHE B O 1
ATOM 10945 N N . ASN B 1 758 ? 37.981 42.086 31.866 1.00 63.33 756 ASN B N 1
ATOM 10946 C CA . ASN B 1 758 ? 38.060 42.251 33.311 1.00 57.77 756 ASN B CA 1
ATOM 10947 C C . ASN B 1 758 ? 38.021 43.740 33.631 1.00 67.63 756 ASN B C 1
ATOM 10948 O O . ASN B 1 758 ? 38.781 44.525 33.054 1.00 67.34 756 ASN B O 1
ATOM 10950 N N . VAL B 1 759 ? 37.130 44.129 34.537 1.00 67.23 757 VAL B N 1
ATOM 10951 C CA . VAL B 1 759 ? 36.894 45.535 34.835 1.00 65.93 757 VAL B CA 1
ATOM 10952 C C . VAL B 1 759 ? 37.573 45.962 36.129 1.00 71.24 757 VAL B C 1
ATOM 10953 O O . VAL B 1 759 ? 38.072 47.083 36.229 1.00 84.07 757 VAL B O 1
ATOM 10957 N N . MET B 1 760 ? 37.598 45.076 37.121 1.00 61.43 758 MET B N 1
ATOM 10958 C CA . MET B 1 760 ? 38.086 45.416 38.448 1.00 66.62 758 MET B CA 1
ATOM 10959 C C . MET B 1 760 ? 39.546 45.868 38.395 1.00 74.63 758 MET B C 1
ATOM 10960 O O . MET B 1 760 ? 40.299 45.531 37.477 1.00 71.10 758 MET B O 1
ATOM 10965 N N . SER B 1 761 ? 39.936 46.660 39.391 1.00 73.38 759 SER B N 1
ATOM 10966 C CA . SER B 1 761 ? 41.204 47.372 39.348 1.00 74.44 759 SER B CA 1
ATOM 10967 C C . SER B 1 761 ? 42.354 46.490 39.833 1.00 75.54 759 SER B C 1
ATOM 10968 O O . SER B 1 761 ? 42.160 45.442 40.455 1.00 77.87 759 SER B O 1
ATOM 10971 N N . LYS B 1 762 ? 43.578 46.936 39.533 1.00 66.93 760 LYS B N 1
ATOM 10972 C CA . LYS B 1 762 ? 44.760 46.256 40.049 1.00 63.96 760 LYS B CA 1
ATOM 10973 C C . LYS B 1 762 ? 44.953 46.531 41.535 1.00 71.24 760 LYS B C 1
ATOM 10974 O O . LYS B 1 762 ? 45.510 45.693 42.253 1.00 73.61 760 LYS B O 1
ATOM 10980 N N . LYS B 1 763 ? 44.500 47.692 42.012 1.00 83.74 761 LYS B N 1
ATOM 10981 C CA . LYS B 1 763 ? 44.593 48.003 43.435 1.00 92.73 761 LYS B CA 1
ATOM 10982 C C . LYS B 1 763 ? 43.491 47.308 44.226 1.00 89.43 761 LYS B C 1
ATOM 10983 O O . LYS B 1 763 ? 43.749 46.732 45.288 1.00 84.64 761 LYS B O 1
ATOM 10985 N N . GLN B 1 764 ? 42.256 47.350 43.716 1.00 81.43 762 GLN B N 1
ATOM 10986 C CA . GLN B 1 764 ? 41.134 46.723 44.408 1.00 81.78 762 GLN B CA 1
ATOM 10987 C C . GLN B 1 764 ? 41.357 45.228 44.608 1.00 81.75 762 GLN B C 1
ATOM 10988 O O . GLN B 1 764 ? 40.936 44.668 45.626 1.00 79.94 762 GLN B O 1
ATOM 10994 N N . MET B 1 765 ? 42.031 44.571 43.662 1.00 82.81 763 MET B N 1
ATOM 10995 C CA . MET B 1 765 ? 42.269 43.136 43.785 1.00 83.83 763 MET B CA 1
ATOM 10996 C C . MET B 1 765 ? 43.315 42.819 44.846 1.00 79.63 763 MET B C 1
ATOM 10997 O O . MET B 1 765 ? 43.191 41.818 45.561 1.00 74.88 763 MET B O 1
ATOM 11002 N N . ILE B 1 766 ? 44.359 43.644 44.958 1.00 79.56 764 ILE B N 1
ATOM 11003 C CA . ILE B 1 766 ? 45.433 43.347 45.904 1.00 80.10 764 ILE B CA 1
ATOM 11004 C C . ILE B 1 766 ? 44.904 43.343 47.333 1.00 78.16 764 ILE B C 1
ATOM 11005 O O . ILE B 1 766 ? 45.289 42.498 48.152 1.00 74.53 764 ILE B O 1
ATOM 11010 N N . GLU B 1 767 ? 43.994 44.269 47.650 1.00 83.51 765 GLU B N 1
ATOM 11011 C CA . GLU B 1 767 ? 43.386 44.295 48.976 1.00 84.86 765 GLU B CA 1
ATOM 11012 C C . GLU B 1 767 ? 42.650 43.001 49.297 1.00 84.87 765 GLU B C 1
ATOM 11013 O O . GLU B 1 767 ? 42.339 42.750 50.467 1.00 81.89 765 GLU B O 1
ATOM 11015 N N . ALA B 1 768 ? 42.362 42.176 48.287 1.00 87.82 766 ALA B N 1
ATOM 11016 C CA . ALA B 1 768 ? 41.761 40.872 48.533 1.00 84.18 766 ALA B CA 1
ATOM 11017 C C . ALA B 1 768 ? 42.810 39.810 48.833 1.00 84.30 766 ALA B C 1
ATOM 11018 O O . ALA B 1 768 ? 42.543 38.887 49.610 1.00 92.12 766 ALA B O 1
ATOM 11020 N N . LYS B 1 769 ? 43.996 39.913 48.224 1.00 76.64 767 LYS B N 1
ATOM 11021 C CA . LYS B 1 769 ? 45.065 38.969 48.535 1.00 81.79 767 LYS B CA 1
ATOM 11022 C C . LYS B 1 769 ? 45.495 39.090 49.991 1.00 81.73 767 LYS B C 1
ATOM 11023 O O . LYS B 1 769 ? 45.766 38.081 50.654 1.00 77.75 767 LYS B O 1
ATOM 11029 N N . GLU B 1 770 ? 45.562 40.319 50.507 1.00 80.80 768 GLU B N 1
ATOM 11030 C CA . GLU B 1 770 ? 45.921 40.513 51.907 1.00 83.62 768 GLU B CA 1
ATOM 11031 C C . GLU B 1 770 ? 44.787 40.107 52.839 1.00 92.60 768 GLU B C 1
ATOM 11032 O O . GLU B 1 770 ? 45.042 39.634 53.952 1.00 99.58 768 GLU B O 1
ATOM 11038 N N . HIS B 1 771 ? 43.537 40.275 52.407 1.00 90.49 769 HIS B N 1
ATOM 11039 C CA . HIS B 1 771 ? 42.364 40.027 53.244 1.00 90.10 769 HIS B CA 1
ATOM 11040 C C . HIS B 1 771 ? 41.342 39.229 52.446 1.00 91.46 769 HIS B C 1
ATOM 11041 O O . HIS B 1 771 ? 40.414 39.798 51.855 1.00 90.03 769 HIS B O 1
ATOM 11048 N N . PRO B 1 772 ? 41.480 37.904 52.405 1.00 88.44 770 PRO B N 1
ATOM 11049 C CA . PRO B 1 772 ? 40.517 37.065 51.682 1.00 82.36 770 PRO B CA 1
ATOM 11050 C C . PRO B 1 772 ? 39.293 36.651 52.485 1.00 78.32 770 PRO B C 1
ATOM 11051 O O . PRO B 1 772 ? 38.467 35.894 51.963 1.00 82.99 770 PRO B O 1
ATOM 11055 N N . LEU B 1 773 ? 39.152 37.116 53.728 1.00 79.32 771 LEU B N 1
ATOM 11056 C CA . LEU B 1 773 ? 37.996 36.731 54.533 1.00 83.29 771 LEU B CA 1
ATOM 11057 C C . LEU B 1 773 ? 36.737 37.450 54.064 1.00 83.41 771 LEU B C 1
ATOM 11058 O O . LEU B 1 773 ? 35.683 36.828 53.887 1.00 80.95 771 LEU B O 1
ATOM 11063 N N . GLU B 1 774 ? 36.828 38.766 53.859 1.00 83.38 772 GLU B N 1
ATOM 11064 C CA . GLU B 1 774 ? 35.669 39.525 53.402 1.00 90.23 772 GLU B CA 1
ATOM 11065 C C . GLU B 1 774 ? 35.530 39.470 51.885 1.00 90.97 772 GLU B C 1
ATOM 11066 O O . GLU B 1 774 ? 34.412 39.383 51.365 1.00 88.03 772 GLU B O 1
ATOM 11068 N N . HIS B 1 775 ? 36.649 39.517 51.162 1.00 90.41 773 HIS B N 1
ATOM 11069 C CA . HIS B 1 775 ? 36.629 39.331 49.716 1.00 84.36 773 HIS B CA 1
ATOM 11070 C C . HIS B 1 775 ? 36.571 37.847 49.374 1.00 79.31 773 HIS B C 1
ATOM 11071 O O . HIS B 1 775 ? 37.122 37.410 48.358 1.00 74.42 773 HIS B O 1
ATOM 11078 N N . GLN B 1 776 ? 35.914 37.064 50.231 1.00 82.97 774 GLN B N 1
ATOM 11079 C CA . GLN B 1 776 ? 35.715 35.647 49.952 1.00 77.66 774 GLN B CA 1
ATOM 11080 C C . GLN B 1 776 ? 34.698 35.450 48.835 1.00 72.36 774 GLN B C 1
ATOM 11081 O O . GLN B 1 776 ? 34.830 34.530 48.019 1.00 71.52 774 GLN B O 1
ATOM 11087 N N . ASP B 1 777 ? 33.688 36.316 48.772 1.00 69.66 775 ASP B N 1
ATOM 11088 C CA . ASP B 1 777 ? 32.711 36.323 47.684 1.00 68.57 775 ASP B CA 1
ATOM 11089 C C . ASP B 1 777 ? 33.115 37.262 46.556 1.00 78.49 775 ASP B C 1
ATOM 11090 O O . ASP B 1 777 ? 32.263 37.927 45.960 1.00 76.57 775 ASP B O 1
ATOM 11095 N N . LEU B 1 778 ? 34.407 37.342 46.240 1.00 75.65 776 LEU B N 1
ATOM 11096 C CA . LEU B 1 778 ? 34.914 38.265 45.230 1.00 63.54 776 LEU B CA 1
ATOM 11097 C C . LEU B 1 778 ? 35.133 37.502 43.930 1.00 62.96 776 LEU B C 1
ATOM 11098 O O . LEU B 1 778 ? 36.058 36.689 43.824 1.00 63.28 776 LEU B O 1
ATOM 11103 N N . ILE B 1 779 ? 34.291 37.776 42.943 1.00 73.10 777 ILE B N 1
ATOM 11104 C CA . ILE B 1 779 ? 34.353 37.087 41.661 1.00 68.91 777 ILE B CA 1
ATOM 11105 C C . ILE B 1 779 ? 35.405 37.741 40.776 1.00 66.01 777 ILE B C 1
ATOM 11106 O O . ILE B 1 779 ? 35.494 38.972 40.690 1.00 62.92 777 ILE B O 1
ATOM 11111 N N . VAL B 1 780 ? 36.210 36.912 40.114 1.00 68.66 778 VAL B N 1
ATOM 11112 C CA . VAL B 1 780 ? 37.160 37.381 39.111 1.00 75.05 778 VAL B CA 1
ATOM 11113 C C . VAL B 1 780 ? 36.937 36.589 37.829 1.00 74.66 778 VAL B C 1
ATOM 11114 O O . VAL B 1 780 ? 35.945 35.863 37.701 1.00 70.58 778 VAL B O 1
ATOM 11118 N N . ARG B 1 781 ? 37.856 36.723 36.870 1.00 69.33 779 ARG B N 1
ATOM 11119 C CA . ARG B 1 781 ? 37.750 36.014 35.603 1.00 68.25 779 ARG B CA 1
ATOM 11120 C C . ARG B 1 781 ? 38.699 34.832 35.480 1.00 77.12 779 ARG B C 1
ATOM 11121 O O . ARG B 1 781 ? 38.470 33.968 34.627 1.00 72.92 779 ARG B O 1
ATOM 11123 N N . VAL B 1 782 ? 39.749 34.774 36.302 1.00 80.58 780 VAL B N 1
ATOM 11124 C CA . VAL B 1 782 ? 40.736 33.696 36.292 1.00 75.09 780 VAL B CA 1
ATOM 11125 C C . VAL B 1 782 ? 41.308 33.518 34.891 1.00 78.85 780 VAL B C 1
ATOM 11126 O O . VAL B 1 782 ? 42.459 33.884 34.627 1.00 82.23 780 VAL B O 1
ATOM 11130 N N . ALA B 1 783 ? 40.512 32.946 33.987 1.00 84.54 781 ALA B N 1
ATOM 11131 C CA . ALA B 1 783 ? 40.937 32.765 32.605 1.00 86.40 781 ALA B CA 1
ATOM 11132 C C . ALA B 1 783 ? 39.752 32.841 31.651 1.00 85.53 781 ALA B C 1
ATOM 11133 O O . ALA B 1 783 ? 39.810 33.541 30.636 1.00 81.60 781 ALA B O 1
ATOM 11135 N N . GLY B 1 784 ? 38.675 32.125 31.965 1.00 83.96 782 GLY B N 1
ATOM 11136 C CA . GLY B 1 784 ? 37.507 32.111 31.107 1.00 77.68 782 GLY B CA 1
ATOM 11137 C C . GLY B 1 784 ? 36.238 31.705 31.826 1.00 79.67 782 GLY B C 1
ATOM 11138 O O . GLY B 1 784 ? 35.372 31.039 31.250 1.00 72.81 782 GLY B O 1
ATOM 11139 N N . TYR B 1 785 ? 36.119 32.099 33.091 1.00 76.39 783 TYR B N 1
ATOM 11140 C CA . TYR B 1 785 ? 34.941 31.783 33.883 1.00 71.97 783 TYR B CA 1
ATOM 11141 C C . TYR B 1 785 ? 34.935 32.694 35.096 1.00 69.01 783 TYR B C 1
ATOM 11142 O O . TYR B 1 785 ? 35.970 33.228 35.500 1.00 64.61 783 TYR B O 1
ATOM 11151 N N . SER B 1 786 ? 33.760 32.852 35.684 1.00 67.30 784 SER B N 1
ATOM 11152 C CA . SER B 1 786 ? 33.628 33.612 36.918 1.00 62.93 784 SER B CA 1
ATOM 11153 C C . SER B 1 786 ? 33.699 32.652 38.097 1.00 72.13 784 SER B C 1
ATOM 11154 O O . SER B 1 786 ? 32.807 31.821 38.294 1.00 80.00 784 SER B O 1
ATOM 11157 N N . ALA B 1 787 ? 34.780 32.760 38.860 1.00 72.60 785 ALA B N 1
ATOM 11158 C CA . ALA B 1 787 ? 35.029 31.940 40.031 1.00 71.66 785 ALA B CA 1
ATOM 11159 C C . ALA B 1 787 ? 35.416 32.853 41.180 1.00 68.42 785 ALA B C 1
ATOM 11160 O O . ALA B 1 787 ? 36.071 33.880 40.973 1.00 65.38 785 ALA B O 1
ATOM 11162 N N . TYR B 1 788 ? 35.006 32.480 42.387 1.00 70.86 786 TYR B N 1
ATOM 11163 C CA . TYR B 1 788 ? 35.290 33.295 43.554 1.00 70.95 786 TYR B CA 1
ATOM 11164 C C . TYR B 1 788 ? 36.795 33.352 43.819 1.00 67.53 786 TYR B C 1
ATOM 11165 O O . TYR B 1 788 ? 37.594 32.622 43.229 1.00 70.54 786 TYR B O 1
ATOM 11174 N N . TRP B 1 789 ? 37.173 34.248 44.730 1.00 62.05 787 TRP B N 1
ATOM 11175 C CA . TRP B 1 789 ? 38.580 34.425 45.064 1.00 67.20 787 TRP B CA 1
ATOM 11176 C C . TRP B 1 789 ? 39.069 33.378 46.055 1.00 69.91 787 TRP B C 1
ATOM 11177 O O . TRP B 1 789 ? 40.249 33.012 46.028 1.00 67.95 787 TRP B O 1
ATOM 11188 N N . ALA B 1 790 ? 38.184 32.884 46.924 1.00 75.00 788 ALA B N 1
ATOM 11189 C CA . ALA B 1 790 ? 38.591 31.906 47.928 1.00 81.13 788 ALA B CA 1
ATOM 11190 C C . ALA B 1 790 ? 39.109 30.630 47.277 1.00 78.41 788 ALA B C 1
ATOM 11191 O O . ALA B 1 790 ? 40.165 30.109 47.655 1.00 82.04 788 ALA B O 1
ATOM 11193 N N . ASP B 1 791 ? 38.383 30.117 46.283 1.00 79.15 789 ASP B N 1
ATOM 11194 C CA . ASP B 1 791 ? 38.754 28.871 45.622 1.00 74.70 789 ASP B CA 1
ATOM 11195 C C . ASP B 1 791 ? 39.956 29.014 44.699 1.00 73.69 789 ASP B C 1
ATOM 11196 O O . ASP B 1 791 ? 40.353 28.021 44.079 1.00 72.13 789 ASP B O 1
ATOM 11201 N N . LEU B 1 792 ? 40.545 30.201 44.589 1.00 72.86 790 LEU B N 1
ATOM 11202 C CA . LEU B 1 792 ? 41.621 30.438 43.639 1.00 73.24 790 LEU B CA 1
ATOM 11203 C C . LEU B 1 792 ? 42.966 30.140 44.290 1.00 77.82 790 LEU B C 1
ATOM 11204 O O . LEU B 1 792 ? 43.250 30.620 45.393 1.00 76.49 790 LEU B O 1
ATOM 11209 N N . SER B 1 793 ? 43.789 29.350 43.604 1.00 81.29 791 SER B N 1
ATOM 11210 C CA . SER B 1 793 ? 45.087 28.964 44.135 1.00 82.06 791 SER B CA 1
ATOM 11211 C C . SER B 1 793 ? 46.062 30.139 44.097 1.00 69.81 791 SER B C 1
ATOM 11212 O O . SER B 1 793 ? 45.922 31.073 43.303 1.00 63.25 791 SER B O 1
ATOM 11215 N N . THR B 1 794 ? 47.074 30.068 44.967 1.00 75.07 792 THR B N 1
ATOM 11216 C CA . THR B 1 794 ? 48.014 31.177 45.119 1.00 78.79 792 THR B CA 1
ATOM 11217 C C . THR B 1 794 ? 48.793 31.432 43.834 1.00 78.59 792 THR B C 1
ATOM 11218 O O . THR B 1 794 ? 49.062 32.587 43.482 1.00 77.17 792 THR B O 1
ATOM 11222 N N . THR B 1 795 ? 49.158 30.369 43.114 1.00 82.75 793 THR B N 1
ATOM 11223 C CA . THR B 1 795 ? 49.863 30.535 41.849 1.00 78.19 793 THR B CA 1
ATOM 11224 C C . THR B 1 795 ? 49.009 31.213 40.784 1.00 74.27 793 THR B C 1
ATOM 11225 O O . THR B 1 795 ? 49.543 31.586 39.734 1.00 66.76 793 THR B O 1
ATOM 11229 N N . ILE B 1 796 ? 47.708 31.378 41.025 1.00 77.53 794 ILE B N 1
ATOM 11230 C CA . ILE B 1 796 ? 46.841 32.101 40.113 1.00 73.62 794 ILE B CA 1
ATOM 11231 C C . ILE B 1 796 ? 46.475 33.484 40.646 1.00 81.85 794 ILE B C 1
ATOM 11232 O O . ILE B 1 796 ? 46.169 34.381 39.851 1.00 82.81 794 ILE B O 1
ATOM 11237 N N . GLN B 1 797 ? 46.511 33.689 41.966 1.00 80.38 795 GLN B N 1
ATOM 11238 C CA . GLN B 1 797 ? 46.285 35.021 42.521 1.00 73.49 795 GLN B CA 1
ATOM 11239 C C . GLN B 1 797 ? 47.320 36.006 41.993 1.00 75.37 795 GLN B C 1
ATOM 11240 O O . GLN B 1 797 ? 46.977 37.049 41.426 1.00 69.91 795 GLN B O 1
ATOM 11246 N N . ASP B 1 798 ? 48.603 35.679 42.170 1.00 81.68 796 ASP B N 1
ATOM 11247 C CA . ASP B 1 798 ? 49.694 36.495 41.653 1.00 89.99 796 ASP B CA 1
ATOM 11248 C C . ASP B 1 798 ? 49.615 36.684 40.146 1.00 76.97 796 ASP B C 1
ATOM 11249 O O . ASP B 1 798 ? 50.298 37.562 39.607 1.00 76.29 796 ASP B O 1
ATOM 11254 N N . GLU B 1 799 ? 48.800 35.881 39.462 1.00 73.58 797 GLU B N 1
ATOM 11255 C CA . GLU B 1 799 ? 48.687 35.939 38.011 1.00 75.22 797 GLU B CA 1
ATOM 11256 C C . GLU B 1 799 ? 47.781 37.086 37.571 1.00 77.00 797 GLU B C 1
ATOM 11257 O O . GLU B 1 799 ? 48.210 37.982 36.836 1.00 70.94 797 GLU B O 1
ATOM 11263 N N . LEU B 1 800 ? 46.518 37.065 38.010 1.00 76.27 798 LEU B N 1
ATOM 11264 C CA . LEU B 1 800 ? 45.593 38.146 37.678 1.00 72.49 798 LEU B CA 1
ATOM 11265 C C . LEU B 1 800 ? 46.117 39.494 38.155 1.00 75.57 798 LEU B C 1
ATOM 11266 O O . LEU B 1 800 ? 45.923 40.516 37.486 1.00 64.90 798 LEU B O 1
ATOM 11271 N N . ILE B 1 801 ? 46.766 39.521 39.323 1.00 86.14 799 ILE B N 1
ATOM 11272 C CA . ILE B 1 801 ? 47.312 40.771 39.842 1.00 81.00 799 ILE B CA 1
ATOM 11273 C C . ILE B 1 801 ? 48.355 41.334 38.892 1.00 74.26 799 ILE B C 1
ATOM 11274 O O . ILE B 1 801 ? 48.500 42.556 38.765 1.00 66.51 799 ILE B O 1
ATOM 11276 N N . ALA B 1 802 ? 49.087 40.461 38.202 1.00 76.60 800 ALA B N 1
ATOM 11277 C CA . ALA B 1 802 ? 50.071 40.893 37.221 1.00 71.16 800 ALA B CA 1
ATOM 11278 C C . ALA B 1 802 ? 49.449 41.274 35.884 1.00 74.26 800 ALA B C 1
ATOM 11279 O O . ALA B 1 802 ? 50.144 41.858 35.046 1.00 76.32 800 ALA B O 1
ATOM 11281 N N . ARG B 1 803 ? 48.174 40.961 35.663 1.00 74.46 801 ARG B N 1
ATOM 11282 C CA . ARG B 1 803 ? 47.520 41.327 34.414 1.00 74.35 801 ARG B CA 1
ATOM 11283 C C . ARG B 1 803 ? 47.388 42.842 34.317 1.00 75.13 801 ARG B C 1
ATOM 11284 O O . ARG B 1 803 ? 46.970 43.503 35.273 1.00 76.24 801 ARG B O 1
ATOM 11286 N N . SER B 1 804 ? 47.742 43.386 33.156 1.00 70.74 802 SER B N 1
ATOM 11287 C CA . SER B 1 804 ? 47.838 44.829 32.985 1.00 63.16 802 SER B CA 1
ATOM 11288 C C . SER B 1 804 ? 46.475 45.501 33.111 1.00 54.16 802 SER B C 1
ATOM 11289 O O . SER B 1 804 ? 45.446 44.966 32.691 1.00 52.09 802 SER B O 1
ATOM 11292 N N . GLU B 1 805 ? 46.486 46.698 33.695 1.00 59.68 803 GLU B N 1
ATOM 11293 C CA . GLU B 1 805 ? 45.291 47.521 33.873 1.00 66.43 803 GLU B CA 1
ATOM 11294 C C . GLU B 1 805 ? 45.237 48.505 32.708 1.00 67.98 803 GLU B C 1
ATOM 11295 O O . GLU B 1 805 ? 45.758 49.618 32.786 1.00 69.40 803 GLU B O 1
ATOM 11301 N N . LEU B 1 806 ? 44.597 48.085 31.619 1.00 73.31 804 LEU B N 1
ATOM 11302 C CA . LEU B 1 806 ? 44.606 48.864 30.390 1.00 73.42 804 LEU B CA 1
ATOM 11303 C C . LEU B 1 806 ? 43.800 50.152 30.551 1.00 73.07 804 LEU B C 1
ATOM 11304 O O . LEU B 1 806 ? 43.087 50.362 31.536 1.00 79.72 804 LEU B O 1
ATOM 11309 N N . THR B 1 807 ? 43.928 51.022 29.553 1.00 69.62 805 THR B N 1
ATOM 11310 C CA . THR B 1 807 ? 43.306 52.340 29.581 1.00 73.35 805 THR B CA 1
ATOM 11311 C C . THR B 1 807 ? 41.784 52.249 29.534 1.00 73.86 805 THR B C 1
ATOM 11312 O O . THR B 1 807 ? 41.095 52.749 30.424 1.00 75.63 805 THR B O 1
#

Solvent-accessible surface area: 53034 Å² total; per-residue (Å²): 291,40,75,19,84,79,168,68,129,135,29,38,62,10,21,15,0,0,65,19,3,16,51,0,17,57,112,39,135,72,104,27,28,28,50,40,3,0,10,1,3,66,36,0,3,50,104,12,70,37,51,17,67,133,145,36,18,3,0,0,3,6,4,7,82,63,51,4,24,11,18,18,0,3,18,2,0,38,49,44,147,105,66,78,68,94,113,86,88,46,19,95,93,56,45,87,69,7,62,56,2,15,76,89,1,92,111,56,0,0,6,25,51,3,48,78,118,70,64,110,63,128,96,50,53,8,11,8,20,40,11,15,38,51,24,6,28,0,13,2,4,6,9,1,10,62,29,28,103,59,1,2,80,18,14,1,100,83,1,61,63,43,35,88,89,64,32,116,91,114,117,102,37,118,49,10,58,5,2,20,31,0,0,69,42,0,6,36,0,7,12,56,4,0,73,43,3,8,74,62,0,56,67,84,25,100,102,71,99,76,104,67,33,19,99,38,26,37,35,10,5,188,15,0,78,35,2,7,17,115,65,28,134,33,3,17,22,11,0,0,4,2,1,1,3,6,0,2,0,18,1,0,5,31,20,20,0,2,0,4,6,13,1,0,36,42,4,85,84,16,10,48,46,9,63,97,75,60,151,12,94,54,72,93,1,50,54,1,0,4,15,5,2,31,3,1,32,14,11,90,29,25,28,20,106,77,1,24,64,4,6,0,44,24,0,24,1,10,2,2,4,14,7,2,13,56,25,67,82,24,64,49,18,31,23,48,0,7,16,16,2,23,68,1,0,44,98,2,132,7,5,8,2,13,4,0,18,13,23,14,30,68,29,45,74,65,78,13,62,47,2,4,61,12,2,12,61,27,4,13,9,5,13,5,2,4,9,44,9,0,12,24,8,0,2,41,48,53,4,66,9,100,64,0,38,43,10,0,0,0,1,4,0,0,0,1,6,22,7,5,3,9,4,1,23,40,1,6,0,4,1,10,6,2,3,11,4,0,20,29,44,0,63,15,64,120,47,92,102,110,68,15,42,77,42,21,95,14,80,75,14,99,61,48,108,39,0,26,120,10,0,14,52,0,3,74,104,18,0,105,48,4,0,76,24,0,65,67,0,6,43,16,10,81,102,3,15,3,10,0,0,2,0,2,5,2,81,55,0,27,91,120,1,88,2,1,21,17,11,0,4,28,52,44,11,3,4,5,1,0,4,0,1,0,0,1,9,0,0,5,0,0,37,2,4,42,34,33,17,43,94,86,49,117,86,11,37,31,72,48,4,23,78,0,21,74,49,53,11,58,74,74,110,133,35,14,60,133,5,123,76,36,59,23,0,0,21,86,25,93,120,0,3,52,33,1,32,98,0,5,52,29,1,20,94,16,1,43,146,3,92,5,37,122,24,60,55,0,11,0,0,0,4,0,10,0,13,13,0,11,4,0,32,17,3,8,8,7,5,21,7,32,82,22,161,35,20,14,4,38,0,0,1,1,19,21,59,47,20,19,122,71,39,32,68,16,0,5,53,2,0,9,53,5,51,1,9,41,6,0,0,0,0,0,29,18,18,8,40,60,160,18,11,74,60,84,58,3,42,60,56,14,15,61,32,8,61,80,8,8,38,33,36,24,0,3,2,2,11,5,28,13,20,54,43,70,85,2,84,53,0,39,140,35,68,100,72,71,35,72,31,11,7,25,18,1,19,11,5,4,77,3,61,35,12,25,91,59,7,26,81,38,31,44,52,44,33,74,9,123,42,113,82,47,122,116,83,103,24,40,27,8,22,33,4,1,75,24,5,14,56,0,18,47,99,35,120,82,96,28,36,19,50,38,6,0,12,2,3,54,28,8,1,36,89,4,72,28,38,22,59,108,64,31,9,7,4,0,6,6,5,14,91,51,25,2,2,10,11,35,8,9,18,7,3,40,78,24,46,77,162,80,83,98,114,31,8,120,20,135,50,57,33,7,117,71,8,10,71,91,3,98,97,69,0,0,8,36,59,14,68,111,66,88,61,74,100,124,74,12,62,33,3,13,1,26,38,10,13,39,18,26,27,30,0,19,1,0,4,67,4,22,1,0,61,80,31,0,0,28,26,23,42,53,74,1,73,87,61,41,81,105,63,97,116,134,91,39,36,92,165,12,2,70,6,0,1,33,0,0,40,38,0,0,67,0,0,18,58,4,0,71,76,5,9,67,66,0,53,69,50,18,96,90,47,94,65,98,74,58,22,100,62,6,52,38,5,10,67,6,0,75,33,0,0,35,126,65,25,84,20,0,9,27,4,8,2,0,3,0,0,0,4,0,0,0,11,4,0,2,9,3,9,0,3,0,6,5,4,8,0,38,48,2,80,97,24,10,21,43,1,61,153,160,66,111,24,95,78,64,56,0,32,63,4,6,1,16,15,8,26,10,1,21,19,6,38,6,29,31,20,82,100,3,43,42,2,4,0,32,20,2,4,0,8,9,0,5,3,0,0,4,58,34,76,67,16,58,45,5,28,26,45,1,0,58,16,10,0,38,0,2,45,54,9,41,0,3,5,2,8,5,1,0,3,11,24,27,78,19,60,54,60,0,1,49,96,0,0,72,2,2,30,122,40,18,9,0,3,1,2,0,1,32,14,3,10,20,6,13,3,43,42,32,24,67,27,106,17,0,24,48,1,0,2,0,0,0,4,0,3,9,18,19,8,50,7,1,1,5,22,35,0,5,3,1,2,3,4,0,0,8,0,3,5,16,33,0,58,12,85,136,99,82,63,101,65,4,49,74,24,28,71,2,55,84,36,70,71,26,99,92,2,39,49,14,4,74,130,0,2,77,89,2,0,82,63,2,0,76,38,0,50,68,0,4,59,20,16,57,87,5,17,3,10,0,0,0,0,6,4,0,62,42,0,13,93,112,0,92,1,1,7,22,4,0,1,13,72,30,40,13,4,0,4,0,4,0,2,1,0,0,11,3,0,10,0,4,35,2,0,88,45,28,4,47,89,155,115,57,85,22,57,46,93,50,1,26,49,3,9,53,108,76,7,132,85,69,64,132,28,40,66,47,5,58,64,52,50,10,1,0,21,75,43,81,112,0,3,105,23,0,28,76,0,2,67,5,0,12,100,7,1,60,82,11,72,6,10,120,34,44,29,0,0,0,0,0,1,1,12,0,13,0,1,6,2,0,47,13,6,1,16,3,0,28,15,27,52,33,85,56,14,19,1,10,0,0,1,2,13,19,40,53,29,20,119,77,27,34,44,23,1,2,38,1,0,16,55,5,20,4,16,13,2,0,0,0,0,0,23,13,18,30,37,49,94,45,19,84,55,76,87,19,24,54,66,27,27,48,45,0,65,61,0,1,38,74,57,18,0,6,0,0,12,22,21,19,28,18,94,78,84,0,75,45,0,102,122,116,68,159,86,55,60,96,29,22,10,27,4,0,0,6,6,8,55,4,55,45,9,28,93,61,0,21,69,7,12,19,46,23,25,71,10,109

Nearest PDB structures (foldseek):
  7e7l-assembly2_B  TM=1.001E+00  e=0.000E+00  Tractidigestivibacter scatoligenes
  7e7l-assembly1_A  TM=9.887E-01  e=0.000E+00  Tractidigestivibacter scatoligenes
  5a0u-assembly1_G-2  TM=9.436E-01  e=2.633E-46  Klebsiella pneumoniae
  5fay-assembly1_B  TM=9.300E-01  e=2.788E-47  Oleidesulfovibrio alaskensis G20
  8yjo-assembly1_A  TM=9.144E-01  e=1.711E-47  Escherichia coli K-12

Organism: Tractidigestivibacter scatoligenes (NCBI:txid1299998)